Protein 6EA4 (pdb70)

InterPro domains:
  IPR001930 Peptidase M1, alanine aminopeptidase/leukotriene A4 hydrolase [PR00756] (205-220)
  IPR001930 Peptidase M1, alanine aminopeptidase/leukotriene A4 hydrolase [PR00756] (253-268)
  IPR001930 Peptidase M1, alanine aminopeptidase/leukotriene A4 hydrolase [PR00756] (331-341)
  IPR001930 Peptidase M1, alanine aminopeptidase/leukotriene A4 hydrolase [PR00756] (367-382)
  IPR001930 Peptidase M1, alanine aminopeptidase/leukotriene A4 hydrolase [PR00756] (386-398)
  IPR014782 Peptidase M1, membrane alanine aminopeptidase [PF01433] (298-502)
  IPR024571 ERAP1-like C-terminal domain [PF11838] (620-938)
  IPR027268 Peptidase M4/M1, CTD superfamily [G3DSA:1.10.390.10] (272-546)
  IPR034016 Aminopeptidase N-type [cd09601] (76-543)
  IPR042097 Aminopeptidase N-like , N-terminal domain superfamliy [G3DSA:2.60.40.1730] (54-271)
  IPR042097 Aminopeptidase N-like , N-terminal domain superfamliy [SSF63737] (60-270)
  IPR045357 Aminopeptidase N-like , N-terminal domain [PF17900] (75-263)
  IPR050344 Peptidase M1 family aminopeptidases [PTHR11533] (58-956)

GO terms:
  GO:0008237 metallopeptidase activity (F, IDA)
  GO:0004177 aminopeptidase activity (F, IDA)
  GO:0005788 endoplasmic reticulum lumen (C, TAS)
  GO:0008270 zinc ion binding (F, TAS)
  GO:0019885 antigen processing and presentation of endogenous peptide antigen via MHC class I (P, TAS)
  GO:0008217 regulation of blood pressure (P, TAS)
  GO:0004175 endopeptidase activity (F, EXP)
  GO:0002474 antigen processing and presentation of peptide antigen via MHC class I (P, TAS)
  GO:0005515 protein binding (F, IPI)
  GO:0005788 endoplasmic reticulum lumen (C, IDA)
  GO:0002474 antigen processing and presentation of peptide antigen via MHC class I (P, IDA)
  GO:0005783 endoplasmic reticulum (C, IDA)

Foldseek 3Di:
DDAFPVGHHDPDDALAFDPQKFWAEKEKEWEADQPQQKIKIKIKTKIAGADWDQKGKWAADQKDWDFKFKAFPVDCVQHPVTDTWDKTHGVVSRMIMTGDPGIDDHGGIMIIMIIIMHGADPFAAAFHKAWDAALVGDIDIKTKHAQPPHRLNHHPIGSRFFQRWYKYWYKYKAAPQKDKDWQADFPDWDADDVGIIMTTGDIGATGHSRLTIMMIGNWDWDWDAAPVQAIEIETEHHRQHVQQVVLRVLLRQLQNCLCVLLVHHLPGNYAYEYATCRHQDQWAQRNRYIYGHQLQGGHDQQAAALVSVLNNSLSSQLSSNLSQQPTFEHARGLLLVLSRQLVSLQSSLVRCCVRPVLSVVVLVLVVLLLVVLLLLQAPLWFFLRDDARDPLRSLQNPDSCSHSVSNLVLLLVCVVQDVVLSSQLVSQLSVVAGSHYDHDVSSLCSSVCCSVPSVVQVVLRGHDTAAKEWEWEDDFFKIKTFIFGRHFQAECPHPVRVVVTPPRWHQWFKWKDFLVDRDIDTDTDGDRIDMDGHPGRTLEMQMCALVSTRYAYHYPDCRLVSVLVCLQPPVVSHPPSSLLRNLSRQVRVCRHVNDAVLSSVSSCLSLLVDPPLSNNVSNVVVLLVVLLLCQLVVVVLLNVLSLCCCCPSCVVVLVPQDQANDDGNSSLLSSLVSLQSCVVSVPPVSLVVLCVVLCCCVVVVHHDRGHNSCLLVSLLSLCQDPVSVVVLLVCLQSDPRPSNVVSSLLSQLNYLDVVSLVVSLVCCLVCDSNHVSCNLVSLLSNCSHNSRLVVLVVCCLVCVVSVCVNDPLSRPSVLSSLCSNQLSAADPVSLVVLLVSQVVVVVVVRDDSSSVSSSSSNSSSNSSCVRHVVVSSVSSVVVVVVD/DAFPVRHDDPDDALAFDPQKFWAEKEKEWEADQVQQKIKIKMKTKIAGADKDQKGKWAADQKDWDFKFKAFPVDCVQHPVTDTWDKTDDVVSRMIITGHPDIDDHGGIMIIMIIIMHGADPFAAAFHKAWDAALVGDIDIKTKHAQPPHRLNHHPIGRRFFQRWYKYKYKYKAAPQKDKDWQADFPDWDADPVGIIMTTGDIDFTGGSRLTIMMIGNWDWDWDAAPVQAIEIETEHHRQHVQQVVLRVLLRLLQNVCCVLLVHHLPGRYAYEYAGDFHFDQWDQRRRYIYGHLLQGGHDQQAAALVSVLNNSLVSQLSSVCSQQPTFEHANGLLLVLSNQLVSLQSSLVRCCVRPVLLVVVLVLVCLLLVVLLLLQAPLWAFLRDDDRDPLRSLLNPDSSSHSLSNLVLLLVCVLCDVVLSSQLVSQLSVVAGSHHDYLVSSCVSSVCVSVQCCLRGHDTAAKAWEWEDDDFKIKIAIWGRHFQAEPPHPVNVPPTDPRWHQWFKWKDLPDIDTDTDGDRIDMDTHLAMQMCALVSTSYAYHYPDCRLVSVLVCLQPPVVVHPPSSLLRSLSRQVRVCRHVNDAVVSSVSSLLSLLPDPNLSNNCSNVVVLLVVLLLCQLVVVVLLNLLSLVCLCPSCVVVLVPADQANDDGNSSLLSNLVSLQSCVVSVPPVSLVVLCVVLCCCVVVVHHDRGHNSCLLVSLLSLCQDVVSLVVLLVCLQSDPRVSNNVSSLLSQLNYLDQVSLVVSLVVCLVCDSNHVSCNLVSLLSNCSHNSRLVVLVVCCLVCVVSVCVNDPLSRVSVLSSLQSNQLSAADVVSLVVLLVSVVVVVVVVRDDSSSVSSSSSNVSSPSSCVRHVVVSSVSSVVVVD

Solvent-accessible surface area: 65910 Å² total

Sequence (1752 aa):
FPVATNGERFPWQELRLPSVVIPLHYDLFVHPNLTSLDFVASEKIEVLVSNATQFIILHSKDLEITNATLQSEEDSRYMKPGKELKVLSYPAHEQIALLVPEKLTPHLKYYVAMDFQAKLGDGFEEGFYKSTYRTLGGETRILAVTDFEPTQARMAFPCFDEPLFKANFSIKIRRESRHIALSNMPKVKTIELEGGLLEDHFETTVKMSTYLVAYIVCDFHSLSGFTSSGVKVSIYASPDKRNQTHYALQASLKLLDFYEKYFDIYYPLSKLDLIAIPDFAPGAMENWGLITYRETSLLFDPKTSSASDKLWVTRVIAHELAHQWFGNLVTMEWWNDIWLNEGFAKYMELIAVNATYPELQFDDDYFLNVCFEVITKDSLNSSRPISKPAETPTQIQEMFDEVSYNKGACILNMLKDFLGEEKFQKGIIQQYLKKFSYRNAKNDDLWSSLSNENAEVKEMMTTWTLQKGIPLLVVKQDGCSLRLQQERFLQGVFQEDPEWRRALQERYLWHIPLTYSTSSSNVIHRHILKSKTDTLDLPEKTSWVKFNVDSNGYYIVHYEGHGWDQLITQLNQNHTLLRPKDRVGLIHDVFQLVGAGRLTLDKALDMTYYLQHETSSPALLEGLSYLESFYHMMMDRRNISDISENLKRYLLQYFKPVIDRQSWSDKGSVWDRMLRSALLKLACDLNHAPCIQKAAELFSQWMESSGKLNIPTDVLKIVYSVGAQTTAGWNYLLEQYELSMSSAEQNKILYALSTSKHQEKLLKLIELGMEGKVIKTQNLAALLHAIARRRPKGQQLAWDFVRENWTHLLKKFDLGSYDIRMMIISGTTAHFSSKDKLQEVKLFFESLEAQGSHLDIFQTVLETITKNIKWLEKNLPTLRTWLMVNTRHHPVATNGERFPWQELRLPSVVIPLHYDLFVHPNLTSLDFVASEKIEVLVSNATQFIILHSKDLEITNATLQSEEDSRYMKPGKELKVLSYPAHEQIALLVPEKLTPHLKYYVAMDFQAKLGDGFEEGFYKSTYRTLGGETRILAVTDFEPTQARMAFPCFDEPLFKANFSIKIRRESRHIALSNMPKVKTIELEGGLLEDHFETTVKMSTYLVAYIVCDFHSLSGFTSSGVKVSIYASPDKRNQTHYALQASLKLLDFYEKYFDIYYPLSKLDLIAIPDFAPGAMENWGLITYRETSLLFDPKTSSASDKLWVTRVIAHELAHQWFGNLVTMEWWNDIWLNEGFAKYMELIAVNATYPELQFDDYFLNVCFEVITKDSLNSSRPISKPAETPTQIQEMFDEVSYNKGACILNMLKDFLGEEKFQKGIIQYLKKFSYRNAKNDDLWSSLSNVKEMMTTWTLQKGIPLLVVKQDGCSLRLQQERFLQGVFQEDPEWRALQERYLWHIPLTYSTNVIHRHILKSKTDTLDTSWVKFNVDSNGYYIVHYEGHGWDQLITQLNQNHTLLRPKDRVGLIHDVFQLVGAGRLTLDKALDMTYYLQHETSSPALLEGLSYLESFYHMMDRRNISDISENLKRYLLQYFKPVIDRQSWSDKGSVWDRMLRSALLKLACDLNHAPCIQKAAELFSQWMESSGKLNIPTDVLKIVYSVGAQTTAGWNYLLEQYELSMSSAEQNKILYALSTSKHQEKLLKLIELGMEGKVIKTQNLAALLHAIARRPKGQQLAWDFVRENWTHLLKKFDLGSYDIRMMIISGTTAHFSSKDKLQEVKLFFESLEAQGSHLDIFQTVLETITKNIKWLEKNLPTLRTWLMVNTR

Organism: Homo sapiens (NCBI:txid9606)

B-factor: mean 82.35, std 31.65, range [31.52, 200.88]

Nearest PDB structures (foldseek):
  6ea4-assembly1_A  TM=1.001E+00  e=0.000E+00  Homo sapiens
  7sh0-assembly1_A  TM=9.992E-01  e=0.000E+00  Homo sapiens
  5ab0-assembly1_A  TM=9.990E-01  e=0.000E+00  Homo sapiens
  5ab2-assembly1_A  TM=9.997E-01  e=0.000E+00  Homo sapiens
  7nup-assembly4_D  TM=9.979E-01  e=0.000E+00  Homo sapiens

CATH classification: 2.60.40.1730 (+3 more: 1.10.390.10, 2.60.40.1910, 1.25.50.20)

Radius of gyration: 41.63 Å; Cα contacts (8 Å, |Δi|>4): 3469; chains: 2; bounding box: 76×77×134 Å

Structure (mmCIF, N/CA/C/O backbone):
data_6EA4
#
_entry.id   6EA4
#
_cell.length_a   75.233
_cell.length_b   135.453
_cell.length_c   127.283
_cell.angle_alpha   90.000
_cell.angle_beta   90.110
_cell.angle_gamma   90.000
#
_symmetry.space_group_name_H-M   'P 1 21 1'
#
loop_
_entity.id
_entity.type
_entity.pdbx_description
1 polymer 'Endoplasmic reticulum aminopeptidase 2'
2 branched alpha-D-mannopyranose-(1-3)-[alpha-D-mannopyranose-(1-6)]beta-D-mannopyranose-(1-4)-2-acetamido-2-deoxy-beta-D-glucopyranose-(1-4)-2-acetamido-2-deoxy-beta-D-glucopyranose
3 branched 2-acetamido-2-deoxy-beta-D-glucopyranose-(1-4)-2-acetamido-2-deoxy-beta-D-glucopyranose
4 branched beta-D-mannopyranose-(1-4)-2-acetamido-2-deoxy-beta-D-glucopyranose-(1-4)-2-acetamido-2-deoxy-beta-D-glucopyranose
5 non-polymer 'ZINC ION'
6 non-polymer '2-(N-MORPHOLINO)-ETHANESULFONIC ACID'
7 non-polymer '4-methoxy-3-{[2-(piperidin-1-yl)-4-(trifluoromethyl)phenyl]sulfamoyl}benzoic acid'
8 non-polymer LYSINE
9 non-polymer 2-acetamido-2-deoxy-beta-D-glucopyranose
10 non-polymer IMIDAZOLE
11 non-polymer 'TRIETHYLENE GLYCOL'
12 non-polymer 1,2-ETHANEDIOL
13 water water
#
loop_
_atom_site.group_PDB
_atom_site.id
_atom_site.type_symbol
_atom_site.label_atom_id
_atom_site.label_alt_id
_atom_site.label_comp_id
_atom_site.label_asym_id
_atom_site.label_entity_id
_atom_site.label_seq_id
_atom_site.pdbx_PDB_ins_code
_atom_site.Cartn_x
_atom_site.Cartn_y
_atom_site.Cartn_z
_atom_site.occupancy
_atom_site.B_iso_or_equiv
_atom_site.auth_seq_id
_atom_site.auth_comp_id
_atom_site.auth_asym_id
_atom_site.auth_atom_id
_atom_site.pdbx_PDB_model_num
ATOM 1 N N . PHE A 1 1 ? 54.07371 1.64254 122.42088 1.000 102.20615 53 PHE A N 1
ATOM 2 C CA . PHE A 1 1 ? 53.89364 2.94565 123.05630 1.000 102.56429 53 PHE A CA 1
ATOM 3 C C . PHE A 1 1 ? 53.18068 2.86937 124.42048 1.000 105.69112 53 PHE A C 1
ATOM 4 O O . PHE A 1 1 ? 53.61897 3.52425 125.36653 1.000 108.73657 53 PHE A O 1
ATOM 6 N N . PRO A 1 2 ? 52.09345 2.09644 124.54035 1.000 89.28723 54 PRO A N 1
ATOM 7 C CA . PRO A 1 2 ? 51.48273 1.92399 125.86454 1.000 82.55820 54 PRO A CA 1
ATOM 8 C C . PRO A 1 2 ? 52.40089 1.14862 126.79548 1.000 86.16942 54 PRO A C 1
ATOM 9 O O . PRO A 1 2 ? 53.03010 0.16421 126.40076 1.000 89.38349 54 PRO A O 1
ATOM 13 N N . VAL A 1 3 ? 52.47600 1.60553 128.04204 1.000 82.50820 55 VAL A N 1
ATOM 14 C CA . VAL A 1 3 ? 53.29642 0.97413 129.06768 1.000 80.41952 55 VAL A CA 1
ATOM 15 C C . VAL A 1 3 ? 52.38055 0.21615 130.01778 1.000 80.98414 55 VAL A C 1
ATOM 16 O O . VAL A 1 3 ? 51.27793 0.67706 130.33808 1.000 86.37489 55 VAL A O 1
ATOM 20 N N . ALA A 1 4 ? 52.83255 -0.95488 130.45521 1.000 76.14976 56 ALA A N 1
ATOM 21 C CA . ALA A 1 4 ? 52.05214 -1.76782 131.37082 1.000 74.62319 56 ALA A CA 1
ATOM 22 C C . ALA A 1 4 ? 52.29488 -1.33046 132.81346 1.000 72.34965 56 ALA A C 1
ATOM 23 O O . ALA A 1 4 ? 53.13005 -0.46934 133.10276 1.000 70.62109 56 ALA A O 1
ATOM 25 N N . THR A 1 5 ? 51.54421 -1.94428 133.73063 1.000 66.26349 57 THR A N 1
ATOM 26 C CA . THR A 1 5 ? 51.66763 -1.60784 135.14364 1.000 70.57913 57 THR A CA 1
ATOM 27 C C . THR A 1 5 ? 53.02697 -1.98811 135.71643 1.000 72.81336 57 THR A C 1
ATOM 28 O O . THR A 1 5 ? 53.42514 -1.43727 136.74822 1.000 73.67137 57 THR A O 1
ATOM 32 N N . ASN A 1 6 ? 53.74518 -2.90861 135.07690 1.000 76.20748 58 ASN A N 1
ATOM 33 C CA . ASN A 1 6 ? 55.05419 -3.34072 135.54589 1.000 78.08936 58 ASN A CA 1
ATOM 34 C C . ASN A 1 6 ? 56.19966 -2.57631 134.89188 1.000 72.99000 58 ASN A C 1
ATOM 35 O O . ASN A 1 6 ? 57.36341 -2.93775 135.09302 1.000 77.87627 58 ASN A O 1
ATOM 40 N N . GLY A 1 7 ? 55.90089 -1.53307 134.11901 1.000 73.11066 59 GLY A N 1
ATOM 41 C CA . GLY A 1 7 ? 56.91539 -0.73960 133.46667 1.000 76.30792 59 GLY A CA 1
ATOM 42 C C . GLY A 1 7 ? 57.25053 -1.15714 132.04996 1.000 78.99096 59 GLY A C 1
ATOM 43 O O . GLY A 1 7 ? 57.79695 -0.34507 131.29520 1.000 85.65392 59 GLY A O 1
ATOM 44 N N . GLU A 1 8 ? 56.94196 -2.39247 131.66433 1.000 80.63610 60 GLU A N 1
ATOM 45 C CA . GLU A 1 8 ? 57.22479 -2.84829 130.31371 1.000 79.27918 60 GLU A CA 1
ATOM 46 C C . GLU A 1 8 ? 56.19444 -2.28089 129.33883 1.000 73.28800 60 GLU A C 1
ATOM 47 O O . GLU A 1 8 ? 55.17811 -1.70349 129.73220 1.000 74.36492 60 GLU A O 1
ATOM 53 N N . ARG A 1 9 ? 56.46237 -2.45176 128.04679 1.000 81.31832 61 ARG A N 1
ATOM 54 C CA . ARG A 1 9 ? 55.56794 -1.91464 127.03200 1.000 83.80803 61 ARG A CA 1
ATOM 55 C C . ARG A 1 9 ? 54.41696 -2.88200 126.77750 1.000 81.46698 61 ARG A C 1
ATOM 56 O O . ARG A 1 9 ? 54.56277 -4.10184 126.89841 1.000 78.69123 61 ARG A O 1
ATOM 64 N N . PHE A 1 10 ? 53.25470 -2.32156 126.43843 1.000 80.49660 62 PHE A N 1
ATOM 65 C CA . PHE A 1 10 ? 52.10403 -3.15713 126.11229 1.000 70.22683 62 PHE A CA 1
ATOM 66 C C . PHE A 1 10 ? 52.09503 -3.44499 124.61526 1.000 74.81063 62 PHE A C 1
ATOM 67 O O . PHE A 1 10 ? 52.17912 -2.50758 123.80923 1.000 75.03194 62 PHE A O 1
ATOM 75 N N . PRO A 1 11 ? 52.01950 -4.71593 124.20672 1.000 69.98407 63 PRO A N 1
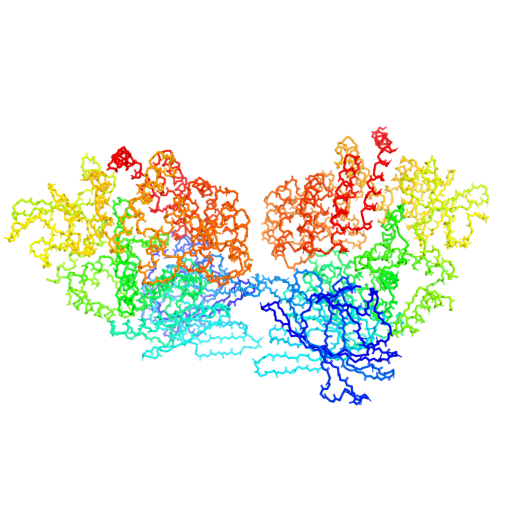ATOM 76 C CA . PRO A 1 11 ? 52.16956 -5.04241 122.78187 1.000 69.14641 63 PRO A CA 1
ATOM 77 C C . PRO A 1 11 ? 50.94369 -4.71286 121.94183 1.000 71.60259 63 PRO A C 1
ATOM 78 O O . PRO A 1 11 ? 50.88849 -5.05616 120.75640 1.000 71.98727 63 PRO A O 1
ATOM 82 N N . TRP A 1 12 ? 49.96311 -4.02538 122.52842 1.000 65.92588 64 TRP A N 1
ATOM 83 C CA . TRP A 1 12 ? 48.76093 -3.64464 121.80009 1.000 65.40443 64 TRP A CA 1
ATOM 84 C C . TRP A 1 12 ? 48.37911 -2.22180 122.17280 1.000 68.10442 64 TRP A C 1
ATOM 85 O O . TRP A 1 12 ? 48.54597 -1.80663 123.32302 1.000 75.71220 64 TRP A O 1
ATOM 96 N N . GLN A 1 13 ? 47.86983 -1.48191 121.19344 1.000 74.31262 65 GLN A N 1
ATOM 97 C CA . GLN A 1 13 ? 47.60947 -0.05945 121.34734 1.000 75.33552 65 GLN A CA 1
ATOM 98 C C . GLN A 1 13 ? 46.14244 0.32619 121.25156 1.000 76.48060 65 GLN A C 1
ATOM 99 O O . GLN A 1 13 ? 45.73814 1.28906 121.90452 1.000 82.73383 65 GLN A O 1
ATOM 105 N N . GLU A 1 14 ? 45.33582 -0.38961 120.47397 1.000 70.92594 66 GLU A N 1
ATOM 106 C CA . GLU A 1 14 ? 43.98686 0.05994 120.16246 1.000 69.67586 66 GLU A CA 1
ATOM 107 C C . GLU A 1 14 ? 42.98758 -0.40799 121.21452 1.000 67.98038 66 GLU A C 1
ATOM 108 O O . GLU A 1 14 ? 43.17766 -1.43557 121.87028 1.000 64.31319 66 GLU A O 1
ATOM 114 N N . LEU A 1 15 ? 41.90926 0.36881 121.36812 1.000 64.52484 67 LEU A N 1
ATOM 115 C CA . LEU A 1 15 ? 40.83338 -0.02125 122.27485 1.000 61.27743 67 LEU A CA 1
ATOM 116 C C . LEU A 1 15 ? 40.15351 -1.30357 121.81858 1.000 58.81270 67 LEU A C 1
ATOM 117 O O . LEU A 1 15 ? 39.72235 -2.10897 122.65162 1.000 62.00891 67 LEU A O 1
ATOM 122 N N . ARG A 1 16 ? 40.04093 -1.50556 120.50974 1.000 58.00653 68 ARG A N 1
ATOM 123 C CA . ARG A 1 16 ? 39.45002 -2.72167 119.97480 1.000 64.35111 68 ARG A CA 1
ATOM 124 C C . ARG A 1 16 ? 40.46087 -3.85994 120.02552 1.000 63.33858 68 ARG A C 1
ATOM 125 O O . ARG A 1 16 ? 41.65107 -3.66616 119.76013 1.000 62.84401 68 ARG A O 1
ATOM 133 N N . LEU A 1 17 ? 39.98088 -5.04978 120.37608 1.000 62.89740 69 LEU A N 1
ATOM 134 C CA . LEU A 1 17 ? 40.84615 -6.21220 120.45196 1.000 65.62889 69 LEU A CA 1
ATOM 135 C C . LEU A 1 17 ? 41.31541 -6.62371 119.05973 1.000 60.82577 69 LEU A C 1
ATOM 136 O O . LEU A 1 17 ? 40.66161 -6.32362 118.05777 1.000 59.10899 69 LEU A O 1
ATOM 141 N N . PRO A 1 18 ? 42.45580 -7.30327 118.97133 1.000 62.04265 70 PRO A N 1
ATOM 142 C CA . PRO A 1 18 ? 42.87628 -7.86529 117.68543 1.000 57.80348 70 PRO A CA 1
ATOM 143 C C . PRO A 1 18 ? 41.92053 -8.95808 117.23304 1.000 60.69099 70 PRO A C 1
ATOM 144 O O . PRO A 1 18 ? 41.19422 -9.56134 118.02641 1.000 61.42232 70 PRO A O 1
ATOM 148 N N . SER A 1 19 ? 41.92418 -9.20264 115.92519 1.000 66.38174 71 SER A N 1
ATOM 149 C CA . SER A 1 19 ? 41.11220 -10.25100 115.32504 1.000 68.89432 71 SER A CA 1
ATOM 150 C C . SER A 1 19 ? 41.90896 -11.51552 115.02872 1.000 72.54039 71 SER A C 1
ATOM 151 O O . SER A 1 19 ? 41.37682 -12.43779 114.40273 1.000 80.10040 71 SER A O 1
ATOM 154 N N . VAL A 1 20 ? 43.16653 -11.58353 115.46830 1.000 74.97145 72 VAL A N 1
ATOM 155 C CA . VAL A 1 20 ? 44.00696 -12.72780 115.13008 1.000 76.66160 72 VAL A CA 1
ATOM 156 C C . VAL A 1 20 ? 43.66731 -13.94697 115.98362 1.000 71.13553 72 VAL A C 1
ATOM 157 O O . VAL A 1 20 ? 43.83405 -15.08626 115.53325 1.000 75.70595 72 VAL A O 1
ATOM 161 N N . VAL A 1 21 ? 43.19275 -13.74329 117.20941 1.000 67.96863 73 VAL A N 1
ATOM 162 C CA . VAL A 1 21 ? 42.82679 -14.83007 118.11097 1.000 67.18117 73 VAL A CA 1
ATOM 163 C C . VAL A 1 21 ? 41.32244 -14.76304 118.33078 1.000 66.98402 73 VAL A C 1
ATOM 164 O O . VAL A 1 21 ? 40.80117 -13.74641 118.80595 1.000 69.01427 73 VAL A O 1
ATOM 168 N N . ILE A 1 22 ? 40.62827 -15.84282 117.99070 1.000 69.05849 74 ILE A N 1
ATOM 169 C CA . ILE A 1 22 ? 39.17336 -15.89828 118.01521 1.000 62.83452 74 ILE A CA 1
ATOM 170 C C . ILE A 1 22 ? 38.74297 -16.91403 119.06738 1.000 63.06559 74 ILE A C 1
ATOM 171 O O . ILE A 1 22 ? 39.14159 -18.08031 118.99849 1.000 60.26342 74 ILE A O 1
ATOM 176 N N . PRO A 1 23 ? 37.93347 -16.52852 120.05311 1.000 58.61222 75 PRO A N 1
ATOM 177 C CA . PRO A 1 23 ? 37.47343 -17.50355 121.04727 1.000 53.69446 75 PRO A CA 1
ATOM 178 C C . PRO A 1 23 ? 36.40785 -18.41920 120.46874 1.000 57.12114 75 PRO A C 1
ATOM 179 O O . PRO A 1 23 ? 35.55440 -17.99599 119.68526 1.000 60.13589 75 PRO A O 1
ATOM 183 N N . LEU A 1 24 ? 36.46137 -19.68532 120.86993 1.000 57.37751 76 LEU A N 1
ATOM 184 C CA . LEU A 1 24 ? 35.49232 -20.68572 120.44204 1.000 54.31139 76 LEU A CA 1
ATOM 185 C C . LEU A 1 24 ? 34.62738 -21.20677 121.57647 1.000 55.67135 76 LEU A C 1
ATOM 186 O O . LEU A 1 24 ? 33.41605 -21.35741 121.40275 1.000 50.65005 76 LEU A O 1
ATOM 191 N N . HIS A 1 25 ? 35.21766 -21.47892 122.73798 1.000 56.66810 77 HIS A N 1
ATOM 192 C CA . HIS A 1 25 ? 34.49098 -22.08171 123.84637 1.000 52.81066 77 HIS A CA 1
ATOM 193 C C . HIS A 1 25 ? 35.11402 -21.62722 125.15644 1.000 46.01558 77 HIS A C 1
ATOM 194 O O . HIS A 1 25 ? 36.34036 -21.63373 125.29792 1.000 52.48873 77 HIS A O 1
ATOM 201 N N . TYR A 1 26 ? 34.26861 -21.23772 126.10484 1.000 50.14891 78 TYR A N 1
ATOM 202 C CA . TYR A 1 26 ? 34.69779 -20.84071 127.43777 1.000 47.13491 78 TYR A CA 1
ATOM 203 C C . TYR A 1 26 ? 34.29077 -21.91038 128.44062 1.000 50.96379 78 TYR A C 1
ATOM 204 O O . TYR A 1 26 ? 33.11246 -22.27257 128.52259 1.000 49.81109 78 TYR A O 1
ATOM 213 N N . ASP A 1 27 ? 35.25950 -22.40794 129.20144 1.000 46.81186 79 ASP A N 1
ATOM 214 C CA . ASP A 1 27 ? 34.99232 -23.18967 130.40320 1.000 44.26996 79 ASP A CA 1
ATOM 215 C C . ASP A 1 27 ? 35.12555 -22.23860 131.58434 1.000 47.37647 79 ASP A C 1
ATOM 216 O O . ASP A 1 27 ? 36.21718 -21.73640 131.85806 1.000 53.18049 79 ASP A O 1
ATOM 221 N N . LEU A 1 28 ? 34.02045 -21.97908 132.27559 1.000 42.57169 80 LEU A N 1
ATOM 222 C CA . LEU A 1 28 ? 33.98682 -20.98026 133.33675 1.000 47.10321 80 LEU A CA 1
ATOM 223 C C . LEU A 1 28 ? 33.54988 -21.63653 134.63687 1.000 46.53207 80 LEU A C 1
ATOM 224 O O . LEU A 1 28 ? 32.44276 -22.17797 134.72260 1.000 49.30503 80 LEU A O 1
ATOM 229 N N . PHE A 1 29 ? 34.42133 -21.59165 135.63990 1.000 42.01809 81 PHE A N 1
ATOM 230 C CA . PHE A 1 29 ? 34.11109 -22.05130 136.98577 1.000 47.72396 81 PHE A CA 1
ATOM 231 C C . PHE A 1 29 ? 34.21181 -20.87031 137.93866 1.000 42.20219 81 PHE A C 1
ATOM 232 O O . PHE A 1 29 ? 35.24498 -20.19635 137.98579 1.000 40.28789 81 PHE A O 1
ATOM 240 N N . VAL A 1 30 ? 33.14095 -20.61714 138.68770 1.000 40.67883 82 VAL A N 1
ATOM 241 C CA . VAL A 1 30 ? 33.08733 -19.51587 139.64135 1.000 48.08992 82 VAL A CA 1
ATOM 242 C C . VAL A 1 30 ? 32.71065 -20.07506 141.00531 1.000 47.77480 82 VAL A C 1
ATOM 243 O O . VAL A 1 30 ? 31.76110 -20.85801 141.12004 1.000 43.06293 82 VAL A O 1
ATOM 247 N N . HIS A 1 31 ? 33.45794 -19.67422 142.03690 1.000 45.66312 83 HIS A N 1
ATOM 248 C CA . HIS A 1 31 ? 33.23770 -20.10819 143.41514 1.000 45.14302 83 HIS A CA 1
ATOM 249 C C . HIS A 1 31 ? 33.00412 -18.86928 144.27342 1.000 50.53850 83 HIS A C 1
ATOM 250 O O . HIS A 1 31 ? 33.92630 -18.38524 144.94769 1.000 45.63617 83 HIS A O 1
ATOM 257 N N . PRO A 1 32 ? 31.78967 -18.32716 144.27300 1.000 49.04444 84 PRO A N 1
ATOM 258 C CA . PRO A 1 32 ? 31.50303 -17.16462 145.11539 1.000 46.13595 84 PRO A CA 1
ATOM 259 C C . PRO A 1 32 ? 31.21373 -17.56331 146.55243 1.000 56.56566 84 PRO A C 1
ATOM 260 O O . PRO A 1 32 ? 30.72383 -18.65868 146.83819 1.000 49.13474 84 PRO A O 1
ATOM 264 N N . ASN A 1 33 ? 31.52713 -16.64689 147.46542 1.000 54.08792 85 ASN A N 1
ATOM 265 C CA . ASN A 1 33 ? 31.22031 -16.81589 148.87964 1.000 53.37833 85 ASN A CA 1
ATOM 266 C C . ASN A 1 33 ? 30.38568 -15.63240 149.34431 1.000 53.84698 85 ASN A C 1
ATOM 267 O O . ASN A 1 33 ? 30.86623 -14.49398 149.35021 1.000 54.68686 85 ASN A O 1
ATOM 272 N N . LEU A 1 34 ? 29.14255 -15.90355 149.73534 1.000 50.92512 86 LEU A N 1
ATOM 273 C CA . LEU A 1 34 ? 28.21367 -14.86379 150.15819 1.000 50.70842 86 LEU A CA 1
ATOM 274 C C . LEU A 1 34 ? 28.38982 -14.46741 151.61986 1.000 60.64965 86 LEU A C 1
ATOM 275 O O . LEU A 1 34 ? 27.56242 -13.71503 152.14680 1.000 57.92202 86 LEU A O 1
ATOM 280 N N . THR A 1 35 ? 29.43824 -14.95415 152.28289 1.000 58.29113 87 THR A N 1
ATOM 281 C CA . THR A 1 35 ? 29.79045 -14.51964 153.62938 1.000 60.16706 87 THR A CA 1
ATOM 282 C C . THR A 1 35 ? 30.98526 -13.57387 153.62970 1.000 56.49323 87 THR A C 1
ATOM 283 O O . THR A 1 35 ? 30.92157 -12.49218 154.22128 1.000 58.15911 87 THR A O 1
ATOM 287 N N . SER A 1 36 ? 32.07833 -13.96172 152.97420 1.000 54.95750 88 SER A N 1
ATOM 288 C CA . SER A 1 36 ? 33.21402 -13.07016 152.77953 1.000 56.65577 88 SER A CA 1
ATOM 289 C C . SER A 1 36 ? 33.00542 -12.09518 151.62763 1.000 57.79731 88 SER A C 1
ATOM 290 O O . SER A 1 36 ? 33.86270 -11.23225 151.40925 1.000 60.44730 88 SER A O 1
ATOM 293 N N . LEU A 1 37 ? 31.89766 -12.21989 150.89148 1.000 52.13999 89 LEU A N 1
ATOM 294 C CA . LEU A 1 37 ? 31.52044 -11.27242 149.83940 1.000 56.58832 89 LEU A CA 1
ATOM 295 C C . LEU A 1 37 ? 32.60953 -11.14357 148.77583 1.000 54.85244 89 LEU A C 1
ATOM 296 O O . LEU A 1 37 ? 32.94932 -10.04346 148.33614 1.000 54.20270 89 LEU A O 1
ATOM 301 N N . ASP A 1 38 ? 33.15708 -12.27908 148.35538 1.000 50.40377 90 ASP A N 1
ATOM 302 C CA . ASP A 1 38 ? 34.17860 -12.31386 147.31767 1.000 48.51057 90 ASP A CA 1
ATOM 303 C C . ASP A 1 38 ? 34.01325 -13.60986 146.53276 1.000 50.61339 90 ASP A C 1
ATOM 304 O O . ASP A 1 38 ? 33.05857 -14.36438 146.74260 1.000 56.60245 90 ASP A O 1
ATOM 309 N N . PHE A 1 39 ? 34.94694 -13.87095 145.62182 1.000 51.68232 91 PHE A N 1
ATOM 310 C CA . PHE A 1 39 ? 34.88913 -15.09303 144.83465 1.000 50.10875 91 PHE A CA 1
ATOM 311 C C . PHE A 1 39 ? 36.27654 -15.42098 144.30823 1.000 50.13631 91 PHE A C 1
ATOM 312 O O . PHE A 1 39 ? 37.13728 -14.54768 144.17408 1.000 53.71072 91 PHE A O 1
ATOM 320 N N . VAL A 1 40 ? 36.47721 -16.70202 144.02087 1.000 48.46720 92 VAL A N 1
ATOM 321 C CA . VAL A 1 40 ? 37.61193 -17.17530 143.24311 1.000 48.53551 92 VAL A CA 1
ATOM 322 C C . VAL A 1 40 ? 37.04888 -17.89449 142.02814 1.000 47.37894 92 VAL A C 1
ATOM 323 O O . VAL A 1 40 ? 35.93477 -18.42743 142.06342 1.000 47.11077 92 VAL A O 1
ATOM 327 N N . ALA A 1 41 ? 37.81250 -17.89224 140.94053 1.000 50.70675 93 ALA A N 1
ATOM 328 C CA . ALA A 1 41 ? 37.29736 -18.44199 139.69687 1.000 44.50087 93 ALA A CA 1
ATOM 329 C C . ALA A 1 41 ? 38.45580 -18.84117 138.79803 1.000 47.69446 93 ALA A C 1
ATOM 330 O O . ALA A 1 41 ? 39.59779 -18.41782 138.99414 1.000 53.08249 93 ALA A O 1
ATOM 332 N N . SER A 1 42 ? 38.13697 -19.66698 137.80501 1.000 47.04888 94 SER A N 1
ATOM 333 C CA . SER A 1 42 ? 39.11300 -20.13048 136.83251 1.000 50.94871 94 SER A CA 1
ATOM 334 C C . SER A 1 42 ? 38.40768 -20.31928 135.49937 1.000 47.51825 94 SER A C 1
ATOM 335 O O . SER A 1 42 ? 37.18671 -20.48806 135.44101 1.000 46.36656 94 SER A O 1
ATOM 338 N N . GLU A 1 43 ? 39.18745 -20.28319 134.42197 1.000 46.99549 95 GLU A N 1
ATOM 339 C CA . GLU A 1 43 ? 38.60763 -20.41352 133.09614 1.000 42.65100 95 GLU A CA 1
ATOM 340 C C . GLU A 1 43 ? 39.59791 -21.08264 132.15683 1.000 47.10191 95 GLU A C 1
ATOM 341 O O . GLU A 1 43 ? 40.81362 -21.00240 132.34777 1.000 52.40379 95 GLU A O 1
ATOM 347 N N . LYS A 1 44 ? 39.05474 -21.75076 131.14106 1.000 46.88967 96 LYS A N 1
ATOM 348 C CA . LYS A 1 44 ? 39.83525 -22.34048 130.05818 1.000 53.93702 96 LYS A CA 1
ATOM 349 C C . LYS A 1 44 ? 39.16090 -21.94493 128.75141 1.000 50.53610 96 LYS A C 1
ATOM 350 O O . LYS A 1 44 ? 38.03333 -22.36975 128.47858 1.000 55.88905 96 LYS A O 1
ATOM 356 N N . ILE A 1 45 ? 39.84127 -21.12858 127.95275 1.000 51.80076 97 ILE A N 1
ATOM 357 C CA . ILE A 1 45 ? 39.27672 -20.54937 126.73896 1.000 50.26365 97 ILE A CA 1
ATOM 358 C C . ILE A 1 45 ? 39.87533 -21.27413 125.54169 1.000 53.74159 97 ILE A C 1
ATOM 359 O O . ILE A 1 45 ? 41.08304 -21.18144 125.28806 1.000 53.10246 97 ILE A O 1
ATOM 364 N N . GLU A 1 46 ? 39.03606 -21.99120 124.79841 1.000 51.25603 98 GLU A N 1
ATOM 365 C CA . GLU A 1 46 ? 39.45974 -22.57390 123.53190 1.000 58.34253 98 GLU A CA 1
ATOM 366 C C . GLU A 1 46 ? 39.45506 -21.48625 122.46518 1.000 56.57893 98 GLU A C 1
ATOM 367 O O . GLU A 1 46 ? 38.40640 -20.90310 122.16897 1.000 51.62782 98 GLU A O 1
ATOM 373 N N . VAL A 1 47 ? 40.62293 -21.20811 121.89478 1.000 58.27782 99 VAL A N 1
ATOM 374 C CA . VAL A 1 47 ? 40.77536 -20.13901 120.91827 1.000 63.93708 99 VAL A CA 1
ATOM 375 C C . VAL A 1 47 ? 41.32052 -20.72023 119.62271 1.000 65.20738 99 VAL A C 1
ATOM 376 O O . VAL A 1 47 ? 42.01094 -21.74475 119.61741 1.000 55.49074 99 VAL A O 1
ATOM 380 N N . LEU A 1 48 ? 40.99808 -20.05532 118.51625 1.000 61.64925 100 LEU A N 1
ATOM 381 C CA . LEU A 1 48 ? 41.48524 -20.42516 117.19373 1.000 58.42714 100 LEU A CA 1
ATOM 382 C C . LEU A 1 48 ? 42.40430 -19.32198 116.68835 1.000 65.52744 100 LEU A C 1
ATOM 383 O O . LEU A 1 48 ? 41.96971 -18.17881 116.51126 1.000 66.33819 100 LEU A O 1
ATOM 388 N N . VAL A 1 49 ? 43.66771 -19.66542 116.46250 1.000 68.40390 101 VAL A N 1
ATOM 389 C CA . VAL A 1 49 ? 44.67467 -18.70744 116.02115 1.000 68.38222 101 VAL A CA 1
ATOM 390 C C . VAL A 1 49 ? 44.65628 -18.66044 114.49726 1.000 75.23159 101 VAL A C 1
ATOM 391 O O . VAL A 1 49 ? 44.97937 -19.64734 113.83174 1.000 76.52911 101 VAL A O 1
ATOM 395 N N . SER A 1 50 ? 44.27941 -17.50768 113.94262 1.000 78.22890 102 SER A N 1
ATOM 396 C CA . SER A 1 50 ? 44.25322 -17.32474 112.49724 1.000 78.08422 102 SER A CA 1
ATOM 397 C C . SER A 1 50 ? 45.52927 -16.69616 111.95498 1.000 78.34341 102 SER A C 1
ATOM 398 O O . SER A 1 50 ? 45.85269 -16.89969 110.77913 1.000 82.08838 102 SER A O 1
ATOM 401 N N . ASN A 1 51 ? 46.25506 -15.94240 112.77665 1.000 80.70927 103 ASN A N 1
ATOM 402 C CA . ASN A 1 51 ? 47.51383 -15.32365 112.38743 1.000 82.76228 103 ASN A CA 1
ATOM 403 C C . ASN A 1 51 ? 48.56399 -15.60700 113.44945 1.000 76.19260 103 ASN A C 1
ATOM 404 O O . ASN A 1 51 ? 48.27203 -15.55836 114.64793 1.000 82.76746 103 ASN A O 1
ATOM 409 N N . ALA A 1 52 ? 49.78608 -15.89442 113.00575 1.000 77.48285 104 ALA A N 1
ATOM 410 C CA . ALA A 1 52 ? 50.88176 -16.12504 113.93732 1.000 79.60954 104 ALA A CA 1
ATOM 411 C C . ALA A 1 52 ? 51.10188 -14.88919 114.79877 1.000 79.29730 104 ALA A C 1
ATOM 412 O O . ALA A 1 52 ? 51.16404 -13.76629 114.29041 1.000 79.83267 104 ALA A O 1
ATOM 414 N N . THR A 1 53 ? 51.21682 -15.09724 116.10825 1.000 81.24748 105 THR A N 1
ATOM 415 C CA . THR A 1 53 ? 51.31617 -13.98568 117.04083 1.000 76.28516 105 THR A CA 1
ATOM 416 C C . THR A 1 53 ? 52.10797 -14.41258 118.26693 1.000 76.70907 105 THR A C 1
ATOM 417 O O . THR A 1 53 ? 52.13477 -15.59156 118.63178 1.000 76.44517 105 THR A O 1
ATOM 421 N N . GLN A 1 54 ? 52.75372 -13.43300 118.89668 1.000 77.76456 106 GLN A N 1
ATOM 422 C CA . GLN A 1 54 ? 53.53401 -13.64688 120.10601 1.000 75.99892 106 GLN A CA 1
ATOM 423 C C . GLN A 1 54 ? 52.78080 -13.26369 121.37177 1.000 73.82761 106 GLN A C 1
ATOM 424 O O . GLN A 1 54 ? 53.35149 -13.34694 122.46369 1.000 76.31735 106 GLN A O 1
ATOM 430 N N . PHE A 1 55 ? 51.51964 -12.85446 121.25822 1.000 65.81475 107 PHE A N 1
ATOM 431 C CA . PHE A 1 55 ? 50.77126 -12.39985 122.42063 1.000 68.15986 107 PHE A CA 1
ATOM 432 C C . PHE A 1 55 ? 49.28013 -12.52237 122.14563 1.000 69.36007 107 PHE A C 1
ATOM 433 O O . PHE A 1 55 ? 48.83689 -12.52169 120.99406 1.000 66.54385 107 PHE A O 1
ATOM 441 N N . ILE A 1 56 ? 48.51548 -12.63516 123.22940 1.000 66.41493 108 ILE A N 1
ATOM 442 C CA . ILE A 1 56 ? 47.05865 -12.67704 123.19098 1.000 65.81336 108 ILE A CA 1
ATOM 443 C C . ILE A 1 56 ? 46.53525 -11.52045 124.03094 1.000 61.76953 108 ILE A C 1
ATOM 444 O O . ILE A 1 56 ? 47.00742 -11.29969 125.15210 1.000 62.28293 108 ILE A O 1
ATOM 449 N N . ILE A 1 57 ? 45.56539 -10.78652 123.49140 1.000 61.98499 109 ILE A N 1
ATOM 450 C CA . ILE A 1 57 ? 45.00427 -9.60495 124.13745 1.000 56.73636 109 ILE A CA 1
ATOM 451 C C . ILE A 1 57 ? 43.58753 -9.92955 124.58738 1.000 54.25945 109 ILE A C 1
ATOM 452 O O . ILE A 1 57 ? 42.77735 -10.43134 123.79859 1.000 59.44257 109 ILE A O 1
ATOM 457 N N . LEU A 1 58 ? 43.28899 -9.63670 125.85203 1.000 60.57920 110 LEU A N 1
ATOM 458 C CA . LEU A 1 58 ? 41.97953 -9.90686 126.42509 1.000 60.19871 110 LEU A CA 1
ATOM 459 C C . LEU A 1 58 ? 41.56643 -8.76448 127.33819 1.000 58.89699 110 LEU A C 1
ATOM 460 O O . LEU A 1 58 ? 42.39396 -7.96801 127.78551 1.000 62.55321 110 LEU A O 1
ATOM 465 N N . HIS A 1 59 ? 40.26681 -8.70030 127.61583 1.000 46.38884 111 HIS A N 1
ATOM 466 C CA . HIS A 1 59 ? 39.72273 -7.70696 128.52800 1.000 51.36018 111 HIS A CA 1
ATOM 467 C C . HIS A 1 59 ? 39.74643 -8.24964 129.94945 1.000 51.31229 111 HIS A C 1
ATOM 468 O O . HIS A 1 59 ? 39.48128 -9.43327 130.18000 1.000 51.13954 111 HIS A O 1
ATOM 475 N N . SER A 1 60 ? 40.05545 -7.37297 130.90076 1.000 51.21486 112 SER A N 1
ATOM 476 C CA . SER A 1 60 ? 40.04383 -7.72648 132.31254 1.000 55.70897 112 SER A CA 1
ATOM 477 C C . SER A 1 60 ? 40.08321 -6.44246 133.12389 1.000 46.32437 112 SER A C 1
ATOM 478 O O . SER A 1 60 ? 40.86289 -5.53858 132.81628 1.000 48.33328 112 SER A O 1
ATOM 481 N N . LYS A 1 61 ? 39.24367 -6.36812 134.15351 1.000 43.22612 113 LYS A N 1
ATOM 482 C CA . LYS A 1 61 ? 39.14964 -5.16234 134.96458 1.000 46.80536 113 LYS A CA 1
ATOM 483 C C . LYS A 1 61 ? 38.88283 -5.55298 136.40869 1.000 47.77333 113 LYS A C 1
ATOM 484 O O . LYS A 1 61 ? 37.93637 -6.29583 136.68628 1.000 45.12774 113 LYS A O 1
ATOM 490 N N . ASP A 1 62 ? 39.72407 -5.05168 137.31598 1.000 45.66106 114 ASP A N 1
ATOM 491 C CA . ASP A 1 62 ? 39.57224 -5.26495 138.75571 1.000 47.33698 114 ASP A CA 1
ATOM 492 C C . ASP A 1 62 ? 39.60789 -6.74655 139.11959 1.000 48.89895 114 ASP A C 1
ATOM 493 O O . ASP A 1 62 ? 38.99120 -7.17025 140.10026 1.000 51.97741 114 ASP A O 1
ATOM 498 N N . LEU A 1 63 ? 40.32578 -7.54535 138.33405 1.000 47.25409 115 LEU A N 1
ATOM 499 C CA . LEU A 1 63 ? 40.48657 -8.96982 138.59002 1.000 47.91558 115 LEU A CA 1
ATOM 500 C C . LEU A 1 63 ? 41.95188 -9.26564 138.86918 1.000 55.70893 115 LEU A C 1
ATOM 501 O O . LEU A 1 63 ? 42.82890 -8.86156 138.09787 1.000 52.64446 115 LEU A O 1
ATOM 506 N N . GLU A 1 64 ? 42.21297 -9.96498 139.97033 1.000 51.52570 116 GLU A N 1
ATOM 507 C CA . GLU A 1 64 ? 43.56138 -10.40102 140.31402 1.000 55.47057 116 GLU A CA 1
ATOM 508 C C . GLU A 1 64 ? 43.81581 -11.74426 139.64163 1.000 62.50596 116 GLU A C 1
ATOM 509 O O . GLU A 1 64 ? 43.19629 -12.75103 139.99796 1.000 56.03575 116 GLU A O 1
ATOM 515 N N . ILE A 1 65 ? 44.72518 -11.76136 138.67300 1.000 64.47473 117 ILE A N 1
ATOM 516 C CA . ILE A 1 65 ? 45.04257 -12.96251 137.91013 1.000 61.75902 117 ILE A CA 1
ATOM 517 C C . ILE A 1 65 ? 46.28781 -13.58942 138.51976 1.000 59.55169 117 ILE A C 1
ATOM 518 O O . ILE A 1 65 ? 47.33781 -12.94224 138.61270 1.000 68.35366 117 ILE A O 1
ATOM 523 N N . THR A 1 66 ? 46.17455 -14.85114 138.93051 1.000 62.60579 118 THR A N 1
ATOM 524 C CA . THR A 1 66 ? 47.24222 -15.54238 139.64318 1.000 69.42656 118 THR A CA 1
ATOM 525 C C . THR A 1 66 ? 47.99138 -16.54804 138.77975 1.000 72.36316 118 THR A C 1
ATOM 526 O O . THR A 1 66 ? 49.21677 -16.65308 138.88746 1.000 85.04203 118 THR A O 1
ATOM 530 N N . ASN A 1 67 ? 47.29011 -17.29338 137.92902 1.000 68.65388 119 ASN A N 1
ATOM 531 C CA . ASN A 1 67 ? 47.91559 -18.26805 137.04830 1.000 67.99171 119 ASN A CA 1
ATOM 532 C C . ASN A 1 67 ? 47.46906 -18.02569 135.61458 1.000 66.63731 119 ASN A C 1
ATOM 533 O O . ASN A 1 67 ? 46.37759 -17.50665 135.36590 1.000 65.85978 119 ASN A O 1
ATOM 538 N N . ALA A 1 68 ? 48.33074 -18.40438 134.67281 1.000 63.42367 120 ALA A N 1
ATOM 539 C CA . ALA A 1 68 ? 48.02784 -18.25889 133.25128 1.000 58.78021 120 ALA A CA 1
ATOM 540 C C . ALA A 1 68 ? 48.87564 -19.25334 132.47735 1.000 62.97064 120 ALA A C 1
ATOM 541 O O . ALA A 1 68 ? 50.10643 -19.14897 132.48005 1.000 65.95797 120 ALA A O 1
ATOM 543 N N . THR A 1 69 ? 48.22596 -20.21117 131.81983 1.000 59.92471 121 THR A N 1
ATOM 544 C CA . THR A 1 69 ? 48.91236 -21.23654 131.04908 1.000 65.49400 121 THR A CA 1
ATOM 545 C C . THR A 1 69 ? 48.28683 -21.33966 129.66547 1.000 58.00091 121 THR A C 1
ATOM 546 O O . THR A 1 69 ? 47.18352 -20.84611 129.41811 1.000 58.31067 121 THR A O 1
ATOM 550 N N . LEU A 1 70 ? 49.00964 -21.99701 128.76179 1.000 62.49709 122 LEU A N 1
ATOM 551 C CA . LEU A 1 70 ? 48.54000 -22.21896 127.39962 1.000 64.81158 122 LEU A CA 1
ATOM 552 C C . LEU A 1 70 ? 48.82675 -23.66211 127.01896 1.000 66.78372 122 LEU A C 1
ATOM 553 O O . LEU A 1 70 ? 49.98909 -24.07594 126.98611 1.000 61.60710 122 LEU A O 1
ATOM 558 N N . GLN A 1 71 ? 47.77304 -24.42416 126.74129 1.000 70.96028 123 GLN A N 1
ATOM 559 C CA . GLN A 1 71 ? 47.89303 -25.80652 126.30832 1.000 64.29975 123 GLN A CA 1
ATOM 560 C C . GLN A 1 71 ? 47.33554 -25.95378 124.89876 1.000 67.37178 123 GLN A C 1
ATOM 561 O O . GLN A 1 71 ? 46.59044 -25.09935 124.40991 1.000 69.85239 123 GLN A O 1
ATOM 567 N N . SER A 1 72 ? 47.70139 -27.05599 124.24797 1.000 57.59094 124 SER A N 1
ATOM 568 C CA . SER A 1 72 ? 47.24509 -27.31628 122.89040 1.000 70.93087 124 SER A CA 1
ATOM 569 C C . SER A 1 72 ? 47.40931 -28.79483 122.57361 1.000 71.46140 124 SER A C 1
ATOM 570 O O . SER A 1 72 ? 48.44698 -29.38904 122.87652 1.000 68.17914 124 SER A O 1
ATOM 573 N N . GLU A 1 73 ? 46.37789 -29.37881 121.96443 1.000 75.87180 125 GLU A N 1
ATOM 574 C CA . GLU A 1 73 ? 46.44908 -30.75563 121.49586 1.000 72.37779 125 GLU A CA 1
ATOM 575 C C . GLU A 1 73 ? 46.88731 -30.86017 120.04238 1.000 65.01593 125 GLU A C 1
ATOM 576 O O . GLU A 1 73 ? 47.28121 -31.94701 119.60422 1.000 80.64656 125 GLU A O 1
ATOM 582 N N . GLU A 1 74 ? 46.82692 -29.76254 119.28984 1.000 71.23038 126 GLU A N 1
ATOM 583 C CA . GLU A 1 74 ? 47.29983 -29.73416 117.91229 1.000 73.15397 126 GLU A CA 1
ATOM 584 C C . GLU A 1 74 ? 48.72629 -29.22382 117.78750 1.000 70.75209 126 GLU A C 1
ATOM 585 O O . GLU A 1 74 ? 49.44367 -29.63934 116.87202 1.000 82.63202 126 GLU A O 1
ATOM 591 N N . ASP A 1 75 ? 49.14981 -28.33471 118.68247 1.000 78.49303 127 ASP A N 1
ATOM 592 C CA . ASP A 1 75 ? 50.52437 -27.85128 118.73291 1.000 78.82043 127 ASP A CA 1
ATOM 593 C C . ASP A 1 75 ? 51.22337 -28.60307 119.85982 1.000 81.44336 127 ASP A C 1
ATOM 594 O O . ASP A 1 75 ? 50.97360 -28.33729 121.04024 1.000 84.59933 127 ASP A O 1
ATOM 599 N N . SER A 1 76 ? 52.09860 -29.54198 119.49312 1.000 75.46908 128 SER A N 1
ATOM 600 C CA . SER A 1 76 ? 52.75249 -30.38350 120.48886 1.000 78.18857 128 SER A CA 1
ATOM 601 C C . SER A 1 76 ? 53.65071 -29.59203 121.42921 1.000 78.67619 128 SER A C 1
ATOM 602 O O . SER A 1 76 ? 53.94816 -30.07179 122.52836 1.000 78.69811 128 SER A O 1
ATOM 605 N N . ARG A 1 77 ? 54.08733 -28.39492 121.02830 1.000 74.17170 129 ARG A N 1
ATOM 606 C CA . ARG A 1 77 ? 54.91797 -27.58078 121.90959 1.000 80.29321 129 ARG A CA 1
ATOM 607 C C . ARG A 1 77 ? 54.18436 -27.21277 123.19346 1.000 82.88956 129 ARG A C 1
ATOM 608 O O . ARG A 1 77 ? 54.82094 -27.00111 124.23235 1.000 82.25880 129 ARG A O 1
ATOM 616 N N . TYR A 1 78 ? 52.85481 -27.12636 123.14516 1.000 72.44351 130 TYR A N 1
ATOM 617 C CA . TYR A 1 78 ? 52.07279 -26.84748 124.34256 1.000 71.32989 130 TYR A CA 1
ATOM 618 C C . TYR A 1 78 ? 51.23513 -28.05563 124.74954 1.000 74.68381 130 TYR A C 1
ATOM 619 O O . TYR A 1 78 ? 50.00772 -27.95234 124.84653 1.000 73.15914 130 TYR A O 1
ATOM 628 N N . MET A 1 79 ? 51.87972 -29.19516 125.00321 1.000 73.13507 131 MET A N 1
ATOM 629 C CA . MET A 1 79 ? 51.15998 -30.41227 125.35847 1.000 68.41959 131 MET A CA 1
ATOM 630 C C . MET A 1 79 ? 50.55145 -30.28579 126.75849 1.000 75.38022 131 MET A C 1
ATOM 631 O O . MET A 1 79 ? 50.68088 -29.26237 127.43556 1.000 96.69858 131 MET A O 1
ATOM 636 N N . LYS A 1 80 ? 49.88799 -31.36792 127.19321 1.000 87.24805 132 LYS A N 1
ATOM 637 C CA . LYS A 1 80 ? 49.09035 -31.52044 128.40981 1.000 86.37502 132 LYS A CA 1
ATOM 638 C C . LYS A 1 80 ? 49.58220 -30.70183 129.60328 1.000 96.81148 132 LYS A C 1
ATOM 639 O O . LYS A 1 80 ? 48.76046 -30.05029 130.25918 1.000 109.98620 132 LYS A O 1
ATOM 641 N N . PRO A 1 81 ? 50.87906 -30.70807 129.94629 1.000 82.01295 133 PRO A N 1
ATOM 642 C CA . PRO A 1 81 ? 51.31964 -29.79651 131.01962 1.000 72.57471 133 PRO A CA 1
ATOM 643 C C . PRO A 1 81 ? 51.13087 -28.33426 130.65295 1.000 89.92377 133 PRO A C 1
ATOM 644 O O . PRO A 1 81 ? 50.59762 -27.55387 131.45299 1.000 88.69896 133 PRO A O 1
ATOM 648 N N . GLY A 1 82 ? 51.54942 -27.94471 129.45497 1.000 86.43388 134 GLY A N 1
ATOM 649 C CA . GLY A 1 82 ? 51.42406 -26.57409 129.00860 1.000 65.99059 134 GLY A CA 1
ATOM 650 C C . GLY A 1 82 ? 52.66584 -25.74533 129.26124 1.000 71.99918 134 GLY A C 1
ATOM 651 O O . GLY A 1 82 ? 53.72296 -26.22991 129.67625 1.000 74.69936 134 GLY A O 1
ATOM 652 N N . LYS A 1 83 ? 52.51696 -24.44841 129.00186 1.000 75.80770 135 LYS A N 1
ATOM 653 C CA . LYS A 1 83 ? 53.57663 -23.46939 129.19346 1.000 69.86163 135 LYS A CA 1
ATOM 654 C C . LYS A 1 83 ? 53.01046 -22.26457 129.93031 1.000 64.64993 135 LYS A C 1
ATOM 655 O O . LYS A 1 83 ? 51.89830 -21.81567 129.63764 1.000 62.35022 135 LYS A O 1
ATOM 661 N N . GLU A 1 84 ? 53.77485 -21.74959 130.88971 1.000 73.78713 136 GLU A N 1
ATOM 662 C CA . GLU A 1 84 ? 53.33739 -20.58960 131.65402 1.000 63.71030 136 GLU A CA 1
ATOM 663 C C . GLU A 1 84 ? 53.35932 -19.33408 130.79040 1.000 63.89622 136 GLU A C 1
ATOM 664 O O . GLU A 1 84 ? 54.24177 -19.15417 129.94654 1.000 68.36656 136 GLU A O 1
ATOM 666 N N . LEU A 1 85 ? 52.37430 -18.46638 131.00212 1.000 61.05125 137 LEU A N 1
ATOM 667 C CA . LEU A 1 85 ? 52.24402 -17.21762 130.26572 1.000 70.28831 137 LEU A CA 1
ATOM 668 C C . LEU A 1 85 ? 52.49439 -16.04064 131.19902 1.000 66.71083 137 LEU A C 1
ATOM 669 O O . LEU A 1 85 ? 52.01670 -16.02805 132.33795 1.000 67.96683 137 LEU A O 1
ATOM 674 N N . LYS A 1 86 ? 53.24462 -15.05353 130.71545 1.000 63.51912 138 LYS A N 1
ATOM 675 C CA . LYS A 1 86 ? 53.45638 -13.81699 131.45582 1.000 65.77389 138 LYS A CA 1
ATOM 676 C C . LYS A 1 86 ? 52.36172 -12.82216 131.09593 1.000 70.43583 138 LYS A C 1
ATOM 677 O O . LYS A 1 86 ? 52.14198 -12.53143 129.91554 1.000 72.99144 138 LYS A O 1
ATOM 683 N N . VAL A 1 87 ? 51.67501 -12.30835 132.11120 1.000 72.46077 139 VAL A N 1
ATOM 684 C CA . VAL A 1 87 ? 50.55362 -11.39771 131.91523 1.000 68.62973 139 VAL A CA 1
ATOM 685 C C . VAL A 1 87 ? 51.04727 -9.96315 132.03995 1.000 67.27371 139 VAL A C 1
ATOM 686 O O . VAL A 1 87 ? 51.90048 -9.65216 132.88250 1.000 70.42206 139 VAL A O 1
ATOM 690 N N . LEU A 1 88 ? 50.53522 -9.09270 131.17370 1.000 69.64510 140 LEU A N 1
ATOM 691 C CA . LEU A 1 88 ? 50.78923 -7.66018 131.23521 1.000 66.76112 140 LEU A CA 1
ATOM 692 C C . LEU A 1 88 ? 49.45413 -6.93667 131.31044 1.000 66.94779 140 LEU A C 1
ATOM 693 O O . LEU A 1 88 ? 48.54485 -7.22786 130.52805 1.000 63.13913 140 LEU A O 1
ATOM 698 N N . SER A 1 89 ? 49.33700 -6.00026 132.24566 1.000 68.21090 141 SER A N 1
ATOM 699 C CA . SER A 1 89 ? 48.08960 -5.28722 132.47789 1.000 64.13469 141 SER A CA 1
ATOM 700 C C . SER A 1 89 ? 48.16427 -3.87518 131.91161 1.000 65.50872 141 SER A C 1
ATOM 701 O O . SER A 1 89 ? 49.17856 -3.18724 132.05666 1.000 69.92429 141 SER A O 1
ATOM 704 N N . TYR A 1 90 ? 47.07967 -3.44920 131.26569 1.000 63.75841 142 TYR A N 1
ATOM 705 C CA . TYR A 1 90 ? 46.95701 -2.08950 130.74207 1.000 65.06270 142 TYR A CA 1
ATOM 706 C C . TYR A 1 90 ? 45.55718 -1.59223 131.06911 1.000 66.37200 142 TYR A C 1
ATOM 707 O O . TYR A 1 90 ? 44.62165 -1.74923 130.27362 1.000 63.90410 142 TYR A O 1
ATOM 716 N N . PRO A 1 91 ? 45.37423 -0.98818 132.24671 1.000 66.08946 143 PRO A N 1
ATOM 717 C CA . PRO A 1 91 ? 44.01892 -0.60070 132.67263 1.000 61.57122 143 PRO A CA 1
ATOM 718 C C . PRO A 1 91 ? 43.39833 0.50968 131.84022 1.000 58.26899 143 PRO A C 1
ATOM 719 O O . PRO A 1 91 ? 42.16482 0.60599 131.80413 1.000 68.00264 143 PRO A O 1
ATOM 723 N N . ALA A 1 92 ? 44.20370 1.35039 131.18319 1.000 64.57072 144 ALA A N 1
ATOM 724 C CA . ALA A 1 92 ? 43.65255 2.45786 130.40591 1.000 64.31317 144 ALA A CA 1
ATOM 725 C C . ALA A 1 92 ? 42.68180 1.96083 129.34254 1.000 65.62074 144 ALA A C 1
ATOM 726 O O . ALA A 1 92 ? 41.65176 2.59536 129.08619 1.000 65.55138 144 ALA A O 1
ATOM 728 N N . HIS A 1 93 ? 42.99317 0.82982 128.71293 1.000 60.57384 145 HIS A N 1
ATOM 729 C CA . HIS A 1 93 ? 42.10098 0.19155 127.75703 1.000 59.78117 145 HIS A CA 1
ATOM 730 C C . HIS A 1 93 ? 41.39946 -1.02544 128.34405 1.000 59.04079 145 HIS A C 1
ATOM 731 O O . HIS A 1 93 ? 40.70762 -1.74144 127.61202 1.000 58.63943 145 HIS A O 1
ATOM 738 N N . GLU A 1 94 ? 41.56344 -1.27042 129.64701 1.000 58.31104 146 GLU A N 1
ATOM 739 C CA . GLU A 1 94 ? 40.93692 -2.40368 130.33036 1.000 55.96146 146 GLU A CA 1
ATOM 740 C C . GLU A 1 94 ? 41.31137 -3.72354 129.66125 1.000 59.18251 146 GLU A C 1
ATOM 741 O O . GLU A 1 94 ? 40.48758 -4.63030 129.52506 1.000 53.55209 146 GLU A O 1
ATOM 747 N N . GLN A 1 95 ? 42.56816 -3.83069 129.24008 1.000 58.73746 147 GLN A N 1
ATOM 748 C CA . GLN A 1 95 ? 43.06126 -4.99927 128.53245 1.000 59.05032 147 GLN A CA 1
ATOM 749 C C . GLN A 1 95 ? 44.20969 -5.64490 129.29578 1.000 61.92646 147 GLN A C 1
ATOM 750 O O . GLN A 1 95 ? 44.84231 -5.02812 130.15809 1.000 57.50529 147 GLN A O 1
ATOM 756 N N . ILE A 1 96 ? 44.46791 -6.90955 128.96093 1.000 56.69263 148 ILE A N 1
ATOM 757 C CA . ILE A 1 96 ? 45.63978 -7.63140 129.43165 1.000 60.53925 148 ILE A CA 1
ATOM 758 C C . ILE A 1 96 ? 46.30112 -8.28913 128.22950 1.000 54.43614 148 ILE A C 1
ATOM 759 O O . ILE A 1 96 ? 45.67488 -8.51894 127.19278 1.000 59.04750 148 ILE A O 1
ATOM 764 N N . ALA A 1 97 ? 47.58700 -8.59030 128.38016 1.000 57.01312 149 ALA A N 1
ATOM 765 C CA . ALA A 1 97 ? 48.37667 -9.21537 127.32939 1.000 53.90855 149 ALA A CA 1
ATOM 766 C C . ALA A 1 97 ? 48.96550 -10.51328 127.85700 1.000 65.20125 149 ALA A C 1
ATOM 767 O O . ALA A 1 97 ? 49.58472 -10.52860 128.92589 1.000 68.35729 149 ALA A O 1
ATOM 769 N N . LEU A 1 98 ? 48.77391 -11.59566 127.10952 1.000 63.94442 150 LEU A N 1
ATOM 770 C CA . LEU A 1 98 ? 49.31830 -12.90179 127.45995 1.000 61.34138 150 LEU A CA 1
ATOM 771 C C . LEU A 1 98 ? 50.47443 -13.20005 126.51467 1.000 63.84943 150 LEU A C 1
ATOM 772 O O . LEU A 1 98 ? 50.25746 -13.52407 125.34292 1.000 67.61540 150 LEU A O 1
ATOM 777 N N . LEU A 1 99 ? 51.69692 -13.09444 127.02640 1.000 65.64115 151 LEU A N 1
ATOM 778 C CA . LEU A 1 99 ? 52.89846 -13.28753 126.22606 1.000 66.81368 151 LEU A CA 1
ATOM 779 C C . LEU A 1 99 ? 53.25735 -14.76719 126.19490 1.000 65.70358 151 LEU A C 1
ATOM 780 O O . LEU A 1 99 ? 53.40173 -15.40004 127.24545 1.000 69.20585 151 LEU A O 1
ATOM 785 N N . VAL A 1 100 ? 53.40165 -15.31215 124.99146 1.000 73.81213 152 VAL A N 1
ATOM 786 C CA . VAL A 1 100 ? 53.66761 -16.73756 124.81554 1.000 77.53874 152 VAL A CA 1
ATOM 787 C C . VAL A 1 100 ? 55.16425 -16.96685 124.63409 1.000 81.24282 152 VAL A C 1
ATOM 788 O O . VAL A 1 100 ? 55.87166 -16.08412 124.12542 1.000 82.10953 152 VAL A O 1
ATOM 792 N N . PRO A 1 101 ? 55.69098 -18.12466 125.04618 1.000 77.59801 153 PRO A N 1
ATOM 793 C CA . PRO A 1 101 ? 57.13100 -18.37150 124.86981 1.000 78.04154 153 PRO A CA 1
ATOM 794 C C . PRO A 1 101 ? 57.52816 -18.54885 123.41670 1.000 84.80231 153 PRO A C 1
ATOM 795 O O . PRO A 1 101 ? 58.63804 -18.15718 123.03587 1.000 84.13871 153 PRO A O 1
ATOM 799 N N . GLU A 1 102 ? 56.65986 -19.13464 122.59769 1.000 78.95849 154 GLU A N 1
ATOM 800 C CA . GLU A 1 102 ? 56.91387 -19.34091 121.18072 1.000 82.84064 154 GLU A CA 1
ATOM 801 C C . GLU A 1 102 ? 55.67414 -18.91426 120.41266 1.000 83.56853 154 GLU A C 1
ATOM 802 O O . GLU A 1 102 ? 54.55037 -19.17744 120.85205 1.000 81.75246 154 GLU A O 1
ATOM 808 N N . LYS A 1 103 ? 55.87777 -18.26102 119.26790 1.000 86.68059 155 LYS A N 1
ATOM 809 C CA . LYS A 1 103 ? 54.74912 -17.71580 118.52383 1.000 86.98188 155 LYS A CA 1
ATOM 810 C C . LYS A 1 103 ? 53.78555 -18.83000 118.13599 1.000 84.63575 155 LYS A C 1
ATOM 811 O O . LYS A 1 103 ? 54.19362 -19.95848 117.84485 1.000 83.18531 155 LYS A O 1
ATOM 817 N N . LEU A 1 104 ? 52.49747 -18.51049 118.14818 1.000 80.94112 156 LEU A N 1
ATOM 818 C CA . LEU A 1 104 ? 51.47871 -19.51362 117.89702 1.000 77.23191 156 LEU A CA 1
ATOM 819 C C . LEU A 1 104 ? 51.38217 -19.81404 116.40756 1.000 80.42198 156 LEU A C 1
ATOM 820 O O . LEU A 1 104 ? 51.70878 -18.98029 115.55805 1.000 83.53280 156 LEU A O 1
ATOM 825 N N . THR A 1 105 ? 50.93491 -21.02021 116.09958 1.000 75.67472 157 THR A N 1
ATOM 826 C CA . THR A 1 105 ? 50.84157 -21.45733 114.71298 1.000 72.78114 157 THR A CA 1
ATOM 827 C C . THR A 1 105 ? 49.45798 -21.13594 114.16421 1.000 80.01123 157 THR A C 1
ATOM 828 O O . THR A 1 105 ? 48.45421 -21.43101 114.82457 1.000 77.26534 157 THR A O 1
ATOM 832 N N . PRO A 1 106 ? 49.36651 -20.52587 112.98303 1.000 80.29338 158 PRO A N 1
ATOM 833 C CA . PRO A 1 106 ? 48.05040 -20.21235 112.41790 1.000 80.85020 158 PRO A CA 1
ATOM 834 C C . PRO A 1 106 ? 47.23057 -21.46912 112.16792 1.000 79.87450 158 PRO A C 1
ATOM 835 O O . PRO A 1 106 ? 47.76707 -22.55117 111.91862 1.000 74.29868 158 PRO A O 1
ATOM 839 N N . HIS A 1 107 ? 45.90982 -21.30954 112.26382 1.000 78.23474 159 HIS A N 1
ATOM 840 C CA . HIS A 1 107 ? 44.90000 -22.32890 111.98570 1.000 76.97727 159 HIS A CA 1
ATOM 841 C C . HIS A 1 107 ? 44.87580 -23.44948 113.01818 1.000 75.24226 159 HIS A C 1
ATOM 842 O O . HIS A 1 107 ? 44.13488 -24.42517 112.84048 1.000 77.02433 159 HIS A O 1
ATOM 849 N N . LEU A 1 108 ? 45.65485 -23.34459 114.09096 1.000 73.16658 160 LEU A N 1
ATOM 850 C CA . LEU A 1 108 ? 45.65291 -24.33067 115.16075 1.000 75.80381 160 LEU A CA 1
ATOM 851 C C . LEU A 1 108 ? 44.94484 -23.78093 116.39291 1.000 69.74062 160 LEU A C 1
ATOM 852 O O . LEU A 1 108 ? 44.96881 -22.57605 116.65973 1.000 73.34696 160 LEU A O 1
ATOM 857 N N . LYS A 1 109 ? 44.31444 -24.68007 117.14278 1.000 68.67355 161 LYS A N 1
ATOM 858 C CA . LYS A 1 109 ? 43.55422 -24.30742 118.32570 1.000 61.96856 161 LYS A CA 1
ATOM 859 C C . LYS A 1 109 ? 44.41326 -24.42827 119.57851 1.000 65.44505 161 LYS A C 1
ATOM 860 O O . LYS A 1 109 ? 45.26618 -25.31306 119.69074 1.000 67.79259 161 LYS A O 1
ATOM 866 N N . TYR A 1 110 ? 44.17605 -23.52381 120.52513 1.000 64.75544 162 TYR A N 1
ATOM 867 C CA . TYR A 1 110 ? 44.89098 -23.49581 121.79177 1.000 61.06893 162 TYR A CA 1
ATOM 868 C C . TYR A 1 110 ? 43.89073 -23.35136 122.93074 1.000 60.63671 162 TYR A C 1
ATOM 869 O O . TYR A 1 110 ? 42.70400 -23.08948 122.71755 1.000 66.12547 162 TYR A O 1
ATOM 878 N N . TYR A 1 111 ? 44.38354 -23.52690 124.15541 1.000 61.63894 163 TYR A N 1
ATOM 879 C CA . TYR A 1 111 ? 43.56137 -23.42431 125.35567 1.000 61.25703 163 TYR A CA 1
ATOM 880 C C . TYR A 1 111 ? 44.22161 -22.45937 126.32766 1.000 60.02664 163 TYR A C 1
ATOM 881 O O . TYR A 1 111 ? 45.33708 -22.71163 126.79530 1.000 63.89087 163 TYR A O 1
ATOM 890 N N . VAL A 1 112 ? 43.53259 -21.36482 126.63205 1.000 60.60811 164 VAL A N 1
ATOM 891 C CA . VAL A 1 112 ? 44.03033 -20.33657 127.53801 1.000 57.57735 164 VAL A CA 1
ATOM 892 C C . VAL A 1 112 ? 43.40560 -20.57958 128.90508 1.000 55.98003 164 VAL A C 1
ATOM 893 O O . VAL A 1 112 ? 42.19869 -20.38959 129.09033 1.000 54.14148 164 VAL A O 1
ATOM 897 N N . ALA A 1 113 ? 44.22464 -20.99020 129.86814 1.000 52.67780 165 ALA A N 1
ATOM 898 C CA . ALA A 1 113 ? 43.77612 -21.24278 131.22907 1.000 59.65396 165 ALA A CA 1
ATOM 899 C C . ALA A 1 113 ? 44.25356 -20.12563 132.14646 1.000 54.89187 165 ALA A C 1
ATOM 900 O O . ALA A 1 113 ? 45.39669 -19.67060 132.04238 1.000 45.71221 165 ALA A O 1
ATOM 902 N N . MET A 1 114 ? 43.37338 -19.68901 133.04552 1.000 47.38428 166 MET A N 1
ATOM 903 C CA . MET A 1 114 ? 43.68997 -18.60876 133.96700 1.000 54.45872 166 MET A CA 1
ATOM 904 C C . MET A 1 114 ? 42.92843 -18.80345 135.26905 1.000 49.61304 166 MET A C 1
ATOM 905 O O . MET A 1 114 ? 41.79669 -19.29457 135.27825 1.000 42.44069 166 MET A O 1
ATOM 910 N N . ASP A 1 115 ? 43.56939 -18.41644 136.36805 1.000 53.56508 167 ASP A N 1
ATOM 911 C CA . ASP A 1 115 ? 42.93482 -18.32482 137.67429 1.000 54.04983 167 ASP A CA 1
ATOM 912 C C . ASP A 1 115 ? 42.80502 -16.85571 138.05277 1.000 58.38101 167 ASP A C 1
ATOM 913 O O . ASP A 1 115 ? 43.73106 -16.06732 137.83685 1.000 58.61200 167 ASP A O 1
ATOM 918 N N . PHE A 1 116 ? 41.65677 -16.48615 138.61443 1.000 53.79310 168 PHE A N 1
ATOM 919 C CA . PHE A 1 116 ? 41.40817 -15.09061 138.94024 1.000 55.52185 168 PHE A CA 1
ATOM 920 C C . PHE A 1 116 ? 40.43227 -15.00102 140.10344 1.000 55.51126 168 PHE A C 1
ATOM 921 O O . PHE A 1 116 ? 39.67500 -15.93418 140.38209 1.000 46.76546 168 PHE A O 1
ATOM 929 N N . GLN A 1 117 ? 40.46254 -13.85503 140.78032 1.000 56.85460 169 GLN A N 1
ATOM 930 C CA . GLN A 1 117 ? 39.64674 -13.63811 141.96593 1.000 50.96531 169 GLN A CA 1
ATOM 931 C C . GLN A 1 117 ? 39.44618 -12.14308 142.15880 1.000 51.42286 169 GLN A C 1
ATOM 932 O O . GLN A 1 117 ? 40.21964 -11.32386 141.65560 1.000 51.54073 169 GLN A O 1
ATOM 938 N N . ALA A 1 118 ? 38.39883 -11.80354 142.90494 1.000 47.87472 170 ALA A N 1
ATOM 939 C CA . ALA A 1 118 ? 38.07672 -10.42041 143.23403 1.000 57.06381 170 ALA A CA 1
ATOM 940 C C . ALA A 1 118 ? 36.96279 -10.43071 144.27016 1.000 54.55594 170 ALA A C 1
ATOM 941 O O . ALA A 1 118 ? 36.37973 -11.47474 144.57464 1.000 51.18512 170 ALA A O 1
ATOM 943 N N . LYS A 1 119 ? 36.67674 -9.25107 144.81001 1.000 52.18423 171 LYS A N 1
ATOM 944 C CA . LYS A 1 119 ? 35.54700 -9.09244 145.70766 1.000 56.18016 171 LYS A CA 1
ATOM 945 C C . LYS A 1 119 ? 34.26119 -8.91841 144.90602 1.000 51.63800 171 LYS A C 1
ATOM 946 O O . LYS A 1 119 ? 34.27406 -8.50333 143.74373 1.000 54.17119 171 LYS A O 1
ATOM 952 N N . LEU A 1 120 ? 33.13951 -9.25420 145.53794 1.000 52.71567 172 LEU A N 1
ATOM 953 C CA . LEU A 1 120 ? 31.84859 -8.95967 144.93382 1.000 51.83887 172 LEU A CA 1
ATOM 954 C C . LEU A 1 120 ? 31.65961 -7.45182 144.83770 1.000 51.15011 172 LEU A C 1
ATOM 955 O O . LEU A 1 120 ? 31.96576 -6.71083 145.77594 1.000 50.77016 172 LEU A O 1
ATOM 960 N N . GLY A 1 121 ? 31.16598 -6.99717 143.68868 1.000 50.61462 173 GLY A N 1
ATOM 961 C CA . GLY A 1 121 ? 30.97538 -5.57269 143.49317 1.000 48.03706 173 GLY A CA 1
ATOM 962 C C . GLY A 1 121 ? 29.96479 -4.99580 144.46560 1.000 51.14746 173 GLY A C 1
ATOM 963 O O . GLY A 1 121 ? 29.03400 -5.67041 144.91002 1.000 55.50739 173 GLY A O 1
ATOM 964 N N . ASP A 1 122 ? 30.16279 -3.72433 144.80641 1.000 52.37259 174 ASP A N 1
ATOM 965 C CA . ASP A 1 122 ? 29.24887 -2.99796 145.67636 1.000 62.05345 174 ASP A CA 1
ATOM 966 C C . ASP A 1 122 ? 28.37025 -2.01739 144.90950 1.000 63.42057 174 ASP A C 1
ATOM 967 O O . ASP A 1 122 ? 27.63387 -1.24275 145.52845 1.000 61.47383 174 ASP A O 1
ATOM 972 N N . GLY A 1 123 ? 28.43383 -2.03289 143.58028 1.000 60.63903 175 GLY A N 1
ATOM 973 C CA . GLY A 1 123 ? 27.55844 -1.21903 142.76157 1.000 59.27955 175 GLY A CA 1
ATOM 974 C C . GLY A 1 123 ? 26.48705 -2.04575 142.08054 1.000 56.79596 175 GLY A C 1
ATOM 975 O O . GLY A 1 123 ? 25.87435 -2.91527 142.70716 1.000 53.80101 175 GLY A O 1
ATOM 976 N N . PHE A 1 124 ? 26.25109 -1.78704 140.79444 1.000 56.36344 176 PHE A N 1
ATOM 977 C CA . PHE A 1 124 ? 25.25720 -2.52271 140.02199 1.000 54.29640 176 PHE A CA 1
ATOM 978 C C . PHE A 1 124 ? 25.85222 -3.20780 138.79899 1.000 53.20852 176 PHE A C 1
ATOM 979 O O . PHE A 1 124 ? 25.09688 -3.69861 137.95165 1.000 56.69524 176 PHE A O 1
ATOM 987 N N . GLU A 1 125 ? 27.17519 -3.25979 138.67929 1.000 52.37391 177 GLU A N 1
ATOM 988 C CA A GLU A 1 125 ? 27.82487 -3.80014 137.49705 0.456 51.40954 177 GLU A CA 1
ATOM 989 C CA B GLU A 1 125 ? 27.83241 -3.79398 137.49799 0.544 53.85248 177 GLU A CA 1
ATOM 990 C C . GLU A 1 125 ? 28.69482 -4.99496 137.86468 1.000 53.76085 177 GLU A C 1
ATOM 991 O O . GLU A 1 125 ? 29.14132 -5.14313 139.00570 1.000 48.77003 177 GLU A O 1
ATOM 1002 N N . GLY A 1 126 ? 28.92668 -5.85277 136.87047 1.000 50.05291 178 GLY A N 1
ATOM 1003 C CA . GLY A 1 126 ? 29.74121 -7.03502 137.06440 1.000 42.31932 178 GLY A CA 1
ATOM 1004 C C . GLY A 1 126 ? 29.05731 -8.06331 137.95002 1.000 46.22548 178 GLY A C 1
ATOM 1005 O O . GLY A 1 126 ? 27.83369 -8.22610 137.94219 1.000 44.87981 178 GLY A O 1
ATOM 1006 N N . PHE A 1 127 ? 29.87200 -8.77219 138.72504 1.000 42.10059 179 PHE A N 1
ATOM 1007 C CA . PHE A 1 127 ? 29.39665 -9.75982 139.68997 1.000 47.04261 179 PHE A CA 1
ATOM 1008 C C . PHE A 1 127 ? 29.31154 -9.05592 141.03979 1.000 43.84476 179 PHE A C 1
ATOM 1009 O O . PHE A 1 127 ? 30.32280 -8.88053 141.72381 1.000 50.22893 179 PHE A O 1
ATOM 1017 N N . TYR A 1 128 ? 28.10413 -8.64533 141.42179 1.000 45.60620 180 TYR A N 1
ATOM 1018 C CA . TYR A 1 128 ? 27.91356 -7.78145 142.57768 1.000 48.96592 180 TYR A CA 1
ATOM 1019 C C . TYR A 1 128 ? 26.90689 -8.40350 143.53631 1.000 47.12551 180 TYR A C 1
ATOM 1020 O O . TYR A 1 128 ? 26.18933 -9.34919 143.19882 1.000 45.03194 180 TYR A O 1
ATOM 1029 N N . LYS A 1 129 ? 26.85502 -7.84768 144.74401 1.000 45.60436 181 LYS A N 1
ATOM 1030 C CA . LYS A 1 129 ? 25.99204 -8.34561 145.80396 1.000 51.79727 181 LYS A CA 1
ATOM 1031 C C . LYS A 1 129 ? 24.70282 -7.53634 145.87253 1.000 45.24040 181 LYS A C 1
ATOM 1032 O O . LYS A 1 129 ? 24.67559 -6.34281 145.56152 1.000 47.40758 181 LYS A O 1
ATOM 1038 N N . SER A 1 130 ? 23.62883 -8.20834 146.27966 1.000 44.89718 182 SER A N 1
ATOM 1039 C CA . SER A 1 130 ? 22.31831 -7.59338 146.42050 1.000 43.66461 182 SER A CA 1
ATOM 1040 C C . SER A 1 130 ? 21.64067 -8.15509 147.66116 1.000 48.37140 182 SER A C 1
ATOM 1041 O O . SER A 1 130 ? 21.89623 -9.29298 148.06378 1.000 53.77962 182 SER A O 1
ATOM 1044 N N . THR A 1 131 ? 20.77959 -7.34230 148.27128 1.000 45.81148 183 THR A N 1
ATOM 1045 C CA . THR A 1 131 ? 20.10572 -7.70868 149.50788 1.000 51.32313 183 THR A CA 1
ATOM 1046 C C . THR A 1 131 ? 18.60401 -7.52150 149.35597 1.000 50.66756 183 THR A C 1
ATOM 1047 O O . THR A 1 131 ? 18.14202 -6.70780 148.55235 1.000 50.84034 183 THR A O 1
ATOM 1051 N N . TYR A 1 132 ? 17.84500 -8.27722 150.14780 1.000 49.94826 184 TYR A N 1
ATOM 1052 C CA . TYR A 1 132 ? 16.40187 -8.10978 150.22553 1.000 49.97336 184 TYR A CA 1
ATOM 1053 C C . TYR A 1 132 ? 15.95389 -8.34109 151.66101 1.000 52.27249 184 TYR A C 1
ATOM 1054 O O . TYR A 1 132 ? 16.72742 -8.78110 152.51524 1.000 49.44648 184 TYR A O 1
ATOM 1063 N N . ARG A 1 133 ? 14.68417 -8.04136 151.91808 1.000 54.67498 185 ARG A N 1
ATOM 1064 C CA . ARG A 1 133 ? 14.09672 -8.14769 153.24471 1.000 51.17699 185 ARG A CA 1
ATOM 1065 C C . ARG A 1 133 ? 12.96703 -9.16738 153.22881 1.000 56.96941 185 ARG A C 1
ATOM 1066 O O . ARG A 1 133 ? 12.13726 -9.17476 152.31400 1.000 60.37851 185 ARG A O 1
ATOM 1074 N N . THR A 1 134 ? 12.94056 -10.02758 154.24152 1.000 53.93467 186 THR A N 1
ATOM 1075 C CA . THR A 1 134 ? 11.90003 -11.03531 154.36062 1.000 56.71935 186 THR A CA 1
ATOM 1076 C C . THR A 1 134 ? 10.71116 -10.48353 155.14312 1.000 55.48693 186 THR A C 1
ATOM 1077 O O . THR A 1 134 ? 10.78204 -9.42755 155.77580 1.000 59.55059 186 THR A O 1
ATOM 1081 N N . LEU A 1 135 ? 9.60046 -11.22282 155.08980 1.000 55.59865 187 LEU A N 1
ATOM 1082 C CA . LEU A 1 135 ? 8.40576 -10.82645 155.82762 1.000 51.52522 187 LEU A CA 1
ATOM 1083 C C . LEU A 1 135 ? 8.66947 -10.75395 157.32653 1.000 59.45896 187 LEU A C 1
ATOM 1084 O O . LEU A 1 135 ? 8.07374 -9.92391 158.02260 1.000 60.41332 187 LEU A O 1
ATOM 1089 N N . GLY A 1 136 ? 9.55510 -11.60742 157.84032 1.000 59.23467 188 GLY A N 1
ATOM 1090 C CA . GLY A 1 136 ? 9.89010 -11.59006 159.25099 1.000 61.06366 188 GLY A CA 1
ATOM 1091 C C . GLY A 1 136 ? 10.88474 -10.53036 159.66753 1.000 57.08277 188 GLY A C 1
ATOM 1092 O O . GLY A 1 136 ? 11.14158 -10.37832 160.86576 1.000 57.11770 188 GLY A O 1
ATOM 1093 N N . GLY A 1 137 ? 11.44899 -9.79672 158.71460 1.000 62.95720 189 GLY A N 1
ATOM 1094 C CA . GLY A 1 137 ? 12.42489 -8.77200 159.01232 1.000 60.38080 189 GLY A CA 1
ATOM 1095 C C . GLY A 1 137 ? 13.86950 -9.17907 158.83513 1.000 57.19889 189 GLY A C 1
ATOM 1096 O O . GLY A 1 137 ? 14.75685 -8.46660 159.31847 1.000 54.59125 189 GLY A O 1
ATOM 1097 N N . GLU A 1 138 ? 14.13516 -10.29696 158.16851 1.000 55.77751 190 GLU A N 1
ATOM 1098 C CA . GLU A 1 138 ? 15.49711 -10.73886 157.91992 1.000 61.59695 190 GLU A CA 1
ATOM 1099 C C . GLU A 1 138 ? 16.03086 -10.12598 156.63132 1.000 56.57552 190 GLU A C 1
ATOM 1100 O O . GLU A 1 138 ? 15.27970 -9.84509 155.69438 1.000 56.04968 190 GLU A O 1
ATOM 1106 N N . THR A 1 139 ? 17.34324 -9.91804 156.59639 1.000 56.07148 191 THR A N 1
ATOM 1107 C CA . THR A 1 139 ? 18.03854 -9.41268 155.41953 1.000 55.73922 191 THR A CA 1
ATOM 1108 C C . THR A 1 139 ? 18.91485 -10.52999 154.87121 1.000 53.78101 191 THR A C 1
ATOM 1109 O O . THR A 1 139 ? 19.73196 -11.09362 155.60503 1.000 63.33897 191 THR A O 1
ATOM 1113 N N . ARG A 1 140 ? 18.73649 -10.85708 153.59370 1.000 52.28278 192 ARG A N 1
ATOM 1114 C CA . ARG A 1 140 ? 19.47538 -11.93462 152.95402 1.000 53.47117 192 ARG A CA 1
ATOM 1115 C C . ARG A 1 140 ? 20.31714 -11.38891 151.80675 1.000 49.92948 192 ARG A C 1
ATOM 1116 O O . ARG A 1 140 ? 20.03424 -10.32521 151.25081 1.000 57.21248 192 ARG A O 1
ATOM 1124 N N . ILE A 1 141 ? 21.35618 -12.14214 151.45335 1.000 53.94770 193 ILE A N 1
ATOM 1125 C CA . ILE A 1 141 ? 22.33531 -11.74425 150.44775 1.000 49.73834 193 ILE A CA 1
ATOM 1126 C C . ILE A 1 141 ? 22.19937 -12.65322 149.23359 1.000 51.81604 193 ILE A C 1
ATOM 1127 O O . ILE A 1 141 ? 21.96984 -13.86054 149.37112 1.000 51.75222 193 ILE A O 1
ATOM 1132 N N . LEU A 1 142 ? 22.33333 -12.06953 148.04363 1.000 46.88662 194 LEU A N 1
ATOM 1133 C CA . LEU A 1 142 ? 22.45634 -12.83672 146.81383 1.000 45.72924 194 LEU A CA 1
ATOM 1134 C C . LEU A 1 142 ? 23.56706 -12.23279 145.96752 1.000 42.91785 194 LEU A C 1
ATOM 1135 O O . LEU A 1 142 ? 23.97776 -11.08792 146.16998 1.000 48.03607 194 LEU A O 1
ATOM 1140 N N . ALA A 1 143 ? 24.05796 -13.02355 145.01767 1.000 38.36046 195 ALA A N 1
ATOM 1141 C CA . ALA A 1 143 ? 25.07985 -12.58857 144.07585 1.000 37.88226 195 ALA A CA 1
ATOM 1142 C C . ALA A 1 143 ? 24.52606 -12.71813 142.66565 1.000 37.70290 195 ALA A C 1
ATOM 1143 O O . ALA A 1 143 ? 23.98497 -13.76756 142.30414 1.000 40.62574 195 ALA A O 1
ATOM 1145 N N . VAL A 1 144 ? 24.66585 -11.65708 141.87204 1.000 36.73753 196 VAL A N 1
ATOM 1146 C CA . VAL A 1 144 ? 24.02937 -11.57164 140.56399 1.000 37.56373 196 VAL A CA 1
ATOM 1147 C C . VAL A 1 144 ? 24.95392 -10.82692 139.60902 1.000 43.42536 196 VAL A C 1
ATOM 1148 O O . VAL A 1 144 ? 25.73740 -9.96479 140.01843 1.000 43.16489 196 VAL A O 1
ATOM 1152 N N . THR A 1 145 ? 24.86846 -11.17811 138.32747 1.000 42.93271 197 THR A N 1
ATOM 1153 C CA . THR A 1 145 ? 25.69501 -10.58484 137.28744 1.000 41.61112 197 THR A CA 1
ATOM 1154 C C . THR A 1 145 ? 24.89878 -9.59125 136.44824 1.000 42.76806 197 THR A C 1
ATOM 1155 O O . THR A 1 145 ? 23.68869 -9.73475 136.25545 1.000 45.80436 197 THR A O 1
ATOM 1159 N N . ASP A 1 146 ? 25.60252 -8.57877 135.94610 1.000 40.09322 198 ASP A N 1
ATOM 1160 C CA . ASP A 1 146 ? 25.04462 -7.63776 134.97690 1.000 42.95955 198 ASP A CA 1
ATOM 1161 C C . ASP A 1 146 ? 26.21320 -7.12482 134.14780 1.000 40.13337 198 ASP A C 1
ATOM 1162 O O . ASP A 1 146 ? 27.07400 -6.41068 134.67017 1.000 43.12617 198 ASP A O 1
ATOM 1167 N N . PHE A 1 147 ? 26.25371 -7.49629 132.86532 1.000 38.94102 199 PHE A N 1
ATOM 1168 C CA . PHE A 1 147 ? 27.45433 -7.31294 132.06153 1.000 42.77000 199 PHE A CA 1
ATOM 1169 C C . PHE A 1 147 ? 27.31957 -6.31061 130.92486 1.000 40.35414 199 PHE A C 1
ATOM 1170 O O . PHE A 1 147 ? 28.34209 -5.78376 130.47519 1.000 43.29824 199 PHE A O 1
ATOM 1178 N N . GLU A 1 148 ? 26.11436 -6.03800 130.44252 1.000 37.47499 200 GLU A N 1
ATOM 1179 C CA . GLU A 1 148 ? 25.98102 -5.14524 129.29647 1.000 43.99078 200 GLU A CA 1
ATOM 1180 C C . GLU A 1 148 ? 26.27615 -3.71040 129.71902 1.000 47.40105 200 GLU A C 1
ATOM 1181 O O . GLU A 1 148 ? 25.74264 -3.24411 130.73242 1.000 47.93352 200 GLU A O 1
ATOM 1187 N N . PRO A 1 149 ? 27.11068 -2.97914 128.97398 1.000 46.16602 201 PRO A N 1
ATOM 1188 C CA . PRO A 1 149 ? 27.79893 -3.40675 127.74751 1.000 48.11951 201 PRO A CA 1
ATOM 1189 C C . PRO A 1 149 ? 29.16893 -4.05469 127.96692 1.000 46.53785 201 PRO A C 1
ATOM 1190 O O . PRO A 1 149 ? 29.49713 -5.02236 127.28649 1.000 45.91724 201 PRO A O 1
ATOM 1194 N N . THR A 1 150 ? 29.99321 -3.56932 128.89365 1.000 47.39294 202 THR A N 1
ATOM 1195 C CA . THR A 1 150 ? 31.39284 -3.97887 128.97826 1.000 45.14417 202 THR A CA 1
ATOM 1196 C C . THR A 1 150 ? 31.77501 -4.36726 130.39964 1.000 44.32623 202 THR A C 1
ATOM 1197 O O . THR A 1 150 ? 32.86626 -4.03998 130.87490 1.000 45.51192 202 THR A O 1
ATOM 1201 N N . GLN A 1 151 ? 30.89888 -5.08261 131.10364 1.000 43.29937 203 GLN A N 1
ATOM 1202 C CA . GLN A 1 151 ? 31.17122 -5.46804 132.48158 1.000 40.77179 203 GLN A CA 1
ATOM 1203 C C . GLN A 1 151 ? 31.45039 -6.95443 132.65210 1.000 46.21305 203 GLN A C 1
ATOM 1204 O O . GLN A 1 151 ? 31.73830 -7.38813 133.77305 1.000 45.73977 203 GLN A O 1
ATOM 1210 N N . ALA A 1 152 ? 31.37201 -7.74936 131.58214 1.000 44.29631 204 ALA A N 1
ATOM 1211 C CA . ALA A 1 152 ? 31.78700 -9.14399 131.68615 1.000 42.98757 204 ALA A CA 1
ATOM 1212 C C . ALA A 1 152 ? 33.27078 -9.25066 132.00572 1.000 43.82246 204 ALA A C 1
ATOM 1213 O O . ALA A 1 152 ? 33.69904 -10.20311 132.66759 1.000 47.72584 204 ALA A O 1
ATOM 1215 N N . ARG A 1 153 ? 34.06568 -8.27837 131.55186 1.000 45.45113 205 ARG A N 1
ATOM 1216 C CA . ARG A 1 153 ? 35.48809 -8.25069 131.86432 1.000 43.91886 205 ARG A CA 1
ATOM 1217 C C . ARG A 1 153 ? 35.74918 -8.02450 133.34775 1.000 46.84329 205 ARG A C 1
ATOM 1218 O O . ARG A 1 153 ? 36.87035 -8.26141 133.81021 1.000 50.27249 205 ARG A O 1
ATOM 1226 N N . MET A 1 154 ? 34.74791 -7.56218 134.09794 1.000 39.29914 206 MET A N 1
ATOM 1227 C CA . MET A 1 154 ? 34.88320 -7.38971 135.53773 1.000 46.46796 206 MET A CA 1
ATOM 1228 C C . MET A 1 154 ? 34.64646 -8.68006 136.30982 1.000 44.49885 206 MET A C 1
ATOM 1229 O O . MET A 1 154 ? 34.90605 -8.71566 137.51773 1.000 42.46584 206 MET A O 1
ATOM 1234 N N . ALA A 1 155 ? 34.15820 -9.73028 135.64990 1.000 46.94221 207 ALA A N 1
ATOM 1235 C CA . ALA A 1 155 ? 33.88842 -11.00605 136.29849 1.000 44.59584 207 ALA A CA 1
ATOM 1236 C C . ALA A 1 155 ? 34.79065 -12.13479 135.82837 1.000 44.71650 207 ALA A C 1
ATOM 1237 O O . ALA A 1 155 ? 35.10399 -13.02529 136.62143 1.000 42.48222 207 ALA A O 1
ATOM 1239 N N . PHE A 1 156 ? 35.21329 -12.12361 134.56007 1.000 38.81589 208 PHE A N 1
ATOM 1240 C CA . PHE A 1 156 ? 36.13479 -13.13071 134.05375 1.000 43.86216 208 PHE A CA 1
ATOM 1241 C C . PHE A 1 156 ? 36.84223 -12.58066 132.82905 1.000 48.65910 208 PHE A C 1
ATOM 1242 O O . PHE A 1 156 ? 36.19968 -11.90339 132.01405 1.000 43.47408 208 PHE A O 1
ATOM 1250 N N . PRO A 1 157 ? 38.14340 -12.82282 132.67348 1.000 48.58244 209 PRO A N 1
ATOM 1251 C CA . PRO A 1 157 ? 38.84465 -12.34931 131.47269 1.000 46.93292 209 PRO A CA 1
ATOM 1252 C C . PRO A 1 157 ? 38.25885 -12.98176 130.21907 1.000 50.47865 209 PRO A C 1
ATOM 1253 O O . PRO A 1 157 ? 38.04759 -14.19473 130.15503 1.000 51.14747 209 PRO A O 1
ATOM 1257 N N . CYS A 1 158 ? 37.99817 -12.14935 129.21578 1.000 48.72548 210 CYS A N 1
ATOM 1258 C CA . CYS A 1 158 ? 37.33391 -12.61777 128.00798 1.000 47.41476 210 CYS A CA 1
ATOM 1259 C C . CYS A 1 158 ? 37.54172 -11.60184 126.89609 1.000 49.65982 210 CYS A C 1
ATOM 1260 O O . CYS A 1 158 ? 37.97729 -10.47198 127.12956 1.000 50.76479 210 CYS A O 1
ATOM 1263 N N . PHE A 1 159 ? 37.22620 -12.02795 125.67212 1.000 48.70985 211 PHE A N 1
ATOM 1264 C CA . PHE A 1 159 ? 37.16513 -11.12226 124.52680 1.000 50.48769 211 PHE A CA 1
ATOM 1265 C C . PHE A 1 159 ? 35.82749 -10.39220 124.60514 1.000 51.47286 211 PHE A C 1
ATOM 1266 O O . PHE A 1 159 ? 34.83256 -10.76844 123.98068 1.000 51.66012 211 PHE A O 1
ATOM 1274 N N . ASP A 1 160 ? 35.80898 -9.32094 125.39979 1.000 48.95319 212 ASP A N 1
ATOM 1275 C CA . ASP A 1 160 ? 34.55951 -8.67085 125.79533 1.000 46.87375 212 ASP A CA 1
ATOM 1276 C C . ASP A 1 160 ? 34.09345 -7.67672 124.72789 1.000 47.06384 212 ASP A C 1
ATOM 1277 O O . ASP A 1 160 ? 34.00060 -6.46935 124.94584 1.000 52.10970 212 ASP A O 1
ATOM 1282 N N . GLU A 1 161 ? 33.79313 -8.22134 123.54863 1.000 50.37484 213 GLU A N 1
ATOM 1283 C CA . GLU A 1 161 ? 33.18279 -7.48439 122.45367 1.000 50.06780 213 GLU A CA 1
ATOM 1284 C C . GLU A 1 161 ? 32.11157 -8.38007 121.84600 1.000 51.46353 213 GLU A C 1
ATOM 1285 O O . GLU A 1 161 ? 32.32283 -9.59552 121.71464 1.000 53.65511 213 GLU A O 1
ATOM 1291 N N . PRO A 1 162 ? 30.96268 -7.81591 121.46407 1.000 48.25379 214 PRO A N 1
ATOM 1292 C CA . PRO A 1 162 ? 29.82521 -8.66241 121.06048 1.000 47.41698 214 PRO A CA 1
ATOM 1293 C C . PRO A 1 162 ? 30.07687 -9.50454 119.82049 1.000 51.10846 214 PRO A C 1
ATOM 1294 O O . PRO A 1 162 ? 29.31678 -10.44911 119.57263 1.000 47.62215 214 PRO A O 1
ATOM 1298 N N . LEU A 1 163 ? 31.11412 -9.20568 119.03760 1.000 54.21221 215 LEU A N 1
ATOM 1299 C CA . LEU A 1 163 ? 31.39807 -9.98715 117.84037 1.000 53.76754 215 LEU A CA 1
ATOM 1300 C C . LEU A 1 163 ? 32.09744 -11.30511 118.15006 1.000 53.17168 215 LEU A C 1
ATOM 1301 O O . LEU A 1 163 ? 32.06145 -12.21999 117.31977 1.000 57.44637 215 LEU A O 1
ATOM 1306 N N . PHE A 1 164 ? 32.72145 -11.42725 119.32083 1.000 56.96563 216 PHE A N 1
ATOM 1307 C CA . PHE A 1 164 ? 33.45893 -12.63623 119.69034 1.000 46.65066 216 PHE A CA 1
ATOM 1308 C C . PHE A 1 164 ? 32.53151 -13.63941 120.38090 1.000 46.45575 216 PHE A C 1
ATOM 1309 O O . PHE A 1 164 ? 32.68379 -13.97484 121.55496 1.000 45.30417 216 PHE A O 1
ATOM 1317 N N . LYS A 1 165 ? 31.55597 -14.12441 119.61781 1.000 48.87988 217 LYS A N 1
ATOM 1318 C CA . LYS A 1 165 ? 30.60790 -15.09725 120.14132 1.000 47.09374 217 LYS A CA 1
ATOM 1319 C C . LYS A 1 165 ? 31.27465 -16.45359 120.34903 1.000 50.97806 217 LYS A C 1
ATOM 1320 O O . LYS A 1 165 ? 32.19845 -16.83648 119.62526 1.000 47.90302 217 LYS A O 1
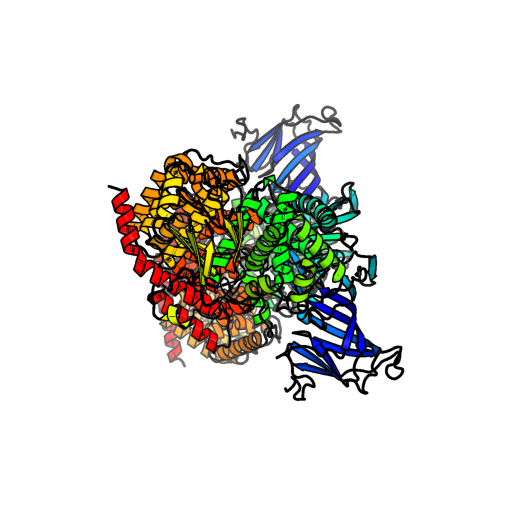ATOM 1326 N N . ALA A 1 166 ? 30.79063 -17.18477 121.35163 1.000 49.37462 218 ALA A N 1
ATOM 1327 C CA . ALA A 1 166 ? 31.37520 -18.46857 121.71502 1.000 46.53989 218 ALA A CA 1
ATOM 1328 C C . ALA A 1 166 ? 30.39836 -19.23006 122.60024 1.000 47.96300 218 ALA A C 1
ATOM 1329 O O . ALA A 1 166 ? 29.41653 -18.67581 123.10006 1.000 42.63297 218 ALA A O 1
ATOM 1331 N N . ASN A 1 167 ? 30.68394 -20.51713 122.78464 1.000 47.69470 219 ASN A N 1
ATOM 1332 C CA . ASN A 1 167 ? 29.94320 -21.33457 123.73100 1.000 46.44082 219 ASN A CA 1
ATOM 1333 C C . ASN A 1 167 ? 30.46442 -21.08907 125.14601 1.000 43.14905 219 ASN A C 1
ATOM 1334 O O . ASN A 1 167 ? 31.60675 -20.66917 125.34964 1.000 46.62740 219 ASN A O 1
ATOM 1339 N N . PHE A 1 168 ? 29.61785 -21.37450 126.13400 1.000 42.69638 220 PHE A N 1
ATOM 1340 C CA . PHE A 1 168 ? 29.97478 -21.17059 127.53506 1.000 44.59107 220 PHE A CA 1
ATOM 1341 C C . PHE A 1 168 ? 29.52586 -22.36917 128.35588 1.000 42.12767 220 PHE A C 1
ATOM 1342 O O . PHE A 1 168 ? 28.33271 -22.68226 128.39936 1.000 49.52287 220 PHE A O 1
ATOM 1350 N N . SER A 1 169 ? 30.48012 -23.03702 129.00087 1.000 43.43920 221 SER A N 1
ATOM 1351 C CA . SER A 1 169 ? 30.20394 -24.11827 129.94220 1.000 46.42386 221 SER A CA 1
ATOM 1352 C C . SER A 1 169 ? 30.51888 -23.60075 131.33998 1.000 42.40890 221 SER A C 1
ATOM 1353 O O . SER A 1 169 ? 31.68460 -23.36011 131.67070 1.000 48.60413 221 SER A O 1
ATOM 1356 N N . ILE A 1 170 ? 29.48313 -23.43477 132.15755 1.000 46.23528 222 ILE A N 1
ATOM 1357 C CA . ILE A 1 170 ? 29.57763 -22.72009 133.42535 1.000 44.06912 222 ILE A CA 1
ATOM 1358 C C . ILE A 1 170 ? 29.34914 -23.69644 134.57091 1.000 46.50870 222 ILE A C 1
ATOM 1359 O O . ILE A 1 170 ? 28.40680 -24.49739 134.53641 1.000 43.53587 222 ILE A O 1
ATOM 1364 N N . LYS A 1 171 ? 30.21716 -23.63000 135.58076 1.000 45.68214 223 LYS A N 1
ATOM 1365 C CA . LYS A 1 171 ? 30.07340 -24.38530 136.81679 1.000 44.36959 223 LYS A CA 1
ATOM 1366 C C . LYS A 1 171 ? 30.11852 -23.41810 137.99035 1.000 47.83869 223 LYS A C 1
ATOM 1367 O O . LYS A 1 171 ? 30.93933 -22.49616 138.01035 1.000 45.34140 223 LYS A O 1
ATOM 1373 N N . ILE A 1 172 ? 29.23491 -23.62740 138.96534 1.000 53.53873 224 ILE A N 1
ATOM 1374 C CA . ILE A 1 172 ? 29.11292 -22.74840 140.12369 1.000 46.08766 224 ILE A CA 1
ATOM 1375 C C . ILE A 1 172 ? 29.17274 -23.59435 141.38836 1.000 50.14537 224 ILE A C 1
ATOM 1376 O O . ILE A 1 172 ? 28.47168 -24.60628 141.49696 1.000 52.17932 224 ILE A O 1
ATOM 1381 N N . ARG A 1 173 ? 30.00401 -23.17802 142.34039 1.000 51.85634 225 ARG A N 1
ATOM 1382 C CA . ARG A 1 173 ? 30.09988 -23.81573 143.64619 1.000 48.87622 225 ARG A CA 1
ATOM 1383 C C . ARG A 1 173 ? 29.35670 -22.97740 144.67996 1.000 47.21062 225 ARG A C 1
ATOM 1384 O O . ARG A 1 173 ? 29.44134 -21.74587 144.67028 1.000 51.00763 225 ARG A O 1
ATOM 1392 N N . ARG A 1 174 ? 28.62861 -23.64787 145.57087 1.000 51.50080 226 ARG A N 1
ATOM 1393 C CA . ARG A 1 174 ? 27.70851 -22.95851 146.46668 1.000 45.26034 226 ARG A CA 1
ATOM 1394 C C . ARG A 1 174 ? 27.47319 -23.80444 147.71049 1.000 50.46975 226 ARG A C 1
ATOM 1395 O O . ARG A 1 174 ? 27.85930 -24.97399 147.77809 1.000 55.94444 226 ARG A O 1
ATOM 1403 N N . GLU A 1 175 ? 26.82327 -23.18980 148.69577 1.000 48.58699 227 GLU A N 1
ATOM 1404 C CA . GLU A 1 175 ? 26.36159 -23.87918 149.88971 1.000 50.56974 227 GLU A CA 1
ATOM 1405 C C . GLU A 1 175 ? 24.97937 -24.48315 149.64836 1.000 53.07675 227 GLU A C 1
ATOM 1406 O O . GLU A 1 175 ? 24.29113 -24.16297 148.67687 1.000 55.00278 227 GLU A O 1
ATOM 1412 N N . SER A 1 176 ? 24.56794 -25.36495 150.56256 1.000 53.77095 228 SER A N 1
ATOM 1413 C CA . SER A 1 176 ? 23.26610 -26.01024 150.43733 1.000 54.25379 228 SER A CA 1
ATOM 1414 C C . SER A 1 176 ? 22.11211 -25.03797 150.64296 1.000 52.71384 228 SER A C 1
ATOM 1415 O O . SER A 1 176 ? 21.01174 -25.28820 150.13918 1.000 54.94930 228 SER A O 1
ATOM 1418 N N . ARG A 1 177 ? 22.33301 -23.94023 151.36841 1.000 57.19739 229 ARG A N 1
ATOM 1419 C CA . ARG A 1 177 ? 21.28468 -22.94874 151.58002 1.000 46.41517 229 ARG A CA 1
ATOM 1420 C C . ARG A 1 177 ? 21.02264 -22.09009 150.34987 1.000 48.94583 229 ARG A C 1
ATOM 1421 O O . ARG A 1 177 ? 20.11654 -21.24988 150.38710 1.000 52.03765 229 ARG A O 1
ATOM 1429 N N . HIS A 1 178 ? 21.77954 -22.27677 149.27236 1.000 46.49374 230 HIS A N 1
ATOM 1430 C CA . HIS A 1 178 ? 21.63609 -21.49099 148.05843 1.000 45.09697 230 HIS A CA 1
ATOM 1431 C C . HIS A 1 178 ? 21.35024 -22.39424 146.86802 1.000 50.12250 230 HIS A C 1
ATOM 1432 O O . HIS A 1 178 ? 21.69897 -23.57939 146.86441 1.000 48.06831 230 HIS A O 1
ATOM 1439 N N . ILE A 1 179 ? 20.70586 -21.81775 145.85951 1.000 45.49280 231 ILE A N 1
ATOM 1440 C CA . ILE A 1 179 ? 20.65048 -22.40328 144.53207 1.000 46.60863 231 ILE A CA 1
ATOM 1441 C C . ILE A 1 179 ? 21.58376 -21.60346 143.62903 1.000 43.57153 231 ILE A C 1
ATOM 1442 O O . ILE A 1 179 ? 22.04501 -20.51674 143.97722 1.000 40.81889 231 ILE A O 1
ATOM 1447 N N . ALA A 1 180 ? 21.86906 -22.16004 142.45699 1.000 51.55788 232 ALA A N 1
ATOM 1448 C CA . ALA A 1 180 ? 22.68303 -21.48817 141.45506 1.000 39.92208 232 ALA A CA 1
ATOM 1449 C C . ALA A 1 180 ? 21.94955 -21.51923 140.12510 1.000 44.40044 232 ALA A C 1
ATOM 1450 O O . ALA A 1 180 ? 21.54676 -22.58983 139.65954 1.000 47.48346 232 ALA A O 1
ATOM 1452 N N . LEU A 1 181 ? 21.76849 -20.34684 139.52613 1.000 39.22953 233 LEU A N 1
ATOM 1453 C CA . LEU A 1 181 ? 21.10785 -20.21076 138.23863 1.000 38.76247 233 LEU A CA 1
ATOM 1454 C C . LEU A 1 181 ? 22.09911 -19.66798 137.22171 1.000 40.49879 233 LEU A C 1
ATOM 1455 O O . LEU A 1 181 ? 23.00711 -18.90687 137.56503 1.000 40.55006 233 LEU A O 1
ATOM 1460 N N . SER A 1 182 ? 21.92325 -20.06856 135.96713 1.000 38.62177 234 SER A N 1
ATOM 1461 C CA . SER A 1 182 ? 22.77366 -19.58452 134.88867 1.000 42.30557 234 SER A CA 1
ATOM 1462 C C . SER A 1 182 ? 21.94040 -19.50965 133.61421 1.000 39.65430 234 SER A C 1
ATOM 1463 O O . SER A 1 182 ? 20.71354 -19.64826 133.64371 1.000 41.14622 234 SER A O 1
ATOM 1466 N N . ASN A 1 183 ? 22.61827 -19.28224 132.48752 1.000 37.58999 235 ASN A N 1
ATOM 1467 C CA . ASN A 1 183 ? 21.92915 -19.18040 131.20407 1.000 41.69391 235 ASN A CA 1
ATOM 1468 C C . ASN A 1 183 ? 21.17464 -20.46277 130.87381 1.000 46.45395 235 ASN A C 1
ATOM 1469 O O . ASN A 1 183 ? 20.00144 -20.42539 130.48474 1.000 44.40145 235 ASN A O 1
ATOM 1474 N N . MET A 1 184 ? 21.83356 -21.60501 131.02591 1.000 43.47656 236 MET A N 1
ATOM 1475 C CA . MET A 1 184 ? 21.35903 -22.89547 130.56535 1.000 43.95161 236 MET A CA 1
ATOM 1476 C C . MET A 1 184 ? 20.82626 -23.73066 131.71970 1.000 46.77468 236 MET A C 1
ATOM 1477 O O . MET A 1 184 ? 21.05866 -23.41516 132.88995 1.000 42.41132 236 MET A O 1
ATOM 1482 N N . PRO A 1 185 ? 20.07993 -24.80070 131.42666 1.000 46.38449 237 PRO A N 1
ATOM 1483 C CA . PRO A 1 185 ? 19.60921 -25.68160 132.50192 1.000 50.53557 237 PRO A CA 1
ATOM 1484 C C . PRO A 1 185 ? 20.76661 -26.32468 133.25053 1.000 41.86342 237 PRO A C 1
ATOM 1485 O O . PRO A 1 185 ? 21.86382 -26.50159 132.71770 1.000 43.55112 237 PRO A O 1
ATOM 1489 N N . LYS A 1 186 ? 20.50343 -26.67841 134.50694 1.000 42.82221 238 LYS A N 1
ATOM 1490 C CA . LYS A 1 186 ? 21.47592 -27.38825 135.32869 1.000 54.41898 238 LYS A CA 1
ATOM 1491 C C . LYS A 1 186 ? 21.49562 -28.85879 134.92648 1.000 50.93548 238 LYS A C 1
ATOM 1492 O O . LYS A 1 186 ? 20.45624 -29.52742 134.94550 1.000 55.69480 238 LYS A O 1
ATOM 1498 N N . VAL A 1 187 ? 22.67065 -29.36079 134.55698 1.000 51.73931 239 VAL A N 1
ATOM 1499 C CA . VAL A 1 187 ? 22.78285 -30.73992 134.09130 1.000 57.82655 239 VAL A CA 1
ATOM 1500 C C . VAL A 1 187 ? 22.95896 -31.71261 135.25119 1.000 59.22141 239 VAL A C 1
ATOM 1501 O O . VAL A 1 187 ? 22.41891 -32.82185 135.22215 1.000 65.29541 239 VAL A O 1
ATOM 1505 N N . LYS A 1 188 ? 23.67939 -31.31429 136.29656 1.000 60.00362 240 LYS A N 1
ATOM 1506 C CA . LYS A 1 188 ? 23.89704 -32.19390 137.43786 1.000 63.25155 240 LYS A CA 1
ATOM 1507 C C . LYS A 1 188 ? 24.45900 -31.38287 138.59549 1.000 60.45302 240 LYS A C 1
ATOM 1508 O O . LYS A 1 188 ? 25.03489 -30.30774 138.40421 1.000 57.21042 240 LYS A O 1
ATOM 1514 N N . THR A 1 189 ? 24.27837 -31.91686 139.80142 1.000 62.24618 241 THR A N 1
ATOM 1515 C CA . THR A 1 189 ? 24.84639 -31.35349 141.01790 1.000 55.79109 241 THR A CA 1
ATOM 1516 C C . THR A 1 189 ? 25.67223 -32.42531 141.71273 1.000 61.56476 241 THR A C 1
ATOM 1517 O O . THR A 1 189 ? 25.17148 -33.52273 141.98048 1.000 61.31275 241 THR A O 1
ATOM 1521 N N . ILE A 1 190 ? 26.93178 -32.10911 141.99849 1.000 58.80518 242 ILE A N 1
ATOM 1522 C CA . ILE A 1 190 ? 27.84954 -33.02722 142.66108 1.000 60.45990 242 ILE A CA 1
ATOM 1523 C C . ILE A 1 190 ? 28.11725 -32.51642 144.06985 1.000 58.75098 242 ILE A C 1
ATOM 1524 O O . ILE A 1 190 ? 28.32303 -31.31504 144.27951 1.000 63.08597 242 ILE A O 1
ATOM 1529 N N . GLU A 1 191 ? 28.09311 -33.42874 145.03730 1.000 69.84575 243 GLU A N 1
ATOM 1530 C CA . GLU A 1 191 ? 28.39985 -33.09995 146.42240 1.000 68.66687 243 GLU A CA 1
ATOM 1531 C C . GLU A 1 191 ? 29.90304 -33.18961 146.64693 1.000 68.47912 243 GLU A C 1
ATOM 1532 O O . GLU A 1 191 ? 30.54449 -34.15507 146.22095 1.000 69.48237 243 GLU A O 1
ATOM 1538 N N . LEU A 1 192 ? 30.45832 -32.18522 147.31470 1.000 66.09954 244 LEU A N 1
ATOM 1539 C CA . LEU A 1 192 ? 31.88777 -32.11320 147.57236 1.000 68.22374 244 LEU A CA 1
ATOM 1540 C C . LEU A 1 192 ? 32.19961 -32.58305 148.98901 1.000 73.17918 244 LEU A C 1
ATOM 1541 O O . LEU A 1 192 ? 31.31553 -32.69484 149.84259 1.000 71.79390 244 LEU A O 1
ATOM 1546 N N . GLU A 1 193 ? 33.48515 -32.86212 149.22169 1.000 73.07921 245 GLU A N 1
ATOM 1547 C CA . GLU A 1 193 ? 33.91730 -33.45957 150.48309 1.000 82.79772 245 GLU A CA 1
ATOM 1548 C C . GLU A 1 193 ? 33.50532 -32.60880 151.67927 1.000 82.42979 245 GLU A C 1
ATOM 1549 O O . GLU A 1 193 ? 32.89325 -33.10957 152.62941 1.000 87.43632 245 GLU A O 1
ATOM 1555 N N . GLY A 1 194 ? 33.83195 -31.31710 151.65039 1.000 71.93792 246 GLY A N 1
ATOM 1556 C CA . GLY A 1 194 ? 33.52647 -30.43552 152.76410 1.000 80.28583 246 GLY A CA 1
ATOM 1557 C C . GLY A 1 194 ? 32.04850 -30.20141 153.00916 1.000 82.47903 246 GLY A C 1
ATOM 1558 O O . GLY A 1 194 ? 31.69801 -29.60527 154.03380 1.000 82.70063 246 GLY A O 1
ATOM 1559 N N . GLY A 1 195 ? 31.18129 -30.65326 152.10726 1.000 72.62644 247 GLY A N 1
ATOM 1560 C CA . GLY A 1 195 ? 29.75152 -30.45389 152.22970 1.000 61.83311 247 GLY A CA 1
ATOM 1561 C C . GLY A 1 195 ? 29.17938 -29.44449 151.26076 1.000 70.99087 247 GLY A C 1
ATOM 1562 O O . GLY A 1 195 ? 27.95112 -29.30061 151.19481 1.000 61.26198 247 GLY A O 1
ATOM 1563 N N . LEU A 1 196 ? 30.02233 -28.74211 150.50867 1.000 56.65331 248 LEU A N 1
ATOM 1564 C CA . LEU A 1 196 ? 29.53391 -27.80632 149.51178 1.000 61.26343 248 LEU A CA 1
ATOM 1565 C C . LEU A 1 196 ? 28.97269 -28.56023 148.30782 1.000 63.49669 248 LEU A C 1
ATOM 1566 O O . LEU A 1 196 ? 29.08819 -29.78364 148.18930 1.000 65.08829 248 LEU A O 1
ATOM 1571 N N . LEU A 1 197 ? 28.35546 -27.80746 147.40268 1.000 57.64449 249 LEU A N 1
ATOM 1572 C CA . LEU A 1 197 ? 27.77065 -28.36375 146.19391 1.000 50.44633 249 LEU A CA 1
ATOM 1573 C C . LEU A 1 197 ? 28.29700 -27.60950 144.98241 1.000 53.30910 249 LEU A C 1
ATOM 1574 O O . LEU A 1 197 ? 28.66132 -26.43379 145.07131 1.000 51.95376 249 LEU A O 1
ATOM 1579 N N . GLU A 1 198 ? 28.34280 -28.30333 143.84780 1.000 52.33022 250 GLU A N 1
ATOM 1580 C CA . GLU A 1 198 ? 28.84707 -27.74056 142.60106 1.000 53.72830 250 GLU A CA 1
ATOM 1581 C C . GLU A 1 198 ? 27.86480 -28.06898 141.48801 1.000 51.26764 250 GLU A C 1
ATOM 1582 O O . GLU A 1 198 ? 27.64256 -29.24449 141.18091 1.000 54.96467 250 GLU A O 1
ATOM 1588 N N . ASP A 1 199 ? 27.27831 -27.03593 140.89154 1.000 49.87122 251 ASP A N 1
ATOM 1589 C CA . ASP A 1 199 ? 26.27848 -27.19364 139.84454 1.000 53.10334 251 ASP A CA 1
ATOM 1590 C C . ASP A 1 199 ? 26.94086 -27.10967 138.47620 1.000 52.33066 251 ASP A C 1
ATOM 1591 O O . ASP A 1 199 ? 27.73457 -26.19864 138.21902 1.000 50.58868 251 ASP A O 1
ATOM 1596 N N . HIS A 1 200 ? 26.60993 -28.05751 137.60477 1.000 53.73129 252 HIS A N 1
ATOM 1597 C CA . HIS A 1 200 ? 27.09156 -28.07747 136.23066 1.000 53.95922 252 HIS A CA 1
ATOM 1598 C C . HIS A 1 200 ? 25.94595 -27.70219 135.30274 1.000 52.04696 252 HIS A C 1
ATOM 1599 O O . HIS A 1 200 ? 24.86552 -28.29741 135.37273 1.000 55.10250 252 HIS A O 1
ATOM 1606 N N . PHE A 1 201 ? 26.18420 -26.72334 134.43652 1.000 53.21720 253 PHE A N 1
ATOM 1607 C CA . PHE A 1 201 ? 25.17334 -26.22715 133.51761 1.000 40.02474 253 PHE A CA 1
ATOM 1608 C C . PHE A 1 201 ? 25.50566 -26.63896 132.08949 1.000 44.79929 253 PHE A C 1
ATOM 1609 O O . PHE A 1 201 ? 26.67323 -26.80996 131.72662 1.000 46.80597 253 PHE A O 1
ATOM 1617 N N . GLU A 1 202 ? 24.45677 -26.81090 131.28976 1.000 45.25714 254 GLU A N 1
ATOM 1618 C CA . GLU A 1 202 ? 24.61750 -27.17623 129.89050 1.000 45.25887 254 GLU A CA 1
ATOM 1619 C C . GLU A 1 202 ? 25.40955 -26.10445 129.14788 1.000 43.75530 254 GLU A C 1
ATOM 1620 O O . GLU A 1 202 ? 25.36033 -24.91855 129.48315 1.000 51.25939 254 GLU A O 1
ATOM 1626 N N . THR A 1 203 ? 26.17103 -26.53767 128.14732 1.000 44.20574 255 THR A N 1
ATOM 1627 C CA . THR A 1 203 ? 26.93259 -25.60609 127.32626 1.000 43.51985 255 THR A CA 1
ATOM 1628 C C . THR A 1 203 ? 25.98926 -24.70685 126.53533 1.000 46.97523 255 THR A C 1
ATOM 1629 O O . THR A 1 203 ? 25.05211 -25.18763 125.89112 1.000 53.08023 255 THR A O 1
ATOM 1633 N N . THR A 1 204 ? 26.23315 -23.39937 126.58844 1.000 46.54439 256 THR A N 1
ATOM 1634 C CA . THR A 1 204 ? 25.39717 -22.45634 125.86354 1.000 50.83048 256 THR A CA 1
ATOM 1635 C C . THR A 1 204 ? 25.59345 -22.61054 124.35749 1.000 49.15040 256 THR A C 1
ATOM 1636 O O . THR A 1 204 ? 26.53363 -23.25239 123.87875 1.000 44.46967 256 THR A O 1
ATOM 1640 N N . VAL A 1 205 ? 24.68199 -21.99953 123.60595 1.000 50.08212 257 VAL A N 1
ATOM 1641 C CA . VAL A 1 205 ? 24.85581 -21.82960 122.16962 1.000 49.09212 257 VAL A CA 1
ATOM 1642 C C . VAL A 1 205 ? 25.82829 -20.67623 121.95745 1.000 46.30629 257 VAL A C 1
ATOM 1643 O O . VAL A 1 205 ? 26.28581 -20.05421 122.92344 1.000 47.40246 257 VAL A O 1
ATOM 1647 N N . LYS A 1 206 ? 26.16009 -20.38726 120.70125 1.000 47.21208 258 LYS A N 1
ATOM 1648 C CA . LYS A 1 206 ? 27.00932 -19.24029 120.40603 1.000 50.27771 258 LYS A CA 1
ATOM 1649 C C . LYS A 1 206 ? 26.32289 -17.95337 120.84735 1.000 50.25777 258 LYS A C 1
ATOM 1650 O O . LYS A 1 206 ? 25.16779 -17.70024 120.49282 1.000 48.19071 258 LYS A O 1
ATOM 1656 N N . MET A 1 207 ? 27.03479 -17.13904 121.62446 1.000 46.15302 259 MET A N 1
ATOM 1657 C CA . MET A 1 207 ? 26.46316 -15.89728 122.12850 1.000 49.60339 259 MET A CA 1
ATOM 1658 C C . MET A 1 207 ? 27.58193 -14.96998 122.57904 1.000 48.25215 259 MET A C 1
ATOM 1659 O O . MET A 1 207 ? 28.72254 -15.39344 122.78206 1.000 45.71532 259 MET A O 1
ATOM 1664 N N . SER A 1 208 ? 27.23243 -13.69587 122.73993 1.000 44.44503 260 SER A N 1
ATOM 1665 C CA . SER A 1 208 ? 28.19869 -12.68115 123.12818 1.000 44.64939 260 SER A CA 1
ATOM 1666 C C . SER A 1 208 ? 28.41897 -12.68932 124.63889 1.000 42.99290 260 SER A C 1
ATOM 1667 O O . SER A 1 208 ? 27.58078 -13.15488 125.41579 1.000 41.10250 260 SER A O 1
ATOM 1670 N N . THR A 1 209 ? 29.56621 -12.13881 125.04861 1.000 47.55789 261 THR A N 1
ATOM 1671 C CA . THR A 1 209 ? 29.96812 -12.19555 126.45161 1.000 44.70927 261 THR A CA 1
ATOM 1672 C C . THR A 1 209 ? 29.02506 -11.41454 127.35721 1.000 43.32761 261 THR A C 1
ATOM 1673 O O . THR A 1 209 ? 28.84076 -11.78602 128.52216 1.000 39.01589 261 THR A O 1
ATOM 1677 N N . TYR A 1 210 ? 28.42102 -10.33577 126.85335 1.000 42.03404 262 TYR A N 1
ATOM 1678 C CA . TYR A 1 210 ? 27.57933 -9.50702 127.70893 1.000 41.63487 262 TYR A CA 1
ATOM 1679 C C . TYR A 1 210 ? 26.27523 -10.19196 128.09417 1.000 39.94728 262 TYR A C 1
ATOM 1680 O O . TYR A 1 210 ? 25.53179 -9.64946 128.91894 1.000 42.22356 262 TYR A O 1
ATOM 1689 N N . LEU A 1 211 ? 25.98567 -11.36415 127.53049 1.000 44.55766 263 LEU A N 1
ATOM 1690 C CA . LEU A 1 211 ? 24.78305 -12.11474 127.85747 1.000 41.91208 263 LEU A CA 1
ATOM 1691 C C . LEU A 1 211 ? 25.03313 -13.24528 128.84722 1.000 41.22161 263 LEU A C 1
ATOM 1692 O O . LEU A 1 211 ? 24.07172 -13.88602 129.28419 1.000 43.51499 263 LEU A O 1
ATOM 1697 N N . VAL A 1 212 ? 26.29281 -13.50426 129.20767 1.000 43.61709 264 VAL A N 1
ATOM 1698 C CA . VAL A 1 212 ? 26.59222 -14.51364 130.21546 1.000 43.74421 264 VAL A CA 1
ATOM 1699 C C . VAL A 1 212 ? 26.02084 -14.08013 131.55762 1.000 46.23596 264 VAL A C 1
ATOM 1700 O O . VAL A 1 212 ? 26.11997 -12.90980 131.94958 1.000 41.47706 264 VAL A O 1
ATOM 1704 N N . ALA A 1 213 ? 25.40606 -15.02400 132.26886 1.000 35.92436 265 ALA A N 1
ATOM 1705 C CA . ALA A 1 213 ? 24.78718 -14.70954 133.54691 1.000 38.31509 265 ALA A CA 1
ATOM 1706 C C . ALA A 1 213 ? 24.89201 -15.90145 134.48443 1.000 38.02394 265 ALA A C 1
ATOM 1707 O O . ALA A 1 213 ? 24.82581 -17.05757 134.05728 1.000 48.08527 265 ALA A O 1
ATOM 1709 N N . TYR A 1 214 ? 25.06274 -15.60226 135.77042 1.000 38.37449 266 TYR A N 1
ATOM 1710 C CA . TYR A 1 214 ? 24.96942 -16.61015 136.81622 1.000 42.34924 266 TYR A CA 1
ATOM 1711 C C . TYR A 1 214 ? 24.59302 -15.92395 138.12184 1.000 40.71346 266 TYR A C 1
ATOM 1712 O O . TYR A 1 214 ? 25.06081 -14.81883 138.40563 1.000 40.23080 266 TYR A O 1
ATOM 1721 N N . ILE A 1 215 ? 23.73568 -16.58255 138.90119 1.000 47.84846 267 ILE A N 1
ATOM 1722 C CA . ILE A 1 215 ? 23.17676 -16.02295 140.12618 1.000 41.00388 267 ILE A CA 1
ATOM 1723 C C . ILE A 1 215 ? 23.26135 -17.06828 141.22985 1.000 44.26256 267 ILE A C 1
ATOM 1724 O O . ILE A 1 215 ? 23.02808 -18.25794 140.99003 1.000 41.36578 267 ILE A O 1
ATOM 1729 N N . VAL A 1 216 ? 23.60133 -16.62462 142.43751 1.000 45.13099 268 VAL A N 1
ATOM 1730 C CA . VAL A 1 216 ? 23.57565 -17.46163 143.63231 1.000 40.24586 268 VAL A CA 1
ATOM 1731 C C . VAL A 1 216 ? 22.62552 -16.80924 144.62586 1.000 43.73609 268 VAL A C 1
ATOM 1732 O O . VAL A 1 216 ? 22.87245 -15.68416 145.07892 1.000 48.49448 268 VAL A O 1
ATOM 1736 N N . CYS A 1 217 ? 21.54675 -17.50853 144.96422 1.000 39.88604 269 CYS A N 1
ATOM 1737 C CA . CYS A 1 217 ? 20.50742 -16.94977 145.82154 1.000 41.93403 269 CYS A CA 1
ATOM 1738 C C . CYS A 1 217 ? 19.71711 -18.09721 146.44065 1.000 47.72916 269 CYS A C 1
ATOM 1739 O O . CYS A 1 217 ? 20.07256 -19.27112 146.29290 1.000 51.55175 269 CYS A O 1
ATOM 1742 N N . ASP A 1 218 ? 18.63484 -17.75220 147.13418 1.000 45.93620 270 ASP A N 1
ATOM 1743 C CA . ASP A 1 218 ? 17.73428 -18.70873 147.76723 1.000 41.49964 270 ASP A CA 1
ATOM 1744 C C . ASP A 1 218 ? 16.29169 -18.40827 147.38554 1.000 43.51012 270 ASP A C 1
ATOM 1745 O O . ASP A 1 218 ? 15.37410 -18.50905 148.20517 1.000 46.81038 270 ASP A O 1
ATOM 1750 N N . PHE A 1 219 ? 16.07402 -18.03322 146.12868 1.000 46.61408 271 PHE A N 1
ATOM 1751 C CA . PHE A 1 219 ? 14.75990 -17.61873 145.66547 1.000 49.99329 271 PHE A CA 1
ATOM 1752 C C . PHE A 1 219 ? 13.85817 -18.82291 145.40477 1.000 46.74722 271 PHE A C 1
ATOM 1753 O O . PHE A 1 219 ? 14.31722 -19.94772 145.18933 1.000 47.12437 271 PHE A O 1
ATOM 1761 N N . HIS A 1 220 ? 12.55407 -18.56655 145.43101 1.000 51.64442 272 HIS A N 1
ATOM 1762 C CA . HIS A 1 220 ? 11.53846 -19.52594 145.02538 1.000 47.91803 272 HIS A CA 1
ATOM 1763 C C . HIS A 1 220 ? 11.02306 -19.17973 143.63248 1.000 50.82987 272 HIS A C 1
ATOM 1764 O O . HIS A 1 220 ? 11.24145 -18.07878 143.12089 1.000 53.34178 272 HIS A O 1
ATOM 1771 N N . SER A 1 221 ? 10.33091 -20.13675 143.01668 1.000 52.95157 273 SER A N 1
ATOM 1772 C CA . SER A 1 221 ? 9.91782 -19.98420 141.62976 1.000 55.64973 273 SER A CA 1
ATOM 1773 C C . SER A 1 221 ? 8.53453 -20.57803 141.40544 1.000 53.53898 273 SER A C 1
ATOM 1774 O O . SER A 1 221 ? 8.07898 -21.45601 142.14181 1.000 58.41926 273 SER A O 1
ATOM 1777 N N . LEU A 1 222 ? 7.86718 -20.06355 140.37374 1.000 51.34459 274 LEU A N 1
ATOM 1778 C CA . LEU A 1 222 ? 6.68146 -20.67197 139.78812 1.000 50.55200 274 LEU A CA 1
ATOM 1779 C C . LEU A 1 222 ? 6.99726 -21.03494 138.34470 1.000 52.34977 274 LEU A C 1
ATOM 1780 O O . LEU A 1 222 ? 7.61238 -20.24559 137.62111 1.000 52.77515 274 LEU A O 1
ATOM 1785 N N . SER A 1 223 ? 6.57497 -22.22394 137.92387 1.000 51.38656 275 SER A N 1
ATOM 1786 C CA . SER A 1 223 ? 6.98884 -22.77830 136.64426 1.000 54.29978 275 SER A CA 1
ATOM 1787 C C . SER A 1 223 ? 5.78793 -23.07548 135.75653 1.000 57.24529 275 SER A C 1
ATOM 1788 O O . SER A 1 223 ? 4.68032 -23.33741 136.23662 1.000 55.15957 275 SER A O 1
ATOM 1791 N N . GLY A 1 224 ? 6.03310 -23.03876 134.44933 1.000 56.43812 276 GLY A N 1
ATOM 1792 C CA . GLY A 1 224 ? 5.03964 -23.37440 133.44665 1.000 47.83841 276 GLY A CA 1
ATOM 1793 C C . GLY A 1 224 ? 5.73808 -23.70168 132.14710 1.000 50.78496 276 GLY A C 1
ATOM 1794 O O . GLY A 1 224 ? 6.92556 -23.42267 131.96644 1.000 51.42098 276 GLY A O 1
ATOM 1795 N N . PHE A 1 225 ? 4.98308 -24.30524 131.23369 1.000 56.35716 277 PHE A N 1
ATOM 1796 C CA . PHE A 1 225 ? 5.51551 -24.74938 129.95293 1.000 54.43552 277 PHE A CA 1
ATOM 1797 C C . PHE A 1 225 ? 4.77015 -24.06265 128.81845 1.000 56.43487 277 PHE A C 1
ATOM 1798 O O . PHE A 1 225 ? 3.53592 -24.00607 128.82601 1.000 52.92061 277 PHE A O 1
ATOM 1806 N N . THR A 1 226 ? 5.52068 -23.55272 127.84352 1.000 55.75927 278 THR A N 1
ATOM 1807 C CA . THR A 1 226 ? 4.93158 -22.94478 126.66094 1.000 56.31441 278 THR A CA 1
ATOM 1808 C C . THR A 1 226 ? 4.39348 -24.02795 125.72855 1.000 56.93210 278 THR A C 1
ATOM 1809 O O . THR A 1 226 ? 4.51088 -25.22872 125.99007 1.000 62.94547 278 THR A O 1
ATOM 1813 N N . SER A 1 227 ? 3.79403 -23.59560 124.61619 1.000 63.28427 279 SER A N 1
ATOM 1814 C CA . SER A 1 227 ? 3.28603 -24.54985 123.63576 1.000 69.75779 279 SER A CA 1
ATOM 1815 C C . SER A 1 227 ? 4.41052 -25.35175 122.99182 1.000 65.06100 279 SER A C 1
ATOM 1816 O O . SER A 1 227 ? 4.18934 -26.48635 122.55385 1.000 71.14726 279 SER A O 1
ATOM 1819 N N . SER A 1 228 ? 5.61466 -24.78737 122.92288 1.000 62.94187 280 SER A N 1
ATOM 1820 C CA . SER A 1 228 ? 6.76776 -25.47664 122.36062 1.000 54.46223 280 SER A CA 1
ATOM 1821 C C . SER A 1 228 ? 7.57356 -26.23594 123.40969 1.000 60.68986 280 SER A C 1
ATOM 1822 O O . SER A 1 228 ? 8.67139 -26.71325 123.10360 1.000 64.22758 280 SER A O 1
ATOM 1825 N N . GLY A 1 229 ? 7.05752 -26.36357 124.63007 1.000 60.87262 281 GLY A N 1
ATOM 1826 C CA . GLY A 1 229 ? 7.73029 -27.13259 125.65712 1.000 53.76434 281 GLY A CA 1
ATOM 1827 C C . GLY A 1 229 ? 8.80090 -26.40092 126.43424 1.000 55.72875 281 GLY A C 1
ATOM 1828 O O . GLY A 1 229 ? 9.51392 -27.03820 127.21824 1.000 55.63979 281 GLY A O 1
ATOM 1829 N N . VAL A 1 230 ? 8.94869 -25.09030 126.23925 1.000 44.21578 282 VAL A N 1
ATOM 1830 C CA . VAL A 1 230 ? 9.92943 -24.32416 126.99936 1.000 51.72303 282 VAL A CA 1
ATOM 1831 C C . VAL A 1 230 ? 9.45751 -24.18801 128.44025 1.000 52.77398 282 VAL A C 1
ATOM 1832 O O . VAL A 1 230 ? 8.32890 -23.75071 128.70170 1.000 48.85045 282 VAL A O 1
ATOM 1836 N N . LYS A 1 231 ? 10.31767 -24.56459 129.38513 1.000 45.69080 283 LYS A N 1
ATOM 1837 C CA . LYS A 1 231 ? 10.00347 -24.41480 130.80297 1.000 49.23464 283 LYS A CA 1
ATOM 1838 C C . LYS A 1 231 ? 10.31790 -22.98815 131.23785 1.000 50.17236 283 LYS A C 1
ATOM 1839 O O . LYS A 1 231 ? 11.48775 -22.61028 131.36072 1.000 44.91490 283 LYS A O 1
ATOM 1845 N N . VAL A 1 232 ? 9.27795 -22.19537 131.47561 1.000 48.07633 284 VAL A N 1
ATOM 1846 C CA . VAL A 1 232 ? 9.42238 -20.82788 131.95927 1.000 45.44580 284 VAL A CA 1
ATOM 1847 C C . VAL A 1 232 ? 9.24946 -20.82791 133.47078 1.000 45.86745 284 VAL A C 1
ATOM 1848 O O . VAL A 1 232 ? 8.28282 -21.39721 133.99380 1.000 45.15422 284 VAL A O 1
ATOM 1852 N N . SER A 1 233 ? 10.18892 -20.19896 134.17360 1.000 45.04288 285 SER A N 1
ATOM 1853 C CA . SER A 1 233 ? 10.14217 -20.08063 135.62339 1.000 42.90527 285 SER A CA 1
ATOM 1854 C C . SER A 1 233 ? 10.35189 -18.62713 136.02092 1.000 47.08163 285 SER A C 1
ATOM 1855 O O . SER A 1 233 ? 11.23979 -17.95120 135.49188 1.000 45.42657 285 SER A O 1
ATOM 1858 N N . ILE A 1 234 ? 9.52951 -18.14924 136.95078 1.000 43.20250 286 ILE A N 1
ATOM 1859 C CA . ILE A 1 234 ? 9.63848 -16.79642 137.48453 1.000 44.66767 286 ILE A CA 1
ATOM 1860 C C . ILE A 1 234 ? 10.20122 -16.89560 138.89536 1.000 45.00648 286 ILE A C 1
ATOM 1861 O O . ILE A 1 234 ? 9.56230 -17.46746 139.78670 1.000 45.50102 286 ILE A O 1
ATOM 1866 N N . TYR A 1 235 ? 11.39070 -16.33634 139.09934 1.000 46.24872 287 TYR A N 1
ATOM 1867 C CA . TYR A 1 235 ? 12.07767 -16.39106 140.38224 1.000 43.45721 287 TYR A CA 1
ATOM 1868 C C . TYR A 1 235 ? 11.94569 -15.06624 141.12202 1.000 43.68062 287 TYR A C 1
ATOM 1869 O O . TYR A 1 235 ? 12.00068 -13.99279 140.51494 1.000 43.85271 287 TYR A O 1
ATOM 1878 N N . ALA A 1 236 ? 11.77665 -15.15314 142.43846 1.000 44.60810 288 ALA A N 1
ATOM 1879 C CA . ALA A 1 236 ? 11.70714 -13.98044 143.29926 1.000 40.38475 288 ALA A CA 1
ATOM 1880 C C . ALA A 1 236 ? 12.00528 -14.42310 144.72374 1.000 44.44394 288 ALA A C 1
ATOM 1881 O O . ALA A 1 236 ? 12.04036 -15.61822 145.02679 1.000 44.73486 288 ALA A O 1
ATOM 1883 N N . SER A 1 237 ? 12.22472 -13.44054 145.59566 1.000 46.50367 289 SER A N 1
ATOM 1884 C CA . SER A 1 237 ? 12.46106 -13.73427 146.99974 1.000 42.68954 289 SER A CA 1
ATOM 1885 C C . SER A 1 237 ? 11.28916 -14.53893 147.56356 1.000 50.69062 289 SER A C 1
ATOM 1886 O O . SER A 1 237 ? 10.14142 -14.34700 147.14992 1.000 54.56006 289 SER A O 1
ATOM 1889 N N . PRO A 1 238 ? 11.55547 -15.45436 148.50320 1.000 54.00039 290 PRO A N 1
ATOM 1890 C CA . PRO A 1 238 ? 10.52181 -16.42840 148.90598 1.000 53.13866 290 PRO A CA 1
ATOM 1891 C C . PRO A 1 238 ? 9.19858 -15.81638 149.34105 1.000 54.98264 290 PRO A C 1
ATOM 1892 O O . PRO A 1 238 ? 8.13783 -16.35654 149.00452 1.000 56.09456 290 PRO A O 1
ATOM 1896 N N . ASP A 1 239 ? 9.22294 -14.70453 150.07142 1.000 54.28614 291 ASP A N 1
ATOM 1897 C CA . ASP A 1 239 ? 7.99016 -14.09700 150.55784 1.000 51.61246 291 ASP A CA 1
ATOM 1898 C C . ASP A 1 239 ? 7.21941 -13.34707 149.47732 1.000 51.25142 291 ASP A C 1
ATOM 1899 O O . ASP A 1 239 ? 6.15844 -12.78793 149.77561 1.000 51.45407 291 ASP A O 1
ATOM 1904 N N . LYS A 1 240 ? 7.71353 -13.32245 148.23783 1.000 54.56651 292 LYS A N 1
ATOM 1905 C CA . LYS A 1 240 ? 7.05032 -12.61989 147.14473 1.000 54.44893 292 LYS A CA 1
ATOM 1906 C C . LYS A 1 240 ? 6.59933 -13.56612 146.03698 1.000 51.92363 292 LYS A C 1
ATOM 1907 O O . LYS A 1 240 ? 6.39359 -13.12591 144.90129 1.000 53.36262 292 LYS A O 1
ATOM 1913 N N . ARG A 1 241 ? 6.43859 -14.85726 146.34056 1.000 55.42674 293 ARG A N 1
ATOM 1914 C CA . ARG A 1 241 ? 6.10209 -15.82376 145.29923 1.000 52.18159 293 ARG A CA 1
ATOM 1915 C C . ARG A 1 241 ? 4.72228 -15.56814 144.70418 1.000 51.17988 293 ARG A C 1
ATOM 1916 O O . ARG A 1 241 ? 4.51787 -15.79329 143.50599 1.000 48.17446 293 ARG A O 1
ATOM 1924 N N . ASN A 1 242 ? 3.77036 -15.09325 145.51223 1.000 54.31046 294 ASN A N 1
ATOM 1925 C CA . ASN A 1 242 ? 2.43249 -14.81164 145.00163 1.000 53.50809 294 ASN A CA 1
ATOM 1926 C C . ASN A 1 242 ? 2.42771 -13.71962 143.93965 1.000 58.68430 294 ASN A C 1
ATOM 1927 O O . ASN A 1 242 ? 1.49764 -13.66592 143.12731 1.000 58.16989 294 ASN A O 1
ATOM 1932 N N . GLN A 1 243 ? 3.43671 -12.85074 143.92429 1.000 47.56453 295 GLN A N 1
ATOM 1933 C CA . GLN A 1 243 ? 3.47459 -11.74609 142.97516 1.000 51.36244 295 GLN A CA 1
ATOM 1934 C C . GLN A 1 243 ? 4.04045 -12.14371 141.61850 1.000 51.21126 295 GLN A C 1
ATOM 1935 O O . GLN A 1 243 ? 4.15173 -11.28414 140.73711 1.000 44.22773 295 GLN A O 1
ATOM 1941 N N . THR A 1 244 ? 4.39421 -13.41193 141.42577 1.000 47.98117 296 THR A N 1
ATOM 1942 C CA . THR A 1 244 ? 4.96806 -13.88237 140.17336 1.000 47.71258 296 THR A CA 1
ATOM 1943 C C . THR A 1 244 ? 3.93870 -14.51608 139.24739 1.000 41.83884 296 THR A C 1
ATOM 1944 O O . THR A 1 244 ? 4.30208 -14.95706 138.15294 1.000 41.95133 296 THR A O 1
ATOM 1948 N N . HIS A 1 245 ? 2.66754 -14.56691 139.65350 1.000 43.31904 297 HIS A N 1
ATOM 1949 C CA . HIS A 1 245 ? 1.66448 -15.29004 138.87547 1.000 48.19996 297 HIS A CA 1
ATOM 1950 C C . HIS A 1 245 ? 1.45219 -14.65753 137.50475 1.000 45.73944 297 HIS A C 1
ATOM 1951 O O . HIS A 1 245 ? 1.45382 -15.35460 136.48322 1.000 46.98750 297 HIS A O 1
ATOM 1958 N N . TYR A 1 246 ? 1.26026 -13.33625 137.45847 1.000 44.68134 298 TYR A N 1
ATOM 1959 C CA . TYR A 1 246 ? 1.00078 -12.69255 136.17370 1.000 45.43732 298 TYR A CA 1
ATOM 1960 C C . TYR A 1 246 ? 2.21500 -12.76531 135.25697 1.000 45.60527 298 TYR A C 1
ATOM 1961 O O . TYR A 1 246 ? 2.06803 -12.92193 134.03886 1.000 46.53893 298 TYR A O 1
ATOM 1970 N N . ALA A 1 247 ? 3.41963 -12.63504 135.81977 1.000 44.57861 299 ALA A N 1
ATOM 1971 C CA . ALA A 1 247 ? 4.62980 -12.71660 135.00798 1.000 41.93761 299 ALA A CA 1
ATOM 1972 C C . ALA A 1 247 ? 4.71837 -14.04982 134.27671 1.000 44.53135 299 ALA A C 1
ATOM 1973 O O . ALA A 1 247 ? 5.12723 -14.09956 133.11073 1.000 46.32417 299 ALA A O 1
ATOM 1975 N N . LEU A 1 248 ? 4.33766 -15.14173 134.94415 1.000 41.89231 300 LEU A N 1
ATOM 1976 C CA . LEU A 1 248 ? 4.33845 -16.44691 134.29069 1.000 46.69984 300 LEU A CA 1
ATOM 1977 C C . LEU A 1 248 ? 3.31563 -16.49655 133.16199 1.000 47.66228 300 LEU A C 1
ATOM 1978 O O . LEU A 1 248 ? 3.62331 -16.94549 132.05182 1.000 48.56315 300 LEU A O 1
ATOM 1983 N N . GLN A 1 249 ? 2.09040 -16.03787 133.42993 1.000 44.37440 301 GLN A N 1
ATOM 1984 C CA . GLN A 1 249 ? 1.04871 -16.04431 132.40694 1.000 40.81620 301 GLN A CA 1
ATOM 1985 C C . GLN A 1 249 ? 1.46015 -15.21628 131.19559 1.000 46.19795 301 GLN A C 1
ATOM 1986 O O . GLN A 1 249 ? 1.29690 -15.64771 130.04827 1.000 48.64248 301 GLN A O 1
ATOM 1992 N N . ALA A 1 250 ? 2.00532 -14.02137 131.43405 1.000 47.60394 302 ALA A N 1
ATOM 1993 C CA . ALA A 1 250 ? 2.39459 -13.15172 130.32938 1.000 43.78735 302 ALA A CA 1
ATOM 1994 C C . ALA A 1 250 ? 3.57934 -13.72486 129.56229 1.000 44.17804 302 ALA A C 1
ATOM 1995 O O . ALA A 1 250 ? 3.62558 -13.63957 128.32984 1.000 46.61422 302 ALA A O 1
ATOM 1997 N N . SER A 1 251 ? 4.54477 -14.31455 130.27159 1.000 43.85157 303 SER A N 1
ATOM 1998 C CA . SER A 1 251 ? 5.70602 -14.89311 129.60254 1.000 46.62357 303 SER A CA 1
ATOM 1999 C C . SER A 1 251 ? 5.30331 -16.04698 128.69316 1.000 47.89729 303 SER A C 1
ATOM 2000 O O . SER A 1 251 ? 5.82867 -16.18254 127.58183 1.000 47.06134 303 SER A O 1
ATOM 2003 N N . LEU A 1 252 ? 4.37646 -16.89250 129.15070 1.000 46.95648 304 LEU A N 1
ATOM 2004 C CA . LEU A 1 252 ? 3.91612 -18.00947 128.33075 1.000 48.87149 304 LEU A CA 1
ATOM 2005 C C . LEU A 1 252 ? 3.26197 -17.51570 127.04454 1.000 53.51898 304 LEU A C 1
ATOM 2006 O O . LEU A 1 252 ? 3.56372 -18.00959 125.95151 1.000 54.28832 304 LEU A O 1
ATOM 2011 N N . LYS A 1 253 ? 2.35249 -16.54243 127.15752 1.000 50.98224 305 LYS A N 1
ATOM 2012 C CA . LYS A 1 253 ? 1.67815 -16.01911 125.97234 1.000 50.22866 305 LYS A CA 1
ATOM 2013 C C . LYS A 1 253 ? 2.65640 -15.32101 125.03674 1.000 47.33703 305 LYS A C 1
ATOM 2014 O O . LYS A 1 253 ? 2.59679 -15.50282 123.81522 1.000 55.55009 305 LYS A O 1
ATOM 2020 N N . LEU A 1 254 ? 3.56600 -14.51861 125.59148 1.000 45.80011 306 LEU A N 1
ATOM 2021 C CA . LEU A 1 254 ? 4.44815 -13.71363 124.75304 1.000 52.61080 306 LEU A CA 1
ATOM 2022 C C . LEU A 1 254 ? 5.49386 -14.57254 124.05421 1.000 46.71094 306 LEU A C 1
ATOM 2023 O O . LEU A 1 254 ? 5.83131 -14.32112 122.89130 1.000 48.64509 306 LEU A O 1
ATOM 2028 N N . LEU A 1 255 ? 6.02275 -15.58606 124.74318 1.000 48.05346 307 LEU A N 1
ATOM 2029 C CA . LEU A 1 255 ? 7.00456 -16.46132 124.11166 1.000 47.14651 307 LEU A CA 1
ATOM 2030 C C . LEU A 1 255 ? 6.37748 -17.26003 122.97559 1.000 49.11040 307 LEU A C 1
ATOM 2031 O O . LEU A 1 255 ? 7.00772 -17.46149 121.93102 1.000 57.62794 307 LEU A O 1
ATOM 2036 N N . ASP A 1 256 ? 5.13924 -17.72774 123.16317 1.000 52.37462 308 ASP A N 1
ATOM 2037 C CA . ASP A 1 256 ? 4.43932 -18.42758 122.08906 1.000 53.52280 308 ASP A CA 1
ATOM 2038 C C . ASP A 1 256 ? 4.23681 -17.52698 120.87733 1.000 52.33482 308 ASP A C 1
ATOM 2039 O O . ASP A 1 256 ? 4.42447 -17.96154 119.73488 1.000 56.61637 308 ASP A O 1
ATOM 2044 N N . PHE A 1 257 ? 3.84540 -16.27065 121.10462 1.000 57.00022 309 PHE A N 1
ATOM 2045 C CA . PHE A 1 257 ? 3.65302 -15.34446 119.99267 1.000 52.14484 309 PHE A CA 1
ATOM 2046 C C . PHE A 1 257 ? 4.95859 -15.09468 119.24852 1.000 52.68350 309 PHE A C 1
ATOM 2047 O O . PHE A 1 257 ? 4.99302 -15.10138 118.01284 1.000 58.21218 309 PHE A O 1
ATOM 2055 N N . TYR A 1 258 ? 6.04536 -14.86138 119.98802 1.000 43.57637 310 TYR A N 1
ATOM 2056 C CA . TYR A 1 258 ? 7.32546 -14.57374 119.34886 1.000 45.08201 310 TYR A CA 1
ATOM 2057 C C . TYR A 1 258 ? 7.80773 -15.75032 118.50873 1.000 53.86035 310 TYR A C 1
ATOM 2058 O O . TYR A 1 258 ? 8.37351 -15.55709 117.42666 1.000 54.39583 310 TYR A O 1
ATOM 2067 N N . GLU A 1 259 ? 7.58876 -16.97801 118.98464 1.000 49.17162 311 GLU A N 1
ATOM 2068 C CA . GLU A 1 259 ? 7.99857 -18.14768 118.21285 1.000 54.18190 311 GLU A CA 1
ATOM 2069 C C . GLU A 1 259 ? 7.21178 -18.26121 116.91246 1.000 53.67707 311 GLU A C 1
ATOM 2070 O O . GLU A 1 259 ? 7.78944 -18.53879 115.85503 1.000 54.25472 311 GLU A O 1
ATOM 2076 N N . LYS A 1 260 ? 5.89409 -18.05273 116.96798 1.000 52.14735 312 LYS A N 1
ATOM 2077 C CA . LYS A 1 260 ? 5.09066 -18.11197 115.75100 1.000 53.09117 312 LYS A CA 1
ATOM 2078 C C . LYS A 1 260 ? 5.36712 -16.91903 114.84390 1.000 56.18123 312 LYS A C 1
ATOM 2079 O O . LYS A 1 260 ? 5.50582 -17.07999 113.62591 1.000 61.73224 312 LYS A O 1
ATOM 2085 N N . TYR A 1 261 ? 5.44623 -15.71481 115.41634 1.000 56.32847 313 TYR A N 1
ATOM 2086 C CA . TYR A 1 261 ? 5.62938 -14.51553 114.60344 1.000 51.63050 313 TYR A CA 1
ATOM 2087 C C . TYR A 1 261 ? 6.98982 -14.51691 113.91422 1.000 56.53915 313 TYR A C 1
ATOM 2088 O O . TYR A 1 261 ? 7.08800 -14.24081 112.71290 1.000 56.62815 313 TYR A O 1
ATOM 2097 N N . PHE A 1 262 ? 8.05403 -14.81756 114.66026 1.000 51.06057 314 PHE A N 1
ATOM 2098 C CA . PHE A 1 262 ? 9.39273 -14.87387 114.08546 1.000 54.67369 314 PHE A CA 1
ATOM 2099 C C . PHE A 1 262 ? 9.65635 -16.15675 113.30904 1.000 58.33532 314 PHE A C 1
ATOM 2100 O O . PHE A 1 262 ? 10.65384 -16.22175 112.58160 1.000 59.38400 314 PHE A O 1
ATOM 2108 N N . ASP A 1 263 ? 8.79568 -17.16820 113.44781 1.000 58.79578 315 ASP A N 1
ATOM 2109 C CA . ASP A 1 263 ? 8.98162 -18.47472 112.81268 1.000 55.95779 315 ASP A CA 1
ATOM 2110 C C . ASP A 1 263 ? 10.31417 -19.11008 113.20480 1.000 58.63057 315 ASP A C 1
ATOM 2111 O O . ASP A 1 263 ? 10.90016 -19.87844 112.43837 1.000 57.97372 315 ASP A O 1
ATOM 2116 N N . ILE A 1 264 ? 10.80489 -18.78825 114.40154 1.000 53.84532 316 ILE A N 1
ATOM 2117 C CA . ILE A 1 264 ? 12.04583 -19.34524 114.93169 1.000 52.95262 316 ILE A CA 1
ATOM 2118 C C . ILE A 1 264 ? 11.80824 -19.71154 116.38961 1.000 56.45901 316 ILE A C 1
ATOM 2119 O O . ILE A 1 264 ? 11.46539 -18.84371 117.20066 1.000 55.73250 316 ILE A O 1
ATOM 2124 N N . TYR A 1 265 ? 11.98391 -20.98745 116.72398 1.000 57.31633 317 TYR A N 1
ATOM 2125 C CA . TYR A 1 265 ? 11.80673 -21.42270 118.10170 1.000 54.45425 317 TYR A CA 1
ATOM 2126 C C . TYR A 1 265 ? 12.85398 -20.79067 119.01141 1.000 53.79938 317 TYR A C 1
ATOM 2127 O O . TYR A 1 265 ? 13.97821 -20.49606 118.59699 1.000 56.94520 317 TYR A O 1
ATOM 2136 N N . TYR A 1 266 ? 12.46906 -20.57869 120.26006 1.000 52.39618 318 TYR A N 1
ATOM 2137 C CA . TYR A 1 266 ? 13.43357 -20.27521 121.30823 1.000 49.76333 318 TYR A CA 1
ATOM 2138 C C . TYR A 1 266 ? 14.31798 -21.50129 121.50423 1.000 51.48394 318 TYR A C 1
ATOM 2139 O O . TYR A 1 266 ? 13.79874 -22.58300 121.81100 1.000 48.70963 318 TYR A O 1
ATOM 2148 N N . PRO A 1 267 ? 15.63951 -21.39248 121.33190 1.000 50.86602 319 PRO A N 1
ATOM 2149 C CA . PRO A 1 267 ? 16.46993 -22.59826 121.18887 1.000 46.07898 319 PRO A CA 1
ATOM 2150 C C . PRO A 1 267 ? 16.80425 -23.31385 122.48847 1.000 42.73671 319 PRO A C 1
ATOM 2151 O O . PRO A 1 267 ? 17.31920 -24.43873 122.43022 1.000 54.62029 319 PRO A O 1
ATOM 2155 N N . LEU A 1 268 ? 16.53792 -22.72151 123.64555 1.000 46.55645 320 LEU A N 1
ATOM 2156 C CA . LEU A 1 268 ? 16.92124 -23.31634 124.91721 1.000 41.03911 320 LEU A CA 1
ATOM 2157 C C . LEU A 1 268 ? 15.73813 -24.03269 125.55914 1.000 43.19792 320 LEU A C 1
ATOM 2158 O O . LEU A 1 268 ? 14.57346 -23.75052 125.26695 1.000 45.11104 320 LEU A O 1
ATOM 2163 N N . SER A 1 269 ? 16.05826 -24.97924 126.44505 1.000 45.82250 321 SER A N 1
ATOM 2164 C CA . SER A 1 269 ? 15.01528 -25.77441 127.08473 1.000 46.73538 321 SER A CA 1
ATOM 2165 C C . SER A 1 269 ? 14.23070 -24.96478 128.10817 1.000 45.12416 321 SER A C 1
ATOM 2166 O O . SER A 1 269 ? 13.02853 -25.19380 128.28413 1.000 47.14093 321 SER A O 1
ATOM 2169 N N . LYS A 1 270 ? 14.88131 -24.02645 128.79256 1.000 42.72880 322 LYS A N 1
ATOM 2170 C CA . LYS A 1 270 ? 14.23159 -23.23847 129.82744 1.000 44.31887 322 LYS A CA 1
ATOM 2171 C C . LYS A 1 270 ? 14.48573 -21.75514 129.59675 1.000 42.62927 322 LYS A C 1
ATOM 2172 O O . LYS A 1 270 ? 15.42421 -21.35990 128.89989 1.000 46.11943 322 LYS A O 1
ATOM 2178 N N . LEU A 1 271 ? 13.62343 -20.93643 130.19657 1.000 47.47911 323 LEU A N 1
ATOM 2179 C CA . LEU A 1 271 ? 13.78757 -19.48722 130.21843 1.000 36.55168 323 LEU A CA 1
ATOM 2180 C C . LEU A 1 271 ? 13.37102 -18.99320 131.59337 1.000 42.18275 323 LEU A C 1
ATOM 2181 O O . LEU A 1 271 ? 12.20208 -19.11989 131.96990 1.000 39.56028 323 LEU A O 1
ATOM 2186 N N . ASP A 1 272 ? 14.31856 -18.43564 132.33921 1.000 39.58837 324 ASP A N 1
ATOM 2187 C CA . ASP A 1 272 ? 14.06497 -17.96943 133.69407 1.000 41.03049 324 ASP A CA 1
ATOM 2188 C C . ASP A 1 272 ? 13.93812 -16.45202 133.72229 1.000 39.11586 324 ASP A C 1
ATOM 2189 O O . ASP A 1 272 ? 14.66896 -15.74172 133.02559 1.000 36.08463 324 ASP A O 1
ATOM 2194 N N . LEU A 1 273 ? 12.99960 -15.96525 134.53124 1.000 43.04791 325 LEU A N 1
ATOM 2195 C CA . LEU A 1 273 ? 12.81413 -14.54222 134.78770 1.000 37.91171 325 LEU A CA 1
ATOM 2196 C C . LEU A 1 273 ? 12.90930 -14.32897 136.29000 1.000 38.72223 325 LEU A C 1
ATOM 2197 O O . LEU A 1 273 ? 12.11946 -14.89887 137.04914 1.000 38.82232 325 LEU A O 1
ATOM 2202 N N . ILE A 1 274 ? 13.86714 -13.51324 136.72042 1.000 36.62670 326 ILE A N 1
ATOM 2203 C CA . ILE A 1 274 ? 14.17055 -13.35958 138.13767 1.000 42.82608 326 ILE A CA 1
ATOM 2204 C C . ILE A 1 274 ? 14.11203 -11.88220 138.50631 1.000 43.26727 326 ILE A C 1
ATOM 2205 O O . ILE A 1 274 ? 14.65330 -11.03175 137.79045 1.000 39.66198 326 ILE A O 1
ATOM 2210 N N . ALA A 1 275 ? 13.43420 -11.57995 139.61125 1.000 41.12047 327 ALA A N 1
ATOM 2211 C CA . ALA A 1 275 ? 13.30512 -10.21536 140.10822 1.000 34.15565 327 ALA A CA 1
ATOM 2212 C C . ALA A 1 275 ? 14.44002 -9.94608 141.08934 1.000 41.13162 327 ALA A C 1
ATOM 2213 O O . ALA A 1 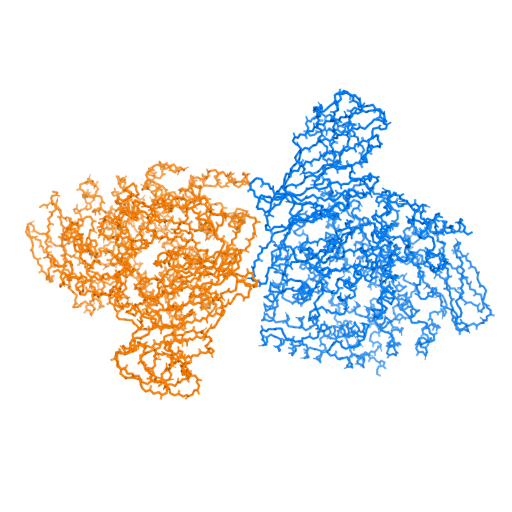275 ? 14.44461 -10.47590 142.20542 1.000 41.93690 327 ALA A O 1
ATOM 2215 N N . ILE A 1 276 ? 15.39909 -9.12448 140.67414 1.000 39.04107 328 ILE A N 1
ATOM 2216 C CA . ILE A 1 276 ? 16.56586 -8.80576 141.49315 1.000 40.48817 328 ILE A CA 1
ATOM 2217 C C . ILE A 1 276 ? 16.24903 -7.59886 142.36950 1.000 45.20830 328 ILE A C 1
ATOM 2218 O O . ILE A 1 276 ? 15.78595 -6.56765 141.86016 1.000 44.24646 328 ILE A O 1
ATOM 2223 N N . PRO A 1 277 ? 16.47164 -7.68239 143.68452 1.000 42.75605 329 PRO A N 1
ATOM 2224 C CA . PRO A 1 277 ? 16.11556 -6.55190 144.55799 1.000 47.09980 329 PRO A CA 1
ATOM 2225 C C . PRO A 1 277 ? 16.94176 -5.30163 144.30787 1.000 46.51319 329 PRO A C 1
ATOM 2226 O O . PRO A 1 277 ? 16.42890 -4.19092 144.49163 1.000 47.48819 329 PRO A O 1
ATOM 2230 N N . ASP A 1 278 ? 18.20165 -5.44199 143.90352 1.000 44.81288 330 ASP A N 1
ATOM 2231 C CA . ASP A 1 278 ? 19.07119 -4.31037 143.57998 1.000 40.02725 330 ASP A CA 1
ATOM 2232 C C . ASP A 1 278 ? 19.45645 -4.43431 142.11000 1.000 44.21886 330 ASP A C 1
ATOM 2233 O O . ASP A 1 278 ? 20.31483 -5.24719 141.75208 1.000 47.13067 330 ASP A O 1
ATOM 2238 N N . PHE A 1 279 ? 18.82398 -3.63036 141.25989 1.000 43.62275 331 PHE A N 1
ATOM 2239 C CA . PHE A 1 279 ? 19.03665 -3.72542 139.82272 1.000 46.16316 331 PHE A CA 1
ATOM 2240 C C . PHE A 1 279 ? 18.91254 -2.33799 139.21421 1.000 46.76723 331 PHE A C 1
ATOM 2241 O O . PHE A 1 279 ? 17.96323 -1.61048 139.51850 1.000 49.29347 331 PHE A O 1
ATOM 2249 N N . ALA A 1 280 ? 19.86277 -1.98148 138.34976 1.000 52.60290 332 ALA A N 1
ATOM 2250 C CA . ALA A 1 280 ? 19.93702 -0.61740 137.83913 1.000 57.22711 332 ALA A CA 1
ATOM 2251 C C . ALA A 1 280 ? 18.98726 -0.39690 136.66106 1.000 62.07907 332 ALA A C 1
ATOM 2252 O O . ALA A 1 280 ? 18.15857 0.52082 136.72592 1.000 66.64728 332 ALA A O 1
ATOM 2254 N N . PRO A 1 281 ? 19.04844 -1.17509 135.57894 1.000 55.32462 333 PRO A N 1
ATOM 2255 C CA . PRO A 1 281 ? 18.09884 -0.96989 134.48219 1.000 63.67508 333 PRO A CA 1
ATOM 2256 C C . PRO A 1 281 ? 16.76117 -1.61573 134.82603 1.000 53.51209 333 PRO A C 1
ATOM 2257 O O . PRO A 1 281 ? 16.59281 -2.22231 135.88062 1.000 55.45235 333 PRO A O 1
ATOM 2261 N N . GLY A 1 282 ? 15.79994 -1.46815 133.91247 1.000 51.82229 334 GLY A N 1
ATOM 2262 C CA . GLY A 1 282 ? 14.51964 -2.13263 134.09725 1.000 54.60501 334 GLY A CA 1
ATOM 2263 C C . GLY A 1 282 ? 14.64255 -3.64299 134.07818 1.000 48.00215 334 GLY A C 1
ATOM 2264 O O . GLY A 1 282 ? 13.96927 -4.33996 134.84145 1.000 46.73166 334 GLY A O 1
ATOM 2265 N N . ALA A 1 283 ? 15.51579 -4.16399 133.22084 1.000 38.68360 335 ALA A N 1
ATOM 2266 C CA . ALA A 1 283 ? 15.72436 -5.59688 133.06258 1.000 51.04240 335 ALA A CA 1
ATOM 2267 C C . ALA A 1 283 ? 16.94100 -5.80074 132.16992 1.000 51.89069 335 ALA A C 1
ATOM 2268 O O . ALA A 1 283 ? 17.47138 -4.85235 131.58565 1.000 52.39835 335 ALA A O 1
ATOM 2270 N N . MET A 1 284 ? 17.37732 -7.05559 132.07111 1.000 44.42919 336 MET A N 1
ATOM 2271 C CA . MET A 1 284 ? 18.51136 -7.42165 131.23131 1.000 43.60413 336 MET A CA 1
ATOM 2272 C C . MET A 1 284 ? 18.24372 -8.78141 130.60486 1.000 44.77180 336 MET A C 1
ATOM 2273 O O . MET A 1 284 ? 17.90856 -9.73687 131.31075 1.000 39.76553 336 MET A O 1
ATOM 2278 N N . GLU A 1 285 ? 18.42061 -8.86979 129.28784 1.000 40.13167 337 GLU A N 1
ATOM 2279 C CA . GLU A 1 285 ? 17.96715 -10.01436 128.49556 1.000 44.68692 337 GLU A CA 1
ATOM 2280 C C . GLU A 1 285 ? 18.97258 -11.15941 128.44910 1.000 44.74192 337 GLU A C 1
ATOM 2281 O O . GLU A 1 285 ? 19.12445 -11.79879 127.40164 1.000 43.49717 337 GLU A O 1
ATOM 2287 N N . ASN A 1 286 ? 19.65584 -11.46139 129.55155 1.000 35.94056 338 ASN A N 1
ATOM 2288 C CA . ASN A 1 286 ? 20.58737 -12.58425 129.57047 1.000 40.63972 338 ASN A CA 1
ATOM 2289 C C . ASN A 1 286 ? 19.89718 -13.85378 129.08952 1.000 39.76433 338 ASN A C 1
ATOM 2290 O O . ASN A 1 286 ? 18.85414 -14.24663 129.62183 1.000 37.56159 338 ASN A O 1
ATOM 2295 N N . TRP A 1 287 ? 20.47469 -14.47515 128.06060 1.000 38.84860 339 TRP A N 1
ATOM 2296 C CA . TRP A 1 287 ? 19.86614 -15.61398 127.38161 1.000 42.16045 339 TRP A CA 1
ATOM 2297 C C . TRP A 1 287 ? 19.53774 -16.73566 128.35795 1.000 42.36104 339 TRP A C 1
ATOM 2298 O O . TRP A 1 287 ? 20.44140 -17.36370 128.91605 1.000 42.40959 339 TRP A O 1
ATOM 2309 N N . GLY A 1 288 ? 18.24734 -16.99204 128.56994 1.000 42.12035 340 GLY A N 1
ATOM 2310 C CA . GLY A 1 288 ? 17.80390 -18.03759 129.46568 1.000 41.12486 340 GLY A CA 1
ATOM 2311 C C . GLY A 1 288 ? 17.69514 -17.64204 130.92240 1.000 45.55855 340 GLY A C 1
ATOM 2312 O O . GLY A 1 288 ? 17.20743 -18.44482 131.72909 1.000 38.94624 340 GLY A O 1
ATOM 2313 N N . LEU A 1 289 ? 18.12771 -16.42888 131.28954 1.000 40.22817 341 LEU A N 1
ATOM 2314 C CA . LEU A 1 289 ? 18.08720 -15.97771 132.68228 1.000 38.84854 341 LEU A CA 1
ATOM 2315 C C . LEU A 1 289 ? 17.92778 -14.45395 132.66474 1.000 41.02392 341 LEU A C 1
ATOM 2316 O O . LEU A 1 289 ? 18.86652 -13.68923 132.89854 1.000 41.82413 341 LEU A O 1
ATOM 2321 N N . ILE A 1 290 ? 16.70823 -14.00898 132.38032 1.000 40.20031 342 ILE A N 1
ATOM 2322 C CA . ILE A 1 290 ? 16.42163 -12.58363 132.26106 1.000 37.62088 342 ILE A CA 1
ATOM 2323 C C . ILE A 1 290 ? 16.25692 -11.99556 133.65698 1.000 42.28454 342 ILE A C 1
ATOM 2324 O O . ILE A 1 290 ? 15.35111 -12.38205 134.40359 1.000 43.05404 342 ILE A O 1
ATOM 2329 N N . THR A 1 291 ? 17.13680 -11.06452 134.01246 1.000 36.64790 343 THR A N 1
ATOM 2330 C CA . THR A 1 291 ? 17.06664 -10.37500 135.29141 1.000 37.84107 343 THR A CA 1
ATOM 2331 C C . THR A 1 291 ? 16.16388 -9.15157 135.18159 1.000 41.89391 343 THR A C 1
ATOM 2332 O O . THR A 1 291 ? 16.09610 -8.50029 134.13696 1.000 41.47333 343 THR A O 1
ATOM 2336 N N . TYR A 1 292 ? 15.46957 -8.84146 136.27643 1.000 42.07930 344 TYR A N 1
ATOM 2337 C CA . TYR A 1 292 ? 14.46591 -7.78503 136.28312 1.000 42.09652 344 TYR A CA 1
ATOM 2338 C C . TYR A 1 292 ? 14.58716 -6.94091 137.54184 1.000 41.86622 344 TYR A C 1
ATOM 2339 O O . TYR A 1 292 ? 15.08830 -7.39149 138.57427 1.000 43.01572 344 TYR A O 1
ATOM 2348 N N . ARG A 1 293 ? 14.09511 -5.70833 137.44548 1.000 43.28628 345 ARG A N 1
ATOM 2349 C CA . ARG A 1 293 ? 13.71998 -4.95929 138.63260 1.000 42.16021 345 ARG A CA 1
ATOM 2350 C C . ARG A 1 293 ? 12.40020 -5.50036 139.15856 1.000 39.48403 345 ARG A C 1
ATOM 2351 O O . ARG A 1 293 ? 11.55080 -5.96507 138.39317 1.000 48.82163 345 ARG A O 1
ATOM 2359 N N . GLU A 1 294 ? 12.23321 -5.44324 140.48016 1.000 32.25579 346 GLU A N 1
ATOM 2360 C CA . GLU A 1 294 ? 11.01886 -5.98342 141.07979 1.000 36.39247 346 GLU A CA 1
ATOM 2361 C C . GLU A 1 294 ? 9.77512 -5.26751 140.56872 1.000 41.67315 346 GLU A C 1
ATOM 2362 O O . GLU A 1 294 ? 8.71908 -5.89180 140.41743 1.000 39.31113 346 GLU A O 1
ATOM 2368 N N . THR A 1 295 ? 9.88244 -3.96885 140.27822 1.000 41.03624 347 THR A N 1
ATOM 2369 C CA . THR A 1 295 ? 8.77243 -3.23260 139.68571 1.000 36.29689 347 THR A CA 1
ATOM 2370 C C . THR A 1 295 ? 8.54388 -3.58456 138.22048 1.000 38.35463 347 THR A C 1
ATOM 2371 O O . THR A 1 295 ? 7.50129 -3.21359 137.67038 1.000 41.63933 347 THR A O 1
ATOM 2375 N N . SER A 1 296 ? 9.48323 -4.27920 137.57829 1.000 37.04401 348 SER A N 1
ATOM 2376 C CA . SER A 1 296 ? 9.34594 -4.66762 136.18067 1.000 37.24452 348 SER A CA 1
ATOM 2377 C C . SER A 1 296 ? 8.78666 -6.07261 135.99607 1.000 43.31741 348 SER A C 1
ATOM 2378 O O . SER A 1 296 ? 8.40811 -6.42682 134.87445 1.000 38.28135 348 SER A O 1
ATOM 2381 N N . LEU A 1 297 ? 8.72718 -6.87816 137.05617 1.000 40.43111 349 LEU A N 1
ATOM 2382 C CA . LEU A 1 297 ? 8.33217 -8.27495 136.92489 1.000 39.46048 349 LEU A CA 1
ATOM 2383 C C . LEU A 1 297 ? 7.17559 -8.62721 137.85313 1.000 41.92552 349 LEU A C 1
ATOM 2384 O O . LEU A 1 297 ? 6.21553 -9.28485 137.43811 1.000 42.49636 349 LEU A O 1
ATOM 2389 N N . LEU A 1 298 ? 7.25827 -8.19810 139.10825 1.000 37.03719 350 LEU A N 1
ATOM 2390 C CA . LEU A 1 298 ? 6.28646 -8.60159 140.11193 1.000 41.84052 350 LEU A CA 1
ATOM 2391 C C . LEU A 1 298 ? 5.01657 -7.76338 140.01916 1.000 47.29040 350 LEU A C 1
ATOM 2392 O O . LEU A 1 298 ? 5.04621 -6.58032 139.66813 1.000 45.19440 350 LEU A O 1
ATOM 2397 N N . PHE A 1 299 ? 3.89070 -8.39566 140.34416 1.000 48.83010 351 PHE A N 1
ATOM 2398 C CA . PHE A 1 299 ? 2.58795 -7.74615 140.31124 1.000 45.17687 351 PHE A CA 1
ATOM 2399 C C . PHE A 1 299 ? 1.77316 -8.20278 141.50983 1.000 49.12520 351 PHE A C 1
ATOM 2400 O O . PHE A 1 299 ? 1.66102 -9.40519 141.76421 1.000 55.44255 351 PHE A O 1
ATOM 2408 N N . ASP A 1 300 ? 1.20343 -7.24694 142.23314 1.000 50.06656 352 ASP A N 1
ATOM 2409 C CA . ASP A 1 300 ? 0.33885 -7.53635 143.37620 1.000 51.47180 352 ASP A CA 1
ATOM 2410 C C . ASP A 1 300 ? -1.01993 -6.89701 143.13489 1.000 55.23557 352 ASP A C 1
ATOM 2411 O O . ASP A 1 300 ? -1.11981 -5.65536 143.12036 1.000 55.95068 352 ASP A O 1
ATOM 2416 N N . PRO A 1 301 ? -2.08662 -7.68017 142.95121 1.000 62.88070 353 PRO A N 1
ATOM 2417 C CA . PRO A 1 301 ? -3.39460 -7.08130 142.63005 1.000 58.52074 353 PRO A CA 1
ATOM 2418 C C . PRO A 1 301 ? -3.89251 -6.10482 143.67885 1.000 61.04048 353 PRO A C 1
ATOM 2419 O O . PRO A 1 301 ? -4.75395 -5.27083 143.37254 1.000 58.63913 353 PRO A O 1
ATOM 2423 N N . LYS A 1 302 ? -3.37713 -6.18260 144.90499 1.000 64.42277 354 LYS A N 1
ATOM 2424 C CA . LYS A 1 302 ? -3.83992 -5.31689 145.98043 1.000 61.14652 354 LYS A CA 1
ATOM 2425 C C . LYS A 1 302 ? -3.16426 -3.94886 145.95066 1.000 60.44586 354 LYS A C 1
ATOM 2426 O O . LYS A 1 302 ? -3.76448 -2.95870 146.38340 1.000 57.60230 354 LYS A O 1
ATOM 2432 N N . THR A 1 303 ? -1.93158 -3.86515 145.44026 1.000 55.82742 355 THR A N 1
ATOM 2433 C CA . THR A 1 303 ? -1.18543 -2.61412 145.44679 1.000 55.02820 355 THR A CA 1
ATOM 2434 C C . THR A 1 303 ? -0.64563 -2.19293 144.08491 1.000 56.29876 355 THR A C 1
ATOM 2435 O O . THR A 1 303 ? -0.02168 -1.13025 143.99469 1.000 58.64871 355 THR A O 1
ATOM 2439 N N . SER A 1 304 ? -0.85808 -2.97804 143.03200 1.000 52.95088 356 SER A N 1
ATOM 2440 C CA . SER A 1 304 ? -0.36583 -2.65396 141.69765 1.000 44.17470 356 SER A CA 1
ATOM 2441 C C . SER A 1 304 ? -1.54097 -2.24954 140.81817 1.000 56.58820 356 SER A C 1
ATOM 2442 O O . SER A 1 304 ? -2.50265 -3.01186 140.67125 1.000 55.68127 356 SER A O 1
ATOM 2445 N N . SER A 1 305 ? -1.45753 -1.05597 140.23497 1.000 57.44688 357 SER A N 1
ATOM 2446 C CA . SER A 1 305 ? -2.52677 -0.52009 139.40744 1.000 59.64553 357 SER A CA 1
ATOM 2447 C C . SER A 1 305 ? -2.50264 -1.15378 138.01737 1.000 58.04866 357 SER A C 1
ATOM 2448 O O . SER A 1 305 ? -1.65682 -1.99391 137.69620 1.000 50.37214 357 SER A O 1
ATOM 2451 N N . ALA A 1 306 ? -3.45432 -0.73884 137.17695 1.000 60.75300 358 ALA A N 1
ATOM 2452 C CA . ALA A 1 306 ? -3.49248 -1.22415 135.80211 1.000 56.39290 358 ALA A CA 1
ATOM 2453 C C . ALA A 1 306 ? -2.32647 -0.68712 134.98301 1.000 54.09648 358 ALA A C 1
ATOM 2454 O O . ALA A 1 306 ? -1.84744 -1.37033 134.07128 1.000 61.18105 358 ALA A O 1
ATOM 2456 N N . SER A 1 307 ? -1.86402 0.53095 135.27838 1.000 51.52338 359 SER A N 1
ATOM 2457 C CA . SER A 1 307 ? -0.68266 1.04521 134.59421 1.000 56.49738 359 SER A CA 1
ATOM 2458 C C . SER A 1 307 ? 0.56646 0.26930 134.99067 1.000 47.42510 359 SER A C 1
ATOM 2459 O O . SER A 1 307 ? 1.46380 0.07656 134.16247 1.000 49.83231 359 SER A O 1
ATOM 2462 N N . ASP A 1 308 ? 0.64497 -0.17758 136.24664 1.000 49.45892 360 ASP A N 1
ATOM 2463 C CA . ASP A 1 308 ? 1.69609 -1.11361 136.63149 1.000 54.52372 360 ASP A CA 1
ATOM 2464 C C . ASP A 1 308 ? 1.55950 -2.42257 135.86570 1.000 51.33898 360 ASP A C 1
ATOM 2465 O O . ASP A 1 308 ? 2.56034 -3.00705 135.43399 1.000 44.35631 360 ASP A O 1
ATOM 2470 N N . LYS A 1 309 ? 0.32223 -2.89752 135.69211 1.000 50.23655 361 LYS A N 1
ATOM 2471 C CA . LYS A 1 309 ? 0.08263 -4.09003 134.88588 1.000 54.76634 361 LYS A CA 1
ATOM 2472 C C . LYS A 1 309 ? 0.58017 -3.89520 133.45964 1.000 52.41026 361 LYS A C 1
ATOM 2473 O O . LYS A 1 309 ? 1.19973 -4.79572 132.88017 1.000 49.98929 361 LYS A O 1
ATOM 2479 N N . LEU A 1 310 ? 0.31955 -2.72149 132.87855 1.000 51.79299 362 LEU A N 1
ATOM 2480 C CA . LEU A 1 310 ? 0.83701 -2.42439 131.54772 1.000 50.18532 362 LEU A CA 1
ATOM 2481 C C . LEU A 1 310 ? 2.35635 -2.36852 131.54823 1.000 48.75686 362 LEU A C 1
ATOM 2482 O O . LEU A 1 310 ? 3.00205 -2.84549 130.60817 1.000 51.49164 362 LEU A O 1
ATOM 2487 N N . TRP A 1 311 ? 2.94642 -1.79398 132.59775 1.000 45.43492 363 TRP A N 1
ATOM 2488 C CA . TRP A 1 311 ? 4.39745 -1.65928 132.64138 1.000 42.40741 363 TRP A CA 1
ATOM 2489 C C . TRP A 1 311 ? 5.07793 -3.02239 132.68411 1.000 44.41358 363 TRP A C 1
ATOM 2490 O O . TRP A 1 311 ? 6.03243 -3.27478 131.94008 1.000 42.88693 363 TRP A O 1
ATOM 2501 N N . VAL A 1 312 ? 4.60609 -3.91263 133.56066 1.000 44.86646 364 VAL A N 1
ATOM 2502 C CA . VAL A 1 312 ? 5.19597 -5.24613 133.65754 1.000 44.37414 364 VAL A CA 1
ATOM 2503 C C . VAL A 1 312 ? 5.06862 -5.98634 132.33178 1.000 43.48278 364 VAL A C 1
ATOM 2504 O O . VAL A 1 312 ? 6.00351 -6.66599 131.89087 1.000 43.83440 364 VAL A O 1
ATOM 2508 N N . THR A 1 313 ? 3.91774 -5.85401 131.66746 1.000 45.45332 365 THR A N 1
ATOM 2509 C CA . THR A 1 313 ? 3.72410 -6.51886 130.38227 1.000 42.06822 365 THR A CA 1
ATOM 2510 C C . THR A 1 313 ? 4.68219 -5.97786 129.32655 1.000 43.46686 365 THR A C 1
ATOM 2511 O O . THR A 1 313 ? 5.17372 -6.73297 128.47906 1.000 45.73849 365 THR A O 1
ATOM 2515 N N . ARG A 1 314 ? 4.96088 -4.67216 129.36199 1.000 43.93737 366 ARG A N 1
ATOM 2516 C CA . ARG A 1 314 ? 5.87500 -4.07971 128.38958 1.000 43.73914 366 ARG A CA 1
ATOM 2517 C C . ARG A 1 314 ? 7.28901 -4.62065 128.55497 1.000 38.15326 366 ARG A C 1
ATOM 2518 O O . ARG A 1 314 ? 7.94086 -4.99088 127.57225 1.000 44.26566 366 ARG A O 1
ATOM 2526 N N . VAL A 1 315 ? 7.78532 -4.66006 129.79295 1.000 33.46618 367 VAL A N 1
ATOM 2527 C CA . VAL A 1 315 ? 9.17297 -5.04924 130.02232 1.000 41.10307 367 VAL A CA 1
ATOM 2528 C C . VAL A 1 315 ? 9.37837 -6.52214 129.69540 1.000 40.22005 367 VAL A C 1
ATOM 2529 O O . VAL A 1 315 ? 10.38891 -6.90007 129.09107 1.000 41.09922 367 VAL A O 1
ATOM 2533 N N . ILE A 1 316 ? 8.42958 -7.37596 130.08835 1.000 43.07582 368 ILE A N 1
ATOM 2534 C CA . ILE A 1 316 ? 8.52317 -8.79710 129.76152 1.000 40.43795 368 ILE A CA 1
ATOM 2535 C C . ILE A 1 316 ? 8.54197 -8.99277 128.25085 1.000 42.68340 368 ILE A C 1
ATOM 2536 O O . ILE A 1 316 ? 9.39470 -9.70671 127.70922 1.000 44.77224 368 ILE A O 1
ATOM 2541 N N . ALA A 1 317 ? 7.59745 -8.36071 127.54773 1.000 41.30916 369 ALA A N 1
ATOM 2542 C CA . ALA A 1 317 ? 7.59095 -8.42570 126.08985 1.000 43.96932 369 ALA A CA 1
ATOM 2543 C C . ALA A 1 317 ? 8.86438 -7.84162 125.49729 1.000 42.35807 369 ALA A C 1
ATOM 2544 O O . ALA A 1 317 ? 9.33004 -8.30114 124.44831 1.000 45.65791 369 ALA A O 1
ATOM 2546 N N . HIS A 1 318 ? 9.43870 -6.83245 126.15358 1.000 42.93211 370 HIS A N 1
ATOM 2547 C CA . HIS A 1 318 ? 10.66377 -6.21744 125.65659 1.000 40.50752 370 HIS A CA 1
ATOM 2548 C C . HIS A 1 318 ? 11.84617 -7.17366 125.75933 1.000 42.59634 370 HIS A C 1
ATOM 2549 O O . HIS A 1 318 ? 12.64350 -7.28918 124.82067 1.000 38.50808 370 HIS A O 1
ATOM 2556 N N . GLU A 1 319 ? 11.97602 -7.86707 126.89192 1.000 42.51863 371 GLU A N 1
ATOM 2557 C CA . GLU A 1 319 ? 13.10988 -8.75989 127.09750 1.000 41.66360 371 GLU A CA 1
ATOM 2558 C C . GLU A 1 319 ? 12.95344 -10.07254 126.34266 1.000 43.41984 371 GLU A C 1
ATOM 2559 O O . GLU A 1 319 ? 13.95280 -10.64583 125.89485 1.000 43.37132 371 GLU A O 1
ATOM 2565 N N . LEU A 1 320 ? 11.72316 -10.56899 126.20024 1.000 39.50733 372 LEU A N 1
ATOM 2566 C CA . LEU A 1 320 ? 11.51421 -11.78830 125.42723 1.000 45.14506 372 LEU A CA 1
ATOM 2567 C C . LEU A 1 320 ? 11.77720 -11.55316 123.94484 1.000 43.13613 372 LEU A C 1
ATOM 2568 O O . LEU A 1 320 ? 12.28676 -12.44128 123.25242 1.000 43.18933 372 LEU A O 1
ATOM 2573 N N . ALA A 1 321 ? 11.44173 -10.36183 123.44076 1.000 44.69386 373 ALA A N 1
ATOM 2574 C CA . ALA A 1 321 ? 11.77735 -10.02321 122.06173 1.000 39.97758 373 ALA A CA 1
ATOM 2575 C C . ALA A 1 321 ? 13.28452 -9.97917 121.84780 1.000 40.86295 373 ALA A C 1
ATOM 2576 O O . ALA A 1 321 ? 13.76263 -10.24674 120.74020 1.000 43.36472 373 ALA A O 1
ATOM 2578 N N . HIS A 1 322 ? 14.04531 -9.64817 122.89247 1.000 41.68823 374 HIS A N 1
ATOM 2579 C CA . HIS A 1 322 ? 15.49581 -9.59423 122.78625 1.000 40.37045 374 HIS A CA 1
ATOM 2580 C C . HIS A 1 322 ? 16.12128 -10.96051 122.54076 1.000 44.00700 374 HIS A C 1
ATOM 2581 O O . HIS A 1 322 ? 17.23461 -11.02697 122.00647 1.000 40.80240 374 HIS A O 1
ATOM 2588 N N . GLN A 1 323 ? 15.44373 -12.04487 122.93027 1.000 37.43520 375 GLN A N 1
ATOM 2589 C CA . GLN A 1 323 ? 15.98049 -13.37796 122.68486 1.000 39.63608 375 GLN A CA 1
ATOM 2590 C C . GLN A 1 323 ? 16.23859 -13.60652 121.20358 1.000 39.78013 375 GLN A C 1
ATOM 2591 O O . GLN A 1 323 ? 17.13850 -14.37177 120.84127 1.000 39.85578 375 GLN A O 1
ATOM 2597 N N . TRP A 1 324 ? 15.46842 -12.94896 120.33693 1.000 48.74114 376 TRP A N 1
ATOM 2598 C CA . TRP A 1 324 ? 15.71889 -12.95047 118.90086 1.000 47.01945 376 TRP A CA 1
ATOM 2599 C C . TRP A 1 324 ? 16.51306 -11.71857 118.47817 1.000 48.32595 376 TRP A C 1
ATOM 2600 O O . TRP A 1 324 ? 17.61026 -11.83830 117.92590 1.000 48.68358 376 TRP A O 1
ATOM 2611 N N . PHE A 1 325 ? 15.96996 -10.52416 118.72828 1.000 46.44437 377 PHE A N 1
ATOM 2612 C CA . PHE A 1 325 ? 16.65926 -9.27222 118.41151 1.000 40.38992 377 PHE A CA 1
ATOM 2613 C C . PHE A 1 325 ? 17.58430 -8.91491 119.57040 1.000 42.84044 377 PHE A C 1
ATOM 2614 O O . PHE A 1 325 ? 17.24490 -8.14248 120.46847 1.000 38.13608 377 PHE A O 1
ATOM 2622 N N . GLY A 1 326 ? 18.78106 -9.49277 119.54133 1.000 45.89193 378 GLY A N 1
ATOM 2623 C CA . GLY A 1 326 ? 19.74511 -9.25180 120.59810 1.000 42.43010 378 GLY A CA 1
ATOM 2624 C C . GLY A 1 326 ? 20.59871 -10.45872 120.92168 1.000 50.75714 378 GLY A C 1
ATOM 2625 O O . GLY A 1 326 ? 21.82496 -10.41987 120.78067 1.000 48.16306 378 GLY A O 1
ATOM 2626 N N . ASN A 1 327 ? 19.95778 -11.54257 121.35692 1.000 43.49372 379 ASN A N 1
ATOM 2627 C CA . ASN A 1 327 ? 20.69076 -12.75686 121.69734 1.000 43.24964 379 ASN A CA 1
ATOM 2628 C C . ASN A 1 327 ? 20.95653 -13.60284 120.45766 1.000 46.67934 379 ASN A C 1
ATOM 2629 O O . ASN A 1 327 ? 22.10969 -13.91244 120.13796 1.000 45.89364 379 ASN A O 1
ATOM 2634 N N . LEU A 1 328 ? 19.89276 -13.98488 119.74761 1.000 46.15377 380 LEU A N 1
ATOM 2635 C CA . LEU A 1 328 ? 20.05571 -14.75224 118.51723 1.000 44.11617 380 LEU A CA 1
ATOM 2636 C C . LEU A 1 328 ? 20.80754 -13.94320 117.46743 1.000 50.38428 380 LEU A C 1
ATOM 2637 O O . LEU A 1 328 ? 21.79219 -14.41640 116.88848 1.000 51.19609 380 LEU A O 1
ATOM 2642 N N . VAL A 1 329 ? 20.35472 -12.71890 117.20772 1.000 57.95894 381 VAL A N 1
ATOM 2643 C CA . VAL A 1 329 ? 21.01032 -11.80654 116.27767 1.000 55.24659 381 VAL A CA 1
ATOM 2644 C C . VAL A 1 329 ? 21.49295 -10.60169 117.07219 1.000 53.18733 381 VAL A C 1
ATOM 2645 O O . VAL A 1 329 ? 20.68592 -9.89532 117.68776 1.000 56.00135 381 VAL A O 1
ATOM 2649 N N . THR A 1 330 ? 22.80269 -10.36925 117.05966 1.000 49.08640 382 THR A N 1
ATOM 2650 C CA . THR A 1 330 ? 23.42654 -9.28719 117.80616 1.000 51.50165 382 THR A CA 1
ATOM 2651 C C . THR A 1 330 ? 24.08614 -8.31649 116.83546 1.000 51.19347 382 THR A C 1
ATOM 2652 O O . THR A 1 330 ? 24.47574 -8.69546 115.72945 1.000 54.20100 382 THR A O 1
ATOM 2656 N N . MET A 1 331 ? 24.19602 -7.05569 117.24317 1.000 44.08449 383 MET A N 1
ATOM 2657 C CA . MET A 1 331 ? 24.88808 -6.07927 116.41555 1.000 51.55702 383 MET A CA 1
ATOM 2658 C C . MET A 1 331 ? 26.38823 -6.35347 116.42127 1.000 51.50282 383 MET A C 1
ATOM 2659 O O . MET A 1 331 ? 26.93171 -6.94184 117.36026 1.000 51.68916 383 MET A O 1
ATOM 2664 N N . GLU A 1 332 ? 27.05947 -5.92617 115.34972 1.000 56.12678 384 GLU A N 1
ATOM 2665 C CA . GLU A 1 332 ? 28.50886 -6.08533 115.27846 1.000 55.41432 384 GLU A CA 1
ATOM 2666 C C . GLU A 1 332 ? 29.20260 -5.25745 116.35334 1.000 58.18894 384 GLU A C 1
ATOM 2667 O O . GLU A 1 332 ? 30.02934 -5.77266 117.11485 1.000 59.58164 384 GLU A O 1
ATOM 2673 N N . TRP A 1 333 ? 28.87543 -3.96950 116.43191 1.000 54.47166 385 TRP A N 1
ATOM 2674 C CA . TRP A 1 333 ? 29.47302 -3.07846 117.41350 1.000 52.03594 385 TRP A CA 1
ATOM 2675 C C . TRP A 1 333 ? 28.39989 -2.14126 117.94935 1.000 50.93832 385 TRP A C 1
ATOM 2676 O O . TRP A 1 333 ? 27.35871 -1.93241 117.32302 1.000 52.89204 385 TRP A O 1
ATOM 2687 N N . TRP A 1 334 ? 28.67845 -1.56338 119.11998 1.000 50.10570 386 TRP A N 1
ATOM 2688 C CA . TRP A 1 334 ? 27.70213 -0.75737 119.84513 1.000 49.51414 386 TRP A CA 1
ATOM 2689 C C . TRP A 1 334 ? 27.24236 0.47785 119.08073 1.000 52.76717 386 TRP A C 1
ATOM 2690 O O . TRP A 1 334 ? 26.27650 1.11927 119.51015 1.000 46.24374 386 TRP A O 1
ATOM 2701 N N . ASN A 1 335 ? 27.90397 0.83470 117.97617 1.000 52.98297 387 ASN A N 1
ATOM 2702 C CA . ASN A 1 335 ? 27.42141 1.94349 117.15942 1.000 53.24184 387 ASN A CA 1
ATOM 2703 C C . ASN A 1 335 ? 26.01311 1.68249 116.64048 1.000 53.24270 387 ASN A C 1
ATOM 2704 O O . ASN A 1 335 ? 25.23695 2.62569 116.44877 1.000 53.34787 387 ASN A O 1
ATOM 2709 N N . ASP A 1 336 ? 25.66511 0.41771 116.41283 1.000 49.04219 388 ASP A N 1
ATOM 2710 C CA . ASP A 1 336 ? 24.33658 0.01806 115.96311 1.000 46.98070 388 ASP A CA 1
ATOM 2711 C C . ASP A 1 336 ? 23.56387 -0.68077 117.07891 1.000 45.49591 388 ASP A C 1
ATOM 2712 O O . ASP A 1 336 ? 22.87565 -1.67669 116.84946 1.000 51.19320 388 ASP A O 1
ATOM 2717 N N . ILE A 1 337 ? 23.67452 -0.15712 118.30393 1.000 47.73595 389 ILE A N 1
ATOM 2718 C CA . ILE A 1 337 ? 22.96794 -0.73147 119.44713 1.000 44.40389 389 ILE A CA 1
ATOM 2719 C C . ILE A 1 337 ? 21.46088 -0.71736 119.22463 1.000 49.56317 389 ILE A C 1
ATOM 2720 O O . ILE A 1 337 ? 20.73444 -1.55651 119.77329 1.000 47.57509 389 ILE A O 1
ATOM 2725 N N . TRP A 1 338 ? 20.96723 0.20920 118.40016 1.000 40.74443 390 TRP A N 1
ATOM 2726 C CA . TRP A 1 338 ? 19.53200 0.30781 118.16421 1.000 47.43051 390 TRP A CA 1
ATOM 2727 C C . TRP A 1 338 ? 18.96568 -0.93079 117.48225 1.000 45.08168 390 TRP A C 1
ATOM 2728 O O . TRP A 1 338 ? 17.75004 -1.14606 117.52969 1.000 43.24130 390 TRP A O 1
ATOM 2739 N N . LEU A 1 339 ? 19.81040 -1.74172 116.83845 1.000 45.63344 391 LEU A N 1
ATOM 2740 C CA . LEU A 1 339 ? 19.32867 -2.98972 116.25381 1.000 48.89764 391 LEU A CA 1
ATOM 2741 C C . LEU A 1 339 ? 18.74708 -3.91432 117.31548 1.000 44.06430 391 LEU A C 1
ATOM 2742 O O . LEU A 1 339 ? 17.83850 -4.70040 117.02387 1.000 46.83547 391 LEU A O 1
ATOM 2747 N N . ASN A 1 340 ? 19.25514 -3.83786 118.54569 1.000 40.51294 392 ASN A N 1
ATOM 2748 C CA . ASN A 1 340 ? 18.69720 -4.59416 119.66228 1.000 44.84744 392 ASN A CA 1
ATOM 2749 C C . ASN A 1 340 ? 17.59093 -3.81499 120.36821 1.000 43.36686 392 ASN A C 1
ATOM 2750 O O . ASN A 1 340 ? 16.45438 -4.28698 120.46898 1.000 41.61317 392 ASN A O 1
ATOM 2755 N N . GLU A 1 341 ? 17.91455 -2.61678 120.85929 1.000 42.59537 393 GLU A N 1
ATOM 2756 C CA . GLU A 1 341 ? 16.97862 -1.88945 121.70961 1.000 41.38744 393 GLU A CA 1
ATOM 2757 C C . GLU A 1 341 ? 15.82139 -1.30961 120.90659 1.000 41.04979 393 GLU A C 1
ATOM 2758 O O . GLU A 1 341 ? 14.68329 -1.27805 121.38753 1.000 39.39246 393 GLU A O 1
ATOM 2764 N N . GLY A 1 342 ? 16.08866 -0.84583 119.68498 1.000 41.06357 394 GLY A N 1
ATOM 2765 C CA . GLY A 1 342 ? 15.01726 -0.31075 118.86098 1.000 40.62405 394 GLY A CA 1
ATOM 2766 C C . GLY A 1 342 ? 14.01210 -1.36577 118.44002 1.000 43.91219 394 GLY A C 1
ATOM 2767 O O . GLY A 1 342 ? 12.80221 -1.12249 118.45451 1.000 44.21138 394 GLY A O 1
ATOM 2768 N N . PHE A 1 343 ? 14.49479 -2.55130 118.05921 1.000 43.75592 395 PHE A N 1
ATOM 2769 C CA . PHE A 1 343 ? 13.58450 -3.61884 117.65627 1.000 47.13420 395 PHE A CA 1
ATOM 2770 C C . PHE A 1 343 ? 12.83203 -4.18834 118.85246 1.000 45.37867 395 PHE A C 1
ATOM 2771 O O . PHE A 1 343 ? 11.63041 -4.46764 118.76004 1.000 44.18349 395 PHE A O 1
ATOM 2779 N N . ALA A 1 344 ? 13.52082 -4.37736 119.98042 1.000 40.27392 396 ALA A N 1
ATOM 2780 C CA . ALA A 1 344 ? 12.84218 -4.85077 121.18225 1.000 45.49584 396 ALA A CA 1
ATOM 2781 C C . ALA A 1 344 ? 11.78846 -3.85292 121.64363 1.000 43.69760 396 ALA A C 1
ATOM 2782 O O . ALA A 1 344 ? 10.68686 -4.24339 122.04861 1.000 44.69630 396 ALA A O 1
ATOM 2784 N N . LYS A 1 345 ? 12.11073 -2.55777 121.59080 1.000 45.34665 397 LYS A N 1
ATOM 2785 C CA . LYS A 1 345 ? 11.11486 -1.53317 121.88630 1.000 41.97173 397 LYS A CA 1
ATOM 2786 C C . LYS A 1 345 ? 9.96152 -1.58402 120.89129 1.000 44.90185 397 LYS A C 1
ATOM 2787 O O . LYS A 1 345 ? 8.79576 -1.42214 121.27108 1.000 48.07034 397 LYS A O 1
ATOM 2793 N N . TYR A 1 346 ? 10.26560 -1.81587 119.61220 1.000 44.75574 398 TYR A N 1
ATOM 2794 C CA . TYR A 1 346 ? 9.21133 -1.89943 118.60628 1.000 45.16635 398 TYR A CA 1
ATOM 2795 C C . TYR A 1 346 ? 8.34968 -3.14010 118.80460 1.000 48.52239 398 TYR A C 1
ATOM 2796 O O . TYR A 1 346 ? 7.11901 -3.06598 118.71726 1.000 44.73023 398 TYR A O 1
ATOM 2805 N N . MET A 1 347 ? 8.97741 -4.29206 119.05876 1.000 51.48437 399 MET A N 1
ATOM 2806 C CA . MET A 1 347 ? 8.22454 -5.53194 119.20148 1.000 46.28075 399 MET A CA 1
ATOM 2807 C C . MET A 1 347 ? 7.28207 -5.50564 120.39669 1.000 46.77194 399 MET A C 1
ATOM 2808 O O . MET A 1 347 ? 6.36075 -6.32701 120.45699 1.000 53.95985 399 MET A O 1
ATOM 2813 N N . GLU A 1 348 ? 7.49573 -4.59519 121.35078 1.000 43.24490 400 GLU A N 1
ATOM 2814 C CA . GLU A 1 348 ? 6.51468 -4.38697 122.41134 1.000 47.85029 400 GLU A CA 1
ATOM 2815 C C . GLU A 1 348 ? 5.14257 -4.08596 121.82689 1.000 48.13551 400 GLU A C 1
ATOM 2816 O O . GLU A 1 348 ? 4.13595 -4.68134 122.22518 1.000 51.11617 400 GLU A O 1
ATOM 2822 N N . LEU A 1 349 ? 5.09162 -3.15465 120.87288 1.000 54.55011 401 LEU A N 1
ATOM 2823 C CA . LEU A 1 349 ? 3.82713 -2.78249 120.24831 1.000 52.14959 401 LEU A CA 1
ATOM 2824 C C . LEU A 1 349 ? 3.17122 -3.98091 119.57627 1.000 53.58112 401 LEU A C 1
ATOM 2825 O O . LEU A 1 349 ? 1.97153 -4.21918 119.74365 1.000 51.50038 401 LEU A O 1
ATOM 2830 N N . ILE A 1 350 ? 3.94538 -4.74927 118.80956 1.000 51.66294 402 ILE A N 1
ATOM 2831 C CA . ILE A 1 350 ? 3.37504 -5.87207 118.07256 1.000 52.64438 402 ILE A CA 1
ATOM 2832 C C . ILE A 1 350 ? 2.93059 -6.97171 119.03143 1.000 52.00690 402 ILE A C 1
ATOM 2833 O O . ILE A 1 350 ? 1.81573 -7.49567 118.92614 1.000 55.70792 402 ILE A O 1
ATOM 2838 N N . ALA A 1 351 ? 3.78957 -7.32837 119.98980 1.000 54.99157 403 ALA A N 1
ATOM 2839 C CA . ALA A 1 351 ? 3.51081 -8.47680 120.84844 1.000 50.02612 403 ALA A CA 1
ATOM 2840 C C . ALA A 1 351 ? 2.39115 -8.17855 121.83916 1.000 53.17972 403 ALA A C 1
ATOM 2841 O O . ALA A 1 351 ? 1.44907 -8.96739 121.97899 1.000 56.79428 403 ALA A O 1
ATOM 2843 N N . VAL A 1 352 ? 2.48117 -7.04884 122.54586 1.000 47.47954 404 VAL A N 1
ATOM 2844 C CA . VAL A 1 352 ? 1.48275 -6.73088 123.56454 1.000 51.79021 404 VAL A CA 1
ATOM 2845 C C . VAL A 1 352 ? 0.11289 -6.53380 122.92771 1.000 52.21974 404 VAL A C 1
ATOM 2846 O O . VAL A 1 352 ? -0.90453 -7.00303 123.45112 1.000 51.13436 404 VAL A O 1
ATOM 2850 N N . ASN A 1 353 ? 0.06358 -5.84499 121.78559 1.000 51.28163 405 ASN A N 1
ATOM 2851 C CA . ASN A 1 353 ? -1.21365 -5.61257 121.11921 1.000 53.90590 405 ASN A CA 1
ATOM 2852 C C . ASN A 1 353 ? -1.81278 -6.90592 120.58000 1.000 56.60330 405 ASN A C 1
ATOM 2853 O O . ASN A 1 353 ? -3.03944 -7.02329 120.47833 1.000 64.61514 405 ASN A O 1
ATOM 2858 N N . ALA A 1 354 ? -0.97435 -7.88644 120.23933 1.000 57.67282 406 ALA A N 1
ATOM 2859 C CA . ALA A 1 354 ? -1.48775 -9.15975 119.74723 1.000 61.84065 406 ALA A CA 1
ATOM 2860 C C . ALA A 1 354 ? -1.84827 -10.11598 120.87773 1.000 61.35927 406 ALA A C 1
ATOM 2861 O O . ALA A 1 354 ? -2.78969 -10.90466 120.73676 1.000 58.08292 406 ALA A O 1
ATOM 2863 N N . THR A 1 355 ? -1.12091 -10.06791 121.99421 1.000 57.15736 407 THR A N 1
ATOM 2864 C CA . THR A 1 355 ? -1.38514 -10.96650 123.11213 1.000 54.49056 407 THR A CA 1
ATOM 2865 C C . THR A 1 355 ? -2.34182 -10.36470 124.13382 1.000 58.21733 407 THR A C 1
ATOM 2866 O O . THR A 1 355 ? -3.16699 -11.08506 124.70519 1.000 62.40595 407 THR A O 1
ATOM 2870 N N . TYR A 1 356 ? -2.24684 -9.06067 124.38246 1.000 62.02446 408 TYR A N 1
ATOM 2871 C CA . TYR A 1 356 ? -3.10595 -8.36866 125.34312 1.000 58.31956 408 TYR A CA 1
ATOM 2872 C C . TYR A 1 356 ? -3.70680 -7.12715 124.69520 1.000 61.03734 408 TYR A C 1
ATOM 2873 O O . TYR A 1 356 ? -3.34248 -5.99556 125.03667 1.000 58.31674 408 TYR A O 1
ATOM 2882 N N . PRO A 1 357 ? -4.63521 -7.30126 123.74900 1.000 67.07909 409 PRO A N 1
ATOM 2883 C CA . PRO A 1 357 ? -5.26836 -6.12500 123.13125 1.000 57.16431 409 PRO A CA 1
ATOM 2884 C C . PRO A 1 357 ? -6.10525 -5.30958 124.10267 1.000 62.51388 409 PRO A C 1
ATOM 2885 O O . PRO A 1 357 ? -6.31929 -4.11552 123.85712 1.000 63.50644 409 PRO A O 1
ATOM 2889 N N . GLU A 1 358 ? -6.58036 -5.91256 125.19627 1.000 61.09899 410 GLU A N 1
ATOM 2890 C CA . GLU A 1 358 ? -7.35364 -5.17548 126.18705 1.000 59.38952 410 GLU A CA 1
ATOM 2891 C C . GLU A 1 358 ? -6.51983 -4.12533 126.90850 1.000 69.97067 410 GLU A C 1
ATOM 2892 O O . GLU A 1 358 ? -7.08446 -3.16360 127.44069 1.000 73.98889 410 GLU A O 1
ATOM 2898 N N . LEU A 1 359 ? -5.19496 -4.28507 126.93973 1.000 67.65570 411 LEU A N 1
ATOM 2899 C CA . LEU A 1 359 ? -4.33402 -3.27844 127.54552 1.000 62.38065 411 LEU A CA 1
ATOM 2900 C C . LEU A 1 359 ? -4.26202 -2.00468 126.71775 1.000 67.07941 411 LEU A C 1
ATOM 2901 O O . LEU A 1 359 ? -3.79648 -0.98112 127.23137 1.000 69.67782 411 LEU A O 1
ATOM 2906 N N . GLN A 1 360 ? -4.70127 -2.05141 125.45752 1.000 65.69632 412 GLN A N 1
ATOM 2907 C CA . GLN A 1 360 ? -4.77586 -0.87485 124.59114 1.000 66.33700 412 GLN A CA 1
ATOM 2908 C C . GLN A 1 360 ? -3.41867 -0.18729 124.46878 1.000 60.79288 412 GLN A C 1
ATOM 2909 O O . GLN A 1 360 ? -3.32362 1.04159 124.44146 1.000 65.19212 412 GLN A O 1
ATOM 2915 N N . PHE A 1 361 ? -2.35578 -0.99114 124.39511 1.000 51.69777 413 PHE A N 1
ATOM 2916 C CA . PHE A 1 361 ? -1.01120 -0.44316 124.27350 1.000 53.93099 413 PHE A CA 1
ATOM 2917 C C . PHE A 1 361 ? -0.79717 0.26723 122.94292 1.000 54.78268 413 PHE A C 1
ATOM 2918 O O . PHE A 1 361 ? 0.15718 1.04166 122.81350 1.000 55.04158 413 PHE A O 1
ATOM 2926 N N . ASP A 1 362 ? -1.66804 0.02951 121.95924 1.000 55.25763 414 ASP A N 1
ATOM 2927 C CA A ASP A 1 362 ? -1.52277 0.69194 120.66820 0.578 59.97151 414 ASP A CA 1
ATOM 2928 C CA B ASP A 1 362 ? -1.52487 0.69276 120.66690 0.422 60.07343 414 ASP A CA 1
ATOM 2929 C C . ASP A 1 362 ? -1.68404 2.20219 120.79979 1.000 63.84273 414 ASP A C 1
ATOM 2930 O O . ASP A 1 362 ? -0.98057 2.97007 120.13264 1.000 61.81285 414 ASP A O 1
ATOM 2939 N N . ASP A 1 363 ? -2.60442 2.64839 121.65823 1.000 59.03803 415 ASP A N 1
ATOM 2940 C CA . ASP A 1 363 ? -2.79824 4.08109 121.84982 1.000 58.75407 415 ASP A CA 1
ATOM 2941 C C . ASP A 1 363 ? -1.66432 4.69626 122.65767 1.000 59.09070 415 ASP A C 1
ATOM 2942 O O . ASP A 1 363 ? -1.32197 5.86652 122.45304 1.000 70.43021 415 ASP A O 1
ATOM 2947 N N . TYR A 1 364 ? -1.07313 3.93006 123.57461 1.000 55.10999 416 TYR A N 1
ATOM 2948 C CA . TYR A 1 364 ? 0.00043 4.44659 124.41185 1.000 55.29585 416 TYR A CA 1
ATOM 2949 C C . TYR A 1 364 ? 1.33282 4.52884 123.67690 1.000 56.34372 416 TYR A C 1
ATOM 2950 O O . TYR A 1 364 ? 2.24715 5.20808 124.15561 1.000 61.81586 416 TYR A O 1
ATOM 2959 N N . PHE A 1 365 ? 1.46271 3.86653 122.52420 1.000 55.84066 417 PHE A N 1
ATOM 2960 C CA . PHE A 1 365 ? 2.73017 3.87360 121.80268 1.000 52.79556 417 PHE A CA 1
ATOM 2961 C C . PHE A 1 365 ? 3.07285 5.24494 121.23224 1.000 53.51643 417 PHE A C 1
ATOM 2962 O O . PHE A 1 365 ? 4.25316 5.52141 120.99045 1.000 46.48449 417 PHE A O 1
ATOM 2970 N N . LEU A 1 366 ? 2.07598 6.10581 121.00757 1.000 49.43716 418 LEU A N 1
ATOM 2971 C CA . LEU A 1 366 ? 2.36374 7.45165 120.52155 1.000 52.96192 418 LEU A CA 1
ATOM 2972 C C . LEU A 1 366 ? 3.21174 8.23471 121.51484 1.000 48.34761 418 LEU A C 1
ATOM 2973 O O . LEU A 1 366 ? 4.02938 9.06863 121.10955 1.000 45.46173 418 LEU A O 1
ATOM 2978 N N . ASN A 1 367 ? 3.03627 7.97794 122.81430 1.000 44.24652 419 ASN A N 1
ATOM 2979 C CA . ASN A 1 367 ? 3.84406 8.65578 123.82268 1.000 50.09093 419 ASN A CA 1
ATOM 2980 C C . ASN A 1 367 ? 5.31978 8.30511 123.69125 1.000 50.02012 419 ASN A C 1
ATOM 2981 O O . ASN A 1 367 ? 6.18322 9.12210 124.03090 1.000 57.21788 419 ASN A O 1
ATOM 2986 N N . VAL A 1 368 ? 5.62822 7.09828 123.21153 1.000 50.49603 420 VAL A N 1
ATOM 2987 C CA . VAL A 1 368 ? 7.02178 6.71063 123.01207 1.000 53.91810 420 VAL A CA 1
ATOM 2988 C C . VAL A 1 368 ? 7.68738 7.62945 121.99632 1.000 49.58135 420 VAL A C 1
ATOM 2989 O O . VAL A 1 368 ? 8.82467 8.07609 122.18964 1.000 52.67428 420 VAL A O 1
ATOM 2993 N N . CYS A 1 369 ? 6.98651 7.93572 120.90433 1.000 44.87557 421 CYS A N 1
ATOM 2994 C CA . CYS A 1 369 ? 7.56197 8.78105 119.86510 1.000 54.33338 421 CYS A CA 1
ATOM 2995 C C . CYS A 1 369 ? 7.56104 10.25094 120.26782 1.000 53.45596 421 CYS A C 1
ATOM 2996 O O . CYS A 1 369 ? 8.53467 10.96526 120.00651 1.000 51.40453 421 CYS A O 1
ATOM 2999 N N . PHE A 1 370 ? 6.48679 10.71985 120.90914 1.000 44.76221 422 PHE A N 1
ATOM 3000 C CA . PHE A 1 370 ? 6.44712 12.11092 121.35029 1.000 50.83957 422 PHE A CA 1
ATOM 3001 C C . PHE A 1 370 ? 7.53857 12.40667 122.37024 1.000 52.49446 422 PHE A C 1
ATOM 3002 O O . PHE A 1 370 ? 8.03681 13.53580 122.43702 1.000 61.21436 422 PHE A O 1
ATOM 3010 N N . GLU A 1 371 ? 7.92319 11.40858 123.16747 1.000 54.47926 423 GLU A N 1
ATOM 3011 C CA . GLU A 1 371 ? 8.93407 11.62313 124.19726 1.000 52.55971 423 GLU A CA 1
ATOM 3012 C C . GLU A 1 371 ? 10.31252 11.85890 123.58901 1.000 49.90160 423 GLU A C 1
ATOM 3013 O O . GLU A 1 371 ? 11.05487 12.73682 124.04411 1.000 53.11416 423 GLU A O 1
ATOM 3019 N N . VAL A 1 372 ? 10.67448 11.08933 122.56136 1.000 51.55245 424 VAL A N 1
ATOM 3020 C CA . VAL A 1 372 ? 11.99381 11.25376 121.95904 1.000 57.39029 424 VAL A CA 1
ATOM 3021 C C . VAL A 1 372 ? 12.03791 12.48829 121.06178 1.000 51.71281 424 VAL A C 1
ATOM 3022 O O . VAL A 1 372 ? 13.10792 13.07721 120.86544 1.000 48.53324 424 VAL A O 1
ATOM 3026 N N . ILE A 1 373 ? 10.89193 12.90653 120.51548 1.000 52.52862 425 ILE A N 1
ATOM 3027 C CA . ILE A 1 373 ? 10.84571 14.12309 119.70786 1.000 54.69304 425 ILE A CA 1
ATOM 3028 C C . ILE A 1 373 ? 11.28962 15.32921 120.52469 1.000 51.02751 425 ILE A C 1
ATOM 3029 O O . ILE A 1 373 ? 11.90242 16.26135 119.98850 1.000 57.57690 425 ILE A O 1
ATOM 3034 N N . THR A 1 374 ? 11.01206 15.32342 121.83158 1.000 49.33323 426 THR A N 1
ATOM 3035 C CA . THR A 1 374 ? 11.44269 16.41892 122.69636 1.000 51.11843 426 THR A CA 1
ATOM 3036 C C . THR A 1 374 ? 12.95485 16.60664 122.63729 1.000 56.51519 426 THR A C 1
ATOM 3037 O O . THR A 1 374 ? 13.44790 17.73247 122.50322 1.000 71.26946 426 THR A O 1
ATOM 3041 N N . LYS A 1 375 ? 13.70999 15.50984 122.72742 1.000 61.02684 427 LYS A N 1
ATOM 3042 C CA . LYS A 1 375 ? 15.16208 15.60641 122.63366 1.000 57.59158 427 LYS A CA 1
ATOM 3043 C C . LYS A 1 375 ? 15.64424 15.66442 121.19068 1.000 58.14229 427 LYS A C 1
ATOM 3044 O O . LYS A 1 375 ? 16.68606 16.27061 120.91554 1.000 51.85838 427 LYS A O 1
ATOM 3050 N N . ASP A 1 376 ? 14.90889 15.05131 120.26111 1.000 54.85371 428 ASP A N 1
ATOM 3051 C CA . ASP A 1 376 ? 15.34104 15.03896 118.86961 1.000 54.29424 428 ASP A CA 1
ATOM 3052 C C . ASP A 1 376 ? 15.14107 16.38772 118.19142 1.000 60.95388 428 ASP A C 1
ATOM 3053 O O . ASP A 1 376 ? 15.80635 16.66855 117.18942 1.000 56.29627 428 ASP A O 1
ATOM 3058 N N . SER A 1 377 ? 14.24594 17.22521 118.71025 1.000 61.42565 429 SER A N 1
ATOM 3059 C CA . SER A 1 377 ? 14.04292 18.56181 118.16752 1.000 58.75933 429 SER A CA 1
ATOM 3060 C C . SER A 1 377 ? 15.10118 19.55664 118.62828 1.000 58.47782 429 SER A C 1
ATOM 3061 O O . SER A 1 377 ? 15.06501 20.71577 118.20154 1.000 58.89463 429 SER A O 1
ATOM 3064 N N . LEU A 1 378 ? 16.02777 19.14145 119.48502 1.000 58.78688 430 LEU A N 1
ATOM 3065 C CA . LEU A 1 378 ? 17.13616 19.97699 119.91920 1.000 60.66686 430 LEU A CA 1
ATOM 3066 C C . LEU A 1 378 ? 18.37759 19.67060 119.08956 1.000 61.92539 430 LEU A C 1
ATOM 3067 O O . LEU A 1 378 ? 18.52198 18.58601 118.52041 1.000 67.18466 430 LEU A O 1
ATOM 3072 N N . ASN A 1 379 ? 19.28324 20.64957 119.02619 1.000 68.43384 431 ASN A N 1
ATOM 3073 C CA . ASN A 1 379 ? 20.48927 20.46773 118.22601 1.000 66.26915 431 ASN A CA 1
ATOM 3074 C C . ASN A 1 379 ? 21.46129 19.49752 118.88451 1.000 69.69014 431 ASN A C 1
ATOM 3075 O O . ASN A 1 379 ? 22.25949 18.85643 118.19148 1.000 70.47424 431 ASN A O 1
ATOM 3080 N N . SER A 1 380 ? 21.41019 19.37150 120.20962 1.000 68.28948 432 SER A N 1
ATOM 3081 C CA . SER A 1 380 ? 22.28900 18.45655 120.93516 1.000 57.57657 432 SER A CA 1
ATOM 3082 C C . SER A 1 380 ? 21.90368 17.00080 120.76346 1.000 61.68520 432 SER A C 1
ATOM 3083 O O . SER A 1 380 ? 22.43892 16.15306 121.49305 1.000 63.96018 432 SER A O 1
ATOM 3086 N N . SER A 1 381 ? 21.00474 16.67390 119.84013 1.000 60.80348 433 SER A N 1
ATOM 3087 C CA . SER A 1 381 ? 20.61777 15.29092 119.60362 1.000 64.56168 433 SER A CA 1
ATOM 3088 C C . SER A 1 381 ? 21.73247 14.58701 118.83181 1.000 58.14942 433 SER A C 1
ATOM 3089 O O . SER A 1 381 ? 22.81962 15.13189 118.62117 1.000 65.29370 433 SER A O 1
ATOM 3092 N N . ARG A 1 382 ? 21.46961 13.36192 118.38911 1.000 62.07580 434 ARG A N 1
ATOM 3093 C CA . ARG A 1 382 ? 22.47028 12.57104 117.69228 1.000 58.13263 434 ARG A CA 1
ATOM 3094 C C . ARG A 1 382 ? 21.76816 11.65836 116.70376 1.000 54.20740 434 ARG A C 1
ATOM 3095 O O . ARG A 1 382 ? 20.58974 11.33348 116.89322 1.000 48.15015 434 ARG A O 1
ATOM 3103 N N . PRO A 1 383 ? 22.44942 11.24107 115.63990 1.000 53.60912 435 PRO A N 1
ATOM 3104 C CA . PRO A 1 383 ? 21.89641 10.18395 114.79054 1.000 55.20365 435 PRO A CA 1
ATOM 3105 C C . PRO A 1 383 ? 21.83947 8.87119 115.55212 1.000 55.63789 435 PRO A C 1
ATOM 3106 O O . PRO A 1 383 ? 22.64112 8.61387 116.45360 1.000 52.94347 435 PRO A O 1
ATOM 3110 N N . ILE A 1 384 ? 20.86703 8.03607 115.18241 1.000 53.40746 436 ILE A N 1
ATOM 3111 C CA . ILE A 1 384 ? 20.64110 6.80501 115.93175 1.000 57.90217 436 ILE A CA 1
ATOM 3112 C C . ILE A 1 384 ? 21.81910 5.85064 115.77412 1.000 49.16269 436 ILE A C 1
ATOM 3113 O O . ILE A 1 384 ? 22.10275 5.05110 116.67379 1.000 52.10485 436 ILE A O 1
ATOM 3118 N N . SER A 1 385 ? 22.53305 5.92636 114.65323 1.000 53.49083 437 SER A N 1
ATOM 3119 C CA . SER A 1 385 ? 23.74111 5.14254 114.42424 1.000 52.20623 437 SER A CA 1
ATOM 3120 C C . SER A 1 385 ? 24.92212 6.10204 114.47210 1.000 56.26362 437 SER A C 1
ATOM 3121 O O . SER A 1 385 ? 25.08226 6.94744 113.58522 1.000 63.97854 437 SER A O 1
ATOM 3124 N N . LYS A 1 386 ? 25.74410 5.96546 115.51009 1.000 57.28548 438 LYS A N 1
ATOM 3125 C CA . LYS A 1 386 ? 26.85015 6.85792 115.79185 1.000 53.63703 438 LYS A CA 1
ATOM 3126 C C . LYS A 1 386 ? 27.99630 6.04497 116.37574 1.000 56.13329 438 LYS A C 1
ATOM 3127 O O . LYS A 1 386 ? 27.76758 5.19080 117.24490 1.000 58.42573 438 LYS A O 1
ATOM 3133 N N . PRO A 1 387 ? 29.22638 6.27206 115.91714 1.000 63.45808 439 PRO A N 1
ATOM 3134 C CA . PRO A 1 387 ? 30.35647 5.49734 116.44204 1.000 58.79777 439 PRO A CA 1
ATOM 3135 C C . PRO A 1 387 ? 30.55805 5.73819 117.93080 1.000 58.04304 439 PRO A C 1
ATOM 3136 O O . PRO A 1 387 ? 30.29890 6.82618 118.45016 1.000 61.24755 439 PRO A O 1
ATOM 3140 N N . ALA A 1 388 ? 31.02575 4.69757 118.61699 1.000 62.87340 440 ALA A N 1
ATOM 3141 C CA . ALA A 1 388 ? 31.27910 4.75858 120.04894 1.000 61.57701 440 ALA A CA 1
ATOM 3142 C C . ALA A 1 388 ? 32.46968 3.86840 120.36795 1.000 59.70955 440 ALA A C 1
ATOM 3143 O O . ALA A 1 388 ? 32.60714 2.78185 119.79976 1.000 65.97074 440 ALA A O 1
ATOM 3145 N N . GLU A 1 389 ? 33.32512 4.33341 121.27886 1.000 61.45597 441 GLU A N 1
ATOM 3146 C CA . GLU A 1 389 ? 34.56219 3.62409 121.58414 1.000 64.96639 441 GLU A CA 1
ATOM 3147 C C . GLU A 1 389 ? 34.69244 3.31603 123.07163 1.000 60.39278 441 GLU A C 1
ATOM 3148 O O . GLU A 1 389 ? 34.69072 2.14758 123.47183 1.000 62.11065 441 GLU A O 1
ATOM 3152 N N . THR A 1 390 ? 34.81655 4.35793 123.89310 1.000 65.19070 442 THR A N 1
ATOM 3153 C CA . THR A 1 390 ? 35.04574 4.18114 125.31746 1.000 58.65600 442 THR A CA 1
ATOM 3154 C C . THR A 1 390 ? 33.81911 3.56670 125.98839 1.000 60.47926 442 THR A C 1
ATOM 3155 O O . THR A 1 390 ? 32.70314 3.66620 125.47328 1.000 56.61834 442 THR A O 1
ATOM 3159 N N . PRO A 1 391 ? 34.00636 2.91029 127.14009 1.000 63.34534 443 PRO A N 1
ATOM 3160 C CA . PRO A 1 391 ? 32.84146 2.35677 127.85400 1.000 54.17317 443 PRO A CA 1
ATOM 3161 C C . PRO A 1 391 ? 31.79154 3.40038 128.19206 1.000 54.03102 443 PRO A C 1
ATOM 3162 O O . PRO A 1 391 ? 30.59101 3.10613 128.13596 1.000 57.23317 443 PRO A O 1
ATOM 3166 N N . THR A 1 392 ? 32.21173 4.61719 128.54413 1.000 54.61126 444 THR A N 1
ATOM 3167 C CA . THR A 1 392 ? 31.25240 5.67534 128.84430 1.000 58.30602 444 THR A CA 1
ATOM 3168 C C . THR A 1 392 ? 30.44990 6.05162 127.60413 1.000 55.83123 444 THR A C 1
ATOM 3169 O O . THR A 1 392 ? 29.22311 6.19707 127.66597 1.000 54.57010 444 THR A O 1
ATOM 3173 N N . GLN A 1 393 ? 31.12959 6.20819 126.46448 1.000 52.05881 445 GLN A N 1
ATOM 3174 C CA . GLN A 1 393 ? 30.43594 6.53567 125.22259 1.000 54.17470 445 GLN A CA 1
ATOM 3175 C C . GLN A 1 393 ? 29.46456 5.43170 124.82727 1.000 53.53223 445 GLN A C 1
ATOM 3176 O O . GLN A 1 393 ? 28.37933 5.70662 124.30172 1.000 55.75307 445 GLN A O 1
ATOM 3182 N N . ILE A 1 394 ? 29.84034 4.17447 125.06867 1.000 58.87436 446 ILE A N 1
ATOM 3183 C CA . ILE A 1 394 ? 28.95365 3.05889 124.75708 1.000 53.02913 446 ILE A CA 1
ATOM 3184 C C . ILE A 1 394 ? 27.71268 3.09910 125.64057 1.000 51.84542 446 ILE A C 1
ATOM 3185 O O . ILE A 1 394 ? 26.59619 2.83030 125.18004 1.000 47.94594 446 ILE A O 1
ATOM 3190 N N . GLN A 1 395 ? 27.88396 3.43866 126.92086 1.000 50.84340 447 GLN A N 1
ATOM 3191 C CA . GLN A 1 395 ? 26.73457 3.56404 127.81110 1.000 50.40804 447 GLN A CA 1
ATOM 3192 C C . GLN A 1 395 ? 25.81270 4.69915 127.38411 1.000 55.13897 447 GLN A C 1
ATOM 3193 O O . GLN A 1 395 ? 24.59002 4.59658 127.53934 1.000 50.87737 447 GLN A O 1
ATOM 3199 N N . GLU A 1 396 ? 26.37404 5.78369 126.84242 1.000 49.81959 448 GLU A N 1
ATOM 3200 C CA . GLU A 1 396 ? 25.55327 6.89229 126.36945 1.000 49.65969 448 GLU A CA 1
ATOM 3201 C C . GLU A 1 396 ? 24.69239 6.50991 125.17279 1.000 48.75538 448 GLU A C 1
ATOM 3202 O O . GLU A 1 396 ? 23.73123 7.22266 124.86515 1.000 53.04392 448 GLU A O 1
ATOM 3208 N N . MET A 1 397 ? 25.01478 5.40768 124.49177 1.000 52.77223 449 MET A N 1
ATOM 3209 C CA . MET A 1 397 ? 24.20210 4.95246 123.37045 1.000 47.88930 449 MET A CA 1
ATOM 3210 C C . MET A 1 397 ? 22.84895 4.41065 123.81369 1.000 44.16429 449 MET A C 1
ATOM 3211 O O . MET A 1 397 ? 21.94012 4.29555 122.98478 1.000 48.15421 449 MET A O 1
ATOM 3216 N N . PHE A 1 398 ? 22.69473 4.07384 125.09494 1.000 46.80146 450 PHE A N 1
ATOM 3217 C CA . PHE A 1 398 ? 21.42840 3.56513 125.62375 1.000 50.18885 450 PHE A CA 1
ATOM 3218 C C . PHE A 1 398 ? 20.56112 4.74999 126.03874 1.000 47.09266 450 PHE A C 1
ATOM 3219 O O . PHE A 1 398 ? 20.42427 5.08443 127.21741 1.000 53.68638 450 PHE A O 1
ATOM 3227 N N . ASP A 1 399 ? 19.96817 5.40094 125.03749 1.000 47.20291 451 ASP A N 1
ATOM 3228 C CA . ASP A 1 399 ? 19.11875 6.55894 125.29140 1.000 49.85098 451 ASP A CA 1
ATOM 3229 C C . ASP A 1 399 ? 17.80749 6.46311 124.51959 1.000 50.12371 451 ASP A C 1
ATOM 3230 O O . ASP A 1 399 ? 17.50948 5.42757 123.91562 1.000 47.30766 451 ASP A O 1
ATOM 3235 N N . GLU A 1 400 ? 17.01614 7.53891 124.53785 1.000 51.30412 452 GLU A N 1
ATOM 3236 C CA . GLU A 1 400 ? 15.72691 7.53328 123.85570 1.000 46.61275 452 GLU A CA 1
ATOM 3237 C C . GLU A 1 400 ? 15.86918 7.47958 122.34098 1.000 42.56927 452 GLU A C 1
ATOM 3238 O O . GLU A 1 400 ? 14.91106 7.11079 121.65502 1.000 45.03493 452 GLU A O 1
ATOM 3244 N N . VAL A 1 401 ? 17.03427 7.83982 121.80232 1.000 43.98322 453 VAL A N 1
ATOM 3245 C CA . VAL A 1 401 ? 17.22222 7.77466 120.35744 1.000 47.79933 453 VAL A CA 1
ATOM 3246 C C . VAL A 1 401 ? 17.34748 6.32585 119.90244 1.000 48.33269 453 VAL A C 1
ATOM 3247 O O . VAL A 1 401 ? 16.76161 5.92668 118.88913 1.000 48.78011 453 VAL A O 1
ATOM 3251 N N . SER A 1 402 ? 18.10495 5.51375 120.64247 1.000 47.84359 454 SER A N 1
ATOM 3252 C CA . SER A 1 402 ? 18.23030 4.10206 120.29389 1.000 45.21421 454 SER A CA 1
ATOM 3253 C C . SER A 1 402 ? 16.93270 3.35160 120.57111 1.000 48.40817 454 SER A C 1
ATOM 3254 O O . SER A 1 402 ? 16.46674 2.56604 119.73723 1.000 46.76759 454 SER A O 1
ATOM 3257 N N . TYR A 1 403 ? 16.33343 3.58278 121.73983 1.000 45.76498 455 TYR A N 1
ATOM 3258 C CA . TYR A 1 403 ? 15.10542 2.87872 122.11013 1.000 45.37099 455 TYR A CA 1
ATOM 3259 C C . TYR A 1 403 ? 13.89510 3.44653 121.37382 1.000 46.23336 455 TYR A C 1
ATOM 3260 O O . TYR A 1 403 ? 13.34610 2.81112 120.46841 1.000 45.69925 455 TYR A O 1
ATOM 3269 N N . ASN A 1 404 ? 13.47363 4.65489 121.75500 1.000 49.12903 456 ASN A N 1
ATOM 3270 C CA . ASN A 1 404 ? 12.20400 5.19230 121.27502 1.000 47.00885 456 ASN A CA 1
ATOM 3271 C C . ASN A 1 404 ? 12.25415 5.50526 119.78442 1.000 44.20071 456 ASN A C 1
ATOM 3272 O O . ASN A 1 404 ? 11.41386 5.02613 119.01434 1.000 49.69686 456 ASN A O 1
ATOM 3277 N N . LYS A 1 405 ? 13.22836 6.31340 119.35621 1.000 42.09343 457 LYS A N 1
ATOM 3278 C CA . LYS A 1 405 ? 13.29120 6.69294 117.94755 1.000 51.16682 457 LYS A CA 1
ATOM 3279 C C . LYS A 1 405 ? 13.50622 5.48202 117.04978 1.000 47.61989 457 LYS A C 1
ATOM 3280 O O . LYS A 1 405 ? 13.00100 5.44949 115.92190 1.000 47.70439 457 LYS A O 1
ATOM 3286 N N . GLY A 1 406 ? 14.23552 4.47460 117.53212 1.000 46.81750 458 GLY A N 1
ATOM 3287 C CA . GLY A 1 406 ? 14.39817 3.25984 116.75116 1.000 45.80844 458 GLY A CA 1
ATOM 3288 C C . GLY A 1 406 ? 13.08568 2.53845 116.52304 1.000 44.34114 458 GLY A C 1
ATOM 3289 O O . GLY A 1 406 ? 12.79391 2.09756 115.40903 1.000 43.91433 458 GLY A O 1
ATOM 3290 N N . ALA A 1 407 ? 12.27304 2.41413 117.57308 1.000 41.53187 459 ALA A N 1
ATOM 3291 C CA . ALA A 1 407 ? 10.97108 1.77532 117.42278 1.000 42.95281 459 ALA A CA 1
ATOM 3292 C C . ALA A 1 407 ? 10.04949 2.59938 116.53185 1.000 46.84181 459 ALA A C 1
ATOM 3293 O O . ALA A 1 407 ? 9.26196 2.04174 115.75820 1.000 50.67343 459 ALA A O 1
ATOM 3295 N N . CYS A 1 408 ? 10.13988 3.92874 116.61870 1.000 49.59129 460 CYS A N 1
ATOM 3296 C CA . CYS A 1 408 ? 9.20787 4.78033 115.88613 1.000 48.63967 460 CYS A CA 1
ATOM 3297 C C . CYS A 1 408 ? 9.53264 4.81827 114.39746 1.000 47.94487 460 CYS A C 1
ATOM 3298 O O . CYS A 1 408 ? 8.62154 4.86799 113.56287 1.000 53.59141 460 CYS A O 1
ATOM 3301 N N . ILE A 1 409 ? 10.81874 4.79482 114.03856 1.000 45.58856 461 ILE A N 1
ATOM 3302 C CA . ILE A 1 409 ? 11.16624 4.72459 112.62258 1.000 50.49479 461 ILE A CA 1
ATOM 3303 C C . ILE A 1 409 ? 10.94955 3.32572 112.06198 1.000 54.16292 461 ILE A C 1
ATOM 3304 O O . ILE A 1 409 ? 10.75874 3.17523 110.84879 1.000 55.69206 461 ILE A O 1
ATOM 3309 N N . LEU A 1 410 ? 10.96976 2.29609 112.91172 1.000 51.40673 462 LEU A N 1
ATOM 3310 C CA . LEU A 1 410 ? 10.61402 0.95819 112.45300 1.000 54.21195 462 LEU A CA 1
ATOM 3311 C C . LEU A 1 410 ? 9.11433 0.84828 112.21526 1.000 54.47933 462 LEU A C 1
ATOM 3312 O O . LEU A 1 410 ? 8.67750 0.22585 111.24003 1.000 55.41661 462 LEU A O 1
ATOM 3317 N N . ASN A 1 411 ? 8.31056 1.44467 113.09956 1.000 52.72502 463 ASN A N 1
ATOM 3318 C CA . ASN A 1 411 ? 6.86955 1.47584 112.88165 1.000 53.23727 463 ASN A CA 1
ATOM 3319 C C . ASN A 1 411 ? 6.51840 2.27999 111.63782 1.000 59.35219 463 ASN A C 1
ATOM 3320 O O . ASN A 1 411 ? 5.56059 1.94565 110.93061 1.000 61.03145 463 ASN A O 1
ATOM 3325 N N . MET A 1 412 ? 7.27948 3.34046 111.35602 1.000 55.01127 464 MET A N 1
ATOM 3326 C CA . MET A 1 412 ? 7.07860 4.09141 110.12143 1.000 54.91156 464 MET A CA 1
ATOM 3327 C C . MET A 1 412 ? 7.44027 3.25292 108.90142 1.000 54.86764 464 MET A C 1
ATOM 3328 O O . MET A 1 412 ? 6.73855 3.29242 107.88399 1.000 62.00186 464 MET A O 1
ATOM 3333 N N . LEU A 1 413 ? 8.52901 2.48352 108.98610 1.000 61.06983 465 LEU A N 1
ATOM 3334 C CA . LEU A 1 413 ? 8.90861 1.61106 107.87865 1.000 57.02583 465 LEU A CA 1
ATOM 3335 C C . LEU A 1 413 ? 7.89942 0.48544 107.69214 1.000 60.12167 465 LEU A C 1
ATOM 3336 O O . LEU A 1 413 ? 7.61982 0.07624 106.55889 1.000 65.36346 465 LEU A O 1
ATOM 3341 N N . LYS A 1 414 ? 7.35504 -0.03631 108.79346 1.000 61.35125 466 LYS A N 1
ATOM 3342 C CA . LYS A 1 414 ? 6.33533 -1.07615 108.70093 1.000 61.21585 466 LYS A CA 1
ATOM 3343 C C . LYS A 1 414 ? 5.10610 -0.56041 107.96311 1.000 62.54304 466 LYS A C 1
ATOM 3344 O O . LYS A 1 414 ? 4.55892 -1.24184 107.08856 1.000 67.26249 466 LYS A O 1
ATOM 3350 N N . ASP A 1 415 ? 4.65328 0.64669 108.31094 1.000 65.22044 467 ASP A N 1
ATOM 3351 C CA . ASP A 1 415 ? 3.48480 1.21871 107.65186 1.000 61.56630 467 ASP A CA 1
ATOM 3352 C C . ASP A 1 415 ? 3.75011 1.49247 106.17654 1.000 66.05014 467 ASP A C 1
ATOM 3353 O O . ASP A 1 415 ? 2.82230 1.43651 105.36139 1.000 65.27446 467 ASP A O 1
ATOM 3358 N N . PHE A 1 416 ? 5.00184 1.77527 105.81104 1.000 60.03449 468 PHE A N 1
ATOM 3359 C CA . PHE A 1 416 ? 5.31876 2.03253 104.41096 1.000 59.93859 468 PHE A CA 1
ATOM 3360 C C . PHE A 1 416 ? 5.35997 0.74475 103.59712 1.000 73.30666 468 PHE A C 1
ATOM 3361 O O . PHE A 1 416 ? 4.91073 0.72096 102.44579 1.000 68.98484 468 PHE A O 1
ATOM 3369 N N . LEU A 1 417 ? 5.89517 -0.33102 104.17369 1.000 71.41968 469 LEU A N 1
ATOM 3370 C CA . LEU A 1 417 ? 6.03951 -1.59604 103.46835 1.000 73.45555 469 LEU A CA 1
ATOM 3371 C C . LEU A 1 417 ? 4.89145 -2.56227 103.72094 1.000 74.63186 469 LEU A C 1
ATOM 3372 O O . LEU A 1 417 ? 4.76798 -3.55315 102.99327 1.000 80.73022 469 LEU A O 1
ATOM 3377 N N . GLY A 1 418 ? 4.05534 -2.30289 104.71250 1.000 69.65636 470 GLY A N 1
ATOM 3378 C CA . GLY A 1 418 ? 2.99410 -3.24751 105.01912 1.000 66.67129 470 GLY A CA 1
ATOM 3379 C C . GLY A 1 418 ? 3.43778 -4.29305 106.02051 1.000 69.10893 470 GLY A C 1
ATOM 3380 O O . GLY A 1 418 ? 4.60064 -4.68915 106.08031 1.000 69.32153 470 GLY A O 1
ATOM 3381 N N . GLU A 1 419 ? 2.47810 -4.75338 106.82629 1.000 71.29831 471 GLU A N 1
ATOM 3382 C CA . GLU A 1 419 ? 2.79520 -5.70989 107.88310 1.000 71.20707 471 GLU A CA 1
ATOM 3383 C C . GLU A 1 419 ? 3.32679 -7.01880 107.31254 1.000 66.38098 471 GLU A C 1
ATOM 3384 O O . GLU A 1 419 ? 4.31195 -7.56884 107.81867 1.000 72.94295 471 GLU A O 1
ATOM 3390 N N . GLU A 1 420 ? 2.68902 -7.53314 106.25891 1.000 73.42471 472 GLU A N 1
ATOM 3391 C CA . GLU A 1 420 ? 3.09401 -8.82122 105.70437 1.000 77.25619 472 GLU A CA 1
ATOM 3392 C C . GLU A 1 420 ? 4.50428 -8.75645 105.12904 1.000 72.41064 472 GLU A C 1
ATOM 3393 O O . GLU A 1 420 ? 5.34118 -9.62270 105.40799 1.000 75.19784 472 GLU A O 1
ATOM 3399 N N . LYS A 1 421 ? 4.78648 -7.73267 104.32015 1.000 72.42806 473 LYS A N 1
ATOM 3400 C CA . LYS A 1 421 ? 6.12282 -7.58923 103.75077 1.000 70.56885 473 LYS A CA 1
ATOM 3401 C C . LYS A 1 421 ? 7.15966 -7.28670 104.82706 1.000 71.54716 473 LYS A C 1
ATOM 3402 O O . LYS A 1 421 ? 8.30592 -7.74243 104.73744 1.000 71.50613 473 LYS A O 1
ATOM 3408 N N . PHE A 1 422 ? 6.77789 -6.52231 105.85324 1.000 69.73496 474 PHE A N 1
ATOM 3409 C CA . PHE A 1 422 ? 7.71095 -6.22496 106.93542 1.000 65.34616 474 PHE A CA 1
ATOM 3410 C C . PHE A 1 422 ? 7.99285 -7.46279 107.77815 1.000 66.36214 474 PHE A C 1
ATOM 3411 O O . PHE A 1 422 ? 9.14300 -7.71200 108.15833 1.000 64.48402 474 PHE A O 1
ATOM 3419 N N . GLN A 1 423 ? 6.95571 -8.24665 108.08566 1.000 70.42202 475 GLN A N 1
ATOM 3420 C CA . GLN A 1 423 ? 7.15721 -9.46879 108.85813 1.000 68.18315 475 GLN A CA 1
ATOM 3421 C C . GLN A 1 423 ? 8.03198 -10.45983 108.10307 1.000 69.73337 475 GLN A C 1
ATOM 3422 O O . GLN A 1 423 ? 8.94392 -11.06051 108.68221 1.000 65.46982 475 GLN A O 1
ATOM 3428 N N . LYS A 1 424 ? 7.76782 -10.64565 106.80737 1.000 68.63939 476 LYS A N 1
ATOM 3429 C CA . LYS A 1 424 ? 8.60157 -11.53292 106.00443 1.000 69.71667 476 LYS A CA 1
ATOM 3430 C C . LYS A 1 424 ? 10.04691 -11.05774 105.95969 1.000 67.07908 476 LYS A C 1
ATOM 3431 O O . LYS A 1 424 ? 10.96580 -11.87979 105.89101 1.000 67.56570 476 LYS A O 1
ATOM 3437 N N . GLY A 1 425 ? 10.27051 -9.74398 106.01326 1.000 64.53033 477 GLY A N 1
ATOM 3438 C CA . GLY A 1 425 ? 11.63055 -9.23626 105.94863 1.000 66.77154 477 GLY A CA 1
ATOM 3439 C C . GLY A 1 425 ? 12.42762 -9.52158 107.20698 1.000 66.65664 477 GLY A C 1
ATOM 3440 O O . GLY A 1 425 ? 13.59947 -9.90294 107.13552 1.000 62.31633 477 GLY A O 1
ATOM 3441 N N . ILE A 1 426 ? 11.80934 -9.33994 108.37631 1.000 63.08852 478 ILE A N 1
ATOM 3442 C CA . ILE A 1 426 ? 12.53107 -9.56715 109.62418 1.000 57.70344 478 ILE A CA 1
ATOM 3443 C C . ILE A 1 426 ? 12.73577 -11.05739 109.86964 1.000 58.41030 478 ILE A C 1
ATOM 3444 O O . ILE A 1 426 ? 13.70166 -11.45434 110.53259 1.000 60.64411 478 ILE A O 1
ATOM 3449 N N . ILE A 1 427 ? 11.84469 -11.90577 109.34873 1.000 60.76041 479 ILE A N 1
ATOM 3450 C CA . ILE A 1 427 ? 12.04510 -13.34987 109.45776 1.000 61.07599 479 ILE A CA 1
ATOM 3451 C C . ILE A 1 427 ? 13.29167 -13.76917 108.68852 1.000 65.12297 479 ILE A C 1
ATOM 3452 O O . ILE A 1 427 ? 14.12285 -14.53711 109.18879 1.000 62.82103 479 ILE A O 1
ATOM 3457 N N . GLN A 1 428 ? 13.44154 -13.27209 107.45666 1.000 62.23522 480 GLN A N 1
ATOM 3458 C CA A GLN A 1 428 ? 14.65503 -13.55953 106.69868 0.499 62.44247 480 GLN A CA 1
ATOM 3459 C CA B GLN A 1 428 ? 14.65292 -13.55516 106.69495 0.501 62.45324 480 GLN A CA 1
ATOM 3460 C C . GLN A 1 428 ? 15.87831 -12.94422 107.36189 1.000 65.90703 480 GLN A C 1
ATOM 3461 O O . GLN A 1 428 ? 16.97635 -13.50424 107.27798 1.000 69.05975 480 GLN A O 1
ATOM 3472 N N . TYR A 1 429 ? 15.70693 -11.80090 108.02794 1.000 63.16165 481 TYR A N 1
ATOM 3473 C CA . TYR A 1 429 ? 16.81277 -11.16065 108.73150 1.000 58.58588 481 TYR A CA 1
ATOM 3474 C C . TYR A 1 429 ? 17.26217 -11.99627 109.92416 1.000 62.94503 481 TYR A C 1
ATOM 3475 O O . TYR A 1 429 ? 18.46302 -12.20247 110.13428 1.000 63.20600 481 TYR A O 1
ATOM 3484 N N . LEU A 1 430 ? 16.30828 -12.49266 110.71487 1.000 58.24872 482 LEU A N 1
ATOM 3485 C CA . LEU A 1 430 ? 16.66085 -13.28340 111.88958 1.000 55.38739 482 LEU A CA 1
ATOM 3486 C C . LEU A 1 430 ? 17.25339 -14.63288 111.49820 1.000 60.05531 482 LEU A C 1
ATOM 3487 O O . LEU A 1 430 ? 18.20262 -15.10635 112.13396 1.000 54.62900 482 LEU A O 1
ATOM 3492 N N . LYS A 1 431 ? 16.70956 -15.26899 110.45658 1.000 62.32266 483 LYS A N 1
ATOM 3493 C CA . LYS A 1 431 ? 17.23268 -16.56530 110.03509 1.000 59.40165 483 LYS A CA 1
ATOM 3494 C C . LYS A 1 431 ? 18.60049 -16.44030 109.37603 1.000 60.09783 483 LYS A C 1
ATOM 3495 O O . LYS A 1 431 ? 19.43333 -17.34411 109.50823 1.000 66.18057 483 LYS A O 1
ATOM 3501 N N . LYS A 1 432 ? 18.85327 -15.33630 108.66887 1.000 64.65018 484 LYS A N 1
ATOM 3502 C CA . LYS A 1 432 ? 20.12000 -15.18913 107.95904 1.000 61.50128 484 LYS A CA 1
ATOM 3503 C C . LYS A 1 432 ? 21.28426 -14.95332 108.91317 1.000 61.92411 484 LYS A C 1
ATOM 3504 O O . LYS A 1 432 ? 22.40358 -15.40368 108.64430 1.000 67.58378 484 LYS A O 1
ATOM 3510 N N . PHE A 1 433 ? 21.04804 -14.26000 110.02697 1.000 58.51763 485 PHE A N 1
ATOM 3511 C CA . PHE A 1 433 ? 22.11356 -13.88452 110.94737 1.000 63.05919 485 PHE A CA 1
ATOM 3512 C C . PHE A 1 433 ? 21.98668 -14.57582 112.29973 1.000 57.72155 485 PHE A C 1
ATOM 3513 O O . PHE A 1 433 ? 22.50904 -14.07176 113.29896 1.000 58.37492 485 PHE A O 1
ATOM 3521 N N . SER A 1 434 ? 21.30323 -15.71743 112.35048 1.000 61.20908 486 SER A N 1
ATOM 3522 C CA . SER A 1 434 ? 21.18142 -16.46292 113.59589 1.000 53.22545 486 SER A CA 1
ATOM 3523 C C . SER A 1 434 ? 22.55790 -16.86480 114.10793 1.000 57.28710 486 SER A C 1
ATOM 3524 O O . SER A 1 434 ? 23.38961 -17.37717 113.35209 1.000 55.52939 486 SER A O 1
ATOM 3527 N N . TYR A 1 435 ? 22.79577 -16.61691 115.39647 1.000 53.37203 487 TYR A N 1
ATOM 3528 C CA . TYR A 1 435 ? 24.06022 -16.92041 116.06419 1.000 55.65881 487 TYR A CA 1
ATOM 3529 C C . TYR A 1 435 ? 25.23590 -16.18412 115.43115 1.000 56.82844 487 TYR A C 1
ATOM 3530 O O . TYR A 1 435 ? 26.38688 -16.61487 115.55864 1.000 55.95909 487 TYR A O 1
ATOM 3539 N N . ARG A 1 436 ? 24.95939 -15.07496 114.75412 1.000 56.76082 488 ARG A N 1
ATOM 3540 C CA . ARG A 1 436 ? 25.98490 -14.28579 114.08327 1.000 58.90899 488 ARG A CA 1
ATOM 3541 C C . ARG A 1 436 ? 25.71453 -12.82216 114.43183 1.000 56.61307 488 ARG A C 1
ATOM 3542 O O . ARG A 1 436 ? 25.02761 -12.50110 115.41000 1.000 53.88409 488 ARG A O 1
ATOM 3550 N N . ASN A 1 437 ? 26.25278 -11.90433 113.63156 1.000 59.01119 489 ASN A N 1
ATOM 3551 C CA . ASN A 1 437 ? 26.09182 -10.48018 113.88054 1.000 58.04288 489 ASN A CA 1
ATOM 3552 C C . ASN A 1 437 ? 25.69643 -9.75973 112.59857 1.000 60.74549 489 ASN A C 1
ATOM 3553 O O . ASN A 1 437 ? 25.91083 -10.25477 111.48914 1.000 64.85721 489 ASN A O 1
ATOM 3558 N N . ALA A 1 438 ? 25.11247 -8.57358 112.76760 1.000 60.55122 490 ALA A N 1
ATOM 3559 C CA . ALA A 1 438 ? 24.62994 -7.79085 111.63972 1.000 63.42603 490 ALA A CA 1
ATOM 3560 C C . ALA A 1 438 ? 24.78590 -6.30754 111.94150 1.000 63.17068 490 ALA A C 1
ATOM 3561 O O . ALA A 1 438 ? 24.91872 -5.89635 113.09713 1.000 56.92038 490 ALA A O 1
ATOM 3563 N N . LYS A 1 439 ? 24.76479 -5.50893 110.88004 1.000 67.52257 491 LYS A N 1
ATOM 3564 C CA . LYS A 1 439 ? 24.82854 -4.05581 110.95778 1.000 60.73305 491 LYS A CA 1
ATOM 3565 C C . LYS A 1 439 ? 23.58624 -3.46072 110.28855 1.000 65.53966 491 LYS A C 1
ATOM 3566 O O . LYS A 1 439 ? 22.65762 -4.17867 109.90459 1.000 63.31648 491 LYS A O 1
ATOM 3572 N N . ASN A 1 440 ? 23.57891 -2.13220 110.14801 1.000 66.23325 492 ASN A N 1
ATOM 3573 C CA . ASN A 1 440 ? 22.42607 -1.44732 109.56724 1.000 63.90702 492 ASN A CA 1
ATOM 3574 C C . ASN A 1 440 ? 22.17117 -1.89550 108.13309 1.000 69.16947 492 ASN A C 1
ATOM 3575 O O . ASN A 1 440 ? 21.03550 -2.22029 107.76740 1.000 71.62637 492 ASN A O 1
ATOM 3580 N N . ASP A 1 441 ? 23.21815 -1.91175 107.30164 1.000 65.83351 493 ASP A N 1
ATOM 3581 C CA . ASP A 1 441 ? 23.04600 -2.28990 105.90143 1.000 68.68569 493 ASP A CA 1
ATOM 3582 C C . ASP A 1 441 ? 22.50142 -3.70468 105.76110 1.000 73.22713 493 ASP A C 1
ATOM 3583 O O . ASP A 1 441 ? 21.77701 -3.99859 104.80267 1.000 73.88175 493 ASP A O 1
ATOM 3588 N N . ASP A 1 442 ? 22.84247 -4.59260 106.69719 1.000 72.08173 494 ASP A N 1
ATOM 3589 C CA . ASP A 1 442 ? 22.29418 -5.94409 106.67039 1.000 69.01982 494 ASP A CA 1
ATOM 3590 C C . ASP A 1 442 ? 20.78365 -5.92930 106.86491 1.000 67.73651 494 ASP A C 1
ATOM 3591 O O . ASP A 1 442 ? 20.05889 -6.69718 106.22132 1.000 71.32798 494 ASP A O 1
ATOM 3596 N N . LEU A 1 443 ? 20.29060 -5.06053 107.75020 1.000 63.60154 495 LEU A N 1
ATOM 3597 C CA . LEU A 1 443 ? 18.85336 -4.98260 107.98789 1.000 62.96832 495 LEU A CA 1
ATOM 3598 C C . LEU A 1 443 ? 18.12101 -4.38666 106.79142 1.000 74.11174 495 LEU A C 1
ATOM 3599 O O . LEU A 1 443 ? 17.02428 -4.83882 106.44161 1.000 76.78610 495 LEU A O 1
ATOM 3604 N N . TRP A 1 444 ? 18.70599 -3.37046 106.15146 1.000 67.92402 496 TRP A N 1
ATOM 3605 C CA . TRP A 1 444 ? 18.04283 -2.75364 105.00675 1.000 75.92930 496 TRP A CA 1
ATOM 3606 C C . TRP A 1 444 ? 17.99184 -3.70723 103.82024 1.000 78.13733 496 TRP A C 1
ATOM 3607 O O . TRP A 1 444 ? 17.01501 -3.71058 103.06191 1.000 82.44367 496 TRP A O 1
ATOM 3618 N N . SER A 1 445 ? 19.03500 -4.51979 103.63954 1.000 79.03430 497 SER A N 1
ATOM 3619 C CA . SER A 1 445 ? 19.02253 -5.49985 102.55895 1.000 76.87006 497 SER A CA 1
ATOM 3620 C C . SER A 1 445 ? 17.98185 -6.58199 102.81643 1.000 78.76707 497 SER A C 1
ATOM 3621 O O . SER A 1 445 ? 17.30874 -7.04010 101.88593 1.000 84.91774 497 SER A O 1
ATOM 3624 N N . SER A 1 446 ? 17.83872 -7.00224 104.07560 1.000 71.75892 498 SER A N 1
ATOM 3625 C CA . SER A 1 446 ? 16.85741 -8.02768 104.41389 1.000 77.78132 498 SER A CA 1
ATOM 3626 C C . SER A 1 446 ? 15.43412 -7.52317 104.21034 1.000 83.85997 498 SER A C 1
ATOM 3627 O O . SER A 1 446 ? 14.57168 -8.26014 103.71786 1.000 84.24271 498 SER A O 1
ATOM 3630 N N . LEU A 1 447 ? 15.16959 -6.27054 104.58222 1.000 84.70032 499 LEU A N 1
ATOM 3631 C CA . LEU A 1 447 ? 13.84892 -5.68773 104.38789 1.000 83.35507 499 LEU A CA 1
ATOM 3632 C C . LEU A 1 447 ? 13.58970 -5.30037 102.93871 1.000 97.33455 499 LEU A C 1
ATOM 3633 O O . LEU A 1 447 ? 12.42786 -5.11887 102.55817 1.000 102.35408 499 LEU A O 1
ATOM 3638 N N . SER A 1 448 ? 14.64101 -5.16847 102.12677 1.000 99.57652 500 SER A N 1
ATOM 3639 C CA . SER A 1 448 ? 14.44923 -4.87607 100.71037 1.000 105.40592 500 SER A CA 1
ATOM 3640 C C . SER A 1 448 ? 13.86166 -6.07656 99.97946 1.000 113.02662 500 SER A C 1
ATOM 3641 O O . SER A 1 448 ? 12.96237 -5.92446 99.14482 1.000 118.90066 500 SER A O 1
ATOM 3644 N N . ASN A 1 449 ? 14.35542 -7.27383 100.27915 1.000 121.47081 501 ASN A N 1
ATOM 3645 C CA . ASN A 1 449 ? 13.88384 -8.48952 99.62771 1.000 123.67049 501 ASN A CA 1
ATOM 3646 C C . ASN A 1 449 ? 12.58751 -8.98139 100.26386 1.000 125.60837 501 ASN A C 1
ATOM 3647 O O . ASN A 1 449 ? 11.53144 -8.97178 99.63182 1.000 131.54079 501 ASN A O 1
ATOM 3652 N N . GLU A 1 478 ? 12.42510 -0.64129 94.36620 1.000 135.87230 530 GLU A N 1
ATOM 3653 C CA . GLU A 1 478 ? 11.96021 -1.09831 95.67055 1.000 132.37051 530 GLU A CA 1
ATOM 3654 C C . GLU A 1 478 ? 13.13274 -1.47379 96.57142 1.000 131.73339 530 GLU A C 1
ATOM 3655 O O . GLU A 1 478 ? 13.12225 -1.18863 97.76923 1.000 124.36413 530 GLU A O 1
ATOM 3657 N N . ASN A 1 479 ? 14.14385 -2.11763 95.98484 1.000 140.86228 531 ASN A N 1
ATOM 3658 C CA . ASN A 1 479 ? 15.31767 -2.52109 96.75314 1.000 138.34301 531 ASN A CA 1
ATOM 3659 C C . ASN A 1 479 ? 16.10854 -1.30521 97.22076 1.000 137.61429 531 ASN A C 1
ATOM 3660 O O . ASN A 1 479 ? 16.26974 -1.07738 98.42547 1.000 130.86993 531 ASN A O 1
ATOM 3662 N N . ALA A 1 480 ? 16.60874 -0.50642 96.27559 1.000 125.83910 532 ALA A N 1
ATOM 3663 C CA . ALA A 1 480 ? 17.33215 0.71100 96.62037 1.000 120.72883 532 ALA A CA 1
ATOM 3664 C C . ALA A 1 480 ? 16.43846 1.76648 97.25646 1.000 116.27563 532 ALA A C 1
ATOM 3665 O O . ALA A 1 480 ? 16.95689 2.76573 97.76632 1.000 109.46830 532 ALA A O 1
ATOM 3667 N N . GLU A 1 481 ? 15.11856 1.57056 97.23955 1.000 118.19112 533 GLU A N 1
ATOM 3668 C CA . GLU A 1 481 ? 14.21266 2.54787 97.83220 1.000 112.00754 533 GLU A CA 1
ATOM 3669 C C . GLU A 1 481 ? 14.33652 2.56598 99.35056 1.000 111.35244 533 GLU A C 1
ATOM 3670 O O . GLU A 1 481 ? 14.57861 3.61976 99.95042 1.000 112.53954 533 GLU A O 1
ATOM 3676 N N . VAL A 1 482 ? 14.17837 1.40599 99.99193 1.000 103.67172 534 VAL A N 1
ATOM 3677 C CA . VAL A 1 482 ? 14.15309 1.37379 101.45035 1.000 97.90009 534 VAL A CA 1
ATOM 3678 C C . VAL A 1 482 ? 15.53784 1.53479 102.06506 1.000 86.54090 534 VAL A C 1
ATOM 3679 O O . VAL A 1 482 ? 15.64311 1.97030 103.21778 1.000 89.29792 534 VAL A O 1
ATOM 3683 N N . LYS A 1 483 ? 16.60648 1.20095 101.33829 1.000 87.85851 535 LYS A N 1
ATOM 3684 C CA . LYS A 1 483 ? 17.94495 1.42167 101.87614 1.000 83.04796 535 LYS A CA 1
ATOM 3685 C C . LYS A 1 483 ? 18.30639 2.90107 101.85059 1.000 86.74166 535 LYS A C 1
ATOM 3686 O O . LYS A 1 483 ? 18.82390 3.44163 102.83504 1.000 88.03082 535 LYS A O 1
ATOM 3692 N N . GLU A 1 484 ? 18.04066 3.57474 100.72863 1.000 88.12570 536 GLU A N 1
ATOM 3693 C CA . GLU A 1 484 ? 18.31291 5.00517 100.65287 1.000 84.66868 536 GLU A CA 1
ATOM 3694 C C . GLU A 1 484 ? 17.37975 5.80464 101.55217 1.000 86.46047 536 GLU A C 1
ATOM 3695 O O . GLU A 1 484 ? 17.76131 6.87288 102.04392 1.000 84.13077 536 GLU A O 1
ATOM 3697 N N . MET A 1 485 ? 16.16176 5.30988 101.78012 1.000 83.90201 537 MET A N 1
ATOM 3698 C CA . MET A 1 485 ? 15.23116 6.00821 102.66085 1.000 80.26662 537 MET A CA 1
ATOM 3699 C C . MET A 1 485 ? 15.67393 5.91353 104.11538 1.000 74.75278 537 MET A C 1
ATOM 3700 O O . MET A 1 485 ? 15.83891 6.93066 104.79591 1.000 69.57257 537 MET A O 1
ATOM 3705 N N . MET A 1 486 ? 15.86962 4.69114 104.61280 1.000 72.58770 538 MET A N 1
ATOM 3706 C CA . MET A 1 486 ? 16.23968 4.51125 106.01111 1.000 68.29672 538 MET A CA 1
ATOM 3707 C C . MET A 1 486 ? 17.64746 5.00686 106.31497 1.000 68.17835 538 MET A C 1
ATOM 3708 O O . MET A 1 486 ? 17.99028 5.17144 107.49064 1.000 63.95003 538 MET A O 1
ATOM 3713 N N . THR A 1 487 ? 18.47015 5.23897 105.28943 1.000 73.23749 539 THR A N 1
ATOM 3714 C CA . THR A 1 487 ? 19.78114 5.83928 105.51617 1.000 73.52872 539 THR A CA 1
ATOM 3715 C C . THR A 1 487 ? 19.65170 7.23872 106.10629 1.000 74.96830 539 THR A C 1
ATOM 3716 O O . THR A 1 487 ? 20.37762 7.59664 107.04173 1.000 75.33744 539 THR A O 1
ATOM 3720 N N . THR A 1 488 ? 18.72340 8.04236 105.58009 1.000 71.76182 540 THR A N 1
ATOM 3721 C CA . THR A 1 488 ? 18.54540 9.40057 106.08039 1.000 71.09909 540 THR A CA 1
ATOM 3722 C C . THR A 1 488 ? 17.91164 9.43047 107.46584 1.000 67.69451 540 THR A C 1
ATOM 3723 O O . THR A 1 488 ? 18.01257 10.45015 108.15620 1.000 67.99613 540 THR A O 1
ATOM 3727 N N . TRP A 1 489 ? 17.26169 8.34548 107.88614 1.000 69.79819 541 TRP A N 1
ATOM 3728 C CA . TRP A 1 489 ? 16.64683 8.27843 109.20430 1.000 67.76045 541 TRP A CA 1
ATOM 3729 C C . TRP A 1 489 ? 17.58388 7.73210 110.27222 1.000 64.42848 541 TRP A C 1
ATOM 3730 O O . TRP A 1 489 ? 17.25136 7.80315 111.46024 1.000 58.11283 541 TRP A O 1
ATOM 3741 N N . THR A 1 490 ? 18.73838 7.19256 109.88506 1.000 64.50577 542 THR A N 1
ATOM 3742 C CA . THR A 1 490 ? 19.67190 6.59872 110.83156 1.000 63.34025 542 THR A CA 1
ATOM 3743 C C . THR A 1 490 ? 20.99053 7.34526 110.94615 1.000 65.81514 542 THR A C 1
ATOM 3744 O O . THR A 1 490 ? 21.62947 7.27937 111.99787 1.000 65.49744 542 THR A O 1
ATOM 3748 N N . LEU A 1 491 ? 21.41372 8.05130 109.89883 1.000 61.81896 543 LEU A N 1
ATOM 3749 C CA . LEU A 1 491 ? 22.67424 8.77987 109.91751 1.000 64.26170 543 LEU A CA 1
ATOM 3750 C C . LEU A 1 491 ? 22.50094 10.27471 110.14995 1.000 68.92901 543 LEU A C 1
ATOM 3751 O O . LEU A 1 491 ? 23.50385 10.97899 110.30953 1.000 69.51399 543 LEU A O 1
ATOM 3756 N N . GLN A 1 492 ? 21.26804 10.77287 110.17187 1.000 67.54121 544 GLN A N 1
ATOM 3757 C CA . GLN A 1 492 ? 20.98570 12.17838 110.42193 1.000 63.43571 544 GLN A CA 1
ATOM 3758 C C . GLN A 1 492 ? 20.24612 12.33770 111.74265 1.000 63.09807 544 GLN A C 1
ATOM 3759 O O . GLN A 1 492 ? 19.32467 11.57294 112.04562 1.000 62.70293 544 GLN A O 1
ATOM 3765 N N . LYS A 1 493 ? 20.65409 13.33229 112.52567 1.000 57.49167 545 LYS A N 1
ATOM 3766 C CA . LYS A 1 493 ? 19.96145 13.64104 113.76427 1.000 56.63075 545 LYS A CA 1
ATOM 3767 C C . LYS A 1 493 ? 18.65701 14.37759 113.46830 1.000 57.35773 545 LYS A C 1
ATOM 3768 O O . LYS A 1 493 ? 18.36499 14.75529 112.33066 1.000 63.36702 545 LYS A O 1
ATOM 3774 N N . GLY A 1 494 ? 17.86419 14.57892 114.51510 1.000 56.58734 546 GLY A N 1
ATOM 3775 C CA . GLY A 1 494 ? 16.69267 15.42262 114.41642 1.000 61.57440 546 GLY A CA 1
ATOM 3776 C C . GLY A 1 494 ? 15.51456 14.76958 113.72176 1.000 56.50589 546 GLY A C 1
ATOM 3777 O O . GLY A 1 494 ? 15.53662 13.60672 113.31549 1.000 61.01009 546 GLY A O 1
ATOM 3778 N N . ILE A 1 495 ? 14.45585 15.56254 113.58698 1.000 57.37404 547 ILE A N 1
ATOM 3779 C CA . ILE A 1 495 ? 13.19960 15.12352 112.98646 1.000 53.14627 547 ILE A CA 1
ATOM 3780 C C . ILE A 1 495 ? 12.77303 16.16419 111.95609 1.000 59.75589 547 ILE A C 1
ATOM 3781 O O . ILE A 1 495 ? 12.91205 17.37131 112.20251 1.000 61.50516 547 ILE A O 1
ATOM 3786 N N . PRO A 1 496 ? 12.27630 15.75744 110.79217 1.000 58.29680 548 PRO A N 1
ATOM 3787 C CA . PRO A 1 496 ? 11.86406 16.73446 109.78219 1.000 60.72070 548 PRO A CA 1
ATOM 3788 C C . PRO A 1 496 ? 10.52255 17.37413 110.10942 1.000 65.50462 548 PRO A C 1
ATOM 3789 O O . PRO A 1 496 ? 9.68232 16.81528 110.81697 1.000 62.27174 548 PRO A O 1
ATOM 3793 N N . LEU A 1 497 ? 10.33933 18.57601 109.56988 1.000 63.93846 549 LEU A N 1
ATOM 3794 C CA . LEU A 1 497 ? 9.08793 19.31578 109.66951 1.000 64.69104 549 LEU A CA 1
ATOM 3795 C C . LEU A 1 497 ? 8.48949 19.45157 108.27679 1.000 67.22831 549 LEU A C 1
ATOM 3796 O O . LEU A 1 497 ? 9.13778 19.98286 107.36863 1.000 67.94007 549 LEU A O 1
ATOM 3801 N N . LEU A 1 498 ? 7.26036 18.97268 108.11087 1.000 67.41218 550 LEU A N 1
ATOM 3802 C CA . LEU A 1 498 ? 6.56149 19.06445 106.83641 1.000 66.54775 550 LEU A CA 1
ATOM 3803 C C . LEU A 1 498 ? 5.69251 20.31524 106.83840 1.000 68.71121 550 LEU A C 1
ATOM 3804 O O . LEU A 1 498 ? 4.80402 20.45895 107.68524 1.000 70.32721 550 LEU A O 1
ATOM 3809 N N . VAL A 1 499 ? 5.94484 21.21304 105.89085 1.000 74.10111 551 VAL A N 1
ATOM 3810 C CA . VAL A 1 499 ? 5.16841 22.43568 105.72842 1.000 69.87292 551 VAL A CA 1
ATOM 3811 C C . VAL A 1 499 ? 4.26948 22.26736 104.51287 1.000 70.87604 551 VAL A C 1
ATOM 3812 O O . VAL A 1 499 ? 4.74882 21.94863 103.41779 1.000 70.57108 551 VAL A O 1
ATOM 3816 N N . VAL A 1 500 ? 2.96983 22.47812 104.70518 1.000 73.77491 552 VAL A N 1
ATOM 3817 C CA . VAL A 1 500 ? 1.97000 22.27326 103.66458 1.000 78.11011 552 VAL A CA 1
ATOM 3818 C C . VAL A 1 500 ? 1.24491 23.58814 103.41799 1.000 76.17291 552 VAL A C 1
ATOM 3819 O O . VAL A 1 500 ? 0.83980 24.26772 104.36831 1.000 76.16684 552 VAL A O 1
ATOM 3823 N N . LYS A 1 501 ? 1.08346 23.94264 102.14479 1.000 87.58890 553 LYS A N 1
ATOM 3824 C CA . LYS A 1 501 ? 0.28789 25.09313 101.73912 1.000 83.06025 553 LYS A CA 1
ATOM 3825 C C . LYS A 1 501 ? -0.75621 24.61332 100.74454 1.000 89.39699 553 LYS A C 1
ATOM 3826 O O . LYS A 1 501 ? -0.43447 23.86132 99.81886 1.000 89.72071 553 LYS A O 1
ATOM 3832 N N . GLN A 1 502 ? -2.00029 25.04423 100.93534 1.000 94.35771 554 GLN A N 1
ATOM 3833 C CA . GLN A 1 502 ? -3.12576 24.56929 100.14045 1.000 101.91729 554 GLN A CA 1
ATOM 3834 C C . GLN A 1 502 ? -3.81803 25.75097 99.47799 1.000 107.23478 554 GLN A C 1
ATOM 3835 O O . GLN A 1 502 ? -4.24877 26.68686 100.16106 1.000 110.17397 554 GLN A O 1
ATOM 3841 N N . ASP A 1 503 ? -3.92092 25.70427 98.15103 1.000 118.62869 555 ASP A N 1
ATOM 3842 C CA . ASP A 1 503 ? -4.71083 26.66565 97.38993 1.000 123.93096 555 ASP A CA 1
ATOM 3843 C C . ASP A 1 503 ? -5.50409 25.89241 96.34889 1.000 123.72195 555 ASP A C 1
ATOM 3844 O O . ASP A 1 503 ? -4.92088 25.27040 95.45482 1.000 123.13254 555 ASP A O 1
ATOM 3849 N N . GLY A 1 504 ? -6.82828 25.91871 96.47193 1.000 112.89865 556 GLY A N 1
ATOM 3850 C CA . GLY A 1 504 ? -7.66209 25.13542 95.58381 1.000 113.99557 556 GLY A CA 1
ATOM 3851 C C . GLY A 1 504 ? -7.40400 23.65312 95.75394 1.000 118.49028 556 GLY A C 1
ATOM 3852 O O . GLY A 1 504 ? -7.68657 23.08262 96.81220 1.000 101.61978 556 GLY A O 1
ATOM 3853 N N . CYS A 1 505 ? -6.86155 23.01901 94.71608 1.000 110.70052 557 CYS A N 1
ATOM 3854 C CA . CYS A 1 505 ? -6.49276 21.61268 94.76360 1.000 109.70861 557 CYS A CA 1
ATOM 3855 C C . CYS A 1 505 ? -4.98672 21.38939 94.73437 1.000 109.06518 557 CYS A C 1
ATOM 3856 O O . CYS A 1 505 ? -4.54835 20.23549 94.67755 1.000 106.86953 557 CYS A O 1
ATOM 3859 N N . SER A 1 506 ? -4.18577 22.45191 94.77100 1.000 111.94543 558 SER A N 1
ATOM 3860 C CA . SER A 1 506 ? -2.73485 22.33022 94.73025 1.000 111.04609 558 SER A CA 1
ATOM 3861 C C . SER A 1 506 ? -2.15230 22.31978 96.13842 1.000 108.36442 558 SER A C 1
ATOM 3862 O O . SER A 1 506 ? -2.57189 23.09183 97.00538 1.000 103.46442 558 SER A O 1
ATOM 3865 N N . LEU A 1 507 ? -1.18030 21.43499 96.35748 1.000 102.56024 559 LEU A N 1
ATOM 3866 C CA . LEU A 1 507 ? -0.51898 21.28191 97.64849 1.000 95.48569 559 LEU A CA 1
ATOM 3867 C C . LEU A 1 507 ? 0.98291 21.42387 97.45498 1.000 95.85778 559 LEU A C 1
ATOM 3868 O O . LEU A 1 507 ? 1.60049 20.60052 96.77197 1.000 96.71956 559 LEU A O 1
ATOM 3873 N N . ARG A 1 508 ? 1.56896 22.45956 98.05328 1.000 94.03080 560 ARG A N 1
ATOM 3874 C CA . ARG A 1 508 ? 3.01474 22.65881 98.01846 1.000 85.30744 560 ARG A CA 1
ATOM 3875 C C . ARG A 1 508 ? 3.61531 22.02986 99.27026 1.000 88.56193 560 ARG A C 1
ATOM 3876 O O . ARG A 1 508 ? 3.35202 22.48252 100.38926 1.000 81.53249 560 ARG A O 1
ATOM 3884 N N . LEU A 1 509 ? 4.41992 20.98803 99.08282 1.000 84.56499 561 LEU A N 1
ATOM 3885 C CA . LEU A 1 509 ? 5.01986 20.24917 100.18549 1.000 78.88453 561 LEU A CA 1
ATOM 3886 C C . LEU A 1 509 ? 6.48473 20.64510 100.32610 1.000 83.20879 561 LEU A C 1
ATOM 3887 O O . LEU A 1 509 ? 7.26368 20.50882 99.37628 1.000 91.18119 561 LEU A O 1
ATOM 3892 N N . GLN A 1 510 ? 6.85198 21.13640 101.50781 1.000 73.55832 562 GLN A N 1
ATOM 3893 C CA . GLN A 1 510 ? 8.22034 21.52318 101.81859 1.000 72.91925 562 GLN A CA 1
ATOM 3894 C C . GLN A 1 510 ? 8.64445 20.85256 103.11602 1.000 79.28464 562 GLN A C 1
ATOM 3895 O O . GLN A 1 510 ? 7.83526 20.69605 104.03562 1.000 74.64275 562 GLN A O 1
ATOM 3901 N N . GLN A 1 511 ? 9.91129 20.45380 103.18840 1.000 74.94208 563 GLN A N 1
ATOM 3902 C CA . GLN A 1 511 ? 10.45321 19.81111 104.37592 1.000 72.94015 563 GLN A CA 1
ATOM 3903 C C . GLN A 1 511 ? 11.59209 20.64353 104.95006 1.000 68.82970 563 GLN A C 1
ATOM 3904 O O . GLN A 1 511 ? 12.41089 21.19736 104.20907 1.000 68.50338 563 GLN A O 1
ATOM 3910 N N . GLU A 1 512 ? 11.62195 20.74073 106.27783 1.000 74.81473 564 GLU A N 1
ATOM 3911 C CA . GLU A 1 512 ? 12.67763 21.42954 107.00460 1.000 73.20946 564 GLU A CA 1
ATOM 3912 C C . GLU A 1 512 ? 13.07957 20.57312 108.19625 1.000 72.57430 564 GLU A C 1
ATOM 3913 O O . GLU A 1 512 ? 12.41957 19.58503 108.52639 1.000 67.05295 564 GLU A O 1
ATOM 3919 N N . ARG A 1 513 ? 14.17618 20.95491 108.84477 1.000 69.41919 565 ARG A N 1
ATOM 3920 C CA . ARG A 1 513 ? 14.58638 20.32610 110.09383 1.000 70.86008 565 ARG A CA 1
ATOM 3921 C C . ARG A 1 513 ? 13.89118 21.03368 111.25098 1.000 70.82189 565 ARG A C 1
ATOM 3922 O O . ARG A 1 513 ? 14.08449 22.23745 111.45409 1.000 69.28596 565 ARG A O 1
ATOM 3930 N N . PHE A 1 514 ? 13.08244 20.29027 112.00214 1.000 65.69856 566 PHE A N 1
ATOM 3931 C CA . PHE A 1 514 ? 12.32786 20.87429 113.10438 1.000 64.05495 566 PHE A CA 1
ATOM 3932 C C . PHE A 1 514 ? 13.25798 21.20107 114.26740 1.000 66.63411 566 PHE A C 1
ATOM 3933 O O . PHE A 1 514 ? 13.93670 20.31552 114.79852 1.000 59.52799 566 PHE A O 1
ATOM 3941 N N . LEU A 1 515 ? 13.29039 22.47279 114.65908 1.000 58.73714 567 LEU A N 1
ATOM 3942 C CA . LEU A 1 515 ? 14.11300 22.94586 115.76424 1.000 68.06751 567 LEU A CA 1
ATOM 3943 C C . LEU A 1 515 ? 13.23058 23.61851 116.80619 1.000 70.09178 567 LEU A C 1
ATOM 3944 O O . LEU A 1 515 ? 12.35956 24.42357 116.45974 1.000 74.65262 567 LEU A O 1
ATOM 3949 N N . GLN A 1 516 ? 13.46138 23.29395 118.07640 1.000 61.24757 568 GLN A N 1
ATOM 3950 C CA . GLN A 1 516 ? 12.73164 23.90650 119.17831 1.000 62.41615 568 GLN A CA 1
ATOM 3951 C C . GLN A 1 516 ? 13.51420 25.08643 119.73912 1.000 72.44611 568 GLN A C 1
ATOM 3952 O O . GLN A 1 516 ? 14.73697 25.02031 119.89437 1.000 67.26715 568 GLN A O 1
ATOM 3958 N N . GLY A 1 517 ? 12.79945 26.16790 120.04369 1.000 67.86084 569 GLY A N 1
ATOM 3959 C CA . GLY A 1 517 ? 13.43915 27.35476 120.57339 1.000 78.62247 569 GLY A CA 1
ATOM 3960 C C . GLY A 1 517 ? 14.24600 28.14775 119.57284 1.000 82.26999 569 GLY A C 1
ATOM 3961 O O . GLY A 1 517 ? 14.90010 29.12110 119.95850 1.000 80.82666 569 GLY A O 1
ATOM 3962 N N . VAL A 1 518 ? 14.22073 27.76335 118.30010 1.000 86.36715 570 VAL A N 1
ATOM 3963 C CA . VAL A 1 518 ? 14.94844 28.44797 117.23831 1.000 81.67130 570 VAL A CA 1
ATOM 3964 C C . VAL A 1 518 ? 13.92994 28.83674 116.17759 1.000 90.71716 570 VAL A C 1
ATOM 3965 O O . VAL A 1 518 ? 13.33367 27.96571 115.53102 1.000 83.63638 570 VAL A O 1
ATOM 3969 N N . PHE A 1 519 ? 13.72761 30.13793 115.99622 1.000 88.96478 571 PHE A N 1
ATOM 3970 C CA . PHE A 1 519 ? 12.75850 30.60877 115.02134 1.000 92.74725 571 PHE A CA 1
ATOM 3971 C C . PHE A 1 519 ? 13.38083 30.65031 113.62873 1.000 95.97600 571 PHE A C 1
ATOM 3972 O O . PHE A 1 519 ? 14.60348 30.63335 113.46165 1.000 101.53927 571 PHE A O 1
ATOM 3980 N N . GLN A 1 520 ? 12.50981 30.69933 112.61804 1.000 100.98318 572 GLN A N 1
ATOM 3981 C CA . GLN A 1 520 ? 12.97451 30.70197 111.23497 1.000 102.50772 572 GLN A CA 1
ATOM 3982 C C . GLN A 1 520 ? 13.77745 31.95568 110.90766 1.000 106.77071 572 GLN A C 1
ATOM 3983 O O . GLN A 1 520 ? 14.72273 31.89601 110.11282 1.000 103.37986 572 GLN A O 1
ATOM 3989 N N . GLU A 1 521 ? 13.42454 33.09228 111.50597 1.000 103.48634 573 GLU A N 1
ATOM 3990 C CA . GLU A 1 521 ? 14.12654 34.34868 111.27038 1.000 109.51049 573 GLU A CA 1
ATOM 3991 C C . GLU A 1 521 ? 15.36776 34.51698 112.14289 1.000 108.09781 573 GLU A C 1
ATOM 3992 O O . GLU A 1 521 ? 15.96212 35.60058 112.14049 1.000 115.38321 573 GLU A O 1
ATOM 3998 N N . ASP A 1 522 ? 15.77098 33.48581 112.88241 1.000 110.00160 574 ASP A N 1
ATOM 3999 C CA . ASP A 1 522 ? 16.97173 33.57649 113.69687 1.000 109.88252 574 ASP A CA 1
ATOM 4000 C C . ASP A 1 522 ? 18.21645 33.28000 112.86004 1.000 108.90469 574 ASP A C 1
ATOM 4001 O O . ASP A 1 522 ? 18.15203 32.53055 111.88180 1.000 110.12707 574 ASP A O 1
ATOM 4006 N N . PRO A 1 523 ? 19.36382 33.86400 113.22254 1.000 115.76904 575 PRO A N 1
ATOM 4007 C CA . PRO A 1 523 ? 20.58135 33.61921 112.43232 1.000 119.09346 575 PRO A CA 1
ATOM 4008 C C . PRO A 1 523 ? 21.08816 32.19180 112.53305 1.000 115.32233 575 PRO A C 1
ATOM 4009 O O . PRO A 1 523 ? 21.74331 31.71320 111.59873 1.000 113.49438 575 PRO A O 1
ATOM 4013 N N . GLU A 1 524 ? 20.80858 31.49643 113.63724 1.000 118.00960 576 GLU A N 1
ATOM 4014 C CA . GLU A 1 524 ? 21.25410 30.11623 113.78546 1.000 107.87188 576 GLU A CA 1
ATOM 4015 C C . GLU A 1 524 ? 20.43330 29.15368 112.93922 1.000 108.00487 576 GLU A C 1
ATOM 4016 O O . GLU A 1 524 ? 20.89345 28.03996 112.66859 1.000 110.87896 576 GLU A O 1
ATOM 4022 N N . TRP A 1 525 ? 19.23601 29.56230 112.51262 1.000 99.52455 577 TRP A N 1
ATOM 4023 C CA . TRP A 1 525 ? 18.35349 28.66105 111.77850 1.000 102.25854 577 TRP A CA 1
ATOM 4024 C C . TRP A 1 525 ? 18.95025 28.25599 110.43594 1.000 103.95897 577 TRP A C 1
ATOM 4025 O O . TRP A 1 525 ? 18.91589 27.07635 110.06828 1.000 104.99743 577 TRP A O 1
ATOM 4036 N N . ARG A 1 526 ? 19.50887 29.21449 109.69273 1.000 106.27759 578 ARG A N 1
ATOM 4037 C CA A ARG A 1 526 ? 20.09397 28.89922 108.39200 0.630 107.26792 578 ARG A CA 1
ATOM 4038 C CA B ARG A 1 526 ? 20.08402 28.88838 108.39161 0.370 107.29586 578 ARG A CA 1
ATOM 4039 C C . ARG A 1 526 ? 21.23912 27.90292 108.52689 1.000 110.34719 578 ARG A C 1
ATOM 4040 O O . ARG A 1 526 ? 21.38180 26.98904 107.70576 1.000 109.52428 578 ARG A O 1
ATOM 4055 N N . ALA A 1 527 ? 22.06691 28.06344 109.56141 1.000 112.10636 579 ALA A N 1
ATOM 4056 C CA . ALA A 1 527 ? 23.20158 27.17048 109.76470 1.000 102.01465 579 ALA A CA 1
ATOM 4057 C C . ALA A 1 527 ? 22.78007 25.77640 110.21085 1.000 106.27252 579 ALA A C 1
ATOM 4058 O O . ALA A 1 527 ? 23.57153 24.83585 110.08517 1.000 105.94711 579 ALA A O 1
ATOM 4060 N N . LEU A 1 528 ? 21.56134 25.61828 110.72370 1.000 102.89654 580 LEU A N 1
ATOM 4061 C CA . LEU A 1 528 ? 21.08405 24.33152 111.21076 1.000 94.93176 580 LEU A CA 1
ATOM 4062 C C . LEU A 1 528 ? 20.15642 23.62382 110.23177 1.000 97.79622 580 LEU A C 1
ATOM 4063 O O . LEU A 1 528 ? 19.68275 22.52458 110.53549 1.000 86.71051 580 LEU A O 1
ATOM 4068 N N . GLN A 1 529 ? 19.88620 24.21946 109.06969 1.000 100.92390 581 GLN A N 1
ATOM 4069 C CA . GLN A 1 529 ? 19.00440 23.62262 108.07691 1.000 94.80154 581 GLN A CA 1
ATOM 4070 C C . GLN A 1 529 ? 19.74807 23.04141 106.88379 1.000 95.68791 581 GLN A C 1
ATOM 4071 O O . GLN A 1 529 ? 19.15162 22.27656 106.11770 1.000 92.25120 581 GLN A O 1
ATOM 4077 N N . GLU A 1 530 ? 21.02369 23.37512 106.71040 1.000 106.61000 582 GLU A N 1
ATOM 4078 C CA . GLU A 1 530 ? 21.76799 22.94667 105.53603 1.000 108.70735 582 GLU A CA 1
ATOM 4079 C C . GLU A 1 530 ? 22.04449 21.44740 105.57121 1.000 104.41137 582 GLU A C 1
ATOM 4080 O O . GLU A 1 530 ? 22.19317 20.84422 106.63704 1.000 105.18261 582 GLU A O 1
ATOM 4086 N N . ARG A 1 531 ? 22.08790 20.85245 104.37400 1.000 109.99682 583 ARG A N 1
ATOM 4087 C CA . ARG A 1 531 ? 22.40807 19.43452 104.14873 1.000 107.03682 583 ARG A CA 1
ATOM 4088 C C . ARG A 1 531 ? 21.62496 18.51144 105.08284 1.000 97.73824 583 ARG A C 1
ATOM 4089 O O . ARG A 1 531 ? 22.14891 17.52509 105.60533 1.000 102.75901 583 ARG A O 1
ATOM 4097 N N . TYR A 1 532 ? 20.34903 18.83485 105.28380 1.000 89.46572 584 TYR A N 1
ATOM 4098 C CA . TYR A 1 532 ? 19.40033 17.97266 105.97955 1.000 85.31353 584 TYR A CA 1
ATOM 4099 C C . TYR A 1 532 ? 18.25232 17.67233 105.02808 1.000 81.48652 584 TYR A C 1
ATOM 4100 O O . TYR A 1 532 ? 17.52103 18.58344 104.62455 1.000 85.53191 584 TYR A O 1
ATOM 4109 N N . LEU A 1 533 ? 18.09880 16.39944 104.67155 1.000 75.38906 585 LEU A N 1
ATOM 4110 C CA . LEU A 1 533 ? 17.07700 15.98027 103.72216 1.000 76.52346 585 LEU A CA 1
ATOM 4111 C C . LEU A 1 533 ? 16.64048 14.56633 104.06978 1.000 73.03959 585 LEU A C 1
ATOM 4112 O O . LEU A 1 533 ? 17.48365 13.70429 104.33429 1.000 74.42007 585 LEU A O 1
ATOM 4117 N N . TRP A 1 534 ? 15.32989 14.33304 104.06774 1.000 76.26557 586 TRP A N 1
ATOM 4118 C CA . TRP A 1 534 ? 14.76581 13.04467 104.44035 1.000 72.38021 586 TRP A CA 1
ATOM 4119 C C . TRP A 1 534 ? 13.86693 12.51646 103.33304 1.000 73.64044 586 TRP A C 1
ATOM 4120 O O . TRP A 1 534 ? 13.18174 13.28659 102.65321 1.000 82.61554 586 TRP A O 1
ATOM 4131 N N . HIS A 1 535 ? 13.88074 11.19557 103.15542 1.000 68.30294 587 HIS A N 1
ATOM 4132 C CA . HIS A 1 535 ? 12.89996 10.50492 102.31953 1.000 71.70925 587 HIS A CA 1
ATOM 4133 C C . HIS A 1 535 ? 11.71537 10.17682 103.21744 1.000 74.64577 587 HIS A C 1
ATOM 4134 O O . HIS A 1 535 ? 11.67828 9.14106 103.88334 1.000 75.16168 587 HIS A O 1
ATOM 4141 N N . ILE A 1 536 ? 10.73763 11.07443 103.24410 1.000 73.72066 588 ILE A N 1
ATOM 4142 C CA . ILE A 1 536 ? 9.62263 10.99075 104.18113 1.000 72.85621 588 ILE A CA 1
ATOM 4143 C C . ILE A 1 536 ? 8.47603 10.25677 103.49160 1.000 72.53402 588 ILE A C 1
ATOM 4144 O O . ILE A 1 536 ? 7.97347 10.74616 102.46740 1.000 75.61196 588 ILE A O 1
ATOM 4149 N N . PRO A 1 537 ? 8.03595 9.10693 104.00628 1.000 68.64681 589 PRO A N 1
ATOM 4150 C CA . PRO A 1 537 ? 6.84257 8.45833 103.44786 1.000 69.44830 589 PRO A CA 1
ATOM 4151 C C . PRO A 1 537 ? 5.57305 9.15460 103.90967 1.000 72.17931 589 PRO A C 1
ATOM 4152 O O . PRO A 1 537 ? 4.99637 8.80036 104.94325 1.000 72.46970 589 PRO A O 1
ATOM 4156 N N . LEU A 1 538 ? 5.13317 10.15102 103.14690 1.000 69.05410 590 LEU A N 1
ATOM 4157 C CA . LEU A 1 538 ? 3.99335 10.95854 103.55485 1.000 71.72522 590 LEU A CA 1
ATOM 4158 C C . LEU A 1 538 ? 2.69698 10.16570 103.44020 1.000 73.35589 590 LEU A C 1
ATOM 4159 O O . LEU A 1 538 ? 2.51683 9.36282 102.52033 1.000 73.70670 590 LEU A O 1
ATOM 4164 N N . THR A 1 539 ? 1.79063 10.39928 104.38689 1.000 69.50213 591 THR A N 1
ATOM 4165 C CA . THR A 1 539 ? 0.44612 9.84236 104.35767 1.000 71.20385 591 THR A CA 1
ATOM 4166 C C . THR A 1 539 ? -0.53282 10.93737 104.74740 1.000 72.68980 591 THR A C 1
ATOM 4167 O O . THR A 1 539 ? -0.28109 11.69020 105.69203 1.000 74.24878 591 THR A O 1
ATOM 4171 N N . TYR A 1 540 ? -1.64399 11.03217 104.01999 1.000 71.87438 592 TYR A N 1
ATOM 4172 C CA . TYR A 1 540 ? -2.59377 12.10343 104.27844 1.000 76.11010 592 TYR A CA 1
ATOM 4173 C C . TYR A 1 540 ? -4.00825 11.63832 103.96683 1.000 83.47373 592 TYR A C 1
ATOM 4174 O O . TYR A 1 540 ? -4.22436 10.66557 103.23891 1.000 78.12055 592 TYR A O 1
ATOM 4183 N N . SER A 1 541 ? -4.97079 12.35886 104.53842 1.000 86.23988 593 SER A N 1
ATOM 4184 C CA . SER A 1 541 ? -6.38595 12.15692 104.27388 1.000 78.53784 593 SER A CA 1
ATOM 4185 C C . SER A 1 541 ? -7.05266 13.52138 104.18929 1.000 81.89193 593 SER A C 1
ATOM 4186 O O . SER A 1 541 ? -6.53939 14.51696 104.70554 1.000 85.62492 593 SER A O 1
ATOM 4189 N N . THR A 1 542 ? -8.20487 13.56154 103.53026 1.000 81.97987 594 THR A N 1
ATOM 4190 C CA . THR A 1 542 ? -8.94203 14.79971 103.33545 1.000 87.14105 594 THR A CA 1
ATOM 4191 C C . THR A 1 542 ? -10.32545 14.69017 103.96234 1.000 92.38493 594 THR A C 1
ATOM 4192 O O . THR A 1 542 ? -10.75072 13.62436 104.41573 1.000 96.38976 594 THR A O 1
ATOM 4196 N N . SER A 1 543 ? -11.02834 15.82436 103.98617 1.000 92.68963 595 SER A N 1
ATOM 4197 C CA . SER A 1 543 ? -12.39354 15.84570 104.49437 1.000 91.43359 595 SER A CA 1
ATOM 4198 C C . SER A 1 543 ? -13.38159 15.22872 103.51492 1.000 99.84680 595 SER A C 1
ATOM 4199 O O . SER A 1 543 ? -14.46727 14.81012 103.93026 1.000 102.61488 595 SER A O 1
ATOM 4202 N N . SER A 1 544 ? -13.03134 15.16234 102.22891 1.000 101.04203 596 SER A N 1
ATOM 4203 C CA . SER A 1 544 ? -13.92404 14.57029 101.23997 1.000 103.24986 596 SER A CA 1
ATOM 4204 C C . SER A 1 544 ? -13.80207 13.05334 101.18953 1.000 102.87788 596 SER A C 1
ATOM 4205 O O . SER A 1 544 ? -14.79640 12.36599 100.93120 1.000 104.32999 596 SER A O 1
ATOM 4208 N N . SER A 1 545 ? -12.60783 12.51572 101.42982 1.000 101.56913 597 SER A N 1
ATOM 4209 C CA . SER A 1 545 ? -12.37736 11.07931 101.36050 1.000 98.80310 597 SER A CA 1
ATOM 4210 C C . SER A 1 545 ? -11.50170 10.64844 102.52526 1.000 108.08603 597 SER A C 1
ATOM 4211 O O . SER A 1 545 ? -10.41211 11.19478 102.72217 1.000 102.79473 597 SER A O 1
ATOM 4214 N N . ASN A 1 546 ? -11.97964 9.66928 103.29069 1.000 111.85632 598 ASN A N 1
ATOM 4215 C CA . ASN A 1 546 ? -11.20776 9.10455 104.38946 1.000 110.15932 598 ASN A CA 1
ATOM 4216 C C . ASN A 1 546 ? -10.16649 8.09646 103.92129 1.000 110.41909 598 ASN A C 1
ATOM 4217 O O . ASN A 1 546 ? -9.43789 7.55068 104.75715 1.000 108.53205 598 ASN A O 1
ATOM 4222 N N . VAL A 1 547 ? -10.08387 7.83319 102.61583 1.000 102.98751 599 VAL A N 1
ATOM 4223 C CA . VAL A 1 547 ? -9.10001 6.89243 102.09718 1.000 93.57609 599 VAL A CA 1
ATOM 4224 C C . VAL A 1 547 ? -7.69998 7.46040 102.28382 1.000 92.64013 599 VAL A C 1
ATOM 4225 O O . VAL A 1 547 ? -7.44529 8.64328 102.01855 1.000 98.49506 599 VAL A O 1
ATOM 4229 N N . ILE A 1 548 ? -6.78526 6.61731 102.74978 1.000 92.82795 600 ILE A N 1
ATOM 4230 C CA . ILE A 1 548 ? -5.40799 7.03117 102.99062 1.000 84.02171 600 ILE A CA 1
ATOM 4231 C C . ILE A 1 548 ? -4.66913 7.11954 101.66162 1.000 84.04651 600 ILE A C 1
ATOM 4232 O O . ILE A 1 548 ? -4.73098 6.19834 100.83876 1.000 97.56605 600 ILE A O 1
ATOM 4237 N N . HIS A 1 549 ? -3.97185 8.23234 101.44731 1.000 85.86419 601 HIS A N 1
ATOM 4238 C CA . HIS A 1 549 ? -3.15774 8.44917 100.26015 1.000 81.91535 601 HIS A CA 1
ATOM 4239 C C . HIS A 1 549 ? -1.70616 8.63716 100.67652 1.000 82.89888 601 HIS A C 1
ATOM 4240 O O . HIS A 1 549 ? -1.42226 9.25771 101.70598 1.000 80.95001 601 HIS A O 1
ATOM 4247 N N . ARG A 1 550 ? -0.79015 8.09805 99.87577 1.000 85.34564 602 ARG A N 1
ATOM 4248 C CA . ARG A 1 550 ? 0.62354 8.06857 100.21507 1.000 86.49677 602 ARG A CA 1
ATOM 4249 C C . ARG A 1 550 ? 1.45221 8.71804 99.11495 1.000 82.72007 602 ARG A C 1
ATOM 4250 O O . ARG A 1 550 ? 1.06794 8.72376 97.94129 1.000 89.17214 602 ARG A O 1
ATOM 4258 N N . HIS A 1 551 ? 2.59997 9.26397 99.51434 1.000 85.70951 603 HIS A N 1
ATOM 4259 C CA . HIS A 1 551 ? 3.52788 9.90180 98.58909 1.000 84.09675 603 HIS A CA 1
ATOM 4260 C C . HIS A 1 551 ? 4.88200 10.01640 99.27081 1.000 82.44005 603 HIS A C 1
ATOM 4261 O O . HIS A 1 551 ? 4.95783 10.43481 100.42874 1.000 77.61179 603 HIS A O 1
ATOM 4268 N N . ILE A 1 552 ? 5.93998 9.64310 98.56049 1.000 85.94651 604 ILE A N 1
ATOM 4269 C CA . ILE A 1 552 ? 7.29568 9.71443 99.09347 1.000 78.92160 604 ILE A CA 1
ATOM 4270 C C . ILE A 1 552 ? 7.88065 11.08082 98.76243 1.000 82.43473 604 ILE A C 1
ATOM 4271 O O . ILE A 1 552 ? 7.99219 11.45146 97.58881 1.000 92.51910 604 ILE A O 1
ATOM 4276 N N . LEU A 1 553 ? 8.25216 11.83095 99.79564 1.000 86.77049 605 LEU A N 1
ATOM 4277 C CA . LEU A 1 553 ? 8.87864 13.13699 99.63491 1.000 75.45450 605 LEU A CA 1
ATOM 4278 C C . LEU A 1 553 ? 10.38722 12.94076 99.70976 1.000 83.15856 605 LEU A C 1
ATOM 4279 O O . LEU A 1 553 ? 10.92793 12.62155 100.77396 1.000 87.85705 605 LEU A O 1
ATOM 4284 N N . LYS A 1 554 ? 11.06506 13.14333 98.58089 1.000 81.84805 606 LYS A N 1
ATOM 4285 C CA . LYS A 1 554 ? 12.50586 12.94697 98.49196 1.000 87.70032 606 LYS A CA 1
ATOM 4286 C C . LYS A 1 554 ? 13.29243 14.24418 98.41609 1.000 88.64058 606 LYS A C 1
ATOM 4287 O O . LYS A 1 554 ? 14.45362 14.26917 98.82621 1.000 94.72933 606 LYS A O 1
ATOM 4293 N N . SER A 1 555 ? 12.69486 15.31486 97.90375 1.000 89.77304 607 SER A N 1
ATOM 4294 C CA . SER A 1 555 ? 13.39628 16.56688 97.69253 1.000 88.75770 607 SER A CA 1
ATOM 4295 C C . SER A 1 555 ? 12.98254 17.58237 98.75247 1.000 85.13419 607 SER A C 1
ATOM 4296 O O . SER A 1 555 ? 12.13654 17.32156 99.60968 1.000 85.01232 607 SER A O 1
ATOM 4299 N N . LYS A 1 556 ? 13.59746 18.76525 98.68566 1.000 85.94452 608 LYS A N 1
ATOM 4300 C CA . LYS A 1 556 ? 13.28453 19.81761 99.64548 1.000 82.02367 608 LYS A CA 1
ATOM 4301 C C . LYS A 1 556 ? 11.89628 20.39505 99.40279 1.000 80.45129 608 LYS A C 1
ATOM 4302 O O . LYS A 1 556 ? 11.23157 20.82529 100.35153 1.000 82.44211 608 LYS A O 1
ATOM 4308 N N . THR A 1 557 ? 11.44374 20.40813 98.14897 1.000 78.26469 609 THR A N 1
ATOM 4309 C CA . THR A 1 557 ? 10.14930 20.96235 97.78008 1.000 82.45890 609 THR A CA 1
ATOM 4310 C C . THR A 1 557 ? 9.50368 20.06873 96.73124 1.000 84.25271 609 THR A C 1
ATOM 4311 O O . THR A 1 557 ? 10.18849 19.53913 95.85164 1.000 84.93271 609 THR A O 1
ATOM 4315 N N . ASP A 1 558 ? 8.18671 19.89926 96.83291 1.000 85.52613 610 ASP A N 1
ATOM 4316 C CA . ASP A 1 558 ? 7.43912 19.10017 95.87161 1.000 86.72586 610 ASP A CA 1
ATOM 4317 C C . ASP A 1 558 ? 5.99204 19.57039 95.87121 1.000 89.21353 610 ASP A C 1
ATOM 4318 O O . ASP A 1 558 ? 5.54024 20.24878 96.79736 1.000 85.58118 610 ASP A O 1
ATOM 4323 N N . THR A 1 559 ? 5.27115 19.19902 94.81616 1.000 92.32756 611 THR A N 1
ATOM 4324 C CA . THR A 1 559 ? 3.88611 19.60019 94.62536 1.000 91.94521 611 THR A CA 1
ATOM 4325 C C . THR A 1 559 ? 3.00848 18.36589 94.45829 1.000 94.14000 611 THR A C 1
ATOM 4326 O O . THR A 1 559 ? 3.44877 17.33625 93.93831 1.000 102.73733 611 THR A O 1
ATOM 4330 N N . LEU A 1 560 ? 1.75706 18.48120 94.90048 1.000 93.80010 612 LEU A N 1
ATOM 4331 C CA . LEU A 1 560 ? 0.79610 17.39034 94.83360 1.000 96.50859 612 LEU A CA 1
ATOM 4332 C C . LEU A 1 560 ? -0.56207 17.95434 94.44539 1.000 98.27182 612 LEU A C 1
ATOM 4333 O O . LEU A 1 560 ? -0.92653 19.05567 94.86623 1.000 102.25260 612 LEU A O 1
ATOM 4338 N N . ASP A 1 561 ? -1.30728 17.19589 93.64598 1.000 101.61144 613 ASP A N 1
ATOM 4339 C CA . ASP A 1 561 ? -2.61900 17.60578 93.16255 1.000 102.98553 613 ASP A CA 1
ATOM 4340 C C . ASP A 1 561 ? -3.69693 16.76049 93.82550 1.000 105.80425 613 ASP A C 1
ATOM 4341 O O . ASP A 1 561 ? -3.58181 15.53169 93.88408 1.000 106.13872 613 ASP A O 1
ATOM 4346 N N . LEU A 1 562 ? -4.74127 17.42269 94.31852 1.000 107.88672 614 LEU A N 1
ATOM 4347 C CA . LEU A 1 562 ? -5.88190 16.83902 95.00906 1.000 111.96074 614 LEU A CA 1
ATOM 4348 C C . LEU A 1 562 ? -7.07423 16.72449 94.06647 1.000 115.32878 614 LEU A C 1
ATOM 4349 O O . LEU A 1 562 ? -7.27482 17.59521 93.21193 1.000 116.46218 614 LEU A O 1
ATOM 4354 N N . PRO A 1 563 ? -7.87963 15.66413 94.18705 1.000 118.05630 615 PRO A N 1
ATOM 4355 C CA . PRO A 1 563 ? -9.00688 15.51103 93.25153 1.000 118.63353 615 PRO A CA 1
ATOM 4356 C C . PRO A 1 563 ? -10.10419 16.54202 93.44935 1.000 123.88428 615 PRO A C 1
ATOM 4357 O O . PRO A 1 563 ? -10.64367 17.05674 92.46175 1.000 132.95295 615 PRO A O 1
ATOM 4361 N N . GLU A 1 564 ? -10.45315 16.86251 94.69379 1.000 125.84350 616 GLU A N 1
ATOM 4362 C CA . GLU A 1 564 ? -11.54634 17.77758 94.98400 1.000 128.81085 616 GLU A CA 1
ATOM 4363 C C . GLU A 1 564 ? -11.06232 18.89370 95.89964 1.000 131.47972 616 GLU A C 1
ATOM 4364 O O . GLU A 1 564 ? -10.06888 18.75302 96.61764 1.000 128.26435 616 GLU A O 1
ATOM 4370 N N . LYS A 1 565 ? -11.78404 20.01342 95.86338 1.000 146.10053 617 LYS A N 1
ATOM 4371 C CA . LYS A 1 565 ? -11.47518 21.17422 96.69739 1.000 144.72833 617 LYS A CA 1
ATOM 4372 C C . LYS A 1 565 ? -12.03084 20.91541 98.09138 1.000 138.04538 617 LYS A C 1
ATOM 4373 O O . LYS A 1 565 ? -13.14193 21.32430 98.43216 1.000 139.07229 617 LYS A O 1
ATOM 4375 N N . THR A 1 566 ? -11.24007 20.22717 98.90941 1.000 127.01185 618 THR A N 1
ATOM 4376 C CA . THR A 1 566 ? -11.67138 19.84453 100.24288 1.000 117.90684 618 THR A CA 1
ATOM 4377 C C . THR A 1 566 ? -11.48821 20.99904 101.22416 1.000 110.73345 618 THR A C 1
ATOM 4378 O O . THR A 1 566 ? -10.76934 21.96776 100.96361 1.000 110.57852 618 THR A O 1
ATOM 4382 N N . SER A 1 567 ? -12.15815 20.88140 102.37247 1.000 100.29355 619 SER A N 1
ATOM 4383 C CA . SER A 1 567 ? -12.06596 21.91302 103.39858 1.000 86.71790 619 SER A CA 1
ATOM 4384 C C . SER A 1 567 ? -10.75537 21.83690 104.17138 1.000 97.23004 619 SER A C 1
ATOM 4385 O O . SER A 1 567 ? -10.24583 22.87052 104.61860 1.000 92.75520 619 SER A O 1
ATOM 4388 N N . TRP A 1 568 ? -10.19832 20.63945 104.33825 1.000 85.60328 620 TRP A N 1
ATOM 4389 C CA . TRP A 1 568 ? -8.91291 20.48703 105.00534 1.000 92.15178 620 TRP A CA 1
ATOM 4390 C C . TRP A 1 568 ? -8.25876 19.19726 104.53660 1.000 90.74036 620 TRP A C 1
ATOM 4391 O O . TRP A 1 568 ? -8.90363 18.32907 103.94249 1.000 92.58732 620 TRP A O 1
ATOM 4402 N N . VAL A 1 569 ? -6.96323 19.08670 104.81789 1.000 82.97060 621 VAL A N 1
ATOM 4403 C CA . VAL A 1 569 ? -6.19047 17.88245 104.53694 1.000 88.61889 621 VAL A CA 1
ATOM 4404 C C . VAL A 1 569 ? -5.29851 17.61120 105.74136 1.000 82.46232 621 VAL A C 1
ATOM 4405 O O . VAL A 1 569 ? -4.61967 18.51763 106.23583 1.000 80.85714 621 VAL A O 1
ATOM 4409 N N . LYS A 1 570 ? -5.31807 16.37176 106.22831 1.000 81.23481 622 LYS A N 1
ATOM 4410 C CA . LYS A 1 570 ? -4.59484 15.97573 107.43341 1.000 70.59820 622 LYS A CA 1
ATOM 4411 C C . LYS A 1 570 ? -3.47061 15.02374 107.04406 1.000 68.34036 622 LYS A C 1
ATOM 4412 O O . LYS A 1 570 ? -3.72781 13.88640 106.63676 1.000 79.97099 622 LYS A O 1
ATOM 4418 N N . PHE A 1 571 ? -2.23119 15.48485 107.17770 1.000 70.08602 623 PHE A N 1
ATOM 4419 C CA . PHE A 1 571 ? -1.06407 14.67306 106.87037 1.000 65.61011 623 PHE A CA 1
ATOM 4420 C C . PHE A 1 571 ? -0.62445 13.86551 108.08773 1.000 68.13064 623 PHE A C 1
ATOM 4421 O O . PHE A 1 571 ? -1.01179 14.14458 109.22586 1.000 69.74134 623 PHE A O 1
ATOM 4429 N N . ASN A 1 572 ? 0.20078 12.84955 107.82164 1.000 64.25684 624 ASN A N 1
ATOM 4430 C CA . ASN A 1 572 ? 0.68136 11.91416 108.83335 1.000 60.13661 624 ASN A CA 1
ATOM 4431 C C . ASN A 1 572 ? -0.49631 11.23708 109.52406 1.000 65.64056 624 ASN A C 1
ATOM 4432 O O . ASN A 1 572 ? -0.83483 11.57255 110.66341 1.000 62.63788 624 ASN A O 1
ATOM 4437 N N . VAL A 1 573 ? -1.12437 10.28388 108.83367 1.000 68.83232 625 VAL A N 1
ATOM 4438 C CA . VAL A 1 573 ? -2.29086 9.59436 109.37358 1.000 62.75332 625 VAL A CA 1
ATOM 4439 C C . VAL A 1 573 ? -1.88230 8.76880 110.58533 1.000 60.05838 625 VAL A C 1
ATOM 4440 O O . VAL A 1 573 ? -0.91143 8.00198 110.53635 1.000 66.03344 625 VAL A O 1
ATOM 4444 N N . ASP A 1 574 ? -2.61983 8.93265 111.68528 1.000 62.27576 626 ASP A N 1
ATOM 4445 C CA . ASP A 1 574 ? -2.39005 8.21694 112.94062 1.000 64.13954 626 ASP A CA 1
ATOM 4446 C C . ASP A 1 574 ? -0.99138 8.45165 113.50729 1.000 60.54366 626 ASP A C 1
ATOM 4447 O O . ASP A 1 574 ? -0.55485 7.72170 114.40377 1.000 59.08606 626 ASP A O 1
ATOM 4452 N N . SER A 1 575 ? -0.28830 9.46971 113.00456 1.000 59.29800 627 SER A N 1
ATOM 4453 C CA . SER A 1 575 ? 1.06496 9.80821 113.45149 1.000 62.92296 627 SER A CA 1
ATOM 4454 C C . SER A 1 575 ? 2.01328 8.61610 113.33031 1.000 60.53562 627 SER A C 1
ATOM 4455 O O . SER A 1 575 ? 2.90919 8.42549 114.15496 1.000 57.67779 627 SER A O 1
ATOM 4458 N N . ASN A 1 576 ? 1.81588 7.80378 112.28893 1.000 59.30203 628 ASN A N 1
ATOM 4459 C CA . ASN A 1 576 ? 2.70486 6.67222 112.05495 1.000 57.13149 628 ASN A CA 1
ATOM 4460 C C . ASN A 1 576 ? 4.07330 7.10930 111.55289 1.000 56.39133 628 ASN A C 1
ATOM 4461 O O . ASN A 1 576 ? 5.03764 6.34655 111.67543 1.000 66.97237 628 ASN A O 1
ATOM 4466 N N . GLY A 1 577 ? 4.17984 8.31185 110.99687 1.000 60.41594 629 GLY A N 1
ATOM 4467 C CA . GLY A 1 577 ? 5.44627 8.80472 110.50048 1.000 57.26251 629 GLY A CA 1
ATOM 4468 C C . GLY A 1 577 ? 6.17259 9.65286 111.52800 1.000 50.83558 629 GLY A C 1
ATOM 4469 O O . GLY A 1 577 ? 5.56130 10.33340 112.34729 1.000 53.11578 629 GLY A O 1
ATOM 4470 N N . TYR A 1 578 ? 7.50196 9.59987 111.47396 1.000 52.30382 630 TYR A N 1
ATOM 4471 C CA . TYR A 1 578 ? 8.34002 10.32691 112.42655 1.000 54.71201 630 TYR A CA 1
ATOM 4472 C C . TYR A 1 578 ? 8.65511 11.71485 111.86629 1.000 53.74206 630 TYR A C 1
ATOM 4473 O O . TYR A 1 578 ? 9.78022 12.03462 111.47888 1.000 58.80846 630 TYR A O 1
ATOM 4482 N N . TYR A 1 579 ? 7.61675 12.54720 111.82582 1.000 50.81122 631 TYR A N 1
ATOM 4483 C CA . TYR A 1 579 ? 7.75628 13.91144 111.33632 1.000 55.55702 631 TYR A CA 1
ATOM 4484 C C . TYR A 1 579 ? 6.58368 14.74103 111.83737 1.000 56.91934 631 TYR A C 1
ATOM 4485 O O . TYR A 1 579 ? 5.52049 14.21189 112.17171 1.000 60.88318 631 TYR A O 1
ATOM 4494 N N . ILE A 1 580 ? 6.79760 16.05388 111.88432 1.000 63.25201 632 ILE A N 1
ATOM 4495 C CA . ILE A 1 580 ? 5.79600 17.01483 112.33037 1.000 57.68782 632 ILE A CA 1
ATOM 4496 C C . ILE A 1 580 ? 5.26887 17.75958 111.11224 1.000 53.86537 632 ILE A C 1
ATOM 4497 O O . ILE A 1 580 ? 6.02410 18.05200 110.17774 1.000 58.16968 632 ILE A O 1
ATOM 4502 N N . VAL A 1 581 ? 3.97006 18.05223 111.11522 1.000 54.50728 633 VAL A N 1
ATOM 4503 C CA . VAL A 1 581 ? 3.30033 18.70295 109.99508 1.000 59.67031 633 VAL A CA 1
ATOM 4504 C C . VAL A 1 581 ? 2.86271 20.09737 110.42222 1.000 60.13180 633 VAL A C 1
ATOM 4505 O O . VAL A 1 581 ? 2.24515 20.26638 111.48060 1.000 57.48974 633 VAL A O 1
ATOM 4509 N N . HIS A 1 582 ? 3.18120 21.09175 109.59699 1.000 63.36311 634 HIS A N 1
ATOM 4510 C CA . HIS A 1 582 ? 2.74357 22.46681 109.78962 1.000 60.15370 634 HIS A CA 1
ATOM 4511 C C . HIS A 1 582 ? 1.95905 22.91518 108.56574 1.000 65.47722 634 HIS A C 1
ATOM 4512 O O . HIS A 1 582 ? 2.33375 22.60540 107.43036 1.000 69.88266 634 HIS A O 1
ATOM 4519 N N . TYR A 1 583 ? 0.87053 23.64126 108.79860 1.000 66.15190 635 TYR A N 1
ATOM 4520 C CA . TYR A 1 583 ? -0.01792 24.08962 107.73579 1.000 68.77968 635 TYR A CA 1
ATOM 4521 C C . TYR A 1 583 ? 0.03253 25.60730 107.63226 1.000 66.82363 635 TYR A C 1
ATOM 4522 O O . TYR A 1 583 ? -0.08801 26.30789 108.64305 1.000 72.04495 635 TYR A O 1
ATOM 4531 N N . GLU A 1 584 ? 0.20856 26.10813 106.41443 1.000 64.59678 636 GLU A N 1
ATOM 4532 C CA . GLU A 1 584 ? 0.20819 27.53950 106.16369 1.000 69.91329 636 GLU A CA 1
ATOM 4533 C C . GLU A 1 584 ? -1.18817 28.00843 105.76188 1.000 80.27624 636 GLU A C 1
ATOM 4534 O O . GLU A 1 584 ? -2.07255 27.21395 105.43470 1.000 82.99008 636 GLU A O 1
ATOM 4540 N N . GLY A 1 585 ? -1.37797 29.32549 105.78675 1.000 84.43265 637 GLY A N 1
ATOM 4541 C CA . GLY A 1 585 ? -2.68116 29.87765 105.46075 1.000 79.56036 637 GLY A CA 1
ATOM 4542 C C . GLY A 1 585 ? -3.69473 29.54990 106.54029 1.000 79.76808 637 GLY A C 1
ATOM 4543 O O . GLY A 1 585 ? -3.42381 29.66820 107.74032 1.000 84.88514 637 GLY A O 1
ATOM 4544 N N . HIS A 1 586 ? -4.88377 29.12836 106.11203 1.000 82.77536 638 HIS A N 1
ATOM 4545 C CA . HIS A 1 586 ? -5.94674 28.73475 107.02577 1.000 85.00563 638 HIS A CA 1
ATOM 4546 C C . HIS A 1 586 ? -5.94494 27.23852 107.31840 1.000 82.04421 638 HIS A C 1
ATOM 4547 O O . HIS A 1 586 ? -6.96492 26.70668 107.77079 1.000 82.73201 638 HIS A O 1
ATOM 4554 N N . GLY A 1 587 ? -4.82688 26.55432 107.06114 1.000 84.63211 639 GLY A N 1
ATOM 4555 C CA . GLY A 1 587 ? -4.76442 25.11848 107.29636 1.000 70.13864 639 GLY A CA 1
ATOM 4556 C C . GLY A 1 587 ? -5.14223 24.72833 108.71049 1.000 70.56148 639 GLY A C 1
ATOM 4557 O O . GLY A 1 587 ? -6.01329 23.88135 108.92450 1.000 66.10384 639 GLY A O 1
ATOM 4558 N N . TRP A 1 588 ? -4.48751 25.34035 109.69990 1.000 60.69681 640 TRP A N 1
ATOM 4559 C CA . TRP A 1 588 ? -4.81247 25.04087 111.09101 1.000 62.50086 640 TRP A CA 1
ATOM 4560 C C . TRP A 1 588 ? -6.22369 25.49295 111.44653 1.000 68.90630 640 TRP A C 1
ATOM 4561 O O . TRP A 1 588 ? -6.92633 24.80988 112.20085 1.000 71.71360 640 TRP A O 1
ATOM 4572 N N . ASP A 1 589 ? -6.65624 26.63996 110.91729 1.000 71.08594 641 ASP A N 1
ATOM 4573 C CA . ASP A 1 589 ? -7.99855 27.12826 111.21805 1.000 80.25212 641 ASP A CA 1
ATOM 4574 C C . ASP A 1 589 ? -9.06409 26.13973 110.76113 1.000 71.09512 641 ASP A C 1
ATOM 4575 O O . ASP A 1 589 ? -10.04682 25.90459 111.47312 1.000 67.54293 641 ASP A O 1
ATOM 4580 N N . GLN A 1 590 ? -8.88492 25.54661 109.57825 1.000 75.96346 642 GLN A N 1
ATOM 4581 C CA . GLN A 1 590 ? -9.83608 24.54713 109.10061 1.000 77.12074 642 GLN A CA 1
ATOM 4582 C C . GLN A 1 590 ? -9.84786 23.31526 109.99866 1.000 72.93102 642 GLN A C 1
ATOM 4583 O O . GLN A 1 590 ? -10.91730 22.78648 110.32496 1.000 73.56335 642 GLN A O 1
ATOM 4589 N N . LEU A 1 591 ? -8.66707 22.84280 110.40818 1.000 70.66135 643 LEU A N 1
ATOM 4590 C CA . LEU A 1 591 ? -8.59796 21.65990 111.26200 1.000 68.09321 643 LEU A CA 1
ATOM 4591 C C . LEU A 1 591 ? -9.14857 21.93980 112.65566 1.000 75.08809 643 LEU A C 1
ATOM 4592 O O . LEU A 1 591 ? -9.86799 21.10803 113.22131 1.000 79.46823 643 LEU A O 1
ATOM 4597 N N . ILE A 1 592 ? -8.81753 23.09938 113.22878 1.000 74.55826 644 ILE A N 1
ATOM 4598 C CA . ILE A 1 592 ? -9.34159 23.45069 114.54548 1.000 64.81169 644 ILE A CA 1
ATOM 4599 C C . ILE A 1 592 ? -10.85194 23.65019 114.48480 1.000 71.34919 644 ILE A C 1
ATOM 4600 O O . ILE A 1 592 ? -11.58077 23.26132 115.40607 1.000 75.90203 644 ILE A O 1
ATOM 4605 N N . THR A 1 593 ? -11.34752 24.25358 113.40086 1.000 69.96675 645 THR A N 1
ATOM 4606 C CA . THR A 1 593 ? -12.79115 24.37253 113.21689 1.000 71.10745 645 THR A CA 1
ATOM 4607 C C . THR A 1 593 ? -13.44888 23.00032 113.15021 1.000 70.30391 645 THR A C 1
ATOM 4608 O O . THR A 1 593 ? -14.54824 22.80242 113.68148 1.000 77.70115 645 THR A O 1
ATOM 4612 N N . GLN A 1 594 ? -12.78313 22.03598 112.51018 1.000 68.64455 646 GLN A N 1
ATOM 4613 C CA . GLN A 1 594 ? -13.33363 20.68773 112.42280 1.000 74.73748 646 GLN A CA 1
ATOM 4614 C C . GLN A 1 594 ? -13.42614 20.03906 113.79915 1.000 75.71875 646 GLN A C 1
ATOM 4615 O O . GLN A 1 594 ? -14.37928 19.30557 114.08481 1.000 73.77131 646 GLN A O 1
ATOM 4621 N N . LEU A 1 595 ? -12.44717 20.30304 114.66820 1.000 74.65553 647 LEU A N 1
ATOM 4622 C CA . LEU A 1 595 ? -12.46016 19.71355 116.00382 1.000 66.02116 647 LEU A CA 1
ATOM 4623 C C . LEU A 1 595 ? -13.59167 20.27536 116.85639 1.000 73.97243 647 LEU A C 1
ATOM 4624 O O . LEU A 1 595 ? -14.21796 19.53876 117.62713 1.000 67.45685 647 LEU A O 1
ATOM 4629 N N . ASN A 1 596 ? -13.86807 21.57523 116.73758 1.000 79.79908 648 ASN A N 1
ATOM 4630 C CA . ASN A 1 596 ? -14.90732 22.18567 117.55874 1.000 69.78031 648 ASN A CA 1
ATOM 4631 C C . ASN A 1 596 ? -16.30996 21.83067 117.08041 1.000 71.62277 648 ASN A C 1
ATOM 4632 O O . ASN A 1 596 ? -17.24974 21.83113 117.88332 1.000 72.28444 648 ASN A O 1
ATOM 4637 N N . GLN A 1 597 ? -16.47455 21.52780 115.79352 1.000 73.95366 649 GLN A N 1
ATOM 4638 C CA . GLN A 1 597 ? -17.78293 21.23134 115.22124 1.000 74.17403 649 GLN A CA 1
ATOM 4639 C C . GLN A 1 597 ? -18.08312 19.73741 115.16530 1.000 79.48443 649 GLN A C 1
ATOM 4640 O O . GLN A 1 597 ? -19.16831 19.30833 115.56747 1.000 92.85144 649 GLN A O 1
ATOM 4646 N N . ASN A 1 598 ? -17.13659 18.93003 114.67130 1.000 79.74154 650 ASN A N 1
ATOM 4647 C CA . ASN A 1 598 ? -17.33240 17.48849 114.49541 1.000 81.69449 650 ASN A CA 1
ATOM 4648 C C . ASN A 1 598 ? -15.96191 16.82868 114.68181 1.000 79.67644 650 ASN A C 1
ATOM 4649 O O . ASN A 1 598 ? -15.27134 16.47532 113.72254 1.000 78.16307 650 ASN A O 1
ATOM 4654 N N . HIS A 1 599 ? -15.56260 16.65743 115.94603 1.000 74.24117 651 HIS A N 1
ATOM 4655 C CA . HIS A 1 599 ? -14.22874 16.13263 116.21973 1.000 70.15735 651 HIS A CA 1
ATOM 4656 C C . HIS A 1 599 ? -14.10358 14.65398 115.87922 1.000 68.26199 651 HIS A C 1
ATOM 4657 O O . HIS A 1 599 ? -12.98183 14.16395 115.71385 1.000 69.89679 651 HIS A O 1
ATOM 4664 N N . THR A 1 600 ? -15.22004 13.93553 115.76278 1.000 73.77962 652 THR A N 1
ATOM 4665 C CA . THR A 1 600 ? -15.16926 12.53020 115.38292 1.000 71.24806 652 THR A CA 1
ATOM 4666 C C . THR A 1 600 ? -14.93117 12.33143 113.89238 1.000 72.69413 652 THR A C 1
ATOM 4667 O O . THR A 1 600 ? -14.69855 11.19543 113.46572 1.000 74.70421 652 THR A O 1
ATOM 4671 N N . LEU A 1 601 ? -14.98940 13.40046 113.09428 1.000 77.48052 653 LEU A N 1
ATOM 4672 C CA . LEU A 1 601 ? -14.65704 13.29594 111.67873 1.000 74.51153 653 LEU A CA 1
ATOM 4673 C C . LEU A 1 601 ? -13.16074 13.12746 111.45781 1.000 72.92118 653 LEU A C 1
ATOM 4674 O O . LEU A 1 601 ? -12.74777 12.72793 110.36422 1.000 81.73534 653 LEU A O 1
ATOM 4679 N N . LEU A 1 602 ? -12.34729 13.42896 112.46451 1.000 67.73499 654 LEU A N 1
ATOM 4680 C CA . LEU A 1 602 ? -10.91567 13.17323 112.43328 1.000 73.67286 654 LEU A CA 1
ATOM 4681 C C . LEU A 1 602 ? -10.61166 11.90296 113.21587 1.000 68.87036 654 LEU A C 1
ATOM 4682 O O . LEU A 1 602 ? -11.22541 11.64120 114.25494 1.000 64.58344 654 LEU A O 1
ATOM 4687 N N . ARG A 1 603 ? -9.66950 11.11322 112.70387 1.000 66.37114 655 ARG A N 1
ATOM 4688 C CA . ARG A 1 603 ? -9.31451 9.85715 113.34470 1.000 65.93682 655 ARG A CA 1
ATOM 4689 C C . ARG A 1 603 ? -8.82454 10.10967 114.77095 1.000 64.80924 655 ARG A C 1
ATOM 4690 O O . ARG A 1 603 ? -8.21995 11.14916 115.05236 1.000 63.31736 655 ARG A O 1
ATOM 4698 N N . PRO A 1 604 ? -9.08876 9.17868 115.69516 1.000 65.27882 656 PRO A N 1
ATOM 4699 C CA . PRO A 1 604 ? -8.67266 9.39849 117.09262 1.000 60.54485 656 PRO A CA 1
ATOM 4700 C C . PRO A 1 604 ? -7.18840 9.67542 117.24815 1.000 62.02086 656 PRO A C 1
ATOM 4701 O O . PRO A 1 604 ? -6.80413 10.54146 118.04416 1.000 63.09990 656 PRO A O 1
ATOM 4705 N N . LYS A 1 605 ? -6.33862 8.96462 116.50601 1.000 56.69810 657 LYS A N 1
ATOM 4706 C CA . LYS A 1 605 ? -4.90748 9.22749 116.56007 1.000 57.96453 657 LYS A CA 1
ATOM 4707 C C . LYS A 1 605 ? -4.51543 10.48114 115.79170 1.000 64.29208 657 LYS A C 1
ATOM 4708 O O . LYS A 1 605 ? -3.47346 11.07342 116.09392 1.000 59.25268 657 LYS A O 1
ATOM 4714 N N . ASP A 1 606 ? -5.31545 10.89370 114.80442 1.000 62.91633 658 ASP A N 1
ATOM 4715 C CA . ASP A 1 606 ? -5.07088 12.17860 114.15899 1.000 60.12445 658 ASP A CA 1
ATOM 4716 C C . ASP A 1 606 ? -5.26073 13.32121 115.14544 1.000 58.48271 658 ASP A C 1
ATOM 4717 O O . ASP A 1 606 ? -4.52024 14.31067 115.11168 1.000 60.56656 658 ASP A O 1
ATOM 4722 N N . ARG A 1 607 ? -6.24553 13.19950 116.03887 1.000 53.85790 659 ARG A N 1
ATOM 4723 C CA . ARG A 1 607 ? -6.45931 14.24033 117.03777 1.000 59.83238 659 ARG A CA 1
ATOM 4724 C C . ARG A 1 607 ? -5.30064 14.29575 118.02543 1.000 62.37722 659 ARG A C 1
ATOM 4725 O O . ARG A 1 607 ? -4.88871 15.38316 118.44605 1.000 57.55718 659 ARG A O 1
ATOM 4733 N N . VAL A 1 608 ? -4.76307 13.13378 118.40522 1.000 57.14194 660 VAL A N 1
ATOM 4734 C CA . VAL A 1 608 ? -3.59120 13.10195 119.27741 1.000 53.40836 660 VAL A CA 1
ATOM 4735 C C . VAL A 1 608 ? -2.41611 13.80111 118.60549 1.000 52.71816 660 VAL A C 1
ATOM 4736 O O . VAL A 1 608 ? -1.71448 14.61168 119.22289 1.000 49.32274 660 VAL A O 1
ATOM 4740 N N . GLY A 1 609 ? -2.18944 13.50012 117.32471 1.000 51.45926 661 GLY A N 1
ATOM 4741 C CA . GLY A 1 609 ? -1.08782 14.12449 116.61065 1.000 51.63739 661 GLY A CA 1
ATOM 4742 C C . GLY A 1 609 ? -1.28095 15.61537 116.40899 1.000 51.11587 661 GLY A C 1
ATOM 4743 O O . GLY A 1 609 ? -0.31915 16.38677 116.46746 1.000 43.41117 661 GLY A O 1
ATOM 4744 N N . LEU A 1 610 ? -2.52126 16.04255 116.15995 1.000 52.87037 662 LEU A N 1
ATOM 4745 C CA . LEU A 1 610 ? -2.78995 17.46834 116.00038 1.000 50.63179 662 LEU A CA 1
ATOM 4746 C C . LEU A 1 610 ? -2.52054 18.22283 117.29571 1.000 56.82088 662 LEU A C 1
ATOM 4747 O O . LEU A 1 610 ? -1.81052 19.23402 117.30024 1.000 56.51668 662 LEU A O 1
ATOM 4752 N N . ILE A 1 611 ? -3.07789 17.73984 118.40965 1.000 51.53694 663 ILE A N 1
ATOM 4753 C CA . ILE A 1 611 ? -2.83569 18.37677 119.70230 1.000 52.30135 663 ILE A CA 1
ATOM 4754 C C . ILE A 1 611 ? -1.34225 18.43312 119.99712 1.000 54.48830 663 ILE A C 1
ATOM 4755 O O . ILE A 1 611 ? -0.82815 19.44548 120.48906 1.000 51.53355 663 ILE A O 1
ATOM 4760 N N . HIS A 1 612 ? -0.62186 17.35029 119.69555 1.000 56.50629 664 HIS A N 1
ATOM 4761 C CA . HIS A 1 612 ? 0.81817 17.32523 119.93003 1.000 45.91745 664 HIS A CA 1
ATOM 4762 C C . HIS A 1 612 ? 1.53954 18.33689 119.04722 1.000 54.46453 664 HIS A C 1
ATOM 4763 O O . HIS A 1 612 ? 2.30495 19.17264 119.54018 1.000 52.60862 664 HIS A O 1
ATOM 4770 N N . ASP A 1 613 ? 1.29398 18.28535 117.73451 1.000 53.26810 665 ASP A N 1
ATOM 4771 C CA . ASP A 1 613 ? 2.04386 19.12480 116.80411 1.000 54.38206 665 ASP A CA 1
ATOM 4772 C C . ASP A 1 613 ? 1.74256 20.60580 116.99029 1.000 55.79071 665 ASP A C 1
ATOM 4773 O O . ASP A 1 613 ? 2.61069 21.44592 116.72807 1.000 58.50508 665 ASP A O 1
ATOM 4778 N N . VAL A 1 614 ? 0.53096 20.94903 117.43185 1.000 56.15218 666 VAL A N 1
ATOM 4779 C CA . VAL A 1 614 ? 0.17889 22.35761 117.59618 1.000 53.47093 666 VAL A CA 1
ATOM 4780 C C . VAL A 1 614 ? 1.04336 22.99689 118.67550 1.000 55.31325 666 VAL A C 1
ATOM 4781 O O . VAL A 1 614 ? 1.62312 24.07124 118.47684 1.000 50.98119 666 VAL A O 1
ATOM 4785 N N . PHE A 1 615 ? 1.14768 22.34282 119.83456 1.000 53.06320 667 PHE A N 1
ATOM 4786 C CA . PHE A 1 615 ? 1.94923 22.90186 120.91701 1.000 55.98941 667 PHE A CA 1
ATOM 4787 C C . PHE A 1 615 ? 3.44072 22.83377 120.60985 1.000 55.27909 667 PHE A C 1
ATOM 4788 O O . PHE A 1 615 ? 4.21563 23.63881 121.13949 1.000 59.12883 667 PHE A O 1
ATOM 4796 N N . GLN A 1 616 ? 3.86296 21.89247 119.76125 1.000 48.94438 668 GLN A N 1
ATOM 4797 C CA . GLN A 1 616 ? 5.26278 21.85627 119.34872 1.000 51.36423 668 GLN A CA 1
ATOM 4798 C C . GLN A 1 616 ? 5.59957 23.03242 118.44134 1.000 56.45316 668 GLN A C 1
ATOM 4799 O O . GLN A 1 616 ? 6.68023 23.62273 118.55550 1.000 58.49210 668 GLN A O 1
ATOM 4805 N N . LEU A 1 617 ? 4.68625 23.38815 117.53417 1.000 54.54060 669 LEU A N 1
ATOM 4806 C CA . LEU A 1 617 ? 4.93065 24.50101 116.62503 1.000 57.85242 669 LEU A CA 1
ATOM 4807 C C . LEU A 1 617 ? 4.88180 25.84787 117.33310 1.000 58.87000 669 LEU A C 1
ATOM 4808 O O . LEU A 1 617 ? 5.47027 26.81419 116.83699 1.000 60.07421 669 LEU A O 1
ATOM 4813 N N . VAL A 1 618 ? 4.18967 25.93705 118.47151 1.000 57.62491 670 VAL A N 1
ATOM 4814 C CA . VAL A 1 618 ? 4.24748 27.15372 119.27670 1.000 52.33194 670 VAL A CA 1
ATOM 4815 C C . VAL A 1 618 ? 5.66741 27.38282 119.77430 1.000 53.00079 670 VAL A C 1
ATOM 4816 O O . VAL A 1 618 ? 6.19054 28.50206 119.71367 1.000 58.83011 670 VAL A O 1
ATOM 4820 N N . GLY A 1 619 ? 6.31587 26.32493 120.26763 1.000 54.12327 671 GLY A N 1
ATOM 4821 C CA . GLY A 1 619 ? 7.70837 26.43676 120.66119 1.000 55.64368 671 GLY A CA 1
ATOM 4822 C C . GLY A 1 619 ? 8.63813 26.67697 119.49036 1.000 56.08968 671 GLY A C 1
ATOM 4823 O O . GLY A 1 619 ? 9.72782 27.22971 119.66402 1.000 67.72038 671 GLY A O 1
ATOM 4824 N N . ALA A 1 620 ? 8.23160 26.26410 118.28932 1.000 57.69111 672 ALA A N 1
ATOM 4825 C CA . ALA A 1 620 ? 9.02585 26.50010 117.09154 1.000 62.29009 672 ALA A CA 1
ATOM 4826 C C . ALA A 1 620 ? 8.80444 27.88368 116.49327 1.000 70.31130 672 ALA A C 1
ATOM 4827 O O . ALA A 1 620 ? 9.52051 28.25653 115.55777 1.000 68.58172 672 ALA A O 1
ATOM 4829 N N . GLY A 1 621 ? 7.84275 28.64890 117.00453 1.000 63.57723 673 GLY A N 1
ATOM 4830 C CA . GLY A 1 621 ? 7.58752 29.98273 116.50361 1.000 66.22763 673 GLY A CA 1
ATOM 4831 C C . GLY A 1 621 ? 6.69343 30.06793 115.28881 1.000 68.15698 673 GLY A C 1
ATOM 4832 O O . GLY A 1 621 ? 6.52036 31.16508 114.74677 1.000 73.12451 673 GLY A O 1
ATOM 4833 N N . ARG A 1 622 ? 6.11934 28.95475 114.84097 1.000 69.77974 674 ARG A N 1
ATOM 4834 C CA . ARG A 1 622 ? 5.22232 28.95775 113.69336 1.000 66.70576 674 ARG A CA 1
ATOM 4835 C C . ARG A 1 622 ? 3.76710 29.17649 114.08225 1.000 66.63007 674 ARG A C 1
ATOM 4836 O O . ARG A 1 622 ? 2.91322 29.28961 113.19686 1.000 70.26597 674 ARG A O 1
ATOM 4844 N N . LEU A 1 623 ? 3.46832 29.24338 115.37649 1.000 67.48540 675 LEU A N 1
ATOM 4845 C CA . LEU A 1 623 ? 2.10808 29.43183 115.85483 1.000 63.12451 675 LEU A CA 1
ATOM 4846 C C . LEU A 1 623 ? 2.16184 30.17015 117.18156 1.000 67.35312 675 LEU A C 1
ATOM 4847 O O . LEU A 1 623 ? 3.07552 29.95307 117.98130 1.000 66.64586 675 LEU A O 1
ATOM 4852 N N . THR A 1 624 ? 1.18531 31.04207 117.40750 1.000 63.58271 676 THR A N 1
ATOM 4853 C CA . THR A 1 624 ? 1.07771 31.72361 118.68670 1.000 57.52705 676 THR A CA 1
ATOM 4854 C C . THR A 1 624 ? 0.33125 30.84485 119.68401 1.000 60.43362 676 THR A C 1
ATOM 4855 O O . THR A 1 624 ? -0.49495 30.00701 119.30934 1.000 58.15282 676 THR A O 1
ATOM 4859 N N . LEU A 1 625 ? 0.64072 31.04015 120.96891 1.000 60.98802 677 LEU A N 1
ATOM 4860 C CA . LEU A 1 625 ? 0.11773 30.15213 122.00288 1.000 50.35572 677 LEU A CA 1
ATOM 4861 C C . LEU A 1 625 ? -1.40335 30.19659 122.08361 1.000 53.95916 677 LEU A C 1
ATOM 4862 O O . LEU A 1 625 ? -2.03459 29.17534 122.37871 1.000 57.56263 677 LEU A O 1
ATOM 4867 N N . ASP A 1 626 ? -2.01214 31.35821 121.82706 1.000 54.55471 678 ASP A N 1
ATOM 4868 C CA . ASP A 1 626 ? -3.46718 31.44486 121.90327 1.000 57.05300 678 ASP A CA 1
ATOM 4869 C C . ASP A 1 626 ? -4.13175 30.54969 120.86654 1.000 61.22229 678 ASP A C 1
ATOM 4870 O O . ASP A 1 626 ? -5.22124 30.02085 121.11271 1.000 58.08139 678 ASP A O 1
ATOM 4875 N N . LYS A 1 627 ? -3.49654 30.36674 119.70654 1.000 58.16267 679 LYS A N 1
ATOM 4876 C CA . LYS A 1 627 ? -4.02504 29.43165 118.71924 1.000 63.09727 679 LYS A CA 1
ATOM 4877 C C . LYS A 1 627 ? -4.00361 28.00545 119.25505 1.000 62.10140 679 LYS A C 1
ATOM 4878 O O . LYS A 1 627 ? -4.91851 27.21742 118.98750 1.000 62.91114 679 LYS A O 1
ATOM 4884 N N . ALA A 1 628 ? -2.96414 27.65737 120.01655 1.000 64.07670 680 ALA A N 1
ATOM 4885 C CA . ALA A 1 628 ? -2.89661 26.33610 120.63193 1.000 55.78969 680 ALA A CA 1
ATOM 4886 C C . ALA A 1 628 ? -3.94488 26.18395 121.72569 1.000 60.50399 680 ALA A C 1
ATOM 4887 O O . ALA A 1 628 ? -4.65632 25.17387 121.78400 1.000 59.74299 680 ALA A O 1
ATOM 4889 N N . LEU A 1 629 ? -4.04723 27.17892 122.60932 1.000 59.15194 681 LEU A N 1
ATOM 4890 C CA . LEU A 1 629 ? -5.01647 27.11187 123.69641 1.000 62.02488 681 LEU A CA 1
ATOM 4891 C C . LEU A 1 629 ? -6.44962 27.13143 123.17871 1.000 63.12626 681 LEU A C 1
ATOM 4892 O O . LEU A 1 629 ? -7.35091 26.60026 123.83795 1.000 63.42247 681 LEU A O 1
ATOM 4897 N N . ASP A 1 630 ? -6.68073 27.73340 122.00815 1.000 61.75602 682 ASP A N 1
ATOM 4898 C CA . ASP A 1 630 ? -8.01452 27.71007 121.41666 1.000 58.37835 682 ASP A CA 1
ATOM 4899 C C . ASP A 1 630 ? -8.42864 26.30050 121.01930 1.000 59.48282 682 ASP A C 1
ATOM 4900 O O . ASP A 1 630 ? -9.61661 25.96526 121.08349 1.000 66.51887 682 ASP A O 1
ATOM 4905 N N . MET A 1 631 ? -7.47280 25.46782 120.60122 1.000 64.41005 683 MET A N 1
ATOM 4906 C CA . MET A 1 631 ? -7.80016 24.09210 120.24228 1.000 68.79098 683 MET A CA 1
ATOM 4907 C C . MET A 1 631 ? -8.29026 23.30489 121.45143 1.000 70.97262 683 MET A C 1
ATOM 4908 O O . MET A 1 631 ? -9.19972 22.47545 121.33289 1.000 71.55292 683 MET A O 1
ATOM 4913 N N . THR A 1 632 ? -7.71746 23.56662 122.62942 1.000 66.83647 684 THR A N 1
ATOM 4914 C CA . THR A 1 632 ? -8.09868 22.83424 123.83262 1.000 57.33512 684 THR A CA 1
ATOM 4915 C C . THR A 1 632 ? -9.55369 23.05356 124.22687 1.000 65.35052 684 THR A C 1
ATOM 4916 O O . THR A 1 632 ? -10.05137 22.33995 125.10485 1.000 63.45062 684 THR A O 1
ATOM 4920 N N . TYR A 1 633 ? -10.24419 24.01840 123.61319 1.000 59.57168 685 TYR A N 1
ATOM 4921 C CA . TYR A 1 633 ? -11.65396 24.22275 123.92651 1.000 66.15423 685 TYR A CA 1
ATOM 4922 C C . TYR A 1 633 ? -12.49532 23.01741 123.53148 1.000 61.77810 685 TYR A C 1
ATOM 4923 O O . TYR A 1 633 ? -13.47643 22.69758 124.21184 1.000 66.72315 685 TYR A O 1
ATOM 4932 N N . TYR A 1 634 ? -12.13297 22.33694 122.44092 1.000 63.84529 686 TYR A N 1
ATOM 4933 C CA . TYR A 1 634 ? -12.92081 21.19729 121.98820 1.000 62.49832 686 TYR A CA 1
ATOM 4934 C C . TYR A 1 634 ? -12.79878 20.01182 122.93445 1.000 62.51665 686 TYR A C 1
ATOM 4935 O O . TYR A 1 634 ? -13.62480 19.09474 122.86858 1.000 66.11564 686 TYR A O 1
ATOM 4944 N N . LEU A 1 635 ? -11.79452 20.01604 123.81691 1.000 61.79488 687 LEU A N 1
ATOM 4945 C CA . LEU A 1 635 ? -11.58964 18.89944 124.73189 1.000 62.59966 687 LEU A CA 1
ATOM 4946 C C . LEU A 1 635 ? -12.77851 18.68446 125.65887 1.000 69.75724 687 LEU A C 1
ATOM 4947 O O . LEU A 1 635 ? -12.87622 17.62429 126.28706 1.000 71.26592 687 LEU A O 1
ATOM 4952 N N . GLN A 1 636 ? -13.68354 19.66194 125.75634 1.000 64.40173 688 GLN A N 1
ATOM 4953 C CA . GLN A 1 636 ? -14.90721 19.47332 126.52430 1.000 65.31169 688 GLN A CA 1
ATOM 4954 C C . GLN A 1 636 ? -15.79051 18.39464 125.91548 1.000 70.28394 688 GLN A C 1
ATOM 4955 O O . GLN A 1 636 ? -16.60619 17.79814 126.62700 1.000 72.65149 688 GLN A O 1
ATOM 4961 N N . HIS A 1 637 ? -15.64685 18.13690 124.61590 1.000 68.41807 689 HIS A N 1
ATOM 4962 C CA . HIS A 1 637 ? -16.41381 17.11369 123.92526 1.000 65.59969 689 HIS A CA 1
ATOM 4963 C C . HIS A 1 637 ? -15.58376 15.87636 123.61926 1.000 69.10258 689 HIS A C 1
ATOM 4964 O O . HIS A 1 637 ? -16.11065 14.91569 123.04754 1.000 65.16452 689 HIS A O 1
ATOM 4971 N N . GLU A 1 638 ? -14.30522 15.87281 123.98504 1.000 67.93463 690 GLU A N 1
ATOM 4972 C CA . GLU A 1 638 ? -13.42329 14.75103 123.69428 1.000 64.00261 690 GLU A CA 1
ATOM 4973 C C . GLU A 1 638 ? -13.66984 13.62356 124.68908 1.000 67.39268 690 GLU A C 1
ATOM 4974 O O . GLU A 1 638 ? -13.49378 13.80632 125.89875 1.000 58.06300 690 GLU A O 1
ATOM 4980 N N . THR A 1 639 ? -14.07962 12.45988 124.18196 1.000 65.47421 691 THR A N 1
ATOM 4981 C CA . THR A 1 639 ? -14.26219 11.27842 125.01106 1.000 56.11404 691 THR A CA 1
ATOM 4982 C C . THR A 1 639 ? -13.18525 10.22579 124.79418 1.000 62.28332 691 THR A C 1
ATOM 4983 O O . THR A 1 639 ? -13.11105 9.27022 125.57509 1.000 61.58792 691 THR A O 1
ATOM 4987 N N . SER A 1 640 ? -12.35877 10.36856 123.76054 1.000 58.90237 692 SER A N 1
ATOM 4988 C CA . SER A 1 640 ? -11.21404 9.48550 123.56731 1.000 59.10278 692 SER A CA 1
ATOM 4989 C C . SER A 1 640 ? -10.12887 9.86278 124.56879 1.000 64.14504 692 SER A C 1
ATOM 4990 O O . SER A 1 640 ? -9.56120 10.95770 124.49730 1.000 57.49498 692 SER A O 1
ATOM 4993 N N . SER A 1 641 ? -9.84766 8.96081 125.50754 1.000 58.55323 693 SER A N 1
ATOM 4994 C CA . SER A 1 641 ? -8.88611 9.26344 126.56501 1.000 53.93923 693 SER A CA 1
ATOM 4995 C C . SER A 1 641 ? -7.48932 9.62498 126.06486 1.000 56.38336 693 SER A C 1
ATOM 4996 O O . SER A 1 641 ? -6.87355 10.52498 126.66267 1.000 53.75208 693 SER A O 1
ATOM 4999 N N . PRO A 1 642 ? -6.92456 8.98715 125.02903 1.000 59.28019 694 PRO A N 1
ATOM 5000 C CA . PRO A 1 642 ? -5.58929 9.42092 124.57069 1.000 54.18202 694 PRO A CA 1
ATOM 5001 C C . PRO A 1 642 ? -5.52768 10.88830 124.18055 1.000 57.33429 694 PRO A C 1
ATOM 5002 O O . PRO A 1 642 ? -4.59766 11.59657 124.58872 1.000 63.93061 694 PRO A O 1
ATOM 5006 N N . ALA A 1 643 ? -6.49549 11.36850 123.39712 1.000 58.05835 695 ALA A N 1
ATOM 5007 C CA . ALA A 1 643 ? -6.49217 12.77272 123.00006 1.000 55.68239 695 ALA A CA 1
ATOM 5008 C C . ALA A 1 643 ? -6.74686 13.68704 124.19252 1.000 55.55580 695 ALA A C 1
ATOM 5009 O O . ALA A 1 643 ? -6.11752 14.74456 124.31571 1.000 55.19142 695 ALA A O 1
ATOM 5011 N N . LEU A 1 644 ? -7.66485 13.29597 125.08024 1.000 54.56083 696 LEU A N 1
ATOM 5012 C CA . LEU A 1 644 ? -7.97913 14.12085 126.24336 1.000 52.07829 696 LEU A CA 1
ATOM 5013 C C . LEU A 1 644 ? -6.76944 14.26508 127.15904 1.000 55.65078 696 LEU A C 1
ATOM 5014 O O . LEU A 1 644 ? -6.43169 15.37317 127.59121 1.000 56.50140 696 LEU A O 1
ATOM 5019 N N . LEU A 1 645 ? -6.10321 13.14937 127.46834 1.000 55.20968 697 LEU A N 1
ATOM 5020 C CA . LEU A 1 645 ? -4.92874 13.20711 128.33188 1.000 49.20497 697 LEU A CA 1
ATOM 5021 C C . LEU A 1 645 ? -3.78347 13.96509 127.67381 1.000 50.74501 697 LEU A C 1
ATOM 5022 O O . LEU A 1 645 ? -2.98311 14.60085 128.36931 1.000 46.57914 697 LEU A O 1
ATOM 5027 N N . GLU A 1 646 ? -3.68682 13.90776 126.34394 1.000 55.22814 698 GLU A N 1
ATOM 5028 C CA . GLU A 1 646 ? -2.64087 14.64369 125.64114 1.000 51.44681 698 GLU A CA 1
ATOM 5029 C C . GLU A 1 646 ? -2.82948 16.14720 125.80684 1.000 55.35128 698 GLU A C 1
ATOM 5030 O O . GLU A 1 646 ? -1.88865 16.86912 126.15594 1.000 54.14389 698 GLU A O 1
ATOM 5036 N N . GLY A 1 647 ? -4.04506 16.63761 125.55710 1.000 51.78444 699 GLY A N 1
ATOM 5037 C CA . GLY A 1 647 ? -4.30095 18.06135 125.70106 1.000 52.39561 699 GLY A CA 1
ATOM 5038 C C . GLY A 1 647 ? -4.17281 18.54073 127.13467 1.000 54.93993 699 GLY A C 1
ATOM 5039 O O . GLY A 1 647 ? -3.70280 19.65422 127.38678 1.000 53.35804 699 GLY A O 1
ATOM 5040 N N . LEU A 1 648 ? -4.59602 17.71352 128.09341 1.000 54.15461 700 LEU A N 1
ATOM 5041 C CA . LEU A 1 648 ? -4.48592 18.09459 129.49733 1.000 51.35107 700 LEU A CA 1
ATOM 5042 C C . LEU A 1 648 ? -3.03479 18.16406 129.95474 1.000 50.86298 700 LEU A C 1
ATOM 5043 O O . LEU A 1 648 ? -2.70701 18.95666 130.84534 1.000 53.55514 700 LEU A O 1
ATOM 5048 N N . SER A 1 649 ? -2.15678 17.34824 129.36449 1.000 43.78419 701 SER A N 1
ATOM 5049 C CA . SER A 1 649 ? -0.76258 17.32603 129.79636 1.000 51.41239 701 SER A CA 1
ATOM 5050 C C . SER A 1 649 ? -0.08454 18.66975 129.55689 1.000 50.37906 701 SER A C 1
ATOM 5051 O O . SER A 1 649 ? 0.74986 19.10330 130.35980 1.000 52.12692 701 SER A O 1
ATOM 5054 N N . TYR A 1 650 ? -0.43201 19.34742 128.46066 1.000 48.72528 702 TYR A N 1
ATOM 5055 C CA . TYR A 1 650 ? 0.15016 20.65974 128.19666 1.000 53.44375 702 TYR A CA 1
ATOM 5056 C C . TYR A 1 650 ? -0.38050 21.70574 129.16819 1.000 47.35850 702 TYR A C 1
ATOM 5057 O O . TYR A 1 650 ? 0.39129 22.51153 129.70129 1.000 44.46899 702 TYR A O 1
ATOM 5066 N N . LEU A 1 651 ? -1.69337 21.70879 129.41223 1.000 49.25289 703 LEU A N 1
ATOM 5067 C CA . LEU A 1 651 ? -2.25937 22.63790 130.38477 1.000 47.78267 703 LEU A CA 1
ATOM 5068 C C . LEU A 1 651 ? -1.72278 22.36386 131.78426 1.000 49.57951 703 LEU A C 1
ATOM 5069 O O . LEU A 1 651 ? -1.47350 23.29762 132.55599 1.000 53.15426 703 LEU A O 1
ATOM 5074 N N . GLU A 1 652 ? -1.53664 21.08736 132.12952 1.000 46.99404 704 GLU A N 1
ATOM 5075 C CA . GLU A 1 652 ? -0.98490 20.74981 133.43768 1.000 44.56607 704 GLU A CA 1
ATOM 5076 C C . GLU A 1 652 ? 0.47893 21.15865 133.54196 1.000 46.89541 704 GLU A C 1
ATOM 5077 O O . GLU A 1 652 ? 0.90883 21.69001 134.57276 1.000 44.77983 704 GLU A O 1
ATOM 5083 N N . SER A 1 653 ? 1.26018 20.91972 132.48537 1.000 44.79096 705 SER A N 1
ATOM 5084 C CA . SER A 1 653 ? 2.66293 21.32091 132.50278 1.000 46.92508 705 SER A CA 1
ATOM 5085 C C . SER A 1 653 ? 2.80012 22.83571 132.58343 1.000 47.29786 705 SER A C 1
ATOM 5086 O O . SER A 1 653 ? 3.70435 23.34786 133.25322 1.000 46.66745 705 SER A O 1
ATOM 5089 N N . PHE A 1 654 ? 1.91285 23.57015 131.90536 1.000 45.05772 706 PHE A N 1
ATOM 5090 C CA . PHE A 1 654 ? 1.93652 25.02692 132.00170 1.000 52.32369 706 PHE A CA 1
ATOM 5091 C C . PHE A 1 654 ? 1.74249 25.48439 133.44082 1.000 45.99303 706 PHE A C 1
ATOM 5092 O O . PHE A 1 654 ? 2.43747 26.39301 133.90915 1.000 49.64353 706 PHE A O 1
ATOM 5100 N N . TYR A 1 655 ? 0.80516 24.86095 134.15916 1.000 45.92498 707 TYR A N 1
ATOM 5101 C CA . TYR A 1 655 ? 0.56647 25.22855 135.55155 1.000 47.63762 707 TYR A CA 1
ATOM 5102 C C . TYR A 1 655 ? 1.80975 24.99908 136.40254 1.000 51.59432 707 TYR A C 1
ATOM 5103 O O . TYR A 1 655 ? 2.21436 25.87139 137.18039 1.000 50.19956 707 TYR A O 1
ATOM 5112 N N . HIS A 1 656 ? 2.43058 23.82420 136.26901 1.000 51.84214 708 HIS A N 1
ATOM 5113 C CA . HIS A 1 656 ? 3.61490 23.52825 137.06676 1.000 48.52742 708 HIS A CA 1
ATOM 5114 C C . HIS A 1 656 ? 4.79994 24.39106 136.65292 1.000 54.15117 708 HIS A C 1
ATOM 5115 O O . HIS A 1 656 ? 5.67613 24.67258 137.47884 1.000 54.67563 708 HIS A O 1
ATOM 5122 N N . MET A 1 657 ? 4.84622 24.82023 135.38887 1.000 56.44537 709 MET A N 1
ATOM 5123 C CA A MET A 1 657 ? 5.90165 25.73336 134.96271 0.452 53.75934 709 MET A CA 1
ATOM 5124 C CA B MET A 1 657 ? 5.89998 25.73392 134.96034 0.548 51.81395 709 MET A CA 1
ATOM 5125 C C . MET A 1 657 ? 5.74659 27.09595 135.62554 1.000 51.67927 709 MET A C 1
ATOM 5126 O O . MET A 1 657 ? 6.74226 27.72960 135.99479 1.000 50.91903 709 MET A O 1
ATOM 5135 N N . MET A 1 658 ? 4.50521 27.56183 135.78599 1.000 51.58328 710 MET A N 1
ATOM 5136 C CA . MET A 1 658 ? 4.27104 28.81624 136.49283 1.000 54.94397 710 MET A CA 1
ATOM 5137 C C . MET A 1 658 ? 4.51228 28.65346 137.98739 1.000 54.60070 710 MET A C 1
ATOM 5138 O O . MET A 1 658 ? 5.06439 29.55031 138.63517 1.000 56.68452 710 MET A O 1
ATOM 5143 N N . ASP A 1 659 ? 4.10013 27.51420 138.54961 1.000 54.11670 711 ASP A N 1
ATOM 5144 C CA . ASP A 1 659 ? 4.25000 27.28990 139.98342 1.000 51.04497 711 ASP A CA 1
ATOM 5145 C C . ASP A 1 659 ? 5.71771 27.27982 140.39254 1.000 55.39125 711 ASP A C 1
ATOM 5146 O O . ASP A 1 659 ? 6.08243 27.83837 141.43376 1.000 62.50021 711 ASP A O 1
ATOM 5151 N N . ARG A 1 660 ? 6.57542 26.64493 139.58806 1.000 50.95618 712 ARG A N 1
ATOM 5152 C CA . ARG A 1 660 ? 7.99890 26.60887 139.90851 1.000 52.10995 712 ARG A CA 1
ATOM 5153 C C . ARG A 1 660 ? 8.63732 27.98950 139.81562 1.000 58.05223 712 ARG A C 1
ATOM 5154 O O . ARG A 1 660 ? 9.62622 28.25974 140.50690 1.000 62.15812 712 ARG A O 1
ATOM 5162 N N . ARG A 1 661 ? 8.09740 28.86975 138.97436 1.000 60.60444 713 ARG A N 1
ATOM 5163 C CA . ARG A 1 661 ? 8.61524 30.22173 138.81746 1.000 53.48067 713 ARG A CA 1
ATOM 5164 C C . ARG A 1 661 ? 7.86813 31.23855 139.67075 1.000 60.13296 713 ARG A C 1
ATOM 5165 O O . ARG A 1 661 ? 8.13448 32.43989 139.55763 1.000 60.64801 713 ARG A O 1
ATOM 5173 N N . ASN A 1 662 ? 6.93878 30.78373 140.51475 1.000 57.43844 714 ASN A N 1
ATOM 5174 C CA . ASN A 1 662 ? 6.19724 31.64890 141.43423 1.000 65.44650 714 ASN A CA 1
ATOM 5175 C C . ASN A 1 662 ? 5.37862 32.70136 140.68807 1.000 65.54707 714 ASN A C 1
ATOM 5176 O O . ASN A 1 662 ? 5.13417 33.79617 141.20069 1.000 64.62779 714 ASN A O 1
ATOM 5181 N N . ILE A 1 663 ? 4.94776 32.37963 139.47222 1.000 61.23206 715 ILE A N 1
ATOM 5182 C CA . ILE A 1 663 ? 4.05749 33.27003 138.70734 1.000 56.67676 715 ILE A CA 1
ATOM 5183 C C . ILE A 1 663 ? 2.64206 32.91067 139.14272 1.000 57.20785 715 ILE A C 1
ATOM 5184 O O . ILE A 1 663 ? 1.91198 32.16418 138.48629 1.000 49.90890 715 ILE A O 1
ATOM 5189 N N . SER A 1 664 ? 2.24074 33.46597 140.28891 1.000 53.82021 716 SER A N 1
ATOM 5190 C CA . SER A 1 664 ? 1.01883 33.02381 140.95067 1.000 53.72291 716 SER A CA 1
ATOM 5191 C C . SER A 1 664 ? -0.24650 33.50501 140.25206 1.000 56.42480 716 SER A C 1
ATOM 5192 O O . SER A 1 664 ? -1.29103 32.86084 140.38950 1.000 61.30869 716 SER A O 1
ATOM 5195 N N . ASP A 1 665 ? -0.18792 34.61151 139.50809 1.000 52.44233 717 ASP A N 1
ATOM 5196 C CA . ASP A 1 665 ? -1.39589 35.09147 138.84468 1.000 57.73508 717 ASP A CA 1
ATOM 5197 C C . ASP A 1 665 ? -1.78283 34.19751 137.67390 1.000 59.30139 717 ASP A C 1
ATOM 5198 O O . ASP A 1 665 ? -2.97535 34.00695 137.40940 1.000 62.49987 717 ASP A O 1
ATOM 5203 N N . ILE A 1 666 ? -0.79868 33.63815 136.96968 1.000 55.50937 718 ILE A N 1
ATOM 5204 C CA . ILE A 1 666 ? -1.09592 32.75392 135.84863 1.000 57.26618 718 ILE A CA 1
ATOM 5205 C C . ILE A 1 666 ? -1.44752 31.35591 136.34111 1.000 52.44839 718 ILE A C 1
ATOM 5206 O O . ILE A 1 666 ? -2.33862 30.69948 135.79147 1.000 55.47546 718 ILE A O 1
ATOM 5211 N N . SER A 1 667 ? -0.76170 30.87914 137.38308 1.000 51.04952 719 SER A N 1
ATOM 5212 C CA . SER A 1 667 ? -1.04494 29.54526 137.90398 1.000 56.34171 719 SER A CA 1
ATOM 5213 C C . SER A 1 667 ? -2.43661 29.47552 138.52261 1.000 59.62443 719 SER A C 1
ATOM 5214 O O . SER A 1 667 ? -3.12091 28.45148 138.40870 1.000 54.78354 719 SER A O 1
ATOM 5217 N N . GLU A 1 668 ? -2.87474 30.55361 139.17863 1.000 54.57851 720 GLU A N 1
ATOM 5218 C CA . GLU A 1 668 ? -4.21890 30.57001 139.74796 1.000 61.12864 720 GLU A CA 1
ATOM 5219 C C . GLU A 1 668 ? -5.28285 30.58031 138.65739 1.000 60.17593 720 GLU A C 1
ATOM 5220 O O . GLU A 1 668 ? -6.31545 29.91205 138.78612 1.000 60.77478 720 GLU A O 1
ATOM 5226 N N . ASN A 1 669 ? -5.05185 31.33117 137.57706 1.000 59.60287 721 ASN A N 1
ATOM 5227 C CA . ASN A 1 669 ? -5.99091 31.31774 136.45957 1.000 57.15872 721 ASN A CA 1
ATOM 5228 C C . ASN A 1 669 ? -6.01175 29.95617 135.77650 1.000 55.63168 721 ASN A C 1
ATOM 5229 O O . ASN A 1 669 ? -7.07205 29.48811 135.34539 1.000 59.33802 721 ASN A O 1
ATOM 5234 N N . LEU A 1 670 ? -4.84977 29.30802 135.66515 1.000 57.98868 722 LEU A N 1
ATOM 5235 C CA . LEU A 1 670 ? -4.80269 27.96879 135.08782 1.000 54.32281 722 LEU A CA 1
ATOM 5236 C C . LEU A 1 670 ? -5.49211 26.95384 135.99000 1.000 55.60563 722 LEU A C 1
ATOM 5237 O O . LEU A 1 670 ? -6.18269 26.05140 135.50259 1.000 55.27839 722 LEU A O 1
ATOM 5242 N N . LYS A 1 671 ? -5.31518 27.08471 137.30746 1.000 57.39325 723 LYS A N 1
ATOM 5243 C CA . LYS A 1 671 ? -5.99578 26.19087 138.23867 1.000 54.58411 723 LYS A CA 1
ATOM 5244 C C . LYS A 1 671 ? -7.50874 26.32648 138.12878 1.000 61.32664 723 LYS A C 1
ATOM 5245 O O . LYS A 1 671 ? -8.23005 25.32214 138.09986 1.000 59.87906 723 LYS A O 1
ATOM 5251 N N . ARG A 1 672 ? -8.00842 27.56196 138.06190 1.000 54.53189 724 ARG A N 1
ATOM 5252 C CA . ARG A 1 672 ? -9.45000 27.76697 137.97844 1.000 60.47382 724 ARG A CA 1
ATOM 5253 C C . ARG A 1 672 ? -9.99978 27.32589 136.62727 1.000 61.28909 724 ARG A C 1
ATOM 5254 O O . ARG A 1 672 ? -11.10294 26.77457 136.55420 1.000 61.76449 724 ARG A O 1
ATOM 5262 N N . TYR A 1 673 ? -9.24564 27.54908 135.54794 1.000 61.85659 725 TYR A N 1
ATOM 5263 C CA . TYR A 1 673 ? -9.71313 27.13261 134.22888 1.000 57.85307 725 TYR A CA 1
ATOM 5264 C C . TYR A 1 673 ? -9.81159 25.61546 134.12724 1.000 60.98954 725 TYR A C 1
ATOM 5265 O O . TYR A 1 673 ? -10.77507 25.08843 133.55921 1.000 57.80835 725 TYR A O 1
ATOM 5274 N N . LEU A 1 674 ? -8.82799 24.89682 134.67087 1.000 59.04805 726 LEU A N 1
ATOM 5275 C CA . LEU A 1 674 ? -8.86089 23.43863 134.61720 1.000 57.91371 726 LEU A CA 1
ATOM 5276 C C . LEU A 1 674 ? -10.01439 22.88658 135.44550 1.000 60.91675 726 LEU A C 1
ATOM 5277 O O . LEU A 1 674 ? -10.79026 22.04928 134.96977 1.000 63.24981 726 LEU A O 1
ATOM 5282 N N . LEU A 1 675 ? -10.14210 23.34766 136.69168 1.000 62.46087 727 LEU A N 1
ATOM 5283 C CA . LEU A 1 675 ? -11.18678 22.85151 137.57893 1.000 54.16246 727 LEU A CA 1
ATOM 5284 C C . LEU A 1 675 ? -12.58567 23.23641 137.11348 1.000 63.88064 727 LEU A C 1
ATOM 5285 O O . LEU A 1 675 ? -13.55801 22.59418 137.52423 1.000 69.02415 727 LEU A O 1
ATOM 5290 N N . GLN A 1 676 ? -12.71313 24.26483 136.27529 1.000 61.43993 728 GLN A N 1
ATOM 5291 C CA . GLN A 1 676 ? -14.01525 24.73263 135.81590 1.000 66.07278 728 GLN A CA 1
ATOM 5292 C C . GLN A 1 676 ? -14.38422 24.19537 134.43866 1.000 58.25392 728 GLN A C 1
ATOM 5293 O O . GLN A 1 676 ? -15.49682 23.69571 134.24547 1.000 68.20207 728 GLN A O 1
ATOM 5299 N N . TYR A 1 677 ? -13.46740 24.28206 133.47275 1.000 57.45188 729 TYR A N 1
ATOM 5300 C CA . TYR A 1 677 ? -13.78301 23.84728 132.11777 1.000 62.29519 729 TYR A CA 1
ATOM 5301 C C . TYR A 1 677 ? -13.86182 22.33145 131.99879 1.000 65.35331 729 TYR A C 1
ATOM 5302 O O . TYR A 1 677 ? -14.54587 21.82824 131.10169 1.000 71.15999 729 TYR A O 1
ATOM 5311 N N . PHE A 1 678 ? -13.18408 21.59473 132.87983 1.000 62.74786 730 PHE A N 1
ATOM 5312 C CA . PHE A 1 678 ? -13.22240 20.13829 132.87669 1.000 59.53696 730 PHE A CA 1
ATOM 5313 C C . PHE A 1 678 ? -13.90468 19.57779 134.11920 1.000 66.90371 730 PHE A C 1
ATOM 5314 O O . PHE A 1 678 ? -13.72315 18.40103 134.44562 1.000 65.70947 730 PHE A O 1
ATOM 5322 N N . LYS A 1 679 ? -14.67994 20.40292 134.81815 1.000 68.86409 731 LYS A N 1
ATOM 5323 C CA . LYS A 1 679 ? -15.45363 19.92966 135.96307 1.000 65.60783 731 LYS A CA 1
ATOM 5324 C C . LYS A 1 679 ? -16.37100 18.74908 135.65271 1.000 70.21600 731 LYS A C 1
ATOM 5325 O O . LYS A 1 679 ? -16.44345 17.83233 136.48910 1.000 65.47063 731 LYS A O 1
ATOM 5331 N N . PRO A 1 680 ? -17.09240 18.69844 134.52195 1.000 71.16317 732 PRO A N 1
ATOM 5332 C CA . PRO A 1 680 ? -17.95700 17.52610 134.27796 1.000 66.53156 732 PRO A CA 1
ATOM 5333 C C . PRO A 1 680 ? -17.21399 16.20037 134.28243 1.000 66.81511 732 PRO A C 1
ATOM 5334 O O . PRO A 1 680 ? -17.65185 15.25282 134.94740 1.000 71.33115 732 PRO A O 1
ATOM 5338 N N . VAL A 1 681 ? -16.09380 16.10362 133.56303 1.000 66.38193 733 VAL A N 1
ATOM 5339 C CA . VAL A 1 681 ? -15.38760 14.82867 133.49004 1.000 67.56854 733 VAL A CA 1
ATOM 5340 C C . VAL A 1 681 ? -14.66756 14.52898 134.79992 1.000 69.59368 733 VAL A C 1
ATOM 5341 O O . VAL A 1 681 ? -14.44107 13.36141 135.13627 1.000 66.28862 733 VAL A O 1
ATOM 5345 N N . ILE A 1 682 ? -14.31171 15.56116 135.56737 1.000 68.92310 734 ILE A N 1
ATOM 5346 C CA . ILE A 1 682 ? -13.64985 15.33816 136.84988 1.000 64.04427 734 ILE A CA 1
ATOM 5347 C C . ILE A 1 682 ? -14.64082 14.81160 137.88071 1.000 68.73019 734 ILE A C 1
ATOM 5348 O O . ILE A 1 682 ? -14.34668 13.86063 138.61515 1.000 69.17973 734 ILE A O 1
ATOM 5353 N N . ASP A 1 683 ? -15.83283 15.41190 137.94640 1.000 69.09681 735 ASP A N 1
ATOM 5354 C CA . ASP A 1 683 ? -16.78295 15.06140 138.99653 1.000 69.50329 735 ASP A CA 1
ATOM 5355 C C . ASP A 1 683 ? -17.33180 13.65155 138.82403 1.000 69.70276 735 ASP A C 1
ATOM 5356 O O . ASP A 1 683 ? -17.64490 12.98617 139.81840 1.000 74.43773 735 ASP A O 1
ATOM 5361 N N . ARG A 1 684 ? -17.45713 13.17813 137.58744 1.000 66.95281 736 ARG A N 1
ATOM 5362 C CA . ARG A 1 684 ? -18.00901 11.85709 137.32089 1.000 69.42507 736 ARG A CA 1
ATOM 5363 C C . ARG A 1 684 ? -16.95984 10.75239 137.37475 1.000 70.39672 736 ARG A C 1
ATOM 5364 O O . ARG A 1 684 ? -17.22333 9.64038 136.90688 1.000 73.69032 736 ARG A O 1
ATOM 5372 N N . GLN A 1 685 ? -15.78547 11.02996 137.93574 1.000 71.06835 737 GLN A N 1
ATOM 5373 C CA . GLN A 1 685 ? -14.77007 10.00872 138.14923 1.000 65.08611 737 GLN A CA 1
ATOM 5374 C C . GLN A 1 685 ? -15.00009 9.35903 139.50627 1.000 69.90306 737 GLN A C 1
ATOM 5375 O O . GLN A 1 685 ? -15.20528 10.05351 140.50694 1.000 73.43042 737 GLN A O 1
ATOM 5381 N N . SER A 1 686 ? -14.96732 8.03344 139.53711 1.000 66.99587 738 SER A N 1
ATOM 5382 C CA . SER A 1 686 ? -15.12469 7.30615 140.78467 1.000 65.47201 738 SER A CA 1
ATOM 5383 C C . SER A 1 686 ? -13.76486 7.01803 141.40985 1.000 59.22758 738 SER A C 1
ATOM 5384 O O . SER A 1 686 ? -12.72745 7.04472 140.74583 1.000 60.12377 738 SER A O 1
ATOM 5387 N N . TRP A 1 687 ? -13.78232 6.74859 142.71149 1.000 64.43555 739 TRP A N 1
ATOM 5388 C CA . TRP A 1 687 ? -12.57966 6.33113 143.42605 1.000 59.54872 739 TRP A CA 1
ATOM 5389 C C . TRP A 1 687 ? -12.59221 4.80954 143.56254 1.000 64.96903 739 TRP A C 1
ATOM 5390 O O . TRP A 1 687 ? -12.84850 4.24098 144.62442 1.000 61.55722 739 TRP A O 1
ATOM 5401 N N . SER A 1 688 ? -12.32057 4.15504 142.43665 1.000 64.36542 740 SER A N 1
ATOM 5402 C CA . SER A 1 688 ? -12.36476 2.70168 142.34553 1.000 64.39811 740 SER A CA 1
ATOM 5403 C C . SER A 1 688 ? -11.36269 2.25279 141.28740 1.000 70.07463 740 SER A C 1
ATOM 5404 O O . SER A 1 688 ? -10.49334 3.02015 140.86307 1.000 71.99087 740 SER A O 1
ATOM 5407 N N . ASP A 1 689 ? -11.48527 0.99341 140.86364 1.000 66.44052 741 ASP A N 1
ATOM 5408 C CA . ASP A 1 689 ? -10.65494 0.43254 139.80423 1.000 65.48102 741 ASP A CA 1
ATOM 5409 C C . ASP A 1 689 ? -11.49536 -0.07593 138.63817 1.000 65.34863 741 ASP A C 1
ATOM 5410 O O . ASP A 1 689 ? -11.04430 -0.94437 137.88459 1.000 69.43693 741 ASP A O 1
ATOM 5415 N N . LYS A 1 690 ? -12.70730 0.44760 138.47490 1.000 69.00288 742 LYS A N 1
ATOM 5416 C CA . LYS A 1 690 ? -13.59956 -0.00445 137.42061 1.000 69.64497 742 LYS A CA 1
ATOM 5417 C C . LYS A 1 690 ? -13.16501 0.55236 136.06697 1.000 69.81096 742 LYS A C 1
ATOM 5418 O O . LYS A 1 690 ? -12.38171 1.50178 135.97449 1.000 61.64625 742 LYS A O 1
ATOM 5424 N N . GLY A 1 691 ? -13.69409 -0.05414 135.00605 1.000 66.22483 743 GLY A N 1
ATOM 5425 C CA . GLY A 1 691 ? -13.43293 0.40798 133.65856 1.000 65.86963 743 GLY A CA 1
ATOM 5426 C C . GLY A 1 691 ? -12.25746 -0.29000 133.00573 1.000 71.96870 743 GLY A C 1
ATOM 5427 O O . GLY A 1 691 ? -11.61599 -1.18570 133.56359 1.000 70.23482 743 GLY A O 1
ATOM 5428 N N . SER A 1 692 ? -11.97489 0.14178 131.77868 1.000 66.75364 744 SER A N 1
ATOM 5429 C CA . SER A 1 692 ? -10.86198 -0.39131 131.00954 1.000 66.10895 744 SER A CA 1
ATOM 5430 C C . SER A 1 692 ? -9.54869 0.23327 131.47847 1.000 69.63184 744 SER A C 1
ATOM 5431 O O . SER A 1 692 ? -9.50387 1.01698 132.43113 1.000 66.60376 744 SER A O 1
ATOM 5434 N N . VAL A 1 693 ? -8.45940 -0.11807 130.79146 1.000 60.68605 745 VAL A N 1
ATOM 5435 C CA . VAL A 1 693 ? -7.14295 0.39046 131.16978 1.000 64.53378 745 VAL A CA 1
ATOM 5436 C C . VAL A 1 693 ? -7.09609 1.90535 131.01610 1.000 65.12895 745 VAL A C 1
ATOM 5437 O O . VAL A 1 693 ? -6.66378 2.62667 131.92288 1.000 65.07607 745 VAL A O 1
ATOM 5441 N N . TRP A 1 694 ? -7.54062 2.41119 129.86323 1.000 63.79591 746 TRP A N 1
ATOM 5442 C CA . TRP A 1 694 ? -7.55627 3.85516 129.65648 1.000 63.71287 746 TRP A CA 1
ATOM 5443 C C . TRP A 1 694 ? -8.58811 4.54240 130.54143 1.000 63.35301 746 TRP A C 1
ATOM 5444 O O . TRP A 1 694 ? -8.41215 5.71338 130.89388 1.000 60.37940 746 TRP A O 1
ATOM 5455 N N . ASP A 1 695 ? -9.66423 3.84207 130.90989 1.000 67.42218 747 ASP A N 1
ATOM 5456 C CA . ASP A 1 695 ? -10.59879 4.39872 131.88346 1.000 62.83737 747 ASP A CA 1
ATOM 5457 C C . ASP A 1 695 ? -9.93221 4.57053 133.24197 1.000 65.24943 747 ASP A C 1
ATOM 5458 O O . ASP A 1 695 ? -10.15062 5.57612 133.92808 1.000 62.57156 747 ASP A O 1
ATOM 5463 N N . ARG A 1 696 ? -9.11046 3.59855 133.64535 1.000 62.61633 748 ARG A N 1
ATOM 5464 C CA . ARG A 1 696 ? -8.42850 3.69298 134.93153 1.000 51.19792 748 ARG A CA 1
ATOM 5465 C C . ARG A 1 696 ? -7.28557 4.69844 134.87730 1.000 59.46471 748 ARG A C 1
ATOM 5466 O O . ARG A 1 696 ? -7.01869 5.39573 135.86325 1.000 62.43188 748 ARG A O 1
ATOM 5474 N N . MET A 1 697 ? -6.59744 4.78967 133.73664 1.000 55.61887 749 MET A N 1
ATOM 5475 C CA . MET A 1 697 ? -5.54433 5.79065 133.60282 1.000 56.09022 749 MET A CA 1
ATOM 5476 C C . MET A 1 697 ? -6.13123 7.19528 133.53983 1.000 55.28918 749 MET A C 1
ATOM 5477 O O . MET A 1 697 ? -5.54180 8.14395 134.06966 1.000 60.50714 749 MET A O 1
ATOM 5482 N N . LEU A 1 698 ? -7.29183 7.34932 132.89746 1.000 60.96427 750 LEU A N 1
ATOM 5483 C CA . LEU A 1 698 ? -7.97205 8.64046 132.90966 1.000 55.22007 750 LEU A CA 1
ATOM 5484 C C . LEU A 1 698 ? -8.39702 9.02245 134.32173 1.000 59.91108 750 LEU A C 1
ATOM 5485 O O . LEU A 1 698 ? -8.28352 10.18832 134.71814 1.000 56.17740 750 LEU A O 1
ATOM 5490 N N . ARG A 1 699 ? -8.88860 8.05170 135.09610 1.000 58.80864 751 ARG A N 1
ATOM 5491 C CA . ARG A 1 699 ? -9.27581 8.32497 136.47701 1.000 57.75353 751 ARG A CA 1
ATOM 5492 C C . ARG A 1 699 ? -8.08092 8.78431 137.30359 1.000 55.83788 751 ARG A C 1
ATOM 5493 O O . ARG A 1 699 ? -8.16198 9.77784 138.03566 1.000 53.88451 751 ARG A O 1
ATOM 5501 N N . SER A 1 700 ? -6.95956 8.06607 137.20107 1.000 59.12399 752 SER A N 1
ATOM 5502 C CA . SER A 1 700 ? -5.78664 8.40928 137.99804 1.000 54.21041 752 SER A CA 1
ATOM 5503 C C . SER A 1 700 ? -5.24583 9.78422 137.62889 1.000 54.09196 752 SER A C 1
ATOM 5504 O O . SER A 1 700 ? -4.82575 10.54705 138.50518 1.000 50.52146 752 SER A O 1
ATOM 5507 N N . ALA A 1 701 ? -5.25492 10.12318 136.33774 1.000 57.18075 753 ALA A N 1
ATOM 5508 C CA . ALA A 1 701 ? -4.73498 11.41968 135.91368 1.000 50.04826 753 ALA A CA 1
ATOM 5509 C C . ALA A 1 701 ? -5.65208 12.55706 136.34549 1.000 55.21339 753 ALA A C 1
ATOM 5510 O O . ALA A 1 701 ? -5.18012 13.58879 136.83764 1.000 47.58040 753 ALA A O 1
ATOM 5512 N N . LEU A 1 702 ? -6.96443 12.38871 136.16810 1.000 51.11815 754 LEU A N 1
ATOM 5513 C CA . LEU A 1 702 ? -7.90400 13.44918 136.51908 1.000 52.36110 754 LEU A CA 1
ATOM 5514 C C . LEU A 1 702 ? -7.92332 13.69472 138.02282 1.000 58.34530 754 LEU A C 1
ATOM 5515 O O . LEU A 1 702 ? -7.88707 14.84563 138.47436 1.000 59.88973 754 LEU A O 1
ATOM 5520 N N . LEU A 1 703 ? -7.98862 12.62277 138.81648 1.000 52.29490 755 LEU A N 1
ATOM 5521 C CA . LEU A 1 703 ? -8.01845 12.78600 140.26574 1.000 53.85093 755 LEU A CA 1
ATOM 5522 C C . LEU A 1 703 ? -6.68439 13.28535 140.80690 1.000 53.73953 755 LEU A C 1
ATOM 5523 O O . LEU A 1 703 ? -6.65920 14.02346 141.79801 1.000 53.74348 755 LEU A O 1
ATOM 5528 N N . LYS A 1 704 ? -5.57073 12.89857 140.18036 1.000 50.14403 756 LYS A N 1
ATOM 5529 C CA . LYS A 1 704 ? -4.28190 13.46012 140.57205 1.000 56.57853 756 LYS A CA 1
ATOM 5530 C C . LYS A 1 704 ? -4.19921 14.93912 140.21835 1.000 56.95051 756 LYS A C 1
ATOM 5531 O O . LYS A 1 704 ? -3.67990 15.74245 141.00143 1.000 58.14761 756 LYS A O 1
ATOM 5537 N N . LEU A 1 705 ? -4.71208 15.31682 139.04543 1.000 54.46678 757 LEU A N 1
ATOM 5538 C CA . LEU A 1 705 ? -4.73022 16.72378 138.65766 1.000 52.49663 757 LEU A CA 1
ATOM 5539 C C . LEU A 1 705 ? -5.59411 17.54492 139.60622 1.000 58.85662 757 LEU A C 1
ATOM 5540 O O . LEU A 1 705 ? -5.17775 18.60848 140.07935 1.000 59.68680 757 LEU A O 1
ATOM 5545 N N . ALA A 1 706 ? -6.80854 17.06675 139.89108 1.000 57.17298 758 ALA A N 1
ATOM 5546 C CA . ALA A 1 706 ? -7.70751 17.80599 140.77229 1.000 58.33041 758 ALA A CA 1
ATOM 5547 C C . ALA A 1 706 ? -7.10732 17.97481 142.16264 1.000 63.83008 758 ALA A C 1
ATOM 5548 O O . ALA A 1 706 ? -7.15476 19.06761 142.73986 1.000 61.99631 758 ALA A O 1
ATOM 5550 N N . CYS A 1 707 ? -6.53427 16.90439 142.71646 1.000 63.00087 759 CYS A N 1
ATOM 5551 C CA . CYS A 1 707 ? -5.93308 16.99696 144.04214 1.000 62.39415 759 CYS A CA 1
ATOM 5552 C C . CYS A 1 707 ? -4.67184 17.85245 144.03375 1.000 59.86212 759 CYS A C 1
ATOM 5553 O O . CYS A 1 707 ? -4.38494 18.53585 145.02339 1.000 69.93677 759 CYS A O 1
ATOM 5556 N N . ASP A 1 708 ? -3.90854 17.83146 142.93677 1.000 53.46117 760 ASP A N 1
ATOM 5557 C CA . ASP A 1 708 ? -2.74182 18.70327 142.84161 1.000 56.19713 760 ASP A CA 1
ATOM 5558 C C . ASP A 1 708 ? -3.14281 20.17149 142.80724 1.000 59.48369 760 ASP A C 1
ATOM 5559 O O . ASP A 1 708 ? -2.38009 21.03114 143.26217 1.000 59.48182 760 ASP A O 1
ATOM 5564 N N . LEU A 1 709 ? -4.32598 20.47715 142.27990 1.000 59.59515 761 LEU A N 1
ATOM 5565 C CA . LEU A 1 709 ? -4.85733 21.83174 142.28573 1.000 57.46419 761 LEU A CA 1
ATOM 5566 C C . LEU A 1 709 ? -5.61216 22.15524 143.56884 1.000 64.68062 761 LEU A C 1
ATOM 5567 O O . LEU A 1 709 ? -6.28850 23.18766 143.63204 1.000 62.63558 761 LEU A O 1
ATOM 5572 N N . ASN A 1 710 ? -5.51362 21.29204 144.58360 1.000 59.64476 762 ASN A N 1
ATOM 5573 C CA . ASN A 1 710 ? -6.14828 21.50077 145.88669 1.000 60.16238 762 ASN A CA 1
ATOM 5574 C C . ASN A 1 710 ? -7.66287 21.64619 145.76845 1.000 62.83523 762 ASN A C 1
ATOM 5575 O O . ASN A 1 710 ? -8.28703 22.38961 146.52982 1.000 54.49584 762 ASN A O 1
ATOM 5580 N N . HIS A 1 711 ? -8.25962 20.93961 144.81114 1.000 62.94382 763 HIS A N 1
ATOM 5581 C CA . HIS A 1 711 ? -9.71145 20.88691 144.70109 1.000 58.91776 763 HIS A CA 1
ATOM 5582 C C . HIS A 1 711 ? -10.29602 20.27096 145.96553 1.000 65.91300 763 HIS A C 1
ATOM 5583 O O . HIS A 1 711 ? -9.97376 19.13090 146.31472 1.000 69.55535 763 HIS A O 1
ATOM 5590 N N . ALA A 1 712 ? -11.14231 21.03586 146.65665 1.000 70.19615 764 ALA A N 1
ATOM 5591 C CA . ALA A 1 712 ? -11.64562 20.60589 147.96076 1.000 71.50432 764 ALA A CA 1
ATOM 5592 C C . ALA A 1 712 ? -12.33062 19.24436 147.92711 1.000 75.19407 764 ALA A C 1
ATOM 5593 O O . ALA A 1 712 ? -12.05119 18.42255 148.81688 1.000 75.78191 764 ALA A O 1
ATOM 5595 N N . PRO A 1 713 ? -13.21818 18.93124 146.97147 1.000 76.09520 765 PRO A N 1
ATOM 5596 C CA . PRO A 1 713 ? -13.78203 17.56851 146.94624 1.000 68.25096 765 PRO A CA 1
ATOM 5597 C C . PRO A 1 713 ? -12.73297 16.47902 146.79903 1.000 72.24801 765 PRO A C 1
ATOM 5598 O O . PRO A 1 713 ? -12.87180 15.41056 147.40824 1.000 79.04161 765 PRO A O 1
ATOM 5602 N N . CYS A 1 714 ? -11.68649 16.71288 146.00192 1.000 68.84723 766 CYS A N 1
ATOM 5603 C CA . CYS A 1 714 ? -10.63848 15.70684 145.85618 1.000 66.34097 766 CYS A CA 1
ATOM 5604 C C . CYS A 1 714 ? -9.88229 15.50890 147.16343 1.000 68.78408 766 CYS A C 1
ATOM 5605 O O . CYS A 1 714 ? -9.57972 14.37287 147.54675 1.000 68.03251 766 CYS A O 1
ATOM 5608 N N . ILE A 1 715 ? -9.56754 16.60352 147.85896 1.000 69.01489 767 ILE A N 1
ATOM 5609 C CA . ILE A 1 715 ? -8.79156 16.50669 149.09033 1.000 66.84470 767 ILE A CA 1
ATOM 5610 C C . ILE A 1 715 ? -9.62197 15.86534 150.19539 1.000 71.29484 767 ILE A C 1
ATOM 5611 O O . ILE A 1 715 ? -9.11277 15.06109 150.98531 1.000 67.39053 767 ILE A O 1
ATOM 5616 N N . GLN A 1 716 ? -10.91153 16.20602 150.26782 1.000 70.66072 768 GLN A N 1
ATOM 5617 C CA . GLN A 1 716 ? -11.77629 15.63035 151.29369 1.000 69.75332 768 GLN A CA 1
ATOM 5618 C C . GLN A 1 716 ? -11.88190 14.11741 151.14743 1.000 76.22055 768 GLN A C 1
ATOM 5619 O O . GLN A 1 716 ? -11.82317 13.38423 152.14167 1.000 79.15294 768 GLN A O 1
ATOM 5625 N N . LYS A 1 717 ? -12.03747 13.63068 149.91421 1.000 71.95516 769 LYS A N 1
ATOM 5626 C CA . LYS A 1 717 ? -12.15940 12.19238 149.69795 1.000 69.77523 769 LYS A CA 1
ATOM 5627 C C . LYS A 1 717 ? -10.83616 11.47631 149.94007 1.000 66.88174 769 LYS A C 1
ATOM 5628 O O . LYS A 1 717 ? -10.80652 10.41505 150.57393 1.000 75.70350 769 LYS A O 1
ATOM 5634 N N . ALA A 1 718 ? -9.73211 12.03842 149.44274 1.000 66.27715 770 ALA A N 1
ATOM 5635 C CA . ALA A 1 718 ? -8.43410 11.39226 149.61054 1.000 68.65195 770 ALA A CA 1
ATOM 5636 C C . ALA A 1 718 ? -8.01062 11.35894 151.07418 1.000 72.71928 770 ALA A C 1
ATOM 5637 O O . ALA A 1 718 ? -7.49503 10.34162 151.55224 1.000 65.44988 770 ALA A O 1
ATOM 5639 N N . ALA A 1 719 ? -8.21263 12.46214 151.80006 1.000 75.00324 771 ALA A N 1
ATOM 5640 C CA . ALA A 1 719 ? -7.86908 12.48353 153.21800 1.000 66.85750 771 ALA A CA 1
ATOM 5641 C C . ALA A 1 719 ? -8.73810 11.52599 154.02173 1.000 71.88227 771 ALA A C 1
ATOM 5642 O O . ALA A 1 719 ? -8.27902 10.96875 155.02536 1.000 72.97836 771 ALA A O 1
ATOM 5644 N N . GLU A 1 720 ? -9.99017 11.32736 153.60426 1.000 74.38260 772 GLU A N 1
ATOM 5645 C CA . GLU A 1 720 ? -10.85412 10.37156 154.28843 1.000 76.94931 772 GLU A CA 1
ATOM 5646 C C . GLU A 1 720 ? -10.37376 8.94155 154.07380 1.000 78.69925 772 GLU A C 1
ATOM 5647 O O . GLU A 1 720 ? -10.34861 8.14153 155.01646 1.000 84.15739 772 GLU A O 1
ATOM 5653 N N . LEU A 1 721 ? -9.99542 8.60033 152.83894 1.000 76.03701 773 LEU A N 1
ATOM 5654 C CA . LEU A 1 721 ? -9.48483 7.26092 152.56144 1.000 76.15192 773 LEU A CA 1
ATOM 5655 C C . LEU A 1 721 ? -8.19830 6.98697 153.33038 1.000 74.41805 773 LEU A C 1
ATOM 5656 O O . LEU A 1 721 ? -8.03012 5.90659 153.90818 1.000 76.21369 773 LEU A O 1
ATOM 5661 N N . PHE A 1 722 ? -7.27507 7.95242 153.34351 1.000 69.16297 774 PHE A N 1
ATOM 5662 C CA . PHE A 1 722 ? -6.02707 7.77175 154.07835 1.000 70.73612 774 PHE A CA 1
ATOM 5663 C C . PHE A 1 722 ? -6.27876 7.65033 155.57544 1.000 78.30558 774 PHE A C 1
ATOM 5664 O O . PHE A 1 722 ? -5.63146 6.84648 156.25714 1.000 83.42128 774 PHE A O 1
ATOM 5672 N N . SER A 1 723 ? -7.20501 8.45133 156.10727 1.000 78.07466 775 SER A N 1
ATOM 5673 C CA . SER A 1 723 ? -7.51882 8.38124 157.53082 1.000 77.88765 775 SER A CA 1
ATOM 5674 C C . SER A 1 723 ? -8.01598 6.99294 157.91222 1.000 84.99408 775 SER A C 1
ATOM 5675 O O . SER A 1 723 ? -7.51295 6.38072 158.86084 1.000 90.13755 775 SER A O 1
ATOM 5678 N N . GLN A 1 724 ? -9.00982 6.48092 157.18061 1.000 82.40764 776 GLN A N 1
ATOM 5679 C CA . GLN A 1 724 ? -9.50375 5.13119 157.43756 1.000 89.18040 776 GLN A CA 1
ATOM 5680 C C . GLN A 1 724 ? -8.39305 4.09913 157.28895 1.000 89.51571 776 GLN A C 1
ATOM 5681 O O . GLN A 1 724 ? -8.32301 3.13532 158.06033 1.000 94.58058 776 GLN A O 1
ATOM 5687 N N . TRP A 1 725 ? -7.51925 4.28274 156.29692 1.000 90.65197 777 TRP A N 1
ATOM 5688 C CA . TRP A 1 725 ? -6.40881 3.35741 156.09456 1.000 86.83887 777 TRP A CA 1
ATOM 5689 C C . TRP A 1 725 ? -5.45911 3.36360 157.28618 1.000 90.22502 777 TRP A C 1
ATOM 5690 O O . TRP A 1 725 ? -5.04771 2.30442 157.77370 1.000 89.57688 777 TRP A O 1
ATOM 5701 N N . MET A 1 726 ? -5.09943 4.55371 157.77112 1.000 88.71156 778 MET A N 1
ATOM 5702 C CA . MET A 1 726 ? -4.19763 4.63838 158.91489 1.000 85.75488 778 MET A CA 1
ATOM 5703 C C . MET A 1 726 ? -4.90783 4.26189 160.20981 1.000 95.32448 778 MET A C 1
ATOM 5704 O O . MET A 1 726 ? -4.31957 3.60388 161.07607 1.000 92.14066 778 MET A O 1
ATOM 5709 N N . GLU A 1 727 ? -6.16997 4.67526 160.36440 1.000 99.44209 779 GLU A N 1
ATOM 5710 C CA . GLU A 1 727 ? -6.92725 4.30117 161.55503 1.000 102.61544 779 GLU A CA 1
ATOM 5711 C C . GLU A 1 727 ? -7.11766 2.79315 161.63746 1.000 106.86818 779 GLU A C 1
ATOM 5712 O O . GLU A 1 727 ? -7.16832 2.23122 162.73792 1.000 106.57568 779 GLU A O 1
ATOM 5718 N N . SER A 1 728 ? -7.22849 2.12445 160.48716 1.000 107.79751 780 SER A N 1
ATOM 5719 C CA . SER A 1 728 ? -7.28389 0.66861 160.46095 1.000 105.04183 780 SER A CA 1
ATOM 5720 C C . SER A 1 728 ? -5.98383 0.03479 160.93533 1.000 112.58593 780 SER A C 1
ATOM 5721 O O . SER A 1 728 ? -5.98625 -1.14381 161.30768 1.000 109.52193 780 SER A O 1
ATOM 5724 N N . SER A 1 729 ? -4.87682 0.78376 160.90090 1.000 123.89542 781 SER A N 1
ATOM 5725 C CA . SER A 1 729 ? -3.54821 0.31278 161.28604 1.000 127.52735 781 SER A CA 1
ATOM 5726 C C . SER A 1 729 ? -3.05633 -0.80025 160.36798 1.000 127.72824 781 SER A C 1
ATOM 5727 O O . SER A 1 729 ? -1.94027 -1.30222 160.53512 1.000 138.50276 781 SER A O 1
ATOM 5730 N N . GLY A 1 730 ? -3.87790 -1.18894 159.39811 1.000 111.01490 782 GLY A N 1
ATOM 5731 C CA . GLY A 1 730 ? -3.49416 -2.18506 158.42192 1.000 113.75448 782 GLY A CA 1
ATOM 5732 C C . GLY A 1 730 ? -3.79958 -1.73769 157.00852 1.000 118.12294 782 GLY A C 1
ATOM 5733 O O . GLY A 1 730 ? -3.95747 -0.54112 156.74614 1.000 111.13777 782 GLY A O 1
ATOM 5734 N N . LYS A 1 731 ? -3.88911 -2.69435 156.09029 1.000 135.71297 783 LYS A N 1
ATOM 5735 C CA . LYS A 1 731 ? -4.19079 -2.42505 154.68969 1.000 128.76005 783 LYS A CA 1
ATOM 5736 C C . LYS A 1 731 ? -5.65711 -2.75566 154.43747 1.000 127.63816 783 LYS A C 1
ATOM 5737 O O . LYS A 1 731 ? -6.04460 -3.92899 154.43643 1.000 127.31813 783 LYS A O 1
ATOM 5743 N N . LEU A 1 732 ? -6.46788 -1.72605 154.22549 1.000 137.61867 784 LEU A N 1
ATOM 5744 C CA . LEU A 1 732 ? -7.82421 -1.90701 153.73527 1.000 134.74802 784 LEU A CA 1
ATOM 5745 C C . LEU A 1 732 ? -7.84141 -1.66605 152.23182 1.000 129.71146 784 LEU A C 1
ATOM 5746 O O . LEU A 1 732 ? -6.97572 -0.98244 151.67852 1.000 117.66422 784 LEU A O 1
ATOM 5751 N N . ASN A 1 733 ? -8.84058 -2.24424 151.57009 1.000 135.51734 785 ASN A N 1
ATOM 5752 C CA . ASN A 1 733 ? -8.85692 -2.23691 150.11435 1.000 134.06801 785 ASN A CA 1
ATOM 5753 C C . ASN A 1 733 ? -9.02779 -0.82210 149.57719 1.000 121.04729 785 ASN A C 1
ATOM 5754 O O . ASN A 1 733 ? -10.14973 -0.37519 149.31768 1.000 122.21294 785 ASN A O 1
ATOM 5759 N N . ILE A 1 734 ? -7.91409 -0.11476 149.41106 1.000 100.36507 786 ILE A N 1
ATOM 5760 C CA . ILE A 1 734 ? -7.90407 1.18553 148.74828 1.000 88.29204 786 ILE A CA 1
ATOM 5761 C C . ILE A 1 734 ? -7.69452 0.92872 147.26282 1.000 76.15893 786 ILE A C 1
ATOM 5762 O O . ILE A 1 734 ? -6.76883 0.19266 146.89080 1.000 80.61213 786 ILE A O 1
ATOM 5767 N N . PRO A 1 735 ? -8.52554 1.49235 146.38924 1.000 69.18600 787 PRO A N 1
ATOM 5768 C CA . PRO A 1 735 ? -8.35802 1.24991 144.95220 1.000 61.93737 787 PRO A CA 1
ATOM 5769 C C . PRO A 1 735 ? -6.96797 1.64573 144.47883 1.000 67.31180 787 PRO A C 1
ATOM 5770 O O . PRO A 1 735 ? -6.43999 2.69814 144.84461 1.000 68.05361 787 PRO A O 1
ATOM 5774 N N . THR A 1 736 ? -6.37502 0.77761 143.65705 1.000 64.49326 788 THR A N 1
ATOM 5775 C CA . THR A 1 736 ? -5.00151 0.99110 143.21669 1.000 63.34309 788 THR A CA 1
ATOM 5776 C C . THR A 1 736 ? -4.88457 2.19963 142.29745 1.000 58.17128 788 THR A C 1
ATOM 5777 O O . THR A 1 736 ? -3.81857 2.82182 142.22858 1.000 58.86553 788 THR A O 1
ATOM 5781 N N . ASP A 1 737 ? -5.95992 2.54557 141.58612 1.000 57.51320 789 ASP A N 1
ATOM 5782 C CA . ASP A 1 737 ? -5.90433 3.68065 140.67222 1.000 58.89098 789 ASP A CA 1
ATOM 5783 C C . ASP A 1 737 ? -5.75991 4.99993 141.41959 1.000 58.52468 789 ASP A C 1
ATOM 5784 O O . ASP A 1 737 ? -5.21642 5.96476 140.86993 1.000 56.21295 789 ASP A O 1
ATOM 5789 N N . VAL A 1 738 ? -6.23566 5.06437 142.66150 1.000 53.39137 790 VAL A N 1
ATOM 5790 C CA . VAL A 1 738 ? -6.12124 6.25868 143.48765 1.000 57.41619 790 VAL A CA 1
ATOM 5791 C C . VAL A 1 738 ? -5.12225 6.06964 144.62163 1.000 56.17454 790 VAL A C 1
ATOM 5792 O O . VAL A 1 738 ? -5.03437 6.92152 145.51165 1.000 55.83469 790 VAL A O 1
ATOM 5796 N N . LEU A 1 739 ? -4.35520 4.97660 144.60598 1.000 60.50795 791 LEU A N 1
ATOM 5797 C CA . LEU A 1 739 ? -3.45536 4.67700 145.71705 1.000 60.46523 791 LEU A CA 1
ATOM 5798 C C . LEU A 1 739 ? -2.37673 5.74377 145.86177 1.000 55.53947 791 LEU A C 1
ATOM 5799 O O . LEU A 1 739 ? -2.09125 6.20806 146.97182 1.000 55.24506 791 LEU A O 1
ATOM 5804 N N . LYS A 1 740 ? -1.76284 6.14434 144.74620 1.000 59.15282 792 LYS A N 1
ATOM 5805 C CA . LYS A 1 740 ? -0.73269 7.17610 144.80067 1.000 57.38412 792 LYS A CA 1
ATOM 5806 C C . LYS A 1 740 ? -1.30223 8.51911 145.24255 1.000 60.59583 792 LYS A C 1
ATOM 5807 O O . LYS A 1 740 ? -0.60432 9.30225 145.89723 1.000 56.25437 792 LYS A O 1
ATOM 5813 N N . ILE A 1 741 ? -2.56124 8.79955 144.90073 1.000 62.70428 793 ILE A N 1
ATOM 5814 C CA . ILE A 1 741 ? -3.17692 10.06847 145.27978 1.000 59.18624 793 ILE A CA 1
ATOM 5815 C C . ILE A 1 741 ? -3.49478 10.08428 146.77001 1.000 55.96891 793 ILE A C 1
ATOM 5816 O O . ILE A 1 741 ? -3.23098 11.07051 147.46800 1.000 59.22759 793 ILE A O 1
ATOM 5821 N N . VAL A 1 742 ? -4.07068 8.99133 147.27724 1.000 57.36795 794 VAL A N 1
ATOM 5822 C CA . VAL A 1 742 ? -4.46106 8.93188 148.68355 1.000 49.66902 794 VAL A CA 1
ATOM 5823 C C . VAL A 1 742 ? -3.23726 9.04761 149.58215 1.000 56.05227 794 VAL A C 1
ATOM 5824 O O . VAL A 1 742 ? -3.25621 9.75627 150.59639 1.000 57.84327 794 VAL A O 1
ATOM 5828 N N . TYR A 1 743 ? -2.15399 8.35580 149.22496 1.000 58.06322 795 TYR A N 1
ATOM 5829 C CA . TYR A 1 743 ? -0.93550 8.42728 150.02332 1.000 57.23348 795 TYR A CA 1
ATOM 5830 C C . TYR A 1 743 ? -0.33519 9.82849 149.99252 1.000 53.89620 795 TYR A C 1
ATOM 5831 O O . TYR A 1 743 ? 0.21892 10.29361 150.99532 1.000 52.90033 795 TYR A O 1
ATOM 5840 N N . SER A 1 744 ? -0.43322 10.51436 148.84935 1.000 56.41495 796 SER A N 1
ATOM 5841 C CA . SER A 1 744 ? 0.15076 11.84807 148.72702 1.000 54.41729 796 SER A CA 1
ATOM 5842 C C . SER A 1 744 ? -0.52335 12.84279 149.66342 1.000 53.17721 796 SER A C 1
ATOM 5843 O O . SER A 1 744 ? 0.14952 13.66906 150.29119 1.000 53.93948 796 SER A O 1
ATOM 5846 N N . VAL A 1 745 ? -1.85232 12.78674 149.76410 1.000 47.71950 797 VAL A N 1
ATOM 5847 C CA . VAL A 1 745 ? -2.56182 13.68125 150.67319 1.000 57.84208 797 VAL A CA 1
ATOM 5848 C C . VAL A 1 745 ? -2.21694 13.35697 152.12129 1.000 57.86316 797 VAL A C 1
ATOM 5849 O O . VAL A 1 745 ? -2.02282 14.25937 152.94452 1.000 67.09740 797 VAL A O 1
ATOM 5853 N N . GLY A 1 746 ? -2.12539 12.06836 152.45452 1.000 63.94609 798 GLY A N 1
ATOM 5854 C CA . GLY A 1 746 ? -1.78682 11.67032 153.80887 1.000 56.03282 798 GLY A CA 1
ATOM 5855 C C . GLY A 1 746 ? -0.40112 12.09207 154.25064 1.000 61.57631 798 GLY A C 1
ATOM 5856 O O . GLY A 1 746 ? -0.15870 12.22733 155.45505 1.000 70.09430 798 GLY A O 1
ATOM 5857 N N . ALA A 1 747 ? 0.51533 12.30410 153.30732 1.000 56.79076 799 ALA A N 1
ATOM 5858 C CA . ALA A 1 747 ? 1.87099 12.72735 153.63404 1.000 58.83025 799 ALA A CA 1
ATOM 5859 C C . ALA A 1 747 ? 1.98620 14.22402 153.89996 1.000 63.91758 799 ALA A C 1
ATOM 5860 O O . ALA A 1 747 ? 3.09708 14.70721 154.14494 1.000 60.50831 799 ALA A O 1
ATOM 5862 N N . GLN A 1 748 ? 0.88203 14.96801 153.85700 1.000 56.69220 800 GLN A N 1
ATOM 5863 C CA . GLN A 1 748 ? 0.91700 16.39730 154.14142 1.000 66.87299 800 GLN A CA 1
ATOM 5864 C C . GLN A 1 748 ? 0.89743 16.70470 155.63284 1.000 65.10861 800 GLN A C 1
ATOM 5865 O O . GLN A 1 748 ? 0.96007 17.88043 156.00747 1.000 70.30774 800 GLN A O 1
ATOM 5871 N N . THR A 1 749 ? 0.80751 15.68695 156.48388 1.000 70.73227 801 THR A N 1
ATOM 5872 C CA . THR A 1 749 ? 0.93691 15.83673 157.92435 1.000 66.55638 801 THR A CA 1
ATOM 5873 C C . THR A 1 749 ? 2.09011 14.97467 158.41776 1.000 69.91611 801 THR A C 1
ATOM 5874 O O . THR A 1 749 ? 2.35696 13.89890 157.87332 1.000 66.37866 801 THR A O 1
ATOM 5878 N N . THR A 1 750 ? 2.78075 15.46447 159.45065 1.000 72.43187 802 THR A N 1
ATOM 5879 C CA . THR A 1 750 ? 3.91080 14.72270 160.00211 1.000 71.77501 802 THR A CA 1
ATOM 5880 C C . THR A 1 750 ? 3.47912 13.34883 160.50321 1.000 71.51143 802 THR A C 1
ATOM 5881 O O . THR A 1 750 ? 4.22871 12.37189 160.38230 1.000 73.38973 802 THR A O 1
ATOM 5885 N N . ALA A 1 751 ? 2.26751 13.25144 161.05628 1.000 68.54589 803 ALA A N 1
ATOM 5886 C CA . ALA A 1 751 ? 1.76193 11.96285 161.52078 1.000 72.56857 803 ALA A CA 1
ATOM 5887 C C . ALA A 1 751 ? 1.64095 10.97029 160.37016 1.000 72.85423 803 ALA A C 1
ATOM 5888 O O . ALA A 1 751 ? 2.15703 9.84908 160.44422 1.000 72.90470 803 ALA A O 1
ATOM 5890 N N . GLY A 1 752 ? 0.95945 11.36788 159.29328 1.000 70.16051 804 GLY A N 1
ATOM 5891 C CA . GLY A 1 752 ? 0.82131 10.48637 158.14756 1.000 64.51728 804 GLY A CA 1
ATOM 5892 C C . GLY A 1 752 ? 2.11964 10.26742 157.39883 1.000 68.28734 804 GLY A C 1
ATOM 5893 O O . GLY A 1 752 ? 2.32393 9.20547 156.80301 1.000 68.06577 804 GLY A O 1
ATOM 5894 N N . TRP A 1 753 ? 3.01136 11.26050 157.41374 1.000 73.32956 805 TRP A N 1
ATOM 5895 C CA . TRP A 1 753 ? 4.30036 11.10724 156.74740 1.000 62.34420 805 TRP A CA 1
ATOM 5896 C C . TRP A 1 753 ? 5.16479 10.07257 157.45799 1.000 65.47450 805 TRP A C 1
ATOM 5897 O O . TRP A 1 753 ? 5.82015 9.24993 156.80746 1.000 61.02493 805 TRP A O 1
ATOM 5908 N N . ASN A 1 754 ? 5.18265 10.10166 158.79351 1.000 65.81874 806 ASN A N 1
ATOM 5909 C CA . ASN A 1 754 ? 5.93771 9.10502 159.54610 1.000 65.63753 806 ASN A CA 1
ATOM 5910 C C . ASN A 1 754 ? 5.33916 7.71368 159.38180 1.000 66.62205 806 ASN A C 1
ATOM 5911 O O . ASN A 1 754 ? 6.07146 6.71760 159.34658 1.000 64.17648 806 ASN A O 1
ATOM 5916 N N . TYR A 1 755 ? 4.01095 7.62447 159.27752 1.000 65.40310 807 TYR A N 1
ATOM 5917 C CA . TYR A 1 755 ? 3.37007 6.32303 159.11764 1.000 64.26193 807 TYR A CA 1
ATOM 5918 C C . TYR A 1 755 ? 3.66805 5.72577 157.74851 1.000 67.50077 807 TYR A C 1
ATOM 5919 O O . TYR A 1 755 ? 3.84629 4.50856 157.62142 1.000 70.76963 807 TYR A O 1
ATOM 5928 N N . LEU A 1 756 ? 3.72664 6.56641 156.71288 1.000 66.03005 808 LEU A N 1
ATOM 5929 C CA . LEU A 1 756 ? 4.03858 6.07208 155.37600 1.000 62.87549 808 LEU A CA 1
ATOM 5930 C C . LEU A 1 756 ? 5.47929 5.58409 155.28823 1.000 58.31985 808 LEU A C 1
ATOM 5931 O O . LEU A 1 756 ? 5.75655 4.56869 154.63973 1.000 63.53944 808 LEU A O 1
ATOM 5936 N N . LEU A 1 757 ? 6.41123 6.29551 155.92781 1.000 60.82813 809 LEU A N 1
ATOM 5937 C CA . LEU A 1 757 ? 7.79720 5.83869 155.94812 1.000 61.26918 809 LEU A CA 1
ATOM 5938 C C . LEU A 1 757 ? 7.93170 4.52707 156.71247 1.000 60.71106 809 LEU A C 1
ATOM 5939 O O . LEU A 1 757 ? 8.73517 3.66396 156.34010 1.000 54.48339 809 LEU A O 1
ATOM 5944 N N . GLU A 1 758 ? 7.15268 4.35860 157.78323 1.000 60.81374 810 GLU A N 1
ATOM 5945 C CA . GLU A 1 758 ? 7.12131 3.07529 158.47597 1.000 63.03505 810 GLU A CA 1
ATOM 5946 C C . GLU A 1 758 ? 6.49563 1.99714 157.60099 1.000 65.43755 810 GLU A C 1
ATOM 5947 O O . GLU A 1 758 ? 6.99524 0.86743 157.54270 1.000 61.25737 810 GLU A O 1
ATOM 5953 N N . GLN A 1 759 ? 5.40078 2.33033 156.91274 1.000 65.29622 811 GLN A N 1
ATOM 5954 C CA . GLN A 1 759 ? 4.77971 1.38278 155.99469 1.000 56.80139 811 GLN A CA 1
ATOM 5955 C C . GLN A 1 759 ? 5.70573 1.04577 154.83399 1.000 61.96022 811 GLN A C 1
ATOM 5956 O O . GLN A 1 759 ? 5.66054 -0.07188 154.30680 1.000 61.44008 811 GLN A O 1
ATOM 5962 N N . TYR A 1 760 ? 6.54807 1.99678 154.42361 1.000 61.64096 812 TYR A N 1
ATOM 5963 C CA . TYR A 1 760 ? 7.48003 1.75051 153.32775 1.000 61.11071 812 TYR A CA 1
ATOM 5964 C C . TYR A 1 760 ? 8.46369 0.64226 153.68454 1.000 62.31881 812 TYR A C 1
ATOM 5965 O O . TYR A 1 760 ? 8.68268 -0.28809 152.90002 1.000 65.37095 812 TYR A O 1
ATOM 5974 N N . GLU A 1 761 ? 9.06954 0.72903 154.87134 1.000 58.76396 813 GLU A N 1
ATOM 5975 C CA . GLU A 1 761 ? 10.08988 -0.23796 155.26132 1.000 62.11607 813 GLU A CA 1
ATOM 5976 C C . GLU A 1 761 ? 9.50693 -1.63235 155.46204 1.000 65.76063 813 GLU A C 1
ATOM 5977 O O . GLU A 1 761 ? 10.21420 -2.62975 155.27798 1.000 63.47936 813 GLU A O 1
ATOM 5983 N N . LEU A 1 762 ? 8.22915 -1.72593 155.82728 1.000 65.50925 814 LEU A N 1
ATOM 5984 C CA . LEU A 1 762 ? 7.59539 -3.00904 156.10058 1.000 63.61360 814 LEU A CA 1
ATOM 5985 C C . LEU A 1 762 ? 6.87193 -3.59521 154.89468 1.000 60.18085 814 LEU A C 1
ATOM 5986 O O . LEU A 1 762 ? 6.43884 -4.75118 154.95589 1.000 60.87700 814 LEU A O 1
ATOM 5991 N N . SER A 1 763 ? 6.73997 -2.84012 153.80759 1.000 59.99387 815 SER A N 1
ATOM 5992 C CA . SER A 1 763 ? 5.96616 -3.29797 152.66210 1.000 52.97776 815 SER A CA 1
ATOM 5993 C C . SER A 1 763 ? 6.68198 -4.42342 151.92431 1.000 58.08907 815 SER A C 1
ATOM 5994 O O . SER A 1 763 ? 7.90079 -4.39072 151.73236 1.000 57.67200 815 SER A O 1
ATOM 5997 N N . MET A 1 764 ? 5.90925 -5.42470 151.50720 1.000 55.83067 816 MET A N 1
ATOM 5998 C CA . MET A 1 764 ? 6.40631 -6.52020 150.68731 1.000 49.72218 816 MET A CA 1
ATOM 5999 C C . MET A 1 764 ? 6.12809 -6.30775 149.20446 1.000 52.19824 816 MET A C 1
ATOM 6000 O O . MET A 1 764 ? 6.34172 -7.22500 148.40570 1.000 49.06585 816 MET A O 1
ATOM 6005 N N . SER A 1 765 ? 5.65510 -5.12372 148.82093 1.000 48.50440 817 SER A N 1
ATOM 6006 C CA . SER A 1 765 ? 5.31484 -4.81069 147.43848 1.000 47.63822 817 SER A CA 1
ATOM 6007 C C . SER A 1 765 ? 6.19986 -3.67359 146.95298 1.000 52.12289 817 SER A C 1
ATOM 6008 O O . SER A 1 765 ? 6.13140 -2.56042 147.48489 1.000 54.76518 817 SER A O 1
ATOM 6011 N N . SER A 1 766 ? 7.02759 -3.95360 145.94377 1.000 48.74420 818 SER A N 1
ATOM 6012 C CA . SER A 1 766 ? 7.85527 -2.90315 145.36180 1.000 50.07652 818 SER A CA 1
ATOM 6013 C C . SER A 1 766 ? 7.01014 -1.84456 144.66477 1.000 46.86036 818 SER A C 1
ATOM 6014 O O . SER A 1 766 ? 7.40013 -0.67196 144.62129 1.000 43.81572 818 SER A O 1
ATOM 6017 N N . ALA A 1 767 ? 5.85957 -2.23665 144.11168 1.000 50.27380 819 ALA A N 1
ATOM 6018 C CA . ALA A 1 767 ? 4.97031 -1.26376 143.48681 1.000 46.27221 819 ALA A CA 1
ATOM 6019 C C . ALA A 1 767 ? 4.37273 -0.31901 144.52128 1.000 51.27790 819 ALA A C 1
ATOM 6020 O O . ALA A 1 767 ? 4.28237 0.89098 144.28401 1.000 50.13687 819 ALA A O 1
ATOM 6022 N N . GLU A 1 768 ? 3.95692 -0.85206 145.67382 1.000 52.60528 820 GLU A N 1
ATOM 6023 C CA . GLU A 1 768 ? 3.45307 0.00553 146.74149 1.000 49.64344 820 GLU A CA 1
ATOM 6024 C C . GLU A 1 768 ? 4.54370 0.93397 147.25770 1.000 53.27512 820 GLU A C 1
ATOM 6025 O O . GLU A 1 768 ? 4.30236 2.12774 147.47263 1.000 50.06578 820 GLU A O 1
ATOM 6031 N N . GLN A 1 769 ? 5.75052 0.40027 147.46794 1.000 47.06568 821 GLN A N 1
ATOM 6032 C CA . GLN A 1 769 ? 6.86901 1.23587 147.89269 1.000 47.36823 821 GLN A CA 1
ATOM 6033 C C . GLN A 1 769 ? 7.12372 2.36168 146.89945 1.000 49.50266 821 GLN A C 1
ATOM 6034 O O . GLN A 1 769 ? 7.43582 3.49075 147.29572 1.000 48.72867 821 GLN A O 1
ATOM 6040 N N . ASN A 1 770 ? 6.99963 2.07075 145.60295 1.000 48.93762 822 ASN A N 1
ATOM 6041 C CA . ASN A 1 770 ? 7.15710 3.10715 144.58833 1.000 52.68235 822 ASN A CA 1
ATOM 6042 C C . ASN A 1 770 ? 6.12756 4.21594 144.77605 1.000 50.45298 822 ASN A C 1
ATOM 6043 O O . ASN A 1 770 ? 6.45950 5.40549 144.71961 1.000 49.96310 822 ASN A O 1
ATOM 6048 N N . LYS A 1 771 ? 4.86662 3.84137 145.00527 1.000 53.90466 823 LYS A N 1
ATOM 6049 C CA . LYS A 1 771 ? 3.82577 4.84099 145.22359 1.000 52.03166 823 LYS A CA 1
ATOM 6050 C C . LYS A 1 771 ? 4.01565 5.56206 146.55352 1.000 51.49255 823 LYS A C 1
ATOM 6051 O O . LYS A 1 771 ? 3.77409 6.77106 146.64901 1.000 52.21773 823 LYS A O 1
ATOM 6057 N N . ILE A 1 772 ? 4.43529 4.83556 147.59317 1.000 50.95281 824 ILE A N 1
ATOM 6058 C CA . ILE A 1 772 ? 4.67106 5.45892 148.89365 1.000 50.03638 824 ILE A CA 1
ATOM 6059 C C . ILE A 1 772 ? 5.79906 6.47838 148.80402 1.000 52.39506 824 ILE A C 1
ATOM 6060 O O . ILE A 1 772 ? 5.69583 7.58895 149.34025 1.000 53.23505 824 ILE A O 1
ATOM 6065 N N . LEU A 1 773 ? 6.89335 6.12093 148.12546 1.000 47.42409 825 LEU A N 1
ATOM 6066 C CA . LEU A 1 773 ? 8.02766 7.03360 148.02689 1.000 49.01152 825 LEU A CA 1
ATOM 6067 C C . LEU A 1 773 ? 7.66190 8.30087 147.26472 1.000 52.66569 825 LEU A C 1
ATOM 6068 O O . LEU A 1 773 ? 8.18169 9.37987 147.57254 1.000 55.13564 825 LEU A O 1
ATOM 6073 N N . TYR A 1 774 ? 6.77766 8.19445 146.26869 1.000 51.87939 826 TYR A N 1
ATOM 6074 C CA . TYR A 1 774 ? 6.27757 9.39349 145.60399 1.000 53.89304 826 TYR A CA 1
ATOM 6075 C C . TYR A 1 774 ? 5.50340 10.27265 146.57554 1.000 53.73236 826 TYR A C 1
ATOM 6076 O O . TYR A 1 774 ? 5.65308 11.50002 146.56867 1.000 49.90027 826 TYR A O 1
ATOM 6085 N N . ALA A 1 775 ? 4.66726 9.65992 147.41690 1.000 48.93715 827 ALA A N 1
ATOM 6086 C CA . ALA A 1 775 ? 3.88372 10.42576 148.38014 1.000 50.22490 827 ALA A CA 1
ATOM 6087 C C . ALA A 1 775 ? 4.78509 11.18243 149.34470 1.000 54.99360 827 ALA A C 1
ATOM 6088 O O . ALA A 1 775 ? 4.54561 12.35982 149.63768 1.000 58.18300 827 ALA A O 1
ATOM 6090 N N . LEU A 1 776 ? 5.82397 10.51708 149.85526 1.000 56.24461 828 LEU A N 1
ATOM 6091 C CA . LEU A 1 776 ? 6.76062 11.17843 150.75560 1.000 55.29159 828 LEU A CA 1
ATOM 6092 C C . LEU A 1 776 ? 7.48147 12.33041 150.06729 1.000 54.12805 828 LEU A C 1
ATOM 6093 O O . LEU A 1 776 ? 7.88944 13.29080 150.73018 1.000 54.07539 828 LEU A O 1
ATOM 6098 N N . SER A 1 777 ? 7.64500 12.25746 148.74502 1.000 52.71301 829 SER A N 1
ATOM 6099 C CA . SER A 1 777 ? 8.31835 13.31376 148.00085 1.000 56.06627 829 SER A CA 1
ATOM 6100 C C . SER A 1 777 ? 7.43743 14.53524 147.77175 1.000 54.47291 829 SER A C 1
ATOM 6101 O O . SER A 1 777 ? 7.94908 15.57269 147.33717 1.000 53.38597 829 SER A O 1
ATOM 6104 N N . THR A 1 778 ? 6.13820 14.44243 148.04646 1.000 54.32087 830 THR A N 1
ATOM 6105 C CA . THR A 1 778 ? 5.23429 15.57593 147.91554 1.000 54.92878 830 THR A CA 1
ATOM 6106 C C . THR A 1 778 ? 5.13153 16.38850 149.19881 1.000 61.33991 830 THR A C 1
ATOM 6107 O O . THR A 1 778 ? 4.27316 17.27190 149.29307 1.000 67.33631 830 THR A O 1
ATOM 6111 N N . SER A 1 779 ? 5.97835 16.10827 150.18505 1.000 61.03680 831 SER A N 1
ATOM 6112 C CA . SER A 1 779 ? 5.95541 16.86705 151.42443 1.000 61.78356 831 SER A CA 1
ATOM 6113 C C . SER A 1 779 ? 6.47315 18.28129 151.19144 1.000 63.82932 831 SER A C 1
ATOM 6114 O O . SER A 1 779 ? 7.28856 18.53255 150.29982 1.000 60.95005 831 SER A O 1
ATOM 6117 N N . LYS A 1 780 ? 5.98338 19.21262 152.00416 1.000 58.38389 832 LYS A N 1
ATOM 6118 C CA . LYS A 1 780 ? 6.39700 20.60507 151.92443 1.000 65.42385 832 LYS A CA 1
ATOM 6119 C C . LYS A 1 780 ? 7.38741 20.98714 153.01533 1.000 75.86415 832 LYS A C 1
ATOM 6120 O O . LYS A 1 780 ? 7.77383 22.15664 153.10229 1.000 79.72061 832 LYS A O 1
ATOM 6126 N N . HIS A 1 781 ? 7.80598 20.03307 153.84299 1.000 73.06257 833 HIS A N 1
ATOM 6127 C CA . HIS A 1 781 ? 8.83940 20.26114 154.84429 1.000 71.89068 833 HIS A CA 1
ATOM 6128 C C . HIS A 1 781 ? 10.18630 19.85005 154.26136 1.000 68.86625 833 HIS A C 1
ATOM 6129 O O . HIS A 1 781 ? 10.38642 18.68015 153.91617 1.000 67.90258 833 HIS A O 1
ATOM 6136 N N . GLN A 1 782 ? 11.10650 20.81160 154.14876 1.000 70.60392 834 GLN A N 1
ATOM 6137 C CA . GLN A 1 782 ? 12.39385 20.52530 153.52369 1.000 74.44335 834 GLN A CA 1
ATOM 6138 C C . GLN A 1 782 ? 13.22100 19.53986 154.34033 1.000 74.31724 834 GLN A C 1
ATOM 6139 O O . GLN A 1 782 ? 14.05389 18.82087 153.77596 1.000 70.52029 834 GLN A O 1
ATOM 6145 N N . GLU A 1 783 ? 13.01372 19.48727 155.65900 1.000 76.18751 835 GLU A N 1
ATOM 6146 C CA . GLU A 1 783 ? 13.73538 18.50977 156.46686 1.000 74.12704 835 GLU A CA 1
ATOM 6147 C C . GLU A 1 783 ? 13.28185 17.08882 156.15822 1.000 70.40604 835 GLU A C 1
ATOM 6148 O O . GLU A 1 783 ? 14.07138 16.14628 156.28712 1.000 75.59253 835 GLU A O 1
ATOM 6154 N N . LYS A 1 784 ? 12.02408 16.91492 155.74524 1.000 68.40118 836 LYS A N 1
ATOM 6155 C CA . LYS A 1 784 ? 11.55194 15.58960 155.35849 1.000 67.23260 836 LYS A CA 1
ATOM 6156 C C . LYS A 1 784 ? 12.09604 15.18699 153.99358 1.000 59.65473 836 LYS A C 1
ATOM 6157 O O . LYS A 1 784 ? 12.44703 14.02092 153.77850 1.000 63.52572 836 LYS A O 1
ATOM 6163 N N . LEU A 1 785 ? 12.17283 16.13734 153.05928 1.000 61.56157 837 LEU A N 1
ATOM 6164 C CA . LEU A 1 785 ? 12.72139 15.83697 151.74096 1.000 57.76260 837 LEU A CA 1
ATOM 6165 C C . LEU A 1 785 ? 14.20509 15.49878 151.82199 1.000 64.25510 837 LEU A C 1
ATOM 6166 O O . LEU A 1 785 ? 14.67707 14.58567 151.13427 1.000 65.08162 837 LEU A O 1
ATOM 6171 N N . LEU A 1 786 ? 14.95696 16.22469 152.65355 1.000 63.95700 838 LEU A N 1
ATOM 6172 C CA . LEU A 1 786 ? 16.37533 15.92249 152.81811 1.000 69.08381 838 LEU A CA 1
ATOM 6173 C C . LEU A 1 786 ? 16.57900 14.55036 153.44868 1.000 70.33345 838 LEU A C 1
ATOM 6174 O O . LEU A 1 786 ? 17.52641 13.83462 153.10180 1.000 62.75905 838 LEU A O 1
ATOM 6179 N N . LYS A 1 787 ? 15.69987 14.16714 154.37909 1.000 63.96277 839 LYS A N 1
ATOM 6180 C CA . LYS A 1 787 ? 15.80340 12.84953 154.99838 1.000 61.61047 839 LYS A CA 1
ATOM 6181 C C . LYS A 1 787 ? 15.66987 11.74220 153.96047 1.000 63.53298 839 LYS A C 1
ATOM 6182 O O . LYS A 1 787 ? 16.39799 10.74393 154.00971 1.000 61.55667 839 LYS A O 1
ATOM 6188 N N . LEU A 1 788 ? 14.74104 11.90072 153.01339 1.000 62.23937 840 LEU A N 1
ATOM 6189 C CA . LEU A 1 788 ? 14.59379 10.91536 151.94700 1.000 58.07039 840 LEU A CA 1
ATOM 6190 C C . LEU A 1 788 ? 15.86135 10.82428 151.10805 1.000 62.89181 840 LEU A C 1
ATOM 6191 O O . LEU A 1 788 ? 16.27952 9.72866 150.71565 1.000 65.12510 840 LEU A O 1
ATOM 6196 N N . ILE A 1 789 ? 16.48286 11.96876 150.81799 1.000 62.76076 841 ILE A N 1
ATOM 6197 C CA . ILE A 1 789 ? 17.72950 11.96654 150.06145 1.000 66.84651 841 ILE A CA 1
ATOM 6198 C C . ILE A 1 789 ? 18.83515 11.28895 150.86184 1.000 67.17195 841 ILE A C 1
ATOM 6199 O O . ILE A 1 789 ? 19.63403 10.51826 150.31526 1.000 65.54712 841 ILE A O 1
ATOM 6204 N N . GLU A 1 790 ? 18.89968 11.56270 152.16724 1.000 62.62828 842 GLU A N 1
ATOM 6205 C CA . GLU A 1 790 ? 19.89095 10.90635 153.01412 1.000 60.93793 842 GLU A CA 1
ATOM 6206 C C . GLU A 1 790 ? 19.65646 9.40293 153.07546 1.000 60.29874 842 GLU A C 1
ATOM 6207 O O . GLU A 1 790 ? 20.60401 8.61514 152.97351 1.000 66.67965 842 GLU A O 1
ATOM 6213 N N . LEU A 1 791 ? 18.39952 8.98718 153.24705 1.000 58.70752 843 LEU A N 1
ATOM 6214 C CA . LEU A 1 791 ? 18.08162 7.56311 153.24436 1.000 56.33484 843 LEU A CA 1
ATOM 6215 C C . LEU A 1 791 ? 18.42657 6.92094 151.90725 1.000 66.31423 843 LEU A C 1
ATOM 6216 O O . LEU A 1 791 ? 18.95885 5.80553 151.86602 1.000 66.07664 843 LEU A O 1
ATOM 6221 N N . GLY A 1 792 ? 18.12419 7.60707 150.80238 1.000 62.98708 844 GLY A N 1
ATOM 6222 C CA . GLY A 1 792 ? 18.46839 7.07211 149.49504 1.000 62.18785 844 GLY A CA 1
ATOM 6223 C C . GLY A 1 792 ? 19.96414 6.91686 149.29992 1.000 64.09868 844 GLY A C 1
ATOM 6224 O O . GLY A 1 792 ? 20.42046 5.97311 148.64971 1.000 58.95721 844 GLY A O 1
ATOM 6225 N N . MET A 1 793 ? 20.74865 7.84148 149.85913 1.000 65.58382 845 MET A N 1
ATOM 6226 C CA . MET A 1 793 ? 22.20053 7.69915 149.81613 1.000 63.56218 845 MET A CA 1
ATOM 6227 C C . MET A 1 793 ? 22.66799 6.54420 150.69185 1.000 67.85520 845 MET A C 1
ATOM 6228 O O . MET A 1 793 ? 23.57599 5.79614 150.31004 1.000 65.31885 845 MET A O 1
ATOM 6233 N N . GLU A 1 794 ? 22.06162 6.38791 151.87176 1.000 69.71030 846 GLU A N 1
ATOM 6234 C CA . GLU A 1 794 ? 22.44872 5.30588 152.77100 1.000 62.85333 846 GLU A CA 1
ATOM 6235 C C . GLU A 1 794 ? 22.18589 3.94457 152.13886 1.000 64.83071 846 GLU A C 1
ATOM 6236 O O . GLU A 1 794 ? 23.00227 3.02453 152.26569 1.000 68.44587 846 GLU A O 1
ATOM 6242 N N . GLY A 1 795 ? 21.05344 3.79768 151.45368 1.000 64.26171 847 GLY A N 1
ATOM 6243 C CA . GLY A 1 795 ? 20.77511 2.60943 150.67623 1.000 63.09616 847 GLY A CA 1
ATOM 6244 C C . GLY A 1 795 ? 20.21919 1.42980 151.44242 1.000 60.60573 847 GLY A C 1
ATOM 6245 O O . GLY A 1 795 ? 20.03026 0.36274 150.84420 1.000 64.38874 847 GLY A O 1
ATOM 6246 N N . LYS A 1 796 ? 19.94636 1.57667 152.73763 1.000 61.86108 848 LYS A N 1
ATOM 6247 C CA . LYS A 1 796 ? 19.45357 0.45735 153.53086 1.000 61.02704 848 LYS A CA 1
ATOM 6248 C C . LYS A 1 796 ? 17.92869 0.40332 153.56139 1.000 63.03677 848 LYS A C 1
ATOM 6249 O O . LYS A 1 796 ? 17.33744 -0.63359 153.24527 1.000 74.30729 848 LYS A O 1
ATOM 6255 N N . VAL A 1 797 ? 17.27852 1.50388 153.93811 1.000 59.56722 849 VAL A N 1
ATOM 6256 C CA . VAL A 1 797 ? 15.81954 1.54395 153.92228 1.000 63.95465 849 VAL A CA 1
ATOM 6257 C C . VAL A 1 797 ? 15.30823 1.86661 152.52434 1.000 60.89548 849 VAL A C 1
ATOM 6258 O O . VAL A 1 797 ? 14.44376 1.16703 151.98426 1.000 62.12556 849 VAL A O 1
ATOM 6262 N N . ILE A 1 798 ? 15.83286 2.92674 151.92058 1.000 57.90813 850 ILE A N 1
ATOM 6263 C CA . ILE A 1 798 ? 15.53370 3.28525 150.53997 1.000 49.15477 850 ILE A CA 1
ATOM 6264 C C . ILE A 1 798 ? 16.73921 2.88746 149.70069 1.000 52.73736 850 ILE A C 1
ATOM 6265 O O . ILE A 1 798 ? 17.82423 3.45993 149.84690 1.000 51.21449 850 ILE A O 1
ATOM 6270 N N . LYS A 1 799 ? 16.55320 1.90285 148.82526 1.000 53.31453 851 LYS A N 1
ATOM 6271 C CA . LYS A 1 799 ? 17.65657 1.38807 148.02596 1.000 50.19043 851 LYS A CA 1
ATOM 6272 C C . LYS A 1 799 ? 18.17126 2.45280 147.06471 1.000 53.74534 851 LYS A C 1
ATOM 6273 O O . LYS A 1 799 ? 17.40120 3.25430 146.52814 1.000 50.99968 851 LYS A O 1
ATOM 6279 N N . THR A 1 800 ? 19.49088 2.45525 146.85113 1.000 53.18562 852 THR A N 1
ATOM 6280 C CA . THR A 1 800 ? 20.11738 3.46273 146.00089 1.000 56.85808 852 THR A CA 1
ATOM 6281 C C . THR A 1 800 ? 19.62485 3.40577 144.56052 1.000 51.59268 852 THR A C 1
ATOM 6282 O O . THR A 1 800 ? 19.76230 4.39583 143.83365 1.000 52.41652 852 THR A O 1
ATOM 6286 N N . GLN A 1 801 ? 19.05736 2.27593 144.12865 1.000 48.20472 853 GLN A N 1
ATOM 6287 C CA . GLN A 1 801 ? 18.51666 2.18849 142.77650 1.000 49.76117 853 GLN A CA 1
ATOM 6288 C C . GLN A 1 801 ? 17.34448 3.13796 142.56209 1.000 51.15317 853 GLN A C 1
ATOM 6289 O O . GLN A 1 801 ? 16.98055 3.40635 141.41186 1.000 54.41666 853 GLN A O 1
ATOM 6295 N N . ASN A 1 802 ? 16.74360 3.64514 143.63748 1.000 48.27286 854 ASN A N 1
ATOM 6296 C CA . ASN A 1 802 ? 15.65049 4.60315 143.55394 1.000 52.34624 854 ASN A CA 1
ATOM 6297 C C . ASN A 1 802 ? 16.10266 6.03918 143.77769 1.000 48.96321 854 ASN A C 1
ATOM 6298 O O . ASN A 1 802 ? 15.26384 6.94564 143.77296 1.000 50.04087 854 ASN A O 1
ATOM 6303 N N . LEU A 1 803 ? 17.40305 6.26647 143.97390 1.000 51.26435 855 LEU A N 1
ATOM 6304 C CA . LEU A 1 803 ? 17.88702 7.60744 144.28727 1.000 51.20407 855 LEU A CA 1
ATOM 6305 C C . LEU A 1 803 ? 17.66184 8.57171 143.12988 1.000 48.35175 855 LEU A C 1
ATOM 6306 O O . LEU A 1 803 ? 17.22891 9.71088 143.33935 1.000 55.54786 855 LEU A O 1
ATOM 6311 N N . ALA A 1 804 ? 17.95795 8.13775 141.90208 1.000 50.81242 856 ALA A N 1
ATOM 6312 C CA . ALA A 1 804 ? 17.80693 9.02058 140.74939 1.000 48.09205 856 ALA A CA 1
ATOM 6313 C C . ALA A 1 804 ? 16.35167 9.42021 140.53857 1.000 50.60069 856 ALA A C 1
ATOM 6314 O O . ALA A 1 804 ? 16.05758 10.58365 140.24075 1.000 55.20809 856 ALA A O 1
ATOM 6316 N N . ALA A 1 805 ? 15.42522 8.47099 140.69041 1.000 50.76792 857 ALA A N 1
ATOM 6317 C CA . ALA A 1 805 ? 14.01082 8.79450 140.53953 1.000 48.27814 857 ALA A CA 1
ATOM 6318 C C . ALA A 1 805 ? 13.49260 9.61735 141.71168 1.000 49.66927 857 ALA A C 1
ATOM 6319 O O . ALA A 1 805 ? 12.57084 10.42344 141.54064 1.000 45.92835 857 ALA A O 1
ATOM 6321 N N . LEU A 1 806 ? 14.06275 9.42714 142.90350 1.000 47.18983 858 LEU A N 1
ATOM 6322 C CA . LEU A 1 806 ? 13.63765 10.20571 144.06254 1.000 47.24164 858 LEU A CA 1
ATOM 6323 C C . LEU A 1 806 ? 14.06672 11.66262 143.93436 1.000 50.26953 858 LEU A C 1
ATOM 6324 O O . LEU A 1 806 ? 13.27562 12.57717 144.19335 1.000 46.62074 858 LEU A O 1
ATOM 6329 N N . LEU A 1 807 ? 15.32342 11.89716 143.54475 1.000 48.07959 859 LEU A N 1
ATOM 6330 C CA . LEU A 1 807 ? 15.79400 13.26386 143.33835 1.000 53.26869 859 LEU A CA 1
ATOM 6331 C C . LEU A 1 807 ? 14.96569 13.97958 142.27871 1.000 52.76708 859 LEU A C 1
ATOM 6332 O O . LEU A 1 807 ? 14.68856 15.17840 142.40134 1.000 50.16515 859 LEU A O 1
ATOM 6337 N N . HIS A 1 808 ? 14.56303 13.26014 141.22888 1.000 50.26422 860 HIS A N 1
ATOM 6338 C CA . HIS A 1 808 ? 13.72633 13.86143 140.19575 1.000 49.98822 860 HIS A CA 1
ATOM 6339 C C . HIS A 1 808 ? 12.35121 14.23065 140.73990 1.000 52.02415 860 HIS A C 1
ATOM 6340 O O . HIS A 1 808 ? 11.83066 15.31224 140.44268 1.000 55.33377 860 HIS A O 1
ATOM 6347 N N . ALA A 1 809 ? 11.74517 13.34345 141.53426 1.000 52.90714 861 ALA A N 1
ATOM 6348 C CA . ALA A 1 809 ? 10.42571 13.62647 142.09006 1.000 51.37558 861 ALA A CA 1
ATOM 6349 C C . ALA A 1 809 ? 10.46046 14.80059 143.05939 1.000 53.31285 861 ALA A C 1
ATOM 6350 O O . ALA A 1 809 ? 9.47918 15.54551 143.16507 1.000 57.13547 861 ALA A O 1
ATOM 6352 N N . ILE A 1 810 ? 11.57131 14.98007 143.77297 1.000 47.45655 862 ILE A N 1
ATOM 6353 C CA . ILE A 1 810 ? 11.69469 16.10666 144.69076 1.000 52.46978 862 ILE A CA 1
ATOM 6354 C C . ILE A 1 810 ? 11.96604 17.39939 143.92945 1.000 53.69151 862 ILE A C 1
ATOM 6355 O O . ILE A 1 810 ? 11.44926 18.46388 144.28703 1.000 53.96644 862 ILE A O 1
ATOM 6360 N N . ALA A 1 811 ? 12.76204 17.32610 142.85929 1.000 51.32429 863 ALA A N 1
ATOM 6361 C CA . ALA A 1 811 ? 13.18310 18.53562 142.15926 1.000 51.68045 863 ALA A CA 1
ATOM 6362 C C . ALA A 1 811 ? 12.05492 19.16518 141.35106 1.000 53.06535 863 ALA A C 1
ATOM 6363 O O . ALA A 1 811 ? 12.01575 20.39159 141.20327 1.000 54.98249 863 ALA A O 1
ATOM 6365 N N A ARG A 1 812 ? 11.13516 18.35517 140.82448 0.485 58.40510 864 ARG A N 1
ATOM 6366 N N B ARG A 1 812 ? 11.13504 18.35775 140.82197 0.515 54.49993 864 ARG A N 1
ATOM 6367 C CA A ARG A 1 812 ? 10.06515 18.87796 139.98147 0.485 54.90279 864 ARG A CA 1
ATOM 6368 C CA B ARG A 1 812 ? 10.07574 18.89885 139.97685 0.515 52.93105 864 ARG A CA 1
ATOM 6369 C C A ARG A 1 812 ? 8.98512 19.60759 140.76888 0.485 52.28202 864 ARG A C 1
ATOM 6370 C C B ARG A 1 812 ? 9.02889 19.68173 140.75808 0.515 57.16091 864 ARG A C 1
ATOM 6371 O O A ARG A 1 812 ? 7.99639 20.04135 140.16667 0.485 57.24288 864 ARG A O 1
ATOM 6372 O O B ARG A 1 812 ? 8.10771 20.22806 140.14054 0.515 57.34679 864 ARG A O 1
ATOM 6387 N N . ARG A 1 813 ? 9.14209 19.75448 142.08396 1.000 50.89754 865 ARG A N 1
ATOM 6388 C CA . ARG A 1 813 ? 8.21276 20.52181 142.89454 1.000 55.47084 865 ARG A CA 1
ATOM 6389 C C . ARG A 1 813 ? 8.89600 21.77507 143.43620 1.000 55.64339 865 ARG A C 1
ATOM 6390 O O . ARG A 1 813 ? 10.11033 21.77707 143.66299 1.000 56.01883 865 ARG A O 1
ATOM 6398 N N . PRO A 1 814 ? 8.14504 22.86237 143.63893 1.000 55.48028 866 PRO A N 1
ATOM 6399 C CA . PRO A 1 814 ? 8.78552 24.11748 144.07417 1.000 57.22347 866 PRO A CA 1
ATOM 6400 C C . PRO A 1 814 ? 9.51558 24.00632 145.40140 1.000 58.95600 866 PRO A C 1
ATOM 6401 O O . PRO A 1 814 ? 10.59125 24.59731 145.56098 1.000 58.39945 866 PRO A O 1
ATOM 6405 N N . LYS A 1 815 ? 8.95954 23.26449 146.36264 1.000 60.48055 867 LYS A N 1
ATOM 6406 C CA . LYS A 1 815 ? 9.57046 23.18373 147.68582 1.000 65.99816 867 LYS A CA 1
ATOM 6407 C C . LYS A 1 815 ? 10.89783 22.43253 147.66379 1.000 59.35874 867 LYS A C 1
ATOM 6408 O O . LYS A 1 815 ? 11.75609 22.67410 148.51912 1.000 62.54602 867 LYS A O 1
ATOM 6414 N N . GLY A 1 816 ? 11.08685 21.52572 146.70900 1.000 60.05308 868 GLY A N 1
ATOM 6415 C CA . GLY A 1 816 ? 12.29143 20.71799 146.65749 1.000 59.30049 868 GLY A CA 1
ATOM 6416 C C . GLY A 1 816 ? 13.22021 21.04342 145.50587 1.000 56.51092 868 GLY A C 1
ATOM 6417 O O . GLY A 1 816 ? 14.28173 20.42747 145.36591 1.000 56.66458 868 GLY A O 1
ATOM 6418 N N . GLN A 1 817 ? 12.82061 22.00284 144.66904 1.000 50.94771 869 GLN A N 1
ATOM 6419 C CA . GLN A 1 817 ? 13.61632 22.37091 143.50059 1.000 56.66736 869 GLN A CA 1
ATOM 6420 C C . GLN A 1 817 ? 15.03487 22.77494 143.89275 1.000 60.86597 869 GLN A C 1
ATOM 6421 O O . GLN A 1 817 ? 16.01481 22.22739 143.37386 1.000 60.34914 869 GLN A O 1
ATOM 6427 N N . GLN A 1 818 ? 15.16456 23.74050 144.80653 1.000 58.79244 870 GLN A N 1
ATOM 6428 C CA . GLN A 1 818 ? 16.48870 24.21870 145.19508 1.000 55.02442 870 GLN A CA 1
ATOM 6429 C C . GLN A 1 818 ? 17.25987 23.16006 145.97605 1.000 61.52118 870 GLN A C 1
ATOM 6430 O O . GLN A 1 818 ? 18.47940 23.02964 145.81544 1.000 55.39926 870 GLN A O 1
ATOM 6436 N N . LEU A 1 819 ? 16.56719 22.40264 146.83155 1.000 60.20005 871 LEU A N 1
ATOM 6437 C CA . LEU A 1 819 ? 17.23272 21.39770 147.65721 1.000 61.02482 871 LEU A CA 1
ATOM 6438 C C . LEU A 1 819 ? 17.93060 20.34500 146.80321 1.000 63.43933 871 LEU A C 1
ATOM 6439 O O . LEU A 1 819 ? 19.08549 19.98577 147.06124 1.000 63.66715 871 LEU A O 1
ATOM 6444 N N . ALA A 1 820 ? 17.24173 19.83551 145.77913 1.000 57.52796 872 ALA A N 1
ATOM 6445 C CA . ALA A 1 820 ? 17.83523 18.80411 144.93416 1.000 55.42013 872 ALA A CA 1
ATOM 6446 C C . ALA A 1 820 ? 19.01613 19.35111 144.14277 1.000 59.33338 872 ALA A C 1
ATOM 6447 O O . ALA A 1 820 ? 20.04508 18.67863 144.00649 1.000 62.95681 872 ALA A O 1
ATOM 6449 N N . TRP A 1 821 ? 18.88518 20.56939 143.61419 1.000 55.86360 873 TRP A N 1
ATOM 6450 C CA . TRP A 1 821 ? 19.97364 21.17209 142.85254 1.000 57.00222 873 TRP A CA 1
ATOM 6451 C C . TRP A 1 821 ? 21.18421 21.43937 143.73823 1.000 60.78174 873 TRP A C 1
ATOM 6452 O O . TRP A 1 821 ? 22.32825 21.24949 143.30862 1.000 64.47360 873 TRP A O 1
ATOM 6463 N N . ASP A 1 822 ? 20.95384 21.87725 144.97846 1.000 63.56183 874 ASP A N 1
ATOM 6464 C CA . ASP A 1 822 ? 22.06057 22.05936 145.91231 1.000 68.17268 874 ASP A CA 1
ATOM 6465 C C . ASP A 1 822 ? 22.72438 20.72970 146.24857 1.000 63.56793 874 ASP A C 1
ATOM 6466 O O . ASP A 1 822 ? 23.95540 20.64519 146.32490 1.000 69.53328 874 ASP A O 1
ATOM 6471 N N . PHE A 1 823 ? 21.92469 19.67942 146.45532 1.000 62.01141 875 PHE A N 1
ATOM 6472 C CA . PHE A 1 823 ? 22.48517 18.38789 146.84362 1.000 69.97582 875 PHE A CA 1
ATOM 6473 C C . PHE A 1 823 ? 23.38554 17.81628 145.75478 1.000 64.12080 875 PHE A C 1
ATOM 6474 O O . PHE A 1 823 ? 24.45849 17.27601 146.04832 1.000 59.15301 875 PHE A O 1
ATOM 6482 N N . VAL A 1 824 ? 22.96287 17.91601 144.49250 1.000 60.70199 876 VAL A N 1
ATOM 6483 C CA . VAL A 1 824 ? 23.74734 17.34359 143.40120 1.000 61.46167 876 VAL A CA 1
ATOM 6484 C C . VAL A 1 824 ? 25.08675 18.05825 143.27292 1.000 70.61780 876 VAL A C 1
ATOM 6485 O O . VAL A 1 824 ? 26.12760 17.42491 143.05704 1.000 74.20056 876 VAL A O 1
ATOM 6489 N N . ARG A 1 825 ? 25.08528 19.38576 143.41400 1.000 68.65184 877 ARG A N 1
ATOM 6490 C CA . ARG A 1 825 ? 26.32967 20.14158 143.31360 1.000 63.36574 877 ARG A CA 1
ATOM 6491 C C . ARG A 1 825 ? 27.26784 19.83250 144.47317 1.000 66.16439 877 ARG A C 1
ATOM 6492 O O . ARG A 1 825 ? 28.47594 19.66017 144.27267 1.000 70.29332 877 ARG A O 1
ATOM 6500 N N . GLU A 1 826 ? 26.73186 19.75605 145.69192 1.000 71.49582 878 GLU A N 1
ATOM 6501 C CA . GLU A 1 826 ? 27.57543 19.59632 146.87028 1.000 74.53767 878 GLU A CA 1
ATOM 6502 C C . GLU A 1 826 ? 28.05214 18.16140 147.05611 1.000 74.16167 878 GLU A C 1
ATOM 6503 O O . GLU A 1 826 ? 29.14450 17.94288 147.59185 1.000 80.84389 878 GLU A O 1
ATOM 6509 N N . ASN A 1 827 ? 27.26080 17.17809 146.62862 1.000 71.46862 879 ASN A N 1
ATOM 6510 C CA . ASN A 1 827 ? 27.57728 15.76935 146.82901 1.000 70.65392 879 ASN A CA 1
ATOM 6511 C C . ASN A 1 827 ? 27.85628 15.04652 145.51365 1.000 71.10208 879 ASN A C 1
ATOM 6512 O O . ASN A 1 827 ? 27.55293 13.85898 145.37886 1.000 69.40453 879 ASN A O 1
ATOM 6517 N N . TRP A 1 828 ? 28.43376 15.74883 144.53526 1.000 70.19920 880 TRP A N 1
ATOM 6518 C CA . TRP A 1 828 ? 28.69665 15.12859 143.23936 1.000 71.77695 880 TRP A CA 1
ATOM 6519 C C . TRP A 1 828 ? 29.69669 13.98419 143.35381 1.000 73.40572 880 TRP A C 1
ATOM 6520 O O . TRP A 1 828 ? 29.49910 12.91769 142.75944 1.000 72.57055 880 TRP A O 1
ATOM 6531 N N . THR A 1 829 ? 30.78026 14.18663 144.10764 1.000 69.97322 881 THR A N 1
ATOM 6532 C CA . THR A 1 829 ? 31.79261 13.14309 144.23510 1.000 71.65535 881 THR A CA 1
ATOM 6533 C C . THR A 1 829 ? 31.24810 11.91319 144.95002 1.000 73.44732 881 THR A C 1
ATOM 6534 O O . THR A 1 829 ? 31.64937 10.78692 144.63475 1.000 74.75697 881 THR A O 1
ATOM 6538 N N . HIS A 1 830 ? 30.34123 12.10492 145.91001 1.000 73.29485 882 HIS A N 1
ATOM 6539 C CA . HIS A 1 830 ? 29.72126 10.96530 146.57770 1.000 67.55761 882 HIS A CA 1
ATOM 6540 C C . HIS A 1 830 ? 28.81771 10.19559 145.62265 1.000 71.79482 882 HIS A C 1
ATOM 6541 O O . HIS A 1 830 ? 28.76076 8.96116 145.67134 1.000 76.08695 882 HIS A O 1
ATOM 6548 N N . LEU A 1 831 ? 28.10051 10.90951 144.75029 1.000 72.94513 883 LEU A N 1
ATOM 6549 C CA . LEU A 1 831 ? 27.22660 10.24867 143.78549 1.000 70.34344 883 LEU A CA 1
ATOM 6550 C C . LEU A 1 831 ? 28.02816 9.45878 142.75887 1.000 72.35073 883 LEU A C 1
ATOM 6551 O O . LEU A 1 831 ? 27.59162 8.39253 142.30943 1.000 64.24695 883 LEU A O 1
ATOM 6556 N N . LEU A 1 832 ? 29.20214 9.96409 142.37472 1.000 69.56872 884 LEU A N 1
ATOM 6557 C CA . LEU A 1 832 ? 30.01951 9.28386 141.37850 1.000 69.28941 884 LEU A CA 1
ATOM 6558 C C . LEU A 1 832 ? 30.66901 8.01548 141.91711 1.000 77.56952 884 LEU A C 1
ATOM 6559 O O . LEU A 1 832 ? 31.20400 7.23019 141.12694 1.000 75.83894 884 LEU A O 1
ATOM 6564 N N . LYS A 1 833 ? 30.64374 7.80079 143.23234 1.000 75.46724 885 LYS A N 1
ATOM 6565 C CA . LYS A 1 833 ? 31.08510 6.54037 143.81281 1.000 74.01105 885 LYS A CA 1
ATOM 6566 C C . LYS A 1 833 ? 29.98066 5.49587 143.86346 1.000 76.18505 885 LYS A C 1
ATOM 6567 O O . LYS A 1 833 ? 30.28043 4.30217 143.98101 1.000 82.35002 885 LYS A O 1
ATOM 6573 N N . LYS A 1 834 ? 28.71848 5.91381 143.77990 1.000 70.94748 886 LYS A N 1
ATOM 6574 C CA . LYS A 1 834 ? 27.60434 4.97629 143.76310 1.000 64.47551 886 LYS A CA 1
ATOM 6575 C C . LYS A 1 834 ? 27.27083 4.49568 142.35848 1.000 64.04061 886 LYS A C 1
ATOM 6576 O O . LYS A 1 834 ? 26.78654 3.36977 142.19515 1.000 68.77165 886 LYS A O 1
ATOM 6582 N N . PHE A 1 835 ? 27.52197 5.32082 141.34378 1.000 66.62141 887 PHE A N 1
ATOM 6583 C CA . PHE A 1 835 ? 27.19373 4.99003 139.96595 1.000 62.59292 887 PHE A CA 1
ATOM 6584 C C . PHE A 1 835 ? 28.35368 5.38262 139.06279 1.000 65.73712 887 PHE A C 1
ATOM 6585 O O . PHE A 1 835 ? 29.19739 6.20639 139.42331 1.000 66.26379 887 PHE A O 1
ATOM 6593 N N . ASP A 1 836 ? 28.38459 4.78372 137.87607 1.000 63.72548 888 ASP A N 1
ATOM 6594 C CA . ASP A 1 836 ? 29.36937 5.16300 136.87687 1.000 64.22945 888 ASP A CA 1
ATOM 6595 C C . ASP A 1 836 ? 28.95317 6.46622 136.20006 1.000 65.01003 888 ASP A C 1
ATOM 6596 O O . ASP A 1 836 ? 27.78301 6.85796 136.21602 1.000 66.72100 888 ASP A O 1
ATOM 6601 N N . LEU A 1 837 ? 29.93762 7.14507 135.60545 1.000 65.02395 889 LEU A N 1
ATOM 6602 C CA . LEU A 1 837 ? 29.66675 8.41841 134.94309 1.000 58.14900 889 LEU A CA 1
ATOM 6603 C C . LEU A 1 837 ? 28.63072 8.25557 133.83713 1.000 57.35793 889 LEU A C 1
ATOM 6604 O O . LEU A 1 837 ? 27.68352 9.04380 133.73558 1.000 61.47274 889 LEU A O 1
ATOM 6609 N N . GLY A 1 838 ? 28.79432 7.23557 132.99942 1.000 58.50889 890 GLY A N 1
ATOM 6610 C CA . GLY A 1 838 ? 27.87260 6.96925 131.91742 1.000 53.67359 890 GLY A CA 1
ATOM 6611 C C . GLY A 1 838 ? 26.61218 6.22960 132.29670 1.000 49.34208 890 GLY A C 1
ATOM 6612 O O . GLY A 1 838 ? 25.79431 5.93508 131.42057 1.000 51.10172 890 GLY A O 1
ATOM 6613 N N . SER A 1 839 ? 26.42939 5.91608 133.57649 1.000 50.55826 891 SER A N 1
ATOM 6614 C CA . SER A 1 839 ? 25.25640 5.17227 134.00942 1.000 52.73353 891 SER A CA 1
ATOM 6615 C C . SER A 1 839 ? 23.98916 5.99753 133.82222 1.000 56.80483 891 SER A C 1
ATOM 6616 O O . SER A 1 839 ? 24.01480 7.23157 133.82132 1.000 52.87635 891 SER A O 1
ATOM 6619 N N . TYR A 1 840 ? 22.86565 5.29525 133.66160 1.000 51.17542 892 TYR A N 1
ATOM 6620 C CA . TYR A 1 840 ? 21.58719 5.97369 133.49787 1.000 54.48917 892 TYR A CA 1
ATOM 6621 C C . TYR A 1 840 ? 21.15183 6.70313 134.76179 1.000 54.13492 892 TYR A C 1
ATOM 6622 O O . TYR A 1 840 ? 20.38291 7.66664 134.67286 1.000 52.59350 892 TYR A O 1
ATOM 6631 N N . ASP A 1 841 ? 21.62980 6.27362 135.93078 1.000 48.84428 893 ASP A N 1
ATOM 6632 C CA . ASP A 1 841 ? 21.29685 6.96952 137.16948 1.000 53.56691 893 ASP A CA 1
ATOM 6633 C C . ASP A 1 841 ? 21.90279 8.36766 137.19423 1.000 50.60257 893 ASP A C 1
ATOM 6634 O O . ASP A 1 841 ? 21.21486 9.34699 137.50455 1.000 51.43273 893 ASP A O 1
ATOM 6639 N N . ILE A 1 842 ? 23.19370 8.47877 136.86994 1.000 48.79369 894 ILE A N 1
ATOM 6640 C CA . ILE A 1 842 ? 23.84542 9.78589 136.83125 1.000 54.89340 894 ILE A CA 1
ATOM 6641 C C . ILE A 1 842 ? 23.17742 10.68534 135.79794 1.000 51.56140 894 ILE A C 1
ATOM 6642 O O . ILE A 1 842 ? 23.03570 11.89702 136.00566 1.000 48.40390 894 ILE A O 1
ATOM 6647 N N . ARG A 1 843 ? 22.73182 10.10446 134.68108 1.000 50.55873 895 ARG A N 1
ATOM 6648 C CA . ARG A 1 843 ? 22.08332 10.90041 133.64427 1.000 45.25325 895 ARG A CA 1
ATOM 6649 C C . ARG A 1 843 ? 20.78450 11.51314 134.15263 1.000 49.39866 895 ARG A C 1
ATOM 6650 O O . ARG A 1 843 ? 20.48659 12.67901 133.86846 1.000 52.75125 895 ARG A O 1
ATOM 6658 N N . MET A 1 844 ? 19.99973 10.74525 134.91187 1.000 48.72684 896 MET A N 1
ATOM 6659 C CA A MET A 1 844 ? 18.74197 11.25870 135.44352 0.518 51.04116 896 MET A CA 1
ATOM 6660 C CA B MET A 1 844 ? 18.74468 11.26831 135.43658 0.482 53.05945 896 MET A CA 1
ATOM 6661 C C . MET A 1 844 ? 18.95919 12.18052 136.63585 1.000 46.18237 896 MET A C 1
ATOM 6662 O O . MET A 1 844 ? 18.18211 13.11901 136.83644 1.000 50.46640 896 MET A O 1
ATOM 6671 N N . ILE A 1 845 ? 19.99446 11.92696 137.43888 1.000 49.56151 897 ILE A N 1
ATOM 6672 C CA . ILE A 1 845 ? 20.29511 12.81849 138.55535 1.000 50.10409 897 ILE A CA 1
ATOM 6673 C C . ILE A 1 845 ? 20.65970 14.20334 138.03566 1.000 50.93279 897 ILE A C 1
ATOM 6674 O O . ILE A 1 845 ? 20.22726 15.22497 138.58414 1.000 54.41996 897 ILE A O 1
ATOM 6679 N N . ILE A 1 846 ? 21.44449 14.25808 136.95806 1.000 48.96004 898 ILE A N 1
ATOM 6680 C CA . ILE A 1 846 ? 21.78046 15.53548 136.33355 1.000 53.68369 898 ILE A CA 1
ATOM 6681 C C . ILE A 1 846 ? 20.54522 16.15348 135.68826 1.000 51.17087 898 ILE A C 1
ATOM 6682 O O . ILE A 1 846 ? 20.17391 17.29645 135.97956 1.000 50.28238 898 ILE A O 1
ATOM 6687 N N . SER A 1 847 ? 19.89553 15.40415 134.79353 1.000 49.77144 899 SER A N 1
ATOM 6688 C CA . SER A 1 847 ? 18.77002 15.94884 134.03949 1.000 45.93822 899 SER A CA 1
ATOM 6689 C C . SER A 1 847 ? 17.56661 16.21578 134.93678 1.000 45.15314 899 SER A C 1
ATOM 6690 O O . SER A 1 847 ? 16.90947 17.25507 134.80844 1.000 47.99433 899 SER A O 1
ATOM 6693 N N . GLY A 1 848 ? 17.26718 15.29727 135.85487 1.000 44.12499 900 GLY A N 1
ATOM 6694 C CA . GLY A 1 848 ? 16.08200 15.41514 136.68727 1.000 43.12100 900 GLY A CA 1
ATOM 6695 C C . GLY A 1 848 ? 16.11115 16.55365 137.68553 1.000 44.60400 900 GLY A C 1
ATOM 6696 O O . GLY A 1 848 ? 15.07031 16.85543 138.27940 1.000 53.71182 900 GLY A O 1
ATOM 6697 N N . THR A 1 849 ? 17.26414 17.18523 137.88918 1.000 44.22661 901 THR A N 1
ATOM 6698 C CA . THR A 1 849 ? 17.38159 18.30154 138.81457 1.000 49.84972 901 THR A CA 1
ATOM 6699 C C . THR A 1 849 ? 17.70023 19.61969 138.12270 1.000 50.11399 901 THR A C 1
ATOM 6700 O O . THR A 1 849 ? 17.82528 20.64305 138.80333 1.000 51.36271 901 THR A O 1
ATOM 6704 N N . THR A 1 850 ? 17.83253 19.62917 136.79513 1.000 47.90678 902 THR A N 1
ATOM 6705 C CA . THR A 1 850 ? 18.26637 20.82920 136.08753 1.000 46.96596 902 THR A CA 1
ATOM 6706 C C . THR A 1 850 ? 17.37754 21.16600 134.89638 1.000 47.46470 902 THR A C 1
ATOM 6707 O O . THR A 1 850 ? 17.19061 22.34338 134.57411 1.000 53.71673 902 THR A O 1
ATOM 6711 N N . ALA A 1 851 ? 16.82751 20.14203 134.23746 1.000 42.48444 903 ALA A N 1
ATOM 6712 C CA . ALA A 1 851 ? 16.16162 20.35315 132.95416 1.000 43.41744 903 ALA A CA 1
ATOM 6713 C C . ALA A 1 851 ? 14.93908 21.25507 133.07308 1.000 42.74957 903 ALA A C 1
ATOM 6714 O O . ALA A 1 851 ? 14.61602 21.98405 132.12866 1.000 46.38031 903 ALA A O 1
ATOM 6716 N N . HIS A 1 852 ? 14.25011 21.22787 134.21242 1.000 40.39722 904 HIS A N 1
ATOM 6717 C CA . HIS A 1 852 ? 13.03747 22.01981 134.37580 1.000 43.27526 904 HIS A CA 1
ATOM 6718 C C . HIS A 1 852 ? 13.31190 23.49193 134.66047 1.000 51.76595 904 HIS A C 1
ATOM 6719 O O . HIS A 1 852 ? 12.36127 24.28045 134.70724 1.000 53.21677 904 HIS A O 1
ATOM 6726 N N . PHE A 1 853 ? 14.57114 23.87954 134.85306 1.000 42.92404 905 PHE A N 1
ATOM 6727 C CA . PHE A 1 853 ? 14.89638 25.28138 135.07502 1.000 45.86621 905 PHE A CA 1
ATOM 6728 C C . PHE A 1 853 ? 14.50362 26.11885 133.86267 1.000 54.14088 905 PHE A C 1
ATOM 6729 O O . PHE A 1 853 ? 14.47235 25.63470 132.72770 1.000 48.27719 905 PHE A O 1
ATOM 6737 N N . SER A 1 854 ? 14.19580 27.39971 134.11621 1.000 51.35644 906 SER A N 1
ATOM 6738 C CA . SER A 1 854 ? 13.74252 28.27310 133.03823 1.000 49.06418 906 SER A CA 1
ATOM 6739 C C . SER A 1 854 ? 14.13701 29.73317 133.24569 1.000 60.56466 906 SER A C 1
ATOM 6740 O O . SER A 1 854 ? 13.49241 30.61760 132.66951 1.000 55.11507 906 SER A O 1
ATOM 6743 N N . SER A 1 855 ? 15.16718 30.01407 134.03656 1.000 54.64367 907 SER A N 1
ATOM 6744 C CA . SER A 1 855 ? 15.63279 31.37170 134.26395 1.000 55.72007 907 SER A CA 1
ATOM 6745 C C . SER A 1 855 ? 17.11072 31.47202 133.91618 1.000 61.61480 907 SER A C 1
ATOM 6746 O O . SER A 1 855 ? 17.85766 30.49361 134.01704 1.000 57.53112 907 SER A O 1
ATOM 6749 N N . LYS A 1 856 ? 17.52380 32.66926 133.49410 1.000 65.24228 908 LYS A N 1
ATOM 6750 C CA . LYS A 1 856 ? 18.92096 32.88213 133.13464 1.000 63.73716 908 LYS A CA 1
ATOM 6751 C C . LYS A 1 856 ? 19.84225 32.71445 134.33676 1.000 65.05705 908 LYS A C 1
ATOM 6752 O O . LYS A 1 856 ? 21.00391 32.32377 134.17705 1.000 64.85089 908 LYS A O 1
ATOM 6758 N N . ASP A 1 857 ? 19.34671 32.99323 135.54468 1.000 66.36122 909 ASP A N 1
ATOM 6759 C CA . ASP A 1 857 ? 20.14227 32.74172 136.74309 1.000 67.13787 909 ASP A CA 1
ATOM 6760 C C . ASP A 1 857 ? 20.48372 31.26203 136.87031 1.000 65.07934 909 ASP A C 1
ATOM 6761 O O . ASP A 1 857 ? 21.64625 30.89578 137.07723 1.000 65.92676 909 ASP A O 1
ATOM 6766 N N . LYS A 1 858 ? 19.47780 30.39365 136.73943 1.000 63.51386 910 LYS A N 1
ATOM 6767 C CA . LYS A 1 858 ? 19.71716 28.95821 136.85279 1.000 61.08737 910 LYS A CA 1
ATOM 6768 C C . LYS A 1 858 ? 20.55841 28.43824 135.69333 1.000 58.15720 910 LYS A C 1
ATOM 6769 O O . LYS A 1 858 ? 21.39012 27.54188 135.87911 1.000 62.21866 910 LYS A O 1
ATOM 6775 N N . LEU A 1 859 ? 20.35404 28.98127 134.48955 1.000 58.30761 911 LEU A N 1
ATOM 6776 C CA . LEU A 1 859 ? 21.15354 28.55540 133.34443 1.000 55.89565 911 LEU A CA 1
ATOM 6777 C C . LEU A 1 859 ? 22.63469 28.80720 133.59155 1.000 63.68832 911 LEU A C 1
ATOM 6778 O O . LEU A 1 859 ? 23.48563 27.99938 133.20071 1.000 61.80937 911 LEU A O 1
ATOM 6783 N N . GLN A 1 860 ? 22.95972 29.92302 134.24770 1.000 67.34015 912 GLN A N 1
ATOM 6784 C CA . GLN A 1 860 ? 24.35395 30.23124 134.54275 1.000 65.31304 912 GLN A CA 1
ATOM 6785 C C . GLN A 1 860 ? 24.92709 29.25495 135.56196 1.000 63.59139 912 GLN A C 1
ATOM 6786 O O . GLN A 1 860 ? 26.05325 28.77091 135.39804 1.000 67.10301 912 GLN A O 1
ATOM 6792 N N . GLU A 1 861 ? 24.17097 28.95718 136.62397 1.000 60.80985 913 GLU A N 1
ATOM 6793 C CA . GLU A 1 861 ? 24.66560 28.03334 137.64003 1.000 62.92595 913 GLU A CA 1
ATOM 6794 C C . GLU A 1 861 ? 24.83767 26.63114 137.07199 1.000 60.26840 913 GLU A C 1
ATOM 6795 O O . GLU A 1 861 ? 25.77858 25.91775 137.43854 1.000 66.56753 913 GLU A O 1
ATOM 6801 N N . VAL A 1 862 ? 23.94410 26.22295 136.16911 1.000 58.34437 914 VAL A N 1
ATOM 6802 C CA . VAL A 1 862 ? 24.07634 24.91774 135.53063 1.000 64.45842 914 VAL A CA 1
ATOM 6803 C C . VAL A 1 862 ? 25.26065 24.90946 134.57324 1.000 63.05149 914 VAL A C 1
ATOM 6804 O O . VAL A 1 862 ? 26.02385 23.93726 134.51484 1.000 62.60033 914 VAL A O 1
ATOM 6808 N N . LYS A 1 863 ? 25.43459 25.99152 133.81091 1.000 57.50165 915 LYS A N 1
ATOM 6809 C CA . LYS A 1 863 ? 26.57826 26.08928 132.91068 1.000 65.61751 915 LYS A CA 1
ATOM 6810 C C . LYS A 1 863 ? 27.89277 26.03198 133.68001 1.000 69.15127 915 LYS A C 1
ATOM 6811 O O . LYS A 1 863 ? 28.83320 25.34599 133.26389 1.000 67.38100 915 LYS A O 1
ATOM 6817 N N . LEU A 1 864 ? 27.97431 26.73917 134.81059 1.000 66.34997 916 LEU A N 1
ATOM 6818 C CA . LEU A 1 864 ? 29.18995 26.70740 135.61960 1.000 69.32844 916 LEU A CA 1
ATOM 6819 C C . LEU A 1 864 ? 29.43008 25.32695 136.21982 1.000 69.33329 916 LEU A C 1
ATOM 6820 O O . LEU A 1 864 ? 30.57585 24.86596 136.28901 1.000 71.09859 916 LEU A O 1
ATOM 6825 N N . PHE A 1 865 ? 28.36451 24.65397 136.66204 1.000 64.54776 917 PHE A N 1
ATOM 6826 C CA . PHE A 1 865 ? 28.52202 23.32771 137.25087 1.000 62.66683 917 PHE A CA 1
ATOM 6827 C C . PHE A 1 865 ? 29.03352 22.32259 136.22715 1.000 71.66130 917 PHE A C 1
ATOM 6828 O O . PHE A 1 865 ? 29.91307 21.50837 136.53260 1.000 71.03817 917 PHE A O 1
ATOM 6836 N N . PHE A 1 866 ? 28.49483 22.36227 135.00629 1.000 66.83086 918 PHE A N 1
ATOM 6837 C CA . PHE A 1 866 ? 28.96380 21.45326 133.96557 1.000 63.22510 918 PHE A CA 1
ATOM 6838 C C . PHE A 1 866 ? 30.41432 21.74139 133.59854 1.000 71.32816 918 PHE A C 1
ATOM 6839 O O . PHE A 1 866 ? 31.18906 20.81720 133.32487 1.000 72.04096 918 PHE A O 1
ATOM 6847 N N . GLU A 1 867 ? 30.79942 23.02027 133.58817 1.000 66.16102 919 GLU A N 1
ATOM 6848 C CA . GLU A 1 867 ? 32.17893 23.37788 133.27316 1.000 69.62913 919 GLU A CA 1
ATOM 6849 C C . GLU A 1 867 ? 33.14345 22.84733 134.32627 1.000 68.61897 919 GLU A C 1
ATOM 6850 O O . GLU A 1 867 ? 34.25714 22.42015 133.99943 1.000 68.71095 919 GLU A O 1
ATOM 6856 N N . SER A 1 868 ? 32.73812 22.87368 135.59823 1.000 73.18427 920 SER A N 1
ATOM 6857 C CA . SER A 1 868 ? 33.58956 22.33078 136.65171 1.000 65.77585 920 SER A CA 1
ATOM 6858 C C . SER A 1 868 ? 33.74926 20.82251 136.50583 1.000 72.59128 920 SER A C 1
ATOM 6859 O O . SER A 1 868 ? 34.81987 20.27483 136.79479 1.000 72.67636 920 SER A O 1
ATOM 6862 N N . LEU A 1 869 ? 32.69521 20.13426 136.05865 1.000 65.95418 921 LEU A N 1
ATOM 6863 C CA . LEU A 1 869 ? 32.79837 18.69699 135.82893 1.000 68.99398 921 LEU A CA 1
ATOM 6864 C C . LEU A 1 869 ? 33.69148 18.39356 134.63295 1.000 74.17197 921 LEU A C 1
ATOM 6865 O O . LEU A 1 869 ? 34.42649 17.39881 134.63676 1.000 72.09131 921 LEU A O 1
ATOM 6870 N N . GLU A 1 870 ? 33.63788 19.23585 133.59739 1.000 66.22281 922 GLU A N 1
ATOM 6871 C CA . GLU A 1 870 ? 34.53682 19.06372 132.46058 1.000 73.76787 922 GLU A CA 1
ATOM 6872 C C . GLU A 1 870 ? 35.99129 19.21991 132.88551 1.000 77.38868 922 GLU A C 1
ATOM 6873 O O . GLU A 1 870 ? 36.87379 18.51690 132.37880 1.000 79.00544 922 GLU A O 1
ATOM 6879 N N . ALA A 1 871 ? 36.25972 20.14158 133.81557 1.000 72.58260 923 ALA A N 1
ATOM 6880 C CA . ALA A 1 871 ? 37.61870 20.31980 134.31576 1.000 80.63693 923 ALA A CA 1
ATOM 6881 C C . ALA A 1 871 ? 38.10929 19.08787 135.06421 1.000 78.77075 923 ALA A C 1
ATOM 6882 O O . ALA A 1 871 ? 39.30351 18.77132 135.02157 1.000 78.36157 923 ALA A O 1
ATOM 6884 N N . GLN A 1 872 ? 37.21126 18.38427 135.75306 1.000 78.78414 924 GLN A N 1
ATOM 6885 C CA . GLN A 1 872 ? 37.56202 17.14904 136.44241 1.000 81.59185 924 GLN A CA 1
ATOM 6886 C C . GLN A 1 872 ? 37.73170 15.96784 135.49481 1.000 84.83820 924 GLN A C 1
ATOM 6887 O O . GLN A 1 872 ? 38.05713 14.86789 135.95509 1.000 89.11416 924 GLN A O 1
ATOM 6893 N N . GLY A 1 873 ? 37.52241 16.16520 134.19599 1.000 82.20446 925 GLY A N 1
ATOM 6894 C CA . GLY A 1 873 ? 37.65716 15.09727 133.22696 1.000 77.27070 925 GLY A CA 1
ATOM 6895 C C . GLY A 1 873 ? 36.40661 14.28999 132.96866 1.000 74.23785 925 GLY A C 1
ATOM 6896 O O . GLY A 1 873 ? 36.50656 13.17373 132.44658 1.000 80.79093 925 GLY A O 1
ATOM 6897 N N . SER A 1 874 ? 35.23303 14.81228 133.31236 1.000 73.56957 926 SER A N 1
ATOM 6898 C CA . SER A 1 874 ? 33.96526 14.12236 133.10778 1.000 68.23898 926 SER A CA 1
ATOM 6899 C C . SER A 1 874 ? 33.19451 14.83188 132.00248 1.000 69.94962 926 SER A C 1
ATOM 6900 O O . SER A 1 874 ? 32.83003 16.00363 132.15075 1.000 71.82377 926 SER A O 1
ATOM 6903 N N . HIS A 1 875 ? 32.95025 14.12664 130.90024 1.000 66.83655 927 HIS A N 1
ATOM 6904 C CA . HIS A 1 875 ? 32.17640 14.65421 129.78440 1.000 66.70563 927 HIS A CA 1
ATOM 6905 C C . HIS A 1 875 ? 30.98723 13.74669 129.50742 1.000 57.51331 927 HIS A C 1
ATOM 6906 O O . HIS A 1 875 ? 31.14245 12.52533 129.40576 1.000 56.78061 927 HIS A O 1
ATOM 6913 N N . LEU A 1 876 ? 29.80667 14.34897 129.38028 1.000 62.85424 928 LEU A N 1
ATOM 6914 C CA . LEU A 1 876 ? 28.58654 13.63636 129.03247 1.000 55.88004 928 LEU A CA 1
ATOM 6915 C C . LEU A 1 876 ? 27.79350 14.47327 128.04130 1.000 58.50224 928 LEU A C 1
ATOM 6916 O O . LEU A 1 876 ? 27.72657 15.69903 128.16993 1.000 57.51906 928 LEU A O 1
ATOM 6921 N N . ASP A 1 877 ? 27.19230 13.80636 127.05220 1.000 56.73707 929 ASP A N 1
ATOM 6922 C CA . ASP A 1 877 ? 26.34935 14.50993 126.09147 1.000 53.30618 929 ASP A CA 1
ATOM 6923 C C . ASP A 1 877 ? 25.11506 15.11796 126.74291 1.000 48.75233 929 ASP A C 1
ATOM 6924 O O . ASP A 1 877 ? 24.50118 16.01891 126.16039 1.000 54.40388 929 ASP A O 1
ATOM 6929 N N . ILE A 1 878 ? 24.74027 14.65137 127.93715 1.000 50.66100 930 ILE A N 1
ATOM 6930 C CA . ILE A 1 878 ? 23.59817 15.22185 128.63954 1.000 50.44508 930 ILE A CA 1
ATOM 6931 C C . ILE A 1 878 ? 23.87394 16.65152 129.08907 1.000 52.89044 930 ILE A C 1
ATOM 6932 O O . ILE A 1 878 ? 22.93235 17.39292 129.39397 1.000 49.51260 930 ILE A O 1
ATOM 6937 N N . PHE A 1 879 ? 25.14460 17.06079 129.13693 1.000 51.44066 931 PHE A N 1
ATOM 6938 C CA . PHE A 1 879 ? 25.47879 18.42662 129.52848 1.000 51.75196 931 PHE A CA 1
ATOM 6939 C C . PHE A 1 879 ? 24.88004 19.43339 128.55311 1.000 55.61450 931 PHE A C 1
ATOM 6940 O O . PHE A 1 879 ? 24.12463 20.32994 128.94593 1.000 53.34759 931 PHE A O 1
ATOM 6948 N N . GLN A 1 880 ? 25.21065 19.29735 127.26662 1.000 50.48675 932 GLN A N 1
ATOM 6949 C CA . GLN A 1 880 ? 24.66838 20.20753 126.26423 1.000 53.95498 932 GLN A CA 1
ATOM 6950 C C . GLN A 1 880 ? 23.16407 20.03045 126.10016 1.000 55.96724 932 GLN A C 1
ATOM 6951 O O . GLN A 1 880 ? 22.45845 20.99712 125.78936 1.000 62.32980 932 GLN A O 1
ATOM 6957 N N . THR A 1 881 ? 22.65637 18.81326 126.30956 1.000 54.86073 933 THR A N 1
ATOM 6958 C CA . THR A 1 881 ? 21.21822 18.58470 126.21211 1.000 50.56896 933 THR A CA 1
ATOM 6959 C C . THR A 1 881 ? 20.46531 19.35457 127.29007 1.000 48.67054 933 THR A C 1
ATOM 6960 O O . THR A 1 881 ? 19.41534 19.95026 127.02081 1.000 47.02831 933 THR A O 1
ATOM 6964 N N . VAL A 1 882 ? 20.99026 19.35931 128.51658 1.000 48.16964 934 VAL A N 1
ATOM 6965 C CA . VAL A 1 882 ? 20.35171 20.10790 129.59379 1.000 46.43571 934 VAL A CA 1
ATOM 6966 C C . VAL A 1 882 ? 20.42565 21.60511 129.32211 1.000 52.56323 934 VAL A C 1
ATOM 6967 O O . VAL A 1 882 ? 19.43972 22.33063 129.50027 1.000 50.61435 934 VAL A O 1
ATOM 6971 N N . LEU A 1 883 ? 21.58859 22.08988 128.87943 1.000 54.45631 935 LEU A N 1
ATOM 6972 C CA . LEU A 1 883 ? 21.74673 23.51542 128.60730 1.000 51.30127 935 LEU A CA 1
ATOM 6973 C C . LEU A 1 883 ? 20.78099 23.98145 127.52436 1.000 53.01316 935 LEU A C 1
ATOM 6974 O O . LEU A 1 883 ? 20.13320 25.02532 127.66264 1.000 56.01007 935 LEU A O 1
ATOM 6979 N N . GLU A 1 884 ? 20.67018 23.21706 126.43429 1.000 56.38376 936 GLU A N 1
ATOM 6980 C CA . GLU A 1 884 ? 19.74201 23.58716 125.37053 1.000 51.71630 936 GLU A CA 1
ATOM 6981 C C . GLU A 1 884 ? 18.29234 23.50264 125.83012 1.000 47.58581 936 GLU A C 1
ATOM 6982 O O . GLU A 1 884 ? 17.45357 24.28815 125.37503 1.000 55.65297 936 GLU A O 1
ATOM 6988 N N . THR A 1 885 ? 17.97827 22.56299 126.72422 1.000 54.08300 937 THR A N 1
ATOM 6989 C CA . THR A 1 885 ? 16.61730 22.46136 127.24081 1.000 52.96645 937 THR A CA 1
ATOM 6990 C C . THR A 1 885 ? 16.27252 23.65556 128.12258 1.000 50.25200 937 THR A C 1
ATOM 6991 O O . THR A 1 885 ? 15.15469 24.18126 128.05717 1.000 52.60543 937 THR A O 1
ATOM 6995 N N . ILE A 1 886 ? 17.22240 24.10373 128.94622 1.000 50.34538 938 ILE A N 1
ATOM 6996 C CA . ILE A 1 886 ? 16.97303 25.25304 129.81058 1.000 50.73962 938 ILE A CA 1
ATOM 6997 C C . ILE A 1 886 ? 16.80996 26.52267 128.98311 1.000 53.83178 938 ILE A C 1
ATOM 6998 O O . ILE A 1 886 ? 15.92626 27.34434 129.25370 1.000 51.63253 938 ILE A O 1
ATOM 7003 N N . THR A 1 887 ? 17.64993 26.70325 127.95997 1.000 47.27300 939 THR A N 1
ATOM 7004 C CA . THR A 1 887 ? 17.51002 27.86915 127.09263 1.000 49.94559 939 THR A CA 1
ATOM 7005 C C . THR A 1 887 ? 16.17560 27.85620 126.35771 1.000 55.34057 939 THR A C 1
ATOM 7006 O O . THR A 1 887 ? 15.57196 28.91208 126.13526 1.000 58.24668 939 THR A O 1
ATOM 7010 N N . LYS A 1 888 ? 15.70080 26.66998 125.96858 1.000 54.28788 940 LYS A N 1
ATOM 7011 C CA . LYS A 1 888 ? 14.38892 26.57168 125.33665 1.000 53.56948 940 LYS A CA 1
ATOM 7012 C C . LYS A 1 888 ? 13.28388 27.03931 126.27586 1.000 53.64990 940 LYS A C 1
ATOM 7013 O O . LYS A 1 888 ? 12.36556 27.75384 125.85755 1.000 53.54016 940 LYS A O 1
ATOM 7019 N N . ASN A 1 889 ? 13.35709 26.65136 127.55159 1.000 54.21943 941 ASN A N 1
ATOM 7020 C CA . ASN A 1 889 ? 12.34814 27.08774 128.51211 1.000 53.32353 941 ASN A CA 1
ATOM 7021 C C . ASN A 1 889 ? 12.40497 28.59390 128.73609 1.000 55.56291 941 ASN A C 1
ATOM 7022 O O . ASN A 1 889 ? 11.36487 29.23739 128.91887 1.000 58.21834 941 ASN A O 1
ATOM 7027 N N . ILE A 1 890 ? 13.60763 29.17370 128.72916 1.000 54.60821 942 ILE A N 1
ATOM 7028 C CA . ILE A 1 890 ? 13.73286 30.62485 128.84682 1.000 49.65985 942 ILE A CA 1
ATOM 7029 C C . ILE A 1 890 ? 13.07412 31.30792 127.65554 1.000 55.45360 942 ILE A C 1
ATOM 7030 O O . ILE A 1 890 ? 12.24553 32.21260 127.81310 1.000 56.15280 942 ILE A O 1
ATOM 7035 N N . LYS A 1 891 ? 13.43471 30.88223 126.44188 1.000 54.47375 943 LYS A N 1
ATOM 7036 C CA . LYS A 1 891 ? 12.91011 31.52873 125.24413 1.000 59.11246 943 LYS A CA 1
ATOM 7037 C C . LYS A 1 891 ? 11.42682 31.23927 125.04931 1.000 57.70879 943 LYS A C 1
ATOM 7038 O O . LYS A 1 891 ? 10.71908 32.04230 124.43056 1.000 63.77807 943 LYS A O 1
ATOM 7044 N N . TRP A 1 892 ? 10.93584 30.10963 125.56539 1.000 52.78721 944 TRP A N 1
ATOM 7045 C CA . TRP A 1 892 ? 9.50308 29.84133 125.49325 1.000 54.31069 944 TRP A CA 1
ATOM 7046 C C . TRP A 1 892 ? 8.72205 30.83648 126.34075 1.000 54.40712 944 TRP A C 1
ATOM 7047 O O . TRP A 1 892 ? 7.67826 31.34244 125.91176 1.000 52.72505 944 TRP A O 1
ATOM 7058 N N . LEU A 1 893 ? 9.21353 31.12937 127.54636 1.000 53.80358 945 LEU A N 1
ATOM 7059 C CA . LEU A 1 893 ? 8.56444 32.12513 128.39188 1.000 59.98096 945 LEU A CA 1
ATOM 7060 C C . LEU A 1 893 ? 8.64558 33.51102 127.76319 1.000 55.53012 945 LEU A C 1
ATOM 7061 O O . LEU A 1 893 ? 7.65180 34.24358 127.72061 1.000 54.02913 945 LEU A O 1
ATOM 7066 N N . GLU A 1 894 ? 9.82452 33.88606 127.26203 1.000 57.61234 946 GLU A N 1
ATOM 7067 C CA . GLU A 1 894 ? 9.98976 35.21085 126.67201 1.000 55.17207 946 GLU A CA 1
ATOM 7068 C C . GLU A 1 894 ? 9.03950 35.43426 125.50153 1.000 54.57926 946 GLU A C 1
ATOM 7069 O O . GLU A 1 894 ? 8.57748 36.56020 125.28495 1.000 62.44740 946 GLU A O 1
ATOM 7075 N N . LYS A 1 895 ? 8.73185 34.38231 124.74315 1.000 59.12602 947 LYS A N 1
ATOM 7076 C CA . LYS A 1 895 ? 7.89357 34.51470 123.55830 1.000 53.15136 947 LYS A CA 1
ATOM 7077 C C . LYS A 1 895 ? 6.40856 34.33081 123.84023 1.000 55.29991 947 LYS A C 1
ATOM 7078 O O . LYS A 1 895 ? 5.57963 34.91123 123.12971 1.000 61.65482 947 LYS A O 1
ATOM 7084 N N . ASN A 1 896 ? 6.04404 33.54589 124.85711 1.000 54.81917 948 ASN A N 1
ATOM 7085 C CA . ASN A 1 896 ? 4.65725 33.13361 125.02841 1.000 50.32166 948 ASN A CA 1
ATOM 7086 C C . ASN A 1 896 ? 4.05106 33.44033 126.39090 1.000 47.63345 948 ASN A C 1
ATOM 7087 O O . ASN A 1 896 ? 2.83898 33.25661 126.54939 1.000 53.54729 948 ASN A O 1
ATOM 7092 N N . LEU A 1 897 ? 4.83405 33.89002 127.37177 1.000 49.09986 949 LEU A N 1
ATOM 7093 C CA . LEU A 1 897 ? 4.27260 34.15050 128.69724 1.000 51.81784 949 LEU A CA 1
ATOM 7094 C C . LEU A 1 897 ? 3.17008 35.20313 128.67845 1.000 50.11000 949 LEU A C 1
ATOM 7095 O O . LEU A 1 897 ? 2.11066 34.95886 129.28192 1.000 51.72578 949 LEU A O 1
ATOM 7100 N N . PRO A 1 898 ? 3.33048 36.37140 128.03827 1.000 47.88179 950 PRO A N 1
ATOM 7101 C CA . PRO A 1 898 ? 2.20833 37.32724 128.01977 1.000 51.52578 950 PRO A CA 1
ATOM 7102 C C . PRO A 1 898 ? 0.98733 36.79926 127.28757 1.000 51.25783 950 PRO A C 1
ATOM 7103 O O . PRO A 1 898 ? -0.14618 37.09497 127.68756 1.000 50.77362 950 PRO A O 1
ATOM 7107 N N . THR A 1 899 ? 1.18775 36.02335 126.21939 1.000 50.90961 951 THR A N 1
ATOM 7108 C CA . THR A 1 899 ? 0.05593 35.43266 125.51211 1.000 44.78681 951 THR A CA 1
ATOM 7109 C C . THR A 1 899 ? -0.71612 34.47694 126.41359 1.000 50.18644 951 THR A C 1
ATOM 7110 O O . THR A 1 899 ? -1.95298 34.46182 126.40073 1.000 49.19195 951 THR A O 1
ATOM 7114 N N . LEU A 1 900 ? -0.00269 33.66973 127.20411 1.000 48.86178 952 LEU A N 1
ATOM 7115 C CA . LEU A 1 900 ? -0.67201 32.78475 128.15267 1.000 47.75674 952 LEU A CA 1
ATOM 7116 C C . LEU A 1 900 ? -1.43364 33.58221 129.20388 1.000 48.29097 952 LEU A C 1
ATOM 7117 O O . LEU A 1 900 ? -2.56861 33.23747 129.55396 1.000 54.98469 952 LEU A O 1
ATOM 7122 N N . ARG A 1 901 ? -0.82443 34.65456 129.71744 1.000 43.24574 953 ARG A N 1
ATOM 7123 C CA . ARG A 1 901 ? -1.50238 35.49379 130.70056 1.000 51.58982 953 ARG A CA 1
ATOM 7124 C C . ARG A 1 901 ? -2.75031 36.13627 130.10899 1.000 50.01427 953 ARG A C 1
ATOM 7125 O O . ARG A 1 901 ? -3.79867 36.19338 130.76263 1.000 49.65930 953 ARG A O 1
ATOM 7133 N N . THR A 1 902 ? -2.65813 36.62278 128.87011 1.000 46.13755 954 THR A N 1
ATOM 7134 C CA . THR A 1 902 ? -3.80419 37.27416 128.24529 1.000 53.32363 954 THR A CA 1
ATOM 7135 C C . THR A 1 902 ? -4.91504 36.27448 127.94663 1.000 49.13260 954 THR A C 1
ATOM 7136 O O . THR A 1 902 ? -6.08728 36.53241 128.24184 1.000 54.99211 954 THR A O 1
ATOM 7140 N N . TRP A 1 903 ? -4.56321 35.11997 127.37207 1.000 52.11470 955 TRP A N 1
ATOM 7141 C CA . TRP A 1 903 ? -5.57575 34.13102 127.00897 1.000 45.60292 955 TRP A CA 1
ATOM 7142 C C . TRP A 1 903 ? -6.37388 33.67940 128.22589 1.000 54.91937 955 TRP A C 1
ATOM 7143 O O . TRP A 1 903 ? -7.60478 33.57413 128.16636 1.000 52.15734 955 TRP A O 1
ATOM 7154 N N . LEU A 1 904 ? -5.68918 33.40737 129.33983 1.000 48.89498 956 LEU A N 1
ATOM 7155 C CA . LEU A 1 904 ? -6.38700 33.03223 130.56543 1.000 50.77853 956 LEU A CA 1
ATOM 7156 C C . LEU A 1 904 ? -7.27654 34.16355 131.06208 1.000 55.44160 956 LEU A C 1
ATOM 7157 O O . LEU A 1 904 ? -8.39737 33.92533 131.52780 1.000 53.40895 956 LEU A O 1
ATOM 7162 N N . MET A 1 905 ? -6.79243 35.40376 130.97381 1.000 54.06288 957 MET A N 1
ATOM 7163 C CA . MET A 1 905 ? -7.58374 36.53570 131.44125 1.000 53.09968 957 MET A CA 1
ATOM 7164 C C . MET A 1 905 ? -8.79304 36.77125 130.54376 1.000 53.46373 957 MET A C 1
ATOM 7165 O O . MET A 1 905 ? -9.86988 37.13890 131.02852 1.000 50.22509 957 MET A O 1
ATOM 7170 N N . VAL A 1 906 ? -8.63443 36.56332 129.23301 1.000 52.16407 958 VAL A N 1
ATOM 7171 C CA . VAL A 1 906 ? -9.77282 36.61940 128.31940 1.000 49.66965 958 VAL A CA 1
ATOM 7172 C C . VAL A 1 906 ? -10.78018 35.52843 128.65627 1.000 59.86540 958 VAL A C 1
ATOM 7173 O O . VAL A 1 906 ? -11.99302 35.71571 128.49563 1.000 63.92100 958 VAL A O 1
ATOM 7177 N N . ASN A 1 907 ? -10.30246 34.38706 129.15717 1.000 57.01557 959 ASN A N 1
ATOM 7178 C CA . ASN A 1 907 ? -11.19541 33.27108 129.44921 1.000 58.29711 959 ASN A CA 1
ATOM 7179 C C . ASN A 1 907 ? -12.07344 33.56527 130.65905 1.000 62.48049 959 ASN A C 1
ATOM 7180 O O . ASN A 1 907 ? -13.24663 33.17529 130.68858 1.000 67.72388 959 ASN A O 1
ATOM 7185 N N . THR A 1 908 ? -11.52333 34.24229 131.67096 1.000 64.81154 960 THR A N 1
ATOM 7186 C CA . THR A 1 908 ? -12.31997 34.61357 132.83540 1.000 59.74829 960 THR A CA 1
ATOM 7187 C C . THR A 1 908 ? -13.46035 35.55286 132.46836 1.000 63.25794 960 THR A C 1
ATOM 7188 O O . THR A 1 908 ? -14.44235 35.64141 133.21340 1.000 76.76546 960 THR A O 1
ATOM 7192 N N . ARG A 1 909 ? -13.35103 36.25457 131.33995 1.000 64.70064 961 ARG A N 1
ATOM 7193 C CA . ARG A 1 909 ? -14.40834 37.13722 130.86919 1.000 67.02420 961 ARG A CA 1
ATOM 7194 C C . ARG A 1 909 ? -15.34721 36.46228 129.87925 1.000 81.21957 961 ARG A C 1
ATOM 7195 O O . ARG A 1 909 ? -16.47472 36.93597 129.69379 1.000 87.32740 961 ARG A O 1
ATOM 7203 N N . HIS A 1 910 ? -14.91277 35.37312 129.24020 1.000 94.24610 962 HIS A N 1
ATOM 7204 C CA . HIS A 1 910 ? -15.76149 34.68395 128.27552 1.000 99.62582 962 HIS A CA 1
ATOM 7205 C C . HIS A 1 910 ? -16.87729 33.89324 128.94437 1.000 106.19375 962 HIS A C 1
ATOM 7206 O O . HIS A 1 910 ? -17.87054 33.57003 128.28447 1.000 116.56267 962 HIS A O 1
ATOM 7208 N N . HIS A 1 911 ? -16.73905 33.57583 130.22758 1.000 102.37721 963 HIS A N 1
ATOM 7209 C CA . HIS A 1 911 ? -17.76431 32.83072 130.94824 1.000 108.10470 963 HIS A CA 1
ATOM 7210 C C . HIS A 1 911 ? -18.93473 33.73451 131.32279 1.000 112.60716 963 HIS A C 1
ATOM 7211 O O . HIS A 1 911 ? -19.70254 34.16267 130.46076 1.000 111.64034 963 HIS A O 1
ATOM 7213 N N . PRO B 1 2 ? -13.97548 -6.85439 192.86106 1.000 137.86734 54 PRO B N 1
ATOM 7214 C CA . PRO B 1 2 ? -13.31306 -6.72858 191.55766 1.000 134.97179 54 PRO B CA 1
ATOM 7215 C C . PRO B 1 2 ? -14.19177 -7.21583 190.40875 1.000 132.61646 54 PRO B C 1
ATOM 7216 O O . PRO B 1 2 ? -14.84108 -8.25480 190.52966 1.000 135.05426 54 PRO B O 1
ATOM 7220 N N . VAL B 1 3 ? -14.20585 -6.47006 189.30684 1.000 130.89282 55 VAL B N 1
ATOM 7221 C CA . VAL B 1 3 ? -14.99504 -6.80737 188.12843 1.000 127.47485 55 VAL B CA 1
ATOM 7222 C C . VAL B 1 3 ? -14.06332 -7.32758 187.04284 1.000 130.19087 55 VAL B C 1
ATOM 7223 O O . VAL B 1 3 ? -12.93968 -6.83532 186.88284 1.000 131.73766 55 VAL B O 1
ATOM 7227 N N . ALA B 1 4 ? -14.52513 -8.33576 186.31039 1.000 126.50773 56 ALA B N 1
ATOM 7228 C CA . ALA B 1 4 ? -13.75309 -8.91683 185.22454 1.000 123.88282 56 ALA B CA 1
ATOM 7229 C C . ALA B 1 4 ? -13.97020 -8.13188 183.93221 1.000 122.56089 56 ALA B C 1
ATOM 7230 O O . ALA B 1 4 ? -14.78449 -7.20873 183.86052 1.000 124.37838 56 ALA B O 1
ATOM 7232 N N . THR B 1 5 ? -13.21869 -8.51364 182.89593 1.000 121.17416 57 THR B N 1
ATOM 7233 C CA . THR B 1 5 ? -13.32149 -7.83601 181.60838 1.000 119.36387 57 THR B CA 1
ATOM 7234 C C . THR B 1 5 ? -14.66988 -8.05567 180.93492 1.000 121.08888 57 THR B C 1
ATOM 7235 O O . THR B 1 5 ? -15.05736 -7.25153 180.08064 1.000 123.01407 57 THR B O 1
ATOM 7239 N N . ASN B 1 6 ? -15.38945 -9.11694 181.29317 1.000 120.19803 58 ASN B N 1
ATOM 7240 C CA . ASN B 1 6 ? -16.69089 -9.40757 180.70799 1.000 123.71562 58 ASN B CA 1
ATOM 7241 C C . ASN B 1 6 ? -17.84587 -8.86320 181.53984 1.000 121.55671 58 ASN B C 1
ATOM 7242 O O . ASN B 1 6 ? -19.00634 -9.15747 181.23533 1.000 122.27919 58 ASN B O 1
ATOM 7247 N N . GLY B 1 7 ? -17.55640 -8.08088 182.57914 1.000 125.55625 59 GLY B N 1
ATOM 7248 C CA . GLY B 1 7 ? -18.57391 -7.50506 183.42588 1.000 122.03683 59 GLY B CA 1
ATOM 7249 C C . GLY B 1 7 ? -18.91923 -8.31742 184.65573 1.000 129.46208 59 GLY B C 1
ATOM 7250 O O . GLY B 1 7 ? -19.46213 -7.75954 185.61615 1.000 124.93410 59 GLY B O 1
ATOM 7251 N N . GLU B 1 8 ? -18.62335 -9.61405 184.65591 1.000 134.40857 60 GLU B N 1
ATOM 7252 C CA . GLU B 1 8 ? -18.91133 -10.46310 185.79908 1.000 138.43023 60 GLU B CA 1
ATOM 7253 C C . GLU B 1 8 ? -17.87194 -10.25616 186.89974 1.000 139.81716 60 GLU B C 1
ATOM 7254 O O . GLU B 1 8 ? -16.84739 -9.59342 186.71596 1.000 135.46039 60 GLU B O 1
ATOM 7260 N N . ARG B 1 9 ? -18.15282 -10.83657 188.06202 1.000 134.53526 61 ARG B N 1
ATOM 7261 C CA . ARG B 1 9 ? -17.27641 -10.69987 189.21446 1.000 135.25395 61 ARG B CA 1
ATOM 7262 C C . ARG B 1 9 ? -16.14476 -11.72144 189.16757 1.000 129.28197 61 ARG B C 1
ATOM 7263 O O . ARG B 1 9 ? -16.30623 -12.84436 188.68105 1.000 126.23863 61 ARG B O 1
ATOM 7271 N N . PHE B 1 10 ? -14.98212 -11.31064 189.67104 1.000 126.48723 62 PHE B N 1
ATOM 7272 C CA . PHE B 1 10 ? -13.81913 -12.18952 189.75742 1.000 122.14326 62 PHE B CA 1
ATOM 7273 C C . PHE B 1 10 ? -13.79178 -12.88407 191.11362 1.000 126.65735 62 PHE B C 1
ATOM 7274 O O . PHE B 1 10 ? -13.85944 -12.20817 192.14739 1.000 124.10468 62 PHE B O 1
ATOM 7282 N N . PRO B 1 11 ? -13.68474 -14.21313 191.15540 1.000 124.81491 63 PRO B N 1
ATOM 7283 C CA . PRO B 1 11 ? -13.75048 -14.93818 192.43050 1.000 125.67436 63 PRO B CA 1
ATOM 7284 C C . PRO B 1 11 ? -12.50432 -14.83147 193.29709 1.000 125.35899 63 PRO B C 1
ATOM 7285 O O . PRO B 1 11 ? -12.41626 -15.54315 194.30096 1.000 127.22695 63 PRO B O 1
ATOM 7289 N N . TRP B 1 12 ? -11.54080 -13.98280 192.94741 1.000 119.72831 64 TRP B N 1
ATOM 7290 C CA . TRP B 1 12 ? -10.32027 -13.82094 193.72518 1.000 114.94781 64 TRP B CA 1
ATOM 7291 C C . TRP B 1 12 ? -9.97910 -12.34002 193.80023 1.000 114.22470 64 TRP B C 1
ATOM 7292 O O . TRP B 1 12 ? -10.22143 -11.58669 192.85448 1.000 114.64601 64 TRP B O 1
ATOM 7303 N N . GLN B 1 13 ? -9.41831 -11.92444 194.93657 1.000 115.62284 65 GLN B N 1
ATOM 7304 C CA . GLN B 1 13 ? -9.21364 -10.50785 195.21075 1.000 119.12642 65 GLN B CA 1
ATOM 7305 C C . GLN B 1 13 ? -7.75454 -10.08979 195.30463 1.000 122.09668 65 GLN B C 1
ATOM 7306 O O . GLN B 1 13 ? -7.42447 -8.96864 194.91287 1.000 120.80378 65 GLN B O 1
ATOM 7312 N N . GLU B 1 14 ? -6.87883 -10.94973 195.81335 1.000 118.77550 66 GLU B N 1
ATOM 7313 C CA . GLU B 1 14 ? -5.51007 -10.56227 196.12111 1.000 123.08920 66 GLU B CA 1
ATOM 7314 C C . GLU B 1 14 ? -4.56995 -10.80214 194.94640 1.000 115.58572 66 GLU B C 1
ATOM 7315 O O . GLU B 1 14 ? -4.81448 -11.65212 194.08600 1.000 110.67257 66 GLU B O 1
ATOM 7321 N N . LEU B 1 15 ? -3.48246 -10.02527 194.92286 1.000 118.77558 67 LEU B N 1
ATOM 7322 C CA . LEU B 1 15 ? -2.43960 -10.21974 193.92130 1.000 114.80386 67 LEU B CA 1
ATOM 7323 C C . LEU B 1 15 ? -1.78682 -11.58827 194.05396 1.000 115.00221 67 LEU B C 1
ATOM 7324 O O . LEU B 1 15 ? -1.39129 -12.18865 193.04793 1.000 113.20252 67 LEU B O 1
ATOM 7329 N N . ARG B 1 16 ? -1.66350 -12.09409 195.27760 1.000 116.56857 68 ARG B N 1
ATOM 7330 C CA . ARG B 1 16 ? -1.08542 -13.40996 195.49975 1.000 114.39313 68 ARG B CA 1
ATOM 7331 C C . ARG B 1 16 ? -2.10263 -14.49618 195.17943 1.000 109.34263 68 ARG B C 1
ATOM 7332 O O . ARG B 1 16 ? -3.28730 -14.37661 195.50574 1.000 110.27514 68 ARG B O 1
ATOM 7340 N N . LEU B 1 17 ? -1.63040 -15.55840 194.53356 1.000 107.85164 69 LEU B N 1
ATOM 7341 C CA . LEU B 1 17 ? -2.49284 -16.66815 194.17735 1.000 110.69929 69 LEU B CA 1
ATOM 7342 C C . LEU B 1 17 ? -2.92223 -17.43450 195.42614 1.000 113.22436 69 LEU B C 1
ATOM 7343 O O . LEU B 1 17 ? -2.23885 -17.40419 196.45252 1.000 113.82509 69 LEU B O 1
ATOM 7348 N N . PRO B 1 18 ? -4.05852 -18.12406 195.36529 1.000 118.10270 70 PRO B N 1
ATOM 7349 C CA . PRO B 1 18 ? -4.44967 -18.99335 196.47806 1.000 110.60587 70 PRO B CA 1
ATOM 7350 C C . PRO B 1 18 ? -3.48589 -20.15923 196.63083 1.000 115.89958 70 PRO B C 1
ATOM 7351 O O . PRO B 1 18 ? -2.77358 -20.54694 195.70183 1.000 114.08806 70 PRO B O 1
ATOM 7355 N N . SER B 1 19 ? -3.47394 -20.72192 197.83609 1.000 124.94021 71 SER B N 1
ATOM 7356 C CA . SER B 1 19 ? -2.66727 -21.89363 198.14095 1.000 131.28265 71 SER B CA 1
ATOM 7357 C C . SER B 1 19 ? -3.48247 -23.17744 198.09151 1.000 134.61795 71 SER B C 1
ATOM 7358 O O . SER B 1 19 ? -2.97251 -24.24167 198.45563 1.000 135.43572 71 SER B O 1
ATOM 7361 N N . VAL B 1 20 ? -4.73621 -23.09861 197.64446 1.000 132.22573 72 VAL B N 1
ATOM 7362 C CA . VAL B 1 20 ? -5.60704 -24.26748 197.64474 1.000 134.28314 72 VAL B CA 1
ATOM 7363 C C . VAL B 1 20 ? -5.28075 -25.20102 196.48302 1.000 130.99318 72 VAL B C 1
ATOM 7364 O O . VAL B 1 20 ? -5.47617 -26.41753 196.58853 1.000 135.97431 72 VAL B O 1
ATOM 7368 N N . VAL B 1 21 ? -4.78612 -24.66458 195.37035 1.000 121.28010 73 VAL B N 1
ATOM 7369 C CA . VAL B 1 21 ? -4.42819 -25.45212 194.19605 1.000 115.48432 73 VAL B CA 1
ATOM 7370 C C . VAL B 1 21 ? -2.91997 -25.35447 194.00504 1.000 116.95774 73 VAL B C 1
ATOM 7371 O O . VAL B 1 21 ? -2.37229 -24.25378 193.86186 1.000 112.24205 73 VAL B O 1
ATOM 7375 N N . ILE B 1 22 ? -2.24929 -26.50084 194.01531 1.000 112.39164 74 ILE B N 1
ATOM 7376 C CA . ILE B 1 22 ? -0.79647 -26.57485 193.95261 1.000 107.35907 74 ILE B CA 1
ATOM 7377 C C . ILE B 1 22 ? -0.41020 -27.26510 192.64950 1.000 105.78378 74 ILE B C 1
ATOM 7378 O O . ILE B 1 22 ? -0.82692 -28.40099 192.40599 1.000 107.12078 74 ILE B O 1
ATOM 7383 N N . PRO B 1 23 ? 0.38168 -26.63112 191.78671 1.000 101.95371 75 PRO B N 1
ATOM 7384 C CA . PRO B 1 23 ? 0.80455 -27.29055 190.54630 1.000 101.19262 75 PRO B CA 1
ATOM 7385 C C . PRO B 1 23 ? 1.87574 -28.33855 190.80390 1.000 99.99153 75 PRO B C 1
ATOM 7386 O O . PRO B 1 23 ? 2.74925 -28.17055 191.65902 1.000 96.65351 75 PRO B O 1
ATOM 7390 N N . LEU B 1 24 ? 1.79900 -29.43177 190.04929 1.000 99.88759 76 LEU B N 1
ATOM 7391 C CA . LEU B 1 24 ? 2.76329 -30.52162 190.14227 1.000 103.50581 76 LEU B CA 1
ATOM 7392 C C . LEU B 1 24 ? 3.60667 -30.69543 188.89023 1.000 94.84093 76 LEU B C 1
ATOM 7393 O O . LEU B 1 24 ? 4.81799 -30.89891 188.99426 1.000 89.92451 76 LEU B O 1
ATOM 7398 N N . HIS B 1 25 ? 3.00258 -30.61483 187.70660 1.000 92.52829 77 HIS B N 1
ATOM 7399 C CA . HIS B 1 25 ? 3.71745 -30.87916 186.46511 1.000 93.41146 77 HIS B CA 1
ATOM 7400 C C . HIS B 1 25 ? 3.10246 -30.06372 185.33874 1.000 87.04590 77 HIS B C 1
ATOM 7401 O O . HIS B 1 25 ? 1.87618 -30.00847 185.20684 1.000 92.23100 77 HIS B O 1
ATOM 7408 N N . TYR B 1 26 ? 3.95701 -29.43734 184.53532 1.000 86.45174 78 TYR B N 1
ATOM 7409 C CA . TYR B 1 26 ? 3.54268 -28.68085 183.36219 1.000 84.41436 78 TYR B CA 1
ATOM 7410 C C . TYR B 1 26 ? 3.93866 -29.42898 182.09722 1.000 84.45302 78 TYR B C 1
ATOM 7411 O O . TYR B 1 26 ? 5.11057 -29.77508 181.91601 1.000 82.65433 78 TYR B O 1
ATOM 7420 N N . ASP B 1 27 ? 2.96335 -29.67468 181.22908 1.000 88.05948 79 ASP B N 1
ATOM 7421 C CA . ASP B 1 27 ? 3.21381 -30.07907 179.85037 1.000 80.49826 79 ASP B CA 1
ATOM 7422 C C . ASP B 1 27 ? 3.08462 -28.82828 178.99161 1.000 74.90176 79 ASP B C 1
ATOM 7423 O O . ASP B 1 27 ? 1.99915 -28.25277 178.89119 1.000 73.16424 79 ASP B O 1
ATOM 7428 N N . LEU B 1 28 ? 4.18660 -28.39735 178.38536 1.000 67.57296 80 LEU B N 1
ATOM 7429 C CA . LEU B 1 28 ? 4.22285 -27.14294 177.64395 1.000 65.82135 80 LEU B CA 1
ATOM 7430 C C . LEU B 1 28 ? 4.62841 -27.41652 176.20420 1.000 65.12098 80 LEU B C 1
ATOM 7431 O O . LEU B 1 28 ? 5.73058 -27.91194 175.94828 1.000 65.87783 80 LEU B O 1
ATOM 7436 N N . PHE B 1 29 ? 3.73806 -27.09282 175.27094 1.000 62.95219 81 PHE B N 1
ATOM 7437 C CA . PHE B 1 29 ? 4.02140 -27.15560 173.84325 1.000 61.63798 81 PHE B CA 1
ATOM 7438 C C . PHE B 1 29 ? 3.90810 -25.74988 173.27532 1.000 62.89308 81 PHE B C 1
ATOM 7439 O O . PHE B 1 29 ? 2.87054 -25.09912 173.43174 1.000 61.50662 81 PHE B O 1
ATOM 7447 N N . VAL B 1 30 ? 4.96827 -25.28475 172.61987 1.000 58.82967 82 VAL B N 1
ATOM 7448 C CA . VAL B 1 30 ? 5.00516 -23.95521 172.02342 1.000 62.48495 82 VAL B CA 1
ATOM 7449 C C . VAL B 1 30 ? 5.37336 -24.10076 170.55448 1.000 60.37485 82 VAL B C 1
ATOM 7450 O O . VAL B 1 30 ? 6.33655 -24.79863 170.21820 1.000 55.39101 82 VAL B O 1
ATOM 7454 N N . HIS B 1 31 ? 4.61147 -23.43604 169.68172 1.000 52.34536 83 HIS B N 1
ATOM 7455 C CA . HIS B 1 31 ? 4.82249 -23.47272 168.23601 1.000 52.19098 83 HIS B CA 1
ATOM 7456 C C . HIS B 1 31 ? 5.05295 -22.04565 167.75093 1.000 60.08569 83 HIS B C 1
ATOM 7457 O O . HIS B 1 31 ? 4.12948 -21.39412 167.23830 1.000 53.80196 83 HIS B O 1
ATOM 7464 N N . PRO B 1 32 ? 6.26730 -21.52521 167.89944 1.000 52.46430 84 PRO B N 1
ATOM 7465 C CA . PRO B 1 32 ? 6.55753 -20.17938 167.40373 1.000 54.82675 84 PRO B CA 1
ATOM 7466 C C . PRO B 1 32 ? 6.85502 -20.17949 165.91487 1.000 61.73982 84 PRO B C 1
ATOM 7467 O O . PRO B 1 32 ? 7.33261 -21.16470 165.34655 1.000 59.07581 84 PRO B O 1
ATOM 7471 N N . ASN B 1 33 ? 6.55452 -19.04967 165.28093 1.000 57.54123 85 ASN B N 1
ATOM 7472 C CA . ASN B 1 33 ? 6.88139 -18.83391 163.87828 1.000 56.51697 85 ASN B CA 1
ATOM 7473 C C . ASN B 1 33 ? 7.72304 -17.57267 163.76186 1.000 50.12683 85 ASN B C 1
ATOM 7474 O O . ASN B 1 33 ? 7.24077 -16.47239 164.04946 1.000 53.05386 85 ASN B O 1
ATOM 7479 N N . LEU B 1 34 ? 8.97277 -17.73425 163.33458 1.000 53.40798 86 LEU B N 1
ATOM 7480 C CA . LEU B 1 34 ? 9.90935 -16.62386 163.22322 1.000 52.90557 86 LEU B CA 1
ATOM 7481 C C . LEU B 1 34 ? 9.75918 -15.84792 161.91999 1.000 56.79967 86 LEU B C 1
ATOM 7482 O O . LEU B 1 34 ? 10.59745 -14.98856 161.62708 1.000 55.57877 86 LEU B O 1
ATOM 7487 N N . THR B 1 35 ? 8.72131 -16.13239 161.13437 1.000 56.73454 87 THR B N 1
ATOM 7488 C CA . THR B 1 35 ? 8.38246 -15.34107 159.95783 1.000 54.82504 87 THR B CA 1
ATOM 7489 C C . THR B 1 35 ? 7.18497 -14.43466 160.21419 1.000 54.29795 87 THR B C 1
ATOM 7490 O O . THR B 1 35 ? 7.25182 -13.22884 159.96014 1.000 56.49314 87 THR B O 1
ATOM 7494 N N . SER B 1 36 ? 6.08823 -14.99267 160.72310 1.000 54.52011 88 SER B N 1
ATOM 7495 C CA . SER B 1 36 ? 4.95506 -14.18896 161.15996 1.000 57.06956 88 SER B CA 1
ATOM 7496 C C . SER B 1 36 ? 5.16471 -13.58908 162.54448 1.000 54.85937 88 SER B C 1
ATOM 7497 O O . SER B 1 36 ? 4.31119 -12.82218 163.00244 1.000 59.20656 88 SER B O 1
ATOM 7500 N N . LEU B 1 37 ? 6.26970 -13.92886 163.21427 1.000 54.80545 89 LEU B N 1
ATOM 7501 C CA . LEU B 1 37 ? 6.65585 -13.32356 164.49133 1.000 56.57739 89 LEU B CA 1
ATOM 7502 C C . LEU B 1 37 ? 5.56603 -13.48509 165.54953 1.000 59.80667 89 LEU B C 1
ATOM 7503 O O . LEU B 1 37 ? 5.24013 -12.54786 166.28129 1.000 60.36028 89 LEU B O 1
ATOM 7508 N N . ASP B 1 38 ? 5.00314 -14.68592 165.63704 1.000 55.79103 90 ASP B N 1
ATOM 7509 C CA . ASP B 1 38 ? 3.97338 -14.98872 166.62251 1.000 58.76810 90 ASP B CA 1
ATOM 7510 C C . ASP B 1 38 ? 4.11594 -16.45137 167.02963 1.000 55.83555 90 ASP B C 1
ATOM 7511 O O . ASP B 1 38 ? 5.05690 -17.13806 166.61943 1.000 55.80371 90 ASP B O 1
ATOM 7516 N N . PHE B 1 39 ? 3.17464 -16.93350 167.83806 1.000 55.04456 91 PHE B N 1
ATOM 7517 C CA . PHE B 1 39 ? 3.21705 -18.31979 168.27899 1.000 58.21949 91 PHE B CA 1
ATOM 7518 C C . PHE B 1 39 ? 1.82661 -18.76830 168.70078 1.000 61.39228 91 PHE B C 1
ATOM 7519 O O . PHE B 1 39 ? 0.97549 -17.95843 169.07759 1.000 58.05752 91 PHE B O 1
ATOM 7527 N N . VAL B 1 40 ? 1.61483 -20.07998 168.62533 1.000 53.77792 92 VAL B N 1
ATOM 7528 C CA . VAL B 1 40 ? 0.47478 -20.75050 169.23456 1.000 59.38475 92 VAL B CA 1
ATOM 7529 C C . VAL B 1 40 ? 1.02323 -21.79253 170.19728 1.000 59.30149 92 VAL B C 1
ATOM 7530 O O . VAL B 1 40 ? 2.13015 -22.30915 170.01205 1.000 59.87664 92 VAL B O 1
ATOM 7534 N N . ALA B 1 41 ? 0.25016 -22.09989 171.23474 1.000 63.34003 93 ALA B N 1
ATOM 7535 C CA . ALA B 1 41 ? 0.76443 -22.97860 172.27394 1.000 66.21814 93 ALA B CA 1
ATOM 7536 C C . ALA B 1 41 ? -0.38609 -23.63511 173.02039 1.000 66.65877 93 ALA B C 1
ATOM 7537 O O . ALA B 1 41 ? -1.53733 -23.19867 172.94234 1.000 74.07085 93 ALA B O 1
ATOM 7539 N N . SER B 1 42 ? -0.04672 -24.69744 173.74797 1.000 67.27282 94 SER B N 1
ATOM 7540 C CA . SER B 1 42 ? -1.00015 -25.43960 174.55769 1.000 71.64158 94 SER B CA 1
ATOM 7541 C C . SER B 1 42 ? -0.27753 -25.96031 175.79044 1.000 68.81212 94 SER B C 1
ATOM 7542 O O . SER B 1 42 ? 0.94624 -26.11791 175.79336 1.000 67.67576 94 SER B O 1
ATOM 7545 N N . GLU B 1 43 ? -1.04587 -26.23373 176.84273 1.000 70.45184 95 GLU B N 1
ATOM 7546 C CA . GLU B 1 43 ? -0.44535 -26.68532 178.08782 1.000 73.39540 95 GLU B CA 1
ATOM 7547 C C . GLU B 1 43 ? -1.39579 -27.61065 178.83231 1.000 83.74680 95 GLU B C 1
ATOM 7548 O O . GLU B 1 43 ? -2.61668 -27.53222 178.67597 1.000 82.48689 95 GLU B O 1
ATOM 7554 N N . LYS B 1 44 ? -0.81114 -28.49158 179.64477 1.000 85.11903 96 LYS B N 1
ATOM 7555 C CA . LYS B 1 44 ? -1.54856 -29.38092 180.53826 1.000 90.73409 96 LYS B CA 1
ATOM 7556 C C . LYS B 1 44 ? -0.89963 -29.30025 181.91342 1.000 89.20912 96 LYS B C 1
ATOM 7557 O O . LYS B 1 44 ? 0.24235 -29.73775 182.08949 1.000 88.81239 96 LYS B O 1
ATOM 7563 N N . ILE B 1 45 ? -1.62151 -28.74836 182.88442 1.000 91.63899 97 ILE B N 1
ATOM 7564 C CA . ILE B 1 45 ? -1.08832 -28.49174 184.21764 1.000 89.78074 97 ILE B CA 1
ATOM 7565 C C . ILE B 1 45 ? -1.67541 -29.52593 185.16875 1.000 99.33564 97 ILE B C 1
ATOM 7566 O O . ILE B 1 45 ? -2.88406 -29.52580 185.43510 1.000 99.96479 97 ILE B O 1
ATOM 7571 N N . GLU B 1 46 ? -0.82166 -30.40689 185.68482 1.000 103.14045 98 GLU B N 1
ATOM 7572 C CA . GLU B 1 46 ? -1.21855 -31.33503 186.73584 1.000 99.00365 98 GLU B CA 1
ATOM 7573 C C . GLU B 1 46 ? -1.19619 -30.60878 188.07569 1.000 101.18836 98 GLU B C 1
ATOM 7574 O O . GLU B 1 46 ? -0.14106 -30.13813 188.51428 1.000 104.35184 98 GLU B O 1
ATOM 7580 N N . VAL B 1 47 ? -2.35339 -30.51652 188.72538 1.000 108.41252 99 VAL B N 1
ATOM 7581 C CA . VAL B 1 47 ? -2.48518 -29.77726 189.97356 1.000 112.45809 99 VAL B CA 1
ATOM 7582 C C . VAL B 1 47 ? -3.00336 -30.70616 191.06193 1.000 115.17471 99 VAL B C 1
ATOM 7583 O O . VAL B 1 47 ? -3.69538 -31.69337 190.79180 1.000 115.46012 99 VAL B O 1
ATOM 7587 N N . LEU B 1 48 ? -2.65428 -30.38090 192.30431 1.000 117.84101 100 LEU B N 1
ATOM 7588 C CA . LEU B 1 48 ? -3.11411 -31.10588 193.48231 1.000 122.09426 100 LEU B CA 1
ATOM 7589 C C . LEU B 1 48 ? -4.00807 -30.18236 194.29919 1.000 123.05816 100 LEU B C 1
ATOM 7590 O O . LEU B 1 48 ? -3.55777 -29.13070 194.76675 1.000 123.00633 100 LEU B O 1
ATOM 7595 N N . VAL B 1 49 ? -5.26615 -30.57537 194.46781 1.000 125.47413 101 VAL B N 1
ATOM 7596 C CA . VAL B 1 49 ? -6.25071 -29.76637 195.17611 1.000 128.43761 101 VAL B CA 1
ATOM 7597 C C . VAL B 1 49 ? -6.15949 -30.10030 196.66002 1.000 133.96911 101 VAL B C 1
ATOM 7598 O O . VAL B 1 49 ? -6.44125 -31.22760 197.07274 1.000 137.91859 101 VAL B O 1
ATOM 7602 N N . SER B 1 50 ? -5.75342 -29.11833 197.46487 1.000 135.21641 102 SER B N 1
ATOM 7603 C CA . SER B 1 50 ? -5.65732 -29.31450 198.90602 1.000 134.69886 102 SER B CA 1
ATOM 7604 C C . SER B 1 50 ? -6.89941 -28.84880 199.65098 1.000 144.16616 102 SER B C 1
ATOM 7605 O O . SER B 1 50 ? -7.18299 -29.35835 200.74099 1.000 152.35735 102 SER B O 1
ATOM 7608 N N . ASN B 1 51 ? -7.64103 -27.89359 199.09300 1.000 146.35950 103 ASN B N 1
ATOM 7609 C CA . ASN B 1 51 ? -8.87338 -27.39395 199.68503 1.000 151.51570 103 ASN B CA 1
ATOM 7610 C C . ASN B 1 51 ? -9.96332 -27.37585 198.62463 1.000 149.43995 103 ASN B C 1
ATOM 7611 O O . ASN B 1 51 ? -9.70975 -27.01486 197.47150 1.000 144.70991 103 ASN B O 1
ATOM 7616 N N . ALA B 1 52 ? -11.17472 -27.76596 199.01807 1.000 146.14135 104 ALA B N 1
ATOM 7617 C CA . ALA B 1 52 ? -12.30468 -27.73720 198.09818 1.000 147.09114 104 ALA B CA 1
ATOM 7618 C C . ALA B 1 52 ? -12.55608 -26.31710 197.60749 1.000 149.06339 104 ALA B C 1
ATOM 7619 O O . ALA B 1 52 ? -12.61828 -25.37341 198.40089 1.000 149.05961 104 ALA B O 1
ATOM 7621 N N . THR B 1 53 ? -12.69912 -26.16830 196.29251 1.000 144.97502 105 THR B N 1
ATOM 7622 C CA . THR B 1 53 ? -12.85291 -24.85554 195.68490 1.000 144.84944 105 THR B CA 1
ATOM 7623 C C . THR B 1 53 ? -13.62870 -24.98678 194.38238 1.000 144.69816 105 THR B C 1
ATOM 7624 O O . THR B 1 53 ? -13.61260 -26.03719 193.73422 1.000 141.67920 105 THR B O 1
ATOM 7628 N N . GLN B 1 54 ? -14.31115 -23.90543 194.00991 1.000 144.19273 106 GLN B N 1
ATOM 7629 C CA . GLN B 1 54 ? -15.07799 -23.83885 192.77368 1.000 140.93873 106 GLN B CA 1
ATOM 7630 C C . GLN B 1 54 ? -14.33662 -23.13136 191.64793 1.000 136.59660 106 GLN B C 1
ATOM 7631 O O . GLN B 1 54 ? -14.91824 -22.92468 190.57831 1.000 135.97077 106 GLN B O 1
ATOM 7637 N N . PHE B 1 55 ? -13.07917 -22.74995 191.85816 1.000 134.86391 107 PHE B N 1
ATOM 7638 C CA . PHE B 1 55 ? -12.34085 -22.00356 190.85015 1.000 130.17626 107 PHE B CA 1
ATOM 7639 C C . PHE B 1 55 ? -10.84793 -22.19091 191.07454 1.000 122.99819 107 PHE B C 1
ATOM 7640 O O . PHE B 1 55 ? -10.40362 -22.46705 192.19201 1.000 127.69658 107 PHE B O 1
ATOM 7648 N N . ILE B 1 56 ? -10.08243 -22.03396 189.99679 1.000 113.70176 108 ILE B N 1
ATOM 7649 C CA . ILE B 1 56 ? -8.62634 -22.09446 190.03481 1.000 112.25965 108 ILE B CA 1
ATOM 7650 C C . ILE B 1 56 ? -8.08971 -20.76797 189.51885 1.000 108.85852 108 ILE B C 1
ATOM 7651 O O . ILE B 1 56 ? -8.51407 -20.29333 188.45878 1.000 101.78064 108 ILE B O 1
ATOM 7656 N N . ILE B 1 57 ? -7.16184 -20.17206 190.26367 1.000 105.72238 109 ILE B N 1
ATOM 7657 C CA . ILE B 1 57 ? -6.59223 -18.87354 189.92455 1.000 102.19494 109 ILE B CA 1
ATOM 7658 C C . ILE B 1 57 ? -5.12650 -19.06001 189.56026 1.000 103.25642 109 ILE B C 1
ATOM 7659 O O . ILE B 1 57 ? -4.35573 -19.64077 190.33419 1.000 104.82991 109 ILE B O 1
ATOM 7664 N N . LEU B 1 58 ? -4.74504 -18.56795 188.38389 1.000 104.47982 110 LEU B N 1
ATOM 7665 C CA . LEU B 1 58 ? -3.36602 -18.61163 187.92056 1.000 106.34702 110 LEU B CA 1
ATOM 7666 C C . LEU B 1 58 ? -3.08775 -17.34187 187.12425 1.000 101.83521 110 LEU B C 1
ATOM 7667 O O . LEU B 1 58 ? -4.00535 -16.61581 186.73195 1.000 98.42783 110 LEU B O 1
ATOM 7672 N N . HIS B 1 59 ? -1.80631 -17.07646 186.88425 1.000 93.26530 111 HIS B N 1
ATOM 7673 C CA . HIS B 1 59 ? -1.38261 -15.86513 186.19338 1.000 86.88363 111 HIS B CA 1
ATOM 7674 C C . HIS B 1 59 ? -1.41344 -16.03313 184.67885 1.000 86.90147 111 HIS B C 1
ATOM 7675 O O . HIS B 1 59 ? -1.11454 -17.10798 184.15021 1.000 89.15294 111 HIS B O 1
ATOM 7682 N N . SER B 1 60 ? -1.77889 -14.95228 183.98902 1.000 82.97020 112 SER B N 1
ATOM 7683 C CA . SER B 1 60 ? -1.80286 -14.90037 182.53348 1.000 78.98599 112 SER B CA 1
ATOM 7684 C C . SER B 1 60 ? -1.87130 -13.43997 182.10745 1.000 81.65017 112 SER B C 1
ATOM 7685 O O . SER B 1 60 ? -2.64061 -12.66119 182.67594 1.000 83.19815 112 SER B O 1
ATOM 7688 N N . LYS B 1 61 ? -1.06518 -13.07628 181.11012 1.000 69.89334 113 LYS B N 1
ATOM 7689 C CA . LYS B 1 61 ? -0.97613 -11.68884 180.67009 1.000 77.79686 113 LYS B CA 1
ATOM 7690 C C . LYS B 1 61 ? -0.76187 -11.62685 179.16539 1.000 72.54447 113 LYS B C 1
ATOM 7691 O O . LYS B 1 61 ? 0.16574 -12.25273 178.64357 1.000 74.70031 113 LYS B O 1
ATOM 7697 N N . ASP B 1 62 ? -1.62421 -10.87098 178.48010 1.000 68.14737 114 ASP B N 1
ATOM 7698 C CA . ASP B 1 62 ? -1.50857 -10.61963 177.04127 1.000 69.86337 114 ASP B CA 1
ATOM 7699 C C . ASP B 1 62 ? -1.54319 -11.90861 176.22478 1.000 74.97214 114 ASP B C 1
ATOM 7700 O O . ASP B 1 62 ? -0.94231 -11.99134 175.15055 1.000 76.08713 114 ASP B O 1
ATOM 7705 N N . LEU B 1 63 ? -2.24654 -12.92160 176.72218 1.000 74.94480 115 LEU B N 1
ATOM 7706 C CA . LEU B 1 63 ? -2.39537 -14.19490 176.03194 1.000 71.26997 115 LEU B CA 1
ATOM 7707 C C . LEU B 1 63 ? -3.85828 -14.40235 175.66915 1.000 73.63203 115 LEU B C 1
ATOM 7708 O O . LEU B 1 63 ? -4.73976 -14.25874 176.52305 1.000 77.50800 115 LEU B O 1
ATOM 7713 N N . GLU B 1 64 ? -4.11238 -14.73583 174.40541 1.000 78.35312 116 GLU B N 1
ATOM 7714 C CA . GLU B 1 64 ? -5.45909 -15.04329 173.93394 1.000 83.05317 116 GLU B CA 1
ATOM 7715 C C . GLU B 1 64 ? -5.73136 -16.52323 174.17546 1.000 81.39983 116 GLU B C 1
ATOM 7716 O O . GLU B 1 64 ? -5.12271 -17.38524 173.53507 1.000 81.01289 116 GLU B O 1
ATOM 7722 N N . ILE B 1 65 ? -6.65300 -16.81613 175.08770 1.000 81.11175 117 ILE B N 1
ATOM 7723 C CA . ILE B 1 65 ? -6.98261 -18.18368 175.47360 1.000 85.13769 117 ILE B CA 1
ATOM 7724 C C . ILE B 1 65 ? -8.22302 -18.61589 174.70439 1.000 83.75934 117 ILE B C 1
ATOM 7725 O O . ILE B 1 65 ? -9.26780 -17.95711 174.77362 1.000 89.13453 117 ILE B O 1
ATOM 7730 N N . THR B 1 66 ? -8.11080 -19.72254 173.97043 1.000 85.79321 118 THR B N 1
ATOM 7731 C CA . THR B 1 66 ? -9.18456 -20.19618 173.10497 1.000 89.37277 118 THR B CA 1
ATOM 7732 C C . THR B 1 66 ? -9.92878 -21.39853 173.67122 1.000 90.33515 118 THR B C 1
ATOM 7733 O O . THR B 1 66 ? -11.15729 -21.46093 173.56726 1.000 99.85092 118 THR B O 1
ATOM 7737 N N . ASN B 1 67 ? -9.22119 -22.35549 174.26822 1.000 94.46580 119 ASN B N 1
ATOM 7738 C CA . ASN B 1 67 ? -9.84286 -23.53078 174.86061 1.000 98.37161 119 ASN B CA 1
ATOM 7739 C C . ASN B 1 67 ? -9.35148 -23.70922 176.28967 1.000 97.58400 119 ASN B C 1
ATOM 7740 O O . ASN B 1 67 ? -8.23914 -23.30277 176.63617 1.000 95.30758 119 ASN B O 1
ATOM 7745 N N . ALA B 1 68 ? -10.19637 -24.32236 177.11698 1.000 87.65063 120 ALA B N 1
ATOM 7746 C CA . ALA B 1 68 ? -9.85297 -24.57930 178.51402 1.000 93.12243 120 ALA B CA 1
ATOM 7747 C C . ALA B 1 68 ? -10.70459 -25.73237 179.01764 1.000 103.86521 120 ALA B C 1
ATOM 7748 O O . ALA B 1 68 ? -11.93254 -25.61261 179.07495 1.000 97.91068 120 ALA B O 1
ATOM 7750 N N . THR B 1 69 ? -10.06212 -26.84136 179.38001 1.000 97.01317 121 THR B N 1
ATOM 7751 C CA . THR B 1 69 ? -10.75544 -28.02642 179.86297 1.000 102.65091 121 THR B CA 1
ATOM 7752 C C . THR B 1 69 ? -10.11554 -28.50895 181.15754 1.000 102.12771 121 THR B C 1
ATOM 7753 O O . THR B 1 69 ? -9.00233 -28.11320 181.51286 1.000 101.98659 121 THR B O 1
ATOM 7757 N N . LEU B 1 70 ? -10.84106 -29.37560 181.86281 1.000 109.11745 122 LEU B N 1
ATOM 7758 C CA . LEU B 1 70 ? -10.36249 -29.97029 183.10615 1.000 113.63400 122 LEU B CA 1
ATOM 7759 C C . LEU B 1 70 ? -10.68276 -31.45616 183.09305 1.000 113.76245 122 LEU B C 1
ATOM 7760 O O . LEU B 1 70 ? -11.85581 -31.83809 183.04258 1.000 117.63765 122 LEU B O 1
ATOM 7765 N N . GLN B 1 71 ? -9.64605 -32.28798 183.13964 1.000 114.90999 123 GLN B N 1
ATOM 7766 C CA . GLN B 1 71 ? -9.79744 -33.73269 183.19669 1.000 121.85772 123 GLN B CA 1
ATOM 7767 C C . GLN B 1 71 ? -9.23419 -34.25901 184.50977 1.000 120.79618 123 GLN B C 1
ATOM 7768 O O . GLN B 1 71 ? -8.47234 -33.57837 185.20249 1.000 116.01274 123 GLN B O 1
ATOM 7774 N N . SER B 1 72 ? -9.61912 -35.48903 184.84477 1.000 117.20396 124 SER B N 1
ATOM 7775 C CA . SER B 1 72 ? -9.15768 -36.12202 186.07342 1.000 122.75939 124 SER B CA 1
ATOM 7776 C C . SER B 1 72 ? -9.35579 -37.62453 185.95858 1.000 130.50400 124 SER B C 1
ATOM 7777 O O . SER B 1 72 ? -10.41753 -38.07987 185.52343 1.000 131.63450 124 SER B O 1
ATOM 7780 N N . GLU B 1 73 ? -8.33703 -38.38684 186.35221 1.000 129.71856 125 GLU B N 1
ATOM 7781 C CA . GLU B 1 73 ? -8.44104 -39.83845 186.38950 1.000 131.96412 125 GLU B CA 1
ATOM 7782 C C . GLU B 1 73 ? -8.88175 -40.35991 187.74883 1.000 129.01795 125 GLU B C 1
ATOM 7783 O O . GLU B 1 73 ? -9.30192 -41.51844 187.84822 1.000 130.42318 125 GLU B O 1
ATOM 7789 N N . GLU B 1 74 ? -8.79480 -39.53447 188.79021 1.000 133.79580 126 GLU B N 1
ATOM 7790 C CA . GLU B 1 74 ? -9.25834 -39.89332 190.12352 1.000 132.79976 126 GLU B CA 1
ATOM 7791 C C . GLU B 1 74 ? -10.67064 -39.40823 190.41293 1.000 135.78116 126 GLU B C 1
ATOM 7792 O O . GLU B 1 74 ? -11.38720 -40.04836 191.18933 1.000 141.75494 126 GLU B O 1
ATOM 7798 N N . ASP B 1 75 ? -11.08353 -38.29645 189.80778 1.000 133.25635 127 ASP B N 1
ATOM 7799 C CA . ASP B 1 75 ? -12.43508 -37.76569 189.94774 1.000 134.71195 127 ASP B CA 1
ATOM 7800 C C . ASP B 1 75 ? -13.23043 -38.15604 188.70611 1.000 135.49962 127 ASP B C 1
ATOM 7801 O O . ASP B 1 75 ? -13.00350 -37.61356 187.61951 1.000 133.50576 127 ASP B O 1
ATOM 7806 N N . SER B 1 76 ? -14.15921 -39.10244 188.86996 1.000 139.80045 128 SER B N 1
ATOM 7807 C CA . SER B 1 76 ? -14.92990 -39.60470 187.73727 1.000 141.12181 128 SER B CA 1
ATOM 7808 C C . SER B 1 76 ? -15.80890 -38.53277 187.10513 1.000 142.69196 128 SER B C 1
ATOM 7809 O O . SER B 1 76 ? -16.21157 -38.68495 185.94646 1.000 144.36092 128 SER B O 1
ATOM 7812 N N . ARG B 1 77 ? -16.12310 -37.46032 187.83840 1.000 142.68189 129 ARG B N 1
ATOM 7813 C CA . ARG B 1 77 ? -16.91913 -36.37702 187.26829 1.000 138.86636 129 ARG B CA 1
ATOM 7814 C C . ARG B 1 77 ? -16.21057 -35.71861 186.09150 1.000 135.72100 129 ARG B C 1
ATOM 7815 O O . ARG B 1 77 ? -16.86644 -35.17493 185.19550 1.000 136.66482 129 ARG B O 1
ATOM 7823 N N . TYR B 1 78 ? -14.87948 -35.75764 186.07619 1.000 135.37221 130 TYR B N 1
ATOM 7824 C CA . TYR B 1 78 ? -14.09326 -35.21533 184.97583 1.000 133.19435 130 TYR B CA 1
ATOM 7825 C C . TYR B 1 78 ? -13.44800 -36.35502 184.20146 1.000 133.48150 130 TYR B C 1
ATOM 7826 O O . TYR B 1 78 ? -12.21914 -36.45344 184.12885 1.000 130.69651 130 TYR B O 1
ATOM 7835 N N . MET B 1 79 ? -14.27729 -37.21582 183.61854 1.000 134.21351 131 MET B N 1
ATOM 7836 C CA . MET B 1 79 ? -13.80433 -38.40346 182.92692 1.000 139.87105 131 MET B CA 1
ATOM 7837 C C . MET B 1 79 ? -13.03319 -38.00625 181.66545 1.000 137.50505 131 MET B C 1
ATOM 7838 O O . MET B 1 79 ? -12.86937 -36.82410 181.34980 1.000 143.22339 131 MET B O 1
ATOM 7843 N N . LYS B 1 80 ? -12.54425 -39.02479 180.94144 1.000 161.84039 132 LYS B N 1
ATOM 7844 C CA . LYS B 1 80 ? -11.67801 -38.91253 179.76759 1.000 160.13845 132 LYS B CA 1
ATOM 7845 C C . LYS B 1 80 ? -11.97371 -37.69210 178.89446 1.000 157.42996 132 LYS B C 1
ATOM 7846 O O . LYS B 1 80 ? -11.03598 -36.97237 178.52786 1.000 157.35546 132 LYS B O 1
ATOM 7848 N N . PRO B 1 81 ? -13.23433 -37.41568 178.52770 1.000 144.99725 133 PRO B N 1
ATOM 7849 C CA . PRO B 1 81 ? -13.49329 -36.16357 177.79199 1.000 137.89920 133 PRO B CA 1
ATOM 7850 C C . PRO B 1 81 ? -13.19636 -34.91652 178.60759 1.000 138.76742 133 PRO B C 1
ATOM 7851 O O . PRO B 1 81 ? -12.53806 -33.99279 178.11156 1.000 137.77813 133 PRO B O 1
ATOM 7855 N N . GLY B 1 82 ? -13.65942 -34.86561 179.85080 1.000 137.09932 134 GLY B N 1
ATOM 7856 C CA . GLY B 1 82 ? -13.47045 -33.68841 180.66971 1.000 128.84093 134 GLY B CA 1
ATOM 7857 C C . GLY B 1 82 ? -14.66701 -32.76270 180.60872 1.000 122.30222 134 GLY B C 1
ATOM 7858 O O . GLY B 1 82 ? -15.73366 -33.09034 180.07985 1.000 132.79822 134 GLY B O 1
ATOM 7859 N N . LYS B 1 83 ? -14.47920 -31.57428 181.17447 1.000 119.96694 135 LYS B N 1
ATOM 7860 C CA . LYS B 1 83 ? -15.51402 -30.55199 181.19851 1.000 117.65474 135 LYS B CA 1
ATOM 7861 C C . LYS B 1 83 ? -14.92395 -29.22371 180.75229 1.000 115.78265 135 LYS B C 1
ATOM 7862 O O . LYS B 1 83 ? -13.80972 -28.86555 181.14581 1.000 109.87348 135 LYS B O 1
ATOM 7864 N N . GLU B 1 84 ? -15.67416 -28.50060 179.92530 1.000 113.70406 136 GLU B N 1
ATOM 7865 C CA . GLU B 1 84 ? -15.21661 -27.20598 179.44319 1.000 114.57866 136 GLU B CA 1
ATOM 7866 C C . GLU B 1 84 ? -15.23448 -26.18893 180.57749 1.000 112.73074 136 GLU B C 1
ATOM 7867 O O . GLU B 1 84 ? -16.13478 -26.19070 181.42179 1.000 117.99884 136 GLU B O 1
ATOM 7873 N N . LEU B 1 85 ? -14.23112 -25.31689 180.59489 1.000 114.03332 137 LEU B N 1
ATOM 7874 C CA . LEU B 1 85 ? -14.08960 -24.30194 181.62761 1.000 116.78084 137 LEU B CA 1
ATOM 7875 C C . LEU B 1 85 ? -14.31483 -22.91646 181.03881 1.000 109.37745 137 LEU B C 1
ATOM 7876 O O . LEU B 1 85 ? -13.81385 -22.60242 179.95447 1.000 106.56779 137 LEU B O 1
ATOM 7881 N N . LYS B 1 86 ? -15.07006 -22.09147 181.75910 1.000 110.52813 138 LYS B N 1
ATOM 7882 C CA . LYS B 1 86 ? -15.26115 -20.69500 181.39136 1.000 118.37495 138 LYS B CA 1
ATOM 7883 C C . LYS B 1 86 ? -14.17639 -19.86290 182.06424 1.000 119.72730 138 LYS B C 1
ATOM 7884 O O . LYS B 1 86 ? -14.01723 -19.91557 183.28899 1.000 119.94102 138 LYS B O 1
ATOM 7890 N N . VAL B 1 87 ? -13.43544 -19.09892 181.26864 1.000 111.27619 139 VAL B N 1
ATOM 7891 C CA . VAL B 1 87 ? -12.31177 -18.30990 181.76029 1.000 109.06335 139 VAL B CA 1
ATOM 7892 C C . VAL B 1 87 ? -12.77472 -16.88523 182.02938 1.000 108.81362 139 VAL B C 1
ATOM 7893 O O . VAL B 1 87 ? -13.59173 -16.32656 181.28423 1.000 108.55399 139 VAL B O 1
ATOM 7897 N N . LEU B 1 88 ? -12.27200 -16.30596 183.11636 1.000 105.95867 140 LEU B N 1
ATOM 7898 C CA . LEU B 1 88 ? -12.50600 -14.91040 183.45887 1.000 107.68344 140 LEU B CA 1
ATOM 7899 C C . LEU B 1 88 ? -11.16094 -14.21378 183.59049 1.000 105.36414 140 LEU B C 1
ATOM 7900 O O . LEU B 1 88 ? -10.25922 -14.72256 184.26334 1.000 102.48046 140 LEU B O 1
ATOM 7905 N N . SER B 1 89 ? -11.02950 -13.05456 182.95538 1.000 101.67030 141 SER B N 1
ATOM 7906 C CA . SER B 1 89 ? -9.77130 -12.32413 182.92446 1.000 105.70007 141 SER B CA 1
ATOM 7907 C C . SER B 1 89 ? -9.81936 -11.13783 183.87772 1.000 110.47136 141 SER B C 1
ATOM 7908 O O . SER B 1 89 ? -10.82756 -10.43033 183.95905 1.000 109.65796 141 SER B O 1
ATOM 7911 N N . TYR B 1 90 ? -8.71926 -10.92841 184.59969 1.000 109.84042 142 TYR B N 1
ATOM 7912 C CA . TYR B 1 90 ? -8.57412 -9.78839 185.50351 1.000 112.44813 142 TYR B CA 1
ATOM 7913 C C . TYR B 1 90 ? -7.17993 -9.20848 185.31384 1.000 110.80620 142 TYR B C 1
ATOM 7914 O O . TYR B 1 90 ? -6.22641 -9.59914 185.99974 1.000 109.22249 142 TYR B O 1
ATOM 7923 N N . PRO B 1 91 ? -7.02233 -8.27116 184.37535 1.000 105.84765 143 PRO B N 1
ATOM 7924 C CA . PRO B 1 91 ? -5.67798 -7.75927 184.06382 1.000 98.88656 143 PRO B CA 1
ATOM 7925 C C . PRO B 1 91 ? -5.04521 -6.95770 185.18810 1.000 98.23206 143 PRO B C 1
ATOM 7926 O O . PRO B 1 91 ? -3.81153 -6.86434 185.23312 1.000 98.23115 143 PRO B O 1
ATOM 7930 N N . ALA B 1 92 ? -5.84400 -6.36900 186.08315 1.000 97.98019 144 ALA B N 1
ATOM 7931 C CA . ALA B 1 92 ? -5.28474 -5.54944 187.15298 1.000 95.95595 144 ALA B CA 1
ATOM 7932 C C . ALA B 1 92 ? -4.31084 -6.34327 188.01247 1.000 98.62456 144 ALA B C 1
ATOM 7933 O O . ALA B 1 92 ? -3.27054 -5.81972 188.42706 1.000 105.80569 144 ALA B O 1
ATOM 7935 N N . HIS B 1 93 ? -4.62880 -7.60577 188.29156 1.000 97.47791 145 HIS B N 1
ATOM 7936 C CA . HIS B 1 93 ? -3.73382 -8.49142 189.02119 1.000 100.96009 145 HIS B CA 1
ATOM 7937 C C . HIS B 1 93 ? -3.04762 -9.50664 188.11568 1.000 101.59103 145 HIS B C 1
ATOM 7938 O O . HIS B 1 93 ? -2.34486 -10.39115 188.61640 1.000 96.33888 145 HIS B O 1
ATOM 7945 N N . GLU B 1 94 ? -3.23303 -9.39302 186.79787 1.000 98.78264 146 GLU B N 1
ATOM 7946 C CA . GLU B 1 94 ? -2.61793 -10.29543 185.82184 1.000 94.95815 146 GLU B CA 1
ATOM 7947 C C . GLU B 1 94 ? -2.97034 -11.75367 186.10939 1.000 91.24294 146 GLU B C 1
ATOM 7948 O O . GLU B 1 94 ? -2.14273 -12.65468 185.95827 1.000 85.66614 146 GLU B O 1
ATOM 7954 N N . GLN B 1 95 ? -4.21182 -11.98638 186.52609 1.000 97.90298 147 GLN B N 1
ATOM 7955 C CA . GLN B 1 95 ? -4.69541 -13.31170 186.87627 1.000 98.73966 147 GLN B CA 1
ATOM 7956 C C . GLN B 1 95 ? -5.89038 -13.67782 186.00582 1.000 97.25447 147 GLN B C 1
ATOM 7957 O O . GLN B 1 95 ? -6.53704 -12.81544 185.40462 1.000 96.90701 147 GLN B O 1
ATOM 7963 N N . ILE B 1 96 ? -6.17686 -14.97907 185.94236 1.000 99.63474 148 ILE B N 1
ATOM 7964 C CA . ILE B 1 96 ? -7.38363 -15.48591 185.30539 1.000 101.26964 148 ILE B CA 1
ATOM 7965 C C . ILE B 1 96 ? -8.04888 -16.48271 186.24479 1.000 101.85719 148 ILE B C 1
ATOM 7966 O O . ILE B 1 96 ? -7.42348 -17.03081 187.15510 1.000 103.87119 148 ILE B O 1
ATOM 7971 N N . ALA B 1 97 ? -9.33936 -16.71038 186.01127 1.000 105.83663 149 ALA B N 1
ATOM 7972 C CA . ALA B 1 97 ? -10.14606 -17.60934 186.82521 1.000 99.67241 149 ALA B CA 1
ATOM 7973 C C . ALA B 1 97 ? -10.73772 -18.70411 185.95006 1.000 108.02081 149 ALA B C 1
ATOM 7974 O O . ALA B 1 97 ? -11.33271 -18.41774 184.90583 1.000 107.88564 149 ALA B O 1
ATOM 7976 N N . LEU B 1 98 ? -10.57111 -19.95300 186.37890 1.000 108.28925 150 LEU B N 1
ATOM 7977 C CA . LEU B 1 98 ? -11.11709 -21.11866 185.69126 1.000 111.74715 150 LEU B CA 1
ATOM 7978 C C . LEU B 1 98 ? -12.29374 -21.63802 186.50827 1.000 117.48045 150 LEU B C 1
ATOM 7979 O O . LEU B 1 98 ? -12.10111 -22.23167 187.57454 1.000 120.79246 150 LEU B O 1
ATOM 7984 N N . LEU B 1 99 ? -13.50720 -21.41420 186.01093 1.000 121.60394 151 LEU B N 1
ATOM 7985 C CA . LEU B 1 99 ? -14.72031 -21.78422 186.72951 1.000 121.95904 151 LEU B CA 1
ATOM 7986 C C . LEU B 1 99 ? -15.07196 -23.23577 186.42545 1.000 121.98102 151 LEU B C 1
ATOM 7987 O O . LEU B 1 99 ? -15.23660 -23.60914 185.25902 1.000 124.80940 151 LEU B O 1
ATOM 7992 N N . VAL B 1 100 ? -15.18733 -24.04758 187.47215 1.000 125.63822 152 VAL B N 1
ATOM 7993 C CA . VAL B 1 100 ? -15.49291 -25.46889 187.32709 1.000 129.14963 152 VAL B CA 1
ATOM 7994 C C . VAL B 1 100 ? -16.98195 -25.67618 187.58216 1.000 130.80222 152 VAL B C 1
ATOM 7995 O O . VAL B 1 100 ? -17.59316 -24.90456 188.33643 1.000 136.18980 152 VAL B O 1
ATOM 7999 N N . PRO B 1 101 ? -17.61077 -26.68346 186.96959 1.000 132.92484 153 PRO B N 1
ATOM 8000 C CA . PRO B 1 101 ? -19.04907 -26.88849 187.20555 1.000 135.22409 153 PRO B CA 1
ATOM 8001 C C . PRO B 1 101 ? -19.37447 -27.39011 188.60234 1.000 138.39644 153 PRO B C 1
ATOM 8002 O O . PRO B 1 101 ? -20.41504 -27.01115 189.15334 1.000 140.01496 153 PRO B O 1
ATOM 8006 N N . GLU B 1 102 ? -18.52299 -28.22493 189.19367 1.000 143.37603 154 GLU B N 1
ATOM 8007 C CA . GLU B 1 102 ? -18.75429 -28.77917 190.52071 1.000 148.98426 154 GLU B CA 1
ATOM 8008 C C . GLU B 1 102 ? -17.48139 -28.68451 191.34825 1.000 145.43544 154 GLU B C 1
ATOM 8009 O O . GLU B 1 102 ? -16.37482 -28.82663 190.81849 1.000 145.60238 154 GLU B O 1
ATOM 8015 N N . LYS B 1 103 ? -17.65060 -28.43349 192.64657 1.000 143.70258 155 LYS B N 1
ATOM 8016 C CA . LYS B 1 103 ? -16.51658 -28.19961 193.53205 1.000 141.04071 155 LYS B CA 1
ATOM 8017 C C . LYS B 1 103 ? -15.55008 -29.37974 193.52148 1.000 142.83009 155 LYS B C 1
ATOM 8018 O O . LYS B 1 103 ? -15.95512 -30.54330 193.43815 1.000 143.90082 155 LYS B O 1
ATOM 8024 N N . LEU B 1 104 ? -14.25928 -29.06488 193.58208 1.000 135.28666 156 LEU B N 1
ATOM 8025 C CA . LEU B 1 104 ? -13.21594 -30.07540 193.50834 1.000 134.98516 156 LEU B CA 1
ATOM 8026 C C . LEU B 1 104 ? -13.01339 -30.75332 194.85869 1.000 139.14128 156 LEU B C 1
ATOM 8027 O O . LEU B 1 104 ? -13.28118 -30.17701 195.91670 1.000 143.71758 156 LEU B O 1
ATOM 8032 N N . THR B 1 105 ? -12.52939 -31.99526 194.80975 1.000 139.61350 157 THR B N 1
ATOM 8033 C CA . THR B 1 105 ? -12.30206 -32.80894 196.00016 1.000 145.16937 157 THR B CA 1
ATOM 8034 C C . THR B 1 105 ? -10.86401 -32.64393 196.48059 1.000 142.83547 157 THR B C 1
ATOM 8035 O O . THR B 1 105 ? -9.93501 -32.72138 195.66727 1.000 137.46144 157 THR B O 1
ATOM 8039 N N . PRO B 1 106 ? -10.64346 -32.40302 197.77378 1.000 147.05145 158 PRO B N 1
ATOM 8040 C CA . PRO B 1 106 ? -9.27051 -32.26934 198.27509 1.000 145.48021 158 PRO B CA 1
ATOM 8041 C C . PRO B 1 106 ? -8.47010 -33.54982 198.08207 1.000 146.95818 158 PRO B C 1
ATOM 8042 O O . PRO B 1 106 ? -9.01515 -34.65615 198.07495 1.000 148.92766 158 PRO B O 1
ATOM 8046 N N . HIS B 1 107 ? -7.15771 -33.37848 197.90648 1.000 142.65139 159 HIS B N 1
ATOM 8047 C CA . HIS B 1 107 ? -6.16456 -34.44546 197.77926 1.000 141.93045 159 HIS B CA 1
ATOM 8048 C C . HIS B 1 107 ? -6.28127 -35.23269 196.48020 1.000 137.67561 159 HIS B C 1
ATOM 8049 O O . HIS B 1 107 ? -5.58103 -36.24021 196.31541 1.000 137.95892 159 HIS B O 1
ATOM 8056 N N . LEU B 1 108 ? -7.13600 -34.81341 195.55306 1.000 134.89369 160 LEU B N 1
ATOM 8057 C CA . LEU B 1 108 ? -7.24072 -35.46635 194.25755 1.000 131.68244 160 LEU B CA 1
ATOM 8058 C C . LEU B 1 108 ? -6.56819 -34.61435 193.18770 1.000 130.14068 160 LEU B C 1
ATOM 8059 O O . LEU B 1 108 ? -6.56377 -33.38259 193.25825 1.000 129.15746 160 LEU B O 1
ATOM 8064 N N . LYS B 1 109 ? -5.99885 -35.28652 192.19252 1.000 127.10742 161 LYS B N 1
ATOM 8065 C CA . LYS B 1 109 ? -5.25600 -34.63091 191.12770 1.000 121.31968 161 LYS B CA 1
ATOM 8066 C C . LYS B 1 109 ? -6.14652 -34.38272 189.91624 1.000 122.06797 161 LYS B C 1
ATOM 8067 O O . LYS B 1 109 ? -7.03242 -35.17947 189.59579 1.000 123.25913 161 LYS B O 1
ATOM 8073 N N . TYR B 1 110 ? -5.89645 -33.26137 189.24394 1.000 117.65982 162 TYR B N 1
ATOM 8074 C CA . TYR B 1 110 ? -6.63759 -32.85829 188.05882 1.000 118.34370 162 TYR B CA 1
ATOM 8075 C C . TYR B 1 110 ? -5.65653 -32.43664 186.97208 1.000 114.09438 162 TYR B C 1
ATOM 8076 O O . TYR B 1 110 ? -4.45533 -32.28524 187.21139 1.000 108.34441 162 TYR B O 1
ATOM 8085 N N . TYR B 1 111 ? -6.18205 -32.24506 185.76287 1.000 108.55191 163 TYR B N 1
ATOM 8086 C CA . TYR B 1 111 ? -5.38453 -31.82901 184.61416 1.000 108.86992 163 TYR B CA 1
ATOM 8087 C C . TYR B 1 111 ? -6.03222 -30.60882 183.97908 1.000 99.66001 163 TYR B C 1
ATOM 8088 O O . TYR B 1 111 ? -7.16329 -30.68825 183.48863 1.000 100.34215 163 TYR B O 1
ATOM 8097 N N . VAL B 1 112 ? -5.31582 -29.48955 183.98491 1.000 97.35783 164 VAL B N 1
ATOM 8098 C CA . VAL B 1 112 ? -5.79850 -28.23180 183.42597 1.000 98.66299 164 VAL B CA 1
ATOM 8099 C C . VAL B 1 112 ? -5.19220 -28.06973 182.03792 1.000 94.33385 164 VAL B C 1
ATOM 8100 O O . VAL B 1 112 ? -3.98398 -27.85171 181.89999 1.000 92.69314 164 VAL B O 1
ATOM 8104 N N . ALA B 1 113 ? -6.02661 -28.16683 181.00664 1.000 89.49504 165 ALA B N 1
ATOM 8105 C CA . ALA B 1 113 ? -5.59652 -28.00401 179.62558 1.000 94.22736 165 ALA B CA 1
ATOM 8106 C C . ALA B 1 113 ? -6.08507 -26.66797 179.08183 1.000 86.48143 165 ALA B C 1
ATOM 8107 O O . ALA B 1 113 ? -7.22856 -26.27115 179.32484 1.000 90.85977 165 ALA B O 1
ATOM 8109 N N . MET B 1 114 ? -5.21604 -25.97856 178.34298 1.000 85.22580 166 MET B N 1
ATOM 8110 C CA . MET B 1 114 ? -5.54914 -24.67875 177.77600 1.000 84.64041 166 MET B CA 1
ATOM 8111 C C . MET B 1 114 ? -4.79304 -24.47339 176.47154 1.000 83.13404 166 MET B C 1
ATOM 8112 O O . MET B 1 114 ? -3.65028 -24.91625 176.33049 1.000 78.76654 166 MET B O 1
ATOM 8117 N N . ASP B 1 115 ? -5.44080 -23.79707 175.52619 1.000 88.36718 167 ASP B N 1
ATOM 8118 C CA . ASP B 1 115 ? -4.81104 -23.33620 174.29717 1.000 82.86354 167 ASP B CA 1
ATOM 8119 C C . ASP B 1 115 ? -4.69164 -21.81928 174.33381 1.000 80.61181 167 ASP B C 1
ATOM 8120 O O . ASP B 1 115 ? -5.62289 -21.12568 174.75434 1.000 82.76350 167 ASP B O 1
ATOM 8125 N N . PHE B 1 116 ? -3.54665 -21.30599 173.88960 1.000 76.47264 168 PHE B N 1
ATOM 8126 C CA . PHE B 1 116 ? -3.29211 -19.87478 173.95039 1.000 78.43059 168 PHE B CA 1
ATOM 8127 C C . PHE B 1 116 ? -2.31919 -19.48451 172.84760 1.000 75.99478 168 PHE B C 1
ATOM 8128 O O . PHE B 1 116 ? -1.56903 -20.31571 172.32918 1.000 68.78637 168 PHE B O 1
ATOM 8136 N N . GLN B 1 117 ? -2.34284 -18.20017 172.49558 1.000 70.36986 169 GLN B N 1
ATOM 8137 C CA . GLN B 1 117 ? -1.52612 -17.68953 171.40362 1.000 69.27922 169 GLN B CA 1
ATOM 8138 C C . GLN B 1 117 ? -1.31330 -16.19569 171.59639 1.000 69.60995 169 GLN B C 1
ATOM 8139 O O . GLN B 1 117 ? -2.08949 -15.52279 172.28038 1.000 68.40578 169 GLN B O 1
ATOM 8145 N N . ALA B 1 118 ? -0.25315 -15.68826 170.97039 1.000 63.75642 170 ALA B N 1
ATOM 8146 C CA . ALA B 1 118 ? 0.08339 -14.26894 170.99271 1.000 64.82785 170 ALA B CA 1
ATOM 8147 C C . ALA B 1 118 ? 1.22372 -14.03613 170.01096 1.000 60.36955 170 ALA B C 1
ATOM 8148 O O . ALA B 1 118 ? 1.81621 -14.98021 169.48200 1.000 60.18831 170 ALA B O 1
ATOM 8150 N N . LYS B 1 119 ? 1.52173 -12.76244 169.77180 1.000 64.89018 171 LYS B N 1
ATOM 8151 C CA . LYS B 1 119 ? 2.68089 -12.40063 168.97343 1.000 61.72735 171 LYS B CA 1
ATOM 8152 C C . LYS B 1 119 ? 3.94274 -12.40511 169.82991 1.000 58.31554 171 LYS B C 1
ATOM 8153 O O . LYS B 1 119 ? 3.89632 -12.27529 171.05639 1.000 60.55170 171 LYS B O 1
ATOM 8159 N N . LEU B 1 120 ? 5.08285 -12.56538 169.16312 1.000 56.78712 172 LEU B N 1
ATOM 8160 C CA . LEU B 1 120 ? 6.36012 -12.42743 169.84593 1.000 53.47592 172 LEU B CA 1
ATOM 8161 C C . LEU B 1 120 ? 6.53145 -10.99815 170.34201 1.000 58.52130 172 LEU B C 1
ATOM 8162 O O . LEU B 1 120 ? 6.22619 -10.03538 169.63270 1.000 53.08502 172 LEU B O 1
ATOM 8167 N N . GLY B 1 121 ? 7.00987 -10.86501 171.57608 1.000 59.27646 173 GLY B N 1
ATOM 8168 C CA . GLY B 1 121 ? 7.19032 -9.54494 172.14784 1.000 60.72769 173 GLY B CA 1
ATOM 8169 C C . GLY B 1 121 ? 8.20405 -8.72469 171.37399 1.000 55.39844 173 GLY B C 1
ATOM 8170 O O . GLY B 1 121 ? 9.13130 -9.25315 170.75782 1.000 55.89139 173 GLY B O 1
ATOM 8171 N N . ASP B 1 122 ? 8.00983 -7.40827 171.39881 1.000 59.86885 174 ASP B N 1
ATOM 8172 C CA . ASP B 1 122 ? 8.92756 -6.47261 170.76651 1.000 62.79013 174 ASP B CA 1
ATOM 8173 C C . ASP B 1 122 ? 9.81516 -5.76156 171.77823 1.000 63.86041 174 ASP B C 1
ATOM 8174 O O . ASP B 1 122 ? 10.56267 -4.85247 171.40385 1.000 65.66421 174 ASP B O 1
ATOM 8179 N N . GLY B 1 123 ? 9.74694 -6.15409 173.04774 1.000 55.76183 175 GLY B N 1
ATOM 8180 C CA . GLY B 1 123 ? 10.62470 -5.61034 174.06309 1.000 63.58495 175 GLY B CA 1
ATOM 8181 C C . GLY B 1 123 ? 11.69156 -6.59578 174.49134 1.000 64.92763 175 GLY B C 1
ATOM 8182 O O . GLY B 1 123 ? 12.30016 -7.26664 173.65227 1.000 64.98176 175 GLY B O 1
ATOM 8183 N N . PHE B 1 124 ? 11.92363 -6.69712 175.79969 1.000 63.92483 176 PHE B N 1
ATOM 8184 C CA . PHE B 1 124 ? 12.91637 -7.61280 176.34800 1.000 63.28653 176 PHE B CA 1
ATOM 8185 C C . PHE B 1 124 ? 12.31260 -8.60044 177.33745 1.000 63.54757 176 PHE B C 1
ATOM 8186 O O . PHE B 1 124 ? 13.06007 -9.27634 178.05455 1.000 63.61158 176 PHE B O 1
ATOM 8194 N N . GLU B 1 125 ? 10.98806 -8.70762 177.39489 1.000 60.56789 177 GLU B N 1
ATOM 8195 C CA A GLU B 1 125 ? 10.30342 -9.52811 178.38131 0.496 64.80836 177 GLU B CA 1
ATOM 8196 C CA B GLU B 1 125 ? 10.31482 -9.53686 178.38073 0.504 64.80352 177 GLU B CA 1
ATOM 8197 C C . GLU B 1 125 ? 9.46029 -10.59267 177.69268 1.000 65.38057 177 GLU B C 1
ATOM 8198 O O . GLU B 1 125 ? 9.01814 -10.41656 176.55328 1.000 58.36581 177 GLU B O 1
ATOM 8209 N N . GLY B 1 126 ? 9.23733 -11.69914 178.40268 1.000 60.80878 178 GLY B N 1
ATOM 8210 C CA . GLY B 1 126 ? 8.41982 -12.78057 177.88847 1.000 55.52131 178 GLY B CA 1
ATOM 8211 C C . GLY B 1 126 ? 9.09403 -13.53085 176.75149 1.000 56.81616 178 GLY B C 1
ATOM 8212 O O . GLY B 1 126 ? 10.31591 -13.69945 176.71047 1.000 58.52897 178 GLY B O 1
ATOM 8213 N N . PHE B 1 127 ? 8.27146 -13.99603 175.81507 1.000 55.95646 179 PHE B N 1
ATOM 8214 C CA . PHE B 1 127 ? 8.73532 -14.68484 174.61314 1.000 55.28029 179 PHE B CA 1
ATOM 8215 C C . PHE B 1 127 ? 8.81866 -13.63431 173.51062 1.000 50.84516 179 PHE B C 1
ATOM 8216 O O . PHE B 1 127 ? 7.80626 -13.27725 172.90309 1.000 53.51461 179 PHE B O 1
ATOM 8224 N N . TYR B 1 128 ? 10.02701 -13.13759 173.25152 1.000 49.98833 180 TYR B N 1
ATOM 8225 C CA . TYR B 1 128 ? 10.21755 -11.97405 172.39689 1.000 54.83835 180 TYR B CA 1
ATOM 8226 C C . TYR B 1 128 ? 11.21046 -12.27948 171.28212 1.000 53.11206 180 TYR B C 1
ATOM 8227 O O . TYR B 1 128 ? 11.89847 -13.30372 171.28453 1.000 53.89253 180 TYR B O 1
ATOM 8236 N N . LYS B 1 129 ? 11.27269 -11.35904 170.32363 1.000 54.15856 181 LYS B N 1
ATOM 8237 C CA . LYS B 1 129 ? 12.09214 -11.48189 169.12792 1.000 51.26735 181 LYS B CA 1
ATOM 8238 C C . LYS B 1 129 ? 13.42353 -10.75998 169.30821 1.000 50.37008 181 LYS B C 1
ATOM 8239 O O . LYS B 1 129 ? 13.50452 -9.72427 169.97316 1.000 49.34451 181 LYS B O 1
ATOM 8245 N N . SER B 1 130 ? 14.47096 -11.31949 168.70207 1.000 49.37370 182 SER B N 1
ATOM 8246 C CA . SER B 1 130 ? 15.80656 -10.74301 168.75078 1.000 44.40768 182 SER B CA 1
ATOM 8247 C C . SER B 1 130 ? 16.48637 -10.94442 167.40387 1.000 51.30104 182 SER B C 1
ATOM 8248 O O . SER B 1 130 ? 16.21886 -11.92070 166.69824 1.000 51.39021 182 SER B O 1
ATOM 8251 N N . THR B 1 131 ? 17.36727 -10.00806 167.05024 1.000 48.73002 183 THR B N 1
ATOM 8252 C CA . THR B 1 131 ? 18.05464 -10.02403 165.76608 1.000 51.66546 183 THR B CA 1
ATOM 8253 C C . THR B 1 131 ? 19.55601 -9.87320 165.97133 1.000 53.27721 183 THR B C 1
ATOM 8254 O O . THR B 1 131 ? 20.01541 -9.31720 166.97162 1.000 55.54062 183 THR B O 1
ATOM 8258 N N . TYR B 1 132 ? 20.31937 -10.37227 164.99964 1.000 51.54683 184 TYR B N 1
ATOM 8259 C CA . TYR B 1 132 ? 21.76182 -10.17747 164.96207 1.000 56.06240 184 TYR B CA 1
ATOM 8260 C C . TYR B 1 132 ? 22.19845 -10.00017 163.51432 1.000 62.23605 184 TYR B C 1
ATOM 8261 O O . TYR B 1 132 ? 21.41719 -10.18957 162.57869 1.000 57.31342 184 TYR B O 1
ATOM 8270 N N . ARG B 1 133 ? 23.46488 -9.63090 163.33651 1.000 64.62154 185 ARG B N 1
ATOM 8271 C CA . ARG B 1 133 ? 24.03548 -9.36413 162.02406 1.000 58.66732 185 ARG B CA 1
ATOM 8272 C C . ARG B 1 133 ? 25.17413 -10.33649 161.74849 1.000 60.10489 185 ARG B C 1
ATOM 8273 O O . ARG B 1 133 ? 26.01620 -10.58240 162.61750 1.000 66.69392 185 ARG B O 1
ATOM 8281 N N . THR B 1 134 ? 25.19625 -10.88614 160.53760 1.000 61.86957 186 THR B N 1
ATOM 8282 C CA . THR B 1 134 ? 26.23391 -11.82212 160.13376 1.000 69.99036 186 THR B CA 1
ATOM 8283 C C . THR B 1 134 ? 27.42293 -11.07984 159.52717 1.000 59.78490 186 THR B C 1
ATOM 8284 O O . THR B 1 134 ? 27.35871 -9.88655 159.22319 1.000 63.55628 186 THR B O 1
ATOM 8288 N N . LEU B 1 135 ? 28.52608 -11.81420 159.35330 1.000 53.57687 187 LEU B N 1
ATOM 8289 C CA . LEU B 1 135 ? 29.72402 -11.23277 158.75522 1.000 60.50598 187 LEU B CA 1
ATOM 8290 C C . LEU B 1 135 ? 29.45856 -10.71178 157.34872 1.000 68.25095 187 LEU B C 1
ATOM 8291 O O . LEU B 1 135 ? 30.05402 -9.71037 156.93515 1.000 72.41074 187 LEU B O 1
ATOM 8296 N N . GLY B 1 136 ? 28.56927 -11.36691 156.60396 1.000 64.04123 188 GLY B N 1
ATOM 8297 C CA . GLY B 1 136 ? 28.23343 -10.91633 155.26780 1.000 61.10282 188 GLY B CA 1
ATOM 8298 C C . GLY B 1 136 ? 27.24082 -9.77813 155.20370 1.000 61.89105 188 GLY B C 1
ATOM 8299 O O . GLY B 1 136 ? 26.98076 -9.26098 154.11283 1.000 63.05826 188 GLY B O 1
ATOM 8300 N N . GLY B 1 137 ? 26.68317 -9.37551 156.34054 1.000 67.04074 189 GLY B N 1
ATOM 8301 C CA . GLY B 1 137 ? 25.70506 -8.31145 156.38309 1.000 61.47633 189 GLY B CA 1
ATOM 8302 C C . GLY B 1 137 ? 24.26151 -8.75652 156.44056 1.000 69.08501 189 GLY B C 1
ATOM 8303 O O . GLY B 1 137 ? 23.37060 -7.93018 156.21112 1.000 72.03904 189 GLY B O 1
ATOM 8304 N N . GLU B 1 138 ? 24.00017 -10.02691 156.73433 1.000 65.98002 190 GLU B N 1
ATOM 8305 C CA . GLU B 1 138 ? 22.63966 -10.52838 156.84630 1.000 65.12358 190 GLU B CA 1
ATOM 8306 C C . GLU B 1 138 ? 22.10945 -10.34101 158.26178 1.000 63.96721 190 GLU B C 1
ATOM 8307 O O . GLU B 1 138 ? 22.86198 -10.36444 159.23870 1.000 69.00291 190 GLU B O 1
ATOM 8313 N N . THR B 1 139 ? 20.79671 -10.15738 158.35991 1.000 64.02394 191 THR B N 1
ATOM 8314 C CA . THR B 1 139 ? 20.10091 -10.03363 159.63305 1.000 60.90810 191 THR B CA 1
ATOM 8315 C C . THR B 1 139 ? 19.22152 -11.25969 159.83285 1.000 59.31357 191 THR B C 1
ATOM 8316 O O . THR B 1 139 ? 18.40755 -11.58906 158.96498 1.000 61.75951 191 THR B O 1
ATOM 8320 N N . ARG B 1 140 ? 19.39487 -11.93844 160.96403 1.000 60.21886 192 ARG B N 1
ATOM 8321 C CA . ARG B 1 140 ? 18.65556 -13.15360 161.26701 1.000 52.96705 192 ARG B CA 1
ATOM 8322 C C . ARG B 1 140 ? 17.79821 -12.95405 162.51065 1.000 49.74730 192 ARG B C 1
ATOM 8323 O O . ARG B 1 140 ? 18.06588 -12.08634 163.34509 1.000 54.58738 192 ARG B O 1
ATOM 8331 N N . ILE B 1 141 ? 16.76338 -13.78226 162.62821 1.000 54.25965 193 ILE B N 1
ATOM 8332 C CA . ILE B 1 141 ? 15.77084 -13.67932 163.69138 1.000 50.14574 193 ILE B CA 1
ATOM 8333 C C . ILE B 1 141 ? 15.91154 -14.87739 164.61973 1.000 50.41186 193 ILE B C 1
ATOM 8334 O O . ILE B 1 141 ? 16.15041 -16.00285 164.16651 1.000 52.29707 193 ILE B O 1
ATOM 8339 N N . LEU B 1 142 ? 15.77443 -14.63106 165.92178 1.000 49.05832 194 LEU B N 1
ATOM 8340 C CA . LEU B 1 142 ? 15.65596 -15.69604 166.90577 1.000 45.40378 194 LEU B CA 1
ATOM 8341 C C . LEU B 1 142 ? 14.55475 -15.33696 167.89283 1.000 44.32860 194 LEU B C 1
ATOM 8342 O O . LEU B 1 142 ? 14.15094 -14.17773 168.01121 1.000 49.11953 194 LEU B O 1
ATOM 8347 N N . ALA B 1 143 ? 14.06850 -16.35244 168.60028 1.000 43.67341 195 ALA B N 1
ATOM 8348 C CA . ALA B 1 143 ? 13.05408 -16.18940 169.63217 1.000 44.66868 195 ALA B CA 1
ATOM 8349 C C . ALA B 1 143 ? 13.61794 -16.69251 170.95160 1.000 45.21302 195 ALA B C 1
ATOM 8350 O O . ALA B 1 143 ? 14.17772 -17.79159 171.01025 1.000 51.85744 195 ALA B O 1
ATOM 8352 N N . VAL B 1 144 ? 13.47266 -15.89000 172.00467 1.000 41.04456 196 VAL B N 1
ATOM 8353 C CA . VAL B 1 144 ? 14.11670 -16.15808 173.28375 1.000 44.92882 196 VAL B CA 1
ATOM 8354 C C . VAL B 1 144 ? 13.18859 -15.71743 174.40842 1.000 47.45917 196 VAL B C 1
ATOM 8355 O O . VAL B 1 144 ? 12.39656 -14.78273 174.25622 1.000 50.13772 196 VAL B O 1
ATOM 8359 N N . THR B 1 145 ? 13.28081 -16.41053 175.54048 1.000 50.62472 197 THR B N 1
ATOM 8360 C CA . THR B 1 145 ? 12.45287 -16.13621 176.70469 1.000 53.49919 197 THR B CA 1
ATOM 8361 C C . THR B 1 145 ? 13.24959 -15.41170 177.78364 1.000 49.73842 197 THR B C 1
ATOM 8362 O O . THR B 1 145 ? 14.46217 -15.59431 177.91986 1.000 53.78803 197 THR B O 1
ATOM 8366 N N . ASP B 1 146 ? 12.54604 -14.58104 178.55050 1.000 51.56044 198 ASP B N 1
ATOM 8367 C CA . ASP B 1 146 ? 13.10722 -13.94629 179.74174 1.000 53.94123 198 ASP B CA 1
ATOM 8368 C C . ASP B 1 146 ? 11.94521 -13.68005 180.68683 1.000 56.12409 198 ASP B C 1
ATOM 8369 O O . ASP B 1 146 ? 11.09718 -12.83002 180.39869 1.000 58.00719 198 ASP B O 1
ATOM 8374 N N . PHE B 1 147 ? 11.90525 -14.40025 181.81080 1.000 58.92968 199 PHE B N 1
ATOM 8375 C CA . PHE B 1 147 ? 10.71381 -14.43749 182.64646 1.000 64.56268 199 PHE B CA 1
ATOM 8376 C C . PHE B 1 147 ? 10.88013 -13.79385 184.01438 1.000 70.30005 199 PHE B C 1
ATOM 8377 O O . PHE B 1 147 ? 9.87439 -13.39409 184.60935 1.000 75.45535 199 PHE B O 1
ATOM 8385 N N . GLU B 1 148 ? 12.09701 -13.68634 184.53029 1.000 66.28244 200 GLU B N 1
ATOM 8386 C CA . GLU B 1 148 ? 12.27179 -13.13571 185.86889 1.000 74.84905 200 GLU B CA 1
ATOM 8387 C C . GLU B 1 148 ? 12.00938 -11.63382 185.84270 1.000 73.90892 200 GLU B C 1
ATOM 8388 O O . GLU B 1 148 ? 12.53219 -10.93254 184.96833 1.000 75.75462 200 GLU B O 1
ATOM 8394 N N . PRO B 1 149 ? 11.21147 -11.10235 186.77567 1.000 79.72181 201 PRO B N 1
ATOM 8395 C CA . PRO B 1 149 ? 10.54368 -11.81655 187.87287 1.000 79.94055 201 PRO B CA 1
ATOM 8396 C C . PRO B 1 149 ? 9.15735 -12.36661 187.53176 1.000 76.38721 201 PRO B C 1
ATOM 8397 O O . PRO B 1 149 ? 8.82740 -13.47337 187.94649 1.000 78.39313 201 PRO B O 1
ATOM 8401 N N . THR B 1 150 ? 8.32284 -11.64271 186.78749 1.000 73.70442 202 THR B N 1
ATOM 8402 C CA . THR B 1 150 ? 6.91356 -11.99205 186.62884 1.000 71.31685 202 THR B CA 1
ATOM 8403 C C . THR B 1 150 ? 6.49461 -11.96541 185.16539 1.000 76.00668 202 THR B C 1
ATOM 8404 O O . THR B 1 150 ? 5.40485 -11.49534 184.82504 1.000 79.04335 202 THR B O 1
ATOM 8408 N N . GLN B 1 151 ? 7.34393 -12.46791 184.27124 1.000 71.86147 203 GLN B N 1
ATOM 8409 C CA . GLN B 1 151 ? 7.04543 -12.45949 182.84533 1.000 68.87218 203 GLN B CA 1
ATOM 8410 C C . GLN B 1 151 ? 6.76130 -13.84136 182.27333 1.000 68.42772 203 GLN B C 1
ATOM 8411 O O . GLN B 1 151 ? 6.46616 -13.94848 181.07812 1.000 58.27038 203 GLN B O 1
ATOM 8417 N N . ALA B 1 152 ? 6.84416 -14.90037 183.08270 1.000 70.80927 204 ALA B N 1
ATOM 8418 C CA . ALA B 1 152 ? 6.45185 -16.22095 182.60009 1.000 65.21031 204 ALA B CA 1
ATOM 8419 C C . ALA B 1 152 ? 4.97304 -16.26791 182.24061 1.000 70.22971 204 ALA B C 1
ATOM 8420 O O . ALA B 1 152 ? 4.57503 -17.01705 181.34075 1.000 65.89209 204 ALA B O 1
ATOM 8422 N N . ARG B 1 153 ? 4.14809 -15.47528 182.92864 1.000 71.92593 205 ARG B N 1
ATOM 8423 C CA . ARG B 1 153 ? 2.72564 -15.40122 182.61883 1.000 72.09376 205 ARG B CA 1
ATOM 8424 C C . ARG B 1 153 ? 2.45390 -14.77530 181.25599 1.000 69.63004 205 ARG B C 1
ATOM 8425 O O . ARG B 1 153 ? 1.33976 -14.90955 180.73864 1.000 76.62012 205 ARG B O 1
ATOM 8433 N N . MET B 1 154 ? 3.43681 -14.09252 180.66695 1.000 66.74644 206 MET B N 1
ATOM 8434 C CA . MET B 1 154 ? 3.27252 -13.51445 179.33960 1.000 70.56692 206 MET B CA 1
ATOM 8435 C C . MET B 1 154 ? 3.51394 -14.51753 178.21998 1.000 67.60786 206 MET B C 1
ATOM 8436 O O . MET B 1 154 ? 3.22726 -14.20482 177.05917 1.000 66.75302 206 MET B O 1
ATOM 8441 N N . ALA B 1 155 ? 4.03086 -15.70421 178.53370 1.000 67.19053 207 ALA B N 1
ATOM 8442 C CA . ALA B 1 155 ? 4.29916 -16.72710 177.53282 1.000 66.43067 207 ALA B CA 1
ATOM 8443 C C . ALA B 1 155 ? 3.41489 -17.95449 177.66795 1.000 66.60722 207 ALA B C 1
ATOM 8444 O O . ALA B 1 155 ? 3.09350 -18.58047 176.65603 1.000 68.12956 207 ALA B O 1
ATOM 8446 N N . PHE B 1 156 ? 3.01455 -18.31305 178.89122 1.000 67.78241 208 PHE B N 1
ATOM 8447 C CA . PHE B 1 156 ? 2.10663 -19.42986 179.10425 1.000 69.86512 208 PHE B CA 1
ATOM 8448 C C . PHE B 1 156 ? 1.41525 -19.24119 180.44115 1.000 71.50172 208 PHE B C 1
ATOM 8449 O O . PHE B 1 156 ? 2.07125 -18.82884 181.40802 1.000 71.48065 208 PHE B O 1
ATOM 8457 N N . PRO B 1 157 ? 0.11413 -19.50834 180.53487 1.000 72.09500 209 PRO B N 1
ATOM 8458 C CA . PRO B 1 157 ? -0.57682 -19.37735 181.82355 1.000 72.83510 209 PRO B CA 1
ATOM 8459 C C . PRO B 1 157 ? 0.00526 -20.33566 182.85169 1.000 76.20690 209 PRO B C 1
ATOM 8460 O O . PRO B 1 157 ? 0.20542 -21.52050 182.57805 1.000 79.74681 209 PRO B O 1
ATOM 8464 N N . CYS B 1 158 ? 0.27568 -19.81465 184.04455 1.000 74.26713 210 CYS B N 1
ATOM 8465 C CA . CYS B 1 158 ? 0.94081 -20.60552 185.06986 1.000 79.09673 210 CYS B CA 1
ATOM 8466 C C . CYS B 1 158 ? 0.73979 -19.94334 186.42349 1.000 83.76286 210 CYS B C 1
ATOM 8467 O O . CYS B 1 158 ? 0.31523 -18.78975 186.52028 1.000 85.79785 210 CYS B O 1
ATOM 8470 N N . PHE B 1 159 ? 1.05232 -20.70147 187.47479 1.000 83.39359 211 PHE B N 1
ATOM 8471 C CA . PHE B 1 159 ? 1.11412 -20.17010 188.83475 1.000 86.11090 211 PHE B CA 1
ATOM 8472 C C . PHE B 1 159 ? 2.45946 -19.46590 188.98845 1.000 89.55369 211 PHE B C 1
ATOM 8473 O O . PHE B 1 159 ? 3.44262 -20.01848 189.48842 1.000 93.29273 211 PHE B O 1
ATOM 8481 N N . ASP B 1 160 ? 2.49387 -18.20910 188.54323 1.000 87.11935 212 ASP B N 1
ATOM 8482 C CA . ASP B 1 160 ? 3.74678 -17.47667 188.35970 1.000 83.83013 212 ASP B CA 1
ATOM 8483 C C . ASP B 1 160 ? 4.21845 -16.83816 189.66938 1.000 94.30390 212 ASP B C 1
ATOM 8484 O O . ASP B 1 160 ? 4.30308 -15.61920 189.81567 1.000 92.61194 212 ASP B O 1
ATOM 8489 N N . GLU B 1 161 ? 4.53069 -17.70178 190.63591 1.000 91.62733 213 GLU B N 1
ATOM 8490 C CA . GLU B 1 161 ? 5.15413 -17.29837 191.88602 1.000 91.45049 213 GLU B CA 1
ATOM 8491 C C . GLU B 1 161 ? 6.24158 -18.31351 192.21107 1.000 96.75432 213 GLU B C 1
ATOM 8492 O O . GLU B 1 161 ? 6.05016 -19.51880 191.98919 1.000 99.81291 213 GLU B O 1
ATOM 8498 N N . PRO B 1 162 ? 7.38755 -17.86192 192.72826 1.000 96.91096 214 PRO B N 1
ATOM 8499 C CA . PRO B 1 162 ? 8.53598 -18.77318 192.87916 1.000 92.96056 214 PRO B CA 1
ATOM 8500 C C . PRO B 1 162 ? 8.29851 -19.91991 193.84630 1.000 101.14388 214 PRO B C 1
ATOM 8501 O O . PRO B 1 162 ? 9.06643 -20.89026 193.82916 1.000 103.26812 214 PRO B O 1
ATOM 8505 N N . LEU B 1 163 ? 7.26711 -19.84682 194.68800 1.000 105.26910 215 LEU B N 1
ATOM 8506 C CA . LEU B 1 163 ? 6.99109 -20.92511 195.62846 1.000 104.84792 215 LEU B CA 1
ATOM 8507 C C . LEU B 1 163 ? 6.27929 -22.10470 194.97661 1.000 101.41447 215 LEU B C 1
ATOM 8508 O O . LEU B 1 163 ? 6.32091 -23.21401 195.52008 1.000 101.30450 215 LEU B O 1
ATOM 8513 N N . PHE B 1 164 ? 5.63945 -21.89505 193.82570 1.000 98.23407 216 PHE B N 1
ATOM 8514 C CA . PHE B 1 164 ? 4.88469 -22.94892 193.14421 1.000 94.10906 216 PHE B CA 1
ATOM 8515 C C . PHE B 1 164 ? 5.79912 -23.71524 192.18642 1.000 91.34771 216 PHE B C 1
ATOM 8516 O O . PHE B 1 164 ? 5.64668 -23.68799 190.96374 1.000 84.53041 216 PHE B O 1
ATOM 8524 N N . LYS B 1 165 ? 6.76931 -24.41287 192.77138 1.000 98.70734 217 LYS B N 1
ATOM 8525 C CA . LYS B 1 165 ? 7.67917 -25.21862 191.97041 1.000 95.88707 217 LYS B CA 1
ATOM 8526 C C . LYS B 1 165 ? 6.95297 -26.43063 191.39596 1.000 93.05845 217 LYS B C 1
ATOM 8527 O O . LYS B 1 165 ? 6.02856 -26.97666 192.00468 1.000 93.32032 217 LYS B O 1
ATOM 8533 N N . ALA B 1 166 ? 7.38741 -26.85394 190.21108 1.000 89.02984 218 ALA B N 1
ATOM 8534 C CA . ALA B 1 166 ? 6.73476 -27.94625 189.50210 1.000 91.53952 218 ALA B CA 1
ATOM 8535 C C . ALA B 1 166 ? 7.66611 -28.45551 188.41179 1.000 90.49762 218 ALA B C 1
ATOM 8536 O O . ALA B 1 166 ? 8.68009 -27.83208 188.08901 1.000 86.29574 218 ALA B O 1
ATOM 8538 N N . ASN B 1 167 ? 7.30695 -29.60769 187.85173 1.000 90.97477 219 ASN B N 1
ATOM 8539 C CA . ASN B 1 167 ? 8.01194 -30.14695 186.70131 1.000 85.04905 219 ASN B CA 1
ATOM 8540 C C . ASN B 1 167 ? 7.54649 -29.46106 185.42137 1.000 87.50684 219 ASN B C 1
ATOM 8541 O O . ASN B 1 167 ? 6.44407 -28.91195 185.34250 1.000 93.37976 219 ASN B O 1
ATOM 8546 N N . PHE B 1 168 ? 8.40671 -29.50065 184.40619 1.000 81.62751 220 PHE B N 1
ATOM 8547 C CA . PHE B 1 168 ? 8.10416 -28.88961 183.11739 1.000 80.25876 220 PHE B CA 1
ATOM 8548 C C . PHE B 1 168 ? 8.54966 -29.82347 182.00356 1.000 79.94172 220 PHE B C 1
ATOM 8549 O O . PHE B 1 168 ? 9.73769 -30.14069 181.89376 1.000 77.41845 220 PHE B O 1
ATOM 8557 N N . SER B 1 169 ? 7.59679 -30.26169 181.18472 1.000 77.67181 221 SER B N 1
ATOM 8558 C CA . SER B 1 169 ? 7.86650 -31.04834 179.98562 1.000 77.95060 221 SER B CA 1
ATOM 8559 C C . SER B 1 169 ? 7.58826 -30.15169 178.78670 1.000 72.74372 221 SER B C 1
ATOM 8560 O O . SER B 1 169 ? 6.43613 -29.78359 178.53414 1.000 72.22217 221 SER B O 1
ATOM 8563 N N . ILE B 1 170 ? 8.63910 -29.80214 178.05104 1.000 70.48939 222 ILE B N 1
ATOM 8564 C CA . ILE B 1 170 ? 8.58156 -28.75385 177.03993 1.000 67.84303 222 ILE B CA 1
ATOM 8565 C C . ILE B 1 170 ? 8.76349 -29.37638 175.66340 1.000 66.77574 222 ILE B C 1
ATOM 8566 O O . ILE B 1 170 ? 9.67553 -30.18546 175.45338 1.000 69.63333 222 ILE B O 1
ATOM 8571 N N . LYS B 1 171 ? 7.88872 -29.00003 174.73093 1.000 64.17637 223 LYS B N 1
ATOM 8572 C CA . LYS B 1 171 ? 7.98910 -29.38666 173.33184 1.000 61.47228 223 LYS B CA 1
ATOM 8573 C C . LYS B 1 171 ? 7.95773 -28.13352 172.46977 1.000 67.30429 223 LYS B C 1
ATOM 8574 O O . LYS B 1 171 ? 7.15938 -27.22345 172.71306 1.000 60.62466 223 LYS B O 1
ATOM 8580 N N . ILE B 1 172 ? 8.82803 -28.08829 171.46371 1.000 66.01004 224 ILE B N 1
ATOM 8581 C CA . ILE B 1 172 ? 8.95889 -26.93213 170.58517 1.000 57.87284 224 ILE B CA 1
ATOM 8582 C C . ILE B 1 172 ? 8.88188 -27.40525 169.14089 1.000 63.36455 224 ILE B C 1
ATOM 8583 O O . ILE B 1 172 ? 9.56592 -28.36145 168.75955 1.000 61.15479 224 ILE B O 1
ATOM 8588 N N . ARG B 1 173 ? 8.05401 -26.73695 168.34242 1.000 58.31254 225 ARG B N 1
ATOM 8589 C CA . ARG B 1 173 ? 7.95623 -26.99657 166.91369 1.000 55.51056 225 ARG B CA 1
ATOM 8590 C C . ARG B 1 173 ? 8.71707 -25.91513 166.15729 1.000 60.20403 225 ARG B C 1
ATOM 8591 O O . ARG B 1 173 ? 8.63985 -24.73217 166.50217 1.000 58.83708 225 ARG B O 1
ATOM 8599 N N . ARG B 1 174 ? 9.45116 -26.32314 165.12535 1.000 60.76552 226 ARG B N 1
ATOM 8600 C CA . ARG B 1 174 ? 10.39029 -25.42106 164.47274 1.000 55.43473 226 ARG B CA 1
ATOM 8601 C C . ARG B 1 174 ? 10.63378 -25.88433 163.04381 1.000 55.07248 226 ARG B C 1
ATOM 8602 O O . ARG B 1 174 ? 10.23252 -26.97927 162.64239 1.000 60.92956 226 ARG B O 1
ATOM 8610 N N . GLU B 1 175 ? 11.30507 -25.02621 162.28197 1.000 59.95394 227 GLU B N 1
ATOM 8611 C CA . GLU B 1 175 ? 11.76940 -25.35126 160.94400 1.000 62.29051 227 GLU B CA 1
ATOM 8612 C C . GLU B 1 175 ? 13.13601 -26.02831 161.01295 1.000 61.83521 227 GLU B C 1
ATOM 8613 O O . GLU B 1 175 ? 13.81432 -26.01827 162.04269 1.000 65.19798 227 GLU B O 1
ATOM 8619 N N . SER B 1 176 ? 13.54311 -26.62076 159.88797 1.000 58.45137 228 SER B N 1
ATOM 8620 C CA . SER B 1 176 ? 14.83418 -27.29624 159.83428 1.000 63.30363 228 SER B CA 1
ATOM 8621 C C . SER B 1 176 ? 16.00293 -26.32254 159.91644 1.000 61.47158 228 SER B C 1
ATOM 8622 O O . SER B 1 176 ? 17.09322 -26.71817 160.34241 1.000 66.27236 228 SER B O 1
ATOM 8625 N N . ARG B 1 177 ? 15.80408 -25.06317 159.52533 1.000 61.59804 229 ARG B N 1
ATOM 8626 C CA . ARG B 1 177 ? 16.87017 -24.07214 159.60894 1.000 60.88670 229 ARG B CA 1
ATOM 8627 C C . ARG B 1 177 ? 17.12829 -23.59926 161.03260 1.000 61.22905 229 ARG B C 1
ATOM 8628 O O . ARG B 1 177 ? 18.04477 -22.79636 161.24081 1.000 58.18745 229 ARG B O 1
ATOM 8636 N N . HIS B 1 178 ? 16.36038 -24.07495 162.00871 1.000 60.74361 230 HIS B N 1
ATOM 8637 C CA . HIS B 1 178 ? 16.49944 -23.65736 163.39309 1.000 54.51653 230 HIS B CA 1
ATOM 8638 C C . HIS B 1 178 ? 16.79118 -24.85635 164.28281 1.000 64.67467 230 HIS B C 1
ATOM 8639 O O . HIS B 1 178 ? 16.43933 -25.99562 163.95927 1.000 63.12572 230 HIS B O 1
ATOM 8646 N N . ILE B 1 179 ? 17.44318 -24.58468 165.40768 1.000 61.48730 231 ILE B N 1
ATOM 8647 C CA . ILE B 1 179 ? 17.50158 -25.51732 166.51864 1.000 56.67916 231 ILE B CA 1
ATOM 8648 C C . ILE B 1 179 ? 16.58379 -24.99067 167.61691 1.000 57.28222 231 ILE B C 1
ATOM 8649 O O . ILE B 1 179 ? 16.14839 -23.83925 167.59730 1.000 55.85277 231 ILE B O 1
ATOM 8654 N N . ALA B 1 180 ? 16.29039 -25.85034 168.58652 1.000 65.70940 232 ALA B N 1
ATOM 8655 C CA . ALA B 1 180 ? 15.47993 -25.47156 169.73423 1.000 55.90244 232 ALA B CA 1
ATOM 8656 C C . ALA B 1 180 ? 16.21032 -25.86641 171.00585 1.000 56.24029 232 ALA B C 1
ATOM 8657 O O . ALA B 1 180 ? 16.58823 -27.02984 171.17390 1.000 57.30130 232 ALA B O 1
ATOM 8659 N N . LEU B 1 181 ? 16.40553 -24.89825 171.89417 1.000 57.96191 233 LEU B N 1
ATOM 8660 C CA . LEU B 1 181 ? 17.07281 -25.11745 173.16547 1.000 58.64562 233 LEU B CA 1
ATOM 8661 C C . LEU B 1 181 ? 16.09164 -24.85831 174.29759 1.000 59.60870 233 LEU B C 1
ATOM 8662 O O . LEU B 1 181 ? 15.19855 -24.01497 174.18333 1.000 61.38170 233 LEU B O 1
ATOM 8667 N N . SER B 1 182 ? 16.25967 -25.59508 175.38999 1.000 65.85985 234 SER B N 1
ATOM 8668 C CA . SER B 1 182 ? 15.42045 -25.42086 176.56602 1.000 56.99554 234 SER B CA 1
ATOM 8669 C C . SER B 1 182 ? 16.25349 -25.74588 177.80083 1.000 59.55167 234 SER B C 1
ATOM 8670 O O . SER B 1 182 ? 17.47890 -25.88158 177.72681 1.000 63.12425 234 SER B O 1
ATOM 8673 N N . ASN B 1 183 ? 15.57930 -25.85750 178.94723 1.000 59.68531 235 ASN B N 1
ATOM 8674 C CA . ASN B 1 183 ? 16.27221 -26.15985 180.19604 1.000 62.06425 235 ASN B CA 1
ATOM 8675 C C . ASN B 1 183 ? 17.00644 -27.49336 180.11668 1.000 67.79988 235 ASN B C 1
ATOM 8676 O O . ASN B 1 183 ? 18.18600 -27.58951 180.47488 1.000 64.12232 235 ASN B O 1
ATOM 8681 N N . MET B 1 184 ? 16.32697 -28.52880 179.64587 1.000 67.53568 236 MET B N 1
ATOM 8682 C CA . MET B 1 184 ? 16.82477 -29.89197 179.70152 1.000 66.46208 236 MET B CA 1
ATOM 8683 C C . MET B 1 184 ? 17.32600 -30.34818 178.33870 1.000 63.60439 236 MET B C 1
ATOM 8684 O O . MET B 1 184 ? 17.03896 -29.71865 177.31645 1.000 76.13577 236 MET B O 1
ATOM 8689 N N . PRO B 1 185 ? 18.09618 -31.43921 178.28696 1.000 75.35685 237 PRO B N 1
ATOM 8690 C CA . PRO B 1 185 ? 18.54512 -31.95882 176.98945 1.000 72.67536 237 PRO B CA 1
ATOM 8691 C C . PRO B 1 185 ? 17.37610 -32.39579 176.11953 1.000 69.47760 237 PRO B C 1
ATOM 8692 O O . PRO B 1 185 ? 16.30069 -32.74812 176.60959 1.000 69.10930 237 PRO B O 1
ATOM 8696 N N . LYS B 1 186 ? 17.60170 -32.36720 174.80883 1.000 66.06164 238 LYS B N 1
ATOM 8697 C CA . LYS B 1 186 ? 16.61663 -32.85139 173.85104 1.000 68.71630 238 LYS B CA 1
ATOM 8698 C C . LYS B 1 186 ? 16.66092 -34.37449 173.81165 1.000 85.07339 238 LYS B C 1
ATOM 8699 O O . LYS B 1 186 ? 17.71267 -34.96316 173.53727 1.000 75.47619 238 LYS B O 1
ATOM 8705 N N . VAL B 1 187 ? 15.52459 -35.01174 174.08594 1.000 88.04931 239 VAL B N 1
ATOM 8706 C CA . VAL B 1 187 ? 15.48186 -36.46885 174.12229 1.000 88.25692 239 VAL B CA 1
ATOM 8707 C C . VAL B 1 187 ? 15.22951 -37.06853 172.73978 1.000 94.85274 239 VAL B C 1
ATOM 8708 O O . VAL B 1 187 ? 15.73006 -38.15845 172.44232 1.000 91.65594 239 VAL B O 1
ATOM 8712 N N . LYS B 1 188 ? 14.46880 -36.38522 171.88711 1.000 81.94069 240 LYS B N 1
ATOM 8713 C CA . LYS B 1 188 ? 14.16766 -36.89399 170.55527 1.000 80.47955 240 LYS B CA 1
ATOM 8714 C C . LYS B 1 188 ? 13.60812 -35.76228 169.70656 1.000 80.58209 240 LYS B C 1
ATOM 8715 O O . LYS B 1 188 ? 13.08999 -34.76796 170.22351 1.000 75.72548 240 LYS B O 1
ATOM 8721 N N . THR B 1 189 ? 13.72382 -35.93355 168.39217 1.000 87.23032 241 THR B N 1
ATOM 8722 C CA . THR B 1 189 ? 13.17707 -35.01174 167.40660 1.000 72.09546 241 THR B CA 1
ATOM 8723 C C . THR B 1 189 ? 12.25896 -35.78542 166.47269 1.000 80.69479 241 THR B C 1
ATOM 8724 O O . THR B 1 189 ? 12.65746 -36.81681 165.92069 1.000 75.66810 241 THR B O 1
ATOM 8728 N N . ILE B 1 190 ? 11.03628 -35.29154 166.29734 1.000 77.53530 242 ILE B N 1
ATOM 8729 C CA . ILE B 1 190 ? 10.03534 -35.94028 165.45922 1.000 78.23754 242 ILE B CA 1
ATOM 8730 C C . ILE B 1 190 ? 9.86060 -35.12405 164.18728 1.000 73.23415 242 ILE B C 1
ATOM 8731 O O . ILE B 1 190 ? 9.72227 -33.89605 164.24241 1.000 75.78471 242 ILE B O 1
ATOM 8736 N N . GLU B 1 191 ? 9.87054 -35.80637 163.04442 1.000 79.25038 243 GLU B N 1
ATOM 8737 C CA . GLU B 1 191 ? 9.61350 -35.17417 161.75877 1.000 78.68915 243 GLU B CA 1
ATOM 8738 C C . GLU B 1 191 ? 8.11637 -35.20135 161.48215 1.000 72.05535 243 GLU B C 1
ATOM 8739 O O . GLU B 1 191 ? 7.47022 -36.24172 161.63951 1.000 86.79622 243 GLU B O 1
ATOM 8745 N N . LEU B 1 192 ? 7.56909 -34.06349 161.07448 1.000 77.94098 244 LEU B N 1
ATOM 8746 C CA . LEU B 1 192 ? 6.14458 -33.94631 160.80594 1.000 76.36130 244 LEU B CA 1
ATOM 8747 C C . LEU B 1 192 ? 5.87113 -34.00017 159.30688 1.000 89.93907 244 LEU B C 1
ATOM 8748 O O . LEU B 1 192 ? 6.77078 -33.83624 158.47834 1.000 93.52173 244 LEU B O 1
ATOM 8753 N N . GLU B 1 193 ? 4.60094 -34.24294 158.97265 1.000 102.70174 245 GLU B N 1
ATOM 8754 C CA . GLU B 1 193 ? 4.20695 -34.42943 157.57849 1.000 109.54172 245 GLU B CA 1
ATOM 8755 C C . GLU B 1 193 ? 4.57292 -33.21862 156.72848 1.000 109.29575 245 GLU B C 1
ATOM 8756 O O . GLU B 1 193 ? 5.19925 -33.35461 155.67157 1.000 114.50832 245 GLU B O 1
ATOM 8762 N N . GLY B 1 194 ? 4.18882 -32.02279 157.17498 1.000 85.82219 246 GLY B N 1
ATOM 8763 C CA . GLY B 1 194 ? 4.44531 -30.81355 156.41236 1.000 99.13171 246 GLY B CA 1
ATOM 8764 C C . GLY B 1 194 ? 5.91035 -30.45779 156.25406 1.000 97.02362 246 GLY B C 1
ATOM 8765 O O . GLY B 1 194 ? 6.22540 -29.54231 155.48564 1.000 93.29593 246 GLY B O 1
ATOM 8766 N N . GLY B 1 195 ? 6.80456 -31.14883 156.95584 1.000 86.44391 247 GLY B N 1
ATOM 8767 C CA . GLY B 1 195 ? 8.22742 -30.88488 156.88865 1.000 81.09111 247 GLY B CA 1
ATOM 8768 C C . GLY B 1 195 ? 8.80065 -30.21140 158.11430 1.000 78.49013 247 GLY B C 1
ATOM 8769 O O . GLY B 1 195 ? 10.02783 -30.07373 158.20722 1.000 70.16468 247 GLY B O 1
ATOM 8770 N N . LEU B 1 196 ? 7.96234 -29.78287 159.05320 1.000 71.17764 248 LEU B N 1
ATOM 8771 C CA . LEU B 1 196 ? 8.46345 -29.19086 160.28064 1.000 68.50227 248 LEU B CA 1
ATOM 8772 C C . LEU B 1 196 ? 9.02608 -30.27003 161.20478 1.000 77.49224 248 LEU B C 1
ATOM 8773 O O . LEU B 1 196 ? 8.89667 -31.47414 160.96296 1.000 71.83265 248 LEU B O 1
ATOM 8778 N N . LEU B 1 197 ? 9.65985 -29.81727 162.28299 1.000 69.75069 249 LEU B N 1
ATOM 8779 C CA . LEU B 1 197 ? 10.24093 -30.69838 163.28229 1.000 63.12691 249 LEU B CA 1
ATOM 8780 C C . LEU B 1 197 ? 9.73034 -30.29503 164.65677 1.000 63.45121 249 LEU B C 1
ATOM 8781 O O . LEU B 1 197 ? 9.39528 -29.13150 164.89424 1.000 68.24869 249 LEU B O 1
ATOM 8786 N N . GLU B 1 198 ? 9.67159 -31.26813 165.56233 1.000 62.11288 250 GLU B N 1
ATOM 8787 C CA . GLU B 1 198 ? 9.17576 -31.04668 166.91531 1.000 70.26528 250 GLU B CA 1
ATOM 8788 C C . GLU B 1 198 ? 10.15233 -31.66563 167.90220 1.000 76.12798 250 GLU B C 1
ATOM 8789 O O . GLU B 1 198 ? 10.35298 -32.88469 167.89848 1.000 73.16257 250 GLU B O 1
ATOM 8795 N N . ASP B 1 199 ? 10.75369 -30.82730 168.74338 1.000 69.43645 251 ASP B N 1
ATOM 8796 C CA . ASP B 1 199 ? 11.74912 -31.27360 169.70744 1.000 70.18685 251 ASP B CA 1
ATOM 8797 C C . ASP B 1 199 ? 11.08865 -31.54417 171.05218 1.000 73.20201 251 ASP B C 1
ATOM 8798 O O . ASP B 1 199 ? 10.32207 -30.71612 171.55366 1.000 66.64004 251 ASP B O 1
ATOM 8803 N N . HIS B 1 200 ? 11.39134 -32.70150 171.63050 1.000 84.44381 252 HIS B N 1
ATOM 8804 C CA . HIS B 1 200 ? 10.91613 -33.07714 172.95409 1.000 77.72400 252 HIS B CA 1
ATOM 8805 C C . HIS B 1 200 ? 12.08406 -33.01688 173.92667 1.000 76.92408 252 HIS B C 1
ATOM 8806 O O . HIS B 1 200 ? 13.15336 -33.57120 173.65279 1.000 82.98873 252 HIS B O 1
ATOM 8813 N N . PHE B 1 201 ? 11.88695 -32.32784 175.04426 1.000 72.51436 253 PHE B N 1
ATOM 8814 C CA . PHE B 1 201 ? 12.92631 -32.14778 176.04372 1.000 75.21956 253 PHE B CA 1
ATOM 8815 C C . PHE B 1 201 ? 12.60159 -32.95509 177.29275 1.000 77.85969 253 PHE B C 1
ATOM 8816 O O . PHE B 1 201 ? 11.43363 -33.20138 177.60858 1.000 81.72821 253 PHE B O 1
ATOM 8824 N N . GLU B 1 202 ? 13.65426 -33.37382 177.99191 1.000 76.31934 254 GLU B N 1
ATOM 8825 C CA . GLU B 1 202 ? 13.48767 -34.13441 179.22176 1.000 86.16907 254 GLU B CA 1
ATOM 8826 C C . GLU B 1 202 ? 12.70499 -33.32048 180.24585 1.000 75.84454 254 GLU B C 1
ATOM 8827 O O . GLU B 1 202 ? 12.77731 -32.08939 180.28160 1.000 80.05360 254 GLU B O 1
ATOM 8833 N N . THR B 1 203 ? 11.93598 -34.02087 181.07501 1.000 78.80496 255 THR B N 1
ATOM 8834 C CA . THR B 1 203 ? 11.18211 -33.35241 182.12507 1.000 85.99635 255 THR B CA 1
ATOM 8835 C C . THR B 1 203 ? 12.13871 -32.70966 183.12052 1.000 82.32459 255 THR B C 1
ATOM 8836 O O . THR B 1 203 ? 13.07267 -33.35322 183.60817 1.000 82.66534 255 THR B O 1
ATOM 8840 N N . THR B 1 204 ? 11.90913 -31.43277 183.41394 1.000 80.20330 256 THR B N 1
ATOM 8841 C CA . THR B 1 204 ? 12.76226 -30.72259 184.35072 1.000 80.66524 256 THR B CA 1
ATOM 8842 C C . THR B 1 204 ? 12.57163 -31.26463 185.76520 1.000 85.85231 256 THR B C 1
ATOM 8843 O O . THR B 1 204 ? 11.62431 -31.99786 186.06535 1.000 78.63887 256 THR B O 1
ATOM 8847 N N . VAL B 1 205 ? 13.49954 -30.89247 186.64284 1.000 85.22246 257 VAL B N 1
ATOM 8848 C CA . VAL B 1 205 ? 13.33824 -31.11860 188.07300 1.000 79.65767 257 VAL B CA 1
ATOM 8849 C C . VAL B 1 205 ? 12.39164 -30.05424 188.61101 1.000 85.46301 257 VAL B C 1
ATOM 8850 O O . VAL B 1 205 ? 11.93817 -29.17938 187.86358 1.000 88.74159 257 VAL B O 1
ATOM 8854 N N . LYS B 1 206 ? 12.07854 -30.12304 189.90263 1.000 82.86853 258 LYS B N 1
ATOM 8855 C CA . LYS B 1 206 ? 11.24347 -29.09962 190.51656 1.000 88.13758 258 LYS B CA 1
ATOM 8856 C C . LYS B 1 206 ? 11.93794 -27.74480 190.44726 1.000 88.07301 258 LYS B C 1
ATOM 8857 O O . LYS B 1 206 ? 13.09517 -27.60579 190.85379 1.000 90.69855 258 LYS B O 1
ATOM 8863 N N . MET B 1 207 ? 11.22838 -26.74360 189.93084 1.000 87.63201 259 MET B N 1
ATOM 8864 C CA . MET B 1 207 ? 11.79825 -25.41058 189.79023 1.000 87.38350 259 MET B CA 1
ATOM 8865 C C . MET B 1 207 ? 10.67316 -24.40213 189.62135 1.000 83.24158 259 MET B C 1
ATOM 8866 O O . MET B 1 207 ? 9.53240 -24.75896 189.31696 1.000 82.84540 259 MET B O 1
ATOM 8871 N N . SER B 1 208 ? 11.01843 -23.13309 189.81494 1.000 88.35783 260 SER B N 1
ATOM 8872 C CA . SER B 1 208 ? 10.05151 -22.05182 189.73056 1.000 81.31492 260 SER B CA 1
ATOM 8873 C C . SER B 1 208 ? 9.81206 -21.65370 188.27690 1.000 81.38358 260 SER B C 1
ATOM 8874 O O . SER B 1 208 ? 10.61561 -21.93643 187.38378 1.000 82.43184 260 SER B O 1
ATOM 8877 N N . THR B 1 209 ? 8.67643 -20.98853 188.05006 1.000 85.92953 261 THR B N 1
ATOM 8878 C CA . THR B 1 209 ? 8.26720 -20.65060 186.69032 1.000 77.69446 261 THR B CA 1
ATOM 8879 C C . THR B 1 209 ? 9.22985 -19.67466 186.02401 1.000 75.16630 261 THR B C 1
ATOM 8880 O O . THR B 1 209 ? 9.39126 -19.70777 184.79857 1.000 72.82227 261 THR B O 1
ATOM 8884 N N . TYR B 1 210 ? 9.87383 -18.79865 186.80015 1.000 77.08937 262 TYR B N 1
ATOM 8885 C CA . TYR B 1 210 ? 10.73084 -17.78259 186.19858 1.000 75.65985 262 TYR B CA 1
ATOM 8886 C C . TYR B 1 210 ? 12.01546 -18.35673 185.61272 1.000 74.42707 262 TYR B C 1
ATOM 8887 O O . TYR B 1 210 ? 12.75769 -17.61678 184.95777 1.000 74.96710 262 TYR B O 1
ATOM 8896 N N . LEU B 1 211 ? 12.29504 -19.64331 185.82263 1.000 71.36724 263 LEU B N 1
ATOM 8897 C CA . LEU B 1 211 ? 13.47082 -20.28162 185.24746 1.000 68.86001 263 LEU B CA 1
ATOM 8898 C C . LEU B 1 211 ? 13.15918 -21.08775 183.99473 1.000 71.10441 263 LEU B C 1
ATOM 8899 O O . LEU B 1 211 ? 14.08887 -21.60197 183.36375 1.000 73.24208 263 LEU B O 1
ATOM 8904 N N . VAL B 1 212 ? 11.88226 -21.21595 183.62497 1.000 68.41261 264 VAL B N 1
ATOM 8905 C CA . VAL B 1 212 ? 11.53556 -21.89295 182.38320 1.000 65.34139 264 VAL B CA 1
ATOM 8906 C C . VAL B 1 212 ? 12.08992 -21.09884 181.21153 1.000 66.68729 264 VAL B C 1
ATOM 8907 O O . VAL B 1 212 ? 11.98635 -19.86612 181.16374 1.000 65.63082 264 VAL B O 1
ATOM 8911 N N . ALA B 1 213 ? 12.69273 -21.80355 180.25826 1.000 63.80257 265 ALA B N 1
ATOM 8912 C CA . ALA B 1 213 ? 13.30371 -21.13917 179.11954 1.000 57.87767 265 ALA B CA 1
ATOM 8913 C C . ALA B 1 213 ? 13.20058 -22.02398 177.88837 1.000 57.03435 265 ALA B C 1
ATOM 8914 O O . ALA B 1 213 ? 13.26765 -23.25328 177.97739 1.000 66.75540 265 ALA B O 1
ATOM 8916 N N . TYR B 1 214 ? 13.03236 -21.37904 176.73731 1.000 53.65525 266 TYR B N 1
ATOM 8917 C CA . TYR B 1 214 ? 13.12719 -22.05207 175.45194 1.000 54.29188 266 TYR B CA 1
ATOM 8918 C C . TYR B 1 214 ? 13.52197 -21.02701 174.40062 1.000 53.86091 266 TYR B C 1
ATOM 8919 O O . TYR B 1 214 ? 13.05996 -19.88377 174.43295 1.000 51.86576 266 TYR B O 1
ATOM 8928 N N . ILE B 1 215 ? 14.38983 -21.44273 173.48095 1.000 58.72656 267 ILE B N 1
ATOM 8929 C CA . ILE B 1 215 ? 14.96020 -20.56423 172.46786 1.000 51.51112 267 ILE B CA 1
ATOM 8930 C C . ILE B 1 215 ? 14.89012 -21.26444 171.11863 1.000 51.23719 267 ILE B C 1
ATOM 8931 O O . ILE B 1 215 ? 15.13374 -22.47216 171.02169 1.000 50.68208 267 ILE B O 1
ATOM 8936 N N . VAL B 1 216 ? 14.55365 -20.50525 170.07933 1.000 46.79261 268 VAL B N 1
ATOM 8937 C CA . VAL B 1 216 ? 14.58099 -20.97856 168.70036 1.000 48.02902 268 VAL B CA 1
ATOM 8938 C C . VAL B 1 216 ? 15.54051 -20.08337 167.93089 1.000 53.88587 268 VAL B C 1
ATOM 8939 O O . VAL B 1 216 ? 15.31085 -18.87228 167.81923 1.000 52.66126 268 VAL B O 1
ATOM 8943 N N . CYS B 1 217 ? 16.61266 -20.67124 167.40930 1.000 54.03633 269 CYS B N 1
ATOM 8944 C CA . CYS B 1 217 ? 17.65654 -19.90458 166.73908 1.000 58.04135 269 CYS B CA 1
ATOM 8945 C C . CYS B 1 217 ? 18.43173 -20.83970 165.81708 1.000 54.43505 269 CYS B C 1
ATOM 8946 O O . CYS B 1 217 ? 18.07373 -22.00958 165.64644 1.000 55.48442 269 CYS B O 1
ATOM 8949 N N . ASP B 1 218 ? 19.50569 -20.32013 165.22670 1.000 56.52026 270 ASP B N 1
ATOM 8950 C CA . ASP B 1 218 ? 20.38529 -21.07036 164.33789 1.000 54.41708 270 ASP B CA 1
ATOM 8951 C C . ASP B 1 218 ? 21.83704 -20.88859 164.75484 1.000 57.68100 270 ASP B C 1
ATOM 8952 O O . ASP B 1 218 ? 22.73634 -20.76179 163.91839 1.000 66.32022 270 ASP B O 1
ATOM 8957 N N . PHE B 1 219 ? 22.08603 -20.87788 166.05992 1.000 59.53956 271 PHE B N 1
ATOM 8958 C CA . PHE B 1 219 ? 23.41582 -20.60150 166.57538 1.000 64.49483 271 PHE B CA 1
ATOM 8959 C C . PHE B 1 219 ? 24.32267 -21.82221 166.44455 1.000 63.36600 271 PHE B C 1
ATOM 8960 O O . PHE B 1 219 ? 23.86864 -22.96574 166.34631 1.000 65.55406 271 PHE B O 1
ATOM 8968 N N . HIS B 1 220 ? 25.62524 -21.55864 166.44233 1.000 65.81527 272 HIS B N 1
ATOM 8969 C CA . HIS B 1 220 ? 26.64645 -22.59065 166.52850 1.000 64.65175 272 HIS B CA 1
ATOM 8970 C C . HIS B 1 220 ? 27.19550 -22.63984 167.94884 1.000 64.74056 272 HIS B C 1
ATOM 8971 O O . HIS B 1 220 ? 26.99796 -21.71999 168.74658 1.000 67.86067 272 HIS B O 1
ATOM 8978 N N . SER B 1 221 ? 27.89460 -23.72794 168.26162 1.000 66.96065 273 SER B N 1
ATOM 8979 C CA . SER B 1 221 ? 28.33726 -23.95813 169.62733 1.000 69.58920 273 SER B CA 1
ATOM 8980 C C . SER B 1 221 ? 29.72204 -24.58649 169.64605 1.000 71.77772 273 SER B C 1
ATOM 8981 O O . SER B 1 221 ? 30.15387 -25.23340 168.68885 1.000 76.51312 273 SER B O 1
ATOM 8984 N N . LEU B 1 222 ? 30.41342 -24.37416 170.76294 1.000 75.69214 274 LEU B N 1
ATOM 8985 C CA . LEU B 1 222 ? 31.61260 -25.11401 171.12407 1.000 78.19988 274 LEU B CA 1
ATOM 8986 C C . LEU B 1 222 ? 31.32539 -25.88007 172.40594 1.000 78.44618 274 LEU B C 1
ATOM 8987 O O . LEU B 1 222 ? 30.71024 -25.34335 173.33293 1.000 68.97713 274 LEU B O 1
ATOM 8992 N N . SER B 1 223 ? 31.76572 -27.13373 172.45690 1.000 78.00656 275 SER B N 1
ATOM 8993 C CA . SER B 1 223 ? 31.37591 -28.04306 173.52176 1.000 72.79209 275 SER B CA 1
ATOM 8994 C C . SER B 1 223 ? 32.59376 -28.56338 174.27218 1.000 84.98348 275 SER B C 1
ATOM 8995 O O . SER B 1 223 ? 33.69989 -28.64308 173.72853 1.000 85.52799 275 SER B O 1
ATOM 8998 N N . GLY B 1 224 ? 32.36757 -28.91595 175.53473 1.000 88.05660 276 GLY B N 1
ATOM 8999 C CA . GLY B 1 224 ? 33.38198 -29.51419 176.38166 1.000 81.29019 276 GLY B CA 1
ATOM 9000 C C . GLY B 1 224 ? 32.70982 -30.22076 177.53588 1.000 82.53597 276 GLY B C 1
ATOM 9001 O O . GLY B 1 224 ? 31.52563 -30.01872 177.81363 1.000 80.13985 276 GLY B O 1
ATOM 9002 N N . PHE B 1 225 ? 33.48547 -31.06089 178.21366 1.000 96.59322 277 PHE B N 1
ATOM 9003 C CA . PHE B 1 225 ? 32.98378 -31.87055 179.31517 1.000 94.75586 277 PHE B CA 1
ATOM 9004 C C . PHE B 1 225 ? 33.74896 -31.54716 180.58772 1.000 90.22641 277 PHE B C 1
ATOM 9005 O O . PHE B 1 225 ? 34.98106 -31.45791 180.57294 1.000 92.33529 277 PHE B O 1
ATOM 9013 N N . THR B 1 226 ? 33.01296 -31.36866 181.68100 1.000 90.09410 278 THR B N 1
ATOM 9014 C CA . THR B 1 226 ? 33.61080 -31.15332 182.98686 1.000 101.90324 278 THR B CA 1
ATOM 9015 C C . THR B 1 226 ? 34.16106 -32.47107 183.52677 1.000 104.04810 278 THR B C 1
ATOM 9016 O O . THR B 1 226 ? 34.04494 -33.52931 182.90148 1.000 98.58003 278 THR B O 1
ATOM 9020 N N . SER B 1 227 ? 34.77529 -32.40866 184.70972 1.000 105.79195 279 SER B N 1
ATOM 9021 C CA . SER B 1 227 ? 35.25806 -33.63072 185.34243 1.000 111.05965 279 SER B CA 1
ATOM 9022 C C . SER B 1 227 ? 34.10466 -34.55042 185.72201 1.000 106.22851 279 SER B C 1
ATOM 9023 O O . SER B 1 227 ? 34.28007 -35.77182 185.78190 1.000 110.41311 279 SER B O 1
ATOM 9026 N N . SER B 1 228 ? 32.92276 -33.98756 185.96348 1.000 123.73900 280 SER B N 1
ATOM 9027 C CA . SER B 1 228 ? 31.73682 -34.75471 186.31429 1.000 120.09600 280 SER B CA 1
ATOM 9028 C C . SER B 1 228 ? 30.91350 -35.16552 185.10015 1.000 119.67754 280 SER B C 1
ATOM 9029 O O . SER B 1 228 ? 29.79518 -35.66360 185.26554 1.000 120.57669 280 SER B O 1
ATOM 9032 N N . GLY B 1 229 ? 31.42963 -34.96077 183.89133 1.000 104.93149 281 GLY B N 1
ATOM 9033 C CA . GLY B 1 229 ? 30.73823 -35.39532 182.69652 1.000 107.16785 281 GLY B CA 1
ATOM 9034 C C . GLY B 1 229 ? 29.66115 -34.46233 182.19486 1.000 93.73999 281 GLY B C 1
ATOM 9035 O O . GLY B 1 229 ? 28.94324 -34.82300 181.25514 1.000 93.00129 281 GLY B O 1
ATOM 9036 N N . VAL B 1 230 ? 29.52020 -33.27658 182.78690 1.000 90.61407 282 VAL B N 1
ATOM 9037 C CA . VAL B 1 230 ? 28.52022 -32.32400 182.32190 1.000 88.33858 282 VAL B CA 1
ATOM 9038 C C . VAL B 1 230 ? 28.95143 -31.75812 180.97715 1.000 85.06177 282 VAL B C 1
ATOM 9039 O O . VAL B 1 230 ? 30.06672 -31.24016 180.83056 1.000 83.59546 282 VAL B O 1
ATOM 9043 N N . LYS B 1 231 ? 28.06632 -31.84809 179.98772 1.000 81.87809 283 LYS B N 1
ATOM 9044 C CA . LYS B 1 231 ? 28.34200 -31.28687 178.67079 1.000 84.25577 283 LYS B CA 1
ATOM 9045 C C . LYS B 1 231 ? 28.03443 -29.79623 178.70133 1.000 81.57344 283 LYS B C 1
ATOM 9046 O O . LYS B 1 231 ? 26.86725 -29.39450 178.74596 1.000 88.37818 283 LYS B O 1
ATOM 9052 N N . VAL B 1 232 ? 29.07897 -28.97566 178.68190 1.000 76.59651 284 VAL B N 1
ATOM 9053 C CA . VAL B 1 232 ? 28.94146 -27.52668 178.64293 1.000 72.71966 284 VAL B CA 1
ATOM 9054 C C . VAL B 1 232 ? 29.05526 -27.07865 177.19466 1.000 79.63720 284 VAL B C 1
ATOM 9055 O O . VAL B 1 232 ? 29.99789 -27.46088 176.48909 1.000 76.40646 284 VAL B O 1
ATOM 9059 N N . SER B 1 233 ? 28.09414 -26.27502 176.74810 1.000 72.06421 285 SER B N 1
ATOM 9060 C CA . SER B 1 233 ? 28.08522 -25.74744 175.39221 1.000 67.51067 285 SER B CA 1
ATOM 9061 C C . SER B 1 233 ? 27.87954 -24.24286 175.44797 1.000 73.79740 285 SER B C 1
ATOM 9062 O O . SER B 1 233 ? 27.01063 -23.75716 176.17976 1.000 68.78983 285 SER B O 1
ATOM 9065 N N . ILE B 1 234 ? 28.68028 -23.51117 174.68028 1.000 72.31630 286 ILE B N 1
ATOM 9066 C CA . ILE B 1 234 ? 28.56945 -22.06251 174.57465 1.000 69.46605 286 ILE B CA 1
ATOM 9067 C C . ILE B 1 234 ? 27.98031 -21.74523 173.20828 1.000 69.77126 286 ILE B C 1
ATOM 9068 O O . ILE B 1 234 ? 28.59380 -22.04210 172.17579 1.000 60.94089 286 ILE B O 1
ATOM 9073 N N . TYR B 1 235 ? 26.79385 -21.14721 173.19945 1.000 65.87905 287 TYR B N 1
ATOM 9074 C CA . TYR B 1 235 ? 26.09092 -20.82924 171.96577 1.000 59.68969 287 TYR B CA 1
ATOM 9075 C C . TYR B 1 235 ? 26.23678 -19.34983 171.63769 1.000 57.21460 287 TYR B C 1
ATOM 9076 O O . TYR B 1 235 ? 26.19614 -18.49647 172.52861 1.000 53.71990 287 TYR B O 1
ATOM 9085 N N . ALA B 1 236 ? 26.40174 -19.05648 170.35086 1.000 64.26027 288 ALA B N 1
ATOM 9086 C CA . ALA B 1 236 ? 26.49239 -17.68701 169.86348 1.000 61.12799 288 ALA B CA 1
ATOM 9087 C C . ALA B 1 236 ? 26.18279 -17.69527 168.37400 1.000 57.07831 288 ALA B C 1
ATOM 9088 O O . ALA B 1 236 ? 26.11900 -18.75191 167.74122 1.000 57.37634 288 ALA B O 1
ATOM 9090 N N . SER B 1 237 ? 25.98847 -16.49887 167.82132 1.000 60.00842 289 SER B N 1
ATOM 9091 C CA . SER B 1 237 ? 25.73582 -16.37351 166.39459 1.000 57.94354 289 SER B CA 1
ATOM 9092 C C . SER B 1 237 ? 26.87207 -17.02474 165.60462 1.000 58.43284 289 SER B C 1
ATOM 9093 O O . SER B 1 237 ? 28.02945 -16.99897 166.03461 1.000 61.96525 289 SER B O 1
ATOM 9096 N N . PRO B 1 238 ? 26.56345 -17.62808 164.45065 1.000 62.35952 290 PRO B N 1
ATOM 9097 C CA . PRO B 1 238 ? 27.56261 -18.47015 163.76425 1.000 66.30906 290 PRO B CA 1
ATOM 9098 C C . PRO B 1 238 ? 28.88904 -17.78008 163.48966 1.000 65.15174 290 PRO B C 1
ATOM 9099 O O . PRO B 1 238 ? 29.94517 -18.40764 163.63450 1.000 57.88777 290 PRO B O 1
ATOM 9103 N N . ASP B 1 239 ? 28.86968 -16.50755 163.09905 1.000 62.11902 291 ASP B N 1
ATOM 9104 C CA . ASP B 1 239 ? 30.10085 -15.79288 162.78682 1.000 60.06376 291 ASP B CA 1
ATOM 9105 C C . ASP B 1 239 ? 30.87648 -15.36293 164.02632 1.000 57.97280 291 ASP B C 1
ATOM 9106 O O . ASP B 1 239 ? 31.94322 -14.75504 163.88538 1.000 59.25642 291 ASP B O 1
ATOM 9111 N N . LYS B 1 240 ? 30.38133 -15.66628 165.22881 1.000 62.86154 292 LYS B N 1
ATOM 9112 C CA . LYS B 1 240 ? 31.04792 -15.28838 166.47056 1.000 61.34381 292 LYS B CA 1
ATOM 9113 C C . LYS B 1 240 ? 31.49526 -16.50088 167.27945 1.000 63.74796 292 LYS B C 1
ATOM 9114 O O . LYS B 1 240 ? 31.70280 -16.38678 168.49186 1.000 70.98435 292 LYS B O 1
ATOM 9120 N N . ARG B 1 241 ? 31.64608 -17.66163 166.63743 1.000 61.71716 293 ARG B N 1
ATOM 9121 C CA . ARG B 1 241 ? 31.99101 -18.87328 167.37473 1.000 64.83997 293 ARG B CA 1
ATOM 9122 C C . ARG B 1 241 ? 33.38322 -18.78778 167.98987 1.000 59.40882 293 ARG B C 1
ATOM 9123 O O . ARG B 1 241 ? 33.61829 -19.35538 169.06269 1.000 67.36728 293 ARG B O 1
ATOM 9131 N N . ASN B 1 242 ? 34.31276 -18.08586 167.33492 1.000 70.43981 294 ASN B N 1
ATOM 9132 C CA . ASN B 1 242 ? 35.66363 -17.94383 167.86987 1.000 69.70419 294 ASN B CA 1
ATOM 9133 C C . ASN B 1 242 ? 35.69210 -17.22312 169.21226 1.000 70.01021 294 ASN B C 1
ATOM 9134 O O . ASN B 1 242 ? 36.64550 -17.40260 169.97817 1.000 73.02916 294 ASN B O 1
ATOM 9139 N N . GLN B 1 243 ? 34.67660 -16.41632 169.51587 1.000 68.41484 295 GLN B N 1
ATOM 9140 C CA . GLN B 1 243 ? 34.64923 -15.63865 170.74878 1.000 71.55749 295 GLN B CA 1
ATOM 9141 C C . GLN B 1 243 ? 34.12035 -16.42172 171.94375 1.000 66.04284 295 GLN B C 1
ATOM 9142 O O . GLN B 1 243 ? 34.01629 -15.85333 173.03635 1.000 61.63098 295 GLN B O 1
ATOM 9148 N N . THR B 1 244 ? 33.78729 -17.69831 171.77148 1.000 65.87238 296 THR B N 1
ATOM 9149 C CA . THR B 1 244 ? 33.23170 -18.51458 172.84169 1.000 64.58307 296 THR B CA 1
ATOM 9150 C C . THR B 1 244 ? 34.27640 -19.36426 173.55140 1.000 67.29003 296 THR B C 1
ATOM 9151 O O . THR B 1 244 ? 33.92264 -20.11638 174.46468 1.000 74.77708 296 THR B O 1
ATOM 9155 N N . HIS B 1 245 ? 35.54812 -19.26520 173.15649 1.000 70.23895 297 HIS B N 1
ATOM 9156 C CA . HIS B 1 245 ? 36.56796 -20.16482 173.68969 1.000 68.45552 297 HIS B CA 1
ATOM 9157 C C . HIS B 1 245 ? 36.76279 -19.96820 175.18895 1.000 74.52074 297 HIS B C 1
ATOM 9158 O O . HIS B 1 245 ? 36.77545 -20.93978 175.95432 1.000 70.58499 297 HIS B O 1
ATOM 9165 N N . TYR B 1 246 ? 36.92832 -18.71758 175.63053 1.000 72.31165 298 TYR B N 1
ATOM 9166 C CA . TYR B 1 246 ? 37.16405 -18.48265 177.05250 1.000 77.30733 298 TYR B CA 1
ATOM 9167 C C . TYR B 1 246 ? 35.93826 -18.83336 177.88587 1.000 72.81928 298 TYR B C 1
ATOM 9168 O O . TYR B 1 246 ? 36.06961 -19.34372 179.00496 1.000 73.37428 298 TYR B O 1
ATOM 9177 N N . ALA B 1 247 ? 34.74033 -18.55066 177.36685 1.000 75.18884 299 ALA B N 1
ATOM 9178 C CA . ALA B 1 247 ? 33.52249 -18.87933 178.10007 1.000 69.73909 299 ALA B CA 1
ATOM 9179 C C . ALA B 1 247 ? 33.45306 -20.36835 178.40705 1.000 73.30000 299 ALA B C 1
ATOM 9180 O O . ALA B 1 247 ? 33.03885 -20.76560 179.50201 1.000 69.26478 299 ALA B O 1
ATOM 9182 N N . LEU B 1 248 ? 33.85868 -21.20764 177.45251 1.000 69.23188 300 LEU B N 1
ATOM 9183 C CA . LEU B 1 248 ? 33.89955 -22.64407 177.70020 1.000 77.71622 300 LEU B CA 1
ATOM 9184 C C . LEU B 1 248 ? 34.93879 -22.98403 178.76117 1.000 83.40842 300 LEU B C 1
ATOM 9185 O O . LEU B 1 248 ? 34.65714 -23.73473 179.70194 1.000 82.71061 300 LEU B O 1
ATOM 9190 N N . GLN B 1 249 ? 36.14845 -22.43454 178.62562 1.000 81.56653 301 GLN B N 1
ATOM 9191 C CA . GLN B 1 249 ? 37.20512 -22.69973 179.59807 1.000 83.62119 301 GLN B CA 1
ATOM 9192 C C . GLN B 1 249 ? 36.79788 -22.24366 180.99404 1.000 83.62374 301 GLN B C 1
ATOM 9193 O O . GLN B 1 249 ? 36.99200 -22.96668 181.97840 1.000 83.67304 301 GLN B O 1
ATOM 9199 N N . ALA B 1 250 ? 36.22903 -21.04044 181.09826 1.000 76.98438 302 ALA B N 1
ATOM 9200 C CA . ALA B 1 250 ? 35.84409 -20.51937 182.40517 1.000 79.20576 302 ALA B CA 1
ATOM 9201 C C . ALA B 1 250 ? 34.67416 -21.29828 182.99346 1.000 79.61485 302 ALA B C 1
ATOM 9202 O O . ALA B 1 250 ? 34.65054 -21.57290 184.19818 1.000 79.11637 302 ALA B O 1
ATOM 9204 N N . SER B 1 251 ? 33.69274 -21.65941 182.16321 1.000 79.94810 303 SER B N 1
ATOM 9205 C CA . SER B 1 251 ? 32.54800 -22.41702 182.66052 1.000 85.78561 303 SER B CA 1
ATOM 9206 C C . SER B 1 251 ? 32.96076 -23.80260 183.14469 1.000 80.82694 303 SER B C 1
ATOM 9207 O O . SER B 1 251 ? 32.47476 -24.27076 184.18069 1.000 84.49596 303 SER B O 1
ATOM 9210 N N . LEU B 1 252 ? 33.84835 -24.47675 182.40781 1.000 82.20366 304 LEU B N 1
ATOM 9211 C CA . LEU B 1 252 ? 34.31614 -25.79461 182.83180 1.000 87.79343 304 LEU B CA 1
ATOM 9212 C C . LEU B 1 252 ? 35.03207 -25.71606 184.17385 1.000 87.24357 304 LEU B C 1
ATOM 9213 O O . LEU B 1 252 ? 34.76758 -26.51289 185.08167 1.000 98.27030 304 LEU B O 1
ATOM 9218 N N . LYS B 1 253 ? 35.95220 -24.75939 184.31263 1.000 86.47673 305 LYS B N 1
ATOM 9219 C CA . LYS B 1 253 ? 36.70078 -24.62218 185.55735 1.000 95.04824 305 LYS B CA 1
ATOM 9220 C C . LYS B 1 253 ? 35.78723 -24.24868 186.71892 1.000 94.14870 305 LYS B C 1
ATOM 9221 O O . LYS B 1 253 ? 35.91586 -24.79542 187.82063 1.000 89.91996 305 LYS B O 1
ATOM 9227 N N . LEU B 1 254 ? 34.85688 -23.31852 186.49214 1.000 92.70788 306 LEU B N 1
ATOM 9228 C CA . LEU B 1 254 ? 34.02223 -22.82665 187.58390 1.000 91.56081 306 LEU B CA 1
ATOM 9229 C C . LEU B 1 254 ? 32.99703 -23.86672 188.01893 1.000 88.76796 306 LEU B C 1
ATOM 9230 O O . LEU B 1 254 ? 32.71690 -24.00351 189.21566 1.000 90.96674 306 LEU B O 1
ATOM 9235 N N . LEU B 1 255 ? 32.42612 -24.60930 187.06682 1.000 90.86610 307 LEU B N 1
ATOM 9236 C CA . LEU B 1 255 ? 31.44481 -25.62833 187.42635 1.000 91.58566 307 LEU B CA 1
ATOM 9237 C C . LEU B 1 255 ? 32.08188 -26.74389 188.24461 1.000 86.22826 307 LEU B C 1
ATOM 9238 O O . LEU B 1 255 ? 31.48056 -27.23328 189.20785 1.000 91.92801 307 LEU B O 1
ATOM 9243 N N . ASP B 1 256 ? 33.29638 -27.16103 187.87575 1.000 87.84494 308 ASP B N 1
ATOM 9244 C CA . ASP B 1 256 ? 34.01179 -28.15018 188.67655 1.000 95.54997 308 ASP B CA 1
ATOM 9245 C C . ASP B 1 256 ? 34.29050 -27.62211 190.07748 1.000 98.12882 308 ASP B C 1
ATOM 9246 O O . ASP B 1 256 ? 34.14452 -28.35234 191.06517 1.000 100.63534 308 ASP B O 1
ATOM 9251 N N . PHE B 1 257 ? 34.70377 -26.35605 190.18147 1.000 101.05440 309 PHE B N 1
ATOM 9252 C CA . PHE B 1 257 ? 34.94002 -25.76060 191.49231 1.000 94.10937 309 PHE B CA 1
ATOM 9253 C C . PHE B 1 257 ? 33.65489 -25.70677 192.30751 1.000 93.47112 309 PHE B C 1
ATOM 9254 O O . PHE B 1 257 ? 33.65296 -26.03102 193.50052 1.000 96.53909 309 PHE B O 1
ATOM 9262 N N . TYR B 1 258 ? 32.55175 -25.29068 191.68066 1.000 89.77209 310 TYR B N 1
ATOM 9263 C CA . TYR B 1 258 ? 31.28393 -25.19549 192.39635 1.000 90.30355 310 TYR B CA 1
ATOM 9264 C C . TYR B 1 258 ? 30.82814 -26.56005 192.89738 1.000 100.66911 310 TYR B C 1
ATOM 9265 O O . TYR B 1 258 ? 30.26176 -26.66998 193.99065 1.000 102.68827 310 TYR B O 1
ATOM 9274 N N . GLU B 1 259 ? 31.06188 -27.61229 192.10993 1.000 98.74519 311 GLU B N 1
ATOM 9275 C CA . GLU B 1 259 ? 30.68803 -28.95442 192.54451 1.000 97.57021 311 GLU B CA 1
ATOM 9276 C C . GLU B 1 259 ? 31.49609 -29.39028 193.76093 1.000 101.14310 311 GLU B C 1
ATOM 9277 O O . GLU B 1 259 ? 30.94083 -29.95611 194.70936 1.000 110.53628 311 GLU B O 1
ATOM 9283 N N . LYS B 1 260 ? 32.80802 -29.14211 193.75218 1.000 102.13109 312 LYS B N 1
ATOM 9284 C CA . LYS B 1 260 ? 33.63045 -29.50057 194.90383 1.000 106.63746 312 LYS B CA 1
ATOM 9285 C C . LYS B 1 260 ? 33.34234 -28.59703 196.09616 1.000 106.93010 312 LYS B C 1
ATOM 9286 O O . LYS B 1 260 ? 33.21244 -29.07769 197.22793 1.000 110.45636 312 LYS B O 1
ATOM 9292 N N . TYR B 1 261 ? 33.23900 -27.28649 195.86221 1.000 105.95130 313 TYR B N 1
ATOM 9293 C CA . TYR B 1 261 ? 33.05044 -26.34438 196.96175 1.000 107.41448 313 TYR B CA 1
ATOM 9294 C C . TYR B 1 261 ? 31.70181 -26.54912 197.64172 1.000 104.42265 313 TYR B C 1
ATOM 9295 O O . TYR B 1 261 ? 31.62082 -26.61995 198.87337 1.000 107.65141 313 TYR B O 1
ATOM 9304 N N . PHE B 1 262 ? 30.62999 -26.64733 196.85592 1.000 103.09784 314 PHE B N 1
ATOM 9305 C CA . PHE B 1 262 ? 29.30348 -26.87173 197.41426 1.000 105.38479 314 PHE B CA 1
ATOM 9306 C C . PHE B 1 262 ? 29.06614 -28.32229 197.80931 1.000 107.73007 314 PHE B C 1
ATOM 9307 O O . PHE B 1 262 ? 28.09551 -28.59904 198.52318 1.000 107.04172 314 PHE B O 1
ATOM 9315 N N . ASP B 1 263 ? 29.92431 -29.24331 197.36433 1.000 107.09944 315 ASP B N 1
ATOM 9316 C CA . ASP B 1 263 ? 29.75808 -30.67902 197.59870 1.000 110.76244 315 ASP B CA 1
ATOM 9317 C C . ASP B 1 263 ? 28.40938 -31.17790 197.08404 1.000 109.40103 315 ASP B C 1
ATOM 9318 O O . ASP B 1 263 ? 27.84227 -32.13715 197.61291 1.000 112.62644 315 ASP B O 1
ATOM 9323 N N . ILE B 1 264 ? 27.88811 -30.52520 196.04571 1.000 114.59705 316 ILE B N 1
ATOM 9324 C CA . ILE B 1 264 ? 26.62547 -30.89967 195.41705 1.000 103.29429 316 ILE B CA 1
ATOM 9325 C C . ILE B 1 264 ? 26.83116 -30.86008 193.91028 1.000 103.53847 316 ILE B C 1
ATOM 9326 O O . ILE B 1 264 ? 27.17174 -29.80866 193.35562 1.000 101.47496 316 ILE B O 1
ATOM 9331 N N . TYR B 1 265 ? 26.63094 -31.99775 193.25037 1.000 101.15115 317 TYR B N 1
ATOM 9332 C CA . TYR B 1 265 ? 26.78220 -32.05618 191.80454 1.000 105.38562 317 TYR B CA 1
ATOM 9333 C C . TYR B 1 265 ? 25.73303 -31.19302 191.11455 1.000 101.58529 317 TYR B C 1
ATOM 9334 O O . TYR B 1 265 ? 24.62013 -31.00444 191.61312 1.000 107.99179 317 TYR B O 1
ATOM 9343 N N . TYR B 1 266 ? 26.10223 -30.66273 189.96037 1.000 98.25778 318 TYR B N 1
ATOM 9344 C CA . TYR B 1 266 ? 25.12434 -30.06288 189.06558 1.000 97.74797 318 TYR B CA 1
ATOM 9345 C C . TYR B 1 266 ? 24.19013 -31.16295 188.57780 1.000 95.34350 318 TYR B C 1
ATOM 9346 O O . TYR B 1 266 ? 24.65833 -32.13319 187.96709 1.000 94.63734 318 TYR B O 1
ATOM 9355 N N . PRO B 1 267 ? 22.87993 -31.06751 188.82502 1.000 96.93538 319 PRO B N 1
ATOM 9356 C CA . PRO B 1 267 ? 22.00940 -32.24064 188.65986 1.000 90.24747 319 PRO B CA 1
ATOM 9357 C C . PRO B 1 267 ? 21.62157 -32.55228 187.22475 1.000 89.43467 319 PRO B C 1
ATOM 9358 O O . PRO B 1 267 ? 21.07157 -33.63463 186.97998 1.000 90.97519 319 PRO B O 1
ATOM 9362 N N . LEU B 1 268 ? 21.88401 -31.66297 186.27512 1.000 87.47781 320 LEU B N 1
ATOM 9363 C CA . LEU B 1 268 ? 21.46398 -31.86774 184.89763 1.000 87.73296 320 LEU B CA 1
ATOM 9364 C C . LEU B 1 268 ? 22.62125 -32.39944 184.05975 1.000 88.68701 320 LEU B C 1
ATOM 9365 O O . LEU B 1 268 ? 23.79617 -32.22239 184.39175 1.000 84.13604 320 LEU B O 1
ATOM 9370 N N . SER B 1 269 ? 22.26789 -33.06142 182.95553 1.000 83.78555 321 SER B N 1
ATOM 9371 C CA . SER B 1 269 ? 23.28490 -33.66292 182.10007 1.000 85.96564 321 SER B CA 1
ATOM 9372 C C . SER B 1 269 ? 24.06737 -32.61163 181.32400 1.000 88.63895 321 SER B C 1
ATOM 9373 O O . SER B 1 269 ? 25.26475 -32.79202 181.07501 1.000 85.43765 321 SER B O 1
ATOM 9376 N N . LYS B 1 270 ? 23.42120 -31.51441 180.93942 1.000 85.74493 322 LYS B N 1
ATOM 9377 C CA . LYS B 1 270 ? 24.06120 -30.47853 180.14618 1.000 81.19498 322 LYS B CA 1
ATOM 9378 C C . LYS B 1 270 ? 23.84251 -29.12061 180.79599 1.000 78.17990 322 LYS B C 1
ATOM 9379 O O . LYS B 1 270 ? 22.93250 -28.93075 181.60726 1.000 78.52340 322 LYS B O 1
ATOM 9385 N N . LEU B 1 271 ? 24.69980 -28.17425 180.42176 1.000 75.56087 323 LEU B N 1
ATOM 9386 C CA . LEU B 1 271 ? 24.56249 -26.78052 180.82479 1.000 70.34010 323 LEU B CA 1
ATOM 9387 C C . LEU B 1 271 ? 24.92778 -25.91185 179.63364 1.000 73.93345 323 LEU B C 1
ATOM 9388 O O . LEU B 1 271 ? 26.07238 -25.94239 179.17167 1.000 72.40328 323 LEU B O 1
ATOM 9393 N N . ASP B 1 272 ? 23.95902 -25.15180 179.13322 1.000 69.65561 324 ASP B N 1
ATOM 9394 C CA . ASP B 1 272 ? 24.15661 -24.30254 177.96853 1.000 59.97183 324 ASP B CA 1
ATOM 9395 C C . ASP B 1 272 ? 24.30840 -22.84609 178.38523 1.000 65.31026 324 ASP B C 1
ATOM 9396 O O . ASP B 1 272 ? 23.61678 -22.36953 179.29033 1.000 59.91823 324 ASP B O 1
ATOM 9401 N N . LEU B 1 273 ? 25.22419 -22.14795 177.71800 1.000 66.97979 325 LEU B N 1
ATOM 9402 C CA . LEU B 1 273 ? 25.41475 -20.71173 177.87357 1.000 57.31566 325 LEU B CA 1
ATOM 9403 C C . LEU B 1 273 ? 25.28406 -20.08401 176.49511 1.000 64.67607 325 LEU B C 1
ATOM 9404 O O . LEU B 1 273 ? 26.05097 -20.41760 175.58631 1.000 70.69695 325 LEU B O 1
ATOM 9409 N N . ILE B 1 274 ? 24.31901 -19.18315 176.33540 1.000 59.20849 326 ILE B N 1
ATOM 9410 C CA . ILE B 1 274 ? 23.98755 -18.62714 175.02955 1.000 56.45632 326 ILE B CA 1
ATOM 9411 C C . ILE B 1 274 ? 24.03807 -17.10654 175.11084 1.000 55.26934 326 ILE B C 1
ATOM 9412 O O . ILE B 1 274 ? 23.50434 -16.50757 176.05168 1.000 50.70431 326 ILE B O 1
ATOM 9417 N N . ALA B 1 275 ? 24.70056 -16.48846 174.13587 1.000 52.08291 327 ALA B N 1
ATOM 9418 C CA . ALA B 1 275 ? 24.82270 -15.03710 174.06414 1.000 53.88012 327 ALA B CA 1
ATOM 9419 C C . ALA B 1 275 ? 23.67306 -14.49423 173.22384 1.000 54.07603 327 ALA B C 1
ATOM 9420 O O . ALA B 1 275 ? 23.65046 -14.67106 172.00165 1.000 52.70345 327 ALA B O 1
ATOM 9422 N N . ILE B 1 276 ? 22.72293 -13.83212 173.87592 1.000 53.37432 328 ILE B N 1
ATOM 9423 C CA . ILE B 1 276 ? 21.54840 -13.29569 173.19387 1.000 55.92798 328 ILE B CA 1
ATOM 9424 C C . ILE B 1 276 ? 21.87766 -11.89648 172.68642 1.000 51.10198 328 ILE B C 1
ATOM 9425 O O . ILE B 1 276 ? 22.34163 -11.04899 173.46304 1.000 48.33490 328 ILE B O 1
ATOM 9430 N N . PRO B 1 277 ? 21.65800 -11.61099 171.39980 1.000 54.63847 329 PRO B N 1
ATOM 9431 C CA . PRO B 1 277 ? 22.03441 -10.28939 170.87162 1.000 53.14264 329 PRO B CA 1
ATOM 9432 C C . PRO B 1 277 ? 21.23096 -9.14382 171.46169 1.000 47.94909 329 PRO B C 1
ATOM 9433 O O . PRO B 1 277 ? 21.76216 -8.03349 171.58480 1.000 53.64850 329 PRO B O 1
ATOM 9437 N N . ASP B 1 278 ? 19.97068 -9.36924 171.82212 1.000 52.86960 330 ASP B N 1
ATOM 9438 C CA . ASP B 1 278 ? 19.12939 -8.35424 172.45598 1.000 47.76538 330 ASP B CA 1
ATOM 9439 C C . ASP B 1 278 ? 18.74347 -8.87586 173.83611 1.000 49.35208 330 ASP B C 1
ATOM 9440 O O . ASP B 1 278 ? 17.85591 -9.72585 173.95937 1.000 51.22760 330 ASP B O 1
ATOM 9445 N N . PHE B 1 279 ? 19.40457 -8.36422 174.87237 1.000 48.27305 331 PHE B N 1
ATOM 9446 C CA . PHE B 1 279 ? 19.19610 -8.85561 176.22761 1.000 50.44380 331 PHE B CA 1
ATOM 9447 C C . PHE B 1 279 ? 19.37715 -7.70118 177.20155 1.000 58.24018 331 PHE B C 1
ATOM 9448 O O . PHE B 1 279 ? 20.33888 -6.93676 177.08244 1.000 60.05913 331 PHE B O 1
ATOM 9456 N N . ALA B 1 280 ? 18.45387 -7.57705 178.15881 1.000 58.45018 332 ALA B N 1
ATOM 9457 C CA . ALA B 1 280 ? 18.42691 -6.41541 179.04246 1.000 62.88521 332 ALA B CA 1
ATOM 9458 C C . ALA B 1 280 ? 19.38672 -6.54633 180.22659 1.000 64.51579 332 ALA B C 1
ATOM 9459 O O . ALA B 1 280 ? 20.23482 -5.66303 180.40803 1.000 76.85522 332 ALA B O 1
ATOM 9461 N N . PRO B 1 281 ? 19.31107 -7.58918 181.05554 1.000 70.79210 333 PRO B N 1
ATOM 9462 C CA . PRO B 1 281 ? 20.25971 -7.70789 182.16578 1.000 81.04848 333 PRO B CA 1
ATOM 9463 C C . PRO B 1 281 ? 21.58631 -8.25672 181.65343 1.000 72.89492 333 PRO B C 1
ATOM 9464 O O . PRO B 1 281 ? 21.74837 -8.54092 180.47049 1.000 70.04378 333 PRO B O 1
ATOM 9468 N N . GLY B 1 282 ? 22.54394 -8.39676 182.57110 1.000 67.53220 334 GLY B N 1
ATOM 9469 C CA . GLY B 1 282 ? 23.80976 -9.01100 182.20544 1.000 75.61810 334 GLY B CA 1
ATOM 9470 C C . GLY B 1 282 ? 23.65245 -10.45867 181.78448 1.000 69.50959 334 GLY B C 1
ATOM 9471 O O . GLY B 1 282 ? 24.33076 -10.92439 180.86507 1.000 66.64056 334 GLY B O 1
ATOM 9472 N N . ALA B 1 283 ? 22.75066 -11.18299 182.44271 1.000 67.53868 335 ALA B N 1
ATOM 9473 C CA . ALA B 1 283 ? 22.51845 -12.59678 182.17822 1.000 73.13463 335 ALA B CA 1
ATOM 9474 C C . ALA B 1 283 ? 21.28608 -13.03867 182.95686 1.000 73.10886 335 ALA B C 1
ATOM 9475 O O . ALA B 1 283 ? 20.74665 -12.29448 183.77980 1.000 69.97574 335 ALA B O 1
ATOM 9477 N N . MET B 1 284 ? 20.85099 -14.26897 182.68778 1.000 63.74303 336 MET B N 1
ATOM 9478 C CA . MET B 1 284 ? 19.70704 -14.86513 183.36626 1.000 65.64244 336 MET B CA 1
ATOM 9479 C C . MET B 1 284 ? 19.98756 -16.34189 183.59384 1.000 72.55586 336 MET B C 1
ATOM 9480 O O . MET B 1 284 ? 20.35505 -17.05811 182.65791 1.000 68.46214 336 MET B O 1
ATOM 9485 N N . GLU B 1 285 ? 19.79464 -16.79373 184.83141 1.000 70.37556 337 GLU B N 1
ATOM 9486 C CA . GLU B 1 285 ? 20.25776 -18.10705 185.28126 1.000 72.09605 337 GLU B CA 1
ATOM 9487 C C . GLU B 1 285 ? 19.26609 -19.23310 185.01136 1.000 68.69266 337 GLU B C 1
ATOM 9488 O O . GLU B 1 285 ? 19.11916 -20.13513 185.84368 1.000 68.19598 337 GLU B O 1
ATOM 9494 N N . ASN B 1 286 ? 18.58181 -19.22654 183.86979 1.000 69.37830 338 ASN B N 1
ATOM 9495 C CA . ASN B 1 286 ? 17.67391 -20.31874 183.53519 1.000 67.38325 338 ASN B CA 1
ATOM 9496 C C . ASN B 1 286 ? 18.39806 -21.65682 183.60828 1.000 66.42596 338 ASN B C 1
ATOM 9497 O O . ASN B 1 286 ? 19.42888 -21.85386 182.95729 1.000 66.61160 338 ASN B O 1
ATOM 9502 N N . TRP B 1 287 ? 17.85832 -22.56633 184.42063 1.000 67.97928 339 TRP B N 1
ATOM 9503 C CA . TRP B 1 287 ? 18.49540 -23.84413 184.72207 1.000 69.23571 339 TRP B CA 1
ATOM 9504 C C . TRP B 1 287 ? 18.80837 -24.63870 183.46049 1.000 65.74423 339 TRP B C 1
ATOM 9505 O O . TRP B 1 287 ? 17.89667 -25.09079 182.76276 1.000 63.31072 339 TRP B O 1
ATOM 9516 N N . GLY B 1 288 ? 20.09483 -24.81260 183.15990 1.000 66.38800 340 GLY B N 1
ATOM 9517 C CA . GLY B 1 288 ? 20.51874 -25.55676 181.99500 1.000 63.44048 340 GLY B CA 1
ATOM 9518 C C . GLY B 1 288 ? 20.58960 -24.76089 180.71052 1.000 66.43179 340 GLY B C 1
ATOM 9519 O O . GLY B 1 288 ? 21.05318 -25.29644 179.69518 1.000 63.87940 340 GLY B O 1
ATOM 9520 N N . LEU B 1 289 ? 20.15057 -23.49612 180.71912 1.000 62.71882 341 LEU B N 1
ATOM 9521 C CA . LEU B 1 289 ? 20.14797 -22.65586 179.52011 1.000 63.67168 341 LEU B CA 1
ATOM 9522 C C . LEU B 1 289 ? 20.32728 -21.20737 179.98619 1.000 61.49257 341 LEU B C 1
ATOM 9523 O O . LEU B 1 289 ? 19.39274 -20.40351 180.02037 1.000 55.16129 341 LEU B O 1
ATOM 9528 N N . ILE B 1 290 ? 21.55889 -20.87392 180.35668 1.000 57.59416 342 ILE B N 1
ATOM 9529 C CA . ILE B 1 290 ? 21.86411 -19.55108 180.88957 1.000 61.59802 342 ILE B CA 1
ATOM 9530 C C . ILE B 1 290 ? 22.02119 -18.57318 179.73140 1.000 62.34593 342 ILE B C 1
ATOM 9531 O O . ILE B 1 290 ? 22.92253 -18.71845 178.89837 1.000 60.80342 342 ILE B O 1
ATOM 9536 N N . THR B 1 291 ? 21.14412 -17.57555 179.67817 1.000 56.02523 343 THR B N 1
ATOM 9537 C CA . THR B 1 291 ? 21.21343 -16.53282 178.66606 1.000 58.22211 343 THR B CA 1
ATOM 9538 C C . THR B 1 291 ? 22.11827 -15.40060 179.13763 1.000 58.25802 343 THR B C 1
ATOM 9539 O O . THR B 1 291 ? 22.19211 -15.09686 180.33005 1.000 57.52494 343 THR B O 1
ATOM 9543 N N . TYR B 1 292 ? 22.81168 -14.77816 178.18546 1.000 53.74506 344 TYR B N 1
ATOM 9544 C CA . TYR B 1 292 ? 23.81051 -13.76234 178.48908 1.000 56.05334 344 TYR B CA 1
ATOM 9545 C C . TYR B 1 292 ? 23.67543 -12.59745 177.52149 1.000 54.15629 344 TYR B C 1
ATOM 9546 O O . TYR B 1 292 ? 23.15006 -12.73788 176.41480 1.000 54.48130 344 TYR B O 1
ATOM 9555 N N . ARG B 1 293 ? 24.16743 -11.43997 177.95241 1.000 53.84919 345 ARG B N 1
ATOM 9556 C CA . ARG B 1 293 ? 24.52468 -10.39266 177.01117 1.000 50.68764 345 ARG B CA 1
ATOM 9557 C C . ARG B 1 293 ? 25.84212 -10.76299 176.34673 1.000 53.44763 345 ARG B C 1
ATOM 9558 O O . ARG B 1 293 ? 26.70136 -11.41029 176.95210 1.000 62.70040 345 ARG B O 1
ATOM 9566 N N . GLU B 1 294 ? 25.99743 -10.35208 175.08705 1.000 52.45288 346 GLU B N 1
ATOM 9567 C CA . GLU B 1 294 ? 27.21684 -10.69254 174.36167 1.000 54.52119 346 GLU B CA 1
ATOM 9568 C C . GLU B 1 294 ? 28.45441 -10.12806 175.04707 1.000 58.82978 346 GLU B C 1
ATOM 9569 O O . GLU B 1 294 ? 29.52459 -10.74526 174.99884 1.000 57.65518 346 GLU B O 1
ATOM 9575 N N . THR B 1 295 ? 28.32922 -8.96866 175.69638 1.000 49.73284 347 THR B N 1
ATOM 9576 C CA . THR B 1 295 ? 29.43546 -8.41117 176.46399 1.000 55.30968 347 THR B CA 1
ATOM 9577 C C . THR B 1 295 ? 29.69354 -9.16848 177.75962 1.000 56.80074 347 THR B C 1
ATOM 9578 O O . THR B 1 295 ? 30.74801 -8.96974 178.37292 1.000 55.28052 347 THR B O 1
ATOM 9582 N N . SER B 1 296 ? 28.76668 -10.02390 178.18909 1.000 58.40991 348 SER B N 1
ATOM 9583 C CA . SER B 1 296 ? 28.93282 -10.80250 179.40777 1.000 60.44307 348 SER B CA 1
ATOM 9584 C C . SER B 1 296 ? 29.48255 -12.19966 179.15701 1.000 61.71185 348 SER B C 1
ATOM 9585 O O . SER B 1 296 ? 29.88961 -12.86647 180.11331 1.000 65.74794 348 SER B O 1
ATOM 9588 N N . LEU B 1 297 ? 29.51127 -12.65696 177.90574 1.000 58.57369 349 LEU B N 1
ATOM 9589 C CA . LEU B 1 297 ? 29.89692 -14.03306 177.62221 1.000 62.69051 349 LEU B CA 1
ATOM 9590 C C . LEU B 1 297 ? 31.03729 -14.11184 176.61611 1.000 60.13418 349 LEU B C 1
ATOM 9591 O O . LEU B 1 297 ? 32.00285 -14.85463 176.82086 1.000 63.53264 349 LEU B O 1
ATOM 9596 N N . LEU B 1 298 ? 30.93755 -13.35375 175.52999 1.000 64.04664 350 LEU B N 1
ATOM 9597 C CA . LEU B 1 298 ? 31.89793 -13.46197 174.44334 1.000 62.45580 350 LEU B CA 1
ATOM 9598 C C . LEU B 1 298 ? 33.16447 -12.67088 174.74979 1.000 56.58349 350 LEU B C 1
ATOM 9599 O O . LEU B 1 298 ? 33.13277 -11.63597 175.42083 1.000 56.64612 350 LEU B O 1
ATOM 9604 N N . PHE B 1 299 ? 34.29152 -13.17747 174.25039 1.000 67.53814 351 PHE B N 1
ATOM 9605 C CA . PHE B 1 299 ? 35.59022 -12.54878 174.45411 1.000 64.76530 351 PHE B CA 1
ATOM 9606 C C . PHE B 1 299 ? 36.39770 -12.63948 173.16903 1.000 70.77430 351 PHE B C 1
ATOM 9607 O O . PHE B 1 299 ? 36.51927 -13.72037 172.58516 1.000 72.94781 351 PHE B O 1
ATOM 9615 N N . ASP B 1 300 ? 36.95467 -11.51241 172.74224 1.000 78.62446 352 ASP B N 1
ATOM 9616 C CA . ASP B 1 300 ? 37.80907 -11.45644 171.55591 1.000 81.76129 352 ASP B CA 1
ATOM 9617 C C . ASP B 1 300 ? 39.17167 -10.90413 171.94512 1.000 84.06232 352 ASP B C 1
ATOM 9618 O O . ASP B 1 300 ? 39.27023 -9.71950 172.31743 1.000 87.91910 352 ASP B O 1
ATOM 9623 N N . PRO B 1 301 ? 40.24277 -11.69903 171.87322 1.000 85.66956 353 PRO B N 1
ATOM 9624 C CA . PRO B 1 301 ? 41.55549 -11.21120 172.33372 1.000 85.99290 353 PRO B CA 1
ATOM 9625 C C . PRO B 1 301 ? 42.04146 -9.96507 171.61258 1.000 85.43669 353 PRO B C 1
ATOM 9626 O O . PRO B 1 301 ? 42.89837 -9.25320 172.15088 1.000 94.38777 353 PRO B O 1
ATOM 9630 N N . LYS B 1 302 ? 41.52194 -9.67241 170.41963 1.000 83.62569 354 LYS B N 1
ATOM 9631 C CA . LYS B 1 302 ? 41.98022 -8.50601 169.67532 1.000 87.45045 354 LYS B CA 1
ATOM 9632 C C . LYS B 1 302 ? 41.29821 -7.22320 170.13500 1.000 86.65875 354 LYS B C 1
ATOM 9633 O O . LYS B 1 302 ? 41.90064 -6.14623 170.05992 1.000 90.72658 354 LYS B O 1
ATOM 9639 N N . THR B 1 303 ? 40.06323 -7.31316 170.63189 1.000 83.98706 355 THR B N 1
ATOM 9640 C CA . THR B 1 303 ? 39.29972 -6.12868 170.99440 1.000 80.22528 355 THR B CA 1
ATOM 9641 C C . THR B 1 303 ? 38.76166 -6.14099 172.41927 1.000 80.24214 355 THR B C 1
ATOM 9642 O O . THR B 1 303 ? 38.11482 -5.16795 172.82157 1.000 77.26226 355 THR B O 1
ATOM 9646 N N . SER B 1 304 ? 38.99786 -7.19902 173.18867 1.000 78.96983 356 SER B N 1
ATOM 9647 C CA . SER B 1 304 ? 38.51949 -7.29525 174.56242 1.000 77.86243 356 SER B CA 1
ATOM 9648 C C . SER B 1 304 ? 39.70680 -7.15632 175.50513 1.000 79.52302 356 SER B C 1
ATOM 9649 O O . SER B 1 304 ? 40.67949 -7.91154 175.39933 1.000 80.51191 356 SER B O 1
ATOM 9652 N N . SER B 1 305 ? 39.62398 -6.19489 176.42130 1.000 73.77638 357 SER B N 1
ATOM 9653 C CA . SER B 1 305 ? 40.70719 -5.92366 177.35260 1.000 78.54560 357 SER B CA 1
ATOM 9654 C C . SER B 1 305 ? 40.71560 -6.95334 178.48169 1.000 80.42920 357 SER B C 1
ATOM 9655 O O . SER B 1 305 ? 39.87719 -7.85713 178.54743 1.000 81.98586 357 SER B O 1
ATOM 9658 N N . ALA B 1 306 ? 41.68714 -6.81316 179.38789 1.000 86.60901 358 ALA B N 1
ATOM 9659 C CA . ALA B 1 306 ? 41.75047 -7.69911 180.54490 1.000 80.14504 358 ALA B CA 1
ATOM 9660 C C . ALA B 1 306 ? 40.60660 -7.43691 181.51435 1.000 82.66359 358 ALA B C 1
ATOM 9661 O O . ALA B 1 306 ? 40.12911 -8.36769 182.17293 1.000 85.10052 358 ALA B O 1
ATOM 9663 N N . SER B 1 307 ? 40.15875 -6.18334 181.62111 1.000 82.77997 359 SER B N 1
ATOM 9664 C CA . SER B 1 307 ? 38.99777 -5.88844 182.45253 1.000 80.23738 359 SER B CA 1
ATOM 9665 C C . SER B 1 307 ? 37.72800 -6.48691 181.86210 1.000 80.99878 359 SER B C 1
ATOM 9666 O O . SER B 1 307 ? 36.83886 -6.91172 182.60922 1.000 80.05250 359 SER B O 1
ATOM 9669 N N . ASP B 1 308 ? 37.62233 -6.52580 180.53121 1.000 83.95637 360 ASP B N 1
ATOM 9670 C CA . ASP B 1 308 ? 36.54214 -7.27737 179.90168 1.000 73.91485 360 ASP B CA 1
ATOM 9671 C C . ASP B 1 308 ? 36.65508 -8.75994 180.22639 1.000 80.34493 360 ASP B C 1
ATOM 9672 O O . ASP B 1 308 ? 35.64610 -9.42677 180.48436 1.000 78.83514 360 ASP B O 1
ATOM 9677 N N . LYS B 1 309 ? 37.87999 -9.29321 180.20860 1.000 78.37821 361 LYS B N 1
ATOM 9678 C CA . LYS B 1 309 ? 38.09893 -10.68025 180.60433 1.000 77.28893 361 LYS B CA 1
ATOM 9679 C C . LYS B 1 309 ? 37.65948 -10.91823 182.04282 1.000 78.87795 361 LYS B C 1
ATOM 9680 O O . LYS B 1 309 ? 37.02727 -11.93666 182.34796 1.000 81.58473 361 LYS B O 1
ATOM 9686 N N . LEU B 1 310 ? 37.98633 -9.98669 182.94133 1.000 75.72354 362 LEU B N 1
ATOM 9687 C CA . LEU B 1 310 ? 37.55362 -10.11080 184.32867 1.000 83.22226 362 LEU B CA 1
ATOM 9688 C C . LEU B 1 310 ? 36.03450 -10.02677 184.42900 1.000 80.64355 362 LEU B C 1
ATOM 9689 O O . LEU B 1 310 ? 35.41415 -10.75904 185.20909 1.000 78.16510 362 LEU B O 1
ATOM 9694 N N . TRP B 1 311 ? 35.41850 -9.14545 183.63595 1.000 76.63544 363 TRP B N 1
ATOM 9695 C CA . TRP B 1 311 ? 33.96821 -8.97836 183.68183 1.000 72.25905 363 TRP B CA 1
ATOM 9696 C C . TRP B 1 311 ? 33.24798 -10.24888 183.24459 1.000 73.53396 363 TRP B C 1
ATOM 9697 O O . TRP B 1 311 ? 32.30296 -10.69826 183.90372 1.000 69.56144 363 TRP B O 1
ATOM 9708 N N . VAL B 1 312 ? 33.67365 -10.83429 182.12188 1.000 68.08928 364 VAL B N 1
ATOM 9709 C CA . VAL B 1 312 ? 33.04839 -12.06228 181.63587 1.000 73.09971 364 VAL B CA 1
ATOM 9710 C C . VAL B 1 312 ? 33.17703 -13.16981 182.67333 1.000 72.67390 364 VAL B C 1
ATOM 9711 O O . VAL B 1 312 ? 32.24398 -13.95422 182.88698 1.000 69.50056 364 VAL B O 1
ATOM 9715 N N . THR B 1 313 ? 34.33217 -13.24696 183.33848 1.000 74.54544 365 THR B N 1
ATOM 9716 C CA . THR B 1 313 ? 34.52835 -14.25744 184.37306 1.000 73.87314 365 THR B CA 1
ATOM 9717 C C . THR B 1 313 ? 33.57123 -14.04425 185.54040 1.000 76.18582 365 THR B C 1
ATOM 9718 O O . THR B 1 313 ? 33.08141 -15.01152 186.13526 1.000 81.98498 365 THR B O 1
ATOM 9722 N N . ARG B 1 314 ? 33.28703 -12.78317 185.87805 1.000 78.40268 366 ARG B N 1
ATOM 9723 C CA . ARG B 1 314 ? 32.37228 -12.49583 186.97941 1.000 75.23886 366 ARG B CA 1
ATOM 9724 C C . ARG B 1 314 ? 30.96591 -12.99160 186.67057 1.000 75.49365 366 ARG B C 1
ATOM 9725 O O . ARG B 1 314 ? 30.32739 -13.64320 187.50454 1.000 73.67687 366 ARG B O 1
ATOM 9733 N N . VAL B 1 315 ? 30.46586 -12.68883 185.47068 1.000 74.18276 367 VAL B N 1
ATOM 9734 C CA . VAL B 1 315 ? 29.08333 -13.01687 185.13839 1.000 77.96801 367 VAL B CA 1
ATOM 9735 C C . VAL B 1 315 ? 28.89797 -14.52578 185.03922 1.000 71.61462 367 VAL B C 1
ATOM 9736 O O . VAL B 1 315 ? 27.89699 -15.07209 185.51737 1.000 73.45546 367 VAL B O 1
ATOM 9740 N N . ILE B 1 316 ? 29.85377 -15.22332 184.42014 1.000 71.93854 368 ILE B N 1
ATOM 9741 C CA . ILE B 1 316 ? 29.77938 -16.68127 184.34464 1.000 69.49820 368 ILE B CA 1
ATOM 9742 C C . ILE B 1 316 ? 29.78325 -17.28262 185.74456 1.000 71.74756 368 ILE B C 1
ATOM 9743 O O . ILE B 1 316 ? 28.94697 -18.13081 186.07860 1.000 75.48658 368 ILE B O 1
ATOM 9748 N N . ALA B 1 317 ? 30.73157 -16.85383 186.58379 1.000 74.33620 369 ALA B N 1
ATOM 9749 C CA . ALA B 1 317 ? 30.75010 -17.30133 187.97297 1.000 79.68792 369 ALA B CA 1
ATOM 9750 C C . ALA B 1 317 ? 29.48051 -16.89448 188.70731 1.000 77.45894 369 ALA B C 1
ATOM 9751 O O . ALA B 1 317 ? 29.02446 -17.61164 189.60488 1.000 79.61181 369 ALA B O 1
ATOM 9753 N N . HIS B 1 318 ? 28.90121 -15.74863 188.34405 1.000 76.73966 370 HIS B N 1
ATOM 9754 C CA . HIS B 1 318 ? 27.66817 -15.30165 188.98188 1.000 79.82220 370 HIS B CA 1
ATOM 9755 C C . HIS B 1 318 ? 26.49793 -16.20569 188.61483 1.000 78.79039 370 HIS B C 1
ATOM 9756 O O . HIS B 1 318 ? 25.70586 -16.59062 189.48316 1.000 80.62766 370 HIS B O 1
ATOM 9763 N N . GLU B 1 319 ? 26.37463 -16.55712 187.33315 1.000 75.02592 371 GLU B N 1
ATOM 9764 C CA . GLU B 1 319 ? 25.24964 -17.36945 186.88580 1.000 74.62733 371 GLU B CA 1
ATOM 9765 C C . GLU B 1 319 ? 25.42620 -18.84361 187.22241 1.000 77.84519 371 GLU B C 1
ATOM 9766 O O . GLU B 1 319 ? 24.43760 -19.52950 187.50526 1.000 78.78675 371 GLU B O 1
ATOM 9772 N N . LEU B 1 320 ? 26.65919 -19.35341 187.18897 1.000 76.76193 372 LEU B N 1
ATOM 9773 C CA . LEU B 1 320 ? 26.87633 -20.74413 187.57250 1.000 78.97454 372 LEU B CA 1
ATOM 9774 C C . LEU B 1 320 ? 26.63727 -20.94197 189.06342 1.000 81.05950 372 LEU B C 1
ATOM 9775 O O . LEU B 1 320 ? 26.14046 -21.99320 189.48278 1.000 84.92255 372 LEU B O 1
ATOM 9780 N N . ALA B 1 321 ? 26.98328 -19.94295 189.88020 1.000 79.77855 373 ALA B N 1
ATOM 9781 C CA . ALA B 1 321 ? 26.64704 -20.00588 191.29822 1.000 82.75501 373 ALA B CA 1
ATOM 9782 C C . ALA B 1 321 ? 25.13952 -20.00452 191.50823 1.000 86.34734 373 ALA B C 1
ATOM 9783 O O . ALA B 1 321 ? 24.64821 -20.55998 192.49771 1.000 83.52173 373 ALA B O 1
ATOM 9785 N N . HIS B 1 322 ? 24.39274 -19.38408 190.59083 1.000 78.21239 374 HIS B N 1
ATOM 9786 C CA . HIS B 1 322 ? 22.93857 -19.36415 190.69824 1.000 78.42323 374 HIS B CA 1
ATOM 9787 C C . HIS B 1 322 ? 22.33542 -20.75248 190.53402 1.000 82.79850 374 HIS B C 1
ATOM 9788 O O . HIS B 1 322 ? 21.22422 -21.00123 191.01716 1.000 82.62530 374 HIS B O 1
ATOM 9795 N N . GLN B 1 323 ? 23.03456 -21.65835 189.84256 1.000 79.76754 375 GLN B N 1
ATOM 9796 C CA . GLN B 1 323 ? 22.53368 -23.02132 189.69537 1.000 82.88335 375 GLN B CA 1
ATOM 9797 C C . GLN B 1 323 ? 22.30547 -23.67587 191.05180 1.000 86.97791 375 GLN B C 1
ATOM 9798 O O . GLN B 1 323 ? 21.43668 -24.54536 191.18505 1.000 84.49778 375 GLN B O 1
ATOM 9804 N N . TRP B 1 324 ? 23.07583 -23.27489 192.06421 1.000 84.78550 376 TRP B N 1
ATOM 9805 C CA . TRP B 1 324 ? 22.84375 -23.67938 193.44657 1.000 90.69009 376 TRP B CA 1
ATOM 9806 C C . TRP B 1 324 ? 22.05390 -22.62012 194.20941 1.000 88.78036 376 TRP B C 1
ATOM 9807 O O . TRP B 1 324 ? 20.96239 -22.89549 194.71563 1.000 90.06830 376 TRP B O 1
ATOM 9818 N N . PHE B 1 325 ? 22.59082 -21.40108 194.29698 1.000 90.07805 377 PHE B N 1
ATOM 9819 C CA . PHE B 1 325 ? 21.90406 -20.29096 194.95819 1.000 88.30434 377 PHE B CA 1
ATOM 9820 C C . PHE B 1 325 ? 20.96330 -19.63435 193.95254 1.000 87.79654 377 PHE B C 1
ATOM 9821 O O . PHE B 1 325 ? 21.28221 -18.63414 193.30737 1.000 83.71786 377 PHE B O 1
ATOM 9829 N N . GLY B 1 326 ? 19.77174 -20.21140 193.83030 1.000 92.95844 378 GLY B N 1
ATOM 9830 C CA . GLY B 1 326 ? 18.79138 -19.70252 192.89135 1.000 83.40739 378 GLY B CA 1
ATOM 9831 C C . GLY B 1 326 ? 17.95104 -20.78879 192.25902 1.000 85.08665 378 GLY B C 1
ATOM 9832 O O . GLY B 1 326 ? 16.72569 -20.81134 192.40940 1.000 82.37664 378 GLY B O 1
ATOM 9833 N N . ASN B 1 327 ? 18.60895 -21.69884 191.54409 1.000 84.54526 379 ASN B N 1
ATOM 9834 C CA . ASN B 1 327 ? 17.90562 -22.79294 190.88657 1.000 81.66338 379 ASN B CA 1
ATOM 9835 C C . ASN B 1 327 ? 17.66181 -23.94654 191.85322 1.000 84.13590 379 ASN B C 1
ATOM 9836 O O . ASN B 1 327 ? 16.51721 -24.35999 192.06804 1.000 85.03889 379 ASN B O 1
ATOM 9841 N N . LEU B 1 328 ? 18.73442 -24.47886 192.44439 1.000 90.77609 380 LEU B N 1
ATOM 9842 C CA . LEU B 1 328 ? 18.59057 -25.55408 193.42167 1.000 89.62123 380 LEU B CA 1
ATOM 9843 C C . LEU B 1 328 ? 17.82341 -25.07960 194.65044 1.000 94.29504 380 LEU B C 1
ATOM 9844 O O . LEU B 1 328 ? 16.84110 -25.70587 195.06531 1.000 95.46693 380 LEU B O 1
ATOM 9849 N N . VAL B 1 329 ? 18.25894 -23.97211 195.24564 1.000 100.47680 381 VAL B N 1
ATOM 9850 C CA . VAL B 1 329 ? 17.59137 -23.36730 196.39246 1.000 98.87412 381 VAL B CA 1
ATOM 9851 C C . VAL B 1 329 ? 17.09851 -21.99128 195.96987 1.000 99.82675 381 VAL B C 1
ATOM 9852 O O . VAL B 1 329 ? 17.90006 -21.12992 195.58801 1.000 94.73535 381 VAL B O 1
ATOM 9856 N N . THR B 1 330 ? 15.78744 -21.78295 196.04795 1.000 97.92417 382 THR B N 1
ATOM 9857 C CA . THR B 1 330 ? 15.15256 -20.54428 195.62574 1.000 99.98103 382 THR B CA 1
ATOM 9858 C C . THR B 1 330 ? 14.50994 -19.87106 196.83158 1.000 102.38816 382 THR B C 1
ATOM 9859 O O . THR B 1 330 ? 14.14135 -20.53379 197.80451 1.000 107.02217 382 THR B O 1
ATOM 9863 N N . MET B 1 331 ? 14.38919 -18.54702 196.77202 1.000 95.75588 383 MET B N 1
ATOM 9864 C CA . MET B 1 331 ? 13.73064 -17.82113 197.84785 1.000 100.45335 383 MET B CA 1
ATOM 9865 C C . MET B 1 331 ? 12.23101 -18.09603 197.83629 1.000 104.63931 383 MET B C 1
ATOM 9866 O O . MET B 1 331 ? 11.64301 -18.42607 196.80220 1.000 106.32407 383 MET B O 1
ATOM 9871 N N . GLU B 1 332 ? 11.61359 -17.97012 199.01238 1.000 113.75936 384 GLU B N 1
ATOM 9872 C CA . GLU B 1 332 ? 10.16826 -18.14600 199.11102 1.000 112.97772 384 GLU B CA 1
ATOM 9873 C C . GLU B 1 332 ? 9.42817 -17.05045 198.35205 1.000 109.68651 384 GLU B C 1
ATOM 9874 O O . GLU B 1 332 ? 8.55856 -17.33499 197.52002 1.000 112.04855 384 GLU B O 1
ATOM 9880 N N . TRP B 1 333 ? 9.76130 -15.79050 198.62441 1.000 104.40265 385 TRP B N 1
ATOM 9881 C CA . TRP B 1 333 ? 9.11616 -14.66099 197.97356 1.000 105.23766 385 TRP B CA 1
ATOM 9882 C C . TRP B 1 333 ? 10.15932 -13.59512 197.66717 1.000 104.22102 385 TRP B C 1
ATOM 9883 O O . TRP B 1 333 ? 11.23780 -13.56190 198.26476 1.000 98.81962 385 TRP B O 1
ATOM 9894 N N . TRP B 1 334 ? 9.81475 -12.70986 196.72707 1.000 101.42358 386 TRP B N 1
ATOM 9895 C CA . TRP B 1 334 ? 10.75195 -11.71290 196.22024 1.000 90.14699 386 TRP B CA 1
ATOM 9896 C C . TRP B 1 334 ? 11.23961 -10.74427 197.29013 1.000 98.78410 386 TRP B C 1
ATOM 9897 O O . TRP B 1 334 ? 12.19234 -9.99959 197.03182 1.000 95.29791 386 TRP B O 1
ATOM 9908 N N . ASN B 1 335 ? 10.61395 -10.72386 198.47103 1.000 98.55901 387 ASN B N 1
ATOM 9909 C CA . ASN B 1 335 ? 11.12198 -9.89206 199.55699 1.000 100.64431 387 ASN B CA 1
ATOM 9910 C C . ASN B 1 335 ? 12.53966 -10.28947 199.94282 1.000 102.12035 387 ASN B C 1
ATOM 9911 O O . ASN B 1 335 ? 13.32774 -9.44109 200.37535 1.000 108.86300 387 ASN B O 1
ATOM 9916 N N . ASP B 1 336 ? 12.88192 -11.56601 199.78916 1.000 99.56477 388 ASP B N 1
ATOM 9917 C CA . ASP B 1 336 ? 14.21593 -12.07994 200.07382 1.000 103.75417 388 ASP B CA 1
ATOM 9918 C C . ASP B 1 336 ? 14.95785 -12.41734 198.78385 1.000 99.23293 388 ASP B C 1
ATOM 9919 O O . ASP B 1 336 ? 15.63294 -13.44396 198.68472 1.000 99.50501 388 ASP B O 1
ATOM 9924 N N . ILE B 1 337 ? 14.82338 -11.54923 197.77611 1.000 97.59638 389 ILE B N 1
ATOM 9925 C CA . ILE B 1 337 ? 15.51493 -11.74340 196.50423 1.000 92.30904 389 ILE B CA 1
ATOM 9926 C C . ILE B 1 337 ? 17.02289 -11.78026 196.71343 1.000 93.76555 389 ILE B C 1
ATOM 9927 O O . ILE B 1 337 ? 17.75466 -12.40363 195.93347 1.000 88.64412 389 ILE B O 1
ATOM 9932 N N . TRP B 1 338 ? 17.51000 -11.13643 197.77725 1.000 90.10543 390 TRP B N 1
ATOM 9933 C CA . TRP B 1 338 ? 18.94024 -11.10650 198.05553 1.000 90.76650 390 TRP B CA 1
ATOM 9934 C C . TRP B 1 338 ? 19.50469 -12.48792 198.36220 1.000 93.68119 390 TRP B C 1
ATOM 9935 O O . TRP B 1 338 ? 20.72335 -12.67573 198.28382 1.000 94.01926 390 TRP B O 1
ATOM 9946 N N . LEU B 1 339 ? 18.65418 -13.45443 198.72089 1.000 95.73398 391 LEU B N 1
ATOM 9947 C CA . LEU B 1 339 ? 19.13874 -14.81244 198.94777 1.000 97.76901 391 LEU B CA 1
ATOM 9948 C C . LEU B 1 339 ? 19.77329 -15.39840 197.69346 1.000 95.50434 391 LEU B C 1
ATOM 9949 O O . LEU B 1 339 ? 20.70684 -16.20364 197.78811 1.000 94.38634 391 LEU B O 1
ATOM 9954 N N . ASN B 1 340 ? 19.28681 -15.00786 196.51562 1.000 93.78469 392 ASN B N 1
ATOM 9955 C CA . ASN B 1 340 ? 19.88774 -15.42732 195.25333 1.000 94.52270 392 ASN B CA 1
ATOM 9956 C C . ASN B 1 340 ? 20.96681 -14.45107 194.79236 1.000 86.39947 392 ASN B C 1
ATOM 9957 O O . ASN B 1 340 ? 22.12083 -14.84015 194.58863 1.000 83.60531 392 ASN B O 1
ATOM 9962 N N . GLU B 1 341 ? 20.60286 -13.17728 194.63055 1.000 86.55306 393 GLU B N 1
ATOM 9963 C CA . GLU B 1 341 ? 21.52066 -12.22132 194.02038 1.000 91.18606 393 GLU B CA 1
ATOM 9964 C C . GLU B 1 341 ? 22.66166 -11.86335 194.96363 1.000 92.65152 393 GLU B C 1
ATOM 9965 O O . GLU B 1 341 ? 23.79796 -11.66573 194.52024 1.000 84.36748 393 GLU B O 1
ATOM 9971 N N . GLY B 1 342 ? 22.38273 -11.77299 196.26456 1.000 89.09203 394 GLY B N 1
ATOM 9972 C CA . GLY B 1 342 ? 23.44507 -11.48595 197.21396 1.000 91.11361 394 GLY B CA 1
ATOM 9973 C C . GLY B 1 342 ? 24.46030 -12.60905 197.30618 1.000 93.74805 394 GLY B C 1
ATOM 9974 O O . GLY B 1 342 ? 25.66772 -12.36237 197.37316 1.000 95.99056 394 GLY B O 1
ATOM 9975 N N . PHE B 1 343 ? 23.98718 -13.85790 197.31394 1.000 90.79754 395 PHE B N 1
ATOM 9976 C CA . PHE B 1 343 ? 24.90283 -14.99267 197.37349 1.000 95.45206 395 PHE B CA 1
ATOM 9977 C C . PHE B 1 343 ? 25.64162 -15.18186 196.05436 1.000 94.22266 395 PHE B C 1
ATOM 9978 O O . PHE B 1 343 ? 26.84612 -15.46283 196.04775 1.000 97.80149 395 PHE B O 1
ATOM 9986 N N . ALA B 1 344 ? 24.93767 -15.04257 194.92788 1.000 88.78857 396 ALA B N 1
ATOM 9987 C CA . ALA B 1 344 ? 25.59828 -15.14502 193.63004 1.000 94.36641 396 ALA B CA 1
ATOM 9988 C C . ALA B 1 344 ? 26.63728 -14.04539 193.45388 1.000 89.05768 396 ALA B C 1
ATOM 9989 O O . ALA B 1 344 ? 27.72973 -14.29082 192.92871 1.000 88.98584 396 ALA B O 1
ATOM 9991 N N . LYS B 1 345 ? 26.31072 -12.82313 193.88114 1.000 91.88933 397 LYS B N 1
ATOM 9992 C CA . LYS B 1 345 ? 27.29380 -11.74492 193.86846 1.000 92.80101 397 LYS B CA 1
ATOM 9993 C C . LYS B 1 345 ? 28.47009 -12.07030 194.78109 1.000 93.84727 397 LYS B C 1
ATOM 9994 O O . LYS B 1 345 ? 29.62485 -11.77501 194.45060 1.000 83.67684 397 LYS B O 1
ATOM 10000 N N . TYR B 1 346 ? 28.19385 -12.68037 195.93640 1.000 96.53269 398 TYR B N 1
ATOM 10001 C CA . TYR B 1 346 ? 29.26150 -13.05994 196.85644 1.000 95.29916 398 TYR B CA 1
ATOM 10002 C C . TYR B 1 346 ? 30.12507 -14.17397 196.27645 1.000 97.10430 398 TYR B C 1
ATOM 10003 O O . TYR B 1 346 ? 31.35822 -14.11608 196.34780 1.000 97.30397 398 TYR B O 1
ATOM 10012 N N . MET B 1 347 ? 29.49419 -15.20295 195.70164 1.000 90.89841 399 MET B N 1
ATOM 10013 C CA . MET B 1 347 ? 30.24754 -16.34299 195.18965 1.000 95.34088 399 MET B CA 1
ATOM 10014 C C . MET B 1 347 ? 31.17500 -15.96105 194.04395 1.000 96.53581 399 MET B C 1
ATOM 10015 O O . MET B 1 347 ? 32.10301 -16.71769 193.73636 1.000 99.58226 399 MET B O 1
ATOM 10020 N N . GLU B 1 348 ? 30.94001 -14.81561 193.40041 1.000 90.91921 400 GLU B N 1
ATOM 10021 C CA . GLU B 1 348 ? 31.90765 -14.28940 192.44346 1.000 92.75536 400 GLU B CA 1
ATOM 10022 C C . GLU B 1 348 ? 33.27819 -14.14234 193.09013 1.000 92.67499 400 GLU B C 1
ATOM 10023 O O . GLU B 1 348 ? 34.29694 -14.54699 192.51908 1.000 90.00847 400 GLU B O 1
ATOM 10029 N N . LEU B 1 349 ? 33.31763 -13.54880 194.28456 1.000 94.28791 401 LEU B N 1
ATOM 10030 C CA . LEU B 1 349 ? 34.57878 -13.36725 194.99541 1.000 98.55613 401 LEU B CA 1
ATOM 10031 C C . LEU B 1 349 ? 35.25233 -14.70401 195.28122 1.000 101.79347 401 LEU B C 1
ATOM 10032 O O . LEU B 1 349 ? 36.45298 -14.86930 195.04276 1.000 104.52553 401 LEU B O 1
ATOM 10037 N N . ILE B 1 350 ? 34.49164 -15.67336 195.79252 1.000 98.68242 402 ILE B N 1
ATOM 10038 C CA . ILE B 1 350 ? 35.07720 -16.95485 196.17553 1.000 96.44708 402 ILE B CA 1
ATOM 10039 C C . ILE B 1 350 ? 35.52903 -17.73243 194.94422 1.000 103.04152 402 ILE B C 1
ATOM 10040 O O . ILE B 1 350 ? 36.64944 -18.25301 194.89594 1.000 104.42337 402 ILE B O 1
ATOM 10045 N N . ALA B 1 351 ? 34.66719 -17.82104 193.92908 1.000 97.34093 403 ALA B N 1
ATOM 10046 C CA . ALA B 1 351 ? 34.95676 -18.68442 192.78755 1.000 93.02791 403 ALA B CA 1
ATOM 10047 C C . ALA B 1 351 ? 36.06159 -18.10641 191.91060 1.000 98.12503 403 ALA B C 1
ATOM 10048 O O . ALA B 1 351 ? 37.01622 -18.80899 191.55880 1.000 96.12422 403 ALA B O 1
ATOM 10050 N N . VAL B 1 352 ? 35.94652 -16.82839 191.53945 1.000 101.04848 404 VAL B N 1
ATOM 10051 C CA . VAL B 1 352 ? 36.92152 -16.23084 190.62891 1.000 100.16057 404 VAL B CA 1
ATOM 10052 C C . VAL B 1 352 ? 38.30242 -16.18536 191.27043 1.000 101.07703 404 VAL B C 1
ATOM 10053 O O . VAL B 1 352 ? 39.31168 -16.49613 190.62657 1.000 100.44235 404 VAL B O 1
ATOM 10057 N N . ASN B 1 353 ? 38.37232 -15.80776 192.54828 1.000 93.30393 405 ASN B N 1
ATOM 10058 C CA . ASN B 1 353 ? 39.66610 -15.73643 193.21981 1.000 101.10535 405 ASN B CA 1
ATOM 10059 C C . ASN B 1 353 ? 40.28081 -17.11650 193.41364 1.000 103.45026 405 ASN B C 1
ATOM 10060 O O . ASN B 1 353 ? 41.50975 -17.24792 193.43927 1.000 107.01487 405 ASN B O 1
ATOM 10065 N N . ALA B 1 354 ? 39.45332 -18.15448 193.53936 1.000 105.26278 406 ALA B N 1
ATOM 10066 C CA . ALA B 1 354 ? 39.98427 -19.50421 193.69662 1.000 103.50733 406 ALA B CA 1
ATOM 10067 C C . ALA B 1 354 ? 40.29710 -20.15984 192.35722 1.000 102.11204 406 ALA B C 1
ATOM 10068 O O . ALA B 1 354 ? 41.23383 -20.96053 192.26986 1.000 107.12208 406 ALA B O 1
ATOM 10070 N N . THR B 1 355 ? 39.53090 -19.84410 191.31327 1.000 97.98499 407 THR B N 1
ATOM 10071 C CA . THR B 1 355 ? 39.73850 -20.44509 190.00130 1.000 100.20110 407 THR B CA 1
ATOM 10072 C C . THR B 1 355 ? 40.68521 -19.62541 189.13042 1.000 100.44058 407 THR B C 1
ATOM 10073 O O . THR B 1 355 ? 41.49478 -20.19299 188.38747 1.000 102.97677 407 THR B O 1
ATOM 10077 N N . TYR B 1 356 ? 40.60822 -18.30029 189.21547 1.000 105.28610 408 TYR B N 1
ATOM 10078 C CA . TYR B 1 356 ? 41.47085 -17.39407 188.45729 1.000 100.79245 408 TYR B CA 1
ATOM 10079 C C . TYR B 1 356 ? 42.07479 -16.37966 189.42029 1.000 100.96712 408 TYR B C 1
ATOM 10080 O O . TYR B 1 356 ? 41.71127 -15.19728 189.40849 1.000 102.46397 408 TYR B O 1
ATOM 10089 N N . PRO B 1 357 ? 43.00242 -16.81298 190.27825 1.000 103.61424 409 PRO B N 1
ATOM 10090 C CA . PRO B 1 357 ? 43.62361 -15.86725 191.21913 1.000 99.27859 409 PRO B CA 1
ATOM 10091 C C . PRO B 1 357 ? 44.43983 -14.78523 190.53827 1.000 101.85315 409 PRO B C 1
ATOM 10092 O O . PRO B 1 357 ? 44.65321 -13.72361 191.13687 1.000 105.06364 409 PRO B O 1
ATOM 10096 N N . GLU B 1 358 ? 44.90206 -15.01704 189.30761 1.000 91.33105 410 GLU B N 1
ATOM 10097 C CA . GLU B 1 358 ? 45.66424 -14.00304 188.59021 1.000 101.13588 410 GLU B CA 1
ATOM 10098 C C . GLU B 1 358 ? 44.82751 -12.77576 188.25212 1.000 108.31832 410 GLU B C 1
ATOM 10099 O O . GLU B 1 358 ? 45.39243 -11.69799 188.03801 1.000 109.20733 410 GLU B O 1
ATOM 10105 N N . LEU B 1 359 ? 43.49995 -12.91144 188.19721 1.000 108.17296 411 LEU B N 1
ATOM 10106 C CA . LEU B 1 359 ? 42.64536 -11.75956 187.93538 1.000 110.59566 411 LEU B CA 1
ATOM 10107 C C . LEU B 1 359 ? 42.58488 -10.79823 189.11622 1.000 111.93063 411 LEU B C 1
ATOM 10108 O O . LEU B 1 359 ? 42.15196 -9.65382 188.94110 1.000 114.24582 411 LEU B O 1
ATOM 10113 N N . GLN B 1 360 ? 43.00934 -11.23606 190.30474 1.000 108.72468 412 GLN B N 1
ATOM 10114 C CA . GLN B 1 360 ? 43.08607 -10.38076 191.49217 1.000 114.34238 412 GLN B CA 1
ATOM 10115 C C . GLN B 1 360 ? 41.73705 -9.74108 191.81594 1.000 109.76023 412 GLN B C 1
ATOM 10116 O O . GLN B 1 360 ? 41.66156 -8.57475 192.20736 1.000 115.18321 412 GLN B O 1
ATOM 10122 N N . PHE B 1 361 ? 40.65856 -10.50995 191.64919 1.000 104.67644 413 PHE B N 1
ATOM 10123 C CA . PHE B 1 361 ? 39.32516 -9.98798 191.92597 1.000 101.65850 413 PHE B CA 1
ATOM 10124 C C . PHE B 1 361 ? 39.10679 -9.69345 193.40580 1.000 106.78038 413 PHE B C 1
ATOM 10125 O O . PHE B 1 361 ? 38.17621 -8.95464 193.74583 1.000 109.67878 413 PHE B O 1
ATOM 10133 N N . ASP B 1 362 ? 39.94303 -10.24324 194.29053 1.000 109.44993 414 ASP B N 1
ATOM 10134 C CA . ASP B 1 362 ? 39.76655 -10.00531 195.71968 1.000 119.25918 414 ASP B CA 1
ATOM 10135 C C . ASP B 1 362 ? 39.99896 -8.54443 196.08483 1.000 117.24508 414 ASP B C 1
ATOM 10136 O O . ASP B 1 362 ? 39.39823 -8.04414 197.04302 1.000 116.62482 414 ASP B O 1
ATOM 10141 N N . ASP B 1 363 ? 40.85824 -7.84562 195.34085 1.000 115.64670 415 ASP B N 1
ATOM 10142 C CA . ASP B 1 363 ? 41.06653 -6.42287 195.58737 1.000 118.39819 415 ASP B CA 1
ATOM 10143 C C . ASP B 1 363 ? 39.96524 -5.57065 194.97157 1.000 114.09243 415 ASP B C 1
ATOM 10144 O O . ASP B 1 363 ? 39.63554 -4.50718 195.50962 1.000 113.70295 415 ASP B O 1
ATOM 10149 N N . TYR B 1 364 ? 39.38844 -6.01692 193.85440 1.000 108.65333 416 TYR B N 1
ATOM 10150 C CA . TYR B 1 364 ? 38.34411 -5.25742 193.17771 1.000 110.43159 416 TYR B CA 1
ATOM 10151 C C . TYR B 1 364 ? 36.99136 -5.35937 193.87180 1.000 107.68025 416 TYR B C 1
ATOM 10152 O O . TYR B 1 364 ? 36.10024 -4.55323 193.58361 1.000 102.88894 416 TYR B O 1
ATOM 10161 N N . PHE B 1 365 ? 36.81748 -6.32064 194.78190 1.000 109.74733 417 PHE B N 1
ATOM 10162 C CA . PHE B 1 365 ? 35.52786 -6.49829 195.44013 1.000 104.81105 417 PHE B CA 1
ATOM 10163 C C . PHE B 1 365 ? 35.17946 -5.33646 196.36392 1.000 101.32228 417 PHE B C 1
ATOM 10164 O O . PHE B 1 365 ? 33.99605 -5.12635 196.65446 1.000 94.15451 417 PHE B O 1
ATOM 10172 N N . LEU B 1 366 ? 36.17700 -4.58070 196.83173 1.000 98.71258 418 LEU B N 1
ATOM 10173 C CA . LEU B 1 366 ? 35.89543 -3.42634 197.67913 1.000 99.18690 418 LEU B CA 1
ATOM 10174 C C . LEU B 1 366 ? 35.04982 -2.38776 196.95313 1.000 99.10576 418 LEU B C 1
ATOM 10175 O O . LEU B 1 366 ? 34.24902 -1.68931 197.58549 1.000 99.74151 418 LEU B O 1
ATOM 10180 N N . ASN B 1 367 ? 35.21432 -2.26731 195.63244 1.000 94.76744 419 ASN B N 1
ATOM 10181 C CA . ASN B 1 367 ? 34.40513 -1.32379 194.86733 1.000 94.96487 419 ASN B CA 1
ATOM 10182 C C . ASN B 1 367 ? 32.92681 -1.68682 194.90594 1.000 96.38709 419 ASN B C 1
ATOM 10183 O O . ASN B 1 367 ? 32.06915 -0.79997 194.82846 1.000 99.22952 419 ASN B O 1
ATOM 10188 N N . VAL B 1 368 ? 32.61024 -2.97922 195.01495 1.000 87.97534 420 VAL B N 1
ATOM 10189 C CA . VAL B 1 368 ? 31.21487 -3.40320 195.09752 1.000 98.39689 420 VAL B CA 1
ATOM 10190 C C . VAL B 1 368 ? 30.55481 -2.82882 196.34434 1.000 95.70102 420 VAL B C 1
ATOM 10191 O O . VAL B 1 368 ? 29.41693 -2.34524 196.29745 1.000 100.03098 420 VAL B O 1
ATOM 10195 N N . CYS B 1 369 ? 31.25990 -2.86192 197.47614 1.000 95.28327 421 CYS B N 1
ATOM 10196 C CA . CYS B 1 369 ? 30.68517 -2.36763 198.72207 1.000 100.80270 421 CYS B CA 1
ATOM 10197 C C . CYS B 1 369 ? 30.67129 -0.84538 198.76826 1.000 102.97095 421 CYS B C 1
ATOM 10198 O O . CYS B 1 369 ? 29.69459 -0.24610 199.22978 1.000 102.91223 421 CYS B O 1
ATOM 10201 N N . PHE B 1 370 ? 31.74268 -0.20513 198.29582 1.000 98.51777 422 PHE B N 1
ATOM 10202 C CA . PHE B 1 370 ? 31.78294 1.25338 198.27261 1.000 103.21740 422 PHE B CA 1
ATOM 10203 C C . PHE B 1 370 ? 30.71214 1.83125 197.35584 1.000 103.23415 422 PHE B C 1
ATOM 10204 O O . PHE B 1 370 ? 30.21857 2.93835 197.59909 1.000 111.03274 422 PHE B O 1
ATOM 10212 N N . GLU B 1 371 ? 30.34129 1.10041 196.30153 1.000 103.24600 423 GLU B N 1
ATOM 10213 C CA . GLU B 1 371 ? 29.35134 1.60621 195.35552 1.000 104.69425 423 GLU B CA 1
ATOM 10214 C C . GLU B 1 371 ? 27.96544 1.68431 195.98566 1.000 101.83229 423 GLU B C 1
ATOM 10215 O O . GLU B 1 371 ? 27.23786 2.66248 195.77731 1.000 101.24955 423 GLU B O 1
ATOM 10221 N N . VAL B 1 372 ? 27.58117 0.66732 196.75852 1.000 104.25046 424 VAL B N 1
ATOM 10222 C CA . VAL B 1 372 ? 26.25683 0.67754 197.37093 1.000 104.91125 424 VAL B CA 1
ATOM 10223 C C . VAL B 1 372 ? 26.21596 1.62280 198.56892 1.000 107.33307 424 VAL B C 1
ATOM 10224 O O . VAL B 1 372 ? 25.14873 2.14431 198.91355 1.000 109.67852 424 VAL B O 1
ATOM 10228 N N . ILE B 1 373 ? 27.36207 1.86890 199.21190 1.000 104.99017 425 ILE B N 1
ATOM 10229 C CA . ILE B 1 373 ? 27.41243 2.81773 200.32221 1.000 111.29449 425 ILE B CA 1
ATOM 10230 C C . ILE B 1 373 ? 26.97391 4.20410 199.86982 1.000 111.21035 425 ILE B C 1
ATOM 10231 O O . ILE B 1 373 ? 26.36487 4.95458 200.64288 1.000 113.45842 425 ILE B O 1
ATOM 10236 N N . THR B 1 374 ? 27.25341 4.55948 198.61283 1.000 110.12438 426 THR B N 1
ATOM 10237 C CA . THR B 1 374 ? 26.82636 5.85376 198.08832 1.000 108.64856 426 THR B CA 1
ATOM 10238 C C . THR B 1 374 ? 25.31528 6.02095 198.19929 1.000 111.78438 426 THR B C 1
ATOM 10239 O O . THR B 1 374 ? 24.82431 7.06411 198.64613 1.000 115.78677 426 THR B O 1
ATOM 10243 N N . LYS B 1 375 ? 24.55919 4.99705 197.80023 1.000 111.59694 427 LYS B N 1
ATOM 10244 C CA . LYS B 1 375 ? 23.10732 5.06382 197.91288 1.000 109.83248 427 LYS B CA 1
ATOM 10245 C C . LYS B 1 375 ? 22.62059 4.68816 199.30735 1.000 113.88678 427 LYS B C 1
ATOM 10246 O O . LYS B 1 375 ? 21.57615 5.18294 199.74598 1.000 111.53392 427 LYS B O 1
ATOM 10252 N N . ASP B 1 376 ? 23.35323 3.82426 200.01568 1.000 113.97888 428 ASP B N 1
ATOM 10253 C CA . ASP B 1 376 ? 22.92719 3.40776 201.34710 1.000 114.61014 428 ASP B CA 1
ATOM 10254 C C . ASP B 1 376 ? 23.15009 4.49016 202.39519 1.000 126.66596 428 ASP B C 1
ATOM 10255 O O . ASP B 1 376 ? 22.48569 4.47072 203.43683 1.000 123.52221 428 ASP B O 1
ATOM 10260 N N . SER B 1 377 ? 24.06227 5.42935 202.14793 1.000 142.60288 429 SER B N 1
ATOM 10261 C CA . SER B 1 377 ? 24.28681 6.53746 203.06757 1.000 142.67618 429 SER B CA 1
ATOM 10262 C C . SER B 1 377 ? 23.24190 7.63617 202.93187 1.000 143.13133 429 SER B C 1
ATOM 10263 O O . SER B 1 377 ? 23.28839 8.61138 203.68976 1.000 143.68929 429 SER B O 1
ATOM 10266 N N . LEU B 1 378 ? 22.31202 7.50416 201.99356 1.000 125.01557 430 LEU B N 1
ATOM 10267 C CA . LEU B 1 378 ? 21.21473 8.44191 201.82226 1.000 119.65498 430 LEU B CA 1
ATOM 10268 C C . LEU B 1 378 ? 19.96680 7.92510 202.52848 1.000 123.55285 430 LEU B C 1
ATOM 10269 O O . LEU B 1 378 ? 19.81548 6.72723 202.78139 1.000 122.61574 430 LEU B O 1
ATOM 10274 N N . ASN B 1 379 ? 19.06487 8.85569 202.84732 1.000 123.62404 431 ASN B N 1
ATOM 10275 C CA . ASN B 1 379 ? 17.84489 8.48572 203.55638 1.000 123.01457 431 ASN B CA 1
ATOM 10276 C C . ASN B 1 379 ? 16.88571 7.70947 202.66373 1.000 120.94285 431 ASN B C 1
ATOM 10277 O O . ASN B 1 379 ? 16.07235 6.92488 203.16536 1.000 120.56591 431 ASN B O 1
ATOM 10282 N N . SER B 1 380 ? 16.96759 7.90474 201.35089 1.000 120.34463 432 SER B N 1
ATOM 10283 C CA . SER B 1 380 ? 16.10947 7.21655 200.38877 1.000 117.30356 432 SER B CA 1
ATOM 10284 C C . SER B 1 380 ? 16.46750 5.74841 200.20677 1.000 107.32224 432 SER B C 1
ATOM 10285 O O . SER B 1 380 ? 15.95774 5.13153 199.26156 1.000 101.98404 432 SER B O 1
ATOM 10288 N N . SER B 1 381 ? 17.31034 5.16755 201.05581 1.000 107.00546 433 SER B N 1
ATOM 10289 C CA . SER B 1 381 ? 17.67022 3.76149 200.94128 1.000 110.19503 433 SER B CA 1
ATOM 10290 C C . SER B 1 381 ? 16.51482 2.89368 201.44026 1.000 111.14933 433 SER B C 1
ATOM 10291 O O . SER B 1 381 ? 15.42003 3.37791 201.74037 1.000 107.24587 433 SER B O 1
ATOM 10294 N N . ARG B 1 382 ? 16.75182 1.59096 201.53538 1.000 104.98967 434 ARG B N 1
ATOM 10295 C CA . ARG B 1 382 ? 15.73091 0.64113 201.94850 1.000 108.77302 434 ARG B CA 1
ATOM 10296 C C . ARG B 1 382 ? 16.41446 -0.52875 202.63454 1.000 111.68969 434 ARG B C 1
ATOM 10297 O O . ARG B 1 382 ? 17.60007 -0.78711 202.39434 1.000 110.16646 434 ARG B O 1
ATOM 10305 N N . PRO B 1 383 ? 15.70429 -1.24890 203.50023 1.000 115.24886 435 PRO B N 1
ATOM 10306 C CA . PRO B 1 383 ? 16.24502 -2.51171 204.01062 1.000 120.15279 435 PRO B CA 1
ATOM 10307 C C . PRO B 1 383 ? 16.35364 -3.53836 202.89477 1.000 109.01329 435 PRO B C 1
ATOM 10308 O O . PRO B 1 383 ? 15.58278 -3.52896 201.93196 1.000 104.86642 435 PRO B O 1
ATOM 10312 N N . ILE B 1 384 ? 17.33580 -4.43192 203.03210 1.000 106.04793 436 ILE B N 1
ATOM 10313 C CA . ILE B 1 384 ? 17.61855 -5.37899 201.95792 1.000 113.47133 436 ILE B CA 1
ATOM 10314 C C . ILE B 1 384 ? 16.47632 -6.37397 201.78483 1.000 112.24332 436 ILE B C 1
ATOM 10315 O O . ILE B 1 384 ? 16.23914 -6.86840 200.67586 1.000 100.73277 436 ILE B O 1
ATOM 10320 N N . SER B 1 385 ? 15.75248 -6.68372 202.85825 1.000 113.36571 437 SER B N 1
ATOM 10321 C CA . SER B 1 385 ? 14.57846 -7.54766 202.80328 1.000 110.49920 437 SER B CA 1
ATOM 10322 C C . SER B 1 385 ? 13.34759 -6.69723 203.09029 1.000 108.62006 437 SER B C 1
ATOM 10323 O O . SER B 1 385 ? 13.16478 -6.21984 204.21504 1.000 116.57474 437 SER B O 1
ATOM 10326 N N . LYS B 1 386 ? 12.50738 -6.50837 202.07343 1.000 108.06317 438 LYS B N 1
ATOM 10327 C CA . LYS B 1 386 ? 11.33662 -5.65430 202.17008 1.000 108.58111 438 LYS B CA 1
ATOM 10328 C C . LYS B 1 386 ? 10.21602 -6.26378 201.33940 1.000 109.17185 438 LYS B C 1
ATOM 10329 O O . LYS B 1 386 ? 10.45743 -6.71417 200.20926 1.000 104.63519 438 LYS B O 1
ATOM 10335 N N . PRO B 1 387 ? 8.99434 -6.30435 201.87106 1.000 106.20803 439 PRO B N 1
ATOM 10336 C CA . PRO B 1 387 ? 7.88150 -6.89199 201.11629 1.000 101.90904 439 PRO B CA 1
ATOM 10337 C C . PRO B 1 387 ? 7.61611 -6.13531 199.82294 1.000 108.23703 439 PRO B C 1
ATOM 10338 O O . PRO B 1 387 ? 7.83073 -4.92479 199.72607 1.000 106.98591 439 PRO B O 1
ATOM 10342 N N . ALA B 1 388 ? 7.14542 -6.87321 198.81976 1.000 104.61899 440 ALA B N 1
ATOM 10343 C CA . ALA B 1 388 ? 6.84696 -6.31198 197.51067 1.000 97.23393 440 ALA B CA 1
ATOM 10344 C C . ALA B 1 388 ? 5.65252 -7.04780 196.92350 1.000 102.64038 440 ALA B C 1
ATOM 10345 O O . ALA B 1 388 ? 5.52055 -8.26273 197.09346 1.000 102.11589 440 ALA B O 1
ATOM 10347 N N . GLU B 1 389 ? 4.78465 -6.30464 196.23224 1.000 97.19086 441 GLU B N 1
ATOM 10348 C CA . GLU B 1 389 ? 3.53833 -6.86273 195.71162 1.000 100.38321 441 GLU B CA 1
ATOM 10349 C C . GLU B 1 389 ? 3.43356 -6.66907 194.20429 1.000 99.10588 441 GLU B C 1
ATOM 10350 O O . GLU B 1 389 ? 3.43891 -7.65699 193.46601 1.000 98.41632 441 GLU B O 1
ATOM 10356 N N . THR B 1 390 ? 3.33236 -5.43236 193.72163 1.000 96.82951 442 THR B N 1
ATOM 10357 C CA . THR B 1 390 ? 3.13980 -5.19228 192.30234 1.000 97.72221 442 THR B CA 1
ATOM 10358 C C . THR B 1 390 ? 4.38372 -5.59861 191.51339 1.000 92.75058 442 THR B C 1
ATOM 10359 O O . THR B 1 390 ? 5.48907 -5.64535 192.05822 1.000 93.72626 442 THR B O 1
ATOM 10363 N N . PRO B 1 391 ? 4.22156 -5.91353 190.22282 1.000 95.67289 443 PRO B N 1
ATOM 10364 C CA . PRO B 1 391 ? 5.40026 -6.24800 189.40310 1.000 90.21911 443 PRO B CA 1
ATOM 10365 C C . PRO B 1 391 ? 6.44986 -5.15054 189.36987 1.000 88.41449 443 PRO B C 1
ATOM 10366 O O . PRO B 1 391 ? 7.64983 -5.45030 189.32973 1.000 91.71881 443 PRO B O 1
ATOM 10370 N N . THR B 1 392 ? 6.03180 -3.88271 189.37877 1.000 89.74664 444 THR B N 1
ATOM 10371 C CA . THR B 1 392 ? 6.99388 -2.78456 189.35754 1.000 95.14420 444 THR B CA 1
ATOM 10372 C C . THR B 1 392 ? 7.84650 -2.77397 190.62129 1.000 87.96075 444 THR B C 1
ATOM 10373 O O . THR B 1 392 ? 9.07269 -2.62775 190.55576 1.000 89.53830 444 THR B O 1
ATOM 10377 N N . GLN B 1 393 ? 7.21094 -2.92660 191.78571 1.000 90.25781 445 GLN B N 1
ATOM 10378 C CA . GLN B 1 393 ? 7.95809 -2.95155 193.03993 1.000 91.53180 445 GLN B CA 1
ATOM 10379 C C . GLN B 1 393 ? 8.90183 -4.14675 193.10412 1.000 93.03498 445 GLN B C 1
ATOM 10380 O O . GLN B 1 393 ? 10.00884 -4.04338 193.64579 1.000 95.23202 445 GLN B O 1
ATOM 10386 N N . ILE B 1 394 ? 8.48033 -5.29193 192.56250 1.000 95.51612 446 ILE B N 1
ATOM 10387 C CA . ILE B 1 394 ? 9.34287 -6.46987 192.55586 1.000 93.42986 446 ILE B CA 1
ATOM 10388 C C . ILE B 1 394 ? 10.56938 -6.22897 191.68347 1.000 90.34179 446 ILE B C 1
ATOM 10389 O O . ILE B 1 394 ? 11.68421 -6.63894 192.02964 1.000 83.77313 446 ILE B O 1
ATOM 10394 N N . GLN B 1 395 ? 10.38855 -5.55833 190.54217 1.000 90.69701 447 GLN B N 1
ATOM 10395 C CA . GLN B 1 395 ? 11.53089 -5.22309 189.69809 1.000 86.20145 447 GLN B CA 1
ATOM 10396 C C . GLN B 1 395 ? 12.48349 -4.26505 190.40086 1.000 87.68785 447 GLN B C 1
ATOM 10397 O O . GLN B 1 395 ? 13.70151 -4.34422 190.20280 1.000 81.64481 447 GLN B O 1
ATOM 10403 N N . GLU B 1 396 ? 11.95237 -3.35628 191.22287 1.000 90.82879 448 GLU B N 1
ATOM 10404 C CA . GLU B 1 396 ? 12.80249 -2.43702 191.96977 1.000 90.69677 448 GLU B CA 1
ATOM 10405 C C . GLU B 1 396 ? 13.65159 -3.14960 193.01459 1.000 88.23779 448 GLU B C 1
ATOM 10406 O O . GLU B 1 396 ? 14.63001 -2.57001 193.49770 1.000 88.18227 448 GLU B O 1
ATOM 10412 N N . MET B 1 397 ? 13.30274 -4.38787 193.37446 1.000 88.61944 449 MET B N 1
ATOM 10413 C CA . MET B 1 397 ? 14.11514 -5.14554 194.31869 1.000 88.15815 449 MET B CA 1
ATOM 10414 C C . MET B 1 397 ? 15.45441 -5.55887 193.72350 1.000 87.36592 449 MET B C 1
ATOM 10415 O O . MET B 1 397 ? 16.37394 -5.89913 194.47539 1.000 84.69376 449 MET B O 1
ATOM 10420 N N . PHE B 1 398 ? 15.58524 -5.53624 192.39578 1.000 85.42319 450 PHE B N 1
ATOM 10421 C CA . PHE B 1 398 ? 16.83903 -5.88525 191.72861 1.000 81.41347 450 PHE B CA 1
ATOM 10422 C C . PHE B 1 398 ? 17.69510 -4.62560 191.63371 1.000 84.26552 450 PHE B C 1
ATOM 10423 O O . PHE B 1 398 ? 17.84214 -4.00721 190.57739 1.000 84.35252 450 PHE B O 1
ATOM 10431 N N . ASP B 1 399 ? 18.27553 -4.24467 192.77114 1.000 88.76930 451 ASP B N 1
ATOM 10432 C CA . ASP B 1 399 ? 19.10869 -3.04949 192.82813 1.000 88.90018 451 ASP B CA 1
ATOM 10433 C C . ASP B 1 399 ? 20.41208 -3.32204 193.56790 1.000 89.13856 451 ASP B C 1
ATOM 10434 O O . ASP B 1 399 ? 20.71892 -4.47258 193.89636 1.000 86.81139 451 ASP B O 1
ATOM 10439 N N . GLU B 1 400 ? 21.18141 -2.26526 193.83966 1.000 87.10641 452 GLU B N 1
ATOM 10440 C CA . GLU B 1 400 ? 22.46473 -2.42735 194.51161 1.000 86.87297 452 GLU B CA 1
ATOM 10441 C C . GLU B 1 400 ? 22.31045 -2.89533 195.95209 1.000 86.40877 452 GLU B C 1
ATOM 10442 O O . GLU B 1 400 ? 23.27088 -3.41941 196.52501 1.000 89.85154 452 GLU B O 1
ATOM 10448 N N . VAL B 1 401 ? 21.12942 -2.72361 196.54814 1.000 87.81004 453 VAL B N 1
ATOM 10449 C CA . VAL B 1 401 ? 20.92796 -3.16798 197.92301 1.000 92.67701 453 VAL B CA 1
ATOM 10450 C C . VAL B 1 401 ? 20.84608 -4.68869 197.98852 1.000 98.85524 453 VAL B C 1
ATOM 10451 O O . VAL B 1 401 ? 21.44471 -5.31841 198.86822 1.000 105.78769 453 VAL B O 1
ATOM 10455 N N . SER B 1 402 ? 20.11318 -5.30454 197.05948 1.000 97.22716 454 SER B N 1
ATOM 10456 C CA . SER B 1 402 ? 20.02407 -6.76148 197.03372 1.000 90.13980 454 SER B CA 1
ATOM 10457 C C . SER B 1 402 ? 21.33893 -7.38514 196.57908 1.000 94.57781 454 SER B C 1
ATOM 10458 O O . SER B 1 402 ? 21.81850 -8.35575 197.17674 1.000 96.60095 454 SER B O 1
ATOM 10461 N N . TYR B 1 403 ? 21.93597 -6.83772 195.51997 1.000 92.85429 455 TYR B N 1
ATOM 10462 C CA . TYR B 1 403 ? 23.17149 -7.39413 194.96732 1.000 88.84408 455 TYR B CA 1
ATOM 10463 C C . TYR B 1 403 ? 24.37932 -7.04749 195.83430 1.000 93.77873 455 TYR B C 1
ATOM 10464 O O . TYR B 1 403 ? 24.95047 -7.91452 196.50280 1.000 95.18468 455 TYR B O 1
ATOM 10473 N N . ASN B 1 404 ? 24.78104 -5.77413 195.82521 1.000 92.57768 456 ASN B N 1
ATOM 10474 C CA . ASN B 1 404 ? 26.04377 -5.37999 196.44379 1.000 97.89290 456 ASN B CA 1
ATOM 10475 C C . ASN B 1 404 ? 25.99189 -5.51595 197.96103 1.000 95.31981 456 ASN B C 1
ATOM 10476 O O . ASN B 1 404 ? 26.84551 -6.17826 198.56202 1.000 97.37862 456 ASN B O 1
ATOM 10481 N N . LYS B 1 405 ? 25.00021 -4.88871 198.60002 1.000 99.93882 457 LYS B N 1
ATOM 10482 C CA . LYS B 1 405 ? 24.92338 -4.92465 200.05764 1.000 107.66370 457 LYS B CA 1
ATOM 10483 C C . LYS B 1 405 ? 24.74883 -6.34679 200.57612 1.000 107.83201 457 LYS B C 1
ATOM 10484 O O . LYS B 1 405 ? 25.24809 -6.67844 201.65734 1.000 108.04488 457 LYS B O 1
ATOM 10490 N N . GLY B 1 406 ? 24.05047 -7.19867 199.82354 1.000 107.81685 458 GLY B N 1
ATOM 10491 C CA . GLY B 1 406 ? 23.92932 -8.59237 200.22061 1.000 110.61592 458 GLY B CA 1
ATOM 10492 C C . GLY B 1 406 ? 25.25450 -9.32916 200.20517 1.000 110.85669 458 GLY B C 1
ATOM 10493 O O . GLY B 1 406 ? 25.56874 -10.08107 201.13091 1.000 112.12922 458 GLY B O 1
ATOM 10494 N N . ALA B 1 407 ? 26.04597 -9.13142 199.14909 1.000 103.25300 459 ALA B N 1
ATOM 10495 C CA . ALA B 1 407 ? 27.34581 -9.78978 199.06435 1.000 105.11721 459 ALA B CA 1
ATOM 10496 C C . ALA B 1 407 ? 28.30276 -9.28281 200.13602 1.000 105.54117 459 ALA B C 1
ATOM 10497 O O . ALA B 1 407 ? 29.11338 -10.05168 200.66629 1.000 111.33272 459 ALA B O 1
ATOM 10499 N N . CYS B 1 408 ? 28.22478 -7.99304 200.46807 1.000 101.84465 460 CYS B N 1
ATOM 10500 C CA . CYS B 1 408 ? 29.18981 -7.40971 201.39438 1.000 108.56612 460 CYS B CA 1
ATOM 10501 C C . CYS B 1 408 ? 28.92116 -7.84405 202.83040 1.000 111.54997 460 CYS B C 1
ATOM 10502 O O . CYS B 1 408 ? 29.86144 -8.03586 203.61069 1.000 106.76615 460 CYS B O 1
ATOM 10505 N N . ILE B 1 409 ? 27.64854 -8.00577 203.20212 1.000 112.82728 461 ILE B N 1
ATOM 10506 C CA . ILE B 1 409 ? 27.34311 -8.51660 204.53238 1.000 109.76839 461 ILE B CA 1
ATOM 10507 C C . ILE B 1 409 ? 27.61302 -10.01222 204.62564 1.000 113.26657 461 ILE B C 1
ATOM 10508 O O . ILE B 1 409 ? 27.82449 -10.53192 205.72740 1.000 117.38383 461 ILE B O 1
ATOM 10513 N N . LEU B 1 410 ? 27.61151 -10.72340 203.49485 1.000 110.24282 462 LEU B N 1
ATOM 10514 C CA . LEU B 1 410 ? 27.99837 -12.13057 203.51025 1.000 115.21812 462 LEU B CA 1
ATOM 10515 C C . LEU B 1 410 ? 29.50230 -12.28852 203.69872 1.000 116.23735 462 LEU B C 1
ATOM 10516 O O . LEU B 1 410 ? 29.95030 -13.16891 204.44274 1.000 119.65926 462 LEU B O 1
ATOM 10521 N N . ASN B 1 411 ? 30.29841 -11.44919 203.02981 1.000 116.16221 463 ASN B N 1
ATOM 10522 C CA . ASN B 1 411 ? 31.74193 -11.48065 203.23982 1.000 113.00629 463 ASN B CA 1
ATOM 10523 C C . ASN B 1 411 ? 32.10297 -11.07445 204.66109 1.000 120.73944 463 ASN B C 1
ATOM 10524 O O . ASN B 1 411 ? 33.06668 -11.59802 205.23213 1.000 124.83447 463 ASN B O 1
ATOM 10529 N N . MET B 1 412 ? 31.34696 -10.14189 205.24403 1.000 119.68001 464 MET B N 1
ATOM 10530 C CA . MET B 1 412 ? 31.55383 -9.78678 206.64332 1.000 119.29041 464 MET B CA 1
ATOM 10531 C C . MET B 1 412 ? 31.19902 -10.95088 207.55970 1.000 117.80305 464 MET B C 1
ATOM 10532 O O . MET B 1 412 ? 31.89334 -11.20393 208.55136 1.000 121.21402 464 MET B O 1
ATOM 10537 N N . LEU B 1 413 ? 30.12054 -11.67052 207.24145 1.000 119.80043 465 LEU 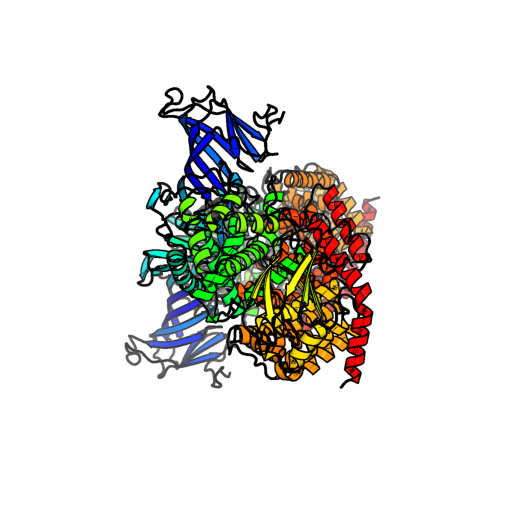B N 1
ATOM 10538 C CA . LEU B 1 413 ? 29.74084 -12.83381 208.03543 1.000 122.32581 465 LEU B CA 1
ATOM 10539 C C . LEU B 1 413 ? 30.76191 -13.95601 207.88562 1.000 124.91124 465 LEU B C 1
ATOM 10540 O O . LEU B 1 413 ? 31.06476 -14.66006 208.85647 1.000 123.91030 465 LEU B O 1
ATOM 10545 N N . LYS B 1 414 ? 31.30172 -14.13702 206.67711 1.000 120.16669 466 LYS B N 1
ATOM 10546 C CA . LYS B 1 414 ? 32.30491 -15.17471 206.45374 1.000 120.66204 466 LYS B CA 1
ATOM 10547 C C . LYS B 1 414 ? 33.55664 -14.91941 207.28461 1.000 127.22082 466 LYS B C 1
ATOM 10548 O O . LYS B 1 414 ? 34.07365 -15.82720 207.94599 1.000 130.75122 466 LYS B O 1
ATOM 10554 N N . ASP B 1 415 ? 34.06198 -13.68396 207.25779 1.000 126.52681 467 ASP B N 1
ATOM 10555 C CA . ASP B 1 415 ? 35.26397 -13.35895 208.01774 1.000 127.07671 467 ASP B CA 1
ATOM 10556 C C . ASP B 1 415 ? 35.02260 -13.45267 209.51895 1.000 126.98386 467 ASP B C 1
ATOM 10557 O O . ASP B 1 415 ? 35.95782 -13.72477 210.28055 1.000 129.27071 467 ASP B O 1
ATOM 10562 N N . PHE B 1 416 ? 33.78214 -13.23419 209.96089 1.000 129.17626 468 PHE B N 1
ATOM 10563 C CA . PHE B 1 416 ? 33.48089 -13.30706 211.38660 1.000 131.13087 468 PHE B CA 1
ATOM 10564 C C . PHE B 1 416 ? 33.43790 -14.74991 211.87632 1.000 136.52357 468 PHE B C 1
ATOM 10565 O O . PHE B 1 416 ? 33.91070 -15.04997 212.97886 1.000 137.34964 468 PHE B O 1
ATOM 10573 N N . LEU B 1 417 ? 32.87660 -15.65602 211.07645 1.000 137.02076 469 LEU B N 1
ATOM 10574 C CA . LEU B 1 417 ? 32.74796 -17.05492 211.46197 1.000 133.68030 469 LEU B CA 1
ATOM 10575 C C . LEU B 1 417 ? 33.86822 -17.93701 210.92624 1.000 135.43699 469 LEU B C 1
ATOM 10576 O O . LEU B 1 417 ? 33.98618 -19.08774 211.35967 1.000 135.69779 469 LEU B O 1
ATOM 10581 N N . GLY B 1 418 ? 34.68645 -17.43616 210.01424 1.000 132.12216 470 GLY B N 1
ATOM 10582 C CA . GLY B 1 418 ? 35.72789 -18.26121 209.42031 1.000 133.65950 470 GLY B CA 1
ATOM 10583 C C . GLY B 1 418 ? 35.26573 -18.94910 208.15226 1.000 127.19703 470 GLY B C 1
ATOM 10584 O O . GLY B 1 418 ? 34.09530 -19.28529 207.97830 1.000 125.94133 470 GLY B O 1
ATOM 10585 N N . GLU B 1 419 ? 36.22041 -19.16016 207.24247 1.000 124.97474 471 GLU B N 1
ATOM 10586 C CA . GLU B 1 419 ? 35.89989 -19.72633 205.93474 1.000 124.36416 471 GLU B CA 1
ATOM 10587 C C . GLU B 1 419 ? 35.33749 -21.13830 206.05735 1.000 132.54267 471 GLU B C 1
ATOM 10588 O O . GLU B 1 419 ? 34.33513 -21.47531 205.41637 1.000 133.31790 471 GLU B O 1
ATOM 10594 N N . GLU B 1 420 ? 35.97380 -21.98323 206.87309 1.000 132.16862 472 GLU B N 1
ATOM 10595 C CA . GLU B 1 420 ? 35.52591 -23.36830 206.99078 1.000 133.81897 472 GLU B CA 1
ATOM 10596 C C . GLU B 1 420 ? 34.14194 -23.44751 207.62454 1.000 135.82612 472 GLU B C 1
ATOM 10597 O O . GLU B 1 420 ? 33.26316 -24.16263 207.12977 1.000 137.70411 472 GLU B O 1
ATOM 10603 N N . LYS B 1 421 ? 33.92804 -22.71700 208.72276 1.000 133.00557 473 LYS B N 1
ATOM 10604 C CA . LYS B 1 421 ? 32.61509 -22.71734 209.35987 1.000 134.94432 473 LYS B CA 1
ATOM 10605 C C . LYS B 1 421 ? 31.55505 -22.11780 208.44619 1.000 136.42786 473 LYS B C 1
ATOM 10606 O O . LYS B 1 421 ? 30.39876 -22.55562 208.46569 1.000 137.41050 473 LYS B O 1
ATOM 10612 N N . PHE B 1 422 ? 31.92625 -21.11807 207.64327 1.000 133.00420 474 PHE B N 1
ATOM 10613 C CA . PHE B 1 422 ? 30.98464 -20.55286 206.68297 1.000 129.48428 474 PHE B CA 1
ATOM 10614 C C . PHE B 1 422 ? 30.68679 -21.53985 205.56141 1.000 124.78276 474 PHE B C 1
ATOM 10615 O O . PHE B 1 422 ? 29.52932 -21.69517 205.15438 1.000 126.33503 474 PHE B O 1
ATOM 10623 N N . GLN B 1 423 ? 31.71997 -22.21440 205.04935 1.000 126.29913 475 GLN B N 1
ATOM 10624 C CA . GLN B 1 423 ? 31.51213 -23.20798 204.00046 1.000 125.80721 475 GLN B CA 1
ATOM 10625 C C . GLN B 1 423 ? 30.67454 -24.37713 204.50359 1.000 124.42925 475 GLN B C 1
ATOM 10626 O O . GLN B 1 423 ? 29.77675 -24.85347 203.79974 1.000 125.77096 475 GLN B O 1
ATOM 10632 N N . LYS B 1 424 ? 30.96031 -24.86163 205.71623 1.000 132.64659 476 LYS B N 1
ATOM 10633 C CA . LYS B 1 424 ? 30.16175 -25.94319 206.28480 1.000 134.06779 476 LYS B CA 1
ATOM 10634 C C . LYS B 1 424 ? 28.69975 -25.54153 206.42781 1.000 136.56699 476 LYS B C 1
ATOM 10635 O O . LYS B 1 424 ? 27.80695 -26.38579 206.29038 1.000 136.61732 476 LYS B O 1
ATOM 10641 N N . GLY B 1 425 ? 28.43621 -24.26231 206.70000 1.000 126.86629 477 GLY B N 1
ATOM 10642 C CA . GLY B 1 425 ? 27.06191 -23.81764 206.85876 1.000 126.21820 477 GLY B CA 1
ATOM 10643 C C . GLY B 1 425 ? 26.30146 -23.75471 205.54766 1.000 127.55905 477 GLY B C 1
ATOM 10644 O O . GLY B 1 425 ? 25.14058 -24.16806 205.47404 1.000 125.69143 477 GLY B O 1
ATOM 10645 N N . ILE B 1 426 ? 26.94075 -23.23872 204.49429 1.000 122.25634 478 ILE B N 1
ATOM 10646 C CA . ILE B 1 426 ? 26.24639 -23.09961 203.21789 1.000 121.76803 478 ILE B CA 1
ATOM 10647 C C . ILE B 1 426 ? 26.05479 -24.45518 202.54984 1.000 118.93652 478 ILE B C 1
ATOM 10648 O O . ILE B 1 426 ? 25.08991 -24.65178 201.80116 1.000 115.11236 478 ILE B O 1
ATOM 10653 N N . ILE B 1 427 ? 26.95558 -25.40868 202.79891 1.000 123.77597 479 ILE B N 1
ATOM 10654 C CA . ILE B 1 427 ? 26.74948 -26.76040 202.28883 1.000 120.79713 479 ILE B CA 1
ATOM 10655 C C . ILE B 1 427 ? 25.52960 -27.38921 202.94844 1.000 117.45521 479 ILE B C 1
ATOM 10656 O O . ILE B 1 427 ? 24.73147 -28.07037 202.29343 1.000 116.35914 479 ILE B O 1
ATOM 10661 N N . GLN B 1 428 ? 25.35746 -27.15937 204.25196 1.000 120.71092 480 GLN B N 1
ATOM 10662 C CA . GLN B 1 428 ? 24.16058 -27.63794 204.93375 1.000 122.97824 480 GLN B CA 1
ATOM 10663 C C . GLN B 1 428 ? 22.92480 -26.88279 204.46048 1.000 120.65517 480 GLN B C 1
ATOM 10664 O O . GLN B 1 428 ? 21.84810 -27.47210 204.31795 1.000 120.62311 480 GLN B O 1
ATOM 10670 N N . TYR B 1 429 ? 23.06409 -25.58004 204.20284 1.000 118.76835 481 TYR B N 1
ATOM 10671 C CA . TYR B 1 429 ? 21.92890 -24.78075 203.75087 1.000 115.73479 481 TYR B CA 1
ATOM 10672 C C . TYR B 1 429 ? 21.43996 -25.24314 202.38331 1.000 116.43022 481 TYR B C 1
ATOM 10673 O O . TYR B 1 429 ? 20.23284 -25.38700 202.15749 1.000 113.28521 481 TYR B O 1
ATOM 10682 N N . LEU B 1 430 ? 22.36850 -25.48017 201.45407 1.000 116.20028 482 LEU B N 1
ATOM 10683 C CA . LEU B 1 430 ? 21.98001 -25.90291 200.11217 1.000 112.61738 482 LEU B CA 1
ATOM 10684 C C . LEU B 1 430 ? 21.39565 -27.31094 200.11849 1.000 110.60405 482 LEU B C 1
ATOM 10685 O O . LEU B 1 430 ? 20.42858 -27.58960 199.39986 1.000 107.17305 482 LEU B O 1
ATOM 10690 N N . LYS B 1 431 ? 21.96927 -28.21354 200.91913 1.000 123.58258 483 LYS B N 1
ATOM 10691 C CA . LYS B 1 431 ? 21.45327 -29.57766 200.98058 1.000 114.19856 483 LYS B CA 1
ATOM 10692 C C . LYS B 1 431 ? 20.11146 -29.64335 201.69902 1.000 116.07172 483 LYS B C 1
ATOM 10693 O O . LYS B 1 431 ? 19.26747 -30.47913 201.35630 1.000 116.25991 483 LYS B O 1
ATOM 10699 N N . LYS B 1 432 ? 19.89479 -28.77393 202.68901 1.000 117.58727 484 LYS B N 1
ATOM 10700 C CA . LYS B 1 432 ? 18.66078 -28.82293 203.46642 1.000 119.79670 484 LYS B CA 1
ATOM 10701 C C . LYS B 1 432 ? 17.46038 -28.34907 202.65696 1.000 116.90210 484 LYS B C 1
ATOM 10702 O O . LYS B 1 432 ? 16.35074 -28.86326 202.83813 1.000 118.16539 484 LYS B O 1
ATOM 10708 N N . PHE B 1 433 ? 17.65755 -27.38036 201.76247 1.000 117.26154 485 PHE B N 1
ATOM 10709 C CA . PHE B 1 433 ? 16.56780 -26.77726 201.00578 1.000 114.09941 485 PHE B CA 1
ATOM 10710 C C . PHE B 1 433 ? 16.66751 -27.06062 199.51071 1.000 106.67865 485 PHE B C 1
ATOM 10711 O O . PHE B 1 433 ? 16.13389 -26.29345 198.70313 1.000 108.68092 485 PHE B O 1
ATOM 10719 N N . SER B 1 434 ? 17.34760 -28.14050 199.12843 1.000 107.73547 486 SER B N 1
ATOM 10720 C CA . SER B 1 434 ? 17.45380 -28.50732 197.72169 1.000 103.81741 486 SER B CA 1
ATOM 10721 C C . SER B 1 434 ? 16.07328 -28.75539 197.12654 1.000 105.84102 486 SER B C 1
ATOM 10722 O O . SER B 1 434 ? 15.25000 -29.46430 197.71368 1.000 105.13954 486 SER B O 1
ATOM 10725 N N . TYR B 1 435 ? 15.82282 -28.15748 195.95928 1.000 101.62123 487 TYR B N 1
ATOM 10726 C CA . TYR B 1 435 ? 14.55116 -28.26671 195.24440 1.000 97.33471 487 TYR B CA 1
ATOM 10727 C C . TYR B 1 435 ? 13.37953 -27.74865 196.07050 1.000 98.89556 487 TYR B C 1
ATOM 10728 O O . TYR B 1 435 ? 12.22986 -28.13745 195.83974 1.000 98.98908 487 TYR B O 1
ATOM 10737 N N . ARG B 1 436 ? 13.65578 -26.86911 197.02649 1.000 101.43608 488 ARG B N 1
ATOM 10738 C CA . ARG B 1 436 ? 12.63415 -26.32505 197.91133 1.000 111.08746 488 ARG B CA 1
ATOM 10739 C C . ARG B 1 436 ? 12.85553 -24.81470 197.98379 1.000 114.50137 488 ARG B C 1
ATOM 10740 O O . ARG B 1 436 ? 13.50206 -24.20694 197.12097 1.000 102.72007 488 ARG B O 1
ATOM 10748 N N . ASN B 1 437 ? 12.31874 -24.18327 199.02466 1.000 119.05310 489 ASN B N 1
ATOM 10749 C CA . ASN B 1 437 ? 12.42902 -22.74462 199.20103 1.000 117.52228 489 ASN B CA 1
ATOM 10750 C C . ASN B 1 437 ? 12.85563 -22.43296 200.62853 1.000 124.60089 489 ASN B C 1
ATOM 10751 O O . ASN B 1 437 ? 12.70604 -23.25244 201.53878 1.000 122.34628 489 ASN B O 1
ATOM 10756 N N . ALA B 1 438 ? 13.39466 -21.22921 200.81227 1.000 124.94188 490 ALA B N 1
ATOM 10757 C CA . ALA B 1 438 ? 13.90604 -20.80902 202.10737 1.000 121.54542 490 ALA B CA 1
ATOM 10758 C C . ALA B 1 438 ? 13.67662 -19.31503 202.27960 1.000 121.04937 490 ALA B C 1
ATOM 10759 O O . ALA B 1 438 ? 13.45520 -18.58239 201.31201 1.000 116.58274 490 ALA B O 1
ATOM 10761 N N . LYS B 1 439 ? 13.73483 -18.87387 203.52998 1.000 125.54408 491 LYS B N 1
ATOM 10762 C CA . LYS B 1 439 ? 13.59684 -17.47189 203.89754 1.000 124.48714 491 LYS B CA 1
ATOM 10763 C C . LYS B 1 439 ? 14.86215 -17.01940 204.62709 1.000 125.94214 491 LYS B C 1
ATOM 10764 O O . LYS B 1 439 ? 15.85688 -17.74769 204.70002 1.000 126.50448 491 LYS B O 1
ATOM 10770 N N . ASN B 1 440 ? 14.81888 -15.79761 205.16403 1.000 126.19814 492 ASN B N 1
ATOM 10771 C CA . ASN B 1 440 ? 15.97365 -15.25870 205.87605 1.000 125.16830 492 ASN B CA 1
ATOM 10772 C C . ASN B 1 440 ? 16.31693 -16.11549 207.08804 1.000 126.06924 492 ASN B C 1
ATOM 10773 O O . ASN B 1 440 ? 17.47755 -16.49220 207.28771 1.000 125.44431 492 ASN B O 1
ATOM 10778 N N . ASP B 1 441 ? 15.31157 -16.43702 207.90824 1.000 123.87649 493 ASP B N 1
ATOM 10779 C CA . ASP B 1 441 ? 15.55094 -17.23082 209.10979 1.000 132.36240 493 ASP B CA 1
ATOM 10780 C C . ASP B 1 441 ? 16.12265 -18.60232 208.77730 1.000 132.34306 493 ASP B C 1
ATOM 10781 O O . ASP B 1 441 ? 16.90441 -19.15528 209.56000 1.000 131.75250 493 ASP B O 1
ATOM 10786 N N . ASP B 1 442 ? 15.74258 -19.16760 207.62928 1.000 128.86438 494 ASP B N 1
ATOM 10787 C CA . ASP B 1 442 ? 16.30430 -20.44838 207.21321 1.000 126.42506 494 ASP B CA 1
ATOM 10788 C C . ASP B 1 442 ? 17.80216 -20.33782 206.96022 1.000 125.41728 494 ASP B C 1
ATOM 10789 O O . ASP B 1 442 ? 18.56574 -21.25033 207.29683 1.000 127.92304 494 ASP B O 1
ATOM 10794 N N . LEU B 1 443 ? 18.24109 -19.22745 206.36394 1.000 125.98783 495 LEU B N 1
ATOM 10795 C CA . LEU B 1 443 ? 19.66513 -19.04243 206.10708 1.000 125.65643 495 LEU B CA 1
ATOM 10796 C C . LEU B 1 443 ? 20.43747 -18.82375 207.40220 1.000 130.09969 495 LEU B C 1
ATOM 10797 O O . LEU B 1 443 ? 21.55583 -19.32878 207.55697 1.000 131.86855 495 LEU B O 1
ATOM 10802 N N . TRP B 1 444 ? 19.86008 -18.07301 208.34390 1.000 124.34403 496 TRP B N 1
ATOM 10803 C CA . TRP B 1 444 ? 20.55240 -17.81642 209.60254 1.000 127.30780 496 TRP B CA 1
ATOM 10804 C C . TRP B 1 444 ? 20.66767 -19.08409 210.43927 1.000 132.86722 496 TRP B C 1
ATOM 10805 O O . TRP B 1 444 ? 21.67218 -19.28814 211.13023 1.000 141.00190 496 TRP B O 1
ATOM 10816 N N . SER B 1 445 ? 19.65056 -19.94721 210.38917 1.000 131.43598 497 SER B N 1
ATOM 10817 C CA . SER B 1 445 ? 19.69069 -21.18673 211.15899 1.000 135.04309 497 SER B CA 1
ATOM 10818 C C . SER B 1 445 ? 20.76161 -22.13745 210.63785 1.000 139.75347 497 SER B C 1
ATOM 10819 O O . SER B 1 445 ? 21.43520 -22.81136 211.42607 1.000 143.55376 497 SER B O 1
ATOM 10822 N N . SER B 1 446 ? 20.93277 -22.20988 209.31564 1.000 132.60211 498 SER B N 1
ATOM 10823 C CA . SER B 1 446 ? 21.93803 -23.10719 208.75449 1.000 131.19565 498 SER B CA 1
ATOM 10824 C C . SER B 1 446 ? 23.34796 -22.66461 209.12647 1.000 134.59193 498 SER B C 1
ATOM 10825 O O . SER B 1 446 ? 24.20320 -23.49988 209.44307 1.000 142.86262 498 SER B O 1
ATOM 10828 N N . LEU B 1 447 ? 23.61249 -21.35811 209.09151 1.000 134.55148 499 LEU B N 1
ATOM 10829 C CA . LEU B 1 447 ? 24.92015 -20.85380 209.48824 1.000 139.47395 499 LEU B CA 1
ATOM 10830 C C . LEU B 1 447 ? 25.10267 -20.81864 210.99977 1.000 147.39810 499 LEU B C 1
ATOM 10831 O O . LEU B 1 447 ? 26.24503 -20.79359 211.47064 1.000 150.93561 499 LEU B O 1
ATOM 10836 N N . SER B 1 448 ? 24.01009 -20.81629 211.76791 1.000 155.23544 500 SER B N 1
ATOM 10837 C CA . SER B 1 448 ? 24.13204 -20.84887 213.22202 1.000 157.17125 500 SER B CA 1
ATOM 10838 C C . SER B 1 448 ? 24.57721 -22.22145 213.71038 1.000 162.10078 500 SER B C 1
ATOM 10839 O O . SER B 1 448 ? 25.45360 -22.32499 214.57623 1.000 167.39746 500 SER B O 1
ATOM 10842 N N . ASN B 1 449 ? 23.98720 -23.28248 213.16939 1.000 169.99103 501 ASN B N 1
ATOM 10843 C CA . ASN B 1 449 ? 24.32057 -24.64149 213.57871 1.000 176.20130 501 ASN B CA 1
ATOM 10844 C C . ASN B 1 449 ? 25.57466 -25.13805 212.86665 1.000 176.47809 501 ASN B C 1
ATOM 10845 O O . ASN B 1 449 ? 26.49254 -25.66091 213.49811 1.000 181.60084 501 ASN B O 1
ATOM 10850 N N . VAL B 1 482 ? 24.30012 -15.10545 216.33009 1.000 167.04047 534 VAL B N 1
ATOM 10851 C CA . VAL B 1 482 ? 24.63959 -14.71578 214.96723 1.000 171.37190 534 VAL B CA 1
ATOM 10852 C C . VAL B 1 482 ? 23.36993 -14.42312 214.17231 1.000 164.39848 534 VAL B C 1
ATOM 10853 O O . VAL B 1 482 ? 23.40226 -13.69888 213.17768 1.000 158.86493 534 VAL B O 1
ATOM 10857 N N . LYS B 1 483 ? 22.24908 -14.99363 214.62024 1.000 160.30477 535 LYS B N 1
ATOM 10858 C CA . LYS B 1 483 ? 20.96945 -14.71888 213.97515 1.000 145.40942 535 LYS B CA 1
ATOM 10859 C C . LYS B 1 483 ? 20.48114 -13.31414 214.30596 1.000 146.72187 535 LYS B C 1
ATOM 10860 O O . LYS B 1 483 ? 20.00273 -12.59134 213.42376 1.000 140.07861 535 LYS B O 1
ATOM 10866 N N . GLU B 1 484 ? 20.59418 -12.91230 215.57421 1.000 149.82272 536 GLU B N 1
ATOM 10867 C CA . GLU B 1 484 ? 20.21108 -11.56154 215.97041 1.000 151.88117 536 GLU B CA 1
ATOM 10868 C C . GLU B 1 484 ? 21.12700 -10.51530 215.34847 1.000 149.15994 536 GLU B C 1
ATOM 10869 O O . GLU B 1 484 ? 20.71278 -9.36690 215.15237 1.000 145.00585 536 GLU B O 1
ATOM 10875 N N . MET B 1 485 ? 22.36771 -10.89166 215.03388 1.000 149.61992 537 MET B N 1
ATOM 10876 C CA . MET B 1 485 ? 23.29538 -9.95945 214.40235 1.000 142.20024 537 MET B CA 1
ATOM 10877 C C . MET B 1 485 ? 22.85009 -9.61594 212.98657 1.000 144.31473 537 MET B C 1
ATOM 10878 O O . MET B 1 485 ? 22.69748 -8.43825 212.64138 1.000 142.62681 537 MET B O 1
ATOM 10883 N N . MET B 1 486 ? 22.63674 -10.63380 212.15023 1.000 142.54039 538 MET B N 1
ATOM 10884 C CA . MET B 1 486 ? 22.23207 -10.39385 210.77053 1.000 132.40410 538 MET B CA 1
ATOM 10885 C C . MET B 1 486 ? 20.82212 -9.82842 210.66601 1.000 134.12809 538 MET B C 1
ATOM 10886 O O . MET B 1 486 ? 20.45066 -9.32079 209.60249 1.000 139.37099 538 MET B O 1
ATOM 10891 N N . THR B 1 487 ? 20.03088 -9.90782 211.73880 1.000 136.29366 539 THR B N 1
ATOM 10892 C CA . THR B 1 487 ? 18.72128 -9.26397 211.74096 1.000 139.17383 539 THR B CA 1
ATOM 10893 C C . THR B 1 487 ? 18.85510 -7.75577 211.57380 1.000 138.57245 539 THR B C 1
ATOM 10894 O O . THR B 1 487 ? 18.10140 -7.13601 210.81359 1.000 130.36239 539 THR B O 1
ATOM 10898 N N . THR B 1 488 ? 19.81853 -7.14916 212.27051 1.000 140.34164 540 THR B N 1
ATOM 10899 C CA . THR B 1 488 ? 20.01780 -5.70881 212.17734 1.000 140.98024 540 THR B CA 1
ATOM 10900 C C . THR B 1 488 ? 20.60569 -5.28847 210.83687 1.000 140.63078 540 THR B C 1
ATOM 10901 O O . THR B 1 488 ? 20.48368 -4.11764 210.46111 1.000 139.75001 540 THR B O 1
ATOM 10905 N N . TRP B 1 489 ? 21.23365 -6.21046 210.10925 1.000 141.69449 541 TRP B N 1
ATOM 10906 C CA . TRP B 1 489 ? 21.80947 -5.90571 208.80741 1.000 133.97151 541 TRP B CA 1
ATOM 10907 C C . TRP B 1 489 ? 20.84416 -6.14119 207.65438 1.000 131.39079 541 TRP B C 1
ATOM 10908 O O . TRP B 1 489 ? 21.13624 -5.71941 206.53009 1.000 124.89584 541 TRP B O 1
ATOM 10919 N N . THR B 1 490 ? 19.70947 -6.79687 207.89802 1.000 139.33311 542 THR B N 1
ATOM 10920 C CA . THR B 1 490 ? 18.77101 -7.12640 206.83387 1.000 138.94521 542 THR B CA 1
ATOM 10921 C C . THR B 1 490 ? 17.42383 -6.43164 206.94805 1.000 137.05072 542 THR B C 1
ATOM 10922 O O . THR B 1 490 ? 16.77645 -6.20741 205.92361 1.000 133.21999 542 THR B O 1
ATOM 10926 N N . LEU B 1 491 ? 16.98158 -6.08592 208.15595 1.000 134.88408 543 LEU B N 1
ATOM 10927 C CA . LEU B 1 491 ? 15.68873 -5.44037 208.33723 1.000 131.84703 543 LEU B CA 1
ATOM 10928 C C . LEU B 1 491 ? 15.78999 -3.93889 208.56986 1.000 130.37876 543 LEU B C 1
ATOM 10929 O O . LEU B 1 491 ? 14.75541 -3.26380 208.59829 1.000 128.52896 543 LEU B O 1
ATOM 10934 N N . GLN B 1 492 ? 16.99503 -3.40173 208.73340 1.000 134.05469 544 GLN B N 1
ATOM 10935 C CA . GLN B 1 492 ? 17.20078 -1.97351 208.92221 1.000 128.25943 544 GLN B CA 1
ATOM 10936 C C . GLN B 1 492 ? 17.95469 -1.39330 207.73375 1.000 130.01661 544 GLN B C 1
ATOM 10937 O O . GLN B 1 492 ? 18.91869 -1.99026 207.24383 1.000 134.51894 544 GLN B O 1
ATOM 10943 N N . LYS B 1 493 ? 17.50879 -0.22687 207.27726 1.000 124.18296 545 LYS B N 1
ATOM 10944 C CA . LYS B 1 493 ? 18.15865 0.47522 206.18438 1.000 119.28013 545 LYS B CA 1
ATOM 10945 C C . LYS B 1 493 ? 19.45156 1.13662 206.65995 1.000 130.21299 545 LYS B C 1
ATOM 10946 O O . LYS B 1 493 ? 19.76795 1.17137 207.85217 1.000 135.38252 545 LYS B O 1
ATOM 10952 N N . GLY B 1 494 ? 20.20542 1.66710 205.69946 1.000 127.67673 546 GLY B N 1
ATOM 10953 C CA . GLY B 1 494 ? 21.37410 2.46703 206.00175 1.000 125.26450 546 GLY B CA 1
ATOM 10954 C C . GLY B 1 494 ? 22.58132 1.64829 206.42059 1.000 128.23748 546 GLY B C 1
ATOM 10955 O O . GLY B 1 494 ? 22.57085 0.41656 206.46495 1.000 122.58777 546 GLY B O 1
ATOM 10956 N N . ILE B 1 495 ? 23.65158 2.37258 206.73552 1.000 131.52672 547 ILE B N 1
ATOM 10957 C CA . ILE B 1 495 ? 24.92833 1.78286 207.13269 1.000 130.49983 547 ILE B CA 1
ATOM 10958 C C . ILE B 1 495 ? 25.41435 2.49299 208.39237 1.000 131.31327 547 ILE B C 1
ATOM 10959 O O . ILE B 1 495 ? 25.27295 3.72016 208.50133 1.000 133.52898 547 ILE B O 1
ATOM 10964 N N . PRO B 1 496 ? 25.96468 1.77924 209.37161 1.000 140.47708 548 PRO B N 1
ATOM 10965 C CA . PRO B 1 496 ? 26.43238 2.44426 210.59076 1.000 134.05027 548 PRO B CA 1
ATOM 10966 C C . PRO B 1 496 ? 27.75942 3.16189 210.39917 1.000 132.89167 548 PRO B C 1
ATOM 10967 O O . PRO B 1 496 ? 28.57616 2.80862 209.54540 1.000 122.67617 548 PRO B O 1
ATOM 10971 N N . LEU B 1 497 ? 27.96124 4.18858 211.22370 1.000 140.35515 549 LEU B N 1
ATOM 10972 C CA . LEU B 1 497 ? 29.20778 4.94378 211.28081 1.000 139.45417 549 LEU B CA 1
ATOM 10973 C C . LEU B 1 497 ? 29.83023 4.74194 212.65464 1.000 141.23339 549 LEU B C 1
ATOM 10974 O O . LEU B 1 497 ? 29.19538 5.03268 213.67413 1.000 146.41074 549 LEU B O 1
ATOM 10979 N N . LEU B 1 498 ? 31.06623 4.25136 212.68161 1.000 135.31183 550 LEU B N 1
ATOM 10980 C CA . LEU B 1 498 ? 31.77732 4.00669 213.93055 1.000 142.12541 550 LEU B CA 1
ATOM 10981 C C . LEU B 1 498 ? 32.64869 5.20842 214.27838 1.000 145.07642 550 LEU B C 1
ATOM 10982 O O . LEU B 1 498 ? 33.51860 5.60037 213.49272 1.000 136.51275 550 LEU B O 1
ATOM 10987 N N . VAL B 1 499 ? 32.41343 5.78911 215.45236 1.000 151.00628 551 VAL B N 1
ATOM 10988 C CA . VAL B 1 499 ? 33.20492 6.89989 215.96954 1.000 150.17795 551 VAL B CA 1
ATOM 10989 C C . VAL B 1 499 ? 34.10286 6.36371 217.07618 1.000 150.47537 551 VAL B C 1
ATOM 10990 O O . VAL B 1 499 ? 33.62067 5.72428 218.01931 1.000 152.34062 551 VAL B O 1
ATOM 10994 N N . VAL B 1 500 ? 35.40438 6.62074 216.96138 1.000 150.68416 552 VAL B N 1
ATOM 10995 C CA . VAL B 1 500 ? 36.40391 6.09605 217.88521 1.000 156.15504 552 VAL B CA 1
ATOM 10996 C C . VAL B 1 500 ? 37.11894 7.26532 218.54830 1.000 157.30742 552 VAL B C 1
ATOM 10997 O O . VAL B 1 500 ? 37.51187 8.22359 217.87279 1.000 157.11101 552 VAL B O 1
ATOM 11001 N N . LYS B 1 501 ? 37.28454 7.18379 219.86795 1.000 164.36905 553 LYS B N 1
ATOM 11002 C CA . LYS B 1 501 ? 38.04672 8.15938 220.63678 1.000 166.75998 553 LYS B CA 1
ATOM 11003 C C . LYS B 1 501 ? 39.12417 7.43228 221.42694 1.000 169.71845 553 LYS B C 1
ATOM 11004 O O . LYS B 1 501 ? 38.84996 6.40304 222.05251 1.000 170.53826 553 LYS B O 1
ATOM 11006 N N . GLN B 1 502 ? 40.34400 7.96601 221.39762 1.000 172.61748 554 GLN B N 1
ATOM 11007 C CA . GLN B 1 502 ? 41.50254 7.32943 222.01406 1.000 177.14795 554 GLN B CA 1
ATOM 11008 C C . GLN B 1 502 ? 42.13087 8.28261 223.02012 1.000 181.89002 554 GLN B C 1
ATOM 11009 O O . GLN B 1 502 ? 42.51613 9.40143 222.66289 1.000 181.63449 554 GLN B O 1
ATOM 11015 N N . ASP B 1 503 ? 42.23372 7.83919 224.27243 1.000 191.75067 555 ASP B N 1
ATOM 11016 C CA . ASP B 1 503 ? 42.96833 8.56809 225.30140 1.000 197.60465 555 ASP B CA 1
ATOM 11017 C C . ASP B 1 503 ? 43.78530 7.57259 226.11231 1.000 198.50550 555 ASP B C 1
ATOM 11018 O O . ASP B 1 503 ? 43.22201 6.69905 226.77925 1.000 200.87558 555 ASP B O 1
ATOM 11023 N N . GLY B 1 504 ? 45.10576 7.69805 226.04588 1.000 196.54729 556 GLY B N 1
ATOM 11024 C CA . GLY B 1 504 ? 45.97224 6.74974 226.72732 1.000 193.87331 556 GLY B CA 1
ATOM 11025 C C . GLY B 1 504 ? 45.79856 5.35606 226.15545 1.000 195.00796 556 GLY B C 1
ATOM 11026 O O . GLY B 1 504 ? 46.11210 5.09301 224.98784 1.000 187.84509 556 GLY B O 1
ATOM 11027 N N . CYS B 1 505 ? 45.29004 4.44209 226.98030 1.000 195.57631 557 CYS B N 1
ATOM 11028 C CA . CYS B 1 505 ? 44.99039 3.08434 226.55111 1.000 191.62195 557 CYS B CA 1
ATOM 11029 C C . CYS B 1 505 ? 43.49710 2.80060 226.49927 1.000 190.38447 557 CYS B C 1
ATOM 11030 O O . CYS B 1 505 ? 43.10600 1.66160 226.22432 1.000 188.03143 557 CYS B O 1
ATOM 11033 N N . SER B 1 506 ? 42.65663 3.79946 226.75249 1.000 191.48176 558 SER B N 1
ATOM 11034 C CA . SER B 1 506 ? 41.21260 3.62580 226.71792 1.000 192.22962 558 SER B CA 1
ATOM 11035 C C . SER B 1 506 ? 40.67573 4.01769 225.34815 1.000 190.92065 558 SER B C 1
ATOM 11036 O O . SER B 1 506 ? 41.09505 5.02258 224.76685 1.000 189.74988 558 SER B O 1
ATOM 11039 N N . LEU B 1 507 ? 39.74305 3.21764 224.83753 1.000 193.30383 559 LEU B N 1
ATOM 11040 C CA . LEU B 1 507 ? 39.13927 3.43800 223.52878 1.000 195.29381 559 LEU B CA 1
ATOM 11041 C C . LEU B 1 507 ? 37.63063 3.52262 223.69628 1.000 188.10299 559 LEU B C 1
ATOM 11042 O O . LEU B 1 507 ? 36.99165 2.54150 224.08994 1.000 188.37903 559 LEU B O 1
ATOM 11047 N N . ARG B 1 508 ? 37.06545 4.68835 223.39499 1.000 175.64768 560 ARG B N 1
ATOM 11048 C CA . ARG B 1 508 ? 35.62129 4.88530 223.43790 1.000 170.49171 560 ARG B CA 1
ATOM 11049 C C . ARG B 1 508 ? 35.06053 4.62973 222.04422 1.000 167.84965 560 ARG B C 1
ATOM 11050 O O . ARG B 1 508 ? 35.34036 5.38267 221.10562 1.000 161.91447 560 ARG B O 1
ATOM 11058 N N . LEU B 1 509 ? 34.27076 3.56895 221.90976 1.000 170.68550 561 LEU B N 1
ATOM 11059 C CA . LEU B 1 509 ? 33.69335 3.17484 220.63204 1.000 164.22228 561 LEU B CA 1
ATOM 11060 C C . LEU B 1 509 ? 32.22260 3.57013 220.61018 1.000 163.73949 561 LEU B C 1
ATOM 11061 O O . LEU B 1 509 ? 31.44723 3.14405 221.47323 1.000 166.89226 561 LEU B O 1
ATOM 11066 N N . GLN B 1 510 ? 31.84487 4.38124 219.62645 1.000 158.39951 562 GLN B N 1
ATOM 11067 C CA . GLN B 1 510 ? 30.47162 4.82919 219.45797 1.000 160.54671 562 GLN B CA 1
ATOM 11068 C C . GLN B 1 510 ? 30.02798 4.55115 218.03125 1.000 162.53064 562 GLN B C 1
ATOM 11069 O O . GLN B 1 510 ? 30.81684 4.68470 217.09091 1.000 157.90611 562 GLN B O 1
ATOM 11075 N N . GLN B 1 511 ? 28.76511 4.16688 217.87200 1.000 162.78092 563 GLN B N 1
ATOM 11076 C CA . GLN B 1 511 ? 28.19922 3.89161 216.56093 1.000 162.77599 563 GLN B CA 1
ATOM 11077 C C . GLN B 1 511 ? 27.03842 4.83779 216.29098 1.000 170.42606 563 GLN B C 1
ATOM 11078 O O . GLN B 1 511 ? 26.25269 5.15326 217.19130 1.000 165.47251 563 GLN B O 1
ATOM 11084 N N . GLU B 1 512 ? 26.95633 5.30850 215.05003 1.000 181.44180 564 GLU B N 1
ATOM 11085 C CA . GLU B 1 512 ? 25.85542 6.13977 214.59295 1.000 180.08041 564 GLU B CA 1
ATOM 11086 C C . GLU B 1 512 ? 25.42152 5.64173 213.22387 1.000 175.62945 564 GLU B C 1
ATOM 11087 O O . GLU B 1 512 ? 26.09333 4.81868 212.59855 1.000 174.37421 564 GLU B O 1
ATOM 11093 N N . ARG B 1 513 ? 24.28833 6.15134 212.75545 1.000 161.99999 565 ARG B N 1
ATOM 11094 C CA . ARG B 1 513 ? 23.82962 5.88667 211.39966 1.000 150.37478 565 ARG B CA 1
ATOM 11095 C C . ARG B 1 513 ? 24.48708 6.89892 210.47244 1.000 145.34381 565 ARG B C 1
ATOM 11096 O O . ARG B 1 513 ? 24.28999 8.10888 210.62746 1.000 144.69147 565 ARG B O 1
ATOM 11104 N N . PHE B 1 514 ? 25.27881 6.40747 209.52500 1.000 141.21350 566 PHE B N 1
ATOM 11105 C CA . PHE B 1 514 ? 26.00308 7.29331 208.62464 1.000 134.79201 566 PHE B CA 1
ATOM 11106 C C . PHE B 1 514 ? 25.03609 7.92274 207.62934 1.000 134.98551 566 PHE B C 1
ATOM 11107 O O . PHE B 1 514 ? 24.36011 7.21502 206.87507 1.000 136.15251 566 PHE B O 1
ATOM 11115 N N . LEU B 1 515 ? 24.97142 9.25111 207.62814 1.000 129.26270 567 LEU B N 1
ATOM 11116 C CA . LEU B 1 515 ? 24.11882 10.00332 206.72034 1.000 128.96185 567 LEU B CA 1
ATOM 11117 C C . LEU B 1 515 ? 24.97631 10.94087 205.88645 1.000 131.23170 567 LEU B C 1
ATOM 11118 O O . LEU B 1 515 ? 25.86717 11.61637 206.41121 1.000 130.85895 567 LEU B O 1
ATOM 11123 N N . GLN B 1 516 ? 24.70370 10.97688 204.58709 1.000 135.26179 568 GLN B N 1
ATOM 11124 C CA . GLN B 1 516 ? 25.42063 11.85670 203.67984 1.000 138.60439 568 GLN B CA 1
ATOM 11125 C C . GLN B 1 516 ? 24.65101 13.15807 203.50164 1.000 134.23814 568 GLN B C 1
ATOM 11126 O O . GLN B 1 516 ? 23.42457 13.15676 203.36275 1.000 138.50910 568 GLN B O 1
ATOM 11132 N N . GLY B 1 517 ? 25.38211 14.26960 203.50893 1.000 132.16984 569 GLY B N 1
ATOM 11133 C CA . GLY B 1 517 ? 24.78725 15.58008 203.36505 1.000 135.10124 569 GLY B CA 1
ATOM 11134 C C . GLY B 1 517 ? 24.01504 16.08172 204.56439 1.000 137.69913 569 GLY B C 1
ATOM 11135 O O . GLY B 1 517 ? 23.42063 17.16281 204.48408 1.000 136.54642 569 GLY B O 1
ATOM 11136 N N . VAL B 1 518 ? 23.99847 15.34315 205.67175 1.000 138.96371 570 VAL B N 1
ATOM 11137 C CA . VAL B 1 518 ? 23.30371 15.75512 206.88704 1.000 144.49560 570 VAL B CA 1
ATOM 11138 C C . VAL B 1 518 ? 24.31215 15.72513 208.02754 1.000 146.46189 570 VAL B C 1
ATOM 11139 O O . VAL B 1 518 ? 24.76834 14.64763 208.42951 1.000 141.94231 570 VAL B O 1
ATOM 11143 N N . PHE B 1 519 ? 24.65828 16.89738 208.54818 1.000 147.45996 571 PHE B N 1
ATOM 11144 C CA . PHE B 1 519 ? 25.59849 17.00933 209.65210 1.000 155.20084 571 PHE B CA 1
ATOM 11145 C C . PHE B 1 519 ? 24.87015 16.86261 210.98438 1.000 161.26878 571 PHE B C 1
ATOM 11146 O O . PHE B 1 519 ? 23.64979 17.01378 211.07220 1.000 164.04969 571 PHE B O 1
ATOM 11148 N N . GLN B 1 520 ? 25.64260 16.56645 212.03347 1.000 158.48620 572 GLN B N 1
ATOM 11149 C CA . GLN B 1 520 ? 25.04658 16.38552 213.35361 1.000 159.31684 572 GLN B CA 1
ATOM 11150 C C . GLN B 1 520 ? 24.42384 17.67571 213.87111 1.000 163.98552 572 GLN B C 1
ATOM 11151 O O . GLN B 1 520 ? 23.41187 17.63423 214.58032 1.000 164.16411 572 GLN B O 1
ATOM 11157 N N . GLU B 1 521 ? 25.00005 18.82578 213.52442 1.000 166.71670 573 GLU B N 1
ATOM 11158 C CA . GLU B 1 521 ? 24.46830 20.10858 213.96583 1.000 164.44677 573 GLU B CA 1
ATOM 11159 C C . GLU B 1 521 ? 23.32088 20.60318 213.09270 1.000 164.88173 573 GLU B C 1
ATOM 11160 O O . GLU B 1 521 ? 22.85927 21.73411 213.28279 1.000 159.94981 573 GLU B O 1
ATOM 11166 N N . ASP B 1 522 ? 22.85021 19.77818 212.13450 1.000 165.66122 574 ASP B N 1
ATOM 11167 C CA . ASP B 1 522 ? 21.70545 20.10590 211.30104 1.000 164.23770 574 ASP B CA 1
ATOM 11168 C C . ASP B 1 522 ? 20.41068 19.72288 212.01159 1.000 167.60029 574 ASP B C 1
ATOM 11169 O O . ASP B 1 522 ? 20.39076 18.78520 212.81600 1.000 165.21864 574 ASP B O 1
ATOM 11174 N N . PRO B 1 523 ? 19.31139 20.43205 211.74039 1.000 171.15186 575 PRO B N 1
ATOM 11175 C CA . PRO B 1 523 ? 18.05439 20.10181 212.42910 1.000 169.12942 575 PRO B CA 1
ATOM 11176 C C . PRO B 1 523 ? 17.47501 18.75810 212.02421 1.000 166.36502 575 PRO B C 1
ATOM 11177 O O . PRO B 1 523 ? 16.76875 18.13828 212.82917 1.000 169.43116 575 PRO B O 1
ATOM 11181 N N . GLU B 1 524 ? 17.74825 18.28384 210.80726 1.000 158.50660 576 GLU B N 1
ATOM 11182 C CA . GLU B 1 524 ? 17.20342 17.00344 210.37451 1.000 157.25180 576 GLU B CA 1
ATOM 11183 C C . GLU B 1 524 ? 17.91323 15.81048 211.00095 1.000 161.36444 576 GLU B C 1
ATOM 11184 O O . GLU B 1 524 ? 17.31757 14.73091 211.08430 1.000 161.68878 576 GLU B O 1
ATOM 11186 N N . TRP B 1 525 ? 19.16469 15.97274 211.43841 1.000 163.29598 577 TRP B N 1
ATOM 11187 C CA . TRP B 1 525 ? 19.88968 14.84363 212.01377 1.000 165.65128 577 TRP B CA 1
ATOM 11188 C C . TRP B 1 525 ? 19.29166 14.43203 213.35225 1.000 170.79966 577 TRP B C 1
ATOM 11189 O O . TRP B 1 525 ? 19.23654 13.23918 213.67562 1.000 163.54246 577 TRP B O 1
ATOM 11200 N N . ARG B 1 526 ? 18.84052 15.40745 214.14247 1.000 183.76049 578 ARG B N 1
ATOM 11201 C CA . ARG B 1 526 ? 18.26768 15.16911 215.46251 1.000 184.42213 578 ARG B CA 1
ATOM 11202 C C . ARG B 1 526 ? 16.82085 14.69506 215.40774 1.000 185.29814 578 ARG B C 1
ATOM 11203 O O . ARG B 1 526 ? 16.11843 14.76427 216.42113 1.000 194.42100 578 ARG B O 1
ATOM 11205 N N . ALA B 1 527 ? 16.35886 14.22202 214.24901 1.000 163.34925 579 ALA B N 1
ATOM 11206 C CA . ALA B 1 527 ? 15.01338 13.66865 214.13471 1.000 156.20369 579 ALA B CA 1
ATOM 11207 C C . ALA B 1 527 ? 14.94482 12.35535 213.36987 1.000 157.72557 579 ALA B C 1
ATOM 11208 O O . ALA B 1 527 ? 13.95997 11.62922 213.53593 1.000 152.81748 579 ALA B O 1
ATOM 11210 N N . LEU B 1 528 ? 15.93281 12.01952 212.54060 1.000 155.80521 580 LEU B N 1
ATOM 11211 C CA . LEU B 1 528 ? 15.94925 10.77611 211.78107 1.000 140.23801 580 LEU B CA 1
ATOM 11212 C C . LEU B 1 528 ? 16.89659 9.73859 212.36841 1.000 145.13701 580 LEU B C 1
ATOM 11213 O O . LEU B 1 528 ? 17.03379 8.65036 211.79936 1.000 145.71796 580 LEU B O 1
ATOM 11215 N N . GLN B 1 529 ? 17.55194 10.04928 213.48362 1.000 148.44614 581 GLN B N 1
ATOM 11216 C CA . GLN B 1 529 ? 18.53795 9.16969 214.10862 1.000 145.49244 581 GLN B CA 1
ATOM 11217 C C . GLN B 1 529 ? 17.90481 8.51620 215.33239 1.000 146.00500 581 GLN B C 1
ATOM 11218 O O . GLN B 1 529 ? 17.85400 9.11475 216.41020 1.000 154.42601 581 GLN B O 1
ATOM 11224 N N . GLU B 1 530 ? 17.43484 7.28111 215.16792 1.000 144.68540 582 GLU B N 1
ATOM 11225 C CA . GLU B 1 530 ? 16.73448 6.58209 216.23738 1.000 150.46672 582 GLU B CA 1
ATOM 11226 C C . GLU B 1 530 ? 16.51836 5.13038 215.83682 1.000 154.85738 582 GLU B C 1
ATOM 11227 O O . GLU B 1 530 ? 16.32043 4.82330 214.65818 1.000 145.11418 582 GLU B O 1
ATOM 11233 N N . ARG B 1 531 ? 16.52558 4.25251 216.84291 1.000 165.87840 583 ARG B N 1
ATOM 11234 C CA . ARG B 1 531 ? 16.26807 2.82087 216.66477 1.000 164.07181 583 ARG B CA 1
ATOM 11235 C C . ARG B 1 531 ? 17.15259 2.21062 215.57956 1.000 159.75305 583 ARG B C 1
ATOM 11236 O O . ARG B 1 531 ? 16.70591 1.39306 214.77166 1.000 159.50678 583 ARG B O 1
ATOM 11244 N N . TYR B 1 532 ? 18.42333 2.60586 215.56029 1.000 143.63829 584 TYR B N 1
ATOM 11245 C CA . TYR B 1 532 ? 19.41378 2.00396 214.67578 1.000 144.28084 584 TYR B CA 1
ATOM 11246 C C . TYR B 1 532 ? 20.54945 1.43671 215.51502 1.000 141.63777 584 TYR B C 1
ATOM 11247 O O . TYR B 1 532 ? 21.26753 2.18845 216.18309 1.000 146.68988 584 TYR B O 1
ATOM 11256 N N . LEU B 1 533 ? 20.70933 0.11539 215.47842 1.000 144.11434 585 LEU B N 1
ATOM 11257 C CA . LEU B 1 533 ? 21.74634 -0.56132 216.24628 1.000 147.98445 585 LEU B CA 1
ATOM 11258 C C . LEU B 1 533 ? 22.15748 -1.81930 215.49844 1.000 144.20257 585 LEU B C 1
ATOM 11259 O O . LEU B 1 533 ? 21.29667 -2.57337 215.03737 1.000 138.94625 585 LEU B O 1
ATOM 11264 N N . TRP B 1 534 ? 23.46486 -2.04071 215.38097 1.000 144.10563 586 TRP B N 1
ATOM 11265 C CA . TRP B 1 534 ? 24.00334 -3.17201 214.64187 1.000 140.27862 586 TRP B CA 1
ATOM 11266 C C . TRP B 1 534 ? 24.96722 -3.95857 215.51770 1.000 142.18266 586 TRP B C 1
ATOM 11267 O O . TRP B 1 534 ? 25.68838 -3.39079 216.34262 1.000 150.43520 586 TRP B O 1
ATOM 11278 N N . HIS B 1 535 ? 24.97336 -5.27722 215.32700 1.000 144.50667 587 HIS B N 1
ATOM 11279 C CA . HIS B 1 535 ? 25.98924 -6.14582 215.92077 1.000 149.59026 587 HIS B CA 1
ATOM 11280 C C . HIS B 1 535 ? 27.16340 -6.18502 214.95166 1.000 147.22425 587 HIS B C 1
ATOM 11281 O O . HIS B 1 535 ? 27.21241 -6.99845 214.02806 1.000 144.15342 587 HIS B O 1
ATOM 11288 N N . ILE B 1 536 ? 28.12139 -5.29142 215.16663 1.000 146.85792 588 ILE B N 1
ATOM 11289 C CA . ILE B 1 536 ? 29.21948 -5.07458 214.23060 1.000 149.94857 588 ILE B CA 1
ATOM 11290 C C . ILE B 1 536 ? 30.39991 -5.93945 214.66507 1.000 154.43606 588 ILE B C 1
ATOM 11291 O O . ILE B 1 536 ? 30.87668 -5.78605 215.80020 1.000 150.63992 588 ILE B O 1
ATOM 11296 N N . PRO B 1 537 ? 30.87554 -6.86194 213.82572 1.000 162.76587 589 PRO B N 1
ATOM 11297 C CA . PRO B 1 537 ? 32.10113 -7.60192 214.15718 1.000 161.38118 589 PRO B CA 1
ATOM 11298 C C . PRO B 1 537 ? 33.35446 -6.77416 213.91599 1.000 157.20679 589 PRO B C 1
ATOM 11299 O O . PRO B 1 537 ? 33.91920 -6.80806 212.81800 1.000 156.96381 589 PRO B O 1
ATOM 11303 N N . LEU B 1 538 ? 33.79850 -6.02843 214.92505 1.000 151.57312 590 LEU B N 1
ATOM 11304 C CA . LEU B 1 538 ? 34.94628 -5.14753 214.74920 1.000 152.83539 590 LEU B CA 1
ATOM 11305 C C . LEU B 1 538 ? 36.24744 -5.93039 214.64400 1.000 159.10435 590 LEU B C 1
ATOM 11306 O O . LEU B 1 538 ? 36.43638 -6.95743 215.30186 1.000 159.08036 590 LEU B O 1
ATOM 11311 N N . THR B 1 539 ? 37.14488 -5.42878 213.79988 1.000 177.93425 591 THR B N 1
ATOM 11312 C CA . THR B 1 539 ? 38.50576 -5.92491 213.67682 1.000 179.91340 591 THR B CA 1
ATOM 11313 C C . THR B 1 539 ? 39.43255 -4.72311 213.58821 1.000 177.44027 591 THR B C 1
ATOM 11314 O O . THR B 1 539 ? 39.14309 -3.76574 212.86560 1.000 175.04647 591 THR B O 1
ATOM 11318 N N . TYR B 1 540 ? 40.54256 -4.76865 214.32160 1.000 167.20132 592 TYR B N 1
ATOM 11319 C CA . TYR B 1 540 ? 41.43978 -3.62379 214.36439 1.000 164.09888 592 TYR B CA 1
ATOM 11320 C C . TYR B 1 540 ? 42.87547 -4.09000 214.55190 1.000 161.32366 592 TYR B C 1
ATOM 11321 O O . TYR B 1 540 ? 43.13734 -5.20219 215.01761 1.000 163.04532 592 TYR B O 1
ATOM 11330 N N . SER B 1 541 ? 43.80504 -3.21191 214.17883 1.000 155.89969 593 SER B N 1
ATOM 11331 C CA . SER B 1 541 ? 45.22830 -3.43326 214.37959 1.000 155.70542 593 SER B CA 1
ATOM 11332 C C . SER B 1 541 ? 45.88004 -2.11903 214.78463 1.000 159.34095 593 SER B C 1
ATOM 11333 O O . SER B 1 541 ? 45.35168 -1.03483 214.52630 1.000 158.52062 593 SER B O 1
ATOM 11336 N N . THR B 1 542 ? 47.03879 -2.22684 215.42661 1.000 160.72508 594 THR B N 1
ATOM 11337 C CA . THR B 1 542 ? 47.76874 -1.04890 215.88280 1.000 156.87100 594 THR B CA 1
ATOM 11338 C C . THR B 1 542 ? 49.15894 -0.98746 215.25954 1.000 158.68515 594 THR B C 1
ATOM 11339 O O . THR B 1 542 ? 49.65464 -1.98018 214.72717 1.000 163.33724 594 THR B O 1
ATOM 11343 N N . ASN B 1 546 ? 50.78217 -6.12964 214.79742 1.000 176.96829 598 ASN B N 1
ATOM 11344 C CA . ASN B 1 546 ? 50.14317 -6.31458 213.49870 1.000 177.98113 598 ASN B CA 1
ATOM 11345 C C . ASN B 1 546 ? 49.12634 -7.44852 213.56820 1.000 175.88342 598 ASN B C 1
ATOM 11346 O O . ASN B 1 546 ? 48.45137 -7.75443 212.58498 1.000 178.90539 598 ASN B O 1
ATOM 11351 N N . VAL B 1 547 ? 49.02810 -8.07076 214.74390 1.000 174.86410 599 VAL B N 1
ATOM 11352 C CA . VAL B 1 547 ? 48.07672 -9.15492 214.94851 1.000 170.01264 599 VAL B CA 1
ATOM 11353 C C . VAL B 1 547 ? 46.65773 -8.60596 214.89608 1.000 165.22179 599 VAL B C 1
ATOM 11354 O O . VAL B 1 547 ? 46.35854 -7.54582 215.46287 1.000 163.82238 599 VAL B O 1
ATOM 11358 N N . ILE B 1 548 ? 45.77277 -9.32597 214.20683 1.000 161.97956 600 ILE B N 1
ATOM 11359 C CA . ILE B 1 548 ? 44.38796 -8.88986 214.08396 1.000 157.23877 600 ILE B CA 1
ATOM 11360 C C . ILE B 1 548 ? 43.66628 -9.14509 215.39976 1.000 159.13540 600 ILE B C 1
ATOM 11361 O O . ILE B 1 548 ? 43.74379 -10.24246 215.96762 1.000 158.31860 600 ILE B O 1
ATOM 11366 N N . HIS B 1 549 ? 42.96030 -8.13031 215.89233 1.000 159.09445 601 HIS B N 1
ATOM 11367 C CA . HIS B 1 549 ? 42.19178 -8.22840 217.12397 1.000 155.92945 601 HIS B CA 1
ATOM 11368 C C . HIS B 1 549 ? 40.71949 -7.99769 216.81581 1.000 155.14454 601 HIS B C 1
ATOM 11369 O O . HIS B 1 549 ? 40.37497 -7.13810 215.99925 1.000 157.35727 601 HIS B O 1
ATOM 11376 N N . ARG B 1 550 ? 39.85361 -8.76514 217.47591 1.000 152.37396 602 ARG B N 1
ATOM 11377 C CA . ARG B 1 550 ? 38.43147 -8.77841 217.16923 1.000 154.41180 602 ARG B CA 1
ATOM 11378 C C . ARG B 1 550 ? 37.61531 -8.49812 218.42381 1.000 153.52593 602 ARG B C 1
ATOM 11379 O O . ARG B 1 550 ? 38.04734 -8.78562 219.54379 1.000 157.19944 602 ARG B O 1
ATOM 11387 N N . HIS B 1 551 ? 36.42420 -7.93423 218.22103 1.000 153.04034 603 HIS B N 1
ATOM 11388 C CA . HIS B 1 551 ? 35.50730 -7.64144 219.31695 1.000 155.68944 603 HIS B CA 1
ATOM 11389 C C . HIS B 1 551 ? 34.11440 -7.42416 218.74584 1.000 157.54563 603 HIS B C 1
ATOM 11390 O O . HIS B 1 551 ? 33.95631 -6.70152 217.75708 1.000 157.07554 603 HIS B O 1
ATOM 11397 N N . ILE B 1 552 ? 33.11497 -8.04434 219.36639 1.000 161.15243 604 ILE B N 1
ATOM 11398 C CA . ILE B 1 552 ? 31.72799 -7.91722 218.93135 1.000 162.56029 604 ILE B CA 1
ATOM 11399 C C . ILE B 1 552 ? 31.09918 -6.73138 219.65318 1.000 161.12793 604 ILE B C 1
ATOM 11400 O O . ILE B 1 552 ? 31.00439 -6.72200 220.88548 1.000 163.72599 604 ILE B O 1
ATOM 11405 N N . LEU B 1 553 ? 30.66693 -5.73249 218.88568 1.000 156.19158 605 LEU B N 1
ATOM 11406 C CA . LEU B 1 553 ? 30.01101 -4.54214 219.41917 1.000 153.33510 605 LEU B CA 1
ATOM 11407 C C . LEU B 1 553 ? 28.50128 -4.71596 219.28583 1.000 153.36106 605 LEU B C 1
ATOM 11408 O O . LEU B 1 553 ? 27.97053 -4.75501 218.17102 1.000 158.17561 605 LEU B O 1
ATOM 11413 N N . LYS B 1 554 ? 27.81265 -4.82322 220.42100 1.000 155.41944 606 LYS B N 1
ATOM 11414 C CA . LYS B 1 554 ? 26.37036 -5.02827 220.43841 1.000 158.72837 606 LYS B CA 1
ATOM 11415 C C . LYS B 1 554 ? 25.57322 -3.81064 220.88277 1.000 161.87630 606 LYS B C 1
ATOM 11416 O O . LYS B 1 554 ? 24.41154 -3.67903 220.49292 1.000 157.86136 606 LYS B O 1
ATOM 11418 N N . SER B 1 555 ? 26.15931 -2.92097 221.68066 1.000 171.57575 607 SER B N 1
ATOM 11419 C CA . SER B 1 555 ? 25.43719 -1.80613 222.27274 1.000 173.09510 607 SER B CA 1
ATOM 11420 C C . SER B 1 555 ? 25.76800 -0.49422 221.56130 1.000 171.18719 607 SER B C 1
ATOM 11421 O O . SER B 1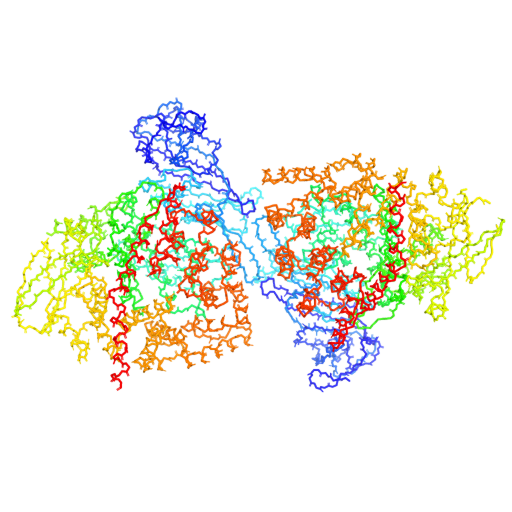 555 ? 26.57081 -0.44072 220.62715 1.000 167.91171 607 SER B O 1
ATOM 11424 N N . LYS B 1 556 ? 25.12227 0.58331 222.01976 1.000 166.35998 608 LYS B N 1
ATOM 11425 C CA . LYS B 1 556 ? 25.33944 1.90180 221.43186 1.000 159.93730 608 LYS B CA 1
ATOM 11426 C C . LYS B 1 556 ? 26.71583 2.45766 221.77419 1.000 163.78164 608 LYS B C 1
ATOM 11427 O O . LYS B 1 556 ? 27.31448 3.16990 220.96002 1.000 164.19238 608 LYS B O 1
ATOM 11433 N N . THR B 1 557 ? 27.23090 2.14924 222.96276 1.000 166.43507 609 THR B N 1
ATOM 11434 C CA . THR B 1 557 ? 28.52790 2.64185 223.40153 1.000 166.97247 609 THR B CA 1
ATOM 11435 C C . THR B 1 557 ? 29.24361 1.54288 224.17162 1.000 171.80829 609 THR B C 1
ATOM 11436 O O . THR B 1 557 ? 28.61812 0.80520 224.93801 1.000 168.57515 609 THR B O 1
ATOM 11440 N N . ASP B 1 558 ? 30.55406 1.43812 223.96455 1.000 185.77851 610 ASP B N 1
ATOM 11441 C CA . ASP B 1 558 ? 31.36258 0.45628 224.67289 1.000 193.33764 610 ASP B CA 1
ATOM 11442 C C . ASP B 1 558 ? 32.80184 0.94699 224.70042 1.000 188.91557 610 ASP B C 1
ATOM 11443 O O . ASP B 1 558 ? 33.19090 1.82834 223.92959 1.000 186.32106 610 ASP B O 1
ATOM 11448 N N . THR B 1 559 ? 33.58771 0.36465 225.60190 1.000 182.84640 611 THR B N 1
ATOM 11449 C CA . THR B 1 559 ? 34.97813 0.74642 225.78820 1.000 181.30410 611 THR B CA 1
ATOM 11450 C C . THR B 1 559 ? 35.88443 -0.46700 225.63052 1.000 181.97889 611 THR B C 1
ATOM 11451 O O . THR B 1 559 ? 35.49360 -1.60056 225.92591 1.000 175.67993 611 THR B O 1
ATOM 11455 N N . LEU B 1 560 ? 37.10023 -0.21572 225.14931 1.000 184.26413 612 LEU B N 1
ATOM 11456 C CA . LEU B 1 560 ? 38.09258 -1.25953 224.94448 1.000 182.22700 612 LEU B CA 1
ATOM 11457 C C . LEU B 1 560 ? 39.46282 -0.72805 225.33418 1.000 183.04481 612 LEU B C 1
ATOM 11458 O O . LEU B 1 560 ? 39.77197 0.44308 225.09886 1.000 182.89306 612 LEU B O 1
ATOM 11460 N N . ASP B 1 561 ? 40.27522 -1.58841 225.93793 1.000 176.86222 613 ASP B N 1
ATOM 11461 C CA . ASP B 1 561 ? 41.61405 -1.19765 226.36332 1.000 172.13841 613 ASP B CA 1
ATOM 11462 C C . ASP B 1 561 ? 42.68703 -1.90605 225.54298 1.000 168.18548 613 ASP B C 1
ATOM 11463 O O . ASP B 1 561 ? 42.69139 -3.13187 225.43666 1.000 168.79313 613 ASP B O 1
ATOM 11468 N N . THR B 1 566 ? 49.48001 3.01845 221.91152 1.000 180.22926 618 THR B N 1
ATOM 11469 C CA . THR B 1 566 ? 50.00638 2.98932 220.55160 1.000 178.00331 618 THR B CA 1
ATOM 11470 C C . THR B 1 566 ? 49.84749 4.34883 219.87840 1.000 177.24822 618 THR B C 1
ATOM 11471 O O . THR B 1 566 ? 49.08227 5.19461 220.34171 1.000 176.92544 618 THR B O 1
ATOM 11475 N N . SER B 1 567 ? 50.57509 4.55341 218.77818 1.000 175.05279 619 SER B N 1
ATOM 11476 C CA . SER B 1 567 ? 50.49891 5.82373 218.06619 1.000 171.33181 619 SER B CA 1
ATOM 11477 C C . SER B 1 567 ? 49.21945 5.94680 217.24917 1.000 170.69558 619 SER B C 1
ATOM 11478 O O . SER B 1 567 ? 48.69983 7.05658 217.08591 1.000 168.71770 619 SER B O 1
ATOM 11481 N N . TRP B 1 568 ? 48.70210 4.83512 216.73207 1.000 165.86866 620 TRP B N 1
ATOM 11482 C CA . TRP B 1 568 ? 47.43719 4.84451 216.01080 1.000 162.85546 620 TRP B CA 1
ATOM 11483 C C . TRP B 1 568 ? 46.82965 3.45137 216.06239 1.000 161.30762 620 TRP B C 1
ATOM 11484 O O . TRP B 1 568 ? 47.50589 2.46853 216.37804 1.000 161.23155 620 TRP B O 1
ATOM 11495 N N . VAL B 1 569 ? 45.53869 3.38340 215.74618 1.000 153.73399 621 VAL B N 1
ATOM 11496 C CA . VAL B 1 569 ? 44.80803 2.12355 215.66508 1.000 153.52345 621 VAL B CA 1
ATOM 11497 C C . VAL B 1 569 ? 43.90646 2.17336 214.43842 1.000 149.63069 621 VAL B C 1
ATOM 11498 O O . VAL B 1 569 ? 43.19638 3.16113 214.22077 1.000 146.71701 621 VAL B O 1
ATOM 11502 N N . LYS B 1 570 ? 43.94908 1.11881 213.62755 1.000 153.12236 622 LYS B N 1
ATOM 11503 C CA . LYS B 1 570 ? 43.20637 1.04574 212.37322 1.000 145.38395 622 LYS B CA 1
ATOM 11504 C C . LYS B 1 570 ? 42.11376 -0.00651 212.51558 1.000 144.82619 622 LYS B C 1
ATOM 11505 O O . LYS B 1 570 ? 42.40572 -1.20398 212.59495 1.000 147.99032 622 LYS B O 1
AT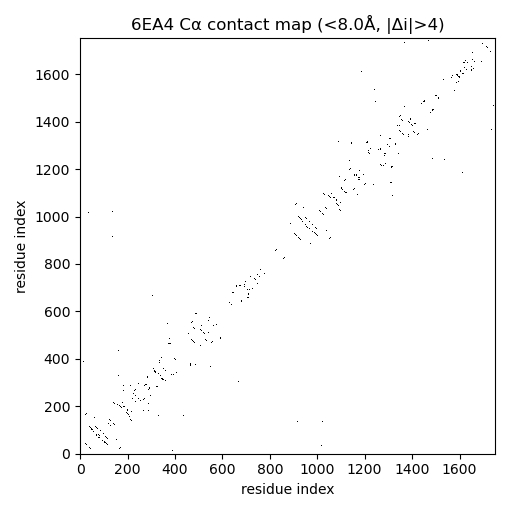OM 11511 N N . PHE B 1 571 ? 40.86218 0.43970 212.53903 1.000 144.55060 623 PHE B N 1
ATOM 11512 C CA . PHE B 1 571 ? 39.72259 -0.45789 212.63819 1.000 149.54158 623 PHE B CA 1
ATOM 11513 C C . PHE B 1 571 ? 39.27812 -0.91661 211.25273 1.000 147.87369 623 PHE B C 1
ATOM 11514 O O . PHE B 1 571 ? 39.63376 -0.32411 210.23023 1.000 141.06036 623 PHE B O 1
ATOM 11522 N N . ASN B 1 572 ? 38.48921 -1.99438 211.23830 1.000 146.59928 624 ASN B N 1
ATOM 11523 C CA . ASN B 1 572 ? 38.01169 -2.61846 210.00836 1.000 140.73240 624 ASN B CA 1
ATOM 11524 C C . ASN B 1 572 ? 39.17872 -3.03442 209.12238 1.000 141.19464 624 ASN B C 1
ATOM 11525 O O . ASN B 1 572 ? 39.47309 -2.37054 208.12267 1.000 139.86305 624 ASN B O 1
ATOM 11530 N N . VAL B 1 573 ? 39.85177 -4.12734 209.48516 1.000 145.83891 625 VAL B N 1
ATOM 11531 C CA . VAL B 1 573 ? 41.00043 -4.58857 208.71538 1.000 144.51138 625 VAL B CA 1
ATOM 11532 C C . VAL B 1 573 ? 40.53651 -5.04188 207.33670 1.000 131.74600 625 VAL B C 1
ATOM 11533 O O . VAL B 1 573 ? 39.54984 -5.77909 207.20113 1.000 125.46447 625 VAL B O 1
ATOM 11537 N N . ASP B 1 574 ? 41.22048 -4.55614 206.30075 1.000 125.45219 626 ASP B N 1
ATOM 11538 C CA . ASP B 1 574 ? 40.93150 -4.88043 204.90492 1.000 126.64383 626 ASP B CA 1
ATOM 11539 C C . ASP B 1 574 ? 39.51115 -4.50385 204.49103 1.000 121.66446 626 ASP B C 1
ATOM 11540 O O . ASP B 1 574 ? 39.03175 -4.95424 203.44438 1.000 122.81961 626 ASP B O 1
ATOM 11545 N N . SER B 1 575 ? 38.83237 -3.67920 205.29287 1.000 120.66852 627 SER B N 1
ATOM 11546 C CA . SER B 1 575 ? 37.46448 -3.23904 205.00950 1.000 119.84082 627 SER B CA 1
ATOM 11547 C C . SER B 1 575 ? 36.52384 -4.42654 204.81129 1.000 128.54809 627 SER B C 1
ATOM 11548 O O . SER B 1 575 ? 35.60888 -4.38698 203.98613 1.000 124.39017 627 SER B O 1
ATOM 11551 N N . ASN B 1 576 ? 36.75354 -5.49797 205.57506 1.000 124.78848 628 ASN B N 1
ATOM 11552 C CA . ASN B 1 576 ? 35.88851 -6.66913 205.49417 1.000 121.37246 628 ASN B CA 1
ATOM 11553 C C . ASN B 1 576 ? 34.51836 -6.42082 206.10939 1.000 119.59322 628 ASN B C 1
ATOM 11554 O O . ASN B 1 576 ? 33.57050 -7.14735 205.79280 1.000 121.39544 628 ASN B O 1
ATOM 11559 N N . GLY B 1 577 ? 34.39303 -5.42289 206.97709 1.000 119.29506 629 GLY B N 1
ATOM 11560 C CA . GLY B 1 577 ? 33.12920 -5.09402 207.60334 1.000 120.53692 629 GLY B CA 1
ATOM 11561 C C . GLY B 1 577 ? 32.39946 -3.99069 206.85963 1.000 124.61905 629 GLY B C 1
ATOM 11562 O O . GLY B 1 577 ? 33.01434 -3.10490 206.27026 1.000 124.97561 629 GLY B O 1
ATOM 11563 N N . TYR B 1 578 ? 31.06896 -4.05547 206.89723 1.000 125.13930 630 TYR B N 1
ATOM 11564 C CA . TYR B 1 578 ? 30.22077 -3.08773 206.19957 1.000 122.83783 630 TYR B CA 1
ATOM 11565 C C . TYR B 1 578 ? 29.89838 -1.92001 207.13351 1.000 118.24620 630 TYR B C 1
ATOM 11566 O O . TYR B 1 578 ? 28.77514 -1.73799 207.60584 1.000 119.41320 630 TYR B O 1
ATOM 11575 N N . TYR B 1 579 ? 30.92588 -1.11637 207.39592 1.000 120.17515 631 TYR B N 1
ATOM 11576 C CA . TYR B 1 579 ? 30.77121 0.04576 208.25897 1.000 124.44208 631 TYR B CA 1
ATOM 11577 C C . TYR B 1 579 ? 31.91315 1.01694 208.00371 1.000 119.87092 631 TYR B C 1
ATOM 11578 O O . TYR B 1 579 ? 32.98334 0.63720 207.52130 1.000 118.45580 631 TYR B O 1
ATOM 11587 N N . ILE B 1 580 ? 31.66432 2.28041 208.33800 1.000 122.67028 632 ILE B N 1
ATOM 11588 C CA . ILE B 1 580 ? 32.63490 3.35678 208.18555 1.000 126.27068 632 ILE B CA 1
ATOM 11589 C C . ILE B 1 580 ? 33.14772 3.73634 209.56728 1.000 122.92601 632 ILE B C 1
ATOM 11590 O O . ILE B 1 580 ? 32.38488 3.75054 210.54046 1.000 125.65935 632 ILE B O 1
ATOM 11595 N N . VAL B 1 581 ? 34.43957 4.04422 209.65264 1.000 127.40613 633 VAL B N 1
ATOM 11596 C CA . VAL B 1 581 ? 35.10144 4.36137 210.91293 1.000 134.46206 633 VAL B CA 1
ATOM 11597 C C . VAL B 1 581 ? 35.49292 5.83198 210.89975 1.000 136.01145 633 VAL B C 1
ATOM 11598 O O . VAL B 1 581 ? 36.07299 6.31886 209.92157 1.000 128.52873 633 VAL B O 1
ATOM 11602 N N . HIS B 1 582 ? 35.17278 6.53642 211.98244 1.000 142.04692 634 HIS B N 1
ATOM 11603 C CA . HIS B 1 582 ? 35.55745 7.92767 212.16956 1.000 150.13710 634 HIS B CA 1
ATOM 11604 C C . HIS B 1 582 ? 36.39108 8.05445 213.43695 1.000 147.90534 634 HIS B C 1
ATOM 11605 O O . HIS B 1 582 ? 36.07487 7.44398 214.46315 1.000 148.63937 634 HIS B O 1
ATOM 11612 N N . TYR B 1 583 ? 37.45638 8.84672 213.36064 1.000 150.99824 635 TYR B N 1
ATOM 11613 C CA . TYR B 1 583 ? 38.39163 9.02435 214.46335 1.000 155.17491 635 TYR B CA 1
ATOM 11614 C C . TYR B 1 583 ? 38.34125 10.46157 214.96244 1.000 155.23605 635 TYR B C 1
ATOM 11615 O O . TYR B 1 583 ? 38.39550 11.40410 214.16477 1.000 157.21935 635 TYR B O 1
ATOM 11624 N N . GLU B 1 584 ? 38.23861 10.62294 216.27765 1.000 161.50226 636 GLU B N 1
ATOM 11625 C CA . GLU B 1 584 ? 38.24512 11.93650 216.90005 1.000 157.82946 636 GLU B CA 1
ATOM 11626 C C . GLU B 1 584 ? 39.66009 12.31799 217.32990 1.000 149.73780 636 GLU B C 1
ATOM 11627 O O . GLU B 1 584 ? 40.56899 11.48686 217.38742 1.000 147.90384 636 GLU B O 1
ATOM 11633 N N . GLY B 1 585 ? 39.83722 13.59868 217.63802 1.000 156.51341 637 GLY B N 1
ATOM 11634 C CA . GLY B 1 585 ? 41.14814 14.07414 218.05294 1.000 154.61059 637 GLY B CA 1
ATOM 11635 C C . GLY B 1 585 ? 42.13175 14.04128 216.90083 1.000 155.41268 637 GLY B C 1
ATOM 11636 O O . GLY B 1 585 ? 41.82582 14.45604 215.77726 1.000 159.12918 637 GLY B O 1
ATOM 11637 N N . HIS B 1 586 ? 43.33476 13.54002 217.17827 1.000 152.77109 638 HIS B N 1
ATOM 11638 C CA . HIS B 1 586 ? 44.37943 13.40093 216.17467 1.000 151.17940 638 HIS B CA 1
ATOM 11639 C C . HIS B 1 586 ? 44.37395 12.02897 215.51036 1.000 149.10514 638 HIS B C 1
ATOM 11640 O O . HIS B 1 586 ? 45.38542 11.63617 214.91926 1.000 146.03881 638 HIS B O 1
ATOM 11642 N N . GLY B 1 587 ? 43.26208 11.29425 215.60383 1.000 149.34050 639 GLY B N 1
ATOM 11643 C CA . GLY B 1 587 ? 43.19868 9.96924 215.00389 1.000 147.22868 639 GLY B CA 1
ATOM 11644 C C . GLY B 1 587 ? 43.55433 9.97041 213.53263 1.000 144.11217 639 GLY B C 1
ATOM 11645 O O . GLY B 1 587 ? 44.43071 9.22280 213.08996 1.000 142.37980 639 GLY B O 1
ATOM 11646 N N . TRP B 1 588 ? 42.87196 10.80806 212.74977 1.000 143.41469 640 TRP B N 1
ATOM 11647 C CA . TRP B 1 588 ? 43.19348 10.90151 211.33012 1.000 143.30387 640 TRP B CA 1
ATOM 11648 C C . TRP B 1 588 ? 44.58056 11.49607 211.11730 1.000 139.40459 640 TRP B C 1
ATOM 11649 O O . TRP B 1 588 ? 45.31475 11.06688 210.21901 1.000 138.32362 640 TRP B O 1
ATOM 11660 N N . ASP B 1 589 ? 44.95904 12.47874 211.93988 1.000 140.25616 641 ASP B N 1
ATOM 11661 C CA . ASP B 1 589 ? 46.27195 13.10123 211.79920 1.000 142.05664 641 ASP B CA 1
ATOM 11662 C C . ASP B 1 589 ? 47.39018 12.08254 211.97963 1.000 139.72000 641 ASP B C 1
ATOM 11663 O O . ASP B 1 589 ? 48.38103 12.10284 211.24048 1.000 137.98436 641 ASP B O 1
ATOM 11668 N N . GLN B 1 590 ? 47.25238 11.18524 212.95936 1.000 139.37623 642 GLN B N 1
ATOM 11669 C CA . GLN B 1 590 ? 48.24278 10.12679 213.13138 1.000 141.55885 642 GLN B CA 1
ATOM 11670 C C . GLN B 1 590 ? 48.25710 9.19230 211.92812 1.000 139.98668 642 GLN B C 1
ATOM 11671 O O . GLN B 1 590 ? 49.32704 8.78590 211.45939 1.000 139.81747 642 GLN B O 1
ATOM 11677 N N . LEU B 1 591 ? 47.07518 8.83757 211.41667 1.000 137.13258 643 LEU B N 1
ATOM 11678 C CA . LEU B 1 591 ? 47.00351 7.95587 210.25596 1.000 135.12249 643 LEU B CA 1
ATOM 11679 C C . LEU B 1 591 ? 47.54289 8.64173 209.00626 1.000 132.41804 643 LEU B C 1
ATOM 11680 O O . LEU B 1 591 ? 48.25723 8.01967 208.21146 1.000 132.64690 643 LEU B O 1
ATOM 11685 N N . ILE B 1 592 ? 47.20862 9.92040 208.81177 1.000 130.15681 644 ILE B N 1
ATOM 11686 C CA . ILE B 1 592 ? 47.73424 10.65654 207.66539 1.000 134.53427 644 ILE B CA 1
ATOM 11687 C C . ILE B 1 592 ? 49.24458 10.82120 207.78666 1.000 134.99522 644 ILE B C 1
ATOM 11688 O O . ILE B 1 592 ? 49.97470 10.73047 206.79169 1.000 130.97804 644 ILE B O 1
ATOM 11693 N N . THR B 1 593 ? 49.73852 11.06163 209.00476 1.000 142.41461 645 THR B N 1
ATOM 11694 C CA . THR B 1 593 ? 51.18173 11.09970 209.22135 1.000 143.29113 645 THR B CA 1
ATOM 11695 C C . THR B 1 593 ? 51.81906 9.76116 208.87125 1.000 141.53794 645 THR B C 1
ATOM 11696 O O . THR B 1 593 ? 52.91862 9.71513 208.30652 1.000 139.84526 645 THR B O 1
ATOM 11700 N N . GLN B 1 594 ? 51.13651 8.65925 209.19321 1.000 136.38925 646 GLN B N 1
ATOM 11701 C CA . GLN B 1 594 ? 51.65630 7.33854 208.85590 1.000 137.92028 646 GLN B CA 1
ATOM 11702 C C . GLN B 1 594 ? 51.71220 7.13371 207.34719 1.000 137.73295 646 GLN B C 1
ATOM 11703 O O . GLN B 1 594 ? 52.64944 6.51167 206.83476 1.000 140.33430 646 GLN B O 1
ATOM 11709 N N . LEU B 1 595 ? 50.72107 7.65304 206.61896 1.000 134.54520 647 LEU B N 1
ATOM 11710 C CA . LEU B 1 595 ? 50.70654 7.48608 205.16927 1.000 130.85747 647 LEU B CA 1
ATOM 11711 C C . LEU B 1 595 ? 51.83028 8.27459 204.50764 1.000 132.27116 647 LEU B C 1
ATOM 11712 O O . LEU B 1 595 ? 52.44920 7.79752 203.54939 1.000 131.76116 647 LEU B O 1
ATOM 11717 N N . ASN B 1 596 ? 52.10938 9.48203 205.00252 1.000 132.55560 648 ASN B N 1
ATOM 11718 C CA . ASN B 1 596 ? 53.15762 10.30318 204.40778 1.000 134.21911 648 ASN B CA 1
ATOM 11719 C C . ASN B 1 596 ? 54.55285 9.82154 204.78475 1.000 134.42656 648 ASN B C 1
ATOM 11720 O O . ASN B 1 596 ? 55.50671 10.05955 204.03540 1.000 134.89068 648 ASN B O 1
ATOM 11725 N N . GLN B 1 597 ? 54.69634 9.14987 205.92706 1.000 138.27852 649 GLN B N 1
ATOM 11726 C CA . GLN B 1 597 ? 56.00864 8.71052 206.38606 1.000 140.00880 649 GLN B CA 1
ATOM 11727 C C . GLN B 1 597 ? 56.31739 7.27763 205.96291 1.000 148.25891 649 GLN B C 1
ATOM 11728 O O . GLN B 1 597 ? 57.39292 7.00756 205.41996 1.000 149.97020 649 GLN B O 1
ATOM 11730 N N . ASN B 1 598 ? 55.38502 6.34724 206.20369 1.000 160.02825 650 ASN B N 1
ATOM 11731 C CA . ASN B 1 598 ? 55.59415 4.93214 205.88201 1.000 163.90618 650 ASN B CA 1
ATOM 11732 C C . ASN B 1 598 ? 54.22542 4.31788 205.57225 1.000 160.38781 650 ASN B C 1
ATOM 11733 O O . ASN B 1 598 ? 53.57889 3.69387 206.41751 1.000 160.59669 650 ASN B O 1
ATOM 11738 N N . HIS B 1 599 ? 53.77907 4.50815 204.32844 1.000 147.33675 651 HIS B N 1
ATOM 11739 C CA . HIS B 1 599 ? 52.45286 4.05153 203.93139 1.000 139.60169 651 HIS B CA 1
ATOM 11740 C C . HIS B 1 599 ? 52.35450 2.53336 203.86169 1.000 141.63184 651 HIS B C 1
ATOM 11741 O O . HIS B 1 599 ? 51.24160 1.99769 203.87340 1.000 137.16740 651 HIS B O 1
ATOM 11748 N N . THR B 1 600 ? 53.48425 1.82934 203.79484 1.000 147.08296 652 THR B N 1
ATOM 11749 C CA . THR B 1 600 ? 53.46645 0.37248 203.78016 1.000 142.15294 652 THR B CA 1
ATOM 11750 C C . THR B 1 600 ? 53.22419 -0.23556 205.15597 1.000 136.04235 652 THR B C 1
ATOM 11751 O O . THR B 1 600 ? 53.02040 -1.45087 205.24740 1.000 134.86437 652 THR B O 1
ATOM 11755 N N . LEU B 1 601 ? 53.23819 0.56932 206.22218 1.000 138.68524 653 LEU B N 1
ATOM 11756 C CA . LEU B 1 601 ? 52.92602 0.04601 207.54746 1.000 138.29093 653 LEU B CA 1
ATOM 11757 C C . LEU B 1 601 ? 51.44636 -0.27231 207.70633 1.000 134.89451 653 LEU B C 1
ATOM 11758 O O . LEU B 1 601 ? 51.07869 -1.01055 208.62612 1.000 136.74391 653 LEU B O 1
ATOM 11763 N N . LEU B 1 602 ? 50.59669 0.26571 206.83904 1.000 130.18509 654 LEU B N 1
ATOM 11764 C CA . LEU B 1 602 ? 49.18487 -0.08097 206.79795 1.000 127.21704 654 LEU B CA 1
ATOM 11765 C C . LEU B 1 602 ? 48.94139 -1.05973 205.65762 1.000 127.91534 654 LEU B C 1
ATOM 11766 O O . LEU B 1 602 ? 49.54624 -0.94245 204.58749 1.000 128.76924 654 LEU B O 1
ATOM 11771 N N . ARG B 1 603 ? 48.06700 -2.03348 205.89920 1.000 123.70265 655 ARG B N 1
ATOM 11772 C CA . ARG B 1 603 ? 47.77244 -3.03583 204.88905 1.000 129.08004 655 ARG B CA 1
ATOM 11773 C C . ARG B 1 603 ? 47.21738 -2.37025 203.62968 1.000 129.27856 655 ARG B C 1
ATOM 11774 O O . ARG B 1 603 ? 46.55820 -1.32870 203.70877 1.000 126.04859 655 ARG B O 1
ATOM 11782 N N . PRO B 1 604 ? 47.49249 -2.94129 202.45045 1.000 135.21288 656 PRO B N 1
ATOM 11783 C CA . PRO B 1 604 ? 47.02135 -2.30928 201.20446 1.000 133.52410 656 PRO B CA 1
ATOM 11784 C C . PRO B 1 604 ? 45.52288 -2.06290 201.17390 1.000 132.56719 656 PRO B C 1
ATOM 11785 O O . PRO B 1 604 ? 45.08211 -1.01313 200.68937 1.000 129.92460 656 PRO B O 1
ATOM 11789 N N . LYS B 1 605 ? 44.72294 -3.00228 201.67765 1.000 127.77802 657 LYS B N 1
ATOM 11790 C CA . LYS B 1 605 ? 43.28212 -2.79581 201.73425 1.000 126.57337 657 LYS B CA 1
ATOM 11791 C C . LYS B 1 605 ? 42.86965 -1.85291 202.85771 1.000 119.40696 657 LYS B C 1
ATOM 11792 O O . LYS B 1 605 ? 41.80550 -1.23140 202.76531 1.000 116.31465 657 LYS B O 1
ATOM 11798 N N . ASP B 1 606 ? 43.68090 -1.73500 203.91296 1.000 125.35534 658 ASP B N 1
ATOM 11799 C CA . ASP B 1 606 ? 43.40820 -0.74091 204.94640 1.000 126.56373 658 ASP B CA 1
ATOM 11800 C C . ASP B 1 606 ? 43.52857 0.67356 204.39591 1.000 124.12059 658 ASP B C 1
ATOM 11801 O O . ASP B 1 606 ? 42.74952 1.55858 204.76662 1.000 119.41975 658 ASP B O 1
ATOM 11806 N N . ARG B 1 607 ? 44.49718 0.90255 203.50783 1.000 122.51854 659 ARG B N 1
ATOM 11807 C CA . ARG B 1 607 ? 44.66759 2.22513 202.91643 1.000 116.74050 659 ARG B CA 1
ATOM 11808 C C . ARG B 1 607 ? 43.50233 2.57981 202.00151 1.000 116.93005 659 ARG B C 1
ATOM 11809 O O . ARG B 1 607 ? 43.07116 3.73805 201.95911 1.000 111.84106 659 ARG B O 1
ATOM 11817 N N . VAL B 1 608 ? 42.98799 1.59966 201.25494 1.000 110.41966 660 VAL B N 1
ATOM 11818 C CA . VAL B 1 608 ? 41.82382 1.83870 200.40450 1.000 112.06156 660 VAL B CA 1
ATOM 11819 C C . VAL B 1 608 ? 40.63284 2.27409 201.24934 1.000 113.12209 660 VAL B C 1
ATOM 11820 O O . VAL B 1 608 ? 39.91816 3.22413 200.90749 1.000 110.24612 660 VAL B O 1
ATOM 11824 N N . GLY B 1 609 ? 40.40381 1.58444 202.36846 1.000 110.57914 661 GLY B N 1
ATOM 11825 C CA . GLY B 1 609 ? 39.29057 1.94340 203.23134 1.000 111.28323 661 GLY B CA 1
ATOM 11826 C C . GLY B 1 609 ? 39.46261 3.30672 203.87302 1.000 113.83719 661 GLY B C 1
ATOM 11827 O O . GLY B 1 609 ? 38.48855 4.04185 204.05902 1.000 113.94723 661 GLY B O 1
ATOM 11828 N N . LEU B 1 610 ? 40.70081 3.66186 204.22412 1.000 115.35781 662 LEU B N 1
ATOM 11829 C CA . LEU B 1 610 ? 40.95805 4.97189 204.81387 1.000 114.05248 662 LEU B CA 1
ATOM 11830 C C . LEU B 1 610 ? 40.64324 6.08863 203.82574 1.000 111.59416 662 LEU B C 1
ATOM 11831 O O . LEU B 1 610 ? 39.92702 7.04042 204.15536 1.000 111.99785 662 LEU B O 1
ATOM 11836 N N . ILE B 1 611 ? 41.17674 5.98797 202.60483 1.000 110.27395 663 ILE B N 1
ATOM 11837 C CA . ILE B 1 611 ? 40.90304 6.99026 201.57660 1.000 107.18722 663 ILE B CA 1
ATOM 11838 C C . ILE B 1 611 ? 39.40409 7.10954 201.32993 1.000 113.67909 663 ILE B C 1
ATOM 11839 O O . ILE B 1 611 ? 38.86976 8.21499 201.17564 1.000 106.93742 663 ILE B O 1
ATOM 11844 N N . HIS B 1 612 ? 38.70242 5.97458 201.29361 1.000 113.76007 664 HIS B N 1
ATOM 11845 C CA . HIS B 1 612 ? 37.26063 5.99414 201.06775 1.000 108.40558 664 HIS B CA 1
ATOM 11846 C C . HIS B 1 612 ? 36.53161 6.69361 202.20938 1.000 110.42843 664 HIS B C 1
ATOM 11847 O O . HIS B 1 612 ? 35.72184 7.59929 201.98147 1.000 111.75979 664 HIS B O 1
ATOM 11854 N N . ASP B 1 613 ? 36.80878 6.28481 203.45033 1.000 116.00731 665 ASP B N 1
ATOM 11855 C CA . ASP B 1 613 ? 36.06001 6.80566 204.59020 1.000 115.75877 665 ASP B CA 1
ATOM 11856 C C . ASP B 1 613 ? 36.31803 8.29034 204.82314 1.000 113.74948 665 ASP B C 1
ATOM 11857 O O . ASP B 1 613 ? 35.43006 8.99910 205.31027 1.000 115.69210 665 ASP B O 1
ATOM 11862 N N . VAL B 1 614 ? 37.51517 8.77785 204.49155 1.000 112.21987 666 VAL B N 1
ATOM 11863 C CA . VAL B 1 614 ? 37.84046 10.18161 204.73558 1.000 121.64888 666 VAL B CA 1
ATOM 11864 C C . VAL B 1 614 ? 36.97984 11.09542 203.87016 1.000 118.87087 666 VAL B C 1
ATOM 11865 O O . VAL B 1 614 ? 36.38188 12.05963 204.36237 1.000 118.72853 666 VAL B O 1
ATOM 11869 N N . PHE B 1 615 ? 36.89933 10.80576 202.56879 1.000 117.13727 667 PHE B N 1
ATOM 11870 C CA . PHE B 1 615 ? 36.13016 11.66498 201.67435 1.000 111.77210 667 PHE B CA 1
ATOM 11871 C C . PHE B 1 615 ? 34.63237 11.55493 201.92893 1.000 113.81730 667 PHE B C 1
ATOM 11872 O O . PHE B 1 615 ? 33.88582 12.49394 201.62871 1.000 114.78513 667 PHE B O 1
ATOM 11880 N N . GLN B 1 616 ? 34.17370 10.42771 202.47669 1.000 113.46550 668 GLN B N 1
ATOM 11881 C CA . GLN B 1 616 ? 32.76668 10.31363 202.84545 1.000 115.85497 668 GLN B CA 1
ATOM 11882 C C . GLN B 1 616 ? 32.43810 11.20316 204.03742 1.000 120.16428 668 GLN B C 1
ATOM 11883 O O . GLN B 1 616 ? 31.35957 11.80567 204.09117 1.000 122.23632 668 GLN B O 1
ATOM 11889 N N . LEU B 1 617 ? 33.35623 11.29827 205.00250 1.000 119.79468 669 LEU B N 1
ATOM 11890 C CA . LEU B 1 617 ? 33.12151 12.12413 206.18030 1.000 116.76971 669 LEU B CA 1
ATOM 11891 C C . LEU B 1 617 ? 33.14729 13.61209 205.85970 1.000 120.23730 669 LEU B C 1
ATOM 11892 O O . LEU B 1 617 ? 32.55562 14.40168 206.60350 1.000 123.44246 669 LEU B O 1
ATOM 11897 N N . VAL B 1 618 ? 33.82128 14.01283 204.77919 1.000 119.47256 670 VAL B N 1
ATOM 11898 C CA . VAL B 1 618 ? 33.75874 15.40481 204.33999 1.000 116.41256 670 VAL B CA 1
ATOM 11899 C C . VAL B 1 618 ? 32.33393 15.76389 203.93694 1.000 115.77701 670 VAL B C 1
ATOM 11900 O O . VAL B 1 618 ? 31.80521 16.81495 204.31884 1.000 110.53037 670 VAL B O 1
ATOM 11904 N N . GLY B 1 619 ? 31.68983 14.89077 203.15855 1.000 115.10580 671 GLY B N 1
ATOM 11905 C CA . GLY B 1 619 ? 30.29322 15.10066 202.82057 1.000 113.75867 671 GLY B CA 1
ATOM 11906 C C . GLY B 1 619 ? 29.36506 14.95684 204.00880 1.000 119.12109 671 GLY B C 1
ATOM 11907 O O . GLY B 1 619 ? 28.27199 15.53094 204.01982 1.000 117.22991 671 GLY B O 1
ATOM 11908 N N . ALA B 1 620 ? 29.78082 14.19535 205.02149 1.000 119.67740 672 ALA B N 1
ATOM 11909 C CA . ALA B 1 620 ? 28.98725 14.02497 206.23139 1.000 117.73669 672 ALA B CA 1
ATOM 11910 C C . ALA B 1 620 ? 29.17425 15.15808 207.23044 1.000 127.13567 672 ALA B C 1
ATOM 11911 O O . ALA B 1 620 ? 28.46272 15.19474 208.24019 1.000 128.47651 672 ALA B O 1
ATOM 11913 N N . GLY B 1 621 ? 30.10598 16.07342 206.97907 1.000 120.29688 673 GLY B N 1
ATOM 11914 C CA . GLY B 1 621 ? 30.33468 17.19424 207.86826 1.000 125.17839 673 GLY B CA 1
ATOM 11915 C C . GLY B 1 621 ? 31.23898 16.91038 209.04405 1.000 126.24239 673 GLY B C 1
ATOM 11916 O O . GLY B 1 621 ? 31.41199 17.78868 209.89566 1.000 126.47617 673 GLY B O 1
ATOM 11917 N N . ARG B 1 622 ? 31.82415 15.71829 209.11927 1.000 130.50046 674 ARG B N 1
ATOM 11918 C CA . ARG B 1 622 ? 32.73720 15.36325 210.19748 1.000 131.51396 674 ARG B CA 1
ATOM 11919 C C . ARG B 1 622 ? 34.18900 15.68837 209.87272 1.000 125.10266 674 ARG B C 1
ATOM 11920 O O . ARG B 1 622 ? 35.05524 15.51585 210.73544 1.000 127.55526 674 ARG B O 1
ATOM 11928 N N . LEU B 1 623 ? 34.47205 16.15383 208.65832 1.000 125.90811 675 LEU B N 1
ATOM 11929 C CA . LEU B 1 623 ? 35.83075 16.46559 208.24157 1.000 123.38623 675 LEU B CA 1
ATOM 11930 C C . LEU B 1 623 ? 35.79007 17.58433 207.21317 1.000 119.45783 675 LEU B C 1
ATOM 11931 O O . LEU B 1 623 ? 34.86198 17.65821 206.40422 1.000 120.25418 675 LEU B O 1
ATOM 11936 N N . THR B 1 624 ? 36.79248 18.45569 207.25715 1.000 120.37365 676 THR B N 1
ATOM 11937 C CA . THR B 1 624 ? 36.92568 19.49887 206.25337 1.000 119.22740 676 THR B CA 1
ATOM 11938 C C . THR B 1 624 ? 37.65009 18.95163 205.02855 1.000 117.71857 676 THR B C 1
ATOM 11939 O O . THR B 1 624 ? 38.44679 18.01284 205.12063 1.000 115.75172 676 THR B O 1
ATOM 11943 N N . LEU B 1 625 ? 37.35532 19.54630 203.86875 1.000 115.10704 677 LEU B N 1
ATOM 11944 C CA . LEU B 1 625 ? 37.86026 19.00685 202.60906 1.000 109.65299 677 LEU B CA 1
ATOM 11945 C C . LEU B 1 625 ? 39.38227 19.02919 202.54242 1.000 116.68286 677 LEU B C 1
ATOM 11946 O O . LEU B 1 625 ? 39.98754 18.12373 201.95682 1.000 112.98896 677 LEU B O 1
ATOM 11951 N N . ASP B 1 626 ? 40.01886 20.04566 203.13141 1.000 114.06378 678 ASP B N 1
ATOM 11952 C CA . ASP B 1 626 ? 41.47550 20.12525 203.07822 1.000 113.69865 678 ASP B CA 1
ATOM 11953 C C . ASP B 1 626 ? 42.13294 18.96477 203.81454 1.000 115.45451 678 ASP B C 1
ATOM 11954 O O . ASP B 1 626 ? 43.21041 18.51066 203.41372 1.000 115.14260 678 ASP B O 1
ATOM 11959 N N . LYS B 1 627 ? 41.50355 18.46684 204.88266 1.000 120.47400 679 LYS B N 1
ATOM 11960 C CA . LYS B 1 627 ? 42.04255 17.29979 205.57455 1.000 119.18440 679 LYS B CA 1
ATOM 11961 C C . LYS B 1 627 ? 42.04527 16.07831 204.66566 1.000 116.28712 679 LYS B C 1
ATOM 11962 O O . LYS B 1 627 ? 42.96980 15.25842 204.71521 1.000 117.54183 679 LYS B O 1
ATOM 11968 N N . ALA B 1 628 ? 41.01642 15.93993 203.82847 1.000 113.49777 680 ALA B N 1
ATOM 11969 C CA . ALA B 1 628 ? 40.98455 14.84384 202.86719 1.000 110.84771 680 ALA B CA 1
ATOM 11970 C C . ALA B 1 628 ? 42.04644 15.03095 201.79209 1.000 109.12443 680 ALA B C 1
ATOM 11971 O O . ALA B 1 628 ? 42.78740 14.09646 201.46489 1.000 110.96261 680 ALA B O 1
ATOM 11973 N N . LEU B 1 629 ? 42.13178 16.23843 201.22949 1.000 109.93637 681 LEU B N 1
ATOM 11974 C CA . LEU B 1 629 ? 43.11288 16.50681 200.18489 1.000 108.10187 681 LEU B CA 1
ATOM 11975 C C . LEU B 1 629 ? 44.54098 16.41834 200.71135 1.000 109.77003 681 LEU B C 1
ATOM 11976 O O . LEU B 1 629 ? 45.46329 16.11718 199.94470 1.000 110.44736 681 LEU B O 1
ATOM 11981 N N . ASP B 1 630 ? 44.74702 16.68201 202.00535 1.000 112.34542 682 ASP B N 1
ATOM 11982 C CA . ASP B 1 630 ? 46.07562 16.51689 202.58683 1.000 114.83300 682 ASP B CA 1
ATOM 11983 C C . ASP B 1 630 ? 46.50042 15.05426 202.60617 1.000 117.94950 682 ASP B C 1
ATOM 11984 O O . ASP B 1 630 ? 47.68975 14.75339 202.45302 1.000 120.86285 682 ASP B O 1
ATOM 11989 N N . MET B 1 631 ? 45.54911 14.13648 202.79585 1.000 113.98240 683 MET B N 1
ATOM 11990 C CA . MET B 1 631 ? 45.87296 12.71457 202.77142 1.000 113.77788 683 MET B CA 1
ATOM 11991 C C . MET B 1 631 ? 46.34629 12.27352 201.39248 1.000 113.02201 683 MET B C 1
ATOM 11992 O O . MET B 1 631 ? 47.22952 11.41437 201.28645 1.000 117.12899 683 MET B O 1
ATOM 11997 N N . THR B 1 632 ? 45.79099 12.86336 200.33046 1.000 110.44521 684 THR B N 1
ATOM 11998 C CA . THR B 1 632 ? 46.13958 12.48181 198.96668 1.000 111.97577 684 THR B CA 1
ATOM 11999 C C . THR B 1 632 ? 47.60500 12.72846 198.62999 1.000 113.05642 684 THR B C 1
ATOM 12000 O O . THR B 1 632 ? 48.06377 12.27139 197.57708 1.000 105.34204 684 THR B O 1
ATOM 12004 N N . TYR B 1 633 ? 48.34456 13.43931 199.48446 1.000 111.62583 685 TYR B N 1
ATOM 12005 C CA . TYR B 1 633 ? 49.76295 13.67002 199.23012 1.000 110.19716 685 TYR B CA 1
ATOM 12006 C C . TYR B 1 633 ? 50.56741 12.37565 199.24866 1.000 111.05999 685 TYR B C 1
ATOM 12007 O O . TYR B 1 633 ? 51.55053 12.24911 198.50952 1.000 112.88784 685 TYR B O 1
ATOM 12016 N N . TYR B 1 634 ? 50.17364 11.40593 200.07929 1.000 113.20811 686 TYR B N 1
ATOM 12017 C CA . TYR B 1 634 ? 50.95521 10.18024 200.20745 1.000 113.81530 686 TYR B CA 1
ATOM 12018 C C . TYR B 1 634 ? 50.90963 9.31431 198.95341 1.000 114.63145 686 TYR B C 1
ATOM 12019 O O . TYR B 1 634 ? 51.76144 8.43249 198.79864 1.000 117.42716 686 TYR B O 1
ATOM 12028 N N . LEU B 1 635 ? 49.94525 9.54204 198.05754 1.000 114.10703 687 LEU B N 1
ATOM 12029 C CA . LEU B 1 635 ? 49.84789 8.75856 196.82872 1.000 113.94252 687 LEU B CA 1
ATOM 12030 C C . LEU B 1 635 ? 51.05937 8.91601 195.91720 1.000 119.70893 687 LEU B C 1
ATOM 12031 O O . LEU B 1 635 ? 51.18471 8.15155 194.95354 1.000 114.74088 687 LEU B O 1
ATOM 12036 N N . GLN B 1 636 ? 51.94205 9.88446 196.18208 1.000 115.96753 688 GLN B N 1
ATOM 12037 C CA . GLN B 1 636 ? 53.13852 10.03628 195.35932 1.000 118.69258 688 GLN B CA 1
ATOM 12038 C C . GLN B 1 636 ? 54.04725 8.81474 195.44129 1.000 127.06816 688 GLN B C 1
ATOM 12039 O O . GLN B 1 636 ? 54.78137 8.52551 194.48937 1.000 129.71066 688 GLN B O 1
ATOM 12045 N N . HIS B 1 637 ? 54.01660 8.08957 196.55844 1.000 134.62495 689 HIS B N 1
ATOM 12046 C CA . HIS B 1 637 ? 54.78333 6.86124 196.71753 1.000 132.96483 689 HIS B CA 1
ATOM 12047 C C . HIS B 1 637 ? 53.91754 5.60983 196.73367 1.000 130.97946 689 HIS B C 1
ATOM 12048 O O . HIS B 1 637 ? 54.45090 4.50831 196.90574 1.000 132.60397 689 HIS B O 1
ATOM 12055 N N . GLU B 1 638 ? 52.60535 5.74237 196.56147 1.000 117.08296 690 GLU B N 1
ATOM 12056 C CA . GLU B 1 638 ? 51.71518 4.58973 196.59791 1.000 122.48526 690 GLU B CA 1
ATOM 12057 C C . GLU B 1 638 ? 51.84900 3.80370 195.30046 1.000 119.35787 690 GLU B C 1
ATOM 12058 O O . GLU B 1 638 ? 51.57605 4.32870 194.21539 1.000 109.76396 690 GLU B O 1
ATOM 12064 N N . THR B 1 639 ? 52.26803 2.54343 195.41652 1.000 108.11608 691 THR B N 1
ATOM 12065 C CA . THR B 1 639 ? 52.39367 1.65130 194.27510 1.000 108.79012 691 THR B CA 1
ATOM 12066 C C . THR B 1 639 ? 51.30735 0.58789 194.22066 1.000 107.86308 691 THR B C 1
ATOM 12067 O O . THR B 1 639 ? 51.20226 -0.11232 193.20776 1.000 112.52274 691 THR B O 1
ATOM 12071 N N . SER B 1 640 ? 50.50458 0.44588 195.27263 1.000 107.65386 692 SER B N 1
ATOM 12072 C CA . SER B 1 640 ? 49.36278 -0.46161 195.24612 1.000 101.19766 692 SER B CA 1
ATOM 12073 C C . SER B 1 640 ? 48.26781 0.14606 194.37881 1.000 107.86428 692 SER B C 1
ATOM 12074 O O . SER B 1 640 ? 47.70869 1.19486 194.71567 1.000 106.01596 692 SER B O 1
ATOM 12077 N N . SER B 1 641 ? 47.97231 -0.50609 193.25518 1.000 107.17832 693 SER B N 1
ATOM 12078 C CA . SER B 1 641 ? 46.99421 0.03721 192.31640 1.000 102.39673 693 SER B CA 1
ATOM 12079 C C . SER B 1 641 ? 45.61510 0.27304 192.92694 1.000 103.55175 693 SER B C 1
ATOM 12080 O O . SER B 1 641 ? 44.99257 1.29288 192.58203 1.000 100.74934 693 SER B O 1
ATOM 12083 N N . PRO B 1 642 ? 45.07228 -0.59548 193.79210 1.000 105.09864 694 PRO B N 1
ATOM 12084 C CA . PRO B 1 642 ? 43.76609 -0.27202 194.39920 1.000 108.03431 694 PRO B CA 1
ATOM 12085 C C . PRO B 1 642 ? 43.75990 1.04132 195.16504 1.000 102.15805 694 PRO B C 1
ATOM 12086 O O . PRO B 1 642 ? 42.83679 1.84954 194.99811 1.000 105.08352 694 PRO B O 1
ATOM 12090 N N . ALA B 1 643 ? 44.76902 1.27852 196.00633 1.000 105.82228 695 ALA B N 1
ATOM 12091 C CA . ALA B 1 643 ? 44.81312 2.51734 196.77704 1.000 97.16392 695 ALA B CA 1
ATOM 12092 C C . ALA B 1 643 ? 45.03378 3.72846 195.87882 1.000 103.79559 695 ALA B C 1
ATOM 12093 O O . ALA B 1 643 ? 44.42370 4.78311 196.09105 1.000 101.42604 695 ALA B O 1
ATOM 12095 N N . LEU B 1 644 ? 45.90778 3.60119 194.87778 1.000 101.02340 696 LEU B N 1
ATOM 12096 C CA . LEU B 1 644 ? 46.18019 4.72147 193.98187 1.000 97.48939 696 LEU B CA 1
ATOM 12097 C C . LEU B 1 644 ? 44.93761 5.10748 193.18701 1.000 97.70702 696 LEU B C 1
ATOM 12098 O O . LEU B 1 644 ? 44.58967 6.29035 193.09065 1.000 99.25706 696 LEU B O 1
ATOM 12103 N N . LEU B 1 645 ? 44.25406 4.11686 192.60733 1.000 98.88853 697 LEU B N 1
ATOM 12104 C CA . LEU B 1 645 ? 43.05749 4.40238 191.82202 1.000 91.93763 697 LEU B CA 1
ATOM 12105 C C . LEU B 1 645 ? 41.92878 4.95630 192.68169 1.000 93.44603 697 LEU B C 1
ATOM 12106 O O . LEU B 1 645 ? 41.12023 5.75624 192.19652 1.000 90.11822 697 LEU B O 1
ATOM 12111 N N . GLU B 1 646 ? 41.85231 4.54593 193.94923 1.000 88.70040 698 GLU B N 1
ATOM 12112 C CA . GLU B 1 646 ? 40.81231 5.06497 194.83180 1.000 92.64717 698 GLU B CA 1
ATOM 12113 C C . GLU B 1 646 ? 40.99221 6.55819 195.07675 1.000 93.17735 698 GLU B C 1
ATOM 12114 O O . GLU B 1 646 ? 40.04901 7.34170 194.92097 1.000 95.02656 698 GLU B O 1
ATOM 12120 N N . GLY B 1 647 ? 42.20266 6.97197 195.45731 1.000 86.07820 699 GLY B N 1
ATOM 12121 C CA . GLY B 1 647 ? 42.44069 8.38219 195.71965 1.000 92.99510 699 GLY B CA 1
ATOM 12122 C C . GLY B 1 647 ? 42.31088 9.24640 194.47975 1.000 90.65259 699 GLY B C 1
ATOM 12123 O O . GLY B 1 647 ? 41.80655 10.37115 194.54653 1.000 95.70679 699 GLY B O 1
ATOM 12124 N N . LEU B 1 648 ? 42.76159 8.73591 193.33189 1.000 91.10050 700 LEU B N 1
ATOM 12125 C CA . LEU B 1 648 ? 42.65706 9.49833 192.09245 1.000 85.35157 700 LEU B CA 1
ATOM 12126 C C . LEU B 1 648 ? 41.21002 9.66467 191.64707 1.000 88.97093 700 LEU B C 1
ATOM 12127 O O . LEU B 1 648 ? 40.87385 10.66734 191.00631 1.000 92.11756 700 LEU B O 1
ATOM 12132 N N . SER B 1 649 ? 40.34575 8.69848 191.96951 1.000 88.50996 701 SER B N 1
ATOM 12133 C CA . SER B 1 649 ? 38.95525 8.77155 191.53156 1.000 92.42383 701 SER B CA 1
ATOM 12134 C C . SER B 1 649 ? 38.24817 9.98082 192.13083 1.000 90.43527 701 SER B C 1
ATOM 12135 O O . SER B 1 649 ? 37.39804 10.59792 191.47838 1.000 92.74703 701 SER B O 1
ATOM 12138 N N . TYR B 1 650 ? 38.58444 10.33565 193.37343 1.000 92.91116 702 TYR B N 1
ATOM 12139 C CA . TYR B 1 650 ? 37.97367 11.50898 193.98968 1.000 89.33431 702 TYR B CA 1
ATOM 12140 C C . TYR B 1 650 ? 38.47428 12.79332 193.34194 1.000 84.66738 702 TYR B C 1
ATOM 12141 O O . TYR B 1 650 ? 37.68215 13.69736 193.05167 1.000 86.16106 702 TYR B O 1
ATOM 12150 N N . LEU B 1 651 ? 39.78565 12.89316 193.10974 1.000 84.01617 703 LEU B N 1
ATOM 12151 C CA . LEU B 1 651 ? 40.32722 14.06139 192.42274 1.000 84.88947 703 LEU B CA 1
ATOM 12152 C C . LEU B 1 651 ? 39.79222 14.15737 190.99992 1.000 84.32368 703 LEU B C 1
ATOM 12153 O O . LEU B 1 651 ? 39.53405 15.25736 190.49704 1.000 89.23450 703 LEU B O 1
ATOM 12158 N N . GLU B 1 652 ? 39.62069 13.01294 190.33461 1.000 81.20765 704 GLU B N 1
ATOM 12159 C CA . GLU B 1 652 ? 39.07396 13.01769 188.98239 1.000 81.62614 704 GLU B CA 1
ATOM 12160 C C . GLU B 1 652 ? 37.61065 13.44228 188.98227 1.000 84.65931 704 GLU B C 1
ATOM 12161 O O . GLU B 1 652 ? 37.18186 14.21221 188.11450 1.000 80.33685 704 GLU B O 1
ATOM 12167 N N . SER B 1 653 ? 36.82759 12.94631 189.94370 1.000 80.70224 705 SER B N 1
ATOM 12168 C CA . SER B 1 653 ? 35.42913 13.35237 190.03834 1.000 81.26347 705 SER B CA 1
ATOM 12169 C C . SER B 1 653 ? 35.30793 14.83464 190.37126 1.000 86.12520 705 SER B C 1
ATOM 12170 O O . SER B 1 653 ? 34.40971 15.51916 189.86766 1.000 88.45074 705 SER B O 1
ATOM 12173 N N . PHE B 1 654 ? 36.20213 15.34725 191.22254 1.000 79.34269 706 PHE B N 1
ATOM 12174 C CA . PHE B 1 654 ? 36.19764 16.77425 191.53284 1.000 90.05939 706 PHE B CA 1
ATOM 12175 C C . PHE B 1 654 ? 36.40160 17.61162 190.27701 1.000 86.09521 706 PHE B C 1
ATOM 12176 O O . PHE B 1 654 ? 35.72930 18.63177 190.08609 1.000 81.46431 706 PHE B O 1
ATOM 12184 N N . TYR B 1 655 ? 37.33045 17.19808 189.41174 1.000 80.12337 707 TYR B N 1
ATOM 12185 C CA . TYR B 1 655 ? 37.57451 17.93021 188.17270 1.000 81.30914 707 TYR B CA 1
ATOM 12186 C C . TYR B 1 655 ? 36.32905 17.95816 187.29500 1.000 89.87441 707 TYR B C 1
ATOM 12187 O O . TYR B 1 655 ? 35.93460 19.01528 186.78915 1.000 90.24259 707 TYR B O 1
ATOM 12196 N N . HIS B 1 656 ? 35.69724 16.79833 187.09814 1.000 85.55915 708 HIS B N 1
ATOM 12197 C CA . HIS B 1 656 ? 34.50817 16.74343 186.25497 1.000 81.69162 708 HIS B CA 1
ATOM 12198 C C . HIS B 1 656 ? 33.32207 17.44841 186.90108 1.000 82.00061 708 HIS B C 1
ATOM 12199 O O . HIS B 1 656 ? 32.42080 17.91154 186.19315 1.000 82.86502 708 HIS B O 1
ATOM 12206 N N . MET B 1 657 ? 33.29908 17.53915 188.23300 1.000 90.85421 709 MET B N 1
ATOM 12207 C CA . MET B 1 657 ? 32.27242 18.33879 188.89295 1.000 91.83074 709 MET B CA 1
ATOM 12208 C C . MET B 1 657 ? 32.43252 19.81621 188.55873 1.000 92.14050 709 MET B C 1
ATOM 12209 O O . MET B 1 657 ? 31.44804 20.50157 188.25824 1.000 91.78600 709 MET B O 1
ATOM 12214 N N . MET B 1 658 ? 33.66712 20.32266 188.60158 1.000 84.85958 710 MET B N 1
ATOM 12215 C CA . MET B 1 658 ? 33.90780 21.71878 188.25360 1.000 86.57005 710 MET B CA 1
ATOM 12216 C C . MET B 1 658 ? 33.69778 21.96073 186.76517 1.000 87.32398 710 MET B C 1
ATOM 12217 O O . MET B 1 658 ? 33.15435 22.99848 186.36984 1.000 95.98132 710 MET B O 1
ATOM 12222 N N . ASP B 1 659 ? 34.12972 21.01629 185.92632 1.000 89.63011 711 ASP B N 1
ATOM 12223 C CA . ASP B 1 659 ? 34.00912 21.18955 184.48255 1.000 87.47362 711 ASP B CA 1
ATOM 12224 C C . ASP B 1 659 ? 32.54945 21.27758 184.05226 1.000 92.17185 711 ASP B C 1
ATOM 12225 O O . ASP B 1 659 ? 32.19451 22.10477 183.20418 1.000 89.49766 711 ASP B O 1
ATOM 12230 N N . ARG B 1 660 ? 31.68663 20.43360 184.62733 1.000 95.29799 712 ARG B N 1
ATOM 12231 C CA . ARG B 1 660 ? 30.27211 20.46280 184.26646 1.000 91.88948 712 ARG B CA 1
ATOM 12232 C C . ARG B 1 660 ? 29.59550 21.75310 184.71501 1.000 90.29397 712 ARG B C 1
ATOM 12233 O O . ARG B 1 660 ? 28.61909 22.18687 184.09247 1.000 91.59902 712 ARG B O 1
ATOM 12241 N N . ARG B 1 661 ? 30.09168 22.37840 185.78073 1.000 93.39110 713 ARG B N 1
ATOM 12242 C CA . ARG B 1 661 ? 29.52800 23.62012 186.29206 1.000 92.87468 713 ARG B CA 1
ATOM 12243 C C . ARG B 1 661 ? 30.24894 24.85558 185.76829 1.000 93.46133 713 ARG B C 1
ATOM 12244 O O . ARG B 1 661 ? 29.96395 25.96565 186.22912 1.000 97.42117 713 ARG B O 1
ATOM 12252 N N . ASN B 1 662 ? 31.18119 24.68342 184.82828 1.000 103.00757 714 ASN B N 1
ATOM 12253 C CA . ASN B 1 662 ? 31.89770 25.78959 184.18963 1.000 104.22191 714 ASN B CA 1
ATOM 12254 C C . ASN B 1 662 ? 32.72194 26.59395 185.19504 1.000 110.25106 714 ASN B C 1
ATOM 12255 O O . ASN B 1 662 ? 32.93998 27.79578 185.01952 1.000 113.90637 714 ASN B O 1
ATOM 12260 N N . ILE B 1 663 ? 33.17927 25.94157 186.25982 1.000 98.58315 715 ILE B N 1
ATOM 12261 C CA . ILE B 1 663 ? 34.08522 26.58319 187.23081 1.000 96.75491 715 ILE B CA 1
ATOM 12262 C C . ILE B 1 663 ? 35.49237 26.36043 186.68957 1.000 96.30088 715 ILE B C 1
ATOM 12263 O O . ILE B 1 663 ? 36.22810 25.45673 187.09340 1.000 97.98480 715 ILE B O 1
ATOM 12268 N N . SER B 1 664 ? 35.87699 27.21554 185.73919 1.000 90.04488 716 SER B N 1
ATOM 12269 C CA . SER B 1 664 ? 37.08587 26.96882 184.95933 1.000 94.15995 716 SER B CA 1
ATOM 12270 C C . SER B 1 664 ? 38.35751 27.24787 185.74943 1.000 93.79263 716 SER B C 1
ATOM 12271 O O . SER B 1 664 ? 39.40525 26.67169 185.44078 1.000 93.88624 716 SER B O 1
ATOM 12274 N N . ASP B 1 665 ? 38.30220 28.12369 186.75624 1.000 92.37546 717 ASP B N 1
ATOM 12275 C CA . ASP B 1 665 ? 39.51779 28.42699 187.50820 1.000 93.84163 717 ASP B CA 1
ATOM 12276 C C . ASP B 1 665 ? 39.93235 27.26445 188.40436 1.000 91.78341 717 ASP B C 1
ATOM 12277 O O . ASP B 1 665 ? 41.13128 27.02161 188.58908 1.000 92.99365 717 ASP B O 1
ATOM 12282 N N . ILE B 1 666 ? 38.96662 26.52994 188.95653 1.000 89.22232 718 ILE B N 1
ATOM 12283 C CA . ILE B 1 666 ? 39.29680 25.39045 189.80601 1.000 93.32210 718 ILE B CA 1
ATOM 12284 C C . ILE B 1 666 ? 39.65693 24.17480 188.96122 1.000 94.94493 718 ILE B C 1
ATOM 12285 O O . ILE B 1 666 ? 40.57176 23.41664 189.30270 1.000 89.56565 718 ILE B O 1
ATOM 12290 N N . SER B 1 667 ? 38.95286 23.97284 187.84463 1.000 90.75624 719 SER B N 1
ATOM 12291 C CA . SER B 1 667 ? 39.23995 22.82642 186.98888 1.000 93.50374 719 SER B CA 1
ATOM 12292 C C . SER B 1 667 ? 40.61418 22.94739 186.34130 1.000 92.76681 719 SER B C 1
ATOM 12293 O O . SER B 1 667 ? 41.31719 21.94365 186.17667 1.000 96.94283 719 SER B O 1
ATOM 12296 N N . GLU B 1 668 ? 41.01575 24.16532 185.96666 1.000 93.77944 720 GLU B N 1
ATOM 12297 C CA . GLU B 1 668 ? 42.34227 24.35175 185.38672 1.000 96.03504 720 GLU B CA 1
ATOM 12298 C C . GLU B 1 668 ? 43.43546 24.12490 186.42315 1.000 93.19659 720 GLU B C 1
ATOM 12299 O O . GLU B 1 668 ? 44.47228 23.52463 186.11726 1.000 93.26316 720 GLU B O 1
ATOM 12305 N N . ASN B 1 669 ? 43.22614 24.60078 187.65305 1.000 94.70401 721 ASN B N 1
ATOM 12306 C CA . ASN B 1 669 ? 44.19390 24.34233 188.71435 1.000 102.96238 721 ASN B CA 1
ATOM 12307 C C . ASN B 1 669 ? 44.22629 22.86468 189.08242 1.000 91.62366 721 ASN B C 1
ATOM 12308 O O . ASN B 1 669 ? 45.29777 22.30879 189.35133 1.000 92.94270 721 ASN B O 1
ATOM 12313 N N . LEU B 1 670 ? 43.06232 22.21250 189.10082 1.000 88.78353 722 LEU B N 1
ATOM 12314 C CA . LEU B 1 670 ? 43.02544 20.78143 189.38080 1.000 92.51674 722 LEU B CA 1
ATOM 12315 C C . LEU B 1 670 ? 43.65424 19.98311 188.24533 1.000 92.39729 722 LEU B C 1
ATOM 12316 O O . LEU B 1 670 ? 44.34329 18.98578 188.48887 1.000 90.45482 722 LEU B O 1
ATOM 12321 N N . LYS B 1 671 ? 43.42254 20.40295 186.99814 1.000 91.62724 723 LYS B N 1
ATOM 12322 C CA . LYS B 1 671 ? 44.05701 19.74119 185.86186 1.000 90.33595 723 LYS B CA 1
ATOM 12323 C C . LYS B 1 671 ? 45.57468 19.85576 185.93394 1.000 99.14400 723 LYS B C 1
ATOM 12324 O O . LYS B 1 671 ? 46.29134 18.87488 185.70132 1.000 96.42090 723 LYS B O 1
ATOM 12330 N N . ARG B 1 672 ? 46.08348 21.04669 186.26044 1.000 106.45749 724 ARG B N 1
ATOM 12331 C CA . ARG B 1 672 ? 47.52872 21.23754 186.32966 1.000 110.89959 724 ARG B CA 1
ATOM 12332 C C . ARG B 1 672 ? 48.13117 20.48221 187.50767 1.000 111.17891 724 ARG B C 1
ATOM 12333 O O . ARG B 1 672 ? 49.24771 19.95936 187.41007 1.000 111.08145 724 ARG B O 1
ATOM 12341 N N . TYR B 1 673 ? 47.41316 20.42091 188.63162 1.000 101.35031 725 TYR B N 1
ATOM 12342 C CA . TYR B 1 673 ? 47.91735 19.68294 189.78479 1.000 103.48785 725 TYR B CA 1
ATOM 12343 C C . TYR B 1 673 ? 47.99069 18.18865 189.49438 1.000 99.76104 725 TYR B C 1
ATOM 12344 O O . TYR B 1 673 ? 48.96365 17.52581 189.86972 1.000 102.58686 725 TYR B O 1
ATOM 12353 N N . LEU B 1 674 ? 46.97537 17.64192 188.82283 1.000 90.70131 726 LEU B N 1
ATOM 12354 C CA . LEU B 1 674 ? 46.96966 16.21401 188.51799 1.000 98.98741 726 LEU B CA 1
ATOM 12355 C C . LEU B 1 674 ? 48.08016 15.84815 187.53911 1.000 101.66026 726 LEU B C 1
ATOM 12356 O O . LEU B 1 674 ? 48.83572 14.89706 187.77119 1.000 97.24128 726 LEU B O 1
ATOM 12361 N N . LEU B 1 675 ? 48.19464 16.59219 186.43518 1.000 103.33865 727 LEU B N 1
ATOM 12362 C CA . LEU B 1 675 ? 49.18540 16.26572 185.41451 1.000 101.58691 727 LEU B CA 1
ATOM 12363 C C . LEU B 1 675 ? 50.62036 16.44678 185.89587 1.000 103.53632 727 LEU B C 1
ATOM 12364 O O . LEU B 1 675 ? 51.53050 15.83912 185.32192 1.000 104.90474 727 LEU B O 1
ATOM 12369 N N . GLN B 1 676 ? 50.84750 17.25925 186.92678 1.000 108.58296 728 GLN B N 1
ATOM 12370 C CA . GLN B 1 676 ? 52.19275 17.49758 187.43806 1.000 111.88116 728 GLN B CA 1
ATOM 12371 C C . GLN B 1 676 ? 52.52018 16.67354 188.67667 1.000 110.19058 728 GLN B C 1
ATOM 12372 O O . GLN B 1 676 ? 53.61468 16.10758 188.76147 1.000 112.56630 728 GLN B O 1
ATOM 12378 N N . TYR B 1 677 ? 51.60454 16.59124 189.64561 1.000 106.69349 729 TYR B N 1
ATOM 12379 C CA . TYR B 1 677 ? 51.89559 15.85008 190.86828 1.000 110.24887 729 TYR B CA 1
ATOM 12380 C C . TYR B 1 677 ? 51.96863 14.34850 190.63110 1.000 105.08990 729 TYR B C 1
ATOM 12381 O O . TYR B 1 677 ? 52.62645 13.64399 191.40332 1.000 107.86017 729 TYR B O 1
ATOM 12390 N N . PHE B 1 678 ? 51.31185 13.84384 189.58743 1.000 103.19028 730 PHE B N 1
ATOM 12391 C CA . PHE B 1 678 ? 51.36575 12.43076 189.23757 1.000 109.56373 730 PHE B CA 1
ATOM 12392 C C . PHE B 1 678 ? 52.07026 12.19793 187.90605 1.000 107.38179 730 PHE B C 1
ATOM 12393 O O . PHE B 1 678 ? 51.90158 11.13868 187.29550 1.000 104.80247 730 PHE B O 1
ATOM 12401 N N . LYS B 1 679 ? 52.85341 13.17214 187.44784 1.000 110.04456 731 LYS B N 1
ATOM 12402 C CA . LYS B 1 679 ? 53.64204 13.00069 186.23042 1.000 111.12368 731 LYS B CA 1
ATOM 12403 C C . LYS B 1 679 ? 54.54623 11.77050 186.24459 1.000 114.24340 731 LYS B C 1
ATOM 12404 O O . LYS B 1 679 ? 54.62942 11.09741 185.20294 1.000 111.38579 731 LYS B O 1
ATOM 12410 N N . PRO B 1 680 ? 55.24644 11.42530 187.33636 1.000 115.84773 732 PRO B N 1
ATOM 12411 C CA . PRO B 1 680 ? 56.08175 10.20821 187.29236 1.000 116.79126 732 PRO B CA 1
ATOM 12412 C C . PRO B 1 680 ? 55.30480 8.94745 186.94815 1.000 113.70019 732 PRO B C 1
ATOM 12413 O O . PRO B 1 680 ? 55.73572 8.17551 186.08163 1.000 112.88456 732 PRO B O 1
ATOM 12417 N N . VAL B 1 681 ? 54.16644 8.71166 187.60466 1.000 118.57899 733 VAL B N 1
ATOM 12418 C CA . VAL B 1 681 ? 53.41398 7.49004 187.33759 1.000 111.09128 733 VAL B CA 1
ATOM 12419 C C . VAL B 1 681 ? 52.70426 7.57449 185.99055 1.000 112.38611 733 VAL B C 1
ATOM 12420 O O . VAL B 1 681 ? 52.43797 6.54618 185.35687 1.000 110.70247 733 VAL B O 1
ATOM 12424 N N . ILE B 1 682 ? 52.39409 8.78578 185.52454 1.000 107.02929 734 ILE B N 1
ATOM 12425 C CA . ILE B 1 682 ? 51.75014 8.94001 184.22281 1.000 105.22395 734 ILE B CA 1
ATOM 12426 C C . ILE B 1 682 ? 52.75030 8.69120 183.09959 1.000 112.05060 734 ILE B C 1
ATOM 12427 O O . ILE B 1 682 ? 52.45517 7.98751 182.12618 1.000 101.39639 734 ILE B O 1
ATOM 12432 N N . ASP B 1 683 ? 53.95147 9.26317 183.22031 1.000 114.75683 735 ASP B N 1
ATOM 12433 C CA . ASP B 1 683 ? 54.92026 9.20037 182.13017 1.000 115.07802 735 ASP B CA 1
ATOM 12434 C C . ASP B 1 683 ? 55.47634 7.79594 181.92210 1.000 113.13112 735 ASP B C 1
ATOM 12435 O O . ASP B 1 683 ? 55.82626 7.43823 180.79167 1.000 116.09514 735 ASP B O 1
ATOM 12440 N N . ARG B 1 684 ? 55.57181 6.98792 182.97728 1.000 114.93383 736 ARG B N 1
ATOM 12441 C CA . ARG B 1 684 ? 56.15231 5.65713 182.85078 1.000 123.75120 736 ARG B CA 1
ATOM 12442 C C . ARG B 1 684 ? 55.14071 4.61023 182.40110 1.000 117.24575 736 ARG B C 1
ATOM 12443 O O . ARG B 1 684 ? 55.42911 3.41201 182.48742 1.000 116.22491 736 ARG B O 1
ATOM 12451 N N . GLN B 1 685 ? 53.97447 5.02882 181.91910 1.000 112.05616 737 GLN B N 1
ATOM 12452 C CA . GLN B 1 685 ? 52.98022 4.10536 181.39186 1.000 108.35946 737 GLN B CA 1
ATOM 12453 C C . GLN B 1 685 ? 53.20788 3.88025 179.90351 1.000 104.10004 737 GLN B C 1
ATOM 12454 O O . GLN B 1 685 ? 53.40609 4.83614 179.14611 1.000 102.40009 737 GLN B O 1
ATOM 12460 N N . SER B 1 686 ? 53.18093 2.61857 179.49251 1.000 100.72931 738 SER B N 1
ATOM 12461 C CA . SER B 1 686 ? 53.30838 2.26383 178.08952 1.000 101.73933 738 SER B CA 1
ATOM 12462 C C . SER B 1 686 ? 51.93008 2.13555 177.44884 1.000 98.22210 738 SER B C 1
ATOM 12463 O O . SER B 1 686 ? 50.91506 1.95423 178.12522 1.000 98.92773 738 SER B O 1
ATOM 12466 N N . TRP B 1 687 ? 51.90678 2.23732 176.12268 1.000 99.46500 739 TRP B N 1
ATOM 12467 C CA . TRP B 1 687 ? 50.68341 2.02861 175.35042 1.000 94.62002 739 TRP B CA 1
ATOM 12468 C C . TRP B 1 687 ? 50.68128 0.60847 174.78539 1.000 100.33544 739 TRP B C 1
ATOM 12469 O O . TRP B 1 687 ? 50.89898 0.36846 173.59709 1.000 99.23193 739 TRP B O 1
ATOM 12480 N N . SER B 1 688 ? 50.42985 -0.34375 175.67984 1.000 98.03056 740 SER B N 1
ATOM 12481 C CA . SER B 1 688 ? 50.46466 -1.75992 175.33748 1.000 98.46925 740 SER B CA 1
ATOM 12482 C C . SER B 1 688 ? 49.47643 -2.50014 176.23333 1.000 99.27975 740 SER B C 1
ATOM 12483 O O . SER B 1 688 ? 48.62532 -1.88953 176.88749 1.000 96.71376 740 SER B O 1
ATOM 12486 N N . ASP B 1 689 ? 49.59313 -3.83000 176.26209 1.000 96.12052 741 ASP B N 1
ATOM 12487 C CA . ASP B 1 689 ? 48.76093 -4.67630 177.11019 1.000 94.98239 741 ASP B CA 1
ATOM 12488 C C . ASP B 1 689 ? 49.59414 -5.51700 178.07256 1.000 102.23511 741 ASP B C 1
ATOM 12489 O O . ASP B 1 689 ? 49.13337 -6.56719 178.53152 1.000 100.05495 741 ASP B O 1
ATOM 12494 N N . LYS B 1 690 ? 50.81011 -5.07777 178.38650 1.000 104.43443 742 LYS B N 1
ATOM 12495 C CA . LYS B 1 690 ? 51.69648 -5.82929 179.26042 1.000 108.93917 742 LYS B CA 1
ATOM 12496 C C . LYS B 1 690 ? 51.27254 -5.69119 180.72095 1.000 108.43043 742 LYS B C 1
ATOM 12497 O O . LYS B 1 690 ? 50.48797 -4.81336 181.09147 1.000 102.72159 742 LYS B O 1
ATOM 12503 N N . GLY B 1 691 ? 51.80838 -6.58247 181.55453 1.000 105.99213 743 GLY B N 1
ATOM 12504 C CA . GLY B 1 691 ? 51.57543 -6.52975 182.98343 1.000 102.19709 743 GLY B CA 1
ATOM 12505 C C . GLY B 1 691 ? 50.40281 -7.37462 183.43704 1.000 109.76938 743 GLY B C 1
ATOM 12506 O O . GLY B 1 691 ? 49.73534 -8.06670 182.66235 1.000 98.55334 743 GLY B O 1
ATOM 12507 N N . SER B 1 692 ? 50.15372 -7.31038 184.74337 1.000 107.83605 744 SER B N 1
ATOM 12508 C CA . SER B 1 692 ? 49.04451 -8.02638 185.35182 1.000 109.56403 744 SER B CA 1
ATOM 12509 C C . SER B 1 692 ? 47.73817 -7.27149 185.11079 1.000 112.13095 744 SER B C 1
ATOM 12510 O O . SER B 1 692 ? 47.69731 -6.24503 184.42727 1.000 104.40490 744 SER B O 1
ATOM 12513 N N . VAL B 1 693 ? 46.64988 -7.78908 185.68501 1.000 111.62712 745 VAL B N 1
ATOM 12514 C CA . VAL B 1 693 ? 45.33907 -7.17373 185.48740 1.000 109.63580 745 VAL B CA 1
ATOM 12515 C C . VAL B 1 693 ? 45.31208 -5.77054 186.08114 1.000 110.30630 745 VAL B C 1
ATOM 12516 O O . VAL B 1 693 ? 44.89522 -4.80825 185.42557 1.000 109.59492 745 VAL B O 1
ATOM 12520 N N . TRP B 1 694 ? 45.76233 -5.63000 187.33060 1.000 114.21488 746 TRP B N 1
ATOM 12521 C CA . TRP B 1 694 ? 45.77617 -4.30969 187.95163 1.000 116.08182 746 TRP B CA 1
ATOM 12522 C C . TRP B 1 694 ? 46.79418 -3.38759 187.29564 1.000 110.59366 746 TRP B C 1
ATOM 12523 O O . TRP B 1 694 ? 46.61180 -2.16561 187.30323 1.000 109.17811 746 TRP B O 1
ATOM 12534 N N . ASP B 1 695 ? 47.86691 -3.94455 186.72967 1.000 107.37968 747 ASP B N 1
ATOM 12535 C CA . ASP B 1 695 ? 48.79093 -3.12660 185.95153 1.000 105.46295 747 ASP B CA 1
ATOM 12536 C C . ASP B 1 695 ? 48.11242 -2.57461 184.70413 1.000 101.61038 747 ASP B C 1
ATOM 12537 O O . ASP B 1 695 ? 48.32327 -1.41371 184.33376 1.000 101.43683 747 ASP B O 1
ATOM 12542 N N . ARG B 1 696 ? 47.29115 -3.39349 184.04364 1.000 104.37828 748 ARG B N 1
ATOM 12543 C CA . ARG B 1 696 ? 46.59457 -2.94671 182.84249 1.000 99.12101 748 ARG B CA 1
ATOM 12544 C C . ARG B 1 696 ? 45.43015 -2.01973 183.17526 1.000 95.06245 748 ARG B C 1
ATOM 12545 O O . ARG B 1 696 ? 45.15231 -1.07800 182.42436 1.000 92.94877 748 ARG B O 1
ATOM 12553 N N . MET B 1 697 ? 44.73601 -2.26860 184.28928 1.000 93.97591 749 MET B N 1
ATOM 12554 C CA . MET B 1 697 ? 43.65016 -1.37844 184.69054 1.000 99.06015 749 MET B CA 1
ATOM 12555 C C . MET B 1 697 ? 44.18316 -0.03332 185.17024 1.000 93.11805 749 MET B C 1
ATOM 12556 O O . MET B 1 697 ? 43.56819 1.00961 184.91779 1.000 82.34013 749 MET B O 1
ATOM 12561 N N . LEU B 1 698 ? 45.32202 -0.03746 185.86789 1.000 95.03398 750 LEU B N 1
ATOM 12562 C CA . LEU B 1 698 ? 45.95433 1.21699 186.26588 1.000 91.02079 750 LEU B CA 1
ATOM 12563 C C . LEU B 1 698 ? 46.40327 2.01197 185.04600 1.000 90.10485 750 LEU B C 1
ATOM 12564 O O . LEU B 1 698 ? 46.27771 3.24189 185.01449 1.000 91.21765 750 LEU B O 1
ATOM 12569 N N . ARG B 1 699 ? 46.93650 1.32385 184.03488 1.000 90.53997 751 ARG B N 1
ATOM 12570 C CA . ARG B 1 699 ? 47.35562 1.99264 182.80721 1.000 89.05663 751 ARG B CA 1
ATOM 12571 C C . ARG B 1 699 ? 46.17659 2.66261 182.11178 1.000 86.69602 751 ARG B C 1
ATOM 12572 O O . ARG B 1 699 ? 46.26089 3.82634 181.70175 1.000 87.00783 751 ARG B O 1
ATOM 12580 N N . SER B 1 700 ? 45.06555 1.93547 181.96608 1.000 83.68218 752 SER B N 1
ATOM 12581 C CA . SER B 1 700 ? 43.90835 2.47957 181.26284 1.000 80.42691 752 SER B CA 1
ATOM 12582 C C . SER B 1 700 ? 43.34045 3.69429 181.98499 1.000 81.22583 752 SER B C 1
ATOM 12583 O O . SER B 1 700 ? 42.90897 4.65969 181.34490 1.000 80.92307 752 SER B O 1
ATOM 12586 N N . ALA B 1 701 ? 43.33352 3.66699 183.31869 1.000 80.44677 753 ALA B N 1
ATOM 12587 C CA . ALA B 1 701 ? 42.78595 4.78805 184.07462 1.000 77.58836 753 ALA B CA 1
ATOM 12588 C C . ALA B 1 701 ? 43.67712 6.01996 183.97230 1.000 82.45535 753 ALA B C 1
ATOM 12589 O O . ALA B 1 701 ? 43.17909 7.13693 183.79116 1.000 77.18299 753 ALA B O 1
ATOM 12591 N N . LEU B 1 702 ? 44.99502 5.84003 184.09118 1.000 81.48622 754 LEU B N 1
ATOM 12592 C CA . LEU B 1 702 ? 45.90475 6.98191 184.05272 1.000 83.43068 754 LEU B CA 1
ATOM 12593 C C . LEU B 1 702 ? 45.91259 7.64690 182.68069 1.000 84.91405 754 LEU B C 1
ATOM 12594 O O . LEU B 1 702 ? 45.83192 8.87671 182.57812 1.000 88.13038 754 LEU B O 1
ATOM 12599 N N . LEU B 1 703 ? 46.01577 6.85347 181.61093 1.000 78.04297 755 LEU B N 1
ATOM 12600 C CA . LEU B 1 703 ? 46.03197 7.44241 180.27416 1.000 81.79178 755 LEU B CA 1
ATOM 12601 C C . LEU B 1 703 ? 44.67916 8.03182 179.90149 1.000 82.18369 755 LEU B C 1
ATOM 12602 O O . LEU B 1 703 ? 44.62238 9.02728 179.17124 1.000 81.46605 755 LEU B O 1
ATOM 12607 N N . LYS B 1 704 ? 43.58387 7.44281 180.38388 1.000 80.36411 756 LYS B N 1
ATOM 12608 C CA . LYS B 1 704 ? 42.28555 8.07420 180.18108 1.000 80.38091 756 LYS B CA 1
ATOM 12609 C C . LYS B 1 704 ? 42.19717 9.37982 180.95804 1.000 79.33144 756 LYS B C 1
ATOM 12610 O O . LYS B 1 704 ? 41.66730 10.37562 180.45275 1.000 85.63738 756 LYS B O 1
ATOM 12616 N N . LEU B 1 705 ? 42.71942 9.39431 182.18619 1.000 73.48784 757 LEU B N 1
ATOM 12617 C CA . LEU B 1 705 ? 42.75236 10.62580 182.96786 1.000 81.78170 757 LEU B CA 1
ATOM 12618 C C . LEU B 1 705 ? 43.63052 11.67502 182.29732 1.000 83.81424 757 LEU B C 1
ATOM 12619 O O . LEU B 1 705 ? 43.22614 12.83270 182.14243 1.000 87.72048 757 LEU B O 1
ATOM 12624 N N . ALA B 1 706 ? 44.84303 11.28414 181.89336 1.000 83.64003 758 ALA B N 1
ATOM 12625 C CA . ALA B 1 706 ? 45.75752 12.22886 181.25847 1.000 83.18182 758 ALA B CA 1
ATOM 12626 C C . ALA B 1 706 ? 45.17752 12.77982 179.96139 1.000 87.44053 758 ALA B C 1
ATOM 12627 O O . ALA B 1 706 ? 45.23575 13.98966 179.71143 1.000 91.30473 758 ALA B O 1
ATOM 12629 N N . CYS B 1 707 ? 44.60545 11.90921 179.12586 1.000 83.46016 759 CYS B N 1
ATOM 12630 C CA . CYS B 1 707 ? 44.02557 12.37101 177.86913 1.000 82.46460 759 CYS B CA 1
ATOM 12631 C C . CYS B 1 707 ? 42.78255 13.22186 178.09949 1.000 86.51025 759 CYS B C 1
ATOM 12632 O O . CYS B 1 707 ? 42.52878 14.16090 177.33599 1.000 89.39480 759 CYS B O 1
ATOM 12635 N N . ASP B 1 708 ? 41.99847 12.91522 179.13746 1.000 81.23168 760 ASP B N 1
ATOM 12636 C CA . ASP B 1 708 ? 40.84692 13.75304 179.45928 1.000 88.07741 760 ASP B CA 1
ATOM 12637 C C . ASP B 1 708 ? 41.27404 15.13832 179.92671 1.000 87.86860 760 ASP B C 1
ATOM 12638 O O . ASP B 1 708 ? 40.53403 16.10995 179.73672 1.000 89.09117 760 ASP B O 1
ATOM 12643 N N . LEU B 1 709 ? 42.45240 15.24963 180.53579 1.000 89.12855 761 LEU B N 1
ATOM 12644 C CA . LEU B 1 709 ? 43.01364 16.53244 180.93469 1.000 89.83639 761 LEU B CA 1
ATOM 12645 C C . LEU B 1 709 ? 43.79269 17.20344 179.81081 1.000 97.79882 761 LEU B C 1
ATOM 12646 O O . LEU B 1 709 ? 44.51311 18.17475 180.06651 1.000 103.33363 761 LEU B O 1
ATOM 12651 N N . ASN B 1 710 ? 43.66771 16.69958 178.58030 1.000 97.50595 762 ASN B N 1
ATOM 12652 C CA . ASN B 1 710 ? 44.32257 17.27176 177.40238 1.000 102.58351 762 ASN B CA 1
ATOM 12653 C C . ASN B 1 710 ? 45.84260 17.28604 177.53948 1.000 105.20447 762 ASN B C 1
ATOM 12654 O O . ASN B 1 710 ? 46.51046 18.20400 177.05646 1.000 105.28565 762 ASN B O 1
ATOM 12659 N N . HIS B 1 711 ? 46.39754 16.27512 178.20489 1.000 103.79677 763 HIS B N 1
ATOM 12660 C CA . HIS B 1 711 ? 47.84487 16.11510 178.25902 1.000 100.47000 763 HIS B CA 1
ATOM 12661 C C . HIS B 1 711 ? 48.38976 15.91151 176.85151 1.000 100.32771 763 HIS B C 1
ATOM 12662 O O . HIS B 1 711 ? 48.01983 14.95132 176.16834 1.000 107.62095 763 HIS B O 1
ATOM 12669 N N . ALA B 1 712 ? 49.25750 16.82668 176.41735 1.000 108.86262 764 ALA B N 1
ATOM 12670 C CA . ALA B 1 712 ? 49.74045 16.80227 175.03726 1.000 109.60455 764 ALA B CA 1
ATOM 12671 C C . ALA B 1 712 ? 50.39846 15.48177 174.65382 1.000 109.72001 764 ALA B C 1
ATOM 12672 O O . ALA B 1 712 ? 50.10276 14.97115 173.55960 1.000 112.23364 764 ALA B O 1
ATOM 12674 N N . PRO B 1 713 ? 51.28583 14.88360 175.46226 1.000 110.73560 765 PRO B N 1
ATOM 12675 C CA . PRO B 1 713 ? 51.82365 13.56609 175.07589 1.000 106.94353 765 PRO B CA 1
ATOM 12676 C C . PRO B 1 713 ? 50.75771 12.49557 174.91265 1.000 110.17523 765 PRO B C 1
ATOM 12677 O O . PRO B 1 713 ? 50.86977 11.65319 174.01290 1.000 113.03746 765 PRO B O 1
ATOM 12681 N N . CYS B 1 714 ? 49.72538 12.49859 175.76069 1.000 111.42396 766 CYS B N 1
ATOM 12682 C CA . CYS B 1 714 ? 48.67200 11.49498 175.63868 1.000 97.83042 766 CYS B CA 1
ATOM 12683 C C . CYS B 1 714 ? 47.88290 11.66689 174.34590 1.000 104.62364 766 CYS B C 1
ATOM 12684 O O . CYS B 1 714 ? 47.58843 10.68219 173.65833 1.000 99.07234 766 CYS B O 1
ATOM 12687 N N . ILE B 1 715 ? 47.53043 12.90687 173.99832 1.000 104.55334 767 ILE B N 1
ATOM 12688 C CA . ILE B 1 715 ? 46.70978 13.13567 172.81270 1.000 106.52260 767 ILE B CA 1
ATOM 12689 C C . ILE B 1 715 ? 47.51114 12.88702 171.53990 1.000 105.11117 767 ILE B C 1
ATOM 12690 O O . ILE B 1 715 ? 46.99848 12.30833 170.57419 1.000 105.73548 767 ILE B O 1
ATOM 12695 N N . GLN B 1 716 ? 48.77765 13.31215 171.51491 1.000 109.49125 768 GLN B N 1
ATOM 12696 C CA . GLN B 1 716 ? 49.60030 13.10264 170.32623 1.000 114.92536 768 GLN B CA 1
ATOM 12697 C C . GLN B 1 716 ? 49.77731 11.61912 170.02932 1.000 118.49552 768 GLN B C 1
ATOM 12698 O O . GLN B 1 716 ? 49.70389 11.19774 168.86898 1.000 120.10454 768 GLN B O 1
ATOM 12704 N N . LYS B 1 717 ? 50.01488 10.81107 171.06450 1.000 110.65550 769 LYS B N 1
ATOM 12705 C CA . LYS B 1 717 ? 50.18675 9.37770 170.85339 1.000 106.57909 769 LYS B CA 1
ATOM 12706 C C . LYS B 1 717 ? 48.86946 8.71483 170.46917 1.000 103.20759 769 LYS B C 1
ATOM 12707 O O . LYS B 1 717 ? 48.83357 7.87086 169.56588 1.000 104.13516 769 LYS B O 1
ATOM 12713 N N . ALA B 1 718 ? 47.77732 9.08124 171.14535 1.000 105.01726 770 ALA B N 1
ATOM 12714 C CA . ALA B 1 718 ? 46.48274 8.47826 170.84347 1.000 99.91792 770 ALA B CA 1
ATOM 12715 C C . ALA B 1 718 ? 46.00736 8.85376 169.44510 1.000 99.64241 770 ALA B C 1
ATOM 12716 O O . ALA B 1 718 ? 45.48563 8.00454 168.71307 1.000 102.77951 770 ALA B O 1
ATOM 12718 N N . ALA B 1 719 ? 46.17251 10.12157 169.05772 1.000 104.53845 771 ALA B N 1
ATOM 12719 C CA . ALA B 1 719 ? 45.78538 10.53549 167.71328 1.000 105.48246 771 ALA B CA 1
ATOM 12720 C C . ALA B 1 719 ? 46.64131 9.85958 166.65097 1.000 103.98295 771 ALA B C 1
ATOM 12721 O O . ALA B 1 719 ? 46.15777 9.59267 165.54502 1.000 95.91611 771 ALA B O 1
ATOM 12723 N N . GLU B 1 720 ? 47.90724 9.57568 166.96560 1.000 106.61822 772 GLU B N 1
ATOM 12724 C CA . GLU B 1 720 ? 48.76372 8.86617 166.02176 1.000 107.79716 772 GLU B CA 1
ATOM 12725 C C . GLU B 1 720 ? 48.29894 7.42824 165.82894 1.000 107.05089 772 GLU B C 1
ATOM 12726 O O . GLU B 1 720 ? 48.26327 6.92918 164.69820 1.000 108.45921 772 GLU B O 1
ATOM 12732 N N . LEU B 1 721 ? 47.94256 6.74612 166.92061 1.000 104.28099 773 LEU B N 1
ATOM 12733 C CA . LEU B 1 721 ? 47.44910 5.37684 166.81012 1.000 101.81297 773 LEU B CA 1
ATOM 12734 C C . LEU B 1 721 ? 46.16206 5.31778 165.99819 1.000 100.64863 773 LEU B C 1
ATOM 12735 O O . LEU B 1 721 ? 46.00445 4.44613 165.13571 1.000 104.95469 773 LEU B O 1
ATOM 12740 N N . PHE B 1 722 ? 45.22841 6.23545 166.26127 1.000 96.82496 774 PHE B N 1
ATOM 12741 C CA . PHE B 1 722 ? 43.99274 6.26887 165.48643 1.000 96.46409 774 PHE B CA 1
ATOM 12742 C C . PHE B 1 722 ? 44.27038 6.60488 164.02884 1.000 102.17166 774 PHE B C 1
ATOM 12743 O O . PHE B 1 722 ? 43.65042 6.03334 163.12433 1.000 104.13877 774 PHE B O 1
ATOM 12751 N N . SER B 1 723 ? 45.18790 7.54328 163.78272 1.000 102.72407 775 SER B N 1
ATOM 12752 C CA . SER B 1 723 ? 45.53373 7.89957 162.41118 1.000 108.31261 775 SER B CA 1
ATOM 12753 C C . SER B 1 723 ? 46.08278 6.69489 161.65931 1.000 118.54616 775 SER B C 1
ATOM 12754 O O . SER B 1 723 ? 45.60001 6.35552 160.57402 1.000 118.27834 775 SER B O 1
ATOM 12757 N N . GLN B 1 724 ? 47.08862 6.02680 162.23217 1.000 115.58422 776 GLN B N 1
ATOM 12758 C CA . GLN B 1 724 ? 47.63297 4.82458 161.60768 1.000 114.06613 776 GLN B CA 1
ATOM 12759 C C . GLN B 1 724 ? 46.55993 3.75721 161.43738 1.000 117.29521 776 GLN B C 1
ATOM 12760 O O . GLN B 1 724 ? 46.52171 3.06191 160.41567 1.000 123.96975 776 GLN B O 1
ATOM 12766 N N . TRP B 1 725 ? 45.67885 3.61435 162.42963 1.000 116.36395 777 TRP B N 1
ATOM 12767 C CA . TRP B 1 725 ? 44.60017 2.63583 162.33658 1.000 109.68866 777 TRP B CA 1
ATOM 12768 C C . TRP B 1 725 ? 43.66147 2.96747 161.18336 1.000 115.39176 777 TRP B C 1
ATOM 12769 O O . TRP B 1 725 ? 43.28366 2.08858 160.39990 1.000 113.55433 777 TRP B O 1
ATOM 12780 N N . MET B 1 726 ? 43.27338 4.23895 161.06482 1.000 111.77987 778 MET B N 1
ATOM 12781 C CA . MET B 1 726 ? 42.39241 4.64480 159.97510 1.000 113.64883 778 MET B CA 1
ATOM 12782 C C . MET B 1 726 ? 43.14296 4.70878 158.64886 1.000 126.94201 778 MET B C 1
ATOM 12783 O O . MET B 1 726 ? 42.60219 4.32232 157.60597 1.000 127.62156 778 MET B O 1
ATOM 12788 N N . GLU B 1 727 ? 44.38837 5.19666 158.66665 1.000 136.89120 779 GLU B N 1
ATOM 12789 C CA . GLU B 1 727 ? 45.18598 5.23891 157.44353 1.000 136.78670 779 GLU B CA 1
ATOM 12790 C C . GLU B 1 727 ? 45.45609 3.84093 156.90329 1.000 143.98868 779 GLU B C 1
ATOM 12791 O O . GLU B 1 727 ? 45.56100 3.65592 155.68458 1.000 148.74635 779 GLU B O 1
ATOM 12797 N N . SER B 1 728 ? 45.56506 2.84588 157.78733 1.000 145.88247 780 SER B N 1
ATOM 12798 C CA . SER B 1 728 ? 45.71713 1.46894 157.33511 1.000 149.90642 780 SER B CA 1
ATOM 12799 C C . SER B 1 728 ? 44.48918 0.97065 156.58798 1.000 152.94904 780 SER B C 1
ATOM 12800 O O . SER B 1 728 ? 44.59599 0.00515 155.82324 1.000 153.01679 780 SER B O 1
ATOM 12803 N N . SER B 1 729 ? 43.32686 1.59266 156.81111 1.000 146.27291 781 SER B N 1
ATOM 12804 C CA . SER B 1 729 ? 42.06343 1.21291 156.18246 1.000 147.17041 781 SER B CA 1
ATOM 12805 C C . SER B 1 729 ? 41.64123 -0.19782 156.57897 1.000 144.52588 781 SER B C 1
ATOM 12806 O O . SER B 1 729 ? 40.58854 -0.68110 156.15014 1.000 146.87515 781 SER B O 1
ATOM 12809 N N . GLY B 1 730 ? 42.45403 -0.85989 157.39719 1.000 146.55928 782 GLY B N 1
ATOM 12810 C CA . GLY B 1 730 ? 42.14807 -2.18175 157.89937 1.000 147.07660 782 GLY B CA 1
ATOM 12811 C C . GLY B 1 730 ? 42.32536 -2.25132 159.40101 1.000 148.10260 782 GLY B C 1
ATOM 12812 O O . GLY B 1 730 ? 42.31231 -1.21942 160.07884 1.000 137.39553 782 GLY B O 1
ATOM 12813 N N . LYS B 1 731 ? 42.49541 -3.45553 159.93655 1.000 171.82476 783 LYS B N 1
ATOM 12814 C CA . LYS B 1 731 ? 42.66247 -3.65599 161.37107 1.000 167.78989 783 LYS B CA 1
ATOM 12815 C C . LYS B 1 731 ? 44.13551 -3.89539 161.68635 1.000 163.99633 783 LYS B C 1
ATOM 12816 O O . LYS B 1 731 ? 44.68059 -4.95781 161.36927 1.000 166.88841 783 LYS B O 1
ATOM 12818 N N . LEU B 1 732 ? 44.77882 -2.90855 162.30222 1.000 158.04573 784 LEU B N 1
ATOM 12819 C CA . LEU B 1 732 ? 46.09376 -3.09996 162.89409 1.000 159.41335 784 LEU B CA 1
ATOM 12820 C C . LEU B 1 732 ? 45.96480 -3.26555 164.40528 1.000 158.44046 784 LEU B C 1
ATOM 12821 O O . LEU B 1 732 ? 45.00317 -2.80770 165.02791 1.000 149.24015 784 LEU B O 1
ATOM 12826 N N . ASN B 1 733 ? 46.95657 -3.93466 164.98940 1.000 176.00775 785 ASN B N 1
ATOM 12827 C CA . ASN B 1 733 ? 46.91607 -4.31642 166.39664 1.000 173.14445 785 ASN B CA 1
ATOM 12828 C C . ASN B 1 733 ? 47.01370 -3.11923 167.33691 1.000 164.65784 785 ASN B C 1
ATOM 12829 O O . ASN B 1 733 ? 48.11636 -2.72005 167.72503 1.000 168.32163 785 ASN B O 1
ATOM 12834 N N . ILE B 1 734 ? 45.87579 -2.53786 167.70581 1.000 134.25221 786 ILE B N 1
ATOM 12835 C CA . ILE B 1 734 ? 45.84477 -1.49695 168.73211 1.000 115.07552 786 ILE B CA 1
ATOM 12836 C C . ILE B 1 734 ? 45.67807 -2.16067 170.09429 1.000 102.16442 786 ILE B C 1
ATOM 12837 O O . ILE B 1 734 ? 44.78186 -2.99990 170.26590 1.000 107.68656 786 ILE B O 1
ATOM 12842 N N . PRO B 1 735 ? 46.51993 -1.83376 171.07587 1.000 96.97062 787 PRO B N 1
ATOM 12843 C CA . PRO B 1 735 ? 46.39355 -2.45585 172.40069 1.000 92.61840 787 PRO B CA 1
ATOM 12844 C C . PRO B 1 735 ? 45.01717 -2.22350 173.00875 1.000 90.11891 787 PRO B C 1
ATOM 12845 O O . PRO B 1 735 ? 44.47196 -1.11871 172.96104 1.000 89.53812 787 PRO B O 1
ATOM 12849 N N . THR B 1 736 ? 44.45765 -3.29051 173.58532 1.000 86.39346 788 THR B N 1
ATOM 12850 C CA . THR B 1 736 ? 43.09673 -3.23077 174.10923 1.000 86.40508 788 THR B CA 1
ATOM 12851 C C . THR B 1 736 ? 42.98993 -2.34601 175.34590 1.000 83.29839 788 THR B C 1
ATOM 12852 O O . THR B 1 736 ? 41.92563 -1.77057 175.59959 1.000 85.63398 788 THR B O 1
ATOM 12856 N N . ASP B 1 737 ? 44.06697 -2.22599 176.12673 1.000 89.55429 789 ASP B N 1
ATOM 12857 C CA . ASP B 1 737 ? 44.00426 -1.41871 177.34156 1.000 86.54984 789 ASP B CA 1
ATOM 12858 C C . ASP B 1 737 ? 43.86970 0.06559 177.02993 1.000 79.11462 789 ASP B C 1
ATOM 12859 O O . ASP B 1 737 ? 43.30984 0.81798 177.83533 1.000 80.63820 789 ASP B O 1
ATOM 12864 N N . VAL B 1 738 ? 44.37135 0.50312 175.87783 1.000 82.44761 790 VAL B N 1
ATOM 12865 C CA . VAL B 1 738 ? 44.25170 1.88571 175.43701 1.000 83.40934 790 VAL B CA 1
ATOM 12866 C C . VAL B 1 738 ? 43.27792 2.01481 174.27535 1.000 85.43753 790 VAL B C 1
ATOM 12867 O O . VAL B 1 738 ? 43.19106 3.08042 173.65583 1.000 84.82194 790 VAL B O 1
ATOM 12871 N N . LEU B 1 739 ? 42.53494 0.94858 173.97100 1.000 80.08452 791 LEU B N 1
ATOM 12872 C CA . LEU B 1 739 ? 41.65598 0.94354 172.80636 1.000 79.42303 791 LEU B CA 1
ATOM 12873 C C . LEU B 1 739 ? 40.55368 1.98776 172.94552 1.000 84.16713 791 LEU B C 1
ATOM 12874 O O . LEU B 1 739 ? 40.26049 2.72848 171.99966 1.000 78.45841 791 LEU B O 1
ATOM 12879 N N . LYS B 1 740 ? 39.92661 2.05791 174.12268 1.000 81.61889 792 LYS B N 1
ATOM 12880 C CA . LYS B 1 740 ? 38.87381 3.04442 174.34145 1.000 72.05088 792 LYS B CA 1
ATOM 12881 C C . LYS B 1 740 ? 39.41580 4.46670 174.28012 1.000 80.72901 792 LYS B C 1
ATOM 12882 O O . LYS B 1 740 ? 38.70097 5.38709 173.86702 1.000 83.46183 792 LYS B O 1
ATOM 12888 N N . ILE B 1 741 ? 40.67207 4.66578 174.68223 1.000 80.75120 793 ILE B N 1
ATOM 12889 C CA . ILE B 1 741 ? 41.26008 6.00131 174.66158 1.000 78.98197 793 ILE B CA 1
ATOM 12890 C C . ILE B 1 741 ? 41.55176 6.43924 173.23122 1.000 87.81179 793 ILE B C 1
ATOM 12891 O O . ILE B 1 741 ? 41.28033 7.58490 172.85076 1.000 79.89675 793 ILE B O 1
ATOM 12896 N N . VAL B 1 742 ? 42.11502 5.53961 172.42020 1.000 86.31611 794 VAL B N 1
ATOM 12897 C CA . VAL B 1 742 ? 42.49542 5.89007 171.05342 1.000 80.57690 794 VAL B CA 1
ATOM 12898 C C . VAL B 1 742 ? 41.27097 6.26848 170.22819 1.000 80.36974 794 VAL B C 1
ATOM 12899 O O . VAL B 1 742 ? 41.29299 7.24901 169.47350 1.000 84.74928 794 VAL B O 1
ATOM 12903 N N . TYR B 1 743 ? 40.18412 5.50345 170.35677 1.000 81.31571 795 TYR B N 1
ATOM 12904 C CA . TYR B 1 743 ? 38.97767 5.81140 169.59434 1.000 77.89446 795 TYR B CA 1
ATOM 12905 C C . TYR B 1 743 ? 38.37040 7.14291 170.02118 1.000 78.06884 795 TYR B C 1
ATOM 12906 O O . TYR B 1 743 ? 37.82604 7.87634 169.18749 1.000 76.20689 795 TYR B O 1
ATOM 12915 N N . SER B 1 744 ? 38.44428 7.46919 171.31446 1.000 80.66608 796 SER B N 1
ATOM 12916 C CA . SER B 1 744 ? 37.85749 8.71724 171.79480 1.000 79.95095 796 SER B CA 1
ATOM 12917 C C . SER B 1 744 ? 38.55608 9.92682 171.18688 1.000 82.69030 796 SER B C 1
ATOM 12918 O O . SER B 1 744 ? 37.90078 10.89779 170.78988 1.000 84.31231 796 SER B O 1
ATOM 12921 N N . VAL B 1 745 ? 39.88739 9.88902 171.10945 1.000 75.21921 797 VAL B N 1
ATOM 12922 C CA . VAL B 1 745 ? 40.62292 10.98397 170.48623 1.000 81.37517 797 VAL B CA 1
ATOM 12923 C C . VAL B 1 745 ? 40.31910 11.04605 168.99422 1.000 88.34198 797 VAL B C 1
ATOM 12924 O O . VAL B 1 745 ? 40.14358 12.13073 168.42607 1.000 83.22840 797 VAL B O 1
ATOM 12928 N N . GLY B 1 746 ? 40.24524 9.88615 168.33738 1.000 83.72661 798 GLY B N 1
ATOM 12929 C CA . GLY B 1 746 ? 39.93970 9.84966 166.91911 1.000 83.16918 798 GLY B CA 1
ATOM 12930 C C . GLY B 1 746 ? 38.55627 10.35656 166.57248 1.000 85.61777 798 GLY B C 1
ATOM 12931 O O . GLY B 1 746 ? 38.33476 10.80892 165.44338 1.000 88.61958 798 GLY B O 1
ATOM 12932 N N . ALA B 1 747 ? 37.61873 10.29490 167.51682 1.000 83.43991 799 ALA B N 1
ATOM 12933 C CA . ALA B 1 747 ? 36.26471 10.78267 167.29218 1.000 83.09049 799 ALA B CA 1
ATOM 12934 C C . ALA B 1 747 ? 36.14398 12.29189 167.45163 1.000 86.19705 799 ALA B C 1
ATOM 12935 O O . ALA B 1 747 ? 35.03590 12.82437 167.32469 1.000 81.23282 799 ALA B O 1
ATOM 12937 N N . GLN B 1 748 ? 37.24489 12.99153 167.72001 1.000 77.62522 800 GLN B N 1
ATOM 12938 C CA . GLN B 1 748 ? 37.21147 14.44133 167.85530 1.000 87.70385 800 GLN B CA 1
ATOM 12939 C C . GLN B 1 748 ? 37.23473 15.15792 166.51304 1.000 87.79529 800 GLN B C 1
ATOM 12940 O O . GLN B 1 748 ? 37.18043 16.39229 166.48567 1.000 88.31419 800 GLN B O 1
ATOM 12946 N N . THR B 1 749 ? 37.32136 14.41976 165.41101 1.000 88.21869 801 THR B N 1
ATOM 12947 C CA . THR B 1 749 ? 37.17196 14.96592 164.07164 1.000 91.60415 801 THR B CA 1
ATOM 12948 C C . THR B 1 749 ? 36.01127 14.25775 163.38924 1.000 86.37611 801 THR B C 1
ATOM 12949 O O . THR B 1 749 ? 35.78434 13.06426 163.61434 1.000 87.99121 801 THR B O 1
ATOM 12953 N N . THR B 1 750 ? 35.27197 15.00133 162.56203 1.000 86.01638 802 THR B N 1
ATOM 12954 C CA . THR B 1 750 ? 34.12912 14.41851 161.86587 1.000 92.66418 802 THR B CA 1
ATOM 12955 C C . THR B 1 750 ? 34.54973 13.25599 160.97494 1.000 94.25680 802 THR B C 1
ATOM 12956 O O . THR B 1 750 ? 33.80598 12.27659 160.83983 1.000 91.44716 802 THR B O 1
ATOM 12960 N N . ALA B 1 751 ? 35.73987 13.33646 160.37537 1.000 98.55688 803 ALA B N 1
ATOM 12961 C CA . ALA B 1 751 ? 36.23234 12.23990 159.54740 1.000 95.18941 803 ALA B CA 1
ATOM 12962 C C . ALA B 1 751 ? 36.38026 10.96159 160.36374 1.000 93.38425 803 ALA B C 1
ATOM 12963 O O . ALA B 1 751 ? 35.87160 9.90250 159.97876 1.000 95.27852 803 ALA B O 1
ATOM 12965 N N . GLY B 1 752 ? 37.07919 11.04161 161.49825 1.000 90.54774 804 GLY B N 1
ATOM 12966 C CA . GLY B 1 752 ? 37.23155 9.87290 162.34638 1.000 94.80630 804 GLY B CA 1
ATOM 12967 C C . GLY B 1 752 ? 35.94317 9.45163 163.02367 1.000 94.36076 804 GLY B C 1
ATOM 12968 O O . GLY B 1 752 ? 35.74325 8.26496 163.29883 1.000 81.93642 804 GLY B O 1
ATOM 12969 N N . TRP B 1 753 ? 35.05520 10.40838 163.30462 1.000 90.19005 805 TRP B N 1
ATOM 12970 C CA . TRP B 1 753 ? 33.77725 10.07112 163.92387 1.000 82.70789 805 TRP B CA 1
ATOM 12971 C C . TRP B 1 753 ? 32.88961 9.28356 162.96740 1.000 86.44614 805 TRP B C 1
ATOM 12972 O O . TRP B 1 753 ? 32.25081 8.30372 163.36943 1.000 81.55535 805 TRP B O 1
ATOM 12983 N N . ASN B 1 754 ? 32.83217 9.69854 161.69879 1.000 86.55138 806 ASN B N 1
ATOM 12984 C CA . ASN B 1 754 ? 32.06239 8.94885 160.71189 1.000 84.69041 806 ASN B CA 1
ATOM 12985 C C . ASN B 1 754 ? 32.67278 7.57794 160.45493 1.000 84.40265 806 ASN B C 1
ATOM 12986 O O . ASN B 1 754 ? 31.94382 6.61382 160.19380 1.000 80.31664 806 ASN B O 1
ATOM 12991 N N . TYR B 1 755 ? 34.00206 7.47483 160.51510 1.000 86.09601 807 TYR B N 1
ATOM 12992 C CA . TYR B 1 755 ? 34.65775 6.18924 160.30313 1.000 83.81614 807 TYR B CA 1
ATOM 12993 C C . TYR B 1 755 ? 34.38696 5.23333 161.45898 1.000 82.22399 807 TYR B C 1
ATOM 12994 O O . TYR B 1 755 ? 34.22056 4.02641 161.24686 1.000 88.04444 807 TYR B O 1
ATOM 13003 N N . LEU B 1 756 ? 34.33688 5.75302 162.68877 1.000 78.14544 808 LEU B N 1
ATOM 13004 C CA . LEU B 1 756 ? 34.05644 4.89897 163.83900 1.000 76.97884 808 LEU B CA 1
ATOM 13005 C C . LEU B 1 756 ? 32.62385 4.38130 163.80969 1.000 80.45981 808 LEU B C 1
ATOM 13006 O O . LEU B 1 756 ? 32.37426 3.21532 164.13722 1.000 83.56063 808 LEU B O 1
ATOM 13011 N N . LEU B 1 757 ? 31.66852 5.23233 163.42575 1.000 80.93421 809 LEU B N 1
ATOM 13012 C CA . LEU B 1 757 ? 30.28943 4.77466 163.29013 1.000 70.84528 809 LEU B CA 1
ATOM 13013 C C . LEU B 1 757 ? 30.16348 3.75506 162.16626 1.000 78.21598 809 LEU B C 1
ATOM 13014 O O . LEU B 1 757 ? 29.37416 2.80794 162.26236 1.000 83.31962 809 LEU B O 1
ATOM 13019 N N . GLU B 1 758 ? 30.93407 3.93534 161.09176 1.000 86.40874 810 GLU B N 1
ATOM 13020 C CA . GLU B 1 758 ? 30.98106 2.93060 160.03580 1.000 93.00524 810 GLU B CA 1
ATOM 13021 C C . GLU B 1 758 ? 31.62239 1.64230 160.53707 1.000 93.99040 810 GLU B C 1
ATOM 13022 O O . GLU B 1 758 ? 31.13864 0.54350 160.24008 1.000 91.50349 810 GLU B O 1
ATOM 13028 N N . GLN B 1 759 ? 32.71473 1.75933 161.29699 1.000 83.58762 811 GLN B N 1
ATOM 13029 C CA . GLN B 1 759 ? 33.34194 0.58486 161.89316 1.000 80.43228 811 GLN B CA 1
ATOM 13030 C C . GLN B 1 759 ? 32.42875 -0.07951 162.91581 1.000 81.38076 811 GLN B C 1
ATOM 13031 O O . GLN B 1 759 ? 32.47755 -1.30323 163.08745 1.000 76.75504 811 GLN B O 1
ATOM 13037 N N . TYR B 1 760 ? 31.59235 0.70788 163.59655 1.000 76.26509 812 TYR B N 1
ATOM 13038 C CA . TYR B 1 760 ? 30.67973 0.15688 164.59388 1.000 73.01329 812 TYR B CA 1
ATOM 13039 C C . TYR B 1 760 ? 29.69196 -0.81550 163.96172 1.000 77.54030 812 TYR B C 1
ATOM 13040 O O . TYR B 1 760 ? 29.48592 -1.92566 164.46588 1.000 75.07423 812 TYR B O 1
ATOM 13049 N N . GLU B 1 761 ? 29.06440 -0.40949 162.85520 1.000 74.53102 813 GLU B N 1
ATOM 13050 C CA . GLU B 1 761 ? 28.03247 -1.23679 162.23953 1.000 76.10905 813 GLU B CA 1
ATOM 13051 C C . GLU B 1 761 ? 28.60569 -2.53010 161.67256 1.000 74.72345 813 GLU B C 1
ATOM 13052 O O . GLU B 1 761 ? 27.89580 -3.53978 161.59629 1.000 74.62150 813 GLU B O 1
ATOM 13058 N N . LEU B 1 762 ? 29.87925 -2.52563 161.28253 1.000 77.00890 814 LEU B N 1
ATOM 13059 C CA . LEU B 1 762 ? 30.50878 -3.69208 160.67877 1.000 78.99357 814 LEU B CA 1
ATOM 13060 C C . LEU B 1 762 ? 31.24229 -4.57015 161.68434 1.000 70.50575 814 LEU B C 1
ATOM 13061 O O . LEU B 1 762 ? 31.69273 -5.65959 161.31454 1.000 66.69441 814 LEU B O 1
ATOM 13066 N N . SER B 1 763 ? 31.37395 -4.13108 162.93346 1.000 70.03183 815 SER B N 1
ATOM 13067 C CA . SER B 1 763 ? 32.15738 -4.87615 163.90909 1.000 69.14393 815 SER B CA 1
ATOM 13068 C C . SER B 1 763 ? 31.45100 -6.16463 164.31333 1.000 69.43904 815 SER B C 1
ATOM 13069 O O . SER B 1 763 ? 30.23397 -6.19142 164.51752 1.000 68.84130 815 SER B O 1
ATOM 13072 N N . MET B 1 764 ? 32.22925 -7.23925 164.42886 1.000 66.99630 816 MET B N 1
ATOM 13073 C CA . MET B 1 764 ? 31.73955 -8.52251 164.91107 1.000 69.01246 816 MET B CA 1
ATOM 13074 C C . MET B 1 764 ? 32.03673 -8.74189 166.38854 1.000 64.65379 816 MET B C 1
ATOM 13075 O O . MET B 1 764 ? 31.82691 -9.84793 166.89549 1.000 69.99794 816 MET B O 1
ATOM 13080 N N . SER B 1 765 ? 32.52579 -7.71985 167.08582 1.000 61.12800 817 SER B N 1
ATOM 13081 C CA . SER B 1 765 ? 32.87464 -7.81436 168.49766 1.000 67.48715 817 SER B CA 1
ATOM 13082 C C . SER B 1 765 ? 32.01217 -6.83949 169.28428 1.000 63.86196 817 SER B C 1
ATOM 13083 O O . SER B 1 765 ? 32.09973 -5.62429 169.07818 1.000 64.86160 817 SER B O 1
ATOM 13086 N N . SER B 1 766 ? 31.18191 -7.37208 170.18368 1.000 60.02450 818 SER B N 1
ATOM 13087 C CA . SER B 1 766 ? 30.37176 -6.50965 171.03654 1.000 59.01030 818 SER B CA 1
ATOM 13088 C C . SER B 1 766 ? 31.23532 -5.68741 171.98462 1.000 62.31573 818 SER B C 1
ATOM 13089 O O . SER B 1 766 ? 30.85869 -4.56718 172.34989 1.000 61.19277 818 SER B O 1
ATOM 13092 N N . ALA B 1 767 ? 32.39001 -6.22106 172.39108 1.000 55.87894 819 ALA B N 1
ATOM 13093 C CA . ALA B 1 767 ? 33.29307 -5.45864 173.24574 1.000 62.18158 819 ALA B CA 1
ATOM 13094 C C . ALA B 1 767 ? 33.86649 -4.25815 172.50499 1.000 63.50258 819 ALA B C 1
ATOM 13095 O O . ALA B 1 767 ? 33.96953 -3.16462 173.07212 1.000 61.81274 819 ALA B O 1
ATOM 13097 N N . GLU B 1 768 ? 34.25179 -4.44362 171.23975 1.000 62.90146 820 GLU B N 1
ATOM 13098 C CA . GLU B 1 768 ? 34.71849 -3.31633 170.43980 1.000 59.16614 820 GLU B CA 1
ATOM 13099 C C . GLU B 1 768 ? 33.60476 -2.30000 170.22677 1.000 66.61523 820 GLU B C 1
ATOM 13100 O O . GLU B 1 768 ? 33.82666 -1.08964 170.34881 1.000 63.83058 820 GLU B O 1
ATOM 13106 N N . GLN B 1 769 ? 32.39857 -2.77625 169.90425 1.000 69.82345 821 GLN B N 1
ATOM 13107 C CA . GLN B 1 769 ? 31.25851 -1.87846 169.74454 1.000 65.10393 821 GLN B CA 1
ATOM 13108 C C . GLN B 1 769 ? 31.00808 -1.06803 171.01012 1.000 62.39068 821 GLN B C 1
ATOM 13109 O O . GLN B 1 769 ? 30.67296 0.12001 170.93891 1.000 66.26570 821 GLN B O 1
ATOM 13115 N N . ASN B 1 770 ? 31.16100 -1.69547 172.17805 1.000 65.37400 822 ASN B N 1
ATOM 13116 C CA . ASN B 1 770 ? 31.00362 -0.97546 173.43754 1.000 64.89453 822 ASN B CA 1
ATOM 13117 C C . ASN B 1 770 ? 32.01071 0.16404 173.54622 1.000 66.78296 822 ASN B C 1
ATOM 13118 O O . ASN B 1 770 ? 31.65974 1.28656 173.92827 1.000 68.41837 822 ASN B O 1
ATOM 13123 N N . LYS B 1 771 ? 33.27407 -0.10899 173.21267 1.000 62.61623 823 LYS B N 1
ATOM 13124 C CA . LYS B 1 771 ? 34.29390 0.93370 173.25936 1.000 65.81310 823 LYS B CA 1
ATOM 13125 C C . LYS B 1 771 ? 34.07280 1.97686 172.16962 1.000 68.21817 823 LYS B C 1
ATOM 13126 O O . LYS B 1 771 ? 34.29482 3.17233 172.39488 1.000 67.32246 823 LYS B O 1
ATOM 13132 N N . ILE B 1 772 ? 33.64408 1.54451 170.98041 1.000 68.00068 824 ILE B N 1
ATOM 13133 C CA . ILE B 1 772 ? 33.36661 2.48961 169.90116 1.000 65.27368 824 ILE B CA 1
ATOM 13134 C C . ILE B 1 772 ? 32.23030 3.42419 170.29400 1.000 69.51071 824 ILE B C 1
ATOM 13135 O O . ILE B 1 772 ? 32.30047 4.63977 170.07321 1.000 70.83212 824 ILE B O 1
ATOM 13140 N N . LEU B 1 773 ? 31.16566 2.87277 170.88411 1.000 67.80531 825 LEU B N 1
ATOM 13141 C CA . LEU B 1 773 ? 30.01991 3.69373 171.26047 1.000 67.40140 825 LEU B CA 1
ATOM 13142 C C . LEU B 1 773 ? 30.38614 4.71846 172.32537 1.000 75.26484 825 LEU B C 1
ATOM 13143 O O . LEU B 1 773 ? 29.84856 5.83230 172.32438 1.000 74.25124 825 LEU B O 1
ATOM 13148 N N . TYR B 1 774 ? 31.29249 4.36644 173.24017 1.000 73.12995 826 TYR B N 1
ATOM 13149 C CA . TYR B 1 774 ? 31.77825 5.34974 174.20175 1.000 74.84689 826 TYR B CA 1
ATOM 13150 C C . TYR B 1 774 ? 32.53122 6.47160 173.49865 1.000 74.18613 826 TYR B C 1
ATOM 13151 O O . TYR B 1 774 ? 32.36637 7.64886 173.83848 1.000 69.23539 826 TYR B O 1
ATOM 13160 N N . ALA B 1 775 ? 33.36546 6.12275 172.51635 1.000 67.80955 827 ALA B N 1
ATOM 13161 C CA . ALA B 1 775 ? 34.14048 7.12863 171.79631 1.000 72.48275 827 ALA B CA 1
ATOM 13162 C C . ALA B 1 775 ? 33.23525 8.10713 171.05896 1.000 81.05027 827 ALA B C 1
ATOM 13163 O O . ALA B 1 775 ? 33.44720 9.32451 171.10801 1.000 81.82580 827 ALA B O 1
ATOM 13165 N N . LEU B 1 776 ? 32.22112 7.59000 170.35992 1.000 72.84318 828 LEU B N 1
ATOM 13166 C CA . LEU B 1 776 ? 31.29509 8.46400 169.64735 1.000 72.51373 828 LEU B CA 1
ATOM 13167 C C . LEU B 1 776 ? 30.53342 9.37545 170.60102 1.000 76.90826 828 LEU B C 1
ATOM 13168 O O . LEU B 1 776 ? 30.12421 10.47590 170.21345 1.000 75.48076 828 LEU B O 1
ATOM 13173 N N . SER B 1 777 ? 30.33672 8.94203 171.84644 1.000 69.67057 829 SER B N 1
ATOM 13174 C CA . SER B 1 777 ? 29.61651 9.74236 172.82726 1.000 71.72526 829 SER B CA 1
ATOM 13175 C C . SER B 1 777 ? 30.45588 10.87346 173.40716 1.000 72.37022 829 SER B C 1
ATOM 13176 O O . SER B 1 777 ? 29.90355 11.74053 174.09294 1.000 68.01649 829 SER B O 1
ATOM 13179 N N . THR B 1 778 ? 31.76326 10.88866 173.15501 1.000 73.85028 830 THR B N 1
ATOM 13180 C CA . THR B 1 778 ? 32.63607 11.95601 173.62431 1.000 83.17051 830 THR B CA 1
ATOM 13181 C C . THR B 1 778 ? 32.75330 13.10370 172.62856 1.000 83.52499 830 THR B C 1
ATOM 13182 O O . THR B 1 778 ? 33.59347 13.98903 172.81912 1.000 77.93565 830 THR B O 1
ATOM 13186 N N . SER B 1 779 ? 31.93790 13.10870 171.57780 1.000 80.06130 831 SER B N 1
ATOM 13187 C CA . SER B 1 779 ? 31.98233 14.18525 170.60072 1.000 82.63564 831 SER B CA 1
ATOM 13188 C C . SER B 1 779 ? 31.44070 15.47831 171.19949 1.000 84.86674 831 SER B C 1
ATOM 13189 O O . SER B 1 779 ? 30.60433 15.46997 172.10684 1.000 82.61482 831 SER B O 1
ATOM 13192 N N . LYS B 1 780 ? 31.93035 16.60119 170.67946 1.000 78.56439 832 LYS B N 1
ATOM 13193 C CA . LYS B 1 780 ? 31.49710 17.91604 171.12796 1.000 88.71366 832 LYS B CA 1
ATOM 13194 C C . LYS B 1 780 ? 30.50095 18.56370 170.17679 1.000 95.29704 832 LYS B C 1
ATOM 13195 O O . LYS B 1 780 ? 30.09975 19.70866 170.40617 1.000 104.82131 832 LYS B O 1
ATOM 13201 N N . HIS B 1 781 ? 30.09506 17.86355 169.12116 1.000 98.27208 833 HIS B N 1
ATOM 13202 C CA . HIS B 1 781 ? 29.05461 18.33965 168.21940 1.000 92.66898 833 HIS B CA 1
ATOM 13203 C C . HIS B 1 781 ? 27.71782 17.76426 168.67139 1.000 93.43211 833 HIS B C 1
ATOM 13204 O O . HIS B 1 781 ? 27.53766 16.54120 168.68821 1.000 87.57335 833 HIS B O 1
ATOM 13211 N N . GLN B 1 782 ? 26.78415 18.64460 169.04106 1.000 93.77854 834 GLN B N 1
ATOM 13212 C CA . GLN B 1 782 ? 25.50509 18.17946 169.56742 1.000 93.01035 834 GLN B CA 1
ATOM 13213 C C . GLN B 1 782 ? 24.69231 17.43369 168.51654 1.000 90.86443 834 GLN B C 1
ATOM 13214 O O . GLN B 1 782 ? 23.86729 16.58211 168.86739 1.000 90.52285 834 GLN B O 1
ATOM 13220 N N . GLU B 1 783 ? 24.89984 17.73528 167.23201 1.000 95.57218 835 GLU B N 1
ATOM 13221 C CA . GLU B 1 783 ? 24.19617 16.99163 166.19263 1.000 91.70264 835 GLU B CA 1
ATOM 13222 C C . GLU B 1 783 ? 24.67776 15.54820 166.11587 1.000 88.30016 835 GLU B C 1
ATOM 13223 O O . GLU B 1 783 ? 23.90387 14.65762 165.74735 1.000 84.29777 835 GLU B O 1
ATOM 13229 N N . LYS B 1 784 ? 25.94167 15.29570 166.46343 1.000 90.89961 836 LYS B N 1
ATOM 13230 C CA . LYS B 1 784 ? 26.44591 13.92737 166.49122 1.000 84.05036 836 LYS B CA 1
ATOM 13231 C C . LYS B 1 784 ? 25.93770 13.16971 167.71162 1.000 81.38928 836 LYS B C 1
ATOM 13232 O O . LYS B 1 784 ? 25.62193 11.97808 167.61819 1.000 79.95177 836 LYS B O 1
ATOM 13238 N N . LEU B 1 785 ? 25.85894 13.84086 168.86310 1.000 83.02717 837 LEU B N 1
ATOM 13239 C CA . LEU B 1 785 ? 25.34083 13.19051 170.06179 1.000 77.11327 837 LEU B CA 1
ATOM 13240 C C . LEU B 1 785 ? 23.86374 12.85189 169.90827 1.000 82.72873 837 LEU B C 1
ATOM 13241 O O . LEU B 1 785 ? 23.42252 11.77248 170.31994 1.000 86.05093 837 LEU B O 1
ATOM 13246 N N . LEU B 1 786 ? 23.08469 13.76213 169.31857 1.000 80.71590 838 LEU B N 1
ATOM 13247 C CA . LEU B 1 786 ? 21.67378 13.48200 169.07370 1.000 82.89979 838 LEU B CA 1
ATOM 13248 C C . LEU B 1 786 ? 21.50476 12.34841 168.06964 1.000 80.67639 838 LEU B C 1
ATOM 13249 O O . LEU B 1 786 ? 20.57227 11.54406 168.18414 1.000 81.26920 838 LEU B O 1
ATOM 13254 N N . LYS B 1 787 ? 22.39814 12.27076 167.07911 1.000 79.68142 839 LYS B N 1
ATOM 13255 C CA . LYS B 1 787 ? 22.33188 11.19348 166.09636 1.000 81.79988 839 LYS B CA 1
ATOM 13256 C C . LYS B 1 787 ? 22.46652 9.82911 166.76085 1.000 77.01911 839 LYS B C 1
ATOM 13257 O O . LYS B 1 787 ? 21.74543 8.88704 166.41184 1.000 75.75721 839 LYS B O 1
ATOM 13263 N N . LEU B 1 788 ? 23.38624 9.70438 167.72161 1.000 79.02966 840 LEU B N 1
ATOM 13264 C CA . LEU B 1 788 ? 23.53766 8.44585 168.44541 1.000 71.52525 840 LEU B CA 1
ATOM 13265 C C . LEU B 1 788 ? 22.27565 8.10133 169.22586 1.000 76.40071 840 LEU B C 1
ATOM 13266 O O . LEU B 1 788 ? 21.85947 6.93754 169.26638 1.000 72.39572 840 LEU B O 1
ATOM 13271 N N . ILE B 1 789 ? 21.65424 9.10195 169.85419 1.000 74.51682 841 ILE B N 1
ATOM 13272 C CA . ILE B 1 789 ? 20.42619 8.86319 170.60562 1.000 70.86937 841 ILE B CA 1
ATOM 13273 C C . ILE B 1 789 ? 19.30225 8.43250 169.67135 1.000 80.14273 841 ILE B C 1
ATOM 13274 O O . ILE B 1 789 ? 18.52939 7.51914 169.98714 1.000 70.70479 841 ILE B O 1
ATOM 13279 N N . GLU B 1 790 ? 19.19246 9.07880 168.50778 1.000 76.44905 842 GLU B N 1
ATOM 13280 C CA . GLU B 1 790 ? 18.17828 8.68279 167.53562 1.000 74.84150 842 GLU B CA 1
ATOM 13281 C C . GLU B 1 790 ? 18.42902 7.27044 167.02131 1.000 73.57928 842 GLU B C 1
ATOM 13282 O O . GLU B 1 790 ? 17.49238 6.47191 166.89820 1.000 73.93124 842 GLU B O 1
ATOM 13288 N N . LEU B 1 791 ? 19.68634 6.94751 166.70393 1.000 77.09523 843 LEU B N 1
ATOM 13289 C CA . LEU B 1 791 ? 20.01779 5.58742 166.28910 1.000 73.73229 843 LEU B CA 1
ATOM 13290 C C . LEU B 1 791 ? 19.70795 4.58657 167.39509 1.000 69.02606 843 LEU B C 1
ATOM 13291 O O . LEU B 1 791 ? 19.18603 3.49768 167.12870 1.000 70.01971 843 LEU B O 1
ATOM 13296 N N . GLY B 1 792 ? 20.02556 4.93799 168.64425 1.000 68.50101 844 GLY B N 1
ATOM 13297 C CA . GLY B 1 792 ? 19.69747 4.06506 169.75771 1.000 59.86078 844 GLY B CA 1
ATOM 13298 C C . GLY B 1 792 ? 18.20596 3.85131 169.91620 1.000 67.66079 844 GLY B C 1
ATOM 13299 O O . GLY B 1 792 ? 17.76786 2.76705 170.31015 1.000 69.99253 844 GLY B O 1
ATOM 13300 N N . MET B 1 793 ? 17.40647 4.87889 169.62116 1.000 68.09226 845 MET B N 1
ATOM 13301 C CA . MET B 1 793 ? 15.95754 4.71034 169.62052 1.000 65.49470 845 MET B CA 1
ATOM 13302 C C . MET B 1 793 ? 15.51293 3.81386 168.47182 1.000 67.93144 845 MET B C 1
ATOM 13303 O O . MET B 1 793 ? 14.61885 2.97662 168.64009 1.000 74.23031 845 MET B O 1
ATOM 13308 N N . GLU B 1 794 ? 16.12435 3.97833 167.29536 1.000 68.76107 846 GLU B N 1
ATOM 13309 C CA 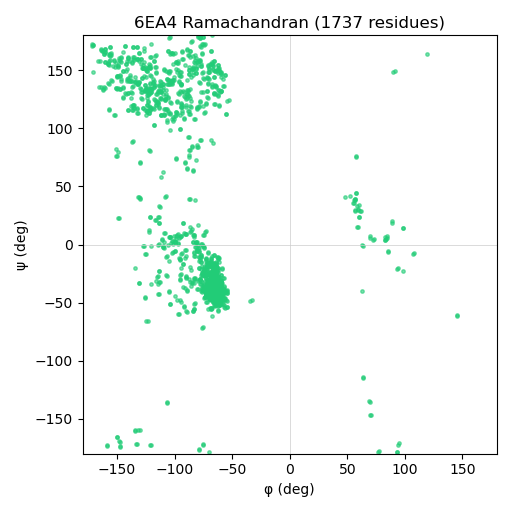. GLU B 1 794 ? 15.76659 3.14819 166.14943 1.000 77.18092 846 GLU B CA 1
ATOM 13310 C C . GLU B 1 794 ? 16.07178 1.67937 166.41764 1.000 70.57221 846 GLU B C 1
ATOM 13311 O O . GLU B 1 794 ? 15.28496 0.79720 166.05492 1.000 68.30764 846 GLU B O 1
ATOM 13317 N N . GLY B 1 795 ? 17.20872 1.39824 167.05113 1.000 71.12550 847 GLY B N 1
ATOM 13318 C CA . GLY B 1 795 ? 17.52865 0.06164 167.50271 1.000 63.76068 847 GLY B CA 1
ATOM 13319 C C . GLY B 1 795 ? 18.12999 -0.86469 166.46899 1.000 68.92741 847 GLY B C 1
ATOM 13320 O O . GLY B 1 795 ? 18.35587 -2.04167 166.77981 1.000 75.38065 847 GLY B O 1
ATOM 13321 N N . LYS B 1 796 ? 18.40120 -0.38608 165.25568 1.000 70.09190 848 LYS B N 1
ATOM 13322 C CA . LYS B 1 796 ? 18.94317 -1.25672 164.21897 1.000 67.23036 848 LYS B CA 1
ATOM 13323 C C . LYS B 1 796 ? 20.46890 -1.24140 164.19685 1.000 66.29033 848 LYS B C 1
ATOM 13324 O O . LYS B 1 796 ? 21.10170 -2.29998 164.25816 1.000 73.54158 848 LYS B O 1
ATOM 13330 N N . VAL B 1 797 ? 21.07397 -0.05712 164.11232 1.000 65.34317 849 VAL B N 1
ATOM 13331 C CA . VAL B 1 797 ? 22.52983 0.03348 164.15529 1.000 61.85186 849 VAL B CA 1
ATOM 13332 C C . VAL B 1 797 ? 23.02237 0.00452 165.59524 1.000 62.74201 849 VAL B C 1
ATOM 13333 O O . VAL B 1 797 ? 23.91871 -0.77058 165.94727 1.000 64.22003 849 VAL B O 1
ATOM 13337 N N . ILE B 1 798 ? 22.44872 0.84846 166.44440 1.000 63.96793 850 ILE B N 1
ATOM 13338 C CA . ILE B 1 798 ? 22.72027 0.84222 167.87596 1.000 58.84930 850 ILE B CA 1
ATOM 13339 C C . ILE B 1 798 ? 21.51978 0.19810 168.55496 1.000 63.88228 850 ILE B C 1
ATOM 13340 O O . ILE B 1 798 ? 20.42002 0.76104 168.55210 1.000 62.96659 850 ILE B O 1
ATOM 13345 N N . LYS B 1 799 ? 21.72327 -0.98310 169.13346 1.000 59.46547 851 LYS B N 1
ATOM 13346 C CA . LYS B 1 799 ? 20.62282 -1.71377 169.74755 1.000 53.63162 851 LYS B CA 1
ATOM 13347 C C . LYS B 1 799 ? 20.08270 -0.96179 170.95747 1.000 51.39607 851 LYS B C 1
ATOM 13348 O O . LYS B 1 799 ? 20.83517 -0.32973 171.70375 1.000 61.29942 851 LYS B O 1
ATOM 13354 N N . THR B 1 800 ? 18.76148 -1.03505 171.14597 1.000 54.56852 852 THR B N 1
ATOM 13355 C CA . THR B 1 800 ? 18.11228 -0.30900 172.23264 1.000 60.27205 852 THR B CA 1
ATOM 13356 C C . THR B 1 800 ? 18.59324 -0.75750 173.60632 1.000 56.68034 852 THR B C 1
ATOM 13357 O O . THR B 1 800 ? 18.43878 -0.00829 174.57707 1.000 67.86531 852 THR B O 1
ATOM 13361 N N . GLN B 1 801 ? 19.16928 -1.95791 173.71497 1.000 57.37933 853 GLN B N 1
ATOM 13362 C CA . GLN B 1 801 ? 19.70675 -2.40666 174.99448 1.000 58.19606 853 GLN B CA 1
ATOM 13363 C C . GLN B 1 801 ? 20.87340 -1.54517 175.45981 1.000 63.35194 853 GLN B C 1
ATOM 13364 O O . GLN B 1 801 ? 21.22475 -1.58099 176.64456 1.000 60.44155 853 GLN B O 1
ATOM 13370 N N . ASN B 1 802 ? 21.48010 -0.77595 174.55750 1.000 56.96223 854 ASN B N 1
ATOM 13371 C CA . ASN B 1 802 ? 22.56404 0.13403 174.89473 1.000 55.35739 854 ASN B CA 1
ATOM 13372 C C . ASN B 1 802 ? 22.09858 1.57572 175.03852 1.000 62.57141 854 ASN B C 1
ATOM 13373 O O . ASN B 1 802 ? 22.92728 2.45677 175.28806 1.000 62.06994 854 ASN B O 1
ATOM 13378 N N . LEU B 1 803 ? 20.79743 1.83579 174.88573 1.000 59.82974 855 LEU B N 1
ATOM 13379 C CA . LEU B 1 803 ? 20.30114 3.20819 174.92667 1.000 57.70605 855 LEU B CA 1
ATOM 13380 C C . LEU B 1 803 ? 20.49665 3.83059 176.30281 1.000 58.53483 855 LEU B C 1
ATOM 13381 O O . LEU B 1 803 ? 20.92574 4.98481 176.41407 1.000 67.39737 855 LEU B O 1
ATOM 13386 N N . ALA B 1 804 ? 20.18016 3.08353 177.36314 1.000 64.24887 856 ALA B N 1
ATOM 13387 C CA . ALA B 1 804 ? 20.31821 3.61804 178.71399 1.000 59.51207 856 ALA B CA 1
ATOM 13388 C C . ALA B 1 804 ? 21.77389 3.92871 179.03825 1.000 64.14692 856 ALA B C 1
ATOM 13389 O O . ALA B 1 804 ? 22.07459 4.95566 179.65792 1.000 64.84380 856 ALA B O 1
ATOM 13391 N N . ALA B 1 805 ? 22.69296 3.05048 178.63102 1.000 64.68647 857 ALA B N 1
ATOM 13392 C CA . ALA B 1 805 ? 24.10934 3.31093 178.85923 1.000 60.33812 857 ALA B CA 1
ATOM 13393 C C . ALA B 1 805 ? 24.62834 4.41982 177.95301 1.000 59.46380 857 ALA B C 1
ATOM 13394 O O . ALA B 1 805 ? 25.55595 5.14388 178.33227 1.000 59.64717 857 ALA B O 1
ATOM 13396 N N . LEU B 1 806 ? 24.05010 4.56717 176.75851 1.000 55.06663 858 LEU B N 1
ATOM 13397 C CA . LEU B 1 806 ? 24.47562 5.63150 175.85475 1.000 60.21707 858 LEU B CA 1
ATOM 13398 C C . LEU B 1 806 ? 24.06395 6.99793 176.38779 1.000 62.74399 858 LEU B C 1
ATOM 13399 O O . LEU B 1 806 ? 24.86214 7.94267 176.38427 1.000 60.25464 858 LEU B O 1
ATOM 13404 N N . LEU B 1 807 ? 22.81261 7.12283 176.84025 1.000 61.28889 859 LEU B N 1
ATOM 13405 C CA . LEU B 1 807 ? 22.35580 8.37748 177.43030 1.000 62.56840 859 LEU B CA 1
ATOM 13406 C C . LEU B 1 807 ? 23.19712 8.75442 178.64262 1.000 67.13677 859 LEU B C 1
ATOM 13407 O O . LEU B 1 807 ? 23.48528 9.93630 178.86606 1.000 65.44958 859 LEU B O 1
ATOM 13412 N N . HIS B 1 808 ? 23.60069 7.76021 179.43667 1.000 58.87653 860 HIS B N 1
ATOM 13413 C CA . HIS B 1 808 ? 24.44204 8.03102 180.59677 1.000 62.61198 860 HIS B CA 1
ATOM 13414 C C . HIS B 1 808 ? 25.81312 8.54699 180.17711 1.000 67.85820 860 HIS B C 1
ATOM 13415 O O . HIS B 1 808 ? 26.32538 9.50759 180.76239 1.000 71.29071 860 HIS B O 1
ATOM 13422 N N . ALA B 1 809 ? 26.41940 7.92760 179.16056 1.000 60.28377 861 ALA B N 1
ATOM 13423 C CA . ALA B 1 809 ? 27.73376 8.36746 178.70387 1.000 66.58906 861 ALA B CA 1
ATOM 13424 C C . ALA B 1 809 ? 27.68530 9.76617 178.10247 1.000 72.57630 861 ALA B C 1
ATOM 13425 O O . ALA B 1 809 ? 28.66096 10.51840 178.20664 1.000 70.58453 861 ALA B O 1
ATOM 13427 N N . ILE B 1 810 ? 26.56951 10.13005 177.47068 1.000 65.11848 862 ILE B N 1
ATOM 13428 C CA . ILE B 1 810 ? 26.43660 11.46792 176.90533 1.000 66.53396 862 ILE B CA 1
ATOM 13429 C C . ILE B 1 810 ? 26.16736 12.49255 178.00137 1.000 68.77853 862 ILE B C 1
ATOM 13430 O O . ILE B 1 810 ? 26.67601 13.61818 177.95284 1.000 70.36795 862 ILE B O 1
ATOM 13435 N N . ALA B 1 811 ? 25.37950 12.11780 179.01277 1.000 68.28768 863 ALA B N 1
ATOM 13436 C CA . ALA B 1 811 ? 24.98678 13.07581 180.04096 1.000 76.87661 863 ALA B CA 1
ATOM 13437 C C . ALA B 1 811 ? 26.14063 13.41756 180.97621 1.000 81.10225 863 ALA B C 1
ATOM 13438 O O . ALA B 1 811 ? 26.14582 14.49733 181.57836 1.000 93.14161 863 ALA B O 1
ATOM 13440 N N . ARG B 1 812 ? 27.12180 12.52232 181.11211 1.000 83.62329 864 ARG B N 1
ATOM 13441 C CA . ARG B 1 812 ? 28.24984 12.76516 182.00527 1.000 84.15154 864 ARG B CA 1
ATOM 13442 C C . ARG B 1 812 ? 29.15841 13.88980 181.52760 1.000 87.80679 864 ARG B C 1
ATOM 13443 O O . ARG B 1 812 ? 29.99396 14.35780 182.30869 1.000 93.58604 864 ARG B O 1
ATOM 13451 N N . ARG B 1 813 ? 29.02151 14.33191 180.27830 1.000 91.33830 865 ARG B N 1
ATOM 13452 C CA . ARG B 1 813 ? 29.88671 15.36497 179.73757 1.000 88.50689 865 ARG B CA 1
ATOM 13453 C C . ARG B 1 813 ? 29.13104 16.68294 179.59044 1.000 86.29340 865 ARG B C 1
ATOM 13454 O O . ARG B 1 813 ? 27.91699 16.68790 179.36354 1.000 91.72365 865 ARG B O 1
ATOM 13462 N N . PRO B 1 814 ? 29.82252 17.81882 179.73003 1.000 84.12039 866 PRO B N 1
ATOM 13463 C CA . PRO B 1 814 ? 29.11836 19.11232 179.66814 1.000 87.04221 866 PRO B CA 1
ATOM 13464 C C . PRO B 1 814 ? 28.41897 19.36723 178.34413 1.000 85.81368 866 PRO B C 1
ATOM 13465 O O . PRO B 1 814 ? 27.30697 19.91023 178.33326 1.000 89.39823 866 PRO B O 1
ATOM 13469 N N . LYS B 1 815 ? 2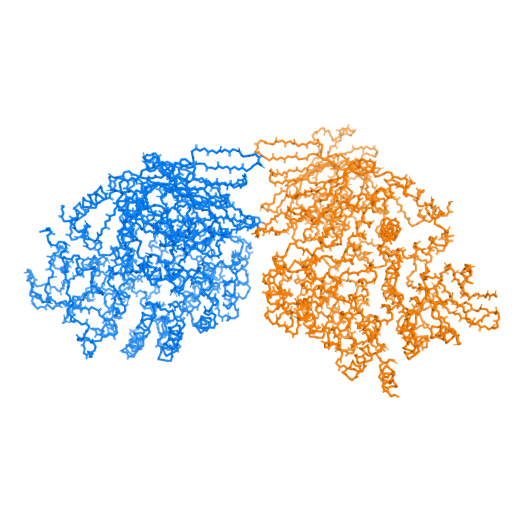9.03709 18.98545 177.22293 1.000 88.22317 867 LYS B N 1
ATOM 13470 C CA . LYS B 1 815 ? 28.45014 19.28011 175.91925 1.000 92.47996 867 LYS B CA 1
ATOM 13471 C C . LYS B 1 815 ? 27.16711 18.49397 175.67812 1.000 82.86179 867 LYS B C 1
ATOM 13472 O O . LYS B 1 815 ? 26.30775 18.93836 174.90950 1.000 80.35987 867 LYS B O 1
ATOM 13478 N N . GLY B 1 816 ? 27.01744 17.33596 176.31417 1.000 79.41153 868 GLY B N 1
ATOM 13479 C CA . GLY B 1 816 ? 25.84791 16.50625 176.10312 1.000 75.24177 868 GLY B CA 1
ATOM 13480 C C . GLY B 1 816 ? 24.92267 16.45792 177.30088 1.000 80.24962 868 GLY B C 1
ATOM 13481 O O . GLY B 1 816 ? 23.87356 15.80733 177.25701 1.000 77.96776 868 GLY B O 1
ATOM 13482 N N . GLN B 1 817 ? 25.31461 17.13527 178.38237 1.000 76.26597 869 GLN B N 1
ATOM 13483 C CA . GLN B 1 817 ? 24.51431 17.13983 179.60433 1.000 78.56371 869 GLN B CA 1
ATOM 13484 C C . GLN B 1 817 ? 23.10063 17.64857 179.34202 1.000 81.53449 869 GLN B C 1
ATOM 13485 O O . GLN B 1 817 ? 22.11509 16.97967 179.67464 1.000 75.96897 869 GLN B O 1
ATOM 13491 N N . GLN B 1 818 ? 22.98300 18.84006 178.74849 1.000 84.38747 870 GLN B N 1
ATOM 13492 C CA . GLN B 1 818 ? 21.66656 19.42563 178.51278 1.000 81.39359 870 GLN B CA 1
ATOM 13493 C C . GLN B 1 818 ? 20.88176 18.63846 177.47039 1.000 80.43274 870 GLN B C 1
ATOM 13494 O O . GLN B 1 818 ? 19.66071 18.48419 177.59343 1.000 81.98588 870 GLN B O 1
ATOM 13500 N N . LEU B 1 819 ? 21.56177 18.14376 176.43306 1.000 80.06399 871 LEU B N 1
ATOM 13501 C CA . LEU B 1 819 ? 20.87674 17.39883 175.38055 1.000 78.56220 871 LEU B CA 1
ATOM 13502 C C . LEU B 1 819 ? 20.19022 16.15596 175.93430 1.000 84.77409 871 LEU B C 1
ATOM 13503 O O . LEU B 1 819 ? 19.03805 15.86954 175.58953 1.000 83.97742 871 LEU B O 1
ATOM 13508 N N . ALA B 1 820 ? 20.88322 15.40414 176.79315 1.000 79.22407 872 ALA B N 1
ATOM 13509 C CA . ALA B 1 820 ? 20.30617 14.17978 177.33869 1.000 80.96471 872 ALA B CA 1
ATOM 13510 C C . ALA B 1 820 ? 19.12075 14.47435 178.24944 1.000 78.97160 872 ALA B C 1
ATOM 13511 O O . ALA B 1 820 ? 18.10564 13.77137 178.19805 1.000 78.76625 872 ALA B O 1
ATOM 13513 N N . TRP B 1 821 ? 19.23114 15.50329 179.09328 1.000 82.51238 873 TRP B N 1
ATOM 13514 C CA . TRP B 1 821 ? 18.13570 15.83929 179.99826 1.000 79.66691 873 TRP B CA 1
ATOM 13515 C C . TRP B 1 821 ? 16.90780 16.32018 179.23401 1.000 85.85074 873 TRP B C 1
ATOM 13516 O O . TRP B 1 821 ? 15.77375 15.99101 179.60199 1.000 84.11867 873 TRP B O 1
ATOM 13527 N N . ASP B 1 822 ? 17.11050 17.10106 178.17015 1.000 84.20416 874 ASP B N 1
ATOM 13528 C CA . ASP B 1 822 ? 15.98369 17.52538 177.34511 1.000 87.88731 874 ASP B CA 1
ATOM 13529 C C . ASP B 1 822 ? 15.32820 16.33794 176.65182 1.000 84.65897 874 ASP B C 1
ATOM 13530 O O . ASP B 1 822 ? 14.09689 16.26041 176.57045 1.000 88.16165 874 ASP B O 1
ATOM 13535 N N . PHE B 1 823 ? 16.13578 15.40362 176.14340 1.000 84.93017 875 PHE B N 1
ATOM 13536 C CA . PHE B 1 823 ? 15.58549 14.26469 175.41482 1.000 81.91063 875 PHE B CA 1
ATOM 13537 C C . PHE B 1 823 ? 14.71470 13.39465 176.31321 1.000 82.59420 875 PHE B C 1
ATOM 13538 O O . PHE B 1 823 ? 13.64349 12.93776 175.89660 1.000 84.87411 875 PHE B O 1
ATOM 13546 N N . VAL B 1 824 ? 15.16153 13.14702 177.54678 1.000 79.90892 876 VAL B N 1
ATOM 13547 C CA . VAL B 1 824 ? 14.41443 12.27221 178.44712 1.000 81.78656 876 VAL B CA 1
ATOM 13548 C C . VAL B 1 824 ? 13.06303 12.88636 178.79379 1.000 88.18285 876 VAL B C 1
ATOM 13549 O O . VAL B 1 824 ? 12.04253 12.18847 178.84727 1.000 86.03419 876 VAL B O 1
ATOM 13553 N N . ARG B 1 825 ? 13.03076 14.20042 179.02918 1.000 86.80620 877 ARG B N 1
ATOM 13554 C CA . ARG B 1 825 ? 11.76819 14.86062 179.34892 1.000 88.65638 877 ARG B CA 1
ATOM 13555 C C . ARG B 1 825 ? 10.81820 14.85501 178.15771 1.000 87.48593 877 ARG B C 1
ATOM 13556 O O . ARG B 1 825 ? 9.61659 14.60875 178.31517 1.000 86.15811 877 ARG B O 1
ATOM 13564 N N . GLU B 1 826 ? 11.33658 15.12637 176.95948 1.000 91.30763 878 GLU B N 1
ATOM 13565 C CA . GLU B 1 826 ? 10.48050 15.26699 175.78768 1.000 90.74859 878 GLU B CA 1
ATOM 13566 C C . GLU B 1 826 ? 10.03171 13.92309 175.22820 1.000 84.14973 878 GLU B C 1
ATOM 13567 O O . GLU B 1 826 ? 8.93990 13.83170 174.65644 1.000 94.82232 878 GLU B O 1
ATOM 13573 N N . ASN B 1 827 ? 10.84388 12.87770 175.37958 1.000 81.87579 879 ASN B N 1
ATOM 13574 C CA . ASN B 1 827 ? 10.55409 11.56917 174.80659 1.000 91.30392 879 ASN B CA 1
ATOM 13575 C C . ASN B 1 827 ? 10.27130 10.52037 175.87780 1.000 85.41516 879 ASN B C 1
ATOM 13576 O O . ASN B 1 827 ? 10.58259 9.34164 175.69399 1.000 86.41961 879 ASN B O 1
ATOM 13581 N N . TRP B 1 828 ? 9.67658 10.93457 176.99956 1.000 86.30098 880 TRP B N 1
ATOM 13582 C CA . TRP B 1 828 ? 9.38906 9.98894 178.07386 1.000 82.84822 880 TRP B CA 1
ATOM 13583 C C . TRP B 1 828 ? 8.39658 8.92426 177.62369 1.000 84.01297 880 TRP B C 1
ATOM 13584 O O . TRP B 1 828 ? 8.57345 7.73621 177.91915 1.000 88.19443 880 TRP B O 1
ATOM 13595 N N . THR B 1 829 ? 7.34026 9.33072 176.91569 1.000 83.30867 881 THR B N 1
ATOM 13596 C CA . THR B 1 829 ? 6.34163 8.36754 176.46576 1.000 88.02210 881 THR B CA 1
ATOM 13597 C C . THR B 1 829 ? 6.91747 7.38544 175.45459 1.000 93.32579 881 THR B C 1
ATOM 13598 O O . THR B 1 829 ? 6.52045 6.21461 175.43645 1.000 93.03754 881 THR B O 1
ATOM 13602 N N . HIS B 1 830 ? 7.84494 7.83841 174.60773 1.000 94.63617 882 HIS B N 1
ATOM 13603 C CA . HIS B 1 830 ? 8.49592 6.92428 173.67420 1.000 90.00708 882 HIS B CA 1
ATOM 13604 C C . HIS B 1 830 ? 9.40113 5.94308 174.40541 1.000 88.57871 882 HIS B C 1
ATOM 13605 O O . HIS B 1 830 ? 9.47191 4.76520 174.03724 1.000 88.63386 882 HIS B O 1
ATOM 13612 N N . LEU B 1 831 ? 10.10699 6.41152 175.43809 1.000 84.17867 883 LEU B N 1
ATOM 13613 C CA . LEU B 1 831 ? 10.97586 5.52310 176.20321 1.000 83.84400 883 LEU B CA 1
ATOM 13614 C C . LEU B 1 831 ? 10.16524 4.49583 176.98274 1.000 83.24038 883 LEU B C 1
ATOM 13615 O O . LEU B 1 831 ? 10.59358 3.34655 177.13821 1.000 74.69594 883 LEU B O 1
ATOM 13620 N N . LEU B 1 832 ? 8.99122 4.88991 177.47949 1.000 82.25762 884 LEU B N 1
ATOM 13621 C CA . LEU B 1 832 ? 8.15215 3.97679 178.24481 1.000 81.19730 884 LEU B CA 1
ATOM 13622 C C . LEU B 1 832 ? 7.48827 2.91806 177.37381 1.000 87.93735 884 LEU B C 1
ATOM 13623 O O . LEU B 1 832 ? 6.92633 1.95925 177.91426 1.000 90.99472 884 LEU B O 1
ATOM 13628 N N . LYS B 1 833 ? 7.53494 3.06573 176.05003 1.000 86.21727 885 LYS B N 1
ATOM 13629 C CA . LYS B 1 833 ? 7.05328 2.02711 175.15122 1.000 86.31602 885 LYS B CA 1
ATOM 13630 C C . LYS B 1 833 ? 8.11038 0.97469 174.85119 1.000 90.97741 885 LYS B C 1
ATOM 13631 O O . LYS B 1 833 ? 7.75936 -0.14417 174.45874 1.000 96.16820 885 LYS B O 1
ATOM 13637 N N . LYS B 1 834 ? 9.38919 1.30709 175.02561 1.000 82.15666 886 LYS B N 1
ATOM 13638 C CA . LYS B 1 834 ? 10.47290 0.35520 174.82202 1.000 71.28134 886 LYS B CA 1
ATOM 13639 C C . LYS B 1 834 ? 10.82439 -0.41749 176.08447 1.000 75.49281 886 LYS B C 1
ATOM 13640 O O . LYS B 1 834 ? 11.30032 -1.55491 175.99199 1.000 74.41182 886 LYS B O 1
ATOM 13646 N N . PHE B 1 835 ? 10.60475 0.16973 177.25862 1.000 75.54465 887 PHE B N 1
ATOM 13647 C CA . PHE B 1 835 ? 10.95100 -0.46198 178.52113 1.000 74.60940 887 PHE B CA 1
ATOM 13648 C C . PHE B 1 835 ? 9.79985 -0.30152 179.50315 1.000 79.22245 887 PHE B C 1
ATOM 13649 O O . PHE B 1 835 ? 8.95667 0.58815 179.36654 1.000 80.05115 887 PHE B O 1
ATOM 13657 N N . ASP B 1 836 ? 9.77715 -1.17878 180.50214 1.000 87.08616 888 ASP B N 1
ATOM 13658 C CA . ASP B 1 836 ? 8.79855 -1.08305 181.57224 1.000 91.06331 888 ASP B CA 1
ATOM 13659 C C . ASP B 1 836 ? 9.21232 -0.01429 182.57946 1.000 84.69506 888 ASP B C 1
ATOM 13660 O O . ASP B 1 836 ? 10.38071 0.37215 182.67121 1.000 83.43352 888 ASP B O 1
ATOM 13665 N N . LEU B 1 837 ? 8.22508 0.46881 183.33764 1.000 85.59692 889 LEU B N 1
ATOM 13666 C CA . LEU B 1 837 ? 8.48854 1.50289 184.33437 1.000 83.97227 889 LEU B CA 1
ATOM 13667 C C . LEU B 1 837 ? 9.51501 1.03277 185.35793 1.000 86.02573 889 LEU B C 1
ATOM 13668 O O . LEU B 1 837 ? 10.46340 1.75671 185.68221 1.000 87.75822 889 LEU B O 1
ATOM 13673 N N . GLY B 1 838 ? 9.34180 -0.18004 185.87711 1.000 86.32594 890 GLY B N 1
ATOM 13674 C CA . GLY B 1 838 ? 10.26272 -0.73025 186.84661 1.000 78.37876 890 GLY B CA 1
ATOM 13675 C C . GLY B 1 838 ? 11.52167 -1.33930 186.27928 1.000 78.24311 890 GLY B C 1
ATOM 13676 O O . GLY B 1 838 ? 12.34868 -1.84586 187.04310 1.000 83.75228 890 GLY B O 1
ATOM 13677 N N . SER B 1 839 ? 11.69523 -1.30804 184.96042 1.000 79.12046 891 SER B N 1
ATOM 13678 C CA . SER B 1 839 ? 12.87438 -1.89859 184.34574 1.000 74.79268 891 SER B CA 1
ATOM 13679 C C . SER B 1 839 ? 14.12683 -1.12004 184.73036 1.000 73.82761 891 SER B C 1
ATOM 13680 O O . SER B 1 839 ? 14.07631 0.07547 185.03274 1.000 80.12019 891 SER B O 1
ATOM 13683 N N . TYR B 1 840 ? 15.26496 -1.81698 184.71777 1.000 69.92252 892 TYR B N 1
ATOM 13684 C CA . TYR B 1 840 ? 16.52916 -1.17394 185.05194 1.000 71.56415 892 TYR B CA 1
ATOM 13685 C C . TYR B 1 840 ? 16.95418 -0.15794 183.99896 1.000 70.54486 892 TYR B C 1
ATOM 13686 O O . TYR B 1 840 ? 17.72116 0.75838 184.31427 1.000 76.96715 892 TYR B O 1
ATOM 13695 N N . ASP B 1 841 ? 16.47276 -0.29538 182.76121 1.000 65.63380 893 ASP B N 1
ATOM 13696 C CA . ASP B 1 841 ? 16.79639 0.68359 181.72836 1.000 69.47030 893 ASP B CA 1
ATOM 13697 C C . ASP B 1 841 ? 16.19654 2.04448 182.05932 1.000 68.85373 893 ASP B C 1
ATOM 13698 O O . ASP B 1 841 ? 16.89008 3.06663 182.01431 1.000 66.89165 893 ASP B O 1
ATOM 13703 N N . ILE B 1 842 ? 14.90455 2.07504 182.39577 1.000 65.81451 894 ILE B N 1
ATOM 13704 C CA . ILE B 1 842 ? 14.26037 3.32798 182.78213 1.000 71.77425 894 ILE B CA 1
ATOM 13705 C C . ILE B 1 842 ? 14.91625 3.89782 184.03370 1.000 74.14425 894 ILE B C 1
ATOM 13706 O O . ILE B 1 842 ? 15.05651 5.11837 184.18142 1.000 77.71726 894 ILE B O 1
ATOM 13711 N N . ARG B 1 843 ? 15.34593 3.02181 184.94467 1.000 73.48377 895 ARG B N 1
ATOM 13712 C CA . ARG B 1 843 ? 15.97263 3.47759 186.18107 1.000 72.20084 895 ARG B CA 1
ATOM 13713 C C . ARG B 1 843 ? 17.28531 4.20433 185.90856 1.000 72.73162 895 ARG B C 1
ATOM 13714 O O . ARG B 1 843 ? 17.59259 5.20888 186.56121 1.000 73.15819 895 ARG B O 1
ATOM 13722 N N . MET B 1 844 ? 18.07427 3.71567 184.94775 1.000 74.24203 896 MET B N 1
ATOM 13723 C CA A MET B 1 844 ? 19.34622 4.35868 184.63568 0.405 74.72803 896 MET B CA 1
ATOM 13724 C CA B MET B 1 844 ? 19.34411 4.36320 184.63868 0.595 74.72461 896 MET B CA 1
ATOM 13725 C C . MET B 1 844 ? 19.17077 5.55947 183.71368 1.000 74.40905 896 MET B C 1
ATOM 13726 O O . MET B 1 844 ? 19.94946 6.51546 183.79690 1.000 75.72641 896 MET B O 1
ATOM 13735 N N . ILE B 1 845 ? 18.16815 5.53034 182.83213 1.000 70.32917 897 ILE B N 1
ATOM 13736 C CA . ILE B 1 845 ? 17.89458 6.69240 181.99019 1.000 73.77231 897 ILE B CA 1
ATOM 13737 C C . ILE B 1 845 ? 17.55076 7.89657 182.85682 1.000 70.18813 897 ILE B C 1
ATOM 13738 O O . ILE B 1 845 ? 18.00102 9.01969 182.59809 1.000 74.99549 897 ILE B O 1
ATOM 13743 N N . ILE B 1 846 ? 16.75896 7.67720 183.90697 1.000 72.96666 898 ILE B N 1
ATOM 13744 C CA . ILE B 1 846 ? 16.43395 8.74782 184.84520 1.000 75.83475 898 ILE B CA 1
ATOM 13745 C C . ILE B 1 846 ? 17.67117 9.15237 185.63885 1.000 72.12158 898 ILE B C 1
ATOM 13746 O O . ILE B 1 846 ? 18.06081 10.32561 185.66383 1.000 70.61067 898 ILE B O 1
ATOM 13751 N N . SER B 1 847 ? 18.30508 8.18109 186.30190 1.000 71.34174 899 SER B N 1
ATOM 13752 C CA . SER B 1 847 ? 19.42893 8.48889 187.18204 1.000 67.89620 899 SER B CA 1
ATOM 13753 C C . SER B 1 847 ? 20.63954 8.98346 186.39878 1.000 68.00139 899 SER B C 1
ATOM 13754 O O . SER B 1 847 ? 21.30890 9.93450 186.81820 1.000 77.66865 899 SER B O 1
ATOM 13757 N N . GLY B 1 848 ? 20.93799 8.35533 185.26204 1.000 67.70006 900 GLY B N 1
ATOM 13758 C CA . GLY B 1 848 ? 22.12562 8.70955 184.50407 1.000 63.65779 900 GLY B CA 1
ATOM 13759 C C . GLY B 1 848 ? 22.08848 10.08384 183.86757 1.000 72.08576 900 GLY B C 1
ATOM 13760 O O . GLY B 1 848 ? 23.13076 10.55575 183.39978 1.000 74.98998 900 GLY B O 1
ATOM 13761 N N . THR B 1 849 ? 20.92582 10.73232 183.83759 1.000 70.70575 901 THR B N 1
ATOM 13762 C CA . THR B 1 849 ? 20.78950 12.06423 183.26718 1.000 70.98372 901 THR B CA 1
ATOM 13763 C C . THR B 1 849 ? 20.43324 13.12449 184.30036 1.000 71.77532 901 THR B C 1
ATOM 13764 O O . THR B 1 849 ? 20.29313 14.29735 183.93773 1.000 74.00644 901 THR B O 1
ATOM 13768 N N . THR B 1 850 ? 20.28535 12.75272 185.57283 1.000 69.14112 902 THR B N 1
ATOM 13769 C CA . THR B 1 850 ? 19.81405 13.69304 186.58374 1.000 73.13374 902 THR B CA 1
ATOM 13770 C C . THR B 1 850 ? 20.68998 13.69459 187.83039 1.000 79.50922 902 THR B C 1
ATOM 13771 O O . THR B 1 850 ? 20.84352 14.73363 188.48048 1.000 81.32549 902 THR B O 1
ATOM 13775 N N . ALA B 1 851 ? 21.26068 12.53697 188.17636 1.000 73.94865 903 ALA B N 1
ATOM 13776 C CA . ALA B 1 851 ? 21.94127 12.40171 189.46142 1.000 78.10611 903 ALA B CA 1
ATOM 13777 C C . ALA B 1 851 ? 23.15385 13.31763 189.56759 1.000 77.94531 903 ALA B C 1
ATOM 13778 O O . ALA B 1 851 ? 23.48794 13.77705 190.66581 1.000 83.73857 903 ALA B O 1
ATOM 13780 N N . HIS B 1 852 ? 23.82087 13.59872 188.44867 1.000 71.74734 904 HIS B N 1
ATOM 13781 C CA . HIS B 1 852 ? 25.02301 14.42192 188.47093 1.000 76.40443 904 HIS B CA 1
ATOM 13782 C C . HIS B 1 852 ? 24.73258 15.91440 188.57548 1.000 78.25330 904 HIS B C 1
ATOM 13783 O O . HIS B 1 852 ? 25.67869 16.69871 188.70817 1.000 81.13552 904 HIS B O 1
ATOM 13790 N N . PHE B 1 853 ? 23.46678 16.32613 188.51420 1.000 77.13009 905 PHE B N 1
ATOM 13791 C CA . PHE B 1 853 ? 23.13384 17.73750 188.66071 1.000 81.44350 905 PHE B CA 1
ATOM 13792 C C . PHE B 1 853 ? 23.55543 18.25227 190.03249 1.000 90.96632 905 PHE B C 1
ATOM 13793 O O . PHE B 1 853 ? 23.60773 17.50624 191.01430 1.000 89.79873 905 PHE B O 1
ATOM 13801 N N . SER B 1 854 ? 23.85415 19.55774 190.09442 1.000 90.41099 906 SER B N 1
ATOM 13802 C CA . SER B 1 854 ? 24.34465 20.13436 191.34190 1.000 92.90302 906 SER B CA 1
ATOM 13803 C C . SER B 1 854 ? 23.94142 21.59464 191.53476 1.000 94.90989 906 SER B C 1
ATOM 13804 O O . SER B 1 854 ? 24.61357 22.30722 192.28959 1.000 90.52962 906 SER B O 1
ATOM 13807 N N . SER B 1 855 ? 22.87775 22.06259 190.88480 1.000 104.02317 907 SER B N 1
ATOM 13808 C CA . SER B 1 855 ? 22.38901 23.42208 191.06098 1.000 96.86046 907 SER B CA 1
ATOM 13809 C C . SER B 1 855 ? 20.92044 23.37804 191.45877 1.000 98.83022 907 SER B C 1
ATOM 13810 O O . SER B 1 855 ? 20.18867 22.45628 191.08648 1.000 104.97974 907 SER B O 1
ATOM 13813 N N . LYS B 1 856 ? 20.49669 24.38182 192.23246 1.000 99.25788 908 LYS B N 1
ATOM 13814 C CA . LYS B 1 856 ? 19.10402 24.43705 192.66602 1.000 102.80374 908 LYS B CA 1
ATOM 13815 C C . LYS B 1 856 ? 18.15813 24.61842 191.48746 1.000 107.81466 908 LYS B C 1
ATOM 13816 O O . LYS B 1 856 ? 17.00093 24.18658 191.54832 1.000 107.24891 908 LYS B O 1
ATOM 13822 N N . ASP B 1 857 ? 18.62515 25.26106 190.41502 1.000 111.47467 909 ASP B N 1
ATOM 13823 C CA . ASP B 1 857 ? 17.81565 25.37748 189.20636 1.000 109.10990 909 ASP B CA 1
ATOM 13824 C C . ASP B 1 857 ? 17.50004 24.00264 188.62943 1.000 115.42224 909 ASP B C 1
ATOM 13825 O O . ASP B 1 857 ? 16.34360 23.69632 188.31705 1.000 113.72169 909 ASP B O 1
ATOM 13830 N N . LYS B 1 858 ? 18.52405 23.15876 188.47881 1.000 107.44586 910 LYS B N 1
ATOM 13831 C CA . LYS B 1 858 ? 18.30717 21.81483 187.95308 1.000 103.65547 910 LYS B CA 1
ATOM 13832 C C . LYS B 1 858 ? 17.50480 20.96110 188.92758 1.000 102.02866 910 LYS B C 1
ATOM 13833 O O . LYS B 1 858 ? 16.67515 20.14581 188.50895 1.000 100.05210 910 LYS B O 1
ATOM 13839 N N . LEU B 1 859 ? 17.74261 21.13134 190.23055 1.000 97.24926 911 LEU B N 1
ATOM 13840 C CA . LEU B 1 859 ? 17.00971 20.36158 191.23186 1.000 95.66968 911 LEU B CA 1
ATOM 13841 C C . LEU B 1 859 ? 15.50917 20.62101 191.15930 1.000 102.53170 911 LEU B C 1
ATOM 13842 O O . LEU B 1 859 ? 14.70436 19.69916 191.33751 1.000 108.49355 911 LEU B O 1
ATOM 13847 N N . GLN B 1 860 ? 15.11114 21.86811 190.89977 1.000 104.96507 912 GLN B N 1
ATOM 13848 C CA . GLN B 1 860 ? 13.68807 22.19249 190.85925 1.000 108.47332 912 GLN B CA 1
ATOM 13849 C C . GLN B 1 860 ? 13.00101 21.56533 189.65092 1.000 107.90280 912 GLN B C 1
ATOM 13850 O O . GLN B 1 860 ? 11.93065 20.95962 189.78122 1.000 107.07516 912 GLN B O 1
ATOM 13856 N N . GLU B 1 861 ? 13.59834 21.69928 188.46322 1.000 99.91366 913 GLU B N 1
ATOM 13857 C CA . GLU B 1 861 ? 12.97290 21.14089 187.26750 1.000 106.19000 913 GLU B CA 1
ATOM 13858 C C . GLU B 1 861 ? 12.93745 19.61762 187.30302 1.000 100.88004 913 GLU B C 1
ATOM 13859 O O . GLU B 1 861 ? 12.00928 19.01191 186.75546 1.000 102.43754 913 GLU B O 1
ATOM 13865 N N . VAL B 1 862 ? 13.93142 18.98079 187.92666 1.000 100.04680 914 VAL B N 1
ATOM 13866 C CA . VAL B 1 862 ? 13.89490 17.52735 188.05979 1.000 106.77301 914 VAL B CA 1
ATOM 13867 C C . VAL B 1 862 ? 12.76620 17.11175 188.99641 1.000 108.77646 914 VAL B C 1
ATOM 13868 O O . VAL B 1 862 ? 12.04281 16.14450 188.72745 1.000 113.28552 914 VAL B O 1
ATOM 13872 N N . LYS B 1 863 ? 12.59431 17.83463 190.10716 1.000 118.39540 915 LYS B N 1
ATOM 13873 C CA . LYS B 1 863 ? 11.45955 17.57768 190.98935 1.000 117.77487 915 LYS B CA 1
ATOM 13874 C C . LYS B 1 863 ? 10.13916 17.80937 190.26631 1.000 118.68627 915 LYS B C 1
ATOM 13875 O O . LYS B 1 863 ? 9.19129 17.03013 190.42208 1.000 116.21566 915 LYS B O 1
ATOM 13881 N N . LEU B 1 864 ? 10.05982 18.87709 189.46857 1.000 113.65485 916 LEU B N 1
ATOM 13882 C CA . LEU B 1 864 ? 8.84006 19.15012 188.71647 1.000 111.81817 916 LEU B CA 1
ATOM 13883 C C . LEU B 1 864 ? 8.56735 18.04751 187.70213 1.000 108.38902 916 LEU B C 1
ATOM 13884 O O . LEU B 1 864 ? 7.41207 17.66203 187.48693 1.000 111.39343 916 LEU B O 1
ATOM 13889 N N . PHE B 1 865 ? 9.62078 17.53230 187.06404 1.000 107.99949 917 PHE B N 1
ATOM 13890 C CA . PHE B 1 865 ? 9.45032 16.43955 186.11286 1.000 99.82503 917 PHE B CA 1
ATOM 13891 C C . PHE B 1 865 ? 8.96585 15.17217 186.80770 1.000 99.71756 917 PHE B C 1
ATOM 13892 O O . PHE B 1 865 ? 8.09234 14.46878 186.28671 1.000 103.09248 917 PHE B O 1
ATOM 13900 N N . PHE B 1 866 ? 9.52335 14.86194 187.98247 1.000 99.07526 918 PHE B N 1
ATOM 13901 C CA . PHE B 1 866 ? 9.08855 13.67654 188.71613 1.000 103.81998 918 PHE B CA 1
ATOM 13902 C C . PHE B 1 866 ? 7.63443 13.79854 189.15340 1.000 108.04218 918 PHE B C 1
ATOM 13903 O O . PHE B 1 866 ? 6.89061 12.81084 189.14050 1.000 112.08228 918 PHE B O 1
ATOM 13911 N N . GLU B 1 867 ? 7.21097 15.00204 189.54734 1.000 106.92771 919 GLU B N 1
ATOM 13912 C CA . GLU B 1 867 ? 5.82143 15.19916 189.94886 1.000 112.28288 919 GLU B CA 1
ATOM 13913 C C . GLU B 1 867 ? 4.87196 14.98343 188.77689 1.000 108.18341 919 GLU B C 1
ATOM 13914 O O . GLU B 1 867 ? 3.77091 14.44789 188.95097 1.000 112.83946 919 GLU B O 1
ATOM 13920 N N . SER B 1 868 ? 5.27940 15.39661 187.57402 1.000 104.80999 920 SER B N 1
ATOM 13921 C CA . SER B 1 868 ? 4.44319 15.17966 186.39810 1.000 106.05490 920 SER B CA 1
ATOM 13922 C C . SER B 1 868 ? 4.29278 13.69328 186.09560 1.000 107.13822 920 SER B C 1
ATOM 13923 O O . SER B 1 868 ? 3.22741 13.24979 185.65057 1.000 113.18459 920 SER B O 1
ATOM 13926 N N . LEU B 1 869 ? 5.34636 12.90792 186.33219 1.000 104.44778 921 LEU B N 1
ATOM 13927 C CA . LEU B 1 869 ? 5.24645 11.46564 186.14413 1.000 104.91744 921 LEU B CA 1
ATOM 13928 C C . LEU B 1 869 ? 4.35209 10.82650 187.19720 1.000 110.03460 921 LEU B C 1
ATOM 13929 O O . LEU B 1 869 ? 3.65042 9.85194 186.90423 1.000 111.30064 921 LEU B O 1
ATOM 13934 N N . GLU B 1 870 ? 4.36951 11.35425 188.42352 1.000 108.12987 922 GLU B N 1
ATOM 13935 C CA . GLU B 1 870 ? 3.47647 10.85177 189.46177 1.000 111.77453 922 GLU B CA 1
ATOM 13936 C C . GLU B 1 870 ? 2.01757 11.05207 189.07660 1.000 116.79148 922 GLU B C 1
ATOM 13937 O O . GLU B 1 870 ? 1.16629 10.21151 189.38764 1.000 120.21100 922 GLU B O 1
ATOM 13943 N N . ALA B 1 871 ? 1.70824 12.16562 188.40587 1.000 122.73104 923 ALA B N 1
ATOM 13944 C CA . ALA B 1 871 ? 0.34032 12.40335 187.95888 1.000 125.24768 923 ALA B CA 1
ATOM 13945 C C . ALA B 1 871 ? -0.10305 11.36265 186.94056 1.000 129.49239 923 ALA B C 1
ATOM 13946 O O . ALA B 1 871 ? -1.28383 10.99846 186.89902 1.000 133.91254 923 ALA B O 1
ATOM 13948 N N . GLN B 1 872 ? 0.82161 10.87428 186.11513 1.000 116.30108 924 GLN B N 1
ATOM 13949 C CA . GLN B 1 872 ? 0.52264 9.81768 185.15739 1.000 114.76972 924 GLN B CA 1
ATOM 13950 C C . GLN B 1 872 ? 0.40234 8.44497 185.80667 1.000 115.15083 924 GLN B C 1
ATOM 13951 O O . GLN B 1 872 ? 0.12965 7.46740 185.10130 1.000 115.80603 924 GLN B O 1
ATOM 13957 N N . GLY B 1 873 ? 0.59890 8.34402 187.11859 1.000 114.21859 925 GLY B N 1
ATOM 13958 C CA . GLY B 1 873 ? 0.51853 7.06838 187.79830 1.000 111.43893 925 GLY B CA 1
ATOM 13959 C C . GLY B 1 873 ? 1.81423 6.29577 187.86246 1.000 105.57340 925 GLY B C 1
ATOM 13960 O O . GLY B 1 873 ? 1.78113 5.07685 188.06709 1.000 103.11391 925 GLY B O 1
ATOM 13961 N N . SER B 1 874 ? 2.95458 6.96004 187.69690 1.000 106.47411 926 SER B N 1
ATOM 13962 C CA . SER B 1 874 ? 4.25941 6.31160 187.70449 1.000 99.50739 926 SER B CA 1
ATOM 13963 C C . SER B 1 874 ? 4.99421 6.67212 188.98819 1.000 99.19149 926 SER B C 1
ATOM 13964 O O . SER B 1 874 ? 5.30510 7.84528 189.22185 1.000 104.15476 926 SER B O 1
ATOM 13967 N N . HIS B 1 875 ? 5.26960 5.66496 189.81321 1.000 97.09261 927 HIS B N 1
ATOM 13968 C CA . HIS B 1 875 ? 6.02946 5.83364 191.04362 1.000 97.09332 927 HIS B CA 1
ATOM 13969 C C . HIS B 1 875 ? 7.24459 4.92018 191.01334 1.000 99.70283 927 HIS B C 1
ATOM 13970 O O . HIS B 1 875 ? 7.12245 3.72542 190.72291 1.000 91.59594 927 HIS B O 1
ATOM 13977 N N . LEU B 1 876 ? 8.41038 5.48455 191.31525 1.000 99.49626 928 LEU B N 1
ATOM 13978 C CA . LEU B 1 876 ? 9.64820 4.72715 191.40983 1.000 98.56177 928 LEU B CA 1
ATOM 13979 C C . LEU B 1 876 ? 10.44576 5.23645 192.59887 1.000 94.51882 928 LEU B C 1
ATOM 13980 O O . LEU B 1 876 ? 10.48290 6.44255 192.85803 1.000 95.58461 928 LEU B O 1
ATOM 13985 N N . ASP B 1 877 ? 11.07788 4.31145 193.32446 1.000 97.75466 929 ASP B N 1
ATOM 13986 C CA . ASP B 1 877 ? 11.93555 4.70733 194.43469 1.000 92.70144 929 ASP B CA 1
ATOM 13987 C C . ASP B 1 877 ? 13.14369 5.50495 193.96468 1.000 91.17731 929 ASP B C 1
ATOM 13988 O O . ASP B 1 877 ? 13.76621 6.20264 194.77318 1.000 101.55698 929 ASP B O 1
ATOM 13993 N N . ILE B 1 878 ? 13.48877 5.41656 192.67716 1.000 94.21402 930 ILE B N 1
ATOM 13994 C CA . ILE B 1 878 ? 14.59538 6.19622 192.13984 1.000 91.68000 930 ILE B CA 1
ATOM 13995 C C . ILE B 1 878 ? 14.27115 7.68501 192.11284 1.000 93.57309 930 ILE B C 1
ATOM 13996 O O . ILE B 1 878 ? 15.18589 8.51184 192.02389 1.000 91.04341 930 ILE B O 1
ATOM 14001 N N . PHE B 1 879 ? 12.98908 8.05155 192.19199 1.000 90.33812 931 PHE B N 1
ATOM 14002 C CA . PHE B 1 879 ? 12.61224 9.46210 192.19695 1.000 93.08235 931 PHE B CA 1
ATOM 14003 C C . PHE B 1 879 ? 13.18743 10.17773 193.41359 1.000 97.04876 931 PHE B C 1
ATOM 14004 O O . PHE B 1 879 ? 13.92211 11.16338 193.28372 1.000 98.11862 931 PHE B O 1
ATOM 14012 N N . GLN B 1 880 ? 12.85909 9.69134 194.61293 1.000 100.76207 932 GLN B N 1
ATOM 14013 C CA . GLN B 1 880 ? 13.38750 10.30425 195.82685 1.000 103.93749 932 GLN B CA 1
ATOM 14014 C C . GLN B 1 880 ? 14.89203 10.09854 195.95113 1.000 100.32540 932 GLN B C 1
ATOM 14015 O O . GLN B 1 880 ? 15.58790 10.95099 196.51503 1.000 102.79123 932 GLN B O 1
ATOM 14021 N N . THR B 1 881 ? 15.41000 8.98304 195.43018 1.000 101.86138 933 THR B N 1
ATOM 14022 C CA . THR B 1 881 ? 16.84794 8.73852 195.48345 1.000 97.67055 933 THR B CA 1
ATOM 14023 C C . THR B 1 881 ? 17.61358 9.76660 194.65897 1.000 91.78002 933 THR B C 1
ATOM 14024 O O . THR B 1 881 ? 18.65580 10.27092 195.09371 1.000 96.34081 933 THR B O 1
ATOM 14028 N N . VAL B 1 882 ? 17.10868 10.09434 193.46776 1.000 93.64997 934 VAL B N 1
ATOM 14029 C CA . VAL B 1 882 ? 17.75915 11.10123 192.63459 1.000 89.75637 934 VAL B CA 1
ATOM 14030 C C . VAL B 1 882 ? 17.67132 12.47565 193.28684 1.000 96.03803 934 VAL B C 1
ATOM 14031 O O . VAL B 1 882 ? 18.64989 13.23270 193.30367 1.000 101.68863 934 VAL B O 1
ATOM 14035 N N . LEU B 1 883 ? 16.50293 12.81922 193.83476 1.000 97.16827 935 LEU B N 1
ATOM 14036 C CA . LEU B 1 883 ? 16.32968 14.12347 194.46824 1.000 99.44326 935 LEU B CA 1
ATOM 14037 C C . LEU B 1 883 ? 17.29635 14.30394 195.63199 1.000 99.64140 935 LEU B C 1
ATOM 14038 O O . LEU B 1 883 ? 17.93708 15.35285 195.76512 1.000 100.80395 935 LEU B O 1
ATOM 14043 N N . GLU B 1 884 ? 17.41616 13.28611 196.48772 1.000 98.89347 936 GLU B N 1
ATOM 14044 C CA . GLU B 1 884 ? 18.35000 13.37348 197.60492 1.000 102.29775 936 GLU B CA 1
ATOM 14045 C C . GLU B 1 884 ? 19.79518 13.41561 197.12653 1.000 102.49836 936 GLU B C 1
ATOM 14046 O O . GLU B 1 884 ? 20.64104 14.04711 197.77022 1.000 101.60238 936 GLU B O 1
ATOM 14052 N N . THR B 1 885 ? 20.09699 12.75309 196.00740 1.000 100.35227 937 THR B N 1
ATOM 14053 C CA . THR B 1 885 ? 21.45220 12.79449 195.46787 1.000 100.92879 937 THR B CA 1
ATOM 14054 C C . THR B 1 885 ? 21.79972 14.18868 194.95923 1.000 101.64424 937 THR B C 1
ATOM 14055 O O . THR B 1 885 ? 22.92620 14.66229 195.15088 1.000 98.89758 937 THR B O 1
ATOM 14059 N N . ILE B 1 886 ? 20.84573 14.86270 194.31245 1.000 101.11230 938 ILE B N 1
ATOM 14060 C CA . ILE B 1 886 ? 21.10032 16.21304 193.82074 1.000 95.14958 938 ILE B CA 1
ATOM 14061 C C . ILE B 1 886 ? 21.27328 17.18083 194.98539 1.000 100.81795 938 ILE B C 1
ATOM 14062 O O . ILE B 1 886 ? 22.15832 18.04462 194.96403 1.000 100.82167 938 ILE B O 1
ATOM 14067 N N . THR B 1 887 ? 20.43900 17.05007 196.02239 1.000 105.30082 939 THR B N 1
ATOM 14068 C CA . THR B 1 887 ? 20.59306 17.89266 197.20518 1.000 104.21848 939 THR B CA 1
ATOM 14069 C C . THR B 1 887 ? 21.93592 17.65518 197.88110 1.000 104.48428 939 THR B C 1
ATOM 14070 O O . THR B 1 887 ? 22.52369 18.58808 198.44056 1.000 105.13422 939 THR B O 1
ATOM 14074 N N . LYS B 1 888 ? 22.42722 16.41393 197.85082 1.000 103.37976 940 LYS B N 1
ATOM 14075 C CA . LYS B 1 888 ? 23.76435 16.13003 198.35945 1.000 103.54880 940 LYS B CA 1
ATOM 14076 C C . LYS B 1 888 ? 24.81358 16.92470 197.59510 1.000 104.11275 940 LYS B C 1
ATOM 14077 O O . LYS B 1 888 ? 25.75179 17.46804 198.19069 1.000 101.91527 940 LYS B O 1
ATOM 14083 N N . ASN B 1 889 ? 24.66725 17.00385 196.27063 1.000 101.63523 941 ASN B N 1
ATOM 14084 C CA . ASN B 1 889 ? 25.58204 17.80127 195.46336 1.000 97.80698 941 ASN B CA 1
ATOM 14085 C C . ASN B 1 889 ? 25.45894 19.28476 195.78644 1.000 98.73160 941 ASN B C 1
ATOM 14086 O O . ASN B 1 889 ? 26.45456 20.01507 195.72962 1.000 98.96596 941 ASN B O 1
ATOM 14091 N N . ILE B 1 890 ? 24.24899 19.74579 196.11387 1.000 102.03973 942 ILE B N 1
ATOM 14092 C CA . ILE B 1 890 ? 24.05588 21.13848 196.51255 1.000 97.40492 942 ILE B CA 1
ATOM 14093 C C . ILE B 1 890 ? 24.84209 21.44062 197.78044 1.000 105.21269 942 ILE B C 1
ATOM 14094 O O . ILE B 1 890 ? 25.63080 22.39148 197.83649 1.000 107.72666 942 ILE B O 1
ATOM 14099 N N . LYS B 1 891 ? 24.63672 20.62860 198.81902 1.000 101.69491 943 LYS B N 1
ATOM 14100 C CA . LYS B 1 891 ? 25.25287 20.89808 200.11243 1.000 107.07348 943 LYS B CA 1
ATOM 14101 C C . LYS B 1 891 ? 26.75601 20.65337 200.09324 1.000 99.86085 943 LYS B C 1
ATOM 14102 O O . LYS B 1 891 ? 27.49260 21.28316 200.86049 1.000 108.80400 943 LYS B O 1
ATOM 14108 N N . TRP B 1 892 ? 27.23100 19.74973 199.23388 1.000 101.72964 944 TRP B N 1
ATOM 14109 C CA . TRP B 1 892 ? 28.66865 19.51888 199.13888 1.000 101.26599 944 TRP B CA 1
ATOM 14110 C C . TRP B 1 892 ? 29.38342 20.72449 198.53931 1.000 101.08543 944 TRP B C 1
ATOM 14111 O O . TRP B 1 892 ? 30.45521 21.11718 199.01549 1.000 105.75455 944 TRP B O 1
ATOM 14122 N N . LEU B 1 893 ? 28.80946 21.32014 197.49070 1.000 93.50258 945 LEU B N 1
ATOM 14123 C CA . LEU B 1 893 ? 29.41171 22.50502 196.88661 1.000 97.33212 945 LEU B CA 1
ATOM 14124 C C . LEU B 1 893 ? 29.40080 23.68592 197.85012 1.000 107.80871 945 LEU B C 1
ATOM 14125 O O . LEU B 1 893 ? 30.41207 24.37783 198.00931 1.000 116.42148 945 LEU B O 1
ATOM 14130 N N . GLU B 1 894 ? 28.26277 23.93141 198.50397 1.000 106.21334 946 GLU B N 1
ATOM 14131 C CA . GLU B 1 894 ? 28.15609 25.07349 199.40704 1.000 107.81911 946 GLU B CA 1
ATOM 14132 C C . GLU B 1 894 ? 29.17037 25.00448 200.54079 1.000 106.01552 946 GLU B C 1
ATOM 14133 O O . GLU B 1 894 ? 29.65819 26.04347 200.99906 1.000 114.65143 946 GLU B O 1
ATOM 14139 N N . LYS B 1 895 ? 29.50347 23.80058 201.00143 1.000 106.75755 947 LYS B N 1
ATOM 14140 C CA . LYS B 1 895 ? 30.38658 23.64534 202.14945 1.000 110.46672 947 LYS B CA 1
ATOM 14141 C C . LYS B 1 895 ? 31.86048 23.56395 201.77481 1.000 110.50776 947 LYS B C 1
ATOM 14142 O O . LYS B 1 895 ? 32.71444 23.93306 202.58922 1.000 116.68057 947 LYS B O 1
ATOM 14148 N N . ASN B 1 896 ? 32.18821 23.09304 200.56921 1.000 107.44181 948 ASN B N 1
ATOM 14149 C CA . ASN B 1 896 ? 33.56883 22.76652 200.23806 1.000 105.80062 948 ASN B CA 1
ATOM 14150 C C . ASN B 1 896 ? 34.12206 23.45592 198.99730 1.000 100.48647 948 ASN B C 1
ATOM 14151 O O . ASN B 1 896 ? 35.32754 23.33891 198.74896 1.000 94.97672 948 ASN B O 1
ATOM 14156 N N . LEU B 1 897 ? 33.30114 24.15487 198.21151 1.000 101.22633 949 LEU B N 1
ATOM 14157 C CA . LEU B 1 897 ? 33.81466 24.78972 196.99749 1.000 100.69274 949 LEU B CA 1
ATOM 14158 C C . LEU B 1 897 ? 34.90384 25.81952 197.27550 1.000 100.80243 949 LEU B C 1
ATOM 14159 O O . LEU B 1 897 ? 35.95699 25.75704 196.61720 1.000 98.97521 949 LEU B O 1
ATOM 14164 N N . PRO B 1 898 ? 34.73974 26.77754 198.19780 1.000 95.85026 950 PRO B N 1
ATOM 14165 C CA . PRO B 1 898 ? 35.85110 27.70773 198.46005 1.000 103.32155 950 PRO B CA 1
ATOM 14166 C C . PRO B 1 898 ? 37.07204 27.02682 199.04862 1.000 95.95660 950 PRO B C 1
ATOM 14167 O O . PRO B 1 898 ? 38.20151 27.43031 198.74455 1.000 98.16562 950 PRO B O 1
ATOM 14171 N N . THR B 1 899 ? 36.87839 26.00311 199.88413 1.000 92.15221 951 THR B N 1
ATOM 14172 C CA . THR B 1 899 ? 38.01320 25.27433 200.44184 1.000 91.98556 951 THR B CA 1
ATOM 14173 C C . THR B 1 899 ? 38.82639 24.59848 199.34466 1.000 95.93021 951 THR B C 1
ATOM 14174 O O . THR B 1 899 ? 40.06275 24.61152 199.37928 1.000 94.10040 951 THR B O 1
ATOM 14178 N N . LEU B 1 900 ? 38.14779 24.00394 198.36013 1.000 94.18817 952 LEU B N 1
ATOM 14179 C CA . LEU B 1 900 ? 38.85005 23.39087 197.23696 1.000 90.30478 952 LEU B CA 1
ATOM 14180 C C . LEU B 1 900 ? 39.61795 24.43003 196.42867 1.000 93.87365 952 LEU B C 1
ATOM 14181 O O . LEU B 1 900 ? 40.75276 24.18158 196.00398 1.000 90.01342 952 LEU B O 1
ATOM 14186 N N . ARG B 1 901 ? 39.01135 25.59840 196.19827 1.000 92.86498 953 ARG B N 1
ATOM 14187 C CA . ARG B 1 901 ? 39.68794 26.65048 195.44431 1.000 95.36402 953 ARG B CA 1
ATOM 14188 C C . ARG B 1 901 ? 40.94587 27.12945 196.16058 1.000 95.49220 953 ARG B C 1
ATOM 14189 O O . ARG B 1 901 ? 41.99025 27.32835 195.52883 1.000 98.37604 953 ARG B O 1
ATOM 14197 N N . THR B 1 902 ? 40.86750 27.32009 197.48013 1.000 93.95897 954 THR B N 1
ATOM 14198 C CA . THR B 1 902 ? 42.03162 27.78724 198.22789 1.000 100.11390 954 THR B CA 1
ATOM 14199 C C . THR B 1 902 ? 43.11785 26.72021 198.28509 1.000 93.63382 954 THR B C 1
ATOM 14200 O O . THR B 1 902 ? 44.30256 27.02461 198.10435 1.000 91.72238 954 THR B O 1
ATOM 14204 N N . TRP B 1 903 ? 42.73233 25.46680 198.54274 1.000 90.70793 955 TRP B N 1
ATOM 14205 C CA . TRP B 1 903 ? 43.71153 24.39007 198.66664 1.000 95.27223 955 TRP B CA 1
ATOM 14206 C C . TRP B 1 903 ? 44.55296 24.25047 197.40299 1.000 91.88338 955 TRP B C 1
ATOM 14207 O O . TRP B 1 903 ? 45.77257 24.05909 197.48000 1.000 90.25890 955 TRP B O 1
ATOM 14218 N N . LEU B 1 904 ? 43.91949 24.32884 196.22974 1.000 89.43688 956 LEU B N 1
ATOM 14219 C CA . LEU B 1 904 ? 44.67632 24.27719 194.98252 1.000 92.09478 956 LEU B CA 1
ATOM 14220 C C . LEU B 1 904 ? 45.62979 25.46001 194.86812 1.000 98.30101 956 LEU B C 1
ATOM 14221 O O . LEU B 1 904 ? 46.77175 25.30556 194.41932 1.000 95.14396 956 LEU B O 1
ATOM 14226 N N . MET B 1 905 ? 45.17954 26.65028 195.27415 1.000 101.49329 957 MET B N 1
ATOM 14227 C CA . MET B 1 905 ? 46.03372 27.83075 195.20107 1.000 98.43693 957 MET B CA 1
ATOM 14228 C C . MET B 1 905 ? 47.18100 27.76089 196.20032 1.000 97.72393 957 MET B C 1
ATOM 14229 O O . MET B 1 905 ? 48.27978 28.24944 195.91264 1.000 95.51388 957 MET B O 1
ATOM 14234 N N . VAL B 1 906 ? 46.94728 27.17169 197.37601 1.000 95.38446 958 VAL B N 1
ATOM 14235 C CA . VAL B 1 906 ? 48.03597 26.95990 198.32489 1.000 101.19182 958 VAL B CA 1
ATOM 14236 C C . VAL B 1 906 ? 49.09568 26.04555 197.72602 1.000 102.05844 958 VAL B C 1
ATOM 14237 O O . VAL B 1 906 ? 50.29330 26.20763 197.99253 1.000 105.32273 958 VAL B O 1
ATOM 14241 N N . ASN B 1 907 ? 48.68264 25.08689 196.89460 1.000 115.75473 959 ASN B N 1
ATOM 14242 C CA . ASN B 1 907 ? 49.64208 24.15593 196.31100 1.000 122.76171 959 ASN B CA 1
ATOM 14243 C C . ASN B 1 907 ? 50.47223 24.81892 195.21715 1.000 121.64314 959 ASN B C 1
ATOM 14244 O O . ASN B 1 907 ? 51.67970 24.57276 195.11434 1.000 131.46356 959 ASN B O 1
ATOM 14249 N N . THR B 1 908 ? 49.84537 25.66075 194.38915 1.000 106.03908 960 THR B N 1
ATOM 14250 C CA . THR B 1 908 ? 50.57902 26.34975 193.33164 1.000 108.54938 960 THR B CA 1
ATOM 14251 C C . THR B 1 908 ? 51.62956 27.30940 193.87589 1.000 122.96959 960 THR B C 1
ATOM 14252 O O . THR B 1 908 ? 52.58944 27.62630 193.16494 1.000 128.65339 960 THR B O 1
ATOM 14256 N N . ARG B 1 909 ? 51.47386 27.77986 195.10901 1.000 114.95606 961 ARG B N 1
ATOM 14257 C CA . ARG B 1 909 ? 52.46239 28.66194 195.71557 1.000 113.09860 961 ARG B CA 1
ATOM 14258 C C . ARG B 1 909 ? 53.44476 27.87154 196.57398 1.000 119.09917 961 ARG B C 1
ATOM 14259 O O . ARG B 1 909 ? 53.83604 28.31379 197.65381 1.000 126.76997 961 ARG B O 1
#

Secondary structure (DSSP, 8-state):
--B-TTSSBPS---SSPPSSEEEEEEEEEEEEETTTTEEEEEEEEEEEE-S--SEEEEE-SS-EEEEEEEE-SSSGGG-TT-EE-EEEEEGGGTEEEEE-SSPPPTTEEEEEEEEEEEEPBSSSSEEEEEEEE-TTS-EEEEEEEE-TTTTGGGTS-B--STT--BEEEEEEEE-TT-EEEESSPEEEEEE-TTS-EEEEEPPP-SB-GGG--EEEE--EEEEEE-TT--EEEEEE-GGGGGGGHHHHHHHHHHHHHHHHHHT----SSEEEEEEESS-SSSEE--TTEEEEEHHHH---TTT--HHHHHHHHHHHHHHHHHTTBTTTEEESSGGGTHHHHHHHHHHHHHHHHHH-GGG-HHHHHHHHHHHHHHHHTSTT---SS----SHHHHHHTSSTIIIIIHHHHHHHHHHHH-HHHHHHHHHHHHHHTTTEEE-HHHHHHHHH--HHHHHHHHHHHHSS-S-EEEEEEEETTEEEEEEEE--SS--TTSHHHHHHHTT----EEEEEEESS--S-EEEEE-SSEEEEE-SS--S-EEESGGG-SS-EEEE-TTHHHHHHHHHHHHGGGS-HHHHHHHHHHHHHHHHHTSS-HHHHHHHGGGGGS---HHHHHHHHHHHHHHHHHHHHTT-HHHHHHHHHHHHHHTHHHHHT--SS--S-HHHHHHHHHHHHHHHHTT-HHHHHHHHHHHHHHHHTSS-----GGGHHHHHHHHTTSHHHHHHHHHHHHH-S-HHHHHHHHHHHHT-S-HHHHHHHHHHHHH-SSS-GGGHHHHHHHHHTSHHHHHHHHHHHHHTHHHHHHHS-TTSHHHHHHHHHTTTT--SHHHHHHHHHHHHHHHHTT---THHHHHHHHHHHHHHHHHHHHHHHHHHHHHHHHH-/-B-TTSSBPS--SSSPPSSEEEEEEEEEEEEETTTTEEEEEEEEEEEE-S--SEEEEE--S-EEEEEEEE-SS-GGG-TT-EE-EEEEETTTTEEEEE-SSPPPTT-EEEEEEEEEEEPBSSSSEEEEEEEE-TTS-EEEEEEEE-TTTTGGGTS-B--STT--BEEEEEEEE-TT-EEEESSPEEEEEE-TTS-EEEEEPPP-SB-GGG--EEEE--EEEEEE-TT--EEEEEE-GGGGGGGHHHHHHHHHHHHHHHHHHT----SSEEEEEEESS-SSSEE--TTEEEEEHHHH---TTT--HHHHHHHHHHHHHHHHHTTBTTTEEESSGGGTHHHHHHHHHHHHHHHHHH-GGG-HHHHHHHHHHHHHHHHTSTT---SS----SHHHHHHTSSHIIIIIHHHHHHHHHHHH-HHHHHHHHHHHHHHTTTEEE-HHHHHHHHH--HHHHHHHHSS-S-EEEEEEEETTEEEEEEEE--SS--TTSTTHHHH--S----EEEEEE----EEEEE-SSEEEE-----EESGGG-SS-EEEE-TTHHHHHHHHHHHHGGGS-HHHHHHHHHHHHHHHHHTSS-HHHHHHHGGGGGS---HHHHHHHHHHHHHHHHHHHHTT-HHHHHHHHHHHHHHTHHHHHT--SS--S-HHHHHHHHHHHHHHHHTT-HHHHHHHHHHHHHHHHTSS-----GGGHHHHHHHHTTSHHHHHHHHHHHHH-S-HHHHHHHHHHHHT-S-HHHHHHHHHHHHH-SSS-GGGHHHHHHHHHTSHHHHHHHHHHHHHTHHHHHHHS-TTSHHHHHHHHHHHTT--SHHHHHHHHHHHHHHHHTT---HHHHHHHHHHHHHHHHHHHHHHHHHHHHHHHH-